Protein 5KF0 (pdb70)

Radius of gyration: 36.02 Å; Cα contacts (8 Å, |Δi|>4): 5135; chains: 4; bounding box: 90×84×93 Å

B-factor: mean 19.65, std 8.83, range [7.14, 71.87]

Secondary structure (DSSP, 8-state):
------SEE-EEETTEEE-----EEEE-TTT-SEEEEEPPP-HHHHHHHHHHHHHTHHHHHHS-HHHHHHHHHHHHHHHHHTHHHHHHHHHHHH---HHHHHHHHHHHHHHHHHHHHHTT---EEEEE--SSGGGTTEEEEEEEEE---EEEE--SSSHHHHHHHHHHHHHHHT--EEEE--TTS-HHHHHHHHHHHTS-PPTTSEEE----GGG-THHHH-TT-SEEEEES-HHHHHHHHHH-TTSEEEEE-----EEEE-TT-GGGHHHHHHHHHHHHHGGGG-STT---EEEEETTTHHHHHHHHHHHHHH--BS-TTSTT-SB---S-HHHHHHHHHHHHHHHHTT-EEEE---EETTEE--EEEES--TTSHHHHS---SSEEEEEEESSHHHHHHHHHSSS--SEEEEE--BHHHHHHHHHH--SSEEEESS-TT---TTS-B--SGGGEES-BSHHHHHHHTEEEEEEEEE--/--SEE-EEETTEEE-----EEEE-TTT-SEEEEEPPP-HHHHHHHHHHHHHTHHHHHHS-HHHHHHHHHHHHHHHHHTHHHHHHHHHHHH---HHHHHHHHHHHHHHHHHHHHHHT---EEEEE--SSGGGTTEEEEEEEEE---EEEE--SSSTTHHHHHHHHHHHHHT--EEEE--TTS-HHHHHHHHHHHTS-PPTTSEEE----GGG-HHHHH-TT-SEEEEES-HHHHHHHHHH-TTSEEEEE-----EEEE-TT-GGGHHHHHHHHHHHHHGGGG-STT---EEEEEGGGHHHHHHHHHHHHHH--BS-TTSTT-SB---S-HHHHHHHHHHHHHHHHTT-EEEE---EETTEE--EEEE---TTSHHHHS---SSEEEEEEESSHHHHHHHHHSSS--SEEEEE--BHHHHHHHHHH--SSEEEESS-TT---TTS-B--SGGGEES-BSHHHHHHHTEEEEEEEEE--/--SEE-EEETTEEE-----EEEE-TTT-SEEEEEPPP-HHHHHHHHHHHHHTHHHHHHS-HHHHHHHHHHHHHHHHHTHHHHHHHHHHHH---HHHHHHHHHHHHHHHHHHHHHTT---EEEEE--SSGGGTTEEEEEEEEE---EEEE--SSSHHHHHHHHHHHHHHHT--EEEE--TTS-HHHHHHHHHHHTS-PPTTSEEE----GGG-THHHH-TT-SEEEEES-HHHHHHHHHH-TTSEEEEE-----EEEE-TT-GGGHHHHHHHHHHHHHGGGG-STT---EEEEEGGGHHHHHHHHHHHHHH--BS-TTSTT-SB---S-HHHHHHHHHHHHHHHHTT-EEEE---EETTEE--EEEES--TTSHHHHS---SSEEEEEEESSHHHHHHHHHSSS--SEEEEE--BHHHHHHHHHH--SSEEEESS-TT---TTS-B--SGGGEES-BSHHHHHHHTEEEEEEEEE--/--SEE-EEETTEEE-----EEEE-TTT-SEEEEEPPP-HHHHHHHHHHHHHTHHHHHHS-HHHHHHHHHHHHHHHHHTHHHHHHHHHHHH---HHHHHHHHHHHHHHHHHHHHHHT---EEEEE--SSGGGTTEEEEEEEEE---EEEE--SSSHHHHHHHHHHHHHHHT--EEEE--TTS-HHHHHHHHHHHTS-PPTTSEEE----GGG-THHHH-TT-SEEEEES-HHHHHHHHHH-TTSEEEEE-----EEEE-TT-GGGHHHHHHHHHHHHHGGGG-STT---EEEEEHHHHHHHHHHHHHHHHH--BS-TTSTT-SB---S-HHHHHHHHHHHHHHHHTT-EEEE---EETTEE--EEEES--TTSHHHHS---SSEEEEEEESSHHHHHHHHHSSS--SEEEEE--BHHHHHHHHHH--SSEEEESS-TT---TTS-B--SGGGEES-BSHHHHHHHTEEEEEEEEE--

Foldseek 3Di:
DDADDDQEAAWFAQLDGDQPDQPQFAFQQAVRHGPHTYDADFPVSVVNLLVLQQVQQVVLQPQDLLQLLVLLVLLLVVLVVCLQNQLVLLCGLQVAFSVVSSVLSVQLSLLSVVLSVVLNVQAWDWDDPPPDPVCPQKIKIKGWTFQGEEQAEEESHSQRNSVSLQVNLCSSLRGQYEYAYESSRQVSVSVSSVSSSPGPRGGSSYTYHHYDPVRCLCSQAVPNHQEYEYEEALVVQVVSVVRRPPHHYWYFHAFAAEEEEDPVCPVPLLVQLVQLQCQQQAQQLQARQRHAEYEYEPVCQVVSLVNNQVVQQPAAEDRSHDNSHRHGFHSFLVLLVVLLVLVVVQVVVPKDWSHANDDDRRGGGQTEIEPRDCVGCSNAPRNSGRYHYYYYDHDLVVVQVSSQSYQWAFEYEYEDPDPVSVVVSVVRRQHPYYHYNGGRRDDRQQDWGHTPRSRIDFTTHSVRSSVSRTDMDMDMDGDD/DDQEFAWAALLDGDQPDQPQFAFQQFVRHGDHTYDADFPVRVVNLLVLLQVQQVVLQPQDLLQLLVLLVLLLVVLVVCLQVQLVLLCGLQVAFSVVSSVLSVQLSLLSVVLSVVLNVQAWDWDDPPPDPVCPQKIKIKGWTFQEEEQEEEESNSQRNVVSLQVSLCSSLRGQYEYEYYSSRQVNVSVSSVSSSVGPRGGSSYTYHYYHPVRCLCSQAPPNHQEYEYEEALVVQVVSVVRRPPHHYWYFHAFAAEEEEDPVCQVPLVVQLVQLQCQQQAQQLQARQRHAEYEYEPNCQVVSLVNNQVVLQPAAEDRSHDNSHRHGFHSFLVLLVVLLVLVVVQVVVPKDWSHFNDDDRRGGGQTEIEPRDCVGCSNAPRSSGNYHYYHYDHDLVVVQVSSQSYQWAFEYEYEDPDPVSVVVSVVRRQHPYYHYNGGRRDDRQQDWGHTPRSRIDFTTHSVRSSVSRTDMDMDMDGDD/DDQEFAWFAQLDGDQPDQPQFAFQQFVRHGDHTYDADFPVRVVSLLVLLQVQQVVLQPQDLLQLLVLLVLLLVVLVVCLQVQLVLLCGLQVAFSVVSSVLSVLLSQLSVVLSVVLNPQAWDWDDPPPDPVCPQKIKIKGWTFQEEEQAEEESHSQRNSVSLQVNLCSSRRGQYEYEYESSRQVSVSVSSVSSSVGPRGGSSYTYHHYDPVRCLCSQAPPNHQEYEYEEALVVQVVSVVRRPNHHYWYFHAFAAEEEEDPVCVVPLLVQLVQLLCQQQAQQLQARQRHAEYEYEPNCQVVSVVNNQVVQQPAAEDRSHDNSHRHGFHSFLVLVVVLLVLVVVQVVVPKAKSHANDDDTRGGGQTEIEPGDCPGCSNAPRNSGNYHYYHYDHDLVVVQVSSQSYQWAFEYEYEDPDPVSVVVSVVRRQHPYYHYNGGRRDDRQQDWGHTPRSRIDFTTHSVRSSVSRTDMDMDMDGDD/DDQEFAWFAQLDGDQPDQPQFAFQQAVRHGDHGYDADFPVRVVNLLVLQQVQQVVLQPQDLLLLLVLLVLLLVVLVVCLQVQLVLLCGLQVAFSVVSSVLSVLLSQLSVVLSVVLNVQAWDWDDPPPDPVCPQKIKIKGWTFQEEEQEEEESHSQRNRVSLQVSLCSSLRGQYEYEYESSRQVSVSVSSVSSSPGPRGGSSYTYHHYDPVRCLCSQAPPNHQEYEYEEALVVQVVSVVRRPPHHYWYFHAFAAEEEEDPVCPVPLLVQLVQLQCQQQASQLQARQRHAEYEYAPVCQVVSLVNNQVVQQPAAEDRSHDNSHRHGFHSFLVLVVVLLVLVVVQVVVPKAWSHFNDDDRRGGGQTEIEPGDCVGCSNAPRNSGRYHYYHYDHDLVVVQVSSQSYQWAFEYEYEDPDPVSVVVSVVRRQHPYYHYNGGRRDDRQQDWGHTPRSRIDFTTHSVRSSVSRTDMDMDMDGDD

Nearest PDB structures (foldseek):
  5kf0-assembly1_C  TM=1.002E+00  e=0.000E+00  Burkholderia vietnamiensis G4
  5jry-assembly1_A  TM=1.000E+00  e=0.000E+00  Burkholderia multivorans ATCC 17616
  5j6b-assembly1_C  TM=1.001E+00  e=2.167E-102  Burkholderia thailandensis E264
  5mz8-assembly1_D  TM=9.874E-01  e=8.934E-74  Physcomitrium patens
  6qhn-assembly2_B  TM=9.442E-01  e=9.295E-45  Alphaproteobacteria

Sequence (1908 aa):
HHHMLKDTYPYYLANEAVYANTDLEVTDKFSGKVATRVALADAQAIDAAIGAAVDAVKPMRRELLPAYRRRRQAVLDHCVARFRERFDELAEALLCIEAGKPINDSRGEVTRRLIDTFRRVASEEAVRIDGEVLNLEISARAQGYTGYTRRVVPIGPCSFISPFNFPLNLAAHKVAPALAAGCPFVLKPASRTPVGALIIAEVLAETNLPPKGAFSVLPAHRDGADLFTTDERFRLLSFTGSPAVGWALKEKAGKKKVVLELGGNAAAIVDADQFEQLDYVVDRLAFGAYYQSGQSCIGVQRILVHASLLYDTLRRDKLVAKTRSLKMGDPKDPSTFVGPMISESSESRRLSSGWMDAAVAAGAKIIAGGKVDGAMFEEATLLEEDVGREQDLYRKEAFGPVAIILEKFDRFDDALARVNDSDFGLQAGVFTDSLTHAQQRAWDELEEVGGVVINDVPSFRVDNMPYGGVKDSGLGREGIRYAIEEDMTEPRLMVVRRRLKDTYPYYLLANEAVYANTDLEVTDKFSGKVATRVALADAQQAIDAAIGAAVDAVKPMRRELLPAYRRRQAVLDHCVARFRREERFDELAEALLCIEAGKKPINDSRGEVTRLIDTFRRVASEEAVRIDGEVLNLEISARAQGYTGYTRRVVPIGPCSFISPFNFFPLNLAAHKVAPALAAGCPFVLKPASRTPVGALIIAEVLAETNLPKGAFSVLPAHRDGADLFTTDERFRLLSFTGSPAVGWALKEKAGKKKVVLELGGNAAAIVDADQFEQQLDYVVDRLAFGAYYYQSGQSCIGVQRILVHASLYDTLLRRDKLVAKTRSLKMGDPKDPSTFVGPMISEESESRRRLSSGWMDAAVAAGAKIIAGGKVDGAMFEEATLLEEDVGREQDLYRKKEAFGPVAIILEKFDRFDDALARVNDSDFGLQAGVFTDSLTHAQRAWDELEEVGGVVINNDVPSFRVDNMPYGGVKDSGLGREGIRYAIEEDMTEPRLMVVRRRLKDTYPYYLANEAVYANTDLEVTDKFSGKVATRVALADAQAIDAAIGAAVDAVKPMRRELLPAYRRRQAVLDHCVARFREERFDELAEALCIEAGKPINDSRGEVTRLIDTFRRVASEEAVRIDGEVLNLEISARRAQGYTGYTRRVVPIGPCSFISPFNFPLNLAAHKVAPALAAGCPFVLKPASRTPVGALIIAEVLAETNLPKGAFSVLPAHRDDGADLFTTDERFRLLSFTGSPAVGWALKEKAGKKKVVLELGGNAAAIVDADQFEQQLDYVVDRLAFGAYYQSGQSCIGVQRILVHASLLYDTLRRDKLVAKTRSLKMGDPKDPSTFVGPMISESSESSRRLSSGWMDAAVAAGAKIIAGGKVDGAMFEATLLEEDVGREQDLYRKEAFGPVAIILEKFDRRFDDALARVNDSDFGLQAGVFTDSLTHAQQRAWDELEEVGGVVINNDVPSFRVDNMPYGGVKDSGLGREGIRYAIEEDMTEPRLMVVRRRLKDTYPYYLANEAVYANTDLEVTDKFSGKVATRVALADAQAIDDAAIGAAVDAVKPMRRELLPAYRRRQAVLDHCVARFREERFDELAEALCIEAGKPINDSRGEVTRRLIDTFRRVASEEAVRIDGEVLNLEISARAQGYTGYTRRVVPIGPCSFISPFNFPLNLAAHKVAPALAAGCPFVLKPASRTPVGALIIAEVLAETNLPPKGAFSVLPAHRDGADLFTTDERFRLLSFTGSPAVGWALKEKAGKKKVVLELGGNAAAIVDADQFEQQLDYVVDRLAFGAYYYQSGQSCIGVQRILVHASLLYDTLRRDKLVAKTRSLKMGDPKDPSTFVGPMISESESRRLSSGWMDAAVAAGAKIIAGGKVDGAMFEEATLLEDVGREQDLYRKEAFGPVAILEKFDRFDDALARVNDSDFGLQAGVFTDSLTHAQQRAWDELEEVGGVVINNDVPSFRVDNMPYGGVKDSGLGREGIRYAIEEDMTEPRLMVVRRR

Solvent-accessible surface area: 59658 Å² total; per-residue (Å²): 189,76,105,108,26,78,124,52,4,2,14,11,42,20,6,98,50,50,135,53,44,65,100,8,92,1,44,14,27,77,60,52,150,58,32,2,96,0,0,45,5,84,45,131,9,0,66,48,1,0,22,23,1,62,114,1,37,85,55,0,53,95,16,14,14,32,92,25,8,54,11,0,57,61,0,11,49,51,0,129,126,30,52,101,20,1,1,32,2,2,3,12,4,1,2,1,1,19,74,18,0,104,36,7,0,64,44,0,15,27,0,0,73,8,0,8,14,18,3,7,46,47,50,10,55,10,8,29,1,38,25,19,70,98,0,95,19,4,40,0,23,12,67,71,10,16,17,3,5,0,0,0,15,6,24,16,5,29,4,1,6,6,0,0,0,0,0,0,0,0,2,0,2,0,0,0,0,1,0,16,2,13,20,92,0,0,1,2,1,2,1,0,0,42,0,1,39,80,21,122,6,29,124,2,0,0,2,1,0,0,2,74,178,132,41,10,83,47,0,4,51,18,140,79,2,71,0,0,2,9,10,16,51,18,88,50,0,25,45,32,24,110,123,0,29,88,9,48,15,6,0,6,4,3,8,3,7,1,0,0,0,6,46,71,4,115,162,42,4,99,29,0,6,64,39,0,1,60,2,2,1,40,2,1,6,2,11,19,8,11,3,9,4,1,0,0,36,38,79,12,10,83,53,0,67,95,74,1,19,63,71,3,169,79,32,44,83,18,46,0,93,62,85,76,7,46,0,1,3,1,9,35,98,62,55,0,146,60,0,22,34,40,6,89,48,1,60,94,67,52,8,39,70,32,2,35,18,64,53,113,36,17,33,0,49,6,0,0,0,23,104,14,29,140,110,25,58,1,2,58,98,34,2,40,3,0,3,0,1,1,25,101,5,106,152,16,60,41,0,5,59,60,8,35,32,13,83,26,4,6,5,0,0,0,0,4,44,16,20,77,53,3,26,77,0,14,25,30,0,75,8,4,3,0,0,0,22,0,0,0,21,7,11,2,1,28,0,9,7,2,0,15,42,31,0,3,26,24,17,3,0,0,88,34,3,11,70,26,4,7,31,24,18,4,20,0,9,52,83,182,77,93,124,49,9,1,12,10,38,23,22,113,42,40,143,53,44,68,99,10,94,1,45,15,27,79,78,54,60,59,33,2,96,0,0,45,7,86,61,152,9,0,68,47,1,0,23,23,1,62,115,0,34,95,55,0,57,92,36,19,16,22,112,24,8,31,12,0,57,63,0,15,50,52,0,126,127,33,52,91,73,1,1,98,3,2,2,29,1,0,2,0,2,11,75,18,0,102,31,0,0,58,29,0,12,19,0,0,72,8,0,8,12,18,2,8,46,45,50,11,57,11,9,27,0,37,28,19,71,109,0,94,16,4,39,0,23,12,69,73,11,20,16,4,5,0,0,0,15,6,24,18,5,16,4,2,1,10,0,0,0,0,0,0,0,0,1,0,2,1,0,0,0,0,0,15,2,11,20,92,1,0,0,2,0,2,0,0,0,43,0,1,41,78,22,151,14,29,79,2,0,0,2,1,0,0,1,80,183,135,43,10,73,51,0,4,50,18,145,81,2,87,0,0,2,9,9,16,53,18,86,50,0,26,48,32,24,113,113,0,27,90,11,46,14,5,0,6,5,3,7,3,9,1,0,0,0,6,46,70,6,110,149,79,3,99,27,0,6,66,39,1,1,59,3,1,1,33,2,1,5,2,12,23,8,11,3,9,5,1,0,0,33,38,83,6,10,80,47,0,70,96,73,1,19,60,70,3,168,78,30,47,80,18,51,0,95,65,84,79,10,54,0,1,3,1,6,34,80,57,54,0,138,62,0,23,36,42,6,86,51,1,61,94,66,51,8,42,70,34,3,34,18,62,52,115,36,21,35,0,47,7,0,0,0,18,106,16,30,142,110,25,58,1,2,60,98,36,2,41,4,0,2,0,1,2,25,102,4,102,155,17,63,38,0,4,60,61,6,43,33,14,81,25,5,5,5,1,0,0,0,4,46,15,19,79,53,2,26,76,0,13,24,33,0,60,7,4,3,0,1,1,31,0,0,0,21,8,10,0,0,26,0,9,7,2,0,12,43,31,0,3,24,24,16,3,0,0,89,34,2,12,70,23,3,7,31,26,19,5,19,0,10,51,84,183,80,50,122,55,19,7,14,11,40,20,18,114,49,51,148,51,45,64,99,7,93,1,44,14,28,80,76,52,60,60,37,3,100,0,0,45,6,82,63,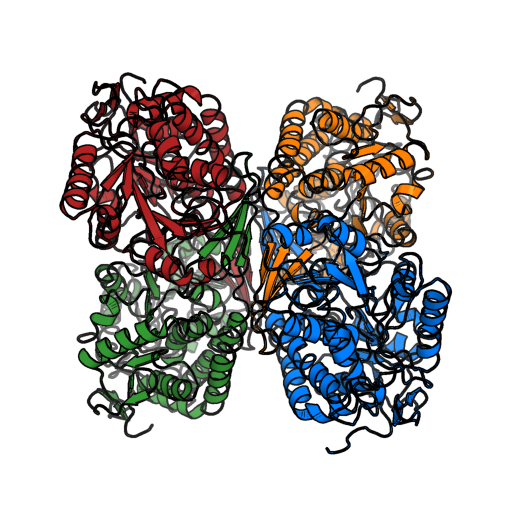145,7,0,67,46,1,0,23,22,0,62,113,0,42,88,54,0,53,94,39,18,15,22,119,24,8,30,13,0,43,63,0,8,52,49,0,131,120,31,51,93,72,1,0,98,2,1,4,30,0,1,2,0,1,11,75,21,0,100,34,8,0,62,43,0,12,14,0,0,62,8,0,6,21,17,2,7,47,45,52,10,56,11,8,27,0,37,18,19,72,105,0,96,16,4,40,0,23,12,67,79,10,18,16,4,6,0,0,0,15,5,23,17,5,30,4,1,5,5,0,0,0,0,0,0,0,0,2,0,1,0,0,0,1,0,0,15,2,13,20,90,0,0,0,1,1,2,0,1,0,61,0,1,38,79,22,155,16,27,78,2,0,0,2,1,0,0,1,86,176,144,43,10,85,49,0,3,53,18,144,80,2,72,1,0,2,9,10,18,54,18,85,50,0,25,43,29,25,113,123,0,28,91,11,45,13,5,0,6,4,3,8,4,8,1,0,0,0,6,46,72,5,120,162,41,4,97,29,0,6,62,41,0,1,62,2,1,1,40,3,1,4,2,12,19,8,11,3,9,5,1,0,0,33,36,84,6,10,84,51,0,70,96,71,1,20,61,72,3,163,68,35,127,75,17,51,0,92,64,79,64,10,42,0,1,3,1,9,38,95,68,54,1,153,61,0,22,36,45,7,90,50,1,60,93,64,51,8,41,66,32,2,30,8,151,55,115,33,18,40,0,51,9,0,0,0,18,106,14,28,144,106,23,60,1,2,58,97,33,2,44,3,0,2,0,0,1,26,99,3,110,158,15,41,60,0,4,58,59,8,43,33,13,81,26,4,6,5,0,0,0,0,5,44,16,19,80,54,3,25,80,0,12,25,37,0,58,7,4,2,0,0,0,20,0,0,0,21,6,12,2,1,29,0,9,6,2,0,11,44,30,0,3,26,24,17,3,0,0,76,28,3,10,76,28,4,6,33,26,18,5,18,0,8,50,84,181,79,92,124,47,9,4,14,12,43,21,4,95,51,50,135,52,45,67,101,8,92,2,45,14,28,78,77,55,58,59,31,2,95,0,0,44,5,94,60,74,9,0,64,52,1,0,22,24,0,61,113,0,34,94,50,0,65,94,37,20,16,24,115,24,8,31,13,0,42,63,0,10,49,51,0,132,129,31,51,91,68,1,1,101,1,2,4,30,0,1,2,5,2,13,76,28,0,103,35,9,0,55,34,0,10,11,0,0,58,9,0,6,21,18,2,7,45,46,53,11,56,12,9,25,1,40,20,22,72,110,0,94,16,4,38,0,24,13,73,73,11,20,17,4,6,0,0,0,14,6,22,16,5,17,4,0,3,5,0,0,0,0,1,0,0,0,2,0,2,0,0,0,0,0,0,16,2,12,20,91,0,0,0,2,1,2,0,1,0,56,0,0,34,79,16,152,6,28,125,3,0,0,2,1,0,0,2,78,180,133,41,10,83,46,0,3,51,19,143,80,2,74,0,0,2,10,10,16,54,16,86,48,0,25,47,32,25,110,129,1,30,89,11,48,13,6,0,6,5,3,7,3,8,1,0,0,0,5,48,71,6,115,160,42,3,98,29,0,6,64,39,0,2,62,0,1,1,24,2,1,5,3,6,20,7,10,3,8,5,0,0,0,34,36,82,11,10,84,50,0,67,98,74,1,18,62,70,3,167,76,33,49,76,18,51,1,95,65,79,79,12,47,1,1,3,1,8,34,116,76,55,1,185,62,0,18,36,42,6,86,50,1,59,93,66,52,8,39,70,31,2,33,16,156,53,116,32,17,36,0,46,8,0,0,0,23,103,14,30,143,110,24,57,0,2,56,101,34,2,42,3,0,2,0,1,1,27,99,5,105,153,18,62,40,0,5,59,60,7,43,33,14,80,25,4,6,5,0,0,0,0,4,45,17,20,78,53,2,27,76,0,13,21,32,0,57,8,4,2,0,0,0,20,0,0,0,7,7,9,3,2,28,1,9,7,1,0,12,42,30,0,4,26,25,16,3,0,0,90,35,2,11,88,24,3,7,32,27,17,5,18,0,10,50,88,180

Structure (mmCIF, N/CA/C/O backbone):
data_5KF0
#
_entry.id   5KF0
#
_cell.length_a   83.640
_cell.length_b   145.080
_cell.length_c   170.030
_cell.angle_alpha   90.000
_cell.angle_beta   90.000
_cell.angle_gamma   90.000
#
_symmetry.space_group_name_H-M   'P 21 21 21'
#
loop_
_entity.id
_entity.type
_entity.pdbx_description
1 polymer 'Aldehyde dehydrogenase'
2 non-polymer 'NADPH DIHYDRO-NICOTINAMIDE-ADENINE-DINUCLEOTIDE PHOSPHATE'
3 non-polymer 'MAGNESIUM ION'
4 non-polymer (4R)-2-METHYLPENTANE-2,4-DIOL
5 non-polymer 'ACETATE ION'
6 non-polymer (4S)-2-METHYL-2,4-PENTANEDIOL
7 water water
#
loop_
_atom_site.group_PDB
_atom_site.id
_atom_site.type_symbol
_atom_site.label_atom_id
_atom_site.label_alt_id
_atom_site.label_comp_id
_atom_site.label_asym_id
_atom_site.label_entity_id
_atom_site.label_seq_id
_atom_site.pdbx_PDB_ins_code
_atom_site.Cartn_x
_atom_site.Cartn_y
_atom_site.Cartn_z
_atom_site.occupancy
_atom_site.B_iso_or_equiv
_atom_site.auth_seq_id
_atom_site.auth_comp_id
_atom_site.auth_asym_id
_atom_site.auth_atom_id
_atom_site.pdbx_PDB_model_num
ATOM 1 N N . HIS A 1 6 ? 28.327 45.642 -46.064 1.00 57.91 -2 HIS A N 1
ATOM 2 C CA . HIS A 1 6 ? 29.740 45.527 -45.714 1.00 53.67 -2 HIS A CA 1
ATOM 3 C C . HIS A 1 6 ? 30.214 46.683 -44.842 1.00 54.43 -2 HIS A C 1
ATOM 4 O O . HIS A 1 6 ? 29.934 47.850 -45.125 1.00 57.08 -2 HIS A O 1
ATOM 11 N N . HIS A 1 7 ? 30.932 46.335 -43.779 1.00 49.00 -1 HIS A N 1
ATOM 12 C CA . HIS A 1 7 ? 31.619 47.306 -42.935 1.00 47.03 -1 HIS A CA 1
ATOM 13 C C . HIS A 1 7 ? 32.905 46.633 -42.479 1.00 47.95 -1 HIS A C 1
ATOM 14 O O . HIS A 1 7 ? 32.853 45.635 -41.753 1.00 49.24 -1 HIS A O 1
ATOM 16 N N . HIS A 1 8 ? 34.049 47.156 -42.921 1.00 44.79 0 HIS A N 1
ATOM 17 C CA . HIS A 1 8 ? 35.318 46.477 -42.687 1.00 42.87 0 HIS A CA 1
ATOM 18 C C . HIS A 1 8 ? 35.678 46.501 -41.205 1.00 41.83 0 HIS A C 1
ATOM 19 O O . HIS A 1 8 ? 35.724 47.565 -40.580 1.00 45.36 0 HIS A O 1
ATOM 26 N N . MET A 1 9 ? 35.931 45.319 -40.640 1.00 35.88 1 MET A N 1
ATOM 27 C CA . MET A 1 9 ? 36.272 45.203 -39.231 1.00 35.41 1 MET A CA 1
ATOM 28 C C . MET A 1 9 ? 37.593 44.487 -38.986 1.00 34.83 1 MET A C 1
ATOM 29 O O . MET A 1 9 ? 37.987 44.344 -37.822 1.00 44.10 1 MET A O 1
ATOM 34 N N . LEU A 1 10 ? 38.287 44.037 -40.032 1.00 31.47 2 LEU A N 1
ATOM 35 C CA . LEU A 1 10 ? 39.572 43.372 -39.832 1.00 27.73 2 LEU A CA 1
ATOM 36 C C . LEU A 1 10 ? 40.597 44.376 -39.315 1.00 23.10 2 LEU A C 1
ATOM 37 O O . LEU A 1 10 ? 40.789 45.442 -39.907 1.00 27.43 2 LEU A O 1
ATOM 42 N N . LYS A 1 11 ? 41.238 44.049 -38.197 1.00 22.65 3 LYS A N 1
ATOM 43 C CA . LYS A 1 11 ? 42.191 44.964 -37.592 1.00 24.59 3 LYS A CA 1
ATOM 44 C C . LYS A 1 11 ? 43.553 44.871 -38.286 1.00 20.76 3 LYS A C 1
ATOM 45 O O . LYS A 1 11 ? 43.884 43.875 -38.937 1.00 19.82 3 LYS A O 1
ATOM 51 N N . ASP A 1 12 ? 44.340 45.944 -38.148 1.00 23.34 4 ASP A N 1
ATOM 52 C CA . ASP A 1 12 ? 45.690 45.960 -38.704 1.00 22.59 4 ASP A CA 1
ATOM 53 C C . ASP A 1 12 ? 46.612 45.004 -37.968 1.00 19.01 4 ASP A C 1
ATOM 54 O O . ASP A 1 12 ? 47.563 44.481 -38.566 1.00 18.72 4 ASP A O 1
ATOM 59 N N . THR A 1 13 ? 46.366 44.789 -36.673 1.00 17.13 5 THR A N 1
ATOM 60 C CA . THR A 1 13 ? 47.129 43.858 -35.852 1.00 16.23 5 THR A CA 1
ATOM 61 C C . THR A 1 13 ? 46.180 43.130 -34.905 1.00 15.57 5 THR A C 1
ATOM 62 O O . THR A 1 13 ? 45.123 43.654 -34.539 1.00 19.14 5 THR A O 1
ATOM 66 N N . TYR A 1 14 ? 46.584 41.923 -34.494 1.00 17.47 6 TYR A N 1
ATOM 67 C CA . TYR A 1 14 ? 45.878 41.117 -33.508 1.00 15.41 6 TYR A CA 1
ATOM 68 C C . TYR A 1 14 ? 46.854 40.628 -32.447 1.00 20.07 6 TYR A C 1
ATOM 69 O O . TYR A 1 14 ? 48.009 40.309 -32.759 1.00 16.58 6 TYR A O 1
ATOM 78 N N . PRO A 1 15 ? 46.418 40.546 -31.193 1.00 17.30 7 PRO A N 1
ATOM 79 C CA . PRO A 1 15 ? 47.231 39.910 -30.156 1.00 14.37 7 PRO A CA 1
ATOM 80 C C . PRO A 1 15 ? 47.017 38.404 -30.175 1.00 15.82 7 PRO A C 1
ATOM 81 O O . PRO A 1 15 ? 46.124 37.891 -30.853 1.00 15.88 7 PRO A O 1
ATOM 85 N N . TYR A 1 16 ? 47.842 37.692 -29.414 1.00 15.65 8 TYR A N 1
ATOM 86 C CA . TYR A 1 16 ? 47.453 36.336 -29.046 1.00 14.16 8 TYR A CA 1
ATOM 87 C C . TYR A 1 16 ? 46.852 36.366 -27.649 1.00 16.55 8 TYR A C 1
ATOM 88 O O . TYR A 1 16 ? 46.877 37.385 -26.962 1.00 15.12 8 TYR A O 1
ATOM 97 N N . TYR A 1 17 ? 46.264 35.244 -27.244 1.00 14.16 9 TYR A N 1
ATOM 98 C CA . TYR A 1 17 ? 45.560 35.174 -25.969 1.00 14.21 9 TYR A CA 1
ATOM 99 C C . TYR A 1 17 ? 46.253 34.166 -25.073 1.00 14.11 9 TYR A C 1
ATOM 100 O O . TYR A 1 17 ? 46.315 32.974 -25.396 1.00 13.54 9 TYR A O 1
ATOM 109 N N . LEU A 1 18 ? 46.794 34.661 -23.965 1.00 15.45 10 LEU A N 1
ATOM 110 C CA . LEU A 1 18 ? 47.546 33.862 -23.008 1.00 12.66 10 LEU A CA 1
ATOM 111 C C . LEU A 1 18 ? 46.792 33.919 -21.689 1.00 14.85 10 LEU A C 1
ATOM 112 O O . LEU A 1 18 ? 46.650 35.000 -21.099 1.00 14.76 10 LEU A O 1
ATOM 117 N N . ALA A 1 19 ? 46.322 32.760 -21.228 1.00 14.47 11 ALA A N 1
ATOM 118 C CA . ALA A 1 19 ? 45.541 32.659 -19.991 1.00 15.43 11 ALA A CA 1
ATOM 119 C C . ALA A 1 19 ? 44.425 33.702 -19.964 1.00 13.94 11 ALA A C 1
ATOM 120 O O . ALA A 1 19 ? 44.301 34.512 -19.038 1.00 13.90 11 ALA A O 1
ATOM 122 N N . ASN A 1 20 ? 43.627 33.690 -21.024 1.00 14.03 12 ASN A N 1
ATOM 123 C CA . ASN A 1 20 ? 42.388 34.426 -21.221 1.00 14.09 12 ASN A CA 1
ATOM 124 C C . ASN A 1 20 ? 42.593 35.881 -21.618 1.00 13.19 12 ASN A C 1
ATOM 125 O O . ASN A 1 20 ? 41.589 36.558 -21.823 1.00 15.93 12 ASN A O 1
ATOM 130 N N . GLU A 1 21 ? 43.825 36.399 -21.700 1.00 13.79 13 GLU A N 1
ATOM 131 C CA . GLU A 1 21 ? 44.026 37.832 -21.875 1.00 12.92 13 GLU A CA 1
ATOM 132 C C . GLU A 1 21 ? 44.885 38.139 -23.098 1.00 16.13 13 GLU A C 1
ATOM 133 O O . GLU A 1 21 ? 45.788 37.380 -23.457 1.00 15.42 13 GLU A O 1
ATOM 139 N N . ALA A 1 22 ? 44.594 39.278 -23.726 1.00 15.15 14 ALA A N 1
ATOM 140 C CA . ALA A 1 22 ? 45.285 39.674 -24.951 1.00 17.00 14 ALA A CA 1
ATOM 141 C C . ALA A 1 22 ? 46.715 40.116 -24.667 1.00 18.76 14 ALA A C 1
ATOM 142 O O . ALA A 1 22 ? 46.969 40.888 -23.734 1.00 19.21 14 ALA A O 1
ATOM 144 N N . VAL A 1 23 ? 47.651 39.635 -25.490 1.00 15.55 15 VAL A N 1
ATOM 145 C CA . VAL A 1 23 ? 49.060 40.016 -25.406 1.00 16.03 15 VAL A CA 1
ATOM 146 C C . VAL A 1 23 ? 49.518 40.439 -26.796 1.00 16.31 15 VAL A C 1
ATOM 147 O O . VAL A 1 23 ? 49.575 39.610 -27.716 1.00 15.26 15 VAL A O 1
ATOM 151 N N . TYR A 1 24 ? 49.858 41.717 -26.948 1.00 18.07 16 TYR A N 1
ATOM 152 C CA . TYR A 1 24 ? 50.370 42.236 -28.220 1.00 20.27 16 TYR A CA 1
ATOM 153 C C . TYR A 1 24 ? 51.895 42.081 -28.268 1.00 23.35 16 TYR A C 1
ATOM 154 O O . TYR A 1 24 ? 52.658 43.047 -28.312 1.00 22.08 16 TYR A O 1
ATOM 163 N N . ALA A 1 25 ? 52.328 40.813 -28.261 1.00 18.87 17 ALA A N 1
ATOM 164 C CA . ALA A 1 25 ? 53.736 40.503 -28.021 1.00 16.83 17 ALA A CA 1
ATOM 165 C C . ALA A 1 25 ? 54.619 40.966 -29.170 1.00 16.51 17 ALA A C 1
ATOM 166 O O . ALA A 1 25 ? 55.757 41.404 -28.949 1.00 19.76 17 ALA A O 1
ATOM 168 N N . ASN A 1 26 ? 54.123 40.860 -30.395 1.00 18.96 18 ASN A N 1
ATOM 169 C CA . ASN A 1 26 ? 54.864 41.236 -31.593 1.00 20.91 18 ASN A CA 1
ATOM 170 C C . ASN A 1 26 ? 53.864 41.277 -32.739 1.00 18.13 18 ASN A C 1
ATOM 171 O O . ASN A 1 26 ? 52.677 40.981 -32.562 1.00 17.67 18 ASN A O 1
ATOM 176 N N . THR A 1 27 ? 54.349 41.632 -33.925 1.00 20.51 19 THR A N 1
ATOM 177 C CA . THR A 1 27 ? 53.555 41.551 -35.147 1.00 18.91 19 THR A CA 1
ATOM 178 C C . THR A 1 27 ? 54.246 40.667 -36.180 1.00 20.88 19 THR A C 1
ATOM 179 O O . THR A 1 27 ? 54.241 40.959 -37.378 1.00 21.23 19 THR A O 1
ATOM 183 N N . ASP A 1 28 ? 54.831 39.553 -35.729 1.00 18.33 20 ASP A N 1
ATOM 184 C CA . ASP A 1 28 ? 55.731 38.802 -36.594 1.00 20.06 20 ASP A CA 1
ATOM 185 C C . ASP A 1 28 ? 55.020 37.865 -37.568 1.00 20.84 20 ASP A C 1
ATOM 186 O O . ASP A 1 28 ? 55.634 37.469 -38.565 1.00 23.24 20 ASP A O 1
ATOM 191 N N . LEU A 1 29 ? 53.752 37.510 -37.337 1.00 13.50 21 LEU A N 1
ATOM 192 C CA . LEU A 1 29 ? 53.045 36.590 -38.228 1.00 12.85 21 LEU A CA 1
ATOM 193 C C . LEU A 1 29 ? 52.209 37.387 -39.230 1.00 16.52 21 LEU A C 1
ATOM 194 O O . LEU A 1 29 ? 51.187 37.981 -38.873 1.00 17.57 21 LEU A O 1
ATOM 199 N N . GLU A 1 30 ? 52.649 37.401 -40.487 1.00 16.14 22 GLU A N 1
ATOM 200 C CA . GLU A 1 30 ? 51.897 38.068 -41.541 1.00 17.91 22 GLU A CA 1
ATOM 201 C C . GLU A 1 30 ? 50.833 37.122 -42.081 1.00 15.61 22 GLU A C 1
ATOM 202 O O . GLU A 1 30 ? 51.124 35.964 -42.393 1.00 17.83 22 GLU A O 1
ATOM 208 N N . VAL A 1 31 ? 49.604 37.615 -42.197 1.00 14.29 23 VAL A N 1
ATOM 209 C CA . VAL A 1 31 ? 48.488 36.841 -42.735 1.00 14.95 23 VAL A CA 1
ATOM 210 C C . VAL A 1 31 ? 48.100 37.472 -44.065 1.00 16.13 23 VAL A C 1
ATOM 211 O O . VAL A 1 31 ? 47.712 38.645 -44.106 1.00 16.19 23 VAL A O 1
ATOM 215 N N . THR A 1 32 ? 48.213 36.710 -45.152 1.00 15.40 24 THR A N 1
ATOM 216 C CA . THR A 1 32 ? 47.908 37.245 -46.472 1.00 16.03 24 THR A CA 1
ATOM 217 C C . THR A 1 32 ? 46.450 37.022 -46.846 1.00 14.58 24 THR A C 1
ATOM 218 O O . THR A 1 32 ? 45.803 36.062 -46.414 1.00 16.28 24 THR A O 1
ATOM 222 N N . ASP A 1 33 ? 45.939 37.933 -47.667 1.00 14.35 25 ASP A N 1
ATOM 223 C CA . ASP A 1 33 ? 44.727 37.682 -48.430 1.00 14.47 25 ASP A CA 1
ATOM 224 C C . ASP A 1 33 ? 45.060 36.650 -49.503 1.00 15.92 25 ASP A C 1
ATOM 225 O O . ASP A 1 33 ? 45.950 36.872 -50.326 1.00 15.59 25 ASP A O 1
ATOM 230 N N . LYS A 1 34 ? 44.396 35.495 -49.461 1.00 15.78 26 LYS A N 1
ATOM 231 C CA . LYS A 1 34 ? 44.818 34.398 -50.320 1.00 16.64 26 LYS A CA 1
ATOM 232 C C . LYS A 1 34 ? 44.426 34.596 -51.782 1.00 20.40 26 LYS A C 1
ATOM 233 O O . LYS A 1 34 ? 44.856 33.817 -52.638 1.00 18.44 26 LYS A O 1
ATOM 239 N N . PHE A 1 35 ? 43.632 35.616 -52.097 1.00 17.67 27 PHE A N 1
ATOM 240 C CA . PHE A 1 35 ? 43.346 35.953 -53.487 1.00 16.17 27 PHE A CA 1
ATOM 241 C C . PHE A 1 35 ? 44.266 37.055 -53.995 1.00 19.39 27 PHE A C 1
ATOM 242 O O . PHE A 1 35 ? 44.865 36.925 -55.068 1.00 18.74 27 PHE A O 1
ATOM 250 N N . SER A 1 36 ? 44.406 38.138 -53.229 1.00 16.07 28 SER A N 1
ATOM 251 C CA . SER A 1 36 ? 45.240 39.252 -53.675 1.00 16.57 28 SER A CA 1
ATOM 252 C C . SER A 1 36 ? 46.724 39.025 -53.429 1.00 16.16 28 SER A C 1
ATOM 253 O O . SER A 1 36 ? 47.559 39.641 -54.107 1.00 18.37 28 SER A O 1
ATOM 256 N N . GLY A 1 37 ? 47.070 38.180 -52.464 1.00 17.36 29 GLY A N 1
ATOM 257 C CA . GLY A 1 37 ? 48.445 37.986 -52.077 1.00 18.01 29 GLY A CA 1
ATOM 258 C C . GLY A 1 37 ? 49.001 39.041 -51.149 1.00 21.34 29 GLY A C 1
ATOM 259 O O . GLY A 1 37 ? 50.129 38.884 -50.673 1.00 19.66 29 GLY A O 1
ATOM 260 N N . LYS A 1 38 ? 48.258 40.110 -50.876 1.00 16.20 30 LYS A N 1
ATOM 261 C CA . LYS A 1 38 ? 48.754 41.177 -50.017 1.00 15.93 30 LYS A CA 1
ATOM 262 C C . LYS A 1 38 ? 48.645 40.785 -48.550 1.00 16.62 30 LYS A C 1
ATOM 263 O O . LYS A 1 38 ? 47.807 39.965 -48.161 1.00 17.97 30 LYS A O 1
ATOM 269 N N . VAL A 1 39 ? 49.501 41.393 -47.729 1.00 17.67 31 VAL A N 1
ATOM 270 C CA . VAL A 1 39 ? 49.396 41.206 -46.286 1.00 17.34 31 VAL A CA 1
ATOM 271 C C . VAL A 1 39 ? 48.129 41.902 -45.812 1.00 18.12 31 VAL A C 1
ATOM 272 O O . VAL A 1 39 ? 47.968 43.115 -45.991 1.00 20.34 31 VAL A O 1
ATOM 276 N N . ALA A 1 40 ? 47.208 41.133 -45.234 1.00 17.47 32 ALA A N 1
ATOM 277 C CA . ALA A 1 40 ? 45.938 41.674 -44.759 1.00 18.20 32 ALA A CA 1
ATOM 278 C C . ALA A 1 40 ? 46.000 42.128 -43.305 1.00 19.20 32 ALA A C 1
ATOM 279 O O . ALA A 1 40 ? 45.334 43.101 -42.937 1.00 18.68 32 ALA A O 1
ATOM 281 N N . THR A 1 41 ? 46.770 41.438 -42.472 1.00 15.58 33 THR A N 1
ATOM 282 C CA . THR A 1 41 ? 46.909 41.800 -41.067 1.00 15.98 33 THR A CA 1
ATOM 283 C C . THR A 1 41 ? 48.164 41.124 -40.545 1.00 17.76 33 THR A C 1
ATOM 284 O O . THR A 1 41 ? 48.729 40.241 -41.195 1.00 18.70 33 THR A O 1
ATOM 288 N N . ARG A 1 42 ? 48.596 41.549 -39.362 1.00 16.55 34 ARG A N 1
ATOM 289 C CA . ARG A 1 42 ? 49.751 40.960 -38.698 1.00 19.01 34 ARG A CA 1
ATOM 290 C C . ARG A 1 42 ? 49.329 40.556 -37.297 1.00 20.46 34 ARG A C 1
ATOM 291 O O . ARG A 1 42 ? 48.643 41.319 -36.614 1.00 22.16 34 ARG A O 1
ATOM 299 N N . VAL A 1 43 ? 49.705 39.354 -36.876 1.00 16.38 35 VAL A N 1
ATOM 300 C CA . VAL A 1 43 ? 49.268 38.871 -35.573 1.00 16.30 35 VAL A CA 1
ATOM 301 C C . VAL A 1 43 ? 50.488 38.473 -34.754 1.00 18.52 35 VAL A C 1
ATOM 302 O O . VAL A 1 43 ? 51.574 38.204 -35.283 1.00 16.77 35 VAL A O 1
ATOM 306 N N . ALA A 1 44 ? 50.301 38.462 -33.435 1.00 13.25 36 ALA A N 1
ATOM 307 C CA . ALA A 1 44 ? 51.377 38.092 -32.527 1.00 13.50 36 ALA A CA 1
ATOM 308 C C . ALA A 1 44 ? 51.692 36.602 -32.641 1.00 14.64 36 ALA A C 1
ATOM 309 O O . ALA A 1 44 ? 50.794 35.754 -32.584 1.00 16.17 36 ALA A O 1
ATOM 311 N N . LEU A 1 45 ? 52.978 36.289 -32.786 1.00 16.21 37 LEU A N 1
ATOM 312 C CA . LEU A 1 45 ? 53.464 34.920 -32.900 1.00 16.72 37 LEU A CA 1
ATOM 313 C C . LEU A 1 45 ? 53.977 34.466 -31.538 1.00 16.32 37 LEU A C 1
ATOM 314 O O . LEU A 1 45 ? 54.851 35.118 -30.957 1.00 16.49 37 LEU A O 1
ATOM 319 N N . ALA A 1 46 ? 53.437 33.362 -31.029 1.00 14.42 38 ALA A N 1
ATOM 320 C CA . ALA A 1 46 ? 53.849 32.854 -29.724 1.00 16.00 38 ALA A CA 1
ATOM 321 C C . ALA A 1 46 ? 55.130 32.036 -29.841 1.00 17.76 38 ALA A C 1
ATOM 322 O O . ALA A 1 46 ? 55.221 31.139 -30.683 1.00 19.75 38 ALA A O 1
ATOM 324 N N . ASP A 1 47 ? 56.120 32.330 -28.989 1.00 16.31 39 ASP A N 1
ATOM 325 C CA . ASP A 1 47 ? 57.315 31.495 -28.958 1.00 16.23 39 ASP A CA 1
ATOM 326 C C . ASP A 1 47 ? 57.154 30.398 -27.903 1.00 17.86 39 ASP A C 1
ATOM 327 O O . ASP A 1 47 ? 56.113 30.277 -27.250 1.00 16.29 39 ASP A O 1
ATOM 332 N N . ALA A 1 48 ? 58.188 29.565 -27.758 1.00 21.14 40 ALA A N 1
ATOM 333 C CA . ALA A 1 48 ? 58.072 28.422 -26.858 1.00 22.31 40 ALA A CA 1
ATOM 334 C C . ALA A 1 48 ? 57.838 28.856 -25.418 1.00 20.15 40 ALA A C 1
ATOM 335 O O . ALA A 1 48 ? 57.184 28.135 -24.656 1.00 18.38 40 ALA A O 1
ATOM 337 N N . GLN A 1 49 ? 58.380 30.013 -25.015 1.00 17.99 41 GLN A N 1
ATOM 338 C CA . GLN A 1 49 ? 58.169 30.489 -23.649 1.00 20.44 41 GLN A CA 1
ATOM 339 C C . GLN A 1 49 ? 56.714 30.853 -23.413 1.00 20.67 41 GLN A C 1
ATOM 340 O O . GLN A 1 49 ? 56.178 30.623 -22.322 1.00 18.74 41 GLN A O 1
ATOM 346 N N . ALA A 1 50 ? 56.069 31.452 -24.411 1.00 18.09 42 ALA A N 1
ATOM 347 C CA . ALA A 1 50 ? 54.649 31.760 -24.280 1.00 18.21 42 ALA A CA 1
ATOM 348 C C . ALA A 1 50 ? 53.819 30.485 -24.237 1.00 19.46 42 ALA A C 1
ATOM 349 O O . ALA A 1 50 ? 52.839 30.401 -23.484 1.00 15.79 42 ALA A O 1
ATOM 351 N N . ILE A 1 51 ? 54.195 29.481 -25.038 1.00 14.93 43 ILE A N 1
ATOM 352 C CA . ILE A 1 51 ? 53.472 28.209 -25.024 1.00 12.51 43 ILE A CA 1
ATOM 353 C C . ILE A 1 51 ? 53.622 27.541 -23.664 1.00 14.68 43 ILE A C 1
ATOM 354 O O . ILE A 1 51 ? 52.643 27.075 -23.068 1.00 15.00 43 ILE A O 1
ATOM 359 N N . ASP A 1 52 ? 54.850 27.511 -23.144 1.00 15.21 44 ASP A N 1
ATOM 360 C CA . ASP A 1 52 ? 55.077 26.934 -21.823 1.00 14.85 44 ASP A CA 1
ATOM 361 C C . ASP A 1 52 ? 54.274 27.659 -20.746 1.00 18.40 44 ASP A C 1
ATOM 362 O O . ASP A 1 52 ? 53.687 27.017 -19.867 1.00 16.67 44 ASP A O 1
ATOM 367 N N . ALA A 1 53 ? 54.233 28.996 -20.794 1.00 15.85 45 ALA A N 1
ATOM 368 C CA . ALA A 1 53 ? 53.447 29.741 -19.812 1.00 17.48 45 ALA A CA 1
ATOM 369 C C . ALA A 1 53 ? 51.965 29.409 -19.929 1.00 16.35 45 ALA A C 1
ATOM 370 O O . ALA A 1 53 ? 51.259 29.322 -18.917 1.00 15.50 45 ALA A O 1
ATOM 372 N N . ALA A 1 54 ? 51.476 29.228 -21.160 1.00 14.18 46 ALA A N 1
ATOM 373 C CA . ALA A 1 54 ? 50.077 28.875 -21.365 1.00 15.04 46 ALA A CA 1
ATOM 374 C C . ALA A 1 54 ? 49.761 27.514 -20.765 1.00 13.38 46 ALA A C 1
ATOM 375 O O . ALA A 1 54 ? 48.685 27.322 -20.179 1.00 13.08 46 ALA A O 1
ATOM 377 N N . ILE A 1 55 ? 50.673 26.549 -20.928 1.00 13.44 47 ILE A N 1
ATOM 378 C CA . ILE A 1 55 ? 50.446 25.215 -20.372 1.00 13.87 47 ILE A CA 1
ATOM 379 C C . ILE A 1 55 ? 50.428 25.272 -18.849 1.00 13.11 47 ILE A C 1
ATOM 380 O O . ILE A 1 55 ? 49.587 24.638 -18.198 1.00 15.28 47 ILE A O 1
ATOM 385 N N . GLY A 1 56 ? 51.352 26.027 -18.254 1.00 14.59 48 GLY A N 1
ATOM 386 C CA . GLY A 1 56 ? 51.360 26.143 -16.803 1.00 13.67 48 GLY A CA 1
ATOM 387 C C . GLY A 1 56 ? 50.094 26.790 -16.278 1.00 15.92 48 GLY A C 1
ATOM 388 O O . GLY A 1 56 ? 49.551 26.380 -15.246 1.00 16.03 48 GLY A O 1
ATOM 389 N N . ALA A 1 57 ? 49.592 27.797 -16.994 1.00 14.21 49 ALA A N 1
ATOM 390 C CA . ALA A 1 57 ? 48.343 28.432 -16.595 1.00 15.05 49 ALA A CA 1
ATOM 391 C C . ALA A 1 57 ? 47.170 27.471 -16.740 1.00 18.82 49 ALA A C 1
ATOM 392 O O . ALA A 1 57 ? 46.244 27.486 -15.919 1.00 14.55 49 ALA A O 1
ATOM 394 N N . ALA A 1 58 ? 47.195 26.625 -17.776 1.00 13.08 50 ALA A N 1
ATOM 395 C CA . ALA A 1 58 ? 46.137 25.637 -17.946 1.00 12.96 50 ALA A CA 1
ATOM 396 C C . ALA A 1 58 ? 46.116 24.663 -16.778 1.00 14.11 50 ALA A C 1
ATOM 397 O O . ALA A 1 58 ? 45.043 24.326 -16.262 1.00 13.75 50 ALA A O 1
ATOM 399 N N . VAL A 1 59 ? 47.298 24.213 -16.338 1.00 13.57 51 VAL A N 1
ATOM 400 C CA . VAL A 1 59 ? 47.383 23.325 -15.180 1.00 14.63 51 VAL A CA 1
ATOM 401 C C . VAL A 1 59 ? 46.753 23.988 -13.968 1.00 16.00 51 VAL A C 1
ATOM 402 O O . VAL A 1 59 ? 45.958 23.369 -13.249 1.00 15.90 51 VAL A O 1
ATOM 406 N N . ASP A 1 60 ? 47.064 25.266 -13.746 1.00 15.40 52 ASP A N 1
ATOM 407 C CA . ASP A 1 60 ? 46.526 25.969 -12.589 1.00 17.16 52 ASP A CA 1
ATOM 408 C C . ASP A 1 60 ? 45.020 26.162 -12.682 1.00 18.12 52 ASP A C 1
ATOM 409 O O . ASP A 1 60 ? 44.370 26.305 -11.639 1.00 19.94 52 ASP A O 1
ATOM 414 N N . ALA A 1 61 ? 44.453 26.149 -13.891 1.00 15.06 53 ALA A N 1
ATOM 415 C CA . ALA A 1 61 ? 43.018 26.324 -14.093 1.00 16.81 53 ALA A CA 1
ATOM 416 C C . ALA A 1 61 ? 42.220 25.029 -14.002 1.00 15.13 53 ALA A C 1
ATOM 417 O O . ALA A 1 61 ? 40.992 25.078 -14.107 1.00 15.26 53 ALA A O 1
ATOM 419 N N . VAL A 1 62 ? 42.872 23.876 -13.824 1.00 13.96 54 VAL A N 1
ATOM 420 C CA . VAL A 1 62 ? 42.160 22.596 -13.855 1.00 16.27 54 VAL A CA 1
ATOM 421 C C . VAL A 1 62 ? 41.078 22.538 -12.777 1.00 15.23 54 VAL A C 1
ATOM 422 O O . VAL A 1 62 ? 39.915 22.220 -13.056 1.00 16.06 54 VAL A O 1
ATOM 426 N N . LYS A 1 63 ? 41.441 22.828 -11.527 1.00 17.43 55 LYS A N 1
ATOM 427 C CA . LYS A 1 63 ? 40.446 22.718 -10.460 1.00 16.78 55 LYS A CA 1
ATOM 428 C C . LYS A 1 63 ? 39.358 23.780 -10.600 1.00 15.16 55 LYS A C 1
ATOM 429 O O . LYS A 1 63 ? 38.167 23.426 -10.521 1.00 16.36 55 LYS A O 1
ATOM 435 N N . PRO A 1 64 ? 39.667 25.057 -10.852 1.00 15.08 56 PRO A N 1
ATOM 436 C CA . PRO A 1 64 ? 38.578 26.030 -11.044 1.00 15.41 56 PRO A CA 1
ATOM 437 C C . PRO A 1 64 ? 37.633 25.675 -12.186 1.00 17.79 56 PRO A C 1
ATOM 438 O O . PRO A 1 64 ? 36.413 25.858 -12.060 1.00 17.98 56 PRO A O 1
ATOM 442 N N . MET A 1 65 ? 38.163 25.167 -13.300 1.00 14.50 57 MET A N 1
ATOM 443 C CA . MET A 1 65 ? 37.302 24.751 -14.405 1.00 15.26 57 MET A CA 1
ATOM 444 C C . MET A 1 65 ? 36.443 23.559 -14.012 1.00 16.49 57 MET A C 1
ATOM 445 O O . MET A 1 65 ? 35.256 23.505 -14.349 1.00 16.86 57 MET A O 1
ATOM 450 N N . ARG A 1 66 ? 37.032 22.595 -13.297 1.00 14.60 58 ARG A N 1
ATOM 451 C CA A ARG A 1 66 ? 36.291 21.416 -12.860 0.62 16.87 58 ARG A CA 1
ATOM 452 C CA B ARG A 1 66 ? 36.284 21.418 -12.868 0.38 17.61 58 ARG A CA 1
ATOM 453 C C . ARG A 1 66 ? 35.156 21.785 -11.908 1.00 19.16 58 ARG A C 1
ATOM 454 O O . ARG A 1 66 ? 34.127 21.100 -11.866 1.00 22.47 58 ARG A O 1
ATOM 469 N N . GLU A 1 67 ? 35.315 22.856 -11.149 1.00 15.81 59 GLU A N 1
ATOM 470 C CA . GLU A 1 67 ? 34.302 23.247 -10.176 1.00 16.91 59 GLU A CA 1
ATOM 471 C C . GLU A 1 67 ? 33.223 24.151 -10.755 1.00 19.24 59 GLU A C 1
ATOM 472 O O . GLU A 1 67 ? 32.212 24.386 -10.086 1.00 21.45 59 GLU A O 1
ATOM 478 N N . LEU A 1 68 ? 33.415 24.662 -11.962 1.00 15.58 60 LEU A N 1
ATOM 479 C CA A LEU A 1 68 ? 32.409 25.487 -12.613 0.58 17.38 60 LEU A CA 1
ATOM 480 C CA B LEU A 1 68 ? 32.406 25.485 -12.621 0.42 17.57 60 LEU A CA 1
ATOM 481 C C . LEU A 1 68 ? 31.135 24.675 -12.835 1.00 17.75 60 LEU A C 1
ATOM 482 O O . LEU A 1 68 ? 31.185 23.636 -13.513 1.00 19.10 60 LEU A O 1
ATOM 491 N N . PRO A 1 69 ? 29.988 25.103 -12.312 1.00 15.78 61 PRO A N 1
ATOM 492 C CA . PRO A 1 69 ? 28.759 24.322 -12.510 1.00 18.20 61 PRO A CA 1
ATOM 493 C C . PRO A 1 69 ? 28.334 24.302 -13.968 1.00 17.90 61 PRO A C 1
ATOM 494 O O . PRO A 1 69 ? 28.674 25.181 -14.760 1.00 15.67 61 PRO A O 1
ATOM 498 N N . ALA A 1 70 ? 27.556 23.269 -14.315 1.00 14.12 62 ALA A N 1
ATOM 499 C CA . ALA A 1 70 ? 27.141 23.078 -15.706 1.00 12.76 62 ALA A CA 1
ATOM 500 C C . ALA A 1 70 ? 26.471 24.320 -16.282 1.00 12.10 62 ALA A C 1
ATOM 501 O O . ALA A 1 70 ? 26.755 24.708 -17.422 1.00 13.36 62 ALA A O 1
ATOM 503 N N . TYR A 1 71 ? 25.584 24.967 -15.512 1.00 12.89 63 TYR A N 1
ATOM 504 C CA . TYR A 1 71 ? 24.861 26.110 -16.065 1.00 15.60 63 TYR A CA 1
ATOM 505 C C . TYR A 1 71 ? 25.791 27.299 -16.314 1.00 14.74 63 TYR A C 1
ATOM 506 O O . TYR A 1 71 ? 25.507 28.128 -17.191 1.00 14.38 63 TYR A O 1
ATOM 515 N N . ARG A 1 72 ? 26.911 27.393 -15.580 1.00 12.67 64 ARG A N 1
ATOM 516 C CA A ARG A 1 72 ? 27.887 28.445 -15.855 0.59 12.96 64 ARG A CA 1
ATOM 517 C CA B ARG A 1 72 ? 27.884 28.446 -15.860 0.41 13.64 64 ARG A CA 1
ATOM 518 C C . ARG A 1 72 ? 28.648 28.161 -17.144 1.00 14.28 64 ARG A C 1
ATOM 519 O O . ARG A 1 72 ? 28.905 29.082 -17.934 1.00 15.06 64 ARG A O 1
ATOM 534 N N . ARG A 1 73 ? 29.034 26.891 -17.367 1.00 11.54 65 ARG A N 1
ATOM 535 C CA A ARG A 1 73 ? 29.668 26.523 -18.631 0.53 10.86 65 ARG A CA 1
ATOM 536 C CA B ARG A 1 73 ? 29.674 26.539 -18.628 0.47 11.02 65 ARG A CA 1
ATOM 537 C C . ARG A 1 73 ? 28.728 26.791 -19.793 1.00 11.56 65 ARG A C 1
ATOM 538 O O . ARG A 1 73 ? 29.136 27.329 -20.828 1.00 12.36 65 ARG A O 1
ATOM 553 N N . GLN A 1 74 ? 27.455 26.431 -19.632 1.00 11.45 66 GLN A N 1
ATOM 554 C CA . GLN A 1 74 ? 26.464 26.747 -20.655 1.00 12.30 66 GLN A CA 1
ATOM 555 C C . GLN A 1 74 ? 26.390 28.249 -20.918 1.00 11.49 66 GLN A C 1
ATOM 556 O O . GLN A 1 74 ? 26.284 28.682 -22.074 1.00 13.32 66 GLN A O 1
ATOM 562 N N . ALA A 1 75 ? 26.425 29.067 -19.855 1.00 12.16 67 ALA A N 1
ATOM 563 C CA . ALA A 1 75 ? 26.315 30.510 -20.040 1.00 12.03 67 ALA A CA 1
ATOM 564 C C . ALA A 1 75 ? 27.485 31.059 -20.844 1.00 11.85 67 ALA A C 1
ATOM 565 O O . ALA A 1 75 ? 27.315 31.989 -21.645 1.00 13.94 67 ALA A O 1
ATOM 567 N N . VAL A 1 76 ? 28.687 30.515 -20.624 1.00 13.47 68 VAL A N 1
ATOM 568 C CA . VAL A 1 76 ? 29.849 30.914 -21.418 1.00 10.81 68 VAL A CA 1
ATOM 569 C C . VAL A 1 76 ? 29.607 30.597 -22.885 1.00 13.60 68 VAL A C 1
ATOM 570 O O . VAL A 1 76 ? 29.832 31.435 -23.767 1.00 12.87 68 VAL A O 1
ATOM 574 N N . LEU A 1 77 ? 29.117 29.388 -23.164 1.00 11.31 69 LEU A N 1
ATOM 575 C CA . LEU A 1 77 ? 28.853 28.998 -24.549 1.00 11.54 69 LEU A CA 1
ATOM 576 C C . LEU A 1 77 ? 27.766 29.868 -25.173 1.00 15.64 69 LEU A C 1
ATOM 577 O O . LEU A 1 77 ? 27.870 30.261 -26.345 1.00 12.45 69 LEU A O 1
ATOM 582 N N . ASP A 1 78 ? 26.724 30.189 -24.400 1.00 12.63 70 ASP A N 1
ATOM 583 C CA . ASP A 1 78 ? 25.652 31.039 -24.911 1.00 10.73 70 ASP A CA 1
ATOM 584 C C . ASP A 1 78 ? 26.153 32.441 -25.219 1.00 12.23 70 ASP A C 1
ATOM 585 O O . ASP A 1 78 ? 25.689 33.068 -26.179 1.00 13.77 70 ASP A O 1
ATOM 590 N N . HIS A 1 79 ? 27.071 32.969 -24.392 1.00 11.88 71 HIS A N 1
ATOM 591 C CA . HIS A 1 79 ? 27.672 34.264 -24.695 1.00 14.12 71 HIS A CA 1
ATOM 592 C C . HIS A 1 79 ? 28.381 34.239 -26.040 1.00 14.94 71 HIS A C 1
ATOM 593 O O . HIS A 1 79 ? 28.269 35.187 -26.829 1.00 14.45 71 HIS A O 1
ATOM 600 N N . CYS A 1 80 ? 29.131 33.163 -26.305 1.00 12.62 72 CYS A N 1
ATOM 601 C CA . CYS A 1 80 ? 29.791 32.995 -27.594 1.00 12.35 72 CYS A CA 1
ATOM 602 C C . CYS A 1 80 ? 28.783 32.988 -28.738 1.00 14.76 72 CYS A C 1
ATOM 603 O O . CYS A 1 80 ? 28.962 33.696 -29.734 1.00 13.99 72 CYS A O 1
ATOM 606 N N . VAL A 1 81 ? 27.724 32.179 -28.614 1.00 13.30 73 VAL A N 1
ATOM 607 C CA . VAL A 1 81 ? 26.690 32.120 -29.654 1.00 14.11 73 VAL A CA 1
ATOM 608 C C . VAL A 1 81 ? 26.145 33.509 -29.949 1.00 17.01 73 VAL A C 1
ATOM 609 O O . VAL A 1 81 ? 26.030 33.922 -31.113 1.00 15.83 73 VAL A O 1
ATOM 613 N N . ALA A 1 82 ? 25.786 34.249 -28.897 1.00 14.84 74 ALA A N 1
ATOM 614 C CA . ALA A 1 82 ? 25.210 35.575 -29.094 1.00 14.89 74 ALA A CA 1
ATOM 615 C C . ALA A 1 82 ? 26.191 36.512 -29.786 1.00 16.01 74 ALA A C 1
ATOM 616 O O . ALA A 1 82 ? 25.804 37.288 -30.670 1.00 17.07 74 ALA A O 1
ATOM 618 N N . ARG A 1 83 ? 27.464 36.467 -29.389 1.00 13.66 75 ARG A N 1
ATOM 619 C CA . ARG A 1 83 ? 28.438 37.391 -29.958 1.00 14.46 75 ARG A CA 1
ATOM 620 C C . ARG A 1 83 ? 28.820 37.001 -31.380 1.00 14.76 75 ARG A C 1
ATOM 621 O O . ARG A 1 83 ? 29.087 37.882 -32.206 1.00 17.24 75 ARG A O 1
ATOM 629 N N . PHE A 1 84 ? 28.846 35.701 -31.691 1.00 14.79 76 PHE A N 1
ATOM 630 C CA . PHE A 1 84 ? 29.125 35.289 -33.066 1.00 14.68 76 PHE A CA 1
ATOM 631 C C . PHE A 1 84 ? 28.010 35.750 -33.998 1.00 21.20 76 PHE A C 1
ATOM 632 O O . PHE A 1 84 ? 28.266 36.163 -35.136 1.00 18.64 76 PHE A O 1
ATOM 640 N N . ARG A 1 85 ? 26.764 35.696 -33.529 1.00 16.35 77 ARG A N 1
ATOM 641 C CA . ARG A 1 85 ? 25.662 36.245 -34.315 1.00 15.44 77 ARG A CA 1
ATOM 642 C C . ARG A 1 85 ? 25.818 37.747 -34.508 1.00 18.54 77 ARG A C 1
ATOM 643 O O . ARG A 1 85 ? 25.594 38.269 -35.609 1.00 19.21 77 ARG A O 1
ATOM 651 N N . GLU A 1 86 ? 26.205 38.461 -33.447 1.00 18.01 78 GLU A N 1
ATOM 652 C CA . GLU A 1 86 ? 26.414 39.904 -33.562 1.00 18.02 78 GLU A CA 1
ATOM 653 C C . GLU A 1 86 ? 27.527 40.233 -34.549 1.00 20.25 78 GLU A C 1
ATOM 654 O O . GLU A 1 86 ? 27.448 41.235 -35.272 1.00 21.49 78 GLU A O 1
ATOM 660 N N . ARG A 1 87 ? 28.569 39.405 -34.594 1.00 15.91 79 ARG A N 1
ATOM 661 C CA . ARG A 1 87 ? 29.764 39.671 -35.384 1.00 16.97 79 ARG A CA 1
ATOM 662 C C . ARG A 1 87 ? 29.822 38.803 -36.637 1.00 17.54 79 ARG A C 1
ATOM 663 O O . ARG A 1 87 ? 30.903 38.533 -37.166 1.00 16.21 79 ARG A O 1
ATOM 671 N N . PHE A 1 88 ? 28.646 38.395 -37.130 1.00 17.07 80 PHE A N 1
ATOM 672 C CA . PHE A 1 88 ? 28.553 37.413 -38.208 1.00 18.02 80 PHE A CA 1
ATOM 673 C C . PHE A 1 88 ? 29.310 37.869 -39.451 1.00 18.89 80 PHE A C 1
ATOM 674 O O . PHE A 1 88 ? 30.128 37.120 -40.005 1.00 17.53 80 PHE A O 1
ATOM 682 N N . ASP A 1 89 ? 29.047 39.097 -39.909 1.00 18.15 81 ASP A N 1
ATOM 683 C CA . ASP A 1 89 ? 29.692 39.582 -41.129 1.00 16.93 81 ASP A CA 1
ATOM 684 C C . ASP A 1 89 ? 31.188 39.784 -40.938 1.00 17.30 81 ASP A C 1
ATOM 685 O O . ASP A 1 89 ? 31.964 39.574 -41.878 1.00 20.06 81 ASP A O 1
ATOM 690 N N . GLU A 1 90 ? 31.610 40.185 -39.738 1.00 14.15 82 GLU A N 1
ATOM 691 C CA . GLU A 1 90 ? 33.034 40.324 -39.462 1.00 17.71 82 GLU A CA 1
ATOM 692 C C . GLU A 1 90 ? 33.737 38.976 -39.555 1.00 18.82 82 GLU A C 1
ATOM 693 O O . GLU A 1 90 ? 34.798 38.853 -40.187 1.00 17.30 82 GLU A O 1
ATOM 699 N N . LEU A 1 91 ? 33.156 37.950 -38.924 1.00 17.01 83 LEU A N 1
ATOM 700 C CA . LEU A 1 91 ? 33.739 36.613 -38.984 1.00 14.05 83 LEU A CA 1
ATOM 701 C C . LEU A 1 91 ? 33.786 36.097 -40.414 1.00 14.59 83 LEU A C 1
ATOM 702 O O . LEU A 1 91 ? 34.792 35.507 -40.838 1.00 14.62 83 LEU A O 1
ATOM 707 N N . ALA A 1 92 ? 32.698 36.298 -41.169 1.00 15.39 84 ALA A N 1
ATOM 708 C CA . ALA A 1 92 ? 32.639 35.816 -42.544 1.00 16.41 84 ALA A CA 1
ATOM 709 C C . ALA A 1 92 ? 33.681 36.502 -43.415 1.00 18.94 84 ALA A C 1
ATOM 710 O O . ALA A 1 92 ? 34.335 35.853 -44.239 1.00 15.22 84 ALA A O 1
ATOM 712 N N . GLU A 1 93 ? 33.845 37.816 -43.254 1.00 17.08 85 GLU A N 1
ATOM 713 C CA . GLU A 1 93 ? 34.830 38.512 -44.071 1.00 17.79 85 GLU A CA 1
ATOM 714 C C . GLU A 1 93 ? 36.244 38.084 -43.705 1.00 17.94 85 GLU A C 1
ATOM 715 O O . GLU A 1 93 ? 37.090 37.903 -44.587 1.00 16.85 85 GLU A O 1
ATOM 721 N N . ALA A 1 94 ? 36.526 37.930 -42.407 1.00 15.47 86 ALA A N 1
ATOM 722 C CA . ALA A 1 94 ? 37.852 37.474 -41.997 1.00 18.72 86 ALA A CA 1
ATOM 723 C C . ALA A 1 94 ? 38.169 36.126 -42.626 1.00 17.62 86 ALA A C 1
ATOM 724 O O . ALA A 1 94 ? 39.271 35.908 -43.145 1.00 16.06 86 ALA A O 1
ATOM 726 N N . LEU A 1 95 ? 37.192 35.223 -42.612 1.00 16.01 87 LEU A N 1
ATOM 727 C CA A LEU A 1 95 ? 37.377 33.908 -43.210 0.66 15.94 87 LEU A CA 1
ATOM 728 C CA B LEU A 1 95 ? 37.360 33.903 -43.215 0.34 16.88 87 LEU A CA 1
ATOM 729 C C . LEU A 1 95 ? 37.582 34.014 -44.717 1.00 16.48 87 LEU A C 1
ATOM 730 O O . LEU A 1 95 ? 38.446 33.335 -45.285 1.00 16.65 87 LEU A O 1
ATOM 739 N N . CYS A 1 96 ? 36.800 34.864 -45.378 1.00 16.17 88 CYS A N 1
ATOM 740 C CA . CYS A 1 96 ? 36.946 35.066 -46.811 1.00 15.76 88 CYS A CA 1
ATOM 741 C C . CYS A 1 96 ? 38.363 35.515 -47.153 1.00 15.95 88 CYS A C 1
ATOM 742 O O . CYS A 1 96 ? 38.987 34.999 -48.086 1.00 16.74 88 CYS A O 1
ATOM 745 N N . ILE A 1 97 ? 38.892 36.466 -46.387 1.00 13.62 89 ILE A N 1
ATOM 746 C CA . ILE A 1 97 ? 40.210 37.015 -46.676 1.00 13.90 89 ILE A CA 1
ATOM 747 C C . ILE A 1 97 ? 41.296 35.981 -46.397 1.00 15.29 89 ILE A C 1
ATOM 748 O O . ILE A 1 97 ? 42.100 35.650 -47.278 1.00 15.23 89 ILE A O 1
ATOM 753 N N . GLU A 1 98 ? 41.348 35.466 -45.163 1.00 14.01 90 GLU A N 1
ATOM 754 C CA . GLU A 1 98 ? 42.517 34.697 -44.755 1.00 13.83 90 GLU A CA 1
ATOM 755 C C . GLU A 1 98 ? 42.524 33.278 -45.312 1.00 14.60 90 GLU A C 1
ATOM 756 O O . GLU A 1 98 ? 43.599 32.676 -45.405 1.00 15.39 90 GLU A O 1
ATOM 762 N N . ALA A 1 99 ? 41.363 32.716 -45.656 1.00 13.15 91 ALA A N 1
ATOM 763 C CA . ALA A 1 99 ? 41.326 31.406 -46.292 1.00 13.26 91 ALA A CA 1
ATOM 764 C C . ALA A 1 99 ? 41.046 31.483 -47.783 1.00 15.55 91 ALA A C 1
ATOM 765 O O . ALA A 1 99 ? 41.102 30.452 -48.461 1.00 17.26 91 ALA A O 1
ATOM 767 N N . GLY A 1 100 ? 40.764 32.670 -48.313 1.00 14.25 92 GLY A N 1
ATOM 768 C CA . GLY A 1 100 ? 40.367 32.778 -49.706 1.00 14.47 92 GLY A CA 1
ATOM 769 C C . GLY A 1 100 ? 39.072 32.057 -50.004 1.00 14.92 92 GLY A C 1
ATOM 770 O O . GLY A 1 100 ? 38.844 31.640 -51.144 1.00 16.71 92 GLY A O 1
ATOM 771 N N . LYS A 1 101 ? 38.207 31.921 -49.010 1.00 13.96 93 LYS A N 1
ATOM 772 C CA . LYS A 1 101 ? 36.995 31.114 -49.121 1.00 13.91 93 LYS A CA 1
ATOM 773 C C . LYS A 1 101 ? 35.853 31.959 -49.683 1.00 15.27 93 LYS A C 1
ATOM 774 O O . LYS A 1 101 ? 35.572 33.041 -49.151 1.00 14.07 93 LYS A O 1
ATOM 780 N N . PRO A 1 102 ? 35.187 31.509 -50.747 1.00 14.77 94 PRO A N 1
ATOM 781 C CA . PRO A 1 102 ? 34.077 32.284 -51.321 1.00 16.84 94 PRO A CA 1
ATOM 782 C C . PRO A 1 102 ? 33.112 32.782 -50.252 1.00 14.67 94 PRO A C 1
ATOM 783 O O . PRO A 1 102 ? 32.760 32.057 -49.322 1.00 14.22 94 PRO A O 1
ATOM 787 N N . ILE A 1 103 ? 32.705 34.049 -50.383 1.00 16.28 95 ILE A N 1
ATOM 788 C CA . ILE A 1 103 ? 32.002 34.714 -49.283 1.00 17.80 95 ILE A CA 1
ATOM 789 C C . ILE A 1 103 ? 30.711 33.978 -48.922 1.00 16.23 95 ILE A C 1
ATOM 790 O O . ILE A 1 103 ? 30.359 33.871 -47.738 1.00 16.13 95 ILE A O 1
ATOM 795 N N . ASN A 1 104 ? 29.998 33.438 -49.921 1.00 18.92 96 ASN A N 1
ATOM 796 C CA . ASN A 1 104 ? 28.802 32.647 -49.627 1.00 22.71 96 ASN A CA 1
ATOM 797 C C . ASN A 1 104 ? 29.122 31.478 -48.710 1.00 21.12 96 ASN A C 1
ATOM 798 O O . ASN A 1 104 ? 28.361 31.168 -47.785 1.00 21.16 96 ASN A O 1
ATOM 803 N N . ASP A 1 105 ? 30.226 30.787 -48.978 1.00 18.00 97 ASP A N 1
ATOM 804 C CA . ASP A 1 105 ? 30.588 29.626 -48.181 1.00 15.93 97 ASP A CA 1
ATOM 805 C C . ASP A 1 105 ? 31.217 30.026 -46.855 1.00 15.19 97 ASP A C 1
ATOM 806 O O . ASP A 1 105 ? 31.081 29.299 -45.859 1.00 15.28 97 ASP A O 1
ATOM 811 N N . SER A 1 106 ? 31.901 31.170 -46.822 1.00 14.06 98 SER A N 1
ATOM 812 C CA . SER A 1 106 ? 32.375 31.701 -45.548 1.00 12.71 98 SER A CA 1
ATOM 813 C C . SER A 1 106 ? 31.206 31.990 -44.621 1.00 13.96 98 SER A C 1
ATOM 814 O O . SER A 1 106 ? 31.244 31.649 -43.436 1.00 13.78 98 SER A O 1
ATOM 817 N N . ARG A 1 107 ? 30.155 32.627 -45.142 1.00 15.18 99 ARG A N 1
ATOM 818 C CA . ARG A 1 107 ? 28.960 32.843 -44.338 1.00 15.91 99 ARG A CA 1
ATOM 819 C C . ARG A 1 107 ? 28.390 31.515 -43.855 1.00 17.80 99 ARG A C 1
ATOM 820 O O . ARG A 1 107 ? 27.971 31.389 -42.694 1.00 16.39 99 ARG A O 1
ATOM 828 N N . GLY A 1 108 ? 28.408 30.500 -44.722 1.00 15.57 100 GLY A N 1
ATOM 829 C CA . GLY A 1 108 ? 27.941 29.185 -44.324 1.00 18.65 100 GLY A CA 1
ATOM 830 C C . GLY A 1 108 ? 28.745 28.596 -43.181 1.00 17.27 100 GLY A C 1
ATOM 831 O O . GLY A 1 108 ? 28.193 27.922 -42.304 1.00 14.38 100 GLY A O 1
ATOM 832 N N . GLU A 1 109 ? 30.063 28.828 -43.176 1.00 13.39 101 GLU A N 1
ATOM 833 C CA . GLU A 1 109 ? 30.868 28.288 -42.083 1.00 12.58 101 GLU A CA 1
ATOM 834 C C . GLU A 1 109 ? 30.610 29.030 -40.779 1.00 14.12 101 GLU A C 1
ATOM 835 O O . GLU A 1 109 ? 30.648 28.419 -39.703 1.00 13.46 101 GLU A O 1
ATOM 841 N N . VAL A 1 110 ? 30.359 30.342 -40.841 1.00 12.67 102 VAL A N 1
ATOM 842 C CA . VAL A 1 110 ? 30.018 31.060 -39.613 1.00 11.84 102 VAL A CA 1
ATOM 843 C C . VAL A 1 110 ? 28.702 30.535 -39.045 1.00 13.82 102 VAL A C 1
ATOM 844 O O . VAL A 1 110 ? 28.549 30.391 -37.828 1.00 11.96 102 VAL A O 1
ATOM 848 N N . THR A 1 111 ? 27.738 30.217 -39.912 1.00 13.93 103 THR A N 1
ATOM 849 C CA . THR A 1 111 ? 26.511 29.588 -39.427 1.00 14.22 103 THR A CA 1
ATOM 850 C C . THR A 1 111 ? 26.818 28.273 -38.721 1.00 16.36 103 THR A C 1
ATOM 851 O O . THR A 1 111 ? 26.240 27.972 -37.669 1.00 14.13 103 THR A O 1
ATOM 855 N N . ARG A 1 112 ? 27.751 27.494 -39.265 1.00 12.91 104 ARG A N 1
ATOM 856 C CA A ARG A 1 112 ? 28.144 26.227 -38.648 0.53 11.82 104 ARG A CA 1
ATOM 857 C CA B ARG A 1 112 ? 28.084 26.231 -38.622 0.47 11.05 104 ARG A CA 1
ATOM 858 C C . ARG A 1 112 ? 28.838 26.450 -37.312 1.00 13.85 104 ARG A C 1
ATOM 859 O O . ARG A 1 112 ? 28.628 25.695 -36.353 1.00 13.21 104 ARG A O 1
ATOM 874 N N . LEU A 1 113 ? 29.696 27.473 -37.242 1.00 10.94 105 LEU A N 1
ATOM 875 C CA . LEU A 1 113 ? 30.363 27.829 -35.988 1.00 9.92 105 LEU A CA 1
ATOM 876 C C . LEU A 1 113 ? 29.336 28.058 -34.887 1.00 14.07 105 LEU A C 1
ATOM 877 O O . LEU A 1 113 ? 29.479 27.565 -33.763 1.00 11.63 105 LEU A O 1
ATOM 882 N N . ILE A 1 114 ? 28.293 28.827 -35.206 1.00 13.51 106 ILE A N 1
ATOM 883 C CA . ILE A 1 114 ? 27.212 29.079 -34.258 1.00 12.61 106 ILE A CA 1
ATOM 884 C C . ILE A 1 114 ? 26.477 27.785 -33.920 1.00 13.01 106 ILE A C 1
ATOM 885 O O . ILE A 1 114 ? 26.201 27.505 -32.746 1.00 15.84 106 ILE A O 1
ATOM 890 N N . ASP A 1 115 ? 26.165 26.971 -34.940 1.00 12.76 107 ASP A N 1
ATOM 891 C CA . ASP A 1 115 ? 25.517 25.676 -34.726 1.00 13.61 107 ASP A CA 1
ATOM 892 C C . ASP A 1 115 ? 26.322 24.811 -33.763 1.00 14.07 107 ASP A C 1
ATOM 893 O O . ASP A 1 115 ? 25.767 24.190 -32.848 1.00 11.81 107 ASP A O 1
ATOM 898 N N . THR A 1 116 ? 27.640 24.745 -33.967 1.00 10.29 108 THR A N 1
ATOM 899 C CA . THR A 1 116 ? 28.484 23.883 -33.144 1.00 10.24 108 THR A CA 1
ATOM 900 C C . THR A 1 116 ? 28.496 24.344 -31.690 1.00 10.04 108 THR A C 1
ATOM 901 O O . THR A 1 116 ? 28.365 23.526 -30.770 1.00 9.99 108 THR A O 1
ATOM 905 N N . PHE A 1 117 ? 28.632 25.653 -31.456 1.00 9.52 109 PHE A N 1
ATOM 906 C CA . PHE A 1 117 ? 28.555 26.148 -30.083 1.00 9.09 109 PHE A CA 1
ATOM 907 C C . PHE A 1 117 ? 27.175 25.945 -29.477 1.00 10.92 109 PHE A C 1
ATOM 908 O O . PHE A 1 117 ? 27.064 25.708 -28.264 1.00 11.62 109 PHE A O 1
ATOM 916 N N . ARG A 1 118 ? 26.112 26.034 -30.281 1.00 9.47 110 ARG A N 1
ATOM 917 C CA A ARG A 1 118 ? 24.781 25.825 -29.727 0.64 9.65 110 ARG A CA 1
ATOM 918 C CA B ARG A 1 118 ? 24.771 25.820 -29.744 0.36 10.28 110 ARG A CA 1
ATOM 919 C C . ARG A 1 118 ? 24.578 24.374 -29.303 1.00 11.53 110 ARG A C 1
ATOM 920 O O . ARG A 1 118 ? 23.978 24.114 -28.252 1.00 11.82 110 ARG A O 1
ATOM 935 N N . VAL A 1 119 ? 25.070 23.411 -30.097 1.00 9.33 111 VAL A N 1
ATOM 936 C CA . VAL A 1 119 ? 24.999 22.014 -29.657 1.00 10.71 111 VAL A CA 1
ATOM 937 C C . VAL A 1 119 ? 25.757 21.838 -28.346 1.00 11.74 111 VAL A C 1
ATOM 938 O O . VAL A 1 119 ? 25.296 21.143 -27.426 1.00 10.76 111 VAL A O 1
ATOM 942 N N . ALA A 1 120 ? 26.939 22.450 -28.245 1.00 9.84 112 ALA A N 1
ATOM 943 C CA . ALA A 1 120 ? 27.712 22.348 -27.012 1.00 10.58 112 ALA A CA 1
ATOM 944 C C . ALA A 1 120 ? 26.965 22.965 -25.833 1.00 10.53 112 ALA A C 1
ATOM 945 O O . ALA A 1 120 ? 27.014 22.428 -24.720 1.00 10.31 112 ALA A O 1
ATOM 947 N N . SER A 1 121 ? 26.292 24.105 -26.045 1.00 11.22 113 SER A N 1
ATOM 948 C CA . SER A 1 121 ? 25.503 24.707 -24.971 1.00 9.93 113 SER A CA 1
ATOM 949 C C . SER A 1 121 ? 24.447 23.736 -24.450 1.00 10.97 113 SER A C 1
ATOM 950 O O . SER A 1 121 ? 24.247 23.620 -23.236 1.00 12.99 113 SER A O 1
ATOM 953 N N . GLU A 1 122 ? 23.771 23.026 -25.357 1.00 9.74 114 GLU A N 1
ATOM 954 C CA . GLU A 1 122 ? 22.786 22.025 -24.957 1.00 11.23 114 GLU A CA 1
ATOM 955 C C . GLU A 1 122 ? 23.431 20.860 -24.213 1.00 12.68 114 GLU A C 1
ATOM 956 O O . GLU A 1 122 ? 22.917 20.415 -23.177 1.00 13.83 114 GLU A O 1
ATOM 962 N N . GLU A 1 123 ? 24.551 20.340 -24.730 1.00 12.39 115 GLU A N 1
ATOM 963 C CA . GLU A 1 123 ? 25.157 19.163 -24.120 1.00 12.60 115 GLU A CA 1
ATOM 964 C C . GLU A 1 123 ? 25.810 19.487 -22.786 1.00 9.73 115 GLU A C 1
ATOM 965 O O . GLU A 1 123 ? 25.958 18.589 -21.948 1.00 13.70 115 GLU A O 1
ATOM 971 N N . ALA A 1 124 ? 26.157 20.757 -22.547 1.00 11.04 116 ALA A N 1
ATOM 972 C CA . ALA A 1 124 ? 26.858 21.109 -21.315 1.00 13.26 116 ALA A CA 1
ATOM 973 C C . ALA A 1 124 ? 26.039 20.794 -20.069 1.00 12.03 116 ALA A C 1
ATOM 974 O O . ALA A 1 124 ? 26.612 20.585 -18.993 1.00 12.53 116 ALA A O 1
ATOM 976 N N . VAL A 1 125 ? 24.709 20.798 -20.173 1.00 10.24 117 VAL A N 1
ATOM 977 C CA . VAL A 1 125 ? 23.864 20.577 -19.009 1.00 11.63 117 VAL A CA 1
ATOM 978 C C . VAL A 1 125 ? 23.304 19.163 -18.972 1.00 13.31 117 VAL A C 1
ATOM 979 O O . VAL A 1 125 ? 22.388 18.891 -18.188 1.00 14.55 117 VAL A O 1
ATOM 983 N N . ARG A 1 126 ? 23.829 18.252 -19.794 1.00 11.64 118 ARG A N 1
ATOM 984 C CA . ARG A 1 126 ? 23.329 16.875 -19.742 1.00 12.57 118 ARG A CA 1
ATOM 985 C C . ARG A 1 126 ? 24.470 15.866 -19.823 1.00 13.13 118 ARG A C 1
ATOM 986 O O . ARG A 1 126 ? 24.321 14.769 -20.385 1.00 14.04 118 ARG A O 1
ATOM 994 N N . ILE A 1 127 ? 25.610 16.189 -19.209 1.00 11.31 119 ILE A N 1
ATOM 995 C CA . ILE A 1 127 ? 26.699 15.228 -19.081 1.00 11.89 119 ILE A CA 1
ATOM 996 C C . ILE A 1 127 ? 26.362 14.317 -17.901 1.00 13.60 119 ILE A C 1
ATOM 997 O O . ILE A 1 127 ? 26.876 14.494 -16.789 1.00 18.77 119 ILE A O 1
ATOM 1002 N N . ASP A 1 128 ? 25.477 13.357 -18.134 1.00 11.93 120 ASP A N 1
ATOM 1003 C CA . ASP A 1 128 ? 24.951 12.504 -17.078 1.00 11.12 120 ASP A CA 1
ATOM 1004 C C . ASP A 1 128 ? 25.868 11.306 -16.845 1.00 12.95 120 ASP A C 1
ATOM 1005 O O . ASP A 1 128 ? 26.785 11.028 -17.615 1.00 17.22 120 ASP A O 1
ATOM 1010 N N . GLY A 1 129 ? 25.576 10.571 -15.777 1.00 12.30 121 GLY A N 1
ATOM 1011 C CA . GLY A 1 129 ? 26.268 9.334 -15.474 1.00 10.88 121 GLY A CA 1
ATOM 1012 C C . GLY A 1 129 ? 25.278 8.205 -15.301 1.00 11.32 121 GLY A C 1
ATOM 1013 O O . GLY A 1 129 ? 24.097 8.343 -15.650 1.00 12.29 121 GLY A O 1
ATOM 1014 N N . GLU A 1 130 ? 25.743 7.083 -14.754 1.00 12.02 122 GLU A N 1
ATOM 1015 C CA . GLU A 1 130 ? 24.918 5.899 -14.613 1.00 8.92 122 GLU A CA 1
ATOM 1016 C C . GLU A 1 130 ? 24.941 5.394 -13.179 1.00 10.01 122 GLU A C 1
ATOM 1017 O O . GLU A 1 130 ? 25.960 5.493 -12.481 1.00 11.58 122 GLU A O 1
ATOM 1023 N N . VAL A 1 131 ? 23.814 4.824 -12.757 1.00 9.44 123 VAL A N 1
ATOM 1024 C CA . VAL A 1 131 ? 23.741 4.034 -11.531 1.00 9.03 123 VAL A CA 1
ATOM 1025 C C . VAL A 1 131 ? 23.762 2.580 -11.974 1.00 12.74 123 VAL A C 1
ATOM 1026 O O . VAL A 1 131 ? 22.805 2.104 -12.588 1.00 12.97 123 VAL A O 1
ATOM 1030 N N . LEU A 1 132 ? 24.863 1.880 -11.704 1.00 9.53 124 LEU A N 1
ATOM 1031 C CA . LEU A 1 132 ? 25.095 0.551 -12.258 1.00 10.09 124 LEU A CA 1
ATOM 1032 C C . LEU A 1 132 ? 24.723 -0.548 -11.267 1.00 11.71 124 LEU A C 1
ATOM 1033 O O . LEU A 1 132 ? 25.168 -0.529 -10.115 1.00 10.97 124 LEU A O 1
ATOM 1038 N N . ASN A 1 133 ? 23.947 -1.532 -11.726 1.00 9.71 125 ASN A N 1
ATOM 1039 C CA . ASN A 1 133 ? 23.817 -2.745 -10.927 1.00 11.04 125 ASN A CA 1
ATOM 1040 C C . ASN A 1 133 ? 25.147 -3.477 -10.934 1.00 10.21 125 ASN A C 1
ATOM 1041 O O . ASN A 1 133 ? 25.659 -3.828 -12.003 1.00 11.62 125 ASN A O 1
ATOM 1046 N N . LEU A 1 134 ? 25.697 -3.701 -9.744 1.00 10.45 126 LEU A N 1
ATOM 1047 C CA . LEU A 1 134 ? 26.902 -4.493 -9.583 1.00 10.77 126 LEU A CA 1
ATOM 1048 C C . LEU A 1 134 ? 26.628 -5.841 -8.942 1.00 11.79 126 LEU A C 1
ATOM 1049 O O . LEU A 1 134 ? 27.542 -6.669 -8.867 1.00 12.16 126 LEU A O 1
ATOM 1054 N N . GLU A 1 135 ? 25.393 -6.100 -8.504 1.00 13.62 127 GLU A N 1
ATOM 1055 C CA . GLU A 1 135 ? 25.070 -7.379 -7.873 1.00 12.19 127 GLU A CA 1
ATOM 1056 C C . GLU A 1 135 ? 24.835 -8.435 -8.957 1.00 16.97 127 GLU A C 1
ATOM 1057 O O . GLU A 1 135 ? 23.714 -8.871 -9.233 1.00 16.84 127 GLU A O 1
ATOM 1063 N N . ILE A 1 136 ? 25.938 -8.843 -9.594 1.00 13.52 128 ILE A N 1
ATOM 1064 C CA . ILE A 1 136 ? 25.894 -9.888 -10.616 1.00 14.09 128 ILE A CA 1
ATOM 1065 C C . ILE A 1 136 ? 26.258 -11.257 -10.060 1.00 16.08 128 ILE A C 1
ATOM 1066 O O . ILE A 1 136 ? 26.156 -12.259 -10.789 1.00 16.90 128 ILE A O 1
ATOM 1071 N N . SER A 1 137 ? 26.671 -11.334 -8.799 1.00 17.03 129 SER A N 1
ATOM 1072 C CA . SER A 1 137 ? 27.054 -12.581 -8.153 1.00 18.37 129 SER A CA 1
ATOM 1073 C C . SER A 1 137 ? 27.090 -12.321 -6.659 1.00 17.70 129 SER A C 1
ATOM 1074 O O . SER A 1 137 ? 27.123 -11.172 -6.221 1.00 18.04 129 SER A O 1
ATOM 1077 N N . ALA A 1 138 ? 27.095 -13.408 -5.878 1.00 18.19 130 ALA A N 1
ATOM 1078 C CA . ALA A 1 138 ? 27.014 -13.275 -4.427 1.00 21.37 130 ALA A CA 1
ATOM 1079 C C . ALA A 1 138 ? 28.176 -12.465 -3.867 1.00 17.92 130 ALA A C 1
ATOM 1080 O O . ALA A 1 138 ? 28.008 -11.744 -2.875 1.00 17.74 130 ALA A O 1
ATOM 1082 N N . ARG A 1 139 ? 29.354 -12.579 -4.485 1.00 21.35 131 ARG A N 1
ATOM 1083 C CA . ARG A 1 139 ? 30.527 -11.860 -4.003 1.00 23.65 131 ARG A CA 1
ATOM 1084 C C . ARG A 1 139 ? 30.294 -10.355 -4.006 1.00 22.74 131 ARG A C 1
ATOM 1085 O O . ARG A 1 139 ? 30.846 -9.635 -3.165 1.00 21.89 131 ARG A O 1
ATOM 1093 N N . ALA A 1 140 ? 29.462 -9.863 -4.923 1.00 15.16 132 ALA A N 1
ATOM 1094 C CA . ALA A 1 140 ? 29.223 -8.435 -5.060 1.00 13.97 132 ALA A CA 1
ATOM 1095 C C . ALA A 1 140 ? 27.891 -8.005 -4.448 1.00 13.25 132 ALA A C 1
ATOM 1096 O O . ALA A 1 140 ? 27.419 -6.897 -4.736 1.00 13.93 132 ALA A O 1
ATOM 1098 N N . GLN A 1 141 ? 27.285 -8.849 -3.610 1.00 13.59 133 GLN A N 1
ATOM 1099 C CA . GLN A 1 141 ? 26.064 -8.453 -2.921 1.00 13.83 133 GLN A CA 1
ATOM 1100 C C . GLN A 1 141 ? 26.330 -7.207 -2.089 1.00 14.81 133 GLN A C 1
ATOM 1101 O O . GLN A 1 141 ? 27.321 -7.138 -1.355 1.00 15.51 133 GLN A O 1
ATOM 1107 N N . GLY A 1 142 ? 25.451 -6.211 -2.217 1.00 15.37 134 GLY A N 1
ATOM 1108 C CA . GLY A 1 142 ? 25.559 -5.004 -1.425 1.00 15.97 134 GLY A CA 1
ATOM 1109 C C . GLY A 1 142 ? 26.389 -3.895 -2.036 1.00 17.02 134 GLY A C 1
ATOM 1110 O O . GLY A 1 142 ? 26.529 -2.835 -1.408 1.00 18.66 134 GLY A O 1
ATOM 1111 N N . TYR A 1 143 ? 26.952 -4.095 -3.230 1.00 12.08 135 TYR A N 1
ATOM 1112 C CA . TYR A 1 143 ? 27.711 -3.054 -3.918 1.00 11.83 135 TYR A CA 1
ATOM 1113 C C . TYR A 1 143 ? 26.878 -2.425 -5.033 1.00 15.57 135 TYR A C 1
ATOM 1114 O O . TYR A 1 143 ? 26.140 -3.121 -5.735 1.00 14.21 135 TYR A O 1
ATOM 1123 N N . THR A 1 144 ? 27.038 -1.111 -5.219 1.00 11.09 136 THR A N 1
ATOM 1124 C CA . THR A 1 144 ? 26.412 -0.359 -6.303 1.00 11.32 136 THR A CA 1
ATOM 1125 C C . THR A 1 144 ? 27.433 0.603 -6.896 1.00 12.58 136 THR A C 1
ATOM 1126 O O . THR A 1 144 ? 28.274 1.157 -6.177 1.00 12.08 136 THR A O 1
ATOM 1130 N N . GLY A 1 145 ? 27.344 0.824 -8.204 1.00 11.35 137 GLY A N 1
ATOM 1131 C CA . GLY A 1 145 ? 28.252 1.719 -8.910 1.00 10.25 137 GLY A CA 1
ATOM 1132 C C . GLY A 1 145 ? 27.555 3.013 -9.302 1.00 10.66 137 GLY A C 1
ATOM 1133 O O . GLY A 1 145 ? 26.367 3.012 -9.652 1.00 11.76 137 GLY A O 1
ATOM 1134 N N . TYR A 1 146 ? 28.306 4.110 -9.244 1.00 10.63 138 TYR A N 1
ATOM 1135 C CA . TYR A 1 146 ? 27.854 5.423 -9.693 1.00 9.49 138 TYR A CA 1
ATOM 1136 C C . TYR A 1 146 ? 28.952 6.025 -10.548 1.00 9.95 138 TYR A C 1
ATOM 1137 O O . TYR A 1 146 ? 30.121 5.999 -10.150 1.00 11.47 138 TYR A O 1
ATOM 1146 N N . THR A 1 147 ? 28.597 6.580 -11.705 1.00 9.86 139 THR A N 1
ATOM 1147 C CA . THR A 1 147 ? 29.612 7.130 -12.592 1.00 9.77 139 THR A CA 1
ATOM 1148 C C . THR A 1 147 ? 29.387 8.615 -12.848 1.00 11.07 139 THR A C 1
ATOM 1149 O O . THR A 1 147 ? 28.270 9.136 -12.755 1.00 11.72 139 THR A O 1
ATOM 1153 N N . ARG A 1 148 ? 30.486 9.276 -13.205 1.00 10.93 140 ARG A N 1
ATOM 1154 C CA . ARG A 1 148 ? 30.496 10.676 -13.616 1.00 10.02 140 ARG A CA 1
ATOM 1155 C C . ARG A 1 148 ? 31.624 10.847 -14.624 1.00 12.48 140 ARG A C 1
ATOM 1156 O O . ARG A 1 148 ? 32.538 10.021 -14.701 1.00 11.97 140 ARG A O 1
ATOM 1164 N N . ARG A 1 149 ? 31.561 11.931 -15.397 1.00 10.47 141 ARG A N 1
ATOM 1165 C CA . ARG A 1 149 ? 32.619 12.273 -16.340 1.00 10.66 141 ARG A CA 1
ATOM 1166 C C . ARG A 1 149 ? 33.387 13.465 -15.784 1.00 11.19 141 ARG A C 1
ATOM 1167 O O . ARG A 1 149 ? 32.806 14.540 -15.601 1.00 16.20 141 ARG A O 1
ATOM 1175 N N . VAL A 1 150 ? 34.670 13.271 -15.497 1.00 10.03 142 VAL A N 1
ATOM 1176 C CA A VAL A 1 150 ? 35.543 14.309 -14.943 0.72 10.00 142 VAL A CA 1
ATOM 1177 C CA B VAL A 1 150 ? 35.482 14.360 -14.964 0.28 10.88 142 VAL A CA 1
ATOM 1178 C C . VAL A 1 150 ? 36.352 14.910 -16.089 1.00 14.89 142 VAL A C 1
ATOM 1179 O O . VAL A 1 150 ? 36.836 14.157 -16.941 1.00 12.15 142 VAL A O 1
ATOM 1186 N N . PRO A 1 151 ? 36.539 16.224 -16.164 1.00 15.03 143 PRO A N 1
ATOM 1187 C CA . PRO A 1 151 ? 37.382 16.775 -17.233 1.00 14.26 143 PRO A CA 1
ATOM 1188 C C . PRO A 1 151 ? 38.750 16.106 -17.222 1.00 13.71 143 PRO A C 1
ATOM 1189 O O . PRO A 1 151 ? 39.322 15.843 -16.161 1.00 15.36 143 PRO A O 1
ATOM 1193 N N . ILE A 1 152 ? 39.274 15.816 -18.417 1.00 12.65 144 ILE A N 1
ATOM 1194 C CA . ILE A 1 152 ? 40.524 15.060 -18.504 1.00 14.67 144 ILE A CA 1
ATOM 1195 C C . ILE A 1 152 ? 41.720 15.888 -18.041 1.00 18.36 144 ILE A C 1
ATOM 1196 O O . ILE A 1 152 ? 42.728 15.330 -17.589 1.00 20.37 144 ILE A O 1
ATOM 1201 N N . GLY A 1 153 ? 41.637 17.208 -18.129 1.00 18.19 145 GLY A N 1
ATOM 1202 C CA . GLY A 1 153 ? 42.745 18.060 -17.773 1.00 15.63 145 GLY A CA 1
ATOM 1203 C C . GLY A 1 153 ? 43.072 18.989 -18.918 1.00 15.62 145 GLY A C 1
ATOM 1204 O O . GLY A 1 153 ? 42.262 19.172 -19.834 1.00 14.16 145 GLY A O 1
ATOM 1205 N N . PRO A 1 154 ? 44.265 19.582 -18.908 1.00 14.84 146 PRO A N 1
ATOM 1206 C CA . PRO A 1 154 ? 44.638 20.486 -20.005 1.00 10.34 146 PRO A CA 1
ATOM 1207 C C . PRO A 1 154 ? 44.660 19.753 -21.336 1.00 12.71 146 PRO A C 1
ATOM 1208 O O . PRO A 1 154 ? 45.219 18.660 -21.454 1.00 11.82 146 PRO A O 1
ATOM 1212 N N . CYS A 1 155 ? 44.046 20.369 -22.343 1.00 11.35 147 CYS A N 1
ATOM 1213 C CA . CYS A 1 155 ? 43.955 19.797 -23.679 1.00 9.72 147 CYS A CA 1
ATOM 1214 C C . CYS A 1 155 ? 44.757 20.643 -24.653 1.00 12.14 147 CYS A C 1
ATOM 1215 O O . CYS A 1 155 ? 44.718 21.873 -24.590 1.00 11.55 147 CYS A O 1
ATOM 1218 N N . SER A 1 156 ? 45.454 19.963 -25.563 1.00 9.24 148 SER A N 1
ATOM 1219 C CA . SER A 1 156 ? 46.202 20.588 -26.646 1.00 10.66 148 SER A CA 1
ATOM 1220 C C . SER A 1 156 ? 45.399 20.427 -27.934 1.00 10.82 148 SER A C 1
ATOM 1221 O O . SER A 1 156 ? 45.076 19.302 -28.331 1.00 11.18 148 SER A O 1
ATOM 1224 N N . PHE A 1 157 ? 45.089 21.545 -28.588 1.00 10.51 149 PHE A N 1
ATOM 1225 C CA . PHE A 1 157 ? 44.235 21.575 -29.772 1.00 9.27 149 PHE A CA 1
ATOM 1226 C C . PHE A 1 157 ? 45.010 22.169 -30.941 1.00 11.77 149 PHE A C 1
ATOM 1227 O O . PHE A 1 157 ? 45.582 23.256 -30.815 1.00 13.43 149 PHE A O 1
ATOM 1235 N N . ILE A 1 158 ? 45.004 21.475 -32.079 1.00 10.23 150 ILE A N 1
ATOM 1236 C CA . ILE A 1 158 ? 45.656 21.945 -33.300 1.00 10.07 150 ILE A CA 1
ATOM 1237 C C . ILE A 1 158 ? 44.648 21.849 -34.440 1.00 9.79 150 ILE A C 1
ATOM 1238 O O . ILE A 1 158 ? 44.040 20.789 -34.632 1.00 10.15 150 ILE A O 1
ATOM 1243 N N . SER A 1 159 ? 44.480 22.935 -35.204 1.00 10.24 151 SER A N 1
ATOM 1244 C CA . SER A 1 159 ? 43.450 23.006 -36.233 1.00 9.82 151 SER A CA 1
ATOM 1245 C C . SER A 1 159 ? 44.029 23.426 -37.579 1.00 12.40 151 SER A C 1
ATOM 1246 O O . SER A 1 159 ? 45.124 23.994 -37.647 1.00 12.12 151 SER A O 1
ATOM 1249 N N . PRO A 1 160 ? 43.305 23.156 -38.691 1.00 10.88 152 PRO A N 1
ATOM 1250 C CA . PRO A 1 160 ? 43.878 23.388 -40.025 1.00 9.88 152 PRO A CA 1
ATOM 1251 C C . PRO A 1 160 ? 43.390 24.668 -40.674 1.00 12.39 152 PRO A C 1
ATOM 1252 O O . PRO A 1 160 ? 42.626 25.439 -40.079 1.00 13.45 152 PRO A O 1
ATOM 1256 N N . PHE A 1 161 ? 43.820 24.906 -41.917 1.00 12.48 153 PHE A N 1
ATOM 1257 C CA . PHE A 1 161 ? 43.543 26.198 -42.534 1.00 10.28 153 PHE A CA 1
ATOM 1258 C C . PHE A 1 161 ? 42.149 26.291 -43.136 1.00 15.90 153 PHE A C 1
ATOM 1259 O O . PHE A 1 161 ? 41.669 27.406 -43.349 1.00 14.15 153 PHE A O 1
ATOM 1267 N N . ASN A 1 162 ? 41.508 25.164 -43.476 1.00 12.94 154 ASN A N 1
ATOM 1268 C CA . ASN A 1 162 ? 40.459 25.284 -44.489 1.00 12.19 154 ASN A CA 1
ATOM 1269 C C . ASN A 1 162 ? 39.077 25.563 -43.917 1.00 15.06 154 ASN A C 1
ATOM 1270 O O . ASN A 1 162 ? 38.293 26.284 -44.542 1.00 15.80 154 ASN A O 1
ATOM 1275 N N . PHE A 1 163 ? 38.742 25.003 -42.757 1.00 14.75 155 PHE A N 1
ATOM 1276 C CA . PHE A 1 163 ? 37.524 25.358 -42.031 1.00 12.88 155 PHE A CA 1
ATOM 1277 C C . PHE A 1 163 ? 37.984 25.851 -40.665 1.00 16.73 155 PHE A C 1
ATOM 1278 O O . PHE A 1 163 ? 37.742 25.195 -39.641 1.00 18.71 155 PHE A O 1
ATOM 1286 N N . PRO A 1 164 ? 38.676 26.991 -40.613 1.00 14.75 156 PRO A N 1
ATOM 1287 C CA . PRO A 1 164 ? 39.362 27.352 -39.360 1.00 21.74 156 PRO A CA 1
ATOM 1288 C C . PRO A 1 164 ? 38.415 27.694 -38.229 1.00 22.27 156 PRO A C 1
ATOM 1289 O O . PRO A 1 164 ? 38.746 27.430 -37.068 1.00 19.24 156 PRO A O 1
ATOM 1293 N N . LEU A 1 165 ? 37.256 28.282 -38.522 1.00 12.61 157 LEU A N 1
ATOM 1294 C CA . LEU A 1 165 ? 36.299 28.585 -37.463 1.00 12.25 157 LEU A CA 1
ATOM 1295 C C . LEU A 1 165 ? 35.655 27.312 -36.937 1.00 12.60 157 LEU A C 1
ATOM 1296 O O . LEU A 1 165 ? 35.708 27.021 -35.737 1.00 13.13 157 LEU A O 1
ATOM 1301 N N . ASN A 1 166 ? 35.029 26.534 -37.823 1.00 12.83 158 ASN A N 1
ATOM 1302 C CA . ASN A 1 166 ? 34.219 25.433 -37.322 1.00 10.74 158 ASN A CA 1
ATOM 1303 C C . ASN A 1 166 ? 35.060 24.287 -36.769 1.00 10.29 158 ASN A C 1
ATOM 1304 O O . ASN A 1 166 ? 34.633 23.622 -35.815 1.00 11.30 158 ASN A O 1
ATOM 1309 N N . LEU A 1 167 ? 36.240 24.027 -37.343 1.00 9.83 159 LEU A N 1
ATOM 1310 C CA . LEU A 1 167 ? 37.050 22.938 -36.801 1.00 9.14 159 LEU A CA 1
ATOM 1311 C C . LEU A 1 167 ? 37.706 23.328 -35.480 1.00 12.00 159 LEU A C 1
ATOM 1312 O O . LEU A 1 167 ? 37.923 22.468 -34.620 1.00 12.99 159 LEU A O 1
ATOM 1317 N N . ALA A 1 168 ? 38.003 24.608 -35.274 1.00 10.23 160 ALA A N 1
ATOM 1318 C CA . ALA A 1 168 ? 38.377 25.040 -33.932 1.00 9.80 160 ALA A CA 1
ATOM 1319 C C . ALA A 1 168 ? 37.208 24.872 -32.967 1.00 12.83 160 ALA A C 1
ATOM 1320 O O . ALA A 1 168 ? 37.393 24.427 -31.826 1.00 11.58 160 ALA A O 1
ATOM 1322 N N . ALA A 1 169 ? 35.994 25.206 -33.418 1.00 11.41 161 ALA A N 1
ATOM 1323 C CA . ALA A 1 169 ? 34.806 25.096 -32.569 1.00 9.99 161 ALA A CA 1
ATOM 1324 C C . ALA A 1 169 ? 34.573 23.666 -32.111 1.00 10.53 161 ALA A C 1
ATOM 1325 O O . ALA A 1 169 ? 34.121 23.444 -30.979 1.00 11.77 161 ALA A O 1
ATOM 1327 N N . HIS A 1 170 ? 34.874 22.684 -32.967 1.00 9.67 162 HIS A N 1
ATOM 1328 C CA . HIS A 1 170 ? 34.647 21.294 -32.587 1.00 10.36 162 HIS A CA 1
ATOM 1329 C C . HIS A 1 170 ? 35.614 20.810 -31.518 1.00 13.20 162 HIS A C 1
ATOM 1330 O O . HIS A 1 170 ? 35.420 19.704 -31.003 1.00 11.61 162 HIS A O 1
ATOM 1337 N N . LYS A 1 171 ? 36.623 21.603 -31.156 1.00 9.70 163 LYS A N 1
ATOM 1338 C CA . LYS A 1 171 ? 37.460 21.319 -29.995 1.00 9.18 163 LYS A CA 1
ATOM 1339 C C . LYS A 1 171 ? 37.174 22.257 -28.833 1.00 9.73 163 LYS A C 1
ATOM 1340 O O . LYS A 1 171 ? 36.989 21.800 -27.701 1.00 10.66 163 LYS A O 1
ATOM 1346 N N . VAL A 1 172 ? 37.102 23.561 -29.112 1.00 10.67 164 VAL A N 1
ATOM 1347 C CA . VAL A 1 172 ? 36.895 24.577 -28.079 1.00 10.90 164 VAL A CA 1
ATOM 1348 C C . VAL A 1 172 ? 35.551 24.386 -27.390 1.00 9.95 164 VAL A C 1
ATOM 1349 O O . VAL A 1 172 ? 35.456 24.425 -26.156 1.00 11.01 164 VAL A O 1
ATOM 1353 N N . ALA A 1 173 ? 34.474 24.253 -28.178 1.00 9.22 165 ALA A N 1
ATOM 1354 C CA . ALA A 1 173 ? 33.146 24.235 -27.568 1.00 10.33 165 ALA A CA 1
ATOM 1355 C C . ALA A 1 173 ? 32.946 23.017 -26.672 1.00 10.44 165 ALA A C 1
ATOM 1356 O O . ALA A 1 173 ? 32.451 23.185 -25.542 1.00 11.45 165 ALA A O 1
ATOM 1358 N N . PRO A 1 174 ? 33.308 21.799 -27.078 1.00 9.78 166 PRO A N 1
ATOM 1359 C CA . PRO A 1 174 ? 33.186 20.661 -26.143 1.00 9.85 166 PRO A CA 1
ATOM 1360 C C . PRO A 1 174 ? 34.120 20.770 -24.956 1.00 9.98 166 PRO A C 1
ATOM 1361 O O . PRO A 1 174 ? 33.760 20.325 -23.855 1.00 10.63 166 PRO A O 1
ATOM 1365 N N . ALA A 1 175 ? 35.308 21.354 -25.135 1.00 13.08 167 ALA A N 1
ATOM 1366 C CA . ALA A 1 175 ? 36.202 21.528 -23.999 1.00 11.03 167 ALA A CA 1
ATOM 1367 C C . ALA A 1 175 ? 35.549 22.390 -22.931 1.00 12.81 167 ALA A C 1
ATOM 1368 O O . ALA A 1 175 ? 35.630 22.077 -21.737 1.00 13.11 167 ALA A O 1
ATOM 1370 N N . LEU A 1 176 ? 34.889 23.480 -23.343 1.00 10.12 168 LEU A N 1
ATOM 1371 C CA . LEU A 1 176 ? 34.196 24.334 -22.376 1.00 10.97 168 LEU A CA 1
ATOM 1372 C C . LEU A 1 176 ? 33.028 23.597 -21.731 1.00 13.66 168 LEU A C 1
ATOM 1373 O O . LEU A 1 176 ? 32.816 23.695 -20.510 1.00 14.16 168 LEU A O 1
ATOM 1378 N N . ALA A 1 177 ? 32.270 22.837 -22.534 1.00 11.47 169 ALA A N 1
ATOM 1379 C CA . ALA A 1 177 ? 31.168 22.050 -21.992 1.00 11.15 169 ALA A CA 1
ATOM 1380 C C . ALA A 1 177 ? 31.670 21.034 -20.979 1.00 12.87 169 ALA A C 1
ATOM 1381 O O . ALA A 1 177 ? 31.022 20.800 -19.947 1.00 17.04 169 ALA A O 1
ATOM 1383 N N . ALA A 1 178 ? 32.818 20.413 -21.263 1.00 12.04 170 ALA A N 1
ATOM 1384 C CA . ALA A 1 178 ? 33.358 19.360 -20.406 1.00 12.98 170 ALA A CA 1
ATOM 1385 C C . ALA A 1 178 ? 34.111 19.901 -19.203 1.00 21.21 170 ALA A C 1
ATOM 1386 O O . ALA A 1 178 ? 34.326 19.153 -18.245 1.00 24.06 170 ALA A O 1
ATOM 1388 N N . GLY A 1 179 ? 34.527 21.163 -19.234 1.00 11.51 171 GLY A N 1
ATOM 1389 C CA . GLY A 1 179 ? 35.268 21.739 -18.131 1.00 13.19 171 GLY A CA 1
ATOM 1390 C C . GLY A 1 179 ? 36.771 21.600 -18.214 1.00 13.54 171 GLY A C 1
ATOM 1391 O O . GLY A 1 179 ? 37.436 21.579 -17.172 1.00 14.33 171 GLY A O 1
ATOM 1392 N N . CYS A 1 180 ? 37.347 21.533 -19.441 1.00 12.78 172 CYS A N 1
ATOM 1393 C CA . CYS A 1 180 ? 38.790 21.382 -19.646 1.00 12.29 172 CYS A CA 1
ATOM 1394 C C . CYS A 1 180 ? 39.425 22.709 -20.004 1.00 13.62 172 CYS A C 1
ATOM 1395 O O . CYS A 1 180 ? 38.969 23.362 -20.957 1.00 14.93 172 CYS A O 1
ATOM 1398 N N . PRO A 1 181 ? 40.494 23.117 -19.321 1.00 11.84 173 PRO A N 1
ATOM 1399 C CA . PRO A 1 181 ? 41.355 24.167 -19.874 1.00 12.28 173 PRO A CA 1
ATOM 1400 C C . PRO A 1 181 ? 41.994 23.668 -21.163 1.00 11.15 173 PRO A C 1
ATOM 1401 O O . PRO A 1 181 ? 42.249 22.470 -21.329 1.00 13.97 173 PRO A O 1
ATOM 1405 N N . PHE A 1 182 ? 42.264 24.594 -22.084 1.00 12.92 174 PHE A N 1
ATOM 1406 C CA . PHE A 1 182 ? 42.847 24.177 -23.354 1.00 10.18 174 PHE A CA 1
ATOM 1407 C C . PHE A 1 182 ? 43.779 25.255 -23.888 1.00 11.35 174 PHE A C 1
ATOM 1408 O O . PHE A 1 182 ? 43.640 26.443 -23.579 1.00 12.84 174 PHE A O 1
ATOM 1416 N N . VAL A 1 183 ? 44.699 24.823 -24.746 1.00 11.18 175 VAL A N 1
ATOM 1417 C CA . VAL A 1 183 ? 45.571 25.709 -25.505 1.00 11.18 175 VAL A CA 1
ATOM 1418 C C . VAL A 1 183 ? 45.377 25.344 -26.970 1.00 11.07 175 VAL A C 1
ATOM 1419 O O . VAL A 1 183 ? 45.628 24.198 -27.357 1.00 13.50 175 VAL A O 1
ATOM 1423 N N . LEU A 1 184 ? 44.920 26.306 -27.773 1.00 10.03 176 LEU A N 1
ATOM 1424 C CA . LEU A 1 184 ? 44.623 26.092 -29.187 1.00 12.19 176 LEU A CA 1
ATOM 1425 C C . LEU A 1 184 ? 45.698 26.748 -30.043 1.00 11.67 176 LEU A C 1
ATOM 1426 O O . LEU A 1 184 ? 46.009 27.929 -29.857 1.00 11.25 176 LEU A O 1
ATOM 1431 N N . LYS A 1 185 ? 46.264 25.978 -30.967 1.00 10.77 177 LYS A N 1
ATOM 1432 C CA . LYS A 1 185 ? 47.169 26.505 -31.985 1.00 12.55 177 LYS A CA 1
ATOM 1433 C C . LYS A 1 185 ? 46.452 26.466 -33.324 1.00 12.83 177 LYS A C 1
ATOM 1434 O O . LYS A 1 185 ? 46.297 25.383 -33.913 1.00 11.53 177 LYS A O 1
ATOM 1440 N N . PRO A 1 186 ? 45.987 27.593 -33.841 1.00 12.14 178 PRO A N 1
ATOM 1441 C CA . PRO A 1 186 ? 45.357 27.597 -35.159 1.00 10.99 178 PRO A CA 1
ATOM 1442 C C . PRO A 1 186 ? 46.416 27.482 -36.246 1.00 12.06 178 PRO A C 1
ATOM 1443 O O . PRO A 1 186 ? 47.617 27.598 -35.995 1.00 12.62 178 PRO A O 1
ATOM 1447 N N . ALA A 1 187 ? 45.945 27.274 -37.473 1.00 10.81 179 ALA A N 1
ATOM 1448 C CA . ALA A 1 187 ? 46.847 27.298 -38.618 1.00 12.41 179 ALA A CA 1
ATOM 1449 C C . ALA A 1 187 ? 47.414 28.701 -38.820 1.00 11.33 179 ALA A C 1
ATOM 1450 O O . ALA A 1 187 ? 46.688 29.698 -38.749 1.00 13.91 179 ALA A O 1
ATOM 1452 N N . SER A 1 188 ? 48.727 28.774 -39.075 1.00 10.56 180 SER A N 1
ATOM 1453 C CA . SER A 1 188 ? 49.384 30.074 -39.202 1.00 11.47 180 SER A CA 1
ATOM 1454 C C . SER A 1 188 ? 48.879 30.836 -40.417 1.00 13.34 180 SER A C 1
ATOM 1455 O O . SER A 1 188 ? 48.917 32.076 -40.432 1.00 12.62 180 SER A O 1
ATOM 1458 N N . ARG A 1 189 ? 48.428 30.121 -41.451 1.00 13.81 181 ARG A N 1
ATOM 1459 C CA . ARG A 1 189 ? 47.868 30.792 -42.618 1.00 13.91 181 ARG A CA 1
ATOM 1460 C C . ARG A 1 189 ? 46.510 31.413 -42.323 1.00 13.75 181 ARG A C 1
ATOM 1461 O O . ARG A 1 189 ? 46.097 32.329 -43.049 1.00 13.95 181 ARG A O 1
ATOM 1469 N N . THR A 1 190 ? 45.800 30.924 -41.294 1.00 14.80 182 THR A N 1
ATOM 1470 C CA . THR A 1 190 ? 44.433 31.363 -40.988 1.00 12.43 182 THR A CA 1
ATOM 1471 C C . THR A 1 190 ? 44.217 31.477 -39.481 1.00 13.08 182 THR A C 1
ATOM 1472 O O . THR A 1 190 ? 43.359 30.789 -38.915 1.00 14.17 182 THR A O 1
ATOM 1476 N N . PRO A 1 191 ? 44.946 32.370 -38.799 1.00 12.24 183 PRO A N 1
ATOM 1477 C CA . PRO A 1 191 ? 44.784 32.500 -37.341 1.00 13.61 183 PRO A CA 1
ATOM 1478 C C . PRO A 1 191 ? 43.702 33.463 -36.871 1.00 14.05 183 PRO A C 1
ATOM 1479 O O . PRO A 1 191 ? 43.329 33.400 -35.690 1.00 16.06 183 PRO A O 1
ATOM 1483 N N . VAL A 1 192 ? 43.189 34.341 -37.738 1.00 13.45 184 VAL A N 1
ATOM 1484 C CA . VAL A 1 192 ? 42.387 35.464 -37.259 1.00 13.59 184 VAL A CA 1
ATOM 1485 C C . VAL A 1 192 ? 41.058 34.989 -36.685 1.00 16.87 184 VAL A C 1
ATOM 1486 O O . VAL A 1 192 ? 40.603 35.496 -35.651 1.00 16.62 184 VAL A O 1
ATOM 1490 N N . GLY A 1 193 ? 40.397 34.044 -37.359 1.00 18.83 185 GLY A N 1
ATOM 1491 C CA . GLY A 1 193 ? 39.132 33.537 -36.844 1.00 20.87 185 GLY A CA 1
ATOM 1492 C C . GLY A 1 193 ? 39.250 33.021 -35.421 1.00 16.01 185 GLY A C 1
ATOM 1493 O O . GLY A 1 193 ? 38.442 33.366 -34.552 1.00 16.17 185 GLY A O 1
ATOM 1494 N N . ALA A 1 194 ? 40.274 32.198 -35.164 1.00 14.72 186 ALA A N 1
ATOM 1495 C CA . ALA A 1 194 ? 40.511 31.684 -33.814 1.00 14.51 186 ALA A CA 1
ATOM 1496 C C . ALA A 1 194 ? 40.761 32.807 -32.811 1.00 14.43 186 ALA A C 1
ATOM 1497 O O . ALA A 1 194 ? 40.357 32.698 -31.642 1.00 14.36 186 ALA A O 1
ATOM 1499 N N . LEU A 1 195 ? 41.427 33.883 -33.237 1.00 12.42 187 LEU A N 1
ATOM 1500 C CA . LEU A 1 195 ? 41.685 34.998 -32.330 1.00 11.30 187 LEU A CA 1
ATOM 1501 C C . LEU A 1 195 ? 40.433 35.832 -32.081 1.00 15.42 187 LEU A C 1
ATOM 1502 O O . LEU A 1 195 ? 40.324 36.475 -31.035 1.00 14.95 187 LEU A O 1
ATOM 1507 N N . ILE A 1 196 ? 39.475 35.838 -33.014 1.00 15.66 188 ILE A N 1
ATOM 1508 C CA . ILE A 1 196 ? 38.194 36.480 -32.716 1.00 14.76 188 ILE A CA 1
ATOM 1509 C C . ILE A 1 196 ? 37.394 35.628 -31.730 1.00 15.68 188 ILE A C 1
ATOM 1510 O O . ILE A 1 196 ? 36.779 36.153 -30.787 1.00 15.50 188 ILE A O 1
ATOM 1515 N N . ILE A 1 197 ? 37.401 34.307 -31.921 1.00 17.62 189 ILE A N 1
ATOM 1516 C CA . ILE A 1 197 ? 36.823 33.401 -30.925 1.00 13.04 189 ILE A CA 1
ATOM 1517 C C . ILE A 1 197 ? 37.441 33.669 -29.557 1.00 15.35 189 ILE A C 1
ATOM 1518 O O . ILE A 1 197 ? 36.734 33.787 -28.548 1.00 13.48 189 ILE A O 1
ATOM 1523 N N . ALA A 1 198 ? 38.774 33.816 -29.513 1.00 13.14 190 ALA A N 1
ATOM 1524 C CA . ALA A 1 198 ? 39.456 34.082 -28.246 1.00 13.94 190 ALA A CA 1
ATOM 1525 C C . ALA A 1 198 ? 39.026 35.410 -27.636 1.00 12.74 190 ALA A C 1
ATOM 1526 O O . ALA A 1 198 ? 38.837 35.508 -26.416 1.00 13.74 190 ALA A O 1
ATOM 1528 N N . GLU A 1 199 ? 38.883 36.452 -28.464 1.00 12.90 191 GLU A N 1
ATOM 1529 C CA . GLU A 1 199 ? 38.457 37.754 -27.952 1.00 13.29 191 GLU A CA 1
ATOM 1530 C C . GLU A 1 199 ? 37.076 37.664 -27.309 1.00 14.59 191 GLU A C 1
ATOM 1531 O O . GLU A 1 199 ? 36.827 38.265 -26.257 1.00 14.57 191 GLU A O 1
ATOM 1537 N N . VAL A 1 200 ? 36.171 36.909 -27.937 1.00 13.96 192 VAL A N 1
ATOM 1538 C CA . VAL A 1 200 ? 34.833 36.711 -27.386 1.00 13.61 192 VAL A CA 1
ATOM 1539 C C . VAL A 1 200 ? 34.903 35.955 -26.061 1.00 11.79 192 VAL A C 1
ATOM 1540 O O . VAL A 1 200 ? 34.256 36.336 -25.076 1.00 14.69 192 VAL A O 1
ATOM 1544 N N . LEU A 1 201 ? 35.690 34.872 -26.011 1.00 13.39 193 LEU A N 1
ATOM 1545 C CA . LEU A 1 201 ? 35.858 34.134 -24.758 1.00 12.65 193 LEU A CA 1
ATOM 1546 C C . LEU A 1 201 ? 36.476 34.996 -23.668 1.00 15.11 193 LEU A C 1
ATOM 1547 O O . LEU A 1 201 ? 36.169 34.811 -22.483 1.00 15.54 193 LEU A O 1
ATOM 1552 N N . ALA A 1 202 ? 37.344 35.941 -24.042 1.00 14.22 194 ALA A N 1
ATOM 1553 C CA . ALA A 1 202 ? 37.984 36.807 -23.061 1.00 13.32 194 ALA A CA 1
ATOM 1554 C C . ALA A 1 202 ? 36.996 37.735 -22.370 1.00 16.29 194 ALA A C 1
ATOM 1555 O O . ALA A 1 202 ? 37.313 38.270 -21.299 1.00 18.16 194 ALA A O 1
ATOM 1557 N N . GLU A 1 203 ? 35.809 37.926 -22.950 1.00 14.69 195 GLU A N 1
ATOM 1558 C CA . GLU A 1 203 ? 34.752 38.716 -22.334 1.00 14.59 195 GLU A CA 1
ATOM 1559 C C . GLU A 1 203 ? 34.035 37.980 -21.211 1.00 17.21 195 GLU A C 1
ATOM 1560 O O . GLU A 1 203 ? 33.278 38.619 -20.470 1.00 19.01 195 GLU A O 1
ATOM 1566 N N . THR A 1 204 ? 34.246 36.671 -21.071 1.00 15.26 196 THR A N 1
ATOM 1567 C CA . THR A 1 204 ? 33.502 35.890 -20.095 1.00 18.21 196 THR A CA 1
ATOM 1568 C C . THR A 1 204 ? 34.252 35.797 -18.771 1.00 22.44 196 THR A C 1
ATOM 1569 O O . THR A 1 204 ? 35.424 36.158 -18.655 1.00 17.73 196 THR A O 1
ATOM 1573 N N . ASN A 1 205 ? 33.553 35.247 -17.777 1.00 21.82 197 ASN A N 1
ATOM 1574 C CA . ASN A 1 205 ? 34.041 35.045 -16.426 1.00 25.00 197 ASN A CA 1
ATOM 1575 C C . ASN A 1 205 ? 34.836 33.770 -16.244 1.00 25.89 197 ASN A C 1
ATOM 1576 O O . ASN A 1 205 ? 34.961 33.307 -15.104 1.00 27.52 197 ASN A O 1
ATOM 1581 N N . LEU A 1 206 ? 35.379 33.192 -17.304 1.00 18.11 198 LEU A N 1
ATOM 1582 C CA . LEU A 1 206 ? 36.118 31.948 -17.152 1.00 15.60 198 LEU A CA 1
ATOM 1583 C C . LEU A 1 206 ? 37.317 32.145 -16.231 1.00 16.53 198 LEU A C 1
ATOM 1584 O O . LEU A 1 206 ? 37.948 33.211 -16.252 1.00 16.26 198 LEU A O 1
ATOM 1589 N N . PRO A 1 207 ? 37.675 31.138 -15.430 1.00 15.10 199 PRO A N 1
ATOM 1590 C CA A PRO A 1 207 ? 38.884 31.240 -14.601 0.51 16.49 199 PRO A CA 1
ATOM 1591 C CA B PRO A 1 207 ? 38.877 31.274 -14.600 0.49 16.25 199 PRO A CA 1
ATOM 1592 C C . PRO A 1 207 ? 40.110 31.496 -15.466 1.00 14.42 199 PRO A C 1
ATOM 1593 O O . PRO A 1 207 ? 40.222 30.972 -16.572 1.00 15.43 199 PRO A O 1
ATOM 1600 N N . LYS A 1 208 ? 41.037 32.309 -14.954 1.00 16.03 200 LYS A N 1
ATOM 1601 C CA . LYS A 1 208 ? 42.256 32.582 -15.696 1.00 18.34 200 LYS A CA 1
ATOM 1602 C C . LYS A 1 208 ? 43.046 31.299 -15.910 1.00 15.59 200 LYS A C 1
ATOM 1603 O O . LYS A 1 208 ? 43.236 30.500 -14.981 1.00 16.26 200 LYS A O 1
ATOM 1609 N N . GLY A 1 209 ? 43.483 31.092 -17.157 1.00 16.99 201 GLY A N 1
ATOM 1610 C CA . GLY A 1 209 ? 44.093 29.853 -17.584 1.00 14.27 201 GLY A CA 1
ATOM 1611 C C . GLY A 1 209 ? 43.139 28.875 -18.242 1.00 15.52 201 GLY A C 1
ATOM 1612 O O . GLY A 1 209 ? 43.590 27.831 -18.732 1.00 15.92 201 GLY A O 1
ATOM 1613 N N . ALA A 1 210 ? 41.835 29.171 -18.252 1.00 13.18 202 ALA A N 1
ATOM 1614 C CA . ALA A 1 210 ? 40.893 28.310 -18.963 1.00 13.34 202 ALA A CA 1
ATOM 1615 C C . ALA A 1 210 ? 41.249 28.182 -20.435 1.00 13.91 202 ALA A C 1
ATOM 1616 O O . ALA A 1 210 ? 41.036 27.119 -21.029 1.00 12.78 202 ALA A O 1
ATOM 1618 N N . PHE A 1 211 ? 41.790 29.232 -21.046 1.00 12.18 203 PHE A N 1
ATOM 1619 C CA . PHE A 1 211 ? 42.128 29.107 -22.456 1.00 11.86 203 PHE A CA 1
ATOM 1620 C C . PHE A 1 211 ? 43.315 29.982 -22.816 1.00 14.25 203 PHE A C 1
ATOM 1621 O O . PHE A 1 211 ? 43.555 31.030 -22.210 1.00 13.88 203 PHE A O 1
ATOM 1629 N N . SER A 1 212 ? 44.071 29.508 -23.801 1.00 11.96 204 SER A N 1
ATOM 1630 C CA . SER A 1 212 ? 45.014 30.312 -24.555 1.00 11.55 204 SER A CA 1
ATOM 1631 C C . SER A 1 212 ? 44.820 29.988 -26.027 1.00 13.19 204 SER A C 1
ATOM 1632 O O . SER A 1 212 ? 44.518 28.846 -26.384 1.00 14.51 204 SER A O 1
ATOM 1635 N N . VAL A 1 213 ? 44.986 30.995 -26.885 1.00 11.58 205 VAL A N 1
ATOM 1636 C CA . VAL A 1 213 ? 44.963 30.791 -28.334 1.00 9.52 205 VAL A CA 1
ATOM 1637 C C . VAL A 1 213 ? 46.259 31.400 -28.862 1.00 9.86 205 VAL A C 1
ATOM 1638 O O . VAL A 1 213 ? 46.450 32.622 -28.804 1.00 11.87 205 VAL A O 1
ATOM 1642 N N . LEU A 1 214 ? 47.159 30.550 -29.343 1.00 10.96 206 LEU A N 1
ATOM 1643 C CA . LEU A 1 214 ? 48.543 30.937 -29.614 1.00 11.80 206 LEU A CA 1
ATOM 1644 C C . LEU A 1 214 ? 48.923 30.589 -31.045 1.00 11.40 206 LEU A C 1
ATOM 1645 O O . LEU A 1 214 ? 49.160 29.401 -31.347 1.00 12.88 206 LEU A O 1
ATOM 1650 N N . PRO A 1 215 ? 49.020 31.564 -31.938 1.00 11.61 207 PRO A N 1
ATOM 1651 C CA . PRO A 1 215 ? 49.579 31.284 -33.264 1.00 13.30 207 PRO A CA 1
ATOM 1652 C C . PRO A 1 215 ? 51.037 30.873 -33.134 1.00 14.54 207 PRO A C 1
ATOM 1653 O O . PRO A 1 215 ? 51.797 31.470 -32.373 1.00 14.10 207 PRO A O 1
ATOM 1657 N N . ALA A 1 216 ? 51.419 29.838 -33.877 1.00 13.77 208 ALA A N 1
ATOM 1658 C CA . ALA A 1 216 ? 52.791 29.349 -33.875 1.00 13.54 208 ALA A CA 1
ATOM 1659 C C . ALA A 1 216 ? 52.969 28.461 -35.093 1.00 14.19 208 ALA A C 1
ATOM 1660 O O . ALA A 1 216 ? 52.072 27.682 -35.426 1.00 14.54 208 ALA A O 1
ATOM 1662 N N . HIS A 1 217 ? 54.107 28.601 -35.766 1.00 13.91 209 HIS A N 1
ATOM 1663 C CA . HIS A 1 217 ? 54.410 27.724 -36.891 1.00 13.42 209 HIS A CA 1
ATOM 1664 C C . HIS A 1 217 ? 54.712 26.310 -36.407 1.00 14.60 209 HIS A C 1
ATOM 1665 O O . HIS A 1 217 ? 55.179 26.103 -35.285 1.00 14.67 209 HIS A O 1
ATOM 1672 N N . ARG A 1 218 ? 54.468 25.331 -37.287 1.00 14.05 210 ARG A N 1
ATOM 1673 C CA . ARG A 1 218 ? 54.728 23.933 -36.948 1.00 13.91 210 ARG A CA 1
ATOM 1674 C C . ARG A 1 218 ? 56.132 23.725 -36.384 1.00 17.72 210 ARG A C 1
ATOM 1675 O O . ARG A 1 218 ? 56.320 22.933 -35.453 1.00 16.49 210 ARG A O 1
ATOM 1683 N N . ASP A 1 219 ? 57.136 24.416 -36.938 1.00 17.51 211 ASP A N 1
ATOM 1684 C CA . ASP A 1 219 ? 58.505 24.217 -36.479 1.00 19.13 211 ASP A CA 1
ATOM 1685 C C . ASP A 1 219 ? 58.759 24.781 -35.084 1.00 23.61 211 ASP A C 1
ATOM 1686 O O . ASP A 1 219 ? 59.789 24.452 -34.487 1.00 20.23 211 ASP A O 1
ATOM 1691 N N . GLY A 1 220 ? 57.853 25.599 -34.547 1.00 17.23 212 GLY A N 1
ATOM 1692 C CA . GLY A 1 220 ? 57.995 26.078 -33.186 1.00 14.68 212 GLY A CA 1
ATOM 1693 C C . GLY A 1 220 ? 56.947 25.513 -32.241 1.00 18.20 212 GLY A C 1
ATOM 1694 O O . GLY A 1 220 ? 56.742 26.040 -31.145 1.00 16.75 212 GLY A O 1
ATOM 1695 N N . ALA A 1 221 ? 56.289 24.426 -32.649 1.00 14.13 213 ALA A N 1
ATOM 1696 C CA . ALA A 1 221 ? 55.098 23.946 -31.960 1.00 13.64 213 ALA A CA 1
ATOM 1697 C C . ALA A 1 221 ? 55.291 22.587 -31.295 1.00 14.39 213 ALA A C 1
ATOM 1698 O O . ALA A 1 221 ? 54.303 21.905 -31.027 1.00 13.70 213 ALA A O 1
ATOM 1700 N N . ASP A 1 222 ? 56.537 22.190 -30.999 1.00 13.65 214 ASP A N 1
ATOM 1701 C CA . ASP A 1 222 ? 56.774 20.855 -30.445 1.00 13.97 214 ASP A CA 1
ATOM 1702 C C . ASP A 1 222 ? 55.987 20.621 -29.158 1.00 13.09 214 ASP A C 1
ATOM 1703 O O . ASP A 1 222 ? 55.467 19.516 -28.938 1.00 12.89 214 ASP A O 1
ATOM 1708 N N . LEU A 1 223 ? 55.883 21.642 -28.297 1.00 14.34 215 LEU A N 1
ATOM 1709 C CA . LEU A 1 223 ? 55.282 21.423 -26.978 1.00 12.15 215 LEU A CA 1
ATOM 1710 C C . LEU A 1 223 ? 53.804 21.059 -27.074 1.00 11.82 215 LEU A C 1
ATOM 1711 O O . LEU A 1 223 ? 53.276 20.401 -26.172 1.00 13.64 215 LEU A O 1
ATOM 1716 N N . PHE A 1 224 ? 53.124 21.465 -28.148 1.00 13.47 216 PHE A N 1
ATOM 1717 C CA . PHE A 1 224 ? 51.723 21.069 -28.308 1.00 13.28 216 PHE A CA 1
ATOM 1718 C C . PHE A 1 224 ? 51.565 19.561 -28.395 1.00 14.46 216 PHE A C 1
ATOM 1719 O O . PHE A 1 224 ? 50.499 19.035 -28.065 1.00 14.05 216 PHE A O 1
ATOM 1727 N N . THR A 1 225 ? 52.596 18.856 -28.845 1.00 11.90 217 THR A N 1
ATOM 1728 C CA . THR A 1 225 ? 52.549 17.401 -28.912 1.00 10.96 217 THR A CA 1
ATOM 1729 C C . THR A 1 225 ? 53.224 16.726 -27.723 1.00 12.24 217 THR A C 1
ATOM 1730 O O . THR A 1 225 ? 52.695 15.736 -27.190 1.00 14.04 217 THR A O 1
ATOM 1734 N N . THR A 1 226 ? 54.372 17.236 -27.275 1.00 14.90 218 THR A N 1
ATOM 1735 C CA . THR A 1 226 ? 55.206 16.479 -26.343 1.00 14.09 218 THR A CA 1
ATOM 1736 C C . THR A 1 226 ? 55.053 16.871 -24.874 1.00 15.73 218 THR A C 1
ATOM 1737 O O . THR A 1 226 ? 55.445 16.081 -24.011 1.00 15.35 218 THR A O 1
ATOM 1741 N N . ASP A 1 227 ? 54.528 18.051 -24.544 1.00 12.94 219 ASP A N 1
ATOM 1742 C CA . ASP A 1 227 ? 54.496 18.429 -23.131 1.00 13.59 219 ASP A CA 1
ATOM 1743 C C . ASP A 1 227 ? 53.603 17.468 -22.346 1.00 12.91 219 ASP A C 1
ATOM 1744 O O . ASP A 1 227 ? 52.447 17.228 -22.711 1.00 14.11 219 ASP A O 1
ATOM 1749 N N . GLU A 1 228 ? 54.154 16.896 -21.267 1.00 13.33 220 GLU A N 1
ATOM 1750 C CA . GLU A 1 228 ? 53.412 15.875 -20.538 1.00 14.27 220 GLU A CA 1
ATOM 1751 C C . GLU A 1 228 ? 52.307 16.442 -19.660 1.00 16.66 220 GLU A C 1
ATOM 1752 O O . GLU A 1 228 ? 51.513 15.663 -19.121 1.00 16.86 220 GLU A O 1
ATOM 1758 N N . ARG A 1 229 ? 52.225 17.766 -19.499 1.00 13.65 221 ARG A N 1
ATOM 1759 C CA . ARG A 1 229 ? 51.130 18.339 -18.723 1.00 12.83 221 ARG A CA 1
ATOM 1760 C C . ARG A 1 229 ? 49.812 18.327 -19.485 1.00 15.36 221 ARG A C 1
ATOM 1761 O O . ARG A 1 229 ? 48.744 18.410 -18.860 1.00 14.91 221 ARG A O 1
ATOM 1769 N N . PHE A 1 230 ? 49.865 18.233 -20.815 1.00 13.63 222 PHE A N 1
ATOM 1770 C CA . PHE A 1 230 ? 48.668 18.016 -21.611 1.00 13.15 222 PHE A CA 1
ATOM 1771 C C . PHE A 1 230 ? 48.212 16.572 -21.437 1.00 13.48 222 PHE A C 1
ATOM 1772 O O . PHE A 1 230 ? 49.022 15.649 -21.567 1.00 15.30 222 PHE A O 1
ATOM 1780 N N . ARG A 1 231 ? 46.917 16.369 -21.181 1.00 11.06 223 ARG A N 1
ATOM 1781 C CA . ARG A 1 231 ? 46.372 15.020 -21.030 1.00 10.98 223 ARG A CA 1
ATOM 1782 C C . ARG A 1 231 ? 45.712 14.499 -22.300 1.00 12.93 223 ARG A C 1
ATOM 1783 O O . ARG A 1 231 ? 45.435 13.294 -22.391 1.00 11.53 223 ARG A O 1
ATOM 1791 N N . LEU A 1 232 ? 45.482 15.369 -23.279 1.00 12.01 224 LEU A N 1
ATOM 1792 C CA . LEU A 1 232 ? 44.871 15.027 -24.553 1.00 11.08 224 LEU A CA 1
ATOM 1793 C C . LEU A 1 232 ? 45.484 15.919 -25.615 1.00 13.89 224 LEU A C 1
ATOM 1794 O O . LEU A 1 232 ? 45.649 17.122 -25.387 1.00 11.60 224 LEU A O 1
ATOM 1799 N N . LEU A 1 233 ? 45.857 15.321 -26.742 1.00 9.72 225 LEU A N 1
ATOM 1800 C CA . LEU A 1 233 ? 46.147 16.049 -27.971 1.00 11.59 225 LEU A CA 1
ATOM 1801 C C . LEU A 1 233 ? 45.030 15.724 -28.946 1.00 11.22 225 LEU A C 1
ATOM 1802 O O . LEU A 1 233 ? 44.786 14.548 -29.236 1.00 10.77 225 LEU A O 1
ATOM 1807 N N . SER A 1 234 ? 44.331 16.746 -29.426 1.00 9.96 226 SER A N 1
ATOM 1808 C CA . SER A 1 234 ? 43.313 16.549 -30.453 1.00 8.69 226 SER A CA 1
ATOM 1809 C C . SER A 1 234 ? 43.733 17.366 -31.666 1.00 10.96 226 SER A C 1
ATOM 1810 O O . SER A 1 234 ? 43.778 18.599 -31.608 1.00 11.48 226 SER A O 1
ATOM 1813 N N . PHE A 1 235 ? 44.054 16.661 -32.749 1.00 9.92 227 PHE A N 1
ATOM 1814 C CA . PHE A 1 235 ? 44.681 17.221 -33.939 1.00 10.68 227 PHE A CA 1
ATOM 1815 C C . PHE A 1 235 ? 43.747 17.062 -35.125 1.00 10.01 227 PHE A C 1
ATOM 1816 O O . PHE A 1 235 ? 43.258 15.957 -35.391 1.00 10.91 227 PHE A O 1
ATOM 1824 N N . THR A 1 236 ? 43.492 18.164 -35.833 1.00 8.92 228 THR A N 1
ATOM 1825 C CA . THR A 1 236 ? 42.793 18.127 -37.116 1.00 9.45 228 THR A CA 1
ATOM 1826 C C . THR A 1 236 ? 43.722 18.692 -38.185 1.00 12.16 228 THR A C 1
ATOM 1827 O O . THR A 1 236 ? 44.165 19.846 -38.083 1.00 11.35 228 THR A O 1
ATOM 1831 N N . GLY A 1 237 ? 44.019 17.882 -39.199 1.00 11.00 229 GLY A N 1
ATOM 1832 C CA . GLY A 1 237 ? 44.977 18.285 -40.213 1.00 10.73 229 GLY A CA 1
ATOM 1833 C C . GLY A 1 237 ? 45.319 17.107 -41.106 1.00 11.74 229 GLY A C 1
ATOM 1834 O O . GLY A 1 237 ? 44.560 16.141 -41.187 1.00 11.38 229 GLY A O 1
ATOM 1835 N N . SER A 1 238 ? 46.482 17.196 -41.753 1.00 11.21 230 SER A N 1
ATOM 1836 C CA . SER A 1 238 ? 46.847 16.214 -42.768 1.00 11.36 230 SER A CA 1
ATOM 1837 C C . SER A 1 238 ? 47.247 14.880 -42.134 1.00 12.83 230 SER A C 1
ATOM 1838 O O . SER A 1 238 ? 47.805 14.838 -41.027 1.00 13.21 230 SER A O 1
ATOM 1841 N N . PRO A 1 239 ? 46.957 13.770 -42.820 1.00 12.83 231 PRO A N 1
ATOM 1842 C CA . PRO A 1 239 ? 47.379 12.456 -42.303 1.00 13.25 231 PRO A CA 1
ATOM 1843 C C . PRO A 1 239 ? 48.875 12.369 -42.059 1.00 14.54 231 PRO A C 1
ATOM 1844 O O . PRO A 1 239 ? 49.293 11.809 -41.039 1.00 14.45 231 PRO A O 1
ATOM 1848 N N . ALA A 1 240 ? 49.698 12.906 -42.968 1.00 14.84 232 ALA A N 1
ATOM 1849 C CA . ALA A 1 240 ? 51.144 12.790 -42.802 1.00 14.24 232 ALA A CA 1
ATOM 1850 C C . ALA A 1 240 ? 51.594 13.417 -41.492 1.00 16.37 232 ALA A C 1
ATOM 1851 O O . ALA A 1 240 ? 52.488 12.893 -40.818 1.00 16.71 232 ALA A O 1
ATOM 1853 N N . VAL A 1 241 ? 50.986 14.540 -41.111 1.00 12.16 233 VAL A N 1
ATOM 1854 C CA . VAL A 1 241 ? 51.347 15.177 -39.848 1.00 12.29 233 VAL A CA 1
ATOM 1855 C C . VAL A 1 241 ? 50.740 14.421 -38.669 1.00 11.53 233 VAL A C 1
ATOM 1856 O O . VAL A 1 241 ? 51.422 14.148 -37.674 1.00 13.19 233 VAL A O 1
ATOM 1860 N N . GLY A 1 242 ? 49.441 14.111 -38.754 1.00 10.37 234 GLY A N 1
ATOM 1861 C CA . GLY A 1 242 ? 48.739 13.529 -37.618 1.00 13.02 234 GLY A CA 1
ATOM 1862 C C . GLY A 1 242 ? 49.361 12.239 -37.122 1.00 13.89 234 GLY A C 1
ATOM 1863 O O . GLY A 1 242 ? 49.541 12.046 -35.918 1.00 12.63 234 GLY A O 1
ATOM 1864 N N . TRP A 1 243 ? 49.681 11.323 -38.038 1.00 13.25 235 TRP A N 1
ATOM 1865 C CA . TRP A 1 243 ? 50.252 10.052 -37.601 1.00 12.34 235 TRP A CA 1
ATOM 1866 C C . TRP A 1 243 ? 51.657 10.237 -37.036 1.00 13.55 235 TRP A C 1
ATOM 1867 O O . TRP A 1 243 ? 52.065 9.498 -36.131 1.00 13.68 235 TRP A O 1
ATOM 1878 N N . ALA A 1 244 ? 52.394 11.232 -37.533 1.00 12.32 236 ALA A N 1
ATOM 1879 C CA . ALA A 1 244 ? 53.711 11.530 -36.980 1.00 12.96 236 ALA A CA 1
ATOM 1880 C C . ALA A 1 244 ? 53.605 12.094 -35.566 1.00 14.10 236 ALA A C 1
ATOM 1881 O O . ALA A 1 244 ? 54.423 11.763 -34.695 1.00 14.05 236 ALA A O 1
ATOM 1883 N N . LEU A 1 245 ? 52.602 12.941 -35.315 1.00 12.14 237 LEU A N 1
ATOM 1884 C CA . LEU A 1 245 ? 52.445 13.511 -33.978 1.00 13.24 237 LEU A CA 1
ATOM 1885 C C . LEU A 1 245 ? 52.030 12.443 -32.972 1.00 13.34 237 LEU A C 1
ATOM 1886 O O . LEU A 1 245 ? 52.487 12.464 -31.823 1.00 13.97 237 LEU A O 1
ATOM 1891 N N . LYS A 1 246 ? 51.196 11.481 -33.391 1.00 10.69 238 LYS A N 1
ATOM 1892 C CA . LYS A 1 246 ? 50.837 10.384 -32.491 1.00 11.65 238 LYS A CA 1
ATOM 1893 C C . LYS A 1 246 ? 52.084 9.676 -31.968 1.00 12.21 238 LYS A C 1
ATOM 1894 O O . LYS A 1 246 ? 52.165 9.343 -30.778 1.00 12.52 238 LYS A O 1
ATOM 1900 N N . GLU A 1 247 ? 53.081 9.467 -32.837 1.00 11.31 239 GLU A N 1
ATOM 1901 C CA . GLU A 1 247 ? 54.305 8.777 -32.425 1.00 11.85 239 GLU A CA 1
ATOM 1902 C C . GLU A 1 247 ? 55.092 9.560 -31.382 1.00 16.90 239 GLU A C 1
ATOM 1903 O O . GLU A 1 247 ? 55.872 8.966 -30.629 1.00 17.26 239 GLU A O 1
ATOM 1909 N N . LYS A 1 248 ? 54.940 10.882 -31.345 1.00 14.71 240 LYS A N 1
ATOM 1910 C CA . LYS A 1 248 ? 55.719 11.738 -30.458 1.00 15.51 240 LYS A CA 1
ATOM 1911 C C . LYS A 1 248 ? 54.942 12.180 -29.224 1.00 14.65 240 LYS A C 1
ATOM 1912 O O . LYS A 1 248 ? 55.490 12.908 -28.388 1.00 13.88 240 LYS A O 1
ATOM 1918 N N . ALA A 1 249 ? 53.683 11.766 -29.094 1.00 13.05 241 ALA A N 1
ATOM 1919 C CA . ALA A 1 249 ? 52.793 12.365 -28.102 1.00 13.00 241 ALA A CA 1
ATOM 1920 C C . ALA A 1 249 ? 53.108 11.951 -26.672 1.00 13.54 241 ALA A C 1
ATOM 1921 O O . ALA A 1 249 ? 52.693 12.648 -25.740 1.00 15.30 241 ALA A O 1
ATOM 1923 N N . GLY A 1 250 ? 53.810 10.841 -26.466 1.00 13.71 242 GLY A N 1
ATOM 1924 C CA . GLY A 1 250 ? 54.041 10.399 -25.101 1.00 13.53 242 GLY A CA 1
ATOM 1925 C C . GLY A 1 250 ? 52.816 9.746 -24.482 1.00 14.86 242 GLY A C 1
ATOM 1926 O O . GLY A 1 250 ? 52.090 9.010 -25.159 1.00 15.46 242 GLY A O 1
ATOM 1927 N N . LYS A 1 251 ? 52.554 10.030 -23.203 1.00 13.41 243 LYS A N 1
ATOM 1928 C CA . LYS A 1 251 ? 51.499 9.323 -22.475 1.00 13.28 243 LYS A CA 1
ATOM 1929 C C . LYS A 1 251 ? 50.089 9.806 -22.792 1.00 14.99 243 LYS A C 1
ATOM 1930 O O . LYS A 1 251 ? 49.126 9.054 -22.565 1.00 13.54 243 LYS A O 1
ATOM 1936 N N . LYS A 1 252 ? 49.938 11.032 -23.282 1.00 12.59 244 LYS A N 1
ATOM 1937 C CA . LYS A 1 252 ? 48.615 11.625 -23.441 1.00 12.10 244 LYS A CA 1
ATOM 1938 C C . LYS A 1 252 ? 47.755 10.829 -24.419 1.00 11.86 244 LYS A C 1
ATOM 1939 O O . LYS A 1 252 ? 48.250 10.148 -25.323 1.00 12.56 244 LYS A O 1
ATOM 1945 N N . LYS A 1 253 ? 46.447 10.928 -24.224 1.00 9.84 245 LYS A N 1
ATOM 1946 C CA . LYS A 1 253 ? 45.496 10.450 -25.218 1.00 11.32 245 LYS A CA 1
ATOM 1947 C C . LYS A 1 253 ? 45.626 11.260 -26.504 1.00 13.03 245 LYS A C 1
ATOM 1948 O O . LYS A 1 253 ? 45.919 12.459 -26.475 1.00 12.84 245 LYS A O 1
ATOM 1954 N N . VAL A 1 254 ? 45.418 10.595 -27.643 1.00 10.75 246 VAL A N 1
ATOM 1955 C CA . VAL A 1 254 ? 45.530 11.227 -28.952 1.00 9.97 246 VAL A CA 1
ATOM 1956 C C . VAL A 1 254 ? 44.244 10.996 -29.728 1.00 10.94 246 VAL A C 1
ATOM 1957 O O . VAL A 1 254 ? 43.773 9.856 -29.828 1.00 13.37 246 VAL A O 1
ATOM 1961 N N . VAL A 1 255 ? 43.684 12.077 -30.276 1.00 11.77 247 VAL A N 1
ATOM 1962 C CA . VAL A 1 255 ? 42.549 12.042 -31.195 1.00 11.42 247 VAL A CA 1
ATOM 1963 C C . VAL A 1 255 ? 43.014 12.679 -32.497 1.00 11.15 247 VAL A C 1
ATOM 1964 O O . VAL A 1 255 ? 43.640 13.741 -32.473 1.00 11.65 247 VAL A O 1
ATOM 1968 N N . LEU A 1 256 ? 42.720 12.030 -33.629 1.00 10.41 248 LEU A N 1
ATOM 1969 C CA . LEU A 1 256 ? 43.169 12.490 -34.942 1.00 11.34 248 LEU A CA 1
ATOM 1970 C C . LEU A 1 256 ? 41.985 12.624 -35.889 1.00 10.92 248 LEU A C 1
ATOM 1971 O O . LEU A 1 256 ? 41.218 11.674 -36.059 1.00 10.70 248 LEU A O 1
ATOM 1976 N N . GLU A 1 257 ? 41.855 13.790 -36.518 1.00 9.51 249 GLU A N 1
ATOM 1977 C CA . GLU A 1 257 ? 40.849 14.049 -37.553 1.00 11.55 249 GLU A CA 1
ATOM 1978 C C . GLU A 1 257 ? 41.613 14.401 -38.824 1.00 10.54 249 GLU A C 1
ATOM 1979 O O . GLU A 1 257 ? 42.126 15.514 -38.948 1.00 10.15 249 GLU A O 1
ATOM 1985 N N . LEU A 1 258 ? 41.690 13.467 -39.775 1.00 9.32 250 LEU A N 1
ATOM 1986 C CA . LEU A 1 258 ? 42.607 13.635 -40.897 1.00 9.28 250 LEU A CA 1
ATOM 1987 C C . LEU A 1 258 ? 41.865 13.693 -42.233 1.00 10.80 250 LEU A C 1
ATOM 1988 O O . LEU A 1 258 ? 40.735 14.190 -42.292 1.00 13.49 250 LEU A O 1
ATOM 1993 N N . GLY A 1 259 ? 42.492 13.219 -43.309 1.00 11.60 251 GLY A N 1
ATOM 1994 C CA . GLY A 1 259 ? 41.970 13.456 -44.647 1.00 11.93 251 GLY A CA 1
ATOM 1995 C C . GLY A 1 259 ? 41.666 12.191 -45.433 1.00 10.33 251 GLY A C 1
ATOM 1996 O O . GLY A 1 259 ? 41.722 11.093 -44.872 1.00 12.64 251 GLY A O 1
ATOM 1997 N N . GLY A 1 260 ? 41.359 12.324 -46.723 1.00 11.65 252 GLY A N 1
ATOM 1998 C CA . GLY A 1 260 ? 41.049 11.147 -47.527 1.00 10.23 252 GLY A CA 1
ATOM 1999 C C . GLY A 1 260 ? 40.755 11.540 -48.962 1.00 11.39 252 GLY A C 1
ATOM 2000 O O . GLY A 1 260 ? 40.858 12.710 -49.346 1.00 12.67 252 GLY A O 1
ATOM 2001 N N . ASN A 1 261 ? 40.392 10.535 -49.762 1.00 12.42 253 ASN A N 1
ATOM 2002 C CA . ASN A 1 261 ? 40.038 10.725 -51.170 1.00 11.83 253 ASN A CA 1
ATOM 2003 C C . ASN A 1 261 ? 38.601 10.242 -51.376 1.00 11.71 253 ASN A C 1
ATOM 2004 O O . ASN A 1 261 ? 38.360 9.227 -52.042 1.00 12.66 253 ASN A O 1
ATOM 2009 N N . ALA A 1 262 ? 37.644 10.994 -50.829 1.00 11.40 254 ALA A N 1
ATOM 2010 C CA . ALA A 1 262 ? 36.283 10.491 -50.668 1.00 11.95 254 ALA A CA 1
ATOM 2011 C C . ALA A 1 262 ? 35.613 10.188 -52.004 1.00 13.70 254 ALA A C 1
ATOM 2012 O O . ALA A 1 262 ? 35.794 10.905 -52.994 1.00 12.64 254 ALA A O 1
ATOM 2014 N N . ALA A 1 263 ? 34.816 9.117 -52.013 1.00 10.78 255 ALA A N 1
ATOM 2015 C CA . ALA A 1 263 ? 34.108 8.645 -53.195 1.00 13.49 255 ALA A CA 1
ATOM 2016 C C . ALA A 1 263 ? 32.596 8.800 -53.050 1.00 14.10 255 ALA A C 1
ATOM 2017 O O . ALA A 1 263 ? 32.038 8.679 -51.951 1.00 11.53 255 ALA A O 1
ATOM 2019 N N . ALA A 1 264 ? 31.934 9.017 -54.190 1.00 10.70 256 ALA A N 1
ATOM 2020 C CA . ALA A 1 264 ? 30.479 8.953 -54.284 1.00 12.91 256 ALA A CA 1
ATOM 2021 C C . ALA A 1 264 ? 30.096 7.915 -55.328 1.00 10.63 256 ALA A C 1
ATOM 2022 O O . ALA A 1 264 ? 30.659 7.909 -56.430 1.00 13.83 256 ALA A O 1
ATOM 2024 N N . ILE A 1 265 ? 29.147 7.042 -54.985 1.00 10.45 257 ILE A N 1
ATOM 2025 C CA . ILE A 1 265 ? 28.612 6.035 -55.902 1.00 11.79 257 ILE A CA 1
ATOM 2026 C C . ILE A 1 265 ? 27.252 6.499 -56.397 1.00 12.48 257 ILE A C 1
ATOM 2027 O O . ILE A 1 265 ? 26.409 6.920 -55.593 1.00 13.55 257 ILE A O 1
ATOM 2032 N N . VAL A 1 266 ? 27.026 6.406 -57.711 1.00 11.92 258 VAL A N 1
ATOM 2033 C CA . VAL A 1 266 ? 25.723 6.681 -58.319 1.00 10.88 258 VAL A CA 1
ATOM 2034 C C . VAL A 1 266 ? 25.165 5.354 -58.823 1.00 14.40 258 VAL A C 1
ATOM 2035 O O . VAL A 1 266 ? 25.688 4.773 -59.783 1.00 14.06 258 VAL A O 1
ATOM 2039 N N . ASP A 1 267 ? 24.098 4.876 -58.185 1.00 13.86 259 ASP A N 1
ATOM 2040 C CA . ASP A 1 267 ? 23.522 3.567 -58.474 1.00 12.44 259 ASP A CA 1
ATOM 2041 C C . ASP A 1 267 ? 22.660 3.608 -59.738 1.00 15.09 259 ASP A C 1
ATOM 2042 O O . ASP A 1 267 ? 22.326 4.669 -60.276 1.00 15.38 259 ASP A O 1
ATOM 2047 N N . ALA A 1 268 ? 22.279 2.411 -60.190 1.00 14.61 260 ALA A N 1
ATOM 2048 C CA . ALA A 1 268 ? 21.556 2.235 -61.444 1.00 16.09 260 ALA A CA 1
ATOM 2049 C C . ALA A 1 268 ? 20.143 2.811 -61.420 1.00 17.63 260 ALA A C 1
ATOM 2050 O O . ALA A 1 268 ? 19.551 2.989 -62.493 1.00 19.20 260 ALA A O 1
ATOM 2052 N N . ASP A 1 269 ? 19.594 3.112 -60.238 1.00 15.78 261 ASP A N 1
ATOM 2053 C CA . ASP A 1 269 ? 18.205 3.537 -60.092 1.00 16.27 261 ASP A CA 1
ATOM 2054 C C . ASP A 1 269 ? 18.039 5.057 -60.052 1.00 18.05 261 ASP A C 1
ATOM 2055 O O . ASP A 1 269 ? 16.962 5.546 -59.692 1.00 19.04 261 ASP A O 1
ATOM 2060 N N . GLN A 1 270 ? 19.060 5.810 -60.447 1.00 15.46 262 GLN A N 1
ATOM 2061 C CA . GLN A 1 270 ? 19.090 7.252 -60.230 1.00 14.59 262 GLN A CA 1
ATOM 2062 C C . GLN A 1 270 ? 18.701 8.081 -61.455 1.00 15.39 262 GLN A C 1
ATOM 2063 O O . GLN A 1 270 ? 18.826 9.309 -61.407 1.00 17.01 262 GLN A O 1
ATOM 2069 N N . PHE A 1 271 ? 18.220 7.463 -62.538 1.00 16.80 263 PHE A N 1
ATOM 2070 C CA . PHE A 1 271 ? 18.004 8.242 -63.763 1.00 18.43 263 PHE A CA 1
ATOM 2071 C C . PHE A 1 271 ? 17.067 9.428 -63.535 1.00 20.06 263 PHE A C 1
ATOM 2072 O O . PHE A 1 271 ? 17.332 10.541 -64.011 1.00 20.79 263 PHE A O 1
ATOM 2080 N N . GLU A 1 272 ? 15.976 9.218 -62.797 1.00 17.75 264 GLU A N 1
ATOM 2081 C CA . GLU A 1 272 ? 14.981 10.271 -62.634 1.00 22.18 264 GLU A CA 1
ATOM 2082 C C . GLU A 1 272 ? 15.454 11.435 -61.768 1.00 23.93 264 GLU A C 1
ATOM 2083 O O . GLU A 1 272 ? 14.804 12.483 -61.768 1.00 26.08 264 GLU A O 1
ATOM 2089 N N . GLN A 1 273 ? 16.537 11.298 -61.009 1.00 17.62 265 GLN A N 1
ATOM 2090 C CA . GLN A 1 273 ? 17.011 12.451 -60.249 1.00 18.91 265 GLN A CA 1
ATOM 2091 C C . GLN A 1 273 ? 18.460 12.785 -60.579 1.00 16.45 265 GLN A C 1
ATOM 2092 O O . GLN A 1 273 ? 19.218 13.261 -59.734 1.00 15.96 265 GLN A O 1
ATOM 2098 N N . LEU A 1 274 ? 18.845 12.595 -61.847 1.00 16.66 266 LEU A N 1
ATOM 2099 C CA . LEU A 1 274 ? 20.225 12.872 -62.239 1.00 18.11 266 LEU A CA 1
ATOM 2100 C C . LEU A 1 274 ? 20.597 14.338 -62.043 1.00 17.34 266 LEU A C 1
ATOM 2101 O O . LEU A 1 274 ? 21.739 14.643 -61.692 1.00 17.03 266 LEU A O 1
ATOM 2106 N N . ASP A 1 275 ? 19.666 15.269 -62.278 1.00 18.04 267 ASP A N 1
ATOM 2107 C CA . ASP A 1 275 ? 20.013 16.677 -62.083 1.00 19.20 267 ASP A CA 1
ATOM 2108 C C . ASP A 1 275 ? 20.336 16.962 -60.621 1.00 17.47 267 ASP A C 1
ATOM 2109 O O . ASP A 1 275 ? 21.268 17.717 -60.320 1.00 16.36 267 ASP A O 1
ATOM 2114 N N . TYR A 1 276 ? 19.581 16.359 -59.696 1.00 16.91 268 TYR A N 1
ATOM 2115 C CA . TYR A 1 276 ? 19.894 16.498 -58.278 1.00 14.10 268 TYR A CA 1
ATOM 2116 C C . TYR A 1 276 ? 21.258 15.898 -57.968 1.00 13.64 268 TYR A C 1
ATOM 2117 O O . TYR A 1 276 ? 22.083 16.513 -57.281 1.00 13.93 268 TYR A O 1
ATOM 2126 N N . VAL A 1 277 ? 21.504 14.687 -58.471 1.00 15.34 269 VAL A N 1
ATOM 2127 C CA . VAL A 1 277 ? 22.775 14.006 -58.223 1.00 12.26 269 VAL A CA 1
ATOM 2128 C C . VAL A 1 277 ? 23.937 14.849 -58.732 1.00 15.82 269 VAL A C 1
ATOM 2129 O O . VAL A 1 277 ? 24.918 15.090 -58.019 1.00 15.07 269 VAL A O 1
ATOM 2133 N N . VAL A 1 278 ? 23.831 15.313 -59.978 1.00 14.44 270 VAL A N 1
ATOM 2134 C CA . VAL A 1 278 ? 24.887 16.119 -60.584 1.00 16.39 270 VAL A CA 1
ATOM 2135 C C . VAL A 1 278 ? 25.126 17.393 -59.784 1.00 15.94 270 VAL A C 1
ATOM 2136 O O . VAL A 1 278 ? 26.276 17.798 -59.576 1.00 15.80 270 VAL A O 1
ATOM 2140 N N . ASP A 1 279 ? 24.055 18.032 -59.298 1.00 13.08 271 ASP A N 1
ATOM 2141 C CA . ASP A 1 279 ? 24.229 19.243 -58.499 1.00 14.93 271 ASP A CA 1
ATOM 2142 C C . ASP A 1 279 ? 25.003 18.951 -57.218 1.00 15.35 271 ASP A C 1
ATOM 2143 O O . ASP A 1 279 ? 25.902 19.713 -56.842 1.00 15.81 271 ASP A O 1
ATOM 2148 N N . ARG A 1 280 ? 24.701 17.826 -56.557 1.00 13.03 272 ARG A N 1
ATOM 2149 C CA . ARG A 1 280 ? 25.392 17.501 -55.311 1.00 14.54 272 ARG A CA 1
ATOM 2150 C C . ARG A 1 280 ? 26.823 17.033 -55.566 1.00 11.42 272 ARG A C 1
ATOM 2151 O O . ARG A 1 280 ? 27.723 17.316 -54.765 1.00 12.79 272 ARG A O 1
ATOM 2159 N N . LEU A 1 281 ? 27.056 16.319 -56.675 1.00 12.53 273 LEU A N 1
ATOM 2160 C CA . LEU A 1 281 ? 28.427 15.946 -57.032 1.00 11.96 273 LEU A CA 1
ATOM 2161 C C . LEU A 1 281 ? 29.285 17.183 -57.275 1.00 12.62 273 LEU A C 1
ATOM 2162 O O . LEU A 1 281 ? 30.424 17.265 -56.799 1.00 12.80 273 LEU A O 1
ATOM 2167 N N . ALA A 1 282 ? 28.751 18.159 -58.009 1.00 14.31 274 ALA A N 1
ATOM 2168 C CA . ALA A 1 282 ? 29.497 19.385 -58.267 1.00 15.77 274 ALA A CA 1
ATOM 2169 C C . ALA A 1 282 ? 29.748 20.154 -56.977 1.00 18.38 274 ALA A C 1
ATOM 2170 O O . ALA A 1 282 ? 30.852 20.666 -56.755 1.00 16.60 274 ALA A O 1
ATOM 2172 N N . PHE A 1 283 ? 28.743 20.229 -56.102 1.00 13.95 275 PHE A N 1
ATOM 2173 C CA . PHE A 1 283 ? 28.951 20.843 -54.799 1.00 12.67 275 PHE A CA 1
ATOM 2174 C C . PHE A 1 283 ? 30.065 20.135 -54.037 1.00 14.20 275 PHE A C 1
ATOM 2175 O O . PHE A 1 283 ? 31.004 20.771 -53.550 1.00 14.77 275 PHE A O 1
ATOM 2183 N N . GLY A 1 284 ? 29.988 18.805 -53.945 1.00 13.14 276 GLY A N 1
ATOM 2184 C CA . GLY A 1 284 ? 30.950 18.079 -53.132 1.00 12.04 276 GLY A CA 1
ATOM 2185 C C . GLY A 1 284 ? 32.359 18.135 -53.690 1.00 11.46 276 GLY A C 1
ATOM 2186 O O . GLY A 1 284 ? 33.333 18.217 -52.935 1.00 11.72 276 GLY A O 1
ATOM 2187 N N . ALA A 1 285 ? 32.490 18.097 -55.018 1.00 11.53 277 ALA A N 1
ATOM 2188 C CA . ALA A 1 285 ? 33.810 18.107 -55.633 1.00 12.86 277 ALA A CA 1
ATOM 2189 C C . ALA A 1 285 ? 34.456 19.485 -55.599 1.00 13.51 277 ALA A C 1
ATOM 2190 O O . ALA A 1 285 ? 35.682 19.591 -55.462 1.00 13.84 277 ALA A O 1
ATOM 2192 N N . TYR A 1 286 ? 33.666 20.547 -55.717 1.00 12.75 278 TYR A N 1
ATOM 2193 C CA . TYR A 1 286 ? 34.235 21.854 -55.993 1.00 13.64 278 TYR A CA 1
ATOM 2194 C C . TYR A 1 286 ? 33.936 22.909 -54.940 1.00 13.03 278 TYR A C 1
ATOM 2195 O O . TYR A 1 286 ? 34.506 24.004 -55.028 1.00 13.98 278 TYR A O 1
ATOM 2204 N N . TYR A 1 287 ? 33.107 22.607 -53.925 1.00 12.94 279 TYR A N 1
ATOM 2205 C CA . TYR A 1 287 ? 32.918 23.528 -52.805 1.00 16.41 279 TYR A CA 1
ATOM 2206 C C . TYR A 1 287 ? 34.266 23.882 -52.200 1.00 13.94 279 TYR A C 1
ATOM 2207 O O . TYR A 1 287 ? 35.094 23.003 -51.946 1.00 15.23 279 TYR A O 1
ATOM 2216 N N . GLN A 1 288 ? 34.476 25.180 -51.971 1.00 14.15 280 GLN A N 1
ATOM 2217 C CA . GLN A 1 288 ? 35.755 25.702 -51.481 1.00 16.52 280 GLN A CA 1
ATOM 2218 C C . GLN A 1 288 ? 36.923 25.162 -52.306 1.00 15.23 280 GLN A C 1
ATOM 2219 O O . GLN A 1 288 ? 38.003 24.862 -51.785 1.00 15.16 280 GLN A O 1
ATOM 2225 N N . SER A 1 289 ? 36.689 25.052 -53.615 1.00 13.56 281 SER A N 1
ATOM 2226 C CA . SER A 1 289 ? 37.676 24.571 -54.582 1.00 12.78 281 SER A CA 1
ATOM 2227 C C . SER A 1 289 ? 38.241 23.215 -54.176 1.00 15.48 281 SER A C 1
ATOM 2228 O O . SER A 1 289 ? 39.424 22.933 -54.359 1.00 14.37 281 SER A O 1
ATOM 2231 N N . GLY A 1 290 ? 37.380 22.368 -53.615 1.00 13.61 282 GLY A N 1
ATOM 2232 C CA . GLY A 1 290 ? 37.789 21.033 -53.226 1.00 14.31 282 GLY A CA 1
ATOM 2233 C C . GLY A 1 290 ? 38.639 20.957 -51.979 1.00 13.64 282 GLY A C 1
ATOM 2234 O O . GLY A 1 290 ? 39.147 19.877 -51.660 1.00 14.11 282 GLY A O 1
ATOM 2235 N N . GLN A 1 291 ? 38.821 22.071 -51.266 1.00 12.94 283 GLN A N 1
ATOM 2236 C CA . GLN A 1 291 ? 39.665 22.094 -50.069 1.00 13.50 283 GLN A CA 1
ATOM 2237 C C . GLN A 1 291 ? 38.821 21.722 -48.847 1.00 13.69 283 GLN A C 1
ATOM 2238 O O . GLN A 1 291 ? 38.559 22.520 -47.938 1.00 15.96 283 GLN A O 1
ATOM 2244 N N . SER A 1 292 ? 38.383 20.464 -48.855 1.00 12.58 284 SER A N 1
ATOM 2245 C CA . SER A 1 292 ? 37.556 19.883 -47.811 1.00 11.21 284 SER A CA 1
ATOM 2246 C C . SER A 1 292 ? 38.055 18.474 -47.523 1.00 10.76 284 SER A C 1
ATOM 2247 O O . SER A 1 292 ? 38.381 17.730 -48.454 1.00 11.81 284 SER A O 1
ATOM 2250 N N . CYS A 1 293 ? 38.087 18.107 -46.237 1.00 10.30 285 CYS A N 1
ATOM 2251 C CA . CYS A 1 293 ? 38.480 16.756 -45.851 1.00 11.22 285 CYS A CA 1
ATOM 2252 C C . CYS A 1 293 ? 37.482 15.694 -46.298 1.00 11.92 285 CYS A C 1
ATOM 2253 O O . CYS A 1 293 ? 37.811 14.501 -46.223 1.00 12.79 285 CYS A O 1
ATOM 2256 N N . ILE A 1 294 ? 36.287 16.086 -46.754 1.00 11.26 286 ILE A N 1
ATOM 2257 C CA . ILE A 1 294 ? 35.336 15.131 -47.314 1.00 12.36 286 ILE A CA 1
ATOM 2258 C C . ILE A 1 294 ? 34.874 15.592 -48.686 1.00 13.64 286 ILE A C 1
ATOM 2259 O O . ILE A 1 294 ? 33.785 15.220 -49.138 1.00 12.76 286 ILE A O 1
ATOM 2264 N N . GLY A 1 295 ? 35.710 16.375 -49.367 1.00 10.09 287 GLY A N 1
ATOM 2265 C CA . GLY A 1 295 ? 35.411 16.733 -50.743 1.00 12.91 287 GLY A CA 1
ATOM 2266 C C . GLY A 1 295 ? 35.333 15.497 -51.626 1.00 13.03 287 GLY A C 1
ATOM 2267 O O . GLY A 1 295 ? 36.043 14.507 -51.419 1.00 12.85 287 GLY A O 1
ATOM 2268 N N . VAL A 1 296 ? 34.428 15.543 -52.600 1.00 11.02 288 VAL A N 1
ATOM 2269 C CA . VAL A 1 296 ? 34.300 14.435 -53.544 1.00 11.54 288 VAL A CA 1
ATOM 2270 C C . VAL A 1 296 ? 35.497 14.436 -54.481 1.00 12.24 288 VAL A C 1
ATOM 2271 O O . VAL A 1 296 ? 35.695 15.374 -55.261 1.00 15.12 288 VAL A O 1
ATOM 2275 N N . GLN A 1 297 ? 36.280 13.358 -54.439 1.00 11.44 289 GLN A N 1
ATOM 2276 C CA . GLN A 1 297 ? 37.416 13.187 -55.331 1.00 14.43 289 GLN A CA 1
ATOM 2277 C C . GLN A 1 297 ? 37.189 12.119 -56.386 1.00 15.05 289 GLN A C 1
ATOM 2278 O O . GLN A 1 297 ? 37.716 12.238 -57.491 1.00 14.55 289 GLN A O 1
ATOM 2284 N N . ARG A 1 298 ? 36.396 11.091 -56.078 1.00 10.44 290 ARG A N 1
ATOM 2285 C CA . ARG A 1 298 ? 36.175 9.965 -56.975 1.00 11.61 290 ARG A CA 1
ATOM 2286 C C . ARG A 1 298 ? 34.678 9.766 -57.129 1.00 10.95 290 ARG A C 1
ATOM 2287 O O . ARG A 1 298 ? 33.943 9.778 -56.139 1.00 12.91 290 ARG A O 1
ATOM 2295 N N . ILE A 1 299 ? 34.229 9.590 -58.368 1.00 13.03 291 ILE A N 1
ATOM 2296 C CA . ILE A 1 299 ? 32.811 9.457 -58.673 1.00 11.05 291 ILE A CA 1
ATOM 2297 C C . ILE A 1 299 ? 32.627 8.166 -59.460 1.00 11.73 291 ILE A C 1
ATOM 2298 O O . ILE A 1 299 ? 33.113 8.053 -60.590 1.00 14.50 291 ILE A O 1
ATOM 2303 N N . LEU A 1 300 ? 31.922 7.199 -58.875 1.00 12.75 292 LEU A N 1
ATOM 2304 C CA . LEU A 1 300 ? 31.702 5.891 -59.491 1.00 15.21 292 LEU A CA 1
ATOM 2305 C C . LEU A 1 300 ? 30.247 5.807 -59.932 1.00 12.91 292 LEU A C 1
ATOM 2306 O O . LEU A 1 300 ? 29.341 5.901 -59.097 1.00 14.67 292 LEU A O 1
ATOM 2311 N N . VAL A 1 301 ? 30.024 5.634 -61.236 1.00 13.21 293 VAL A N 1
ATOM 2312 C CA . VAL A 1 301 ? 28.691 5.757 -61.820 1.00 13.92 293 VAL A CA 1
ATOM 2313 C C . VAL A 1 301 ? 28.312 4.469 -62.541 1.00 12.97 293 VAL A C 1
ATOM 2314 O O . VAL A 1 301 ? 29.102 3.935 -63.335 1.00 14.66 293 VAL A O 1
ATOM 2318 N N . HIS A 1 302 ? 27.092 3.987 -62.291 1.00 13.63 294 HIS A N 1
ATOM 2319 C CA . HIS A 1 302 ? 26.644 2.767 -62.954 1.00 12.49 294 HIS A CA 1
ATOM 2320 C C . HIS A 1 302 ? 26.658 2.948 -64.466 1.00 14.89 294 HIS A C 1
ATOM 2321 O O . HIS A 1 302 ? 26.249 3.986 -64.991 1.00 15.11 294 HIS A O 1
ATOM 2328 N N . ALA A 1 303 ? 27.113 1.911 -65.171 1.00 16.65 295 ALA A N 1
ATOM 2329 C CA . ALA A 1 303 ? 27.331 2.036 -66.608 1.00 17.14 295 ALA A CA 1
ATOM 2330 C C . ALA A 1 303 ? 26.060 2.413 -67.361 1.00 18.79 295 ALA A C 1
ATOM 2331 O O . ALA A 1 303 ? 26.135 3.071 -68.405 1.00 20.37 295 ALA A O 1
ATOM 2333 N N . SER A 1 304 ? 24.886 2.033 -66.845 1.00 17.88 296 SER A N 1
ATOM 2334 C CA . SER A 1 304 ? 23.637 2.319 -67.551 1.00 18.46 296 SER A CA 1
ATOM 2335 C C . SER A 1 304 ? 23.355 3.815 -67.651 1.00 20.44 296 SER A C 1
ATOM 2336 O O . SER A 1 304 ? 22.678 4.253 -68.590 1.00 22.34 296 SER A O 1
ATOM 2339 N N . LEU A 1 305 ? 23.856 4.613 -66.711 1.00 18.06 297 LEU A N 1
ATOM 2340 C CA A LEU A 1 305 ? 23.640 6.051 -66.599 0.62 18.44 297 LEU A CA 1
ATOM 2341 C CA B LEU A 1 305 ? 23.607 6.051 -66.814 0.38 19.14 297 LEU A CA 1
ATOM 2342 C C . LEU A 1 305 ? 24.888 6.870 -66.896 1.00 18.61 297 LEU A C 1
ATOM 2343 O O . LEU A 1 305 ? 24.826 8.105 -66.844 1.00 17.40 297 LEU A O 1
ATOM 2352 N N . TYR A 1 306 ? 26.028 6.219 -67.137 1.00 18.12 298 TYR A N 1
ATOM 2353 C CA . TYR A 1 306 ? 27.313 6.908 -67.181 1.00 19.20 298 TYR A CA 1
ATOM 2354 C C . TYR A 1 306 ? 27.332 8.035 -68.212 1.00 19.45 298 TYR A C 1
ATOM 2355 O O . TYR A 1 306 ? 27.750 9.159 -67.905 1.00 21.67 298 TYR A O 1
ATOM 2364 N N . ASP A 1 307 ? 26.905 7.756 -69.447 1.00 18.12 299 ASP A N 1
ATOM 2365 C CA . ASP A 1 307 ? 27.032 8.765 -70.499 1.00 19.19 299 ASP A CA 1
ATOM 2366 C C . ASP A 1 307 ? 26.148 9.976 -70.226 1.00 21.38 299 ASP A C 1
ATOM 2367 O O . ASP A 1 307 ? 26.567 11.119 -70.451 1.00 20.00 299 ASP A O 1
ATOM 2372 N N . THR A 1 308 ? 24.922 9.753 -69.746 1.00 18.14 300 THR A N 1
ATOM 2373 C CA . THR A 1 308 ? 24.042 10.888 -69.475 1.00 23.17 300 THR A CA 1
ATOM 2374 C C . THR A 1 308 ? 24.538 11.699 -68.283 1.00 18.04 300 THR A C 1
ATOM 2375 O O . THR A 1 308 ? 24.552 12.938 -68.327 1.00 18.77 300 THR A O 1
ATOM 2379 N N . LEU A 1 309 ? 24.939 11.024 -67.207 1.00 16.43 301 LEU A N 1
ATOM 2380 C CA . LEU A 1 309 ? 25.502 11.746 -66.071 1.00 15.08 301 LEU A CA 1
ATOM 2381 C C . LEU A 1 309 ? 26.750 12.515 -66.485 1.00 18.93 301 LEU A C 1
ATOM 2382 O O . LEU A 1 309 ? 26.938 13.668 -66.082 1.00 18.11 301 LEU A O 1
ATOM 2387 N N . ARG A 1 310 ? 27.618 11.887 -67.280 1.00 17.74 302 ARG A N 1
ATOM 2388 C CA A ARG A 1 310 ? 28.845 12.556 -67.702 0.63 16.83 302 ARG A CA 1
ATOM 2389 C CA B ARG A 1 310 ? 28.844 12.552 -67.707 0.37 17.13 302 ARG A CA 1
ATOM 2390 C C . ARG A 1 310 ? 28.535 13.859 -68.426 1.00 17.86 302 ARG A C 1
ATOM 2391 O O . ARG A 1 310 ? 29.124 14.903 -68.119 1.00 20.41 302 ARG A O 1
ATOM 2406 N N . ASP A 1 311 ? 27.607 13.820 -69.389 1.00 19.60 303 ASP A N 1
ATOM 2407 C CA . ASP A 1 311 ? 27.246 15.034 -70.121 1.00 20.66 303 ASP A CA 1
ATOM 2408 C C . ASP A 1 311 ? 26.748 16.120 -69.178 1.00 19.62 303 ASP A C 1
ATOM 2409 O O . ASP A 1 311 ? 27.138 17.290 -69.293 1.00 18.43 303 ASP A O 1
ATOM 2414 N N . LYS A 1 312 ? 25.859 15.752 -68.254 1.00 17.16 304 LYS A N 1
ATOM 2415 C CA . LYS A 1 312 ? 25.322 16.720 -67.304 1.00 18.93 304 LYS A CA 1
ATOM 2416 C C . LYS A 1 312 ? 26.403 17.256 -66.375 1.00 17.80 304 LYS A C 1
ATOM 2417 O O . LYS A 1 312 ? 26.434 18.457 -66.077 1.00 17.21 304 LYS A O 1
ATOM 2423 N N . LEU A 1 313 ? 27.286 16.380 -65.888 1.00 16.73 305 LEU A N 1
ATOM 2424 C CA . LEU A 1 313 ? 28.307 16.827 -64.948 1.00 15.83 305 LEU A CA 1
ATOM 2425 C C . LEU A 1 313 ? 29.360 17.691 -65.640 1.00 17.70 305 LEU A C 1
ATOM 2426 O O . LEU A 1 313 ? 29.868 18.649 -65.047 1.00 17.85 305 LEU A O 1
ATOM 2431 N N . VAL A 1 314 ? 29.693 17.375 -66.893 1.00 16.33 306 VAL A N 1
ATOM 2432 C CA . VAL A 1 314 ? 30.598 18.235 -67.654 1.00 17.64 306 VAL A CA 1
ATOM 2433 C C . VAL A 1 314 ? 29.993 19.627 -67.802 1.00 17.25 306 VAL A C 1
ATOM 2434 O O . VAL A 1 314 ? 30.659 20.646 -67.568 1.00 17.51 306 VAL A O 1
ATOM 2438 N N . ALA A 1 315 ? 28.704 19.694 -68.146 1.00 17.86 307 ALA A N 1
ATOM 2439 C CA . ALA A 1 315 ? 28.060 20.995 -68.308 1.00 17.01 307 ALA A CA 1
ATOM 2440 C C . ALA A 1 315 ? 27.996 21.745 -66.984 1.00 17.84 307 ALA A C 1
ATOM 2441 O O . ALA A 1 315 ? 28.259 22.955 -66.930 1.00 18.72 307 ALA A O 1
ATOM 2443 N N . LYS A 1 316 ? 27.641 21.045 -65.903 1.00 18.97 308 LYS A N 1
ATOM 2444 C CA . LYS A 1 316 ? 27.574 21.690 -64.597 1.00 17.89 308 LYS A CA 1
ATOM 2445 C C . LYS A 1 316 ? 28.947 22.192 -64.169 1.00 19.04 308 LYS A C 1
ATOM 2446 O O . LYS A 1 316 ? 29.082 23.334 -63.710 1.00 17.54 308 LYS A O 1
ATOM 2452 N N . THR A 1 317 ? 29.983 21.366 -64.354 1.00 16.00 309 THR A N 1
ATOM 2453 C CA . THR A 1 317 ? 31.336 21.749 -63.948 1.00 15.48 309 THR A CA 1
ATOM 2454 C C . THR A 1 317 ? 31.811 22.976 -64.716 1.00 16.26 309 THR A C 1
ATOM 2455 O O . THR A 1 317 ? 32.417 23.888 -64.140 1.00 19.61 309 THR A O 1
ATOM 2459 N N . ARG A 1 318 ? 31.539 23.017 -66.017 1.00 16.98 310 ARG A N 1
ATOM 2460 C CA . ARG A 1 318 ? 31.925 24.174 -66.818 1.00 16.41 310 ARG A CA 1
ATOM 2461 C C . ARG A 1 318 ? 31.189 25.435 -66.384 1.00 21.48 310 ARG A C 1
ATOM 2462 O O . ARG A 1 318 ? 31.689 26.549 -66.595 1.00 22.34 310 ARG A O 1
ATOM 2470 N N . SER A 1 319 ? 30.009 25.289 -65.778 1.00 18.84 311 SER A N 1
ATOM 2471 C CA . SER A 1 319 ? 29.213 26.453 -65.409 1.00 19.41 311 SER A CA 1
ATOM 2472 C C . SER A 1 319 ? 29.690 27.133 -64.133 1.00 21.51 311 SER A C 1
ATOM 2473 O O . SER A 1 319 ? 29.247 28.254 -63.847 1.00 22.18 311 SER A O 1
ATOM 2476 N N . LEU A 1 320 ? 30.579 26.505 -63.367 1.00 16.81 312 LEU A N 1
ATOM 2477 C CA . LEU A 1 320 ? 30.940 27.033 -62.055 1.00 16.31 312 LEU A CA 1
ATOM 2478 C C . LEU A 1 320 ? 31.876 28.229 -62.187 1.00 20.65 312 LEU A C 1
ATOM 2479 O O . LEU A 1 320 ? 32.935 28.142 -62.819 1.00 23.58 312 LEU A O 1
ATOM 2484 N N . LYS A 1 321 ? 31.503 29.330 -61.541 1.00 19.10 313 LYS A N 1
ATOM 2485 C CA . LYS A 1 321 ? 32.249 30.577 -61.646 1.00 19.86 313 LYS A CA 1
ATOM 2486 C C . LYS A 1 321 ? 33.510 30.548 -60.780 1.00 17.60 313 LYS A C 1
ATOM 2487 O O . LYS A 1 321 ? 33.444 30.260 -59.581 1.00 17.68 313 LYS A O 1
ATOM 2489 N N . MET A 1 322 ? 34.655 30.870 -61.385 1.00 20.94 314 MET A N 1
ATOM 2490 C CA . MET A 1 322 ? 35.928 30.975 -60.680 1.00 17.86 314 MET A CA 1
ATOM 2491 C C . MET A 1 322 ? 36.347 32.440 -60.571 1.00 15.69 314 MET A C 1
ATOM 2492 O O . MET A 1 322 ? 36.178 33.213 -61.523 1.00 19.67 314 MET A O 1
ATOM 2497 N N . GLY A 1 323 ? 36.892 32.828 -59.420 1.00 14.94 315 GLY A N 1
ATOM 2498 C CA . GLY A 1 323 ? 37.408 34.193 -59.342 1.00 18.34 315 GLY A CA 1
ATOM 2499 C C . GLY A 1 323 ? 37.549 34.664 -57.902 1.00 17.45 315 GLY A C 1
ATOM 2500 O O . GLY A 1 323 ? 37.781 33.865 -56.995 1.00 16.09 315 GLY A O 1
ATOM 2501 N N . ASP A 1 324 ? 37.405 35.980 -57.737 1.00 15.84 316 ASP A N 1
ATOM 2502 C CA . ASP A 1 324 ? 37.557 36.642 -56.445 1.00 15.58 316 ASP A CA 1
ATOM 2503 C C . ASP A 1 324 ? 36.571 36.058 -55.440 1.00 13.91 316 ASP A C 1
ATOM 2504 O O . ASP A 1 324 ? 35.357 36.066 -55.701 1.00 14.75 316 ASP A O 1
ATOM 2509 N N . PRO A 1 325 ? 37.032 35.548 -54.297 1.00 14.30 317 PRO A N 1
ATOM 2510 C CA . PRO A 1 325 ? 36.083 35.008 -53.308 1.00 14.40 317 PRO A CA 1
ATOM 2511 C C . PRO A 1 325 ? 35.191 36.073 -52.684 1.00 15.68 317 PRO A C 1
ATOM 2512 O O . PRO A 1 325 ? 34.152 35.719 -52.111 1.00 15.38 317 PRO A O 1
ATOM 2516 N N . LYS A 1 326 ? 35.531 37.362 -52.818 1.00 16.31 318 LYS A N 1
ATOM 2517 C CA . LYS A 1 326 ? 34.652 38.426 -52.344 1.00 13.76 318 LYS A CA 1
ATOM 2518 C C . LYS A 1 326 ? 33.426 38.600 -53.231 1.00 15.19 318 LYS A C 1
ATOM 2519 O O . LYS A 1 326 ? 32.447 39.225 -52.811 1.00 17.21 318 LYS A O 1
ATOM 2525 N N . ASP A 1 327 ? 33.465 38.070 -54.442 1.00 14.38 319 ASP A N 1
ATOM 2526 C CA . ASP A 1 327 ? 32.338 38.156 -55.359 1.00 15.91 319 ASP A CA 1
ATOM 2527 C C . ASP A 1 327 ? 31.301 37.111 -54.955 1.00 19.18 319 ASP A C 1
ATOM 2528 O O . ASP A 1 327 ? 31.637 35.924 -54.870 1.00 18.63 319 ASP A O 1
ATOM 2533 N N . PRO A 1 328 ? 30.059 37.500 -54.650 1.00 18.15 320 PRO A N 1
ATOM 2534 C CA . PRO A 1 328 ? 29.067 36.493 -54.235 1.00 17.02 320 PRO A CA 1
ATOM 2535 C C . PRO A 1 328 ? 28.702 35.513 -55.333 1.00 21.12 320 PRO A C 1
ATOM 2536 O O . PRO A 1 328 ? 28.047 34.507 -55.033 1.00 29.25 320 PRO A O 1
ATOM 2540 N N . SER A 1 329 ? 29.099 35.754 -56.582 1.00 21.11 321 SER A N 1
ATOM 2541 C CA . SER A 1 329 ? 28.868 34.771 -57.634 1.00 23.78 321 SER A CA 1
ATOM 2542 C C . SER A 1 329 ? 30.000 33.759 -57.757 1.00 23.59 321 SER A C 1
ATOM 2543 O O . SER A 1 329 ? 29.865 32.791 -58.514 1.00 21.61 321 SER A O 1
ATOM 2546 N N . THR A 1 330 ? 31.096 33.939 -57.026 1.00 19.02 322 THR A N 1
ATOM 2547 C CA . THR A 1 330 ? 32.210 33.007 -57.120 1.00 16.72 322 THR A CA 1
ATOM 2548 C C . THR A 1 330 ? 31.889 31.716 -56.381 1.00 13.44 322 THR A C 1
ATOM 2549 O O . THR A 1 330 ? 31.466 31.741 -55.223 1.00 17.53 322 THR A O 1
ATOM 2553 N N . PHE A 1 331 ? 32.086 30.587 -57.059 1.00 16.24 323 PHE A N 1
ATOM 2554 C CA . PHE A 1 331 ? 32.050 29.296 -56.395 1.00 17.48 323 PHE A CA 1
ATOM 2555 C C . PHE A 1 331 ? 33.430 28.686 -56.228 1.00 16.36 323 PHE A C 1
ATOM 2556 O O . PHE A 1 331 ? 33.687 28.048 -55.210 1.00 16.78 323 PHE A O 1
ATOM 2564 N N . VAL A 1 332 ? 34.334 28.903 -57.180 1.00 14.54 324 VAL A N 1
ATOM 2565 C CA . VAL A 1 332 ? 35.690 28.364 -57.124 1.00 14.32 324 VAL A CA 1
ATOM 2566 C C . VAL A 1 332 ? 36.641 29.527 -56.845 1.00 14.75 324 VAL A C 1
ATOM 2567 O O . VAL A 1 332 ? 36.966 30.308 -57.745 1.00 16.03 324 VAL A O 1
ATOM 2571 N N . GLY A 1 333 ? 37.108 29.646 -55.601 1.00 14.84 325 GLY A N 1
ATOM 2572 C CA . GLY A 1 333 ? 38.124 30.628 -55.285 1.00 16.73 325 GLY A CA 1
ATOM 2573 C C . GLY A 1 333 ? 39.521 30.062 -55.456 1.00 16.97 325 GLY A C 1
ATOM 2574 O O . GLY A 1 333 ? 39.705 28.940 -55.939 1.00 16.09 325 GLY A O 1
ATOM 2575 N N . PRO A 1 334 ? 40.534 30.824 -55.044 1.00 15.93 326 PRO A N 1
ATOM 2576 C CA . PRO A 1 334 ? 41.918 30.351 -55.167 1.00 15.08 326 PRO A CA 1
ATOM 2577 C C . PRO A 1 334 ? 42.195 29.159 -54.268 1.00 14.08 326 PRO A C 1
ATOM 2578 O O . PRO A 1 334 ? 41.650 29.035 -53.171 1.00 14.89 326 PRO A O 1
ATOM 2582 N N . MET A 1 335 ? 43.084 28.285 -54.731 1.00 14.02 327 MET A N 1
ATOM 2583 C CA . MET A 1 335 ? 43.664 27.335 -53.792 1.00 15.62 327 MET A CA 1
ATOM 2584 C C . MET A 1 335 ? 44.553 28.088 -52.800 1.00 16.92 327 MET A C 1
ATOM 2585 O O . MET A 1 335 ? 44.903 29.258 -52.998 1.00 17.21 327 MET A O 1
ATOM 2590 N N . ILE A 1 336 ? 44.908 27.401 -51.712 1.00 13.93 328 ILE A N 1
ATOM 2591 C CA . ILE A 1 336 ? 45.529 28.072 -50.579 1.00 14.28 328 ILE A CA 1
ATOM 2592 C C . ILE A 1 336 ? 46.911 28.618 -50.908 1.00 18.56 328 ILE A C 1
ATOM 2593 O O . ILE A 1 336 ? 47.352 29.574 -50.258 1.00 18.58 328 ILE A O 1
ATOM 2598 N N . SER A 1 337 ? 47.598 28.066 -51.908 1.00 16.75 329 SER A N 1
ATOM 2599 C CA . SER A 1 337 ? 48.897 28.594 -52.315 1.00 19.95 329 SER A CA 1
ATOM 2600 C C . SER A 1 337 ? 49.238 28.093 -53.709 1.00 23.14 329 SER A C 1
ATOM 2601 O O . SER A 1 337 ? 48.713 27.072 -54.168 1.00 20.57 329 SER A O 1
ATOM 2604 N N . GLU A 1 338 ? 50.146 28.823 -54.373 1.00 19.85 330 GLU A N 1
ATOM 2605 C CA . GLU A 1 338 ? 50.657 28.363 -55.662 1.00 17.28 330 GLU A CA 1
ATOM 2606 C C . GLU A 1 338 ? 51.350 27.010 -55.541 1.00 22.24 330 GLU A C 1
ATOM 2607 O O . GLU A 1 338 ? 51.271 26.192 -56.465 1.00 21.99 330 GLU A O 1
ATOM 2613 N N . SER A 1 339 ? 52.028 26.749 -54.418 1.00 19.90 331 SER A N 1
ATOM 2614 C CA A SER A 1 339 ? 52.708 25.466 -54.281 0.60 23.43 331 SER A CA 1
ATOM 2615 C CA B SER A 1 339 ? 52.705 25.467 -54.244 0.40 23.24 331 SER A CA 1
ATOM 2616 C C . SER A 1 339 ? 51.708 24.317 -54.201 1.00 21.31 331 SER A C 1
ATOM 2617 O O . SER A 1 339 ? 51.962 23.235 -54.746 1.00 22.04 331 SER A O 1
ATOM 2622 N N . GLU A 1 340 ? 50.561 24.531 -53.556 1.00 17.78 332 GLU A N 1
ATOM 2623 C CA . GLU A 1 340 ? 49.560 23.471 -53.503 1.00 20.28 332 GLU A CA 1
ATOM 2624 C C . GLU A 1 340 ? 48.903 23.273 -54.862 1.00 18.34 332 GLU A C 1
ATOM 2625 O O . GLU A 1 340 ? 48.588 22.139 -55.249 1.00 18.67 332 GLU A O 1
ATOM 2631 N N . SER A 1 341 ? 48.706 24.363 -55.606 1.00 17.49 333 SER A N 1
ATOM 2632 C CA . SER A 1 341 ? 48.194 24.252 -56.966 1.00 19.88 333 SER A CA 1
ATOM 2633 C C . SER A 1 341 ? 49.165 23.478 -57.850 1.00 24.02 333 SER A C 1
ATOM 2634 O O . SER A 1 341 ? 48.750 22.619 -58.636 1.00 19.55 333 SER A O 1
ATOM 2637 N N . ARG A 1 342 ? 50.469 23.751 -57.717 1.00 22.73 334 ARG A N 1
ATOM 2638 C CA . ARG A 1 342 ? 51.453 23.032 -58.522 1.00 20.77 334 ARG A CA 1
ATOM 2639 C C . ARG A 1 342 ? 51.518 21.556 -58.154 1.00 19.21 334 ARG A C 1
ATOM 2640 O O . ARG A 1 342 ? 51.736 20.717 -59.037 1.00 20.91 334 ARG A O 1
ATOM 2648 N N . ARG A 1 343 ? 51.338 21.219 -56.871 1.00 18.59 335 ARG A N 1
ATOM 2649 C CA . ARG A 1 343 ? 51.275 19.812 -56.482 1.00 21.47 335 ARG A CA 1
ATOM 2650 C C . ARG A 1 343 ? 50.160 19.100 -57.234 1.00 19.69 335 ARG A C 1
ATOM 2651 O O . ARG A 1 343 ? 50.381 18.073 -57.887 1.00 19.12 335 ARG A O 1
ATOM 2659 N N . LEU A 1 344 ? 48.950 19.646 -57.158 1.00 16.27 336 LEU A N 1
ATOM 2660 C CA . LEU A 1 344 ? 47.797 18.992 -57.768 1.00 16.76 336 LEU A CA 1
ATOM 2661 C C . LEU A 1 344 ? 47.894 18.990 -59.289 1.00 17.19 336 LEU A C 1
ATOM 2662 O O . LEU A 1 344 ? 47.566 17.985 -59.931 1.00 18.43 336 LEU A O 1
ATOM 2667 N N . SER A 1 345 ? 48.345 20.100 -59.887 1.00 16.26 337 SER A N 1
ATOM 2668 C CA A SER A 1 345 ? 48.487 20.116 -61.340 0.56 17.66 337 SER A CA 1
ATOM 2669 C CA B SER A 1 345 ? 48.522 20.150 -61.337 0.44 17.99 337 SER A CA 1
ATOM 2670 C C . SER A 1 345 ? 49.535 19.110 -61.805 1.00 19.56 337 SER A C 1
ATOM 2671 O O . SER A 1 345 ? 49.392 18.532 -62.887 1.00 21.13 337 SER A O 1
ATOM 2676 N N . GLY A 1 346 ? 50.569 18.858 -60.996 1.00 19.95 338 GLY A N 1
ATOM 2677 C CA . GLY A 1 346 ? 51.548 17.844 -61.362 1.00 19.12 338 GLY A CA 1
ATOM 2678 C C . GLY A 1 346 ? 50.962 16.443 -61.368 1.00 20.08 338 GLY A C 1
ATOM 2679 O O . GLY A 1 346 ? 51.247 15.644 -62.270 1.00 20.47 338 GLY A O 1
ATOM 2680 N N . TRP A 1 347 ? 50.138 16.126 -60.362 1.00 17.41 339 TRP A N 1
ATOM 2681 C CA . TRP A 1 347 ? 49.422 14.850 -60.357 1.00 19.57 339 TRP A CA 1
ATOM 2682 C C . TRP A 1 347 ? 48.480 14.749 -61.548 1.00 19.89 339 TRP A C 1
ATOM 2683 O O . TRP A 1 347 ? 48.322 13.673 -62.137 1.00 19.91 339 TRP A O 1
ATOM 2694 N N . MET A 1 348 ? 47.814 15.854 -61.891 1.00 16.62 340 MET A N 1
ATOM 2695 C CA . MET A 1 348 ? 46.913 15.845 -63.035 1.00 17.91 340 MET A CA 1
ATOM 2696 C C . MET A 1 348 ? 47.681 15.568 -64.318 1.00 20.61 340 MET A C 1
ATOM 2697 O O . MET A 1 348 ? 47.266 14.738 -65.130 1.00 18.92 340 MET A O 1
ATOM 2702 N N . ASP A 1 349 ? 48.811 16.261 -64.511 1.00 20.11 341 ASP A N 1
ATOM 2703 C CA . ASP A 1 349 ? 49.643 16.026 -65.690 1.00 21.25 341 ASP A CA 1
ATOM 2704 C C . ASP A 1 349 ? 50.078 14.569 -65.773 1.00 21.81 341 ASP A C 1
ATOM 2705 O O . ASP A 1 349 ? 50.082 13.978 -66.858 1.00 21.51 341 ASP A O 1
ATOM 2710 N N . ALA A 1 350 ? 50.457 13.977 -64.633 1.00 21.29 342 ALA A N 1
ATOM 2711 C CA . ALA A 1 350 ? 50.913 12.589 -64.640 1.00 21.15 342 ALA A CA 1
ATOM 2712 C C . ALA A 1 350 ? 49.786 11.640 -65.018 1.00 21.53 342 ALA A C 1
ATOM 2713 O O . ALA A 1 350 ? 50.003 10.676 -65.761 1.00 22.18 342 ALA A O 1
ATOM 2715 N N . ALA A 1 351 ? 48.575 11.893 -64.515 1.00 20.76 343 ALA A N 1
ATOM 2716 C CA . ALA A 1 351 ? 47.446 11.040 -64.870 1.00 16.48 343 ALA A CA 1
ATOM 2717 C C . ALA A 1 351 ? 47.158 11.112 -66.363 1.00 20.20 343 ALA A C 1
ATOM 2718 O O . ALA A 1 351 ? 46.922 10.082 -67.008 1.00 21.11 343 ALA A O 1
ATOM 2720 N N . VAL A 1 352 ? 47.194 12.319 -66.932 1.00 19.00 344 VAL A N 1
ATOM 2721 C CA . VAL A 1 352 ? 46.943 12.491 -68.360 1.00 21.33 344 VAL A CA 1
ATOM 2722 C C . VAL A 1 352 ? 48.030 11.809 -69.179 1.00 23.70 344 VAL A C 1
ATOM 2723 O O . VAL A 1 352 ? 47.745 11.163 -70.196 1.00 21.94 344 VAL A O 1
ATOM 2727 N N . ALA A 1 353 ? 49.290 11.919 -68.739 1.00 21.48 345 ALA A N 1
ATOM 2728 C CA . ALA A 1 353 ? 50.379 11.264 -69.459 1.00 23.67 345 ALA A CA 1
ATOM 2729 C C . ALA A 1 353 ? 50.219 9.749 -69.454 1.00 29.31 345 ALA A C 1
ATOM 2730 O O . ALA A 1 353 ? 50.657 9.075 -70.396 1.00 29.89 345 ALA A O 1
ATOM 2732 N N . ALA A 1 354 ? 49.588 9.201 -68.417 1.00 24.48 346 ALA A N 1
ATOM 2733 C CA . ALA A 1 354 ? 49.333 7.774 -68.309 1.00 22.29 346 ALA A CA 1
ATOM 2734 C C . ALA A 1 354 ? 47.998 7.364 -68.921 1.00 25.87 346 ALA A C 1
ATOM 2735 O O . ALA A 1 354 ? 47.569 6.220 -68.732 1.00 32.84 346 ALA A O 1
ATOM 2737 N N . GLY A 1 355 ? 47.329 8.263 -69.644 1.00 25.09 347 GLY A N 1
ATOM 2738 C CA . GLY A 1 355 ? 46.161 7.900 -70.425 1.00 24.21 347 GLY A CA 1
ATOM 2739 C C . GLY A 1 355 ? 44.860 8.545 -70.008 1.00 24.74 347 GLY A C 1
ATOM 2740 O O . GLY A 1 355 ? 43.845 8.330 -70.690 1.00 24.36 347 GLY A O 1
ATOM 2741 N N . ALA A 1 356 ? 44.834 9.320 -68.928 1.00 19.09 348 ALA A N 1
ATOM 2742 C CA . ALA A 1 356 ? 43.601 9.974 -68.514 1.00 16.36 348 ALA A CA 1
ATOM 2743 C C . ALA A 1 356 ? 43.253 11.122 -69.458 1.00 22.19 348 ALA A C 1
ATOM 2744 O O . ALA A 1 356 ? 44.094 11.635 -70.210 1.00 21.63 348 ALA A O 1
ATOM 2746 N N . LYS A 1 357 ? 41.985 11.530 -69.402 1.00 19.56 349 LYS A N 1
ATOM 2747 C CA . LYS A 1 357 ? 41.444 12.571 -70.266 1.00 19.80 349 LYS A CA 1
ATOM 2748 C C . LYS A 1 357 ? 40.759 13.631 -69.418 1.00 21.39 349 LYS A C 1
ATOM 2749 O O . LYS A 1 357 ? 39.905 13.308 -68.587 1.00 20.00 349 LYS A O 1
ATOM 2751 N N . ILE A 1 358 ? 41.128 14.888 -69.634 1.00 20.79 350 ILE A N 1
ATOM 2752 C CA . ILE A 1 358 ? 40.399 16.004 -69.045 1.00 16.93 350 ILE A CA 1
ATOM 2753 C C . ILE A 1 358 ? 39.147 16.235 -69.878 1.00 19.34 350 ILE A C 1
ATOM 2754 O O . ILE A 1 358 ? 39.230 16.471 -71.091 1.00 20.48 350 ILE A O 1
ATOM 2759 N N . ILE A 1 359 ? 37.980 16.151 -69.237 1.00 18.84 351 ILE A N 1
ATOM 2760 C CA . ILE A 1 359 ? 36.712 16.332 -69.938 1.00 19.72 351 ILE A CA 1
ATOM 2761 C C . ILE A 1 359 ? 35.971 17.587 -69.510 1.00 17.18 351 ILE A C 1
ATOM 2762 O O . ILE A 1 359 ? 34.949 17.927 -70.133 1.00 17.80 351 ILE A O 1
ATOM 2767 N N . ALA A 1 360 ? 36.442 18.287 -68.482 1.00 18.86 352 ALA A N 1
ATOM 2768 C CA . ALA A 1 360 ? 35.954 19.625 -68.174 1.00 16.97 352 ALA A CA 1
ATOM 2769 C C . ALA A 1 360 ? 37.052 20.364 -67.428 1.00 17.06 352 ALA A C 1
ATOM 2770 O O . ALA A 1 360 ? 37.745 19.771 -66.600 1.00 16.23 352 ALA A O 1
ATOM 2772 N N . GLY A 1 361 ? 37.223 21.646 -67.748 1.00 18.74 353 GLY A N 1
ATOM 2773 C CA . GLY A 1 361 ? 38.193 22.452 -67.024 1.00 20.01 353 GLY A CA 1
ATOM 2774 C C . GLY A 1 361 ? 39.624 22.142 -67.422 1.00 20.79 353 GLY A C 1
ATOM 2775 O O . GLY A 1 361 ? 39.942 21.962 -68.606 1.00 20.90 353 GLY A O 1
ATOM 2776 N N . GLY A 1 362 ? 40.502 22.095 -66.424 1.00 18.13 354 GLY A N 1
ATOM 2777 C CA . GLY A 1 362 ? 41.900 21.777 -66.635 1.00 19.28 354 GLY A CA 1
ATOM 2778 C C . GLY A 1 362 ? 42.862 22.955 -66.644 1.00 22.72 354 GLY A C 1
ATOM 2779 O O . GLY A 1 362 ? 44.079 22.730 -66.574 1.00 21.61 354 GLY A O 1
ATOM 2780 N N . LYS A 1 363 ? 42.374 24.196 -66.731 1.00 18.70 355 LYS A N 1
ATOM 2781 C CA . LYS A 1 363 ? 43.287 25.337 -66.788 1.00 20.79 355 LYS A CA 1
ATOM 2782 C C . LYS A 1 363 ? 43.720 25.753 -65.386 1.00 21.79 355 LYS A C 1
ATOM 2783 O O . LYS A 1 363 ? 42.890 25.901 -64.479 1.00 21.38 355 LYS A O 1
ATOM 2785 N N . VAL A 1 364 ? 45.027 25.938 -65.211 1.00 21.98 356 VAL A N 1
ATOM 2786 C CA . VAL A 1 364 ? 45.611 26.345 -63.938 1.00 20.07 356 VAL A CA 1
ATOM 2787 C C . VAL A 1 364 ? 46.431 27.610 -64.171 1.00 21.65 356 VAL A C 1
ATOM 2788 O O . VAL A 1 364 ? 47.286 27.642 -65.061 1.00 25.92 356 VAL A O 1
ATOM 2792 N N . ASP A 1 365 ? 46.170 28.649 -63.382 1.00 18.98 357 ASP A N 1
ATOM 2793 C CA . ASP A 1 365 ? 46.910 29.911 -63.476 1.00 22.35 357 ASP A CA 1
ATOM 2794 C C . ASP A 1 365 ? 47.287 30.342 -62.062 1.00 23.85 357 ASP A C 1
ATOM 2795 O O . ASP A 1 365 ? 46.477 30.948 -61.355 1.00 25.19 357 ASP A O 1
ATOM 2800 N N . GLY A 1 366 ? 48.516 30.037 -61.656 1.00 26.84 358 GLY A N 1
ATOM 2801 C CA . GLY A 1 366 ? 48.904 30.299 -60.280 1.00 22.10 358 GLY A CA 1
ATOM 2802 C C . GLY A 1 366 ? 48.058 29.455 -59.353 1.00 23.32 358 GLY A C 1
ATOM 2803 O O . GLY A 1 366 ? 47.903 28.245 -59.550 1.00 25.55 358 GLY A O 1
ATOM 2804 N N . ALA A 1 367 ? 47.471 30.094 -58.342 1.00 22.04 359 ALA A N 1
ATOM 2805 C CA . ALA A 1 367 ? 46.579 29.387 -57.436 1.00 20.28 359 ALA A CA 1
ATOM 2806 C C . ALA A 1 367 ? 45.146 29.300 -57.948 1.00 18.22 359 ALA A C 1
ATOM 2807 O O . ALA A 1 367 ? 44.305 28.701 -57.269 1.00 18.30 359 ALA A O 1
ATOM 2809 N N . MET A 1 368 ? 44.838 29.872 -59.113 1.00 17.08 360 MET A N 1
ATOM 2810 C CA . MET A 1 368 ? 43.490 29.782 -59.679 1.00 17.71 360 MET A CA 1
ATOM 2811 C C . MET A 1 368 ? 43.399 28.511 -60.520 1.00 15.71 360 MET A C 1
ATOM 2812 O O . MET A 1 368 ? 43.819 28.483 -61.683 1.00 20.33 360 MET A O 1
ATOM 2817 N N . PHE A 1 369 ? 42.831 27.466 -59.924 1.00 14.82 361 PHE A N 1
ATOM 2818 C CA . PHE A 1 369 ? 42.671 26.149 -60.532 1.00 18.19 361 PHE A CA 1
ATOM 2819 C C . PHE A 1 369 ? 41.191 25.975 -60.862 1.00 16.49 361 PHE A C 1
ATOM 2820 O O . PHE A 1 369 ? 40.357 25.959 -59.953 1.00 15.07 361 PHE A O 1
ATOM 2828 N N . GLU A 1 370 ? 40.851 25.869 -62.148 1.00 16.43 362 GLU A N 1
ATOM 2829 C CA A GLU A 1 370 ? 39.425 25.798 -62.411 0.55 18.51 362 GLU A CA 1
ATOM 2830 C CA B GLU A 1 370 ? 39.462 25.706 -62.583 0.45 19.20 362 GLU A CA 1
ATOM 2831 C C . GLU A 1 370 ? 38.862 24.426 -62.026 1.00 17.78 362 GLU A C 1
ATOM 2832 O O . GLU A 1 370 ? 39.572 23.439 -61.830 1.00 17.07 362 GLU A O 1
ATOM 2843 N N . ALA A 1 371 ? 37.542 24.409 -61.844 1.00 16.37 363 ALA A N 1
ATOM 2844 C CA . ALA A 1 371 ? 36.869 23.147 -61.574 1.00 14.94 363 ALA A CA 1
ATOM 2845 C C . ALA A 1 371 ? 37.142 22.195 -62.733 1.00 15.69 363 ALA A C 1
ATOM 2846 O O . ALA A 1 371 ? 36.908 22.536 -63.897 1.00 18.43 363 ALA A O 1
ATOM 2848 N N . THR A 1 372 ? 37.650 21.007 -62.413 1.00 15.78 364 THR A N 1
ATOM 2849 C CA . THR A 1 372 ? 38.218 20.101 -63.402 1.00 15.73 364 THR A CA 1
ATOM 2850 C C . THR A 1 372 ? 37.705 18.686 -63.176 1.00 14.58 364 THR A C 1
ATOM 2851 O O . THR A 1 372 ? 37.605 18.229 -62.033 1.00 15.37 364 THR A O 1
ATOM 2855 N N . LEU A 1 373 ? 37.370 18.000 -64.273 1.00 13.88 365 LEU A N 1
ATOM 2856 C CA . LEU A 1 373 ? 36.860 16.633 -64.255 1.00 16.23 365 LEU A CA 1
ATOM 2857 C C . LEU A 1 373 ? 37.676 15.797 -65.231 1.00 16.32 365 LEU A C 1
ATOM 2858 O O . LEU A 1 373 ? 37.924 16.231 -66.362 1.00 15.71 365 LEU A O 1
ATOM 2863 N N . LEU A 1 374 ? 38.106 14.611 -64.798 1.00 15.17 366 LEU A N 1
ATOM 2864 C CA . LEU A 1 374 ? 38.852 13.696 -65.656 1.00 16.46 366 LEU A CA 1
ATOM 2865 C C . LEU A 1 374 ? 38.190 12.328 -65.677 1.00 15.75 366 LEU A C 1
ATOM 2866 O O . LEU A 1 374 ? 37.522 11.937 -64.718 1.00 17.12 366 LEU A O 1
ATOM 2871 N N . GLU A 1 375 ? 38.397 11.607 -66.781 1.00 16.39 367 GLU A N 1
ATOM 2872 C CA A GLU A 1 375 ? 38.076 10.187 -66.788 0.64 17.63 367 GLU A CA 1
ATOM 2873 C CA B GLU A 1 375 ? 38.044 10.208 -67.006 0.36 18.46 367 GLU A CA 1
ATOM 2874 C C . GLU A 1 375 ? 39.312 9.390 -67.204 1.00 17.02 367 GLU A C 1
ATOM 2875 O O . GLU A 1 375 ? 40.376 9.938 -67.503 1.00 17.63 367 GLU A O 1
ATOM 2886 N N . ASP A 1 376 ? 39.171 8.062 -67.136 1.00 16.70 368 ASP A N 1
ATOM 2887 C CA . ASP A 1 376 ? 40.244 7.122 -67.478 1.00 17.68 368 ASP A CA 1
ATOM 2888 C C . ASP A 1 376 ? 41.488 7.331 -66.615 1.00 16.03 368 ASP A C 1
ATOM 2889 O O . ASP A 1 376 ? 42.622 7.171 -67.075 1.00 21.99 368 ASP A O 1
ATOM 2894 N N . VAL A 1 377 ? 41.286 7.674 -65.345 1.00 16.36 369 VAL A N 1
ATOM 2895 C CA . VAL A 1 377 ? 42.394 7.819 -64.404 1.00 15.59 369 VAL A CA 1
ATOM 2896 C C . VAL A 1 377 ? 42.687 6.446 -63.815 1.00 18.19 369 VAL A C 1
ATOM 2897 O O . VAL A 1 377 ? 41.810 5.836 -63.200 1.00 18.87 369 VAL A O 1
ATOM 2901 N N . GLY A 1 378 ? 43.906 5.952 -64.016 1.00 18.30 370 GLY A N 1
ATOM 2902 C CA . GLY A 1 378 ? 44.260 4.644 -63.484 1.00 21.30 370 GLY A CA 1
ATOM 2903 C C . GLY A 1 378 ? 44.276 4.655 -61.964 1.00 21.63 370 GLY A C 1
ATOM 2904 O O . GLY A 1 378 ? 44.693 5.630 -61.336 1.00 17.60 370 GLY A O 1
ATOM 2905 N N . ARG A 1 379 ? 43.819 3.544 -61.365 1.00 17.84 371 ARG A N 1
ATOM 2906 C CA . ARG A 1 379 ? 43.750 3.455 -59.907 1.00 17.14 371 ARG A CA 1
ATOM 2907 C C . ARG A 1 379 ? 45.120 3.539 -59.237 1.00 19.72 371 ARG A C 1
ATOM 2908 O O . ARG A 1 379 ? 45.178 3.747 -58.021 1.00 18.19 371 ARG A O 1
ATOM 2916 N N . GLU A 1 380 ? 46.214 3.388 -59.985 1.00 17.67 372 GLU A N 1
ATOM 2917 C CA . GLU A 1 380 ? 47.548 3.511 -59.413 1.00 17.76 372 GLU A CA 1
ATOM 2918 C C . GLU A 1 380 ? 48.010 4.960 -59.277 1.00 19.53 372 GLU A C 1
ATOM 2919 O O . GLU A 1 380 ? 48.982 5.214 -58.562 1.00 20.46 372 GLU A O 1
ATOM 2925 N N . GLN A 1 381 ? 47.339 5.902 -59.939 1.00 19.21 373 GLN A N 1
ATOM 2926 C CA . GLN A 1 381 ? 47.828 7.277 -60.042 1.00 15.71 373 GLN A CA 1
ATOM 2927 C C . GLN A 1 381 ? 47.734 8.036 -58.721 1.00 16.74 373 GLN A C 1
ATOM 2928 O O . GLN A 1 381 ? 46.801 7.852 -57.937 1.00 15.67 373 GLN A O 1
ATOM 2934 N N . ASP A 1 382 ? 48.695 8.947 -58.512 1.00 18.19 374 ASP A N 1
ATOM 2935 C CA . ASP A 1 382 ? 48.629 9.854 -57.369 1.00 19.18 374 ASP A CA 1
ATOM 2936 C C . ASP A 1 382 ? 47.308 10.607 -57.334 1.00 18.77 374 ASP A C 1
ATOM 2937 O O . ASP A 1 382 ? 46.742 10.827 -56.259 1.00 15.94 374 ASP A O 1
ATOM 2942 N N . LEU A 1 383 ? 46.813 11.032 -58.500 1.00 16.23 375 LEU A N 1
ATOM 2943 C CA . LEU A 1 383 ? 45.549 11.759 -58.538 1.00 13.31 375 LEU A CA 1
ATOM 2944 C C . LEU A 1 383 ? 44.403 10.913 -58.011 1.00 16.24 375 LEU A C 1
ATOM 2945 O O . LEU A 1 383 ? 43.428 11.457 -57.484 1.00 16.01 375 LEU A O 1
ATOM 2950 N N . TYR A 1 384 ? 44.500 9.586 -58.152 1.00 12.90 376 TYR A N 1
ATOM 2951 C CA . TYR A 1 384 ? 43.467 8.688 -57.648 1.00 15.27 376 TYR A CA 1
ATOM 2952 C C . TYR A 1 384 ? 43.629 8.438 -56.154 1.00 14.25 376 TYR A C 1
ATOM 2953 O O . TYR A 1 384 ? 42.656 8.516 -55.396 1.00 14.42 376 TYR A O 1
ATOM 2962 N N . ARG A 1 385 ? 44.855 8.148 -55.718 1.00 13.69 377 ARG A N 1
ATOM 2963 C CA . ARG A 1 385 ? 45.107 7.529 -54.420 1.00 11.93 377 ARG A CA 1
ATOM 2964 C C . ARG A 1 385 ? 45.469 8.510 -53.316 1.00 14.67 377 ARG A C 1
ATOM 2965 O O . ARG A 1 385 ? 45.243 8.206 -52.139 1.00 16.64 377 ARG A O 1
ATOM 2973 N N . LYS A 1 386 ? 46.074 9.643 -53.651 1.00 13.81 378 LYS A N 1
ATOM 2974 C CA . LYS A 1 386 ? 46.426 10.605 -52.620 1.00 11.78 378 LYS A CA 1
ATOM 2975 C C . LYS A 1 386 ? 45.305 11.630 -52.471 1.00 16.18 378 LYS A C 1
ATOM 2976 O O . LYS A 1 386 ? 44.349 11.657 -53.246 1.00 18.18 378 LYS A O 1
ATOM 2982 N N . GLU A 1 387 ? 45.426 12.490 -51.459 1.00 13.97 379 GLU A N 1
ATOM 2983 C CA . GLU A 1 387 ? 44.381 13.477 -51.191 1.00 13.74 379 GLU A CA 1
ATOM 2984 C C . GLU A 1 387 ? 44.564 14.676 -52.119 1.00 13.93 379 GLU A C 1
ATOM 2985 O O . GLU A 1 387 ? 45.507 15.462 -51.957 1.00 14.19 379 GLU A O 1
ATOM 2991 N N . ALA A 1 388 ? 43.649 14.830 -53.078 1.00 11.51 380 ALA A N 1
ATOM 2992 C CA . ALA A 1 388 ? 43.785 15.897 -54.070 1.00 12.22 380 ALA A CA 1
ATOM 2993 C C . ALA A 1 388 ? 43.763 17.275 -53.411 1.00 15.12 380 ALA A C 1
ATOM 2994 O O . ALA A 1 388 ? 44.622 18.123 -53.686 1.00 16.03 380 ALA A O 1
ATOM 2996 N N . PHE A 1 389 ? 42.786 17.504 -52.533 1.00 13.45 381 PHE A N 1
ATOM 2997 C CA . PHE A 1 389 ? 42.587 18.780 -51.839 1.00 14.73 381 PHE A CA 1
ATOM 2998 C C . PHE A 1 389 ? 42.626 19.958 -52.807 1.00 13.98 381 PHE A C 1
ATOM 2999 O O . PHE A 1 389 ? 43.317 20.958 -52.601 1.00 15.70 381 PHE A O 1
ATOM 3007 N N . GLY A 1 390 ? 41.864 19.829 -53.878 1.00 13.43 382 GLY A N 1
ATOM 3008 C CA . GLY A 1 390 ? 41.748 20.881 -54.855 1.00 13.11 382 GLY A CA 1
ATOM 3009 C C . GLY A 1 390 ? 40.585 20.571 -55.765 1.00 13.83 382 GLY A C 1
ATOM 3010 O O . GLY A 1 390 ? 39.897 19.564 -55.590 1.00 13.54 382 GLY A O 1
ATOM 3011 N N . PRO A 1 391 ? 40.339 21.428 -56.752 1.00 13.92 383 PRO A N 1
ATOM 3012 C CA . PRO A 1 391 ? 39.084 21.353 -57.518 1.00 13.13 383 PRO A CA 1
ATOM 3013 C C . PRO A 1 391 ? 39.164 20.377 -58.689 1.00 15.47 383 PRO A C 1
ATOM 3014 O O . PRO A 1 391 ? 38.904 20.728 -59.839 1.00 14.72 383 PRO A O 1
ATOM 3018 N N . VAL A 1 392 ? 39.504 19.126 -58.379 1.00 13.22 384 VAL A N 1
ATOM 3019 C CA . VAL A 1 392 ? 39.617 18.060 -59.365 1.00 15.53 384 VAL A CA 1
ATOM 3020 C C . VAL A 1 392 ? 38.819 16.865 -58.873 1.00 14.45 384 VAL A C 1
ATOM 3021 O O . VAL A 1 392 ? 38.894 16.505 -57.693 1.00 15.96 384 VAL A O 1
ATOM 3025 N N . ALA A 1 393 ? 38.074 16.238 -59.777 1.00 14.51 385 ALA A N 1
ATOM 3026 C CA . ALA A 1 393 ? 37.397 14.989 -59.484 1.00 14.76 385 ALA A CA 1
ATOM 3027 C C . ALA A 1 393 ? 37.595 14.038 -60.651 1.00 16.27 385 ALA A C 1
ATOM 3028 O O . ALA A 1 393 ? 37.811 14.455 -61.794 1.00 15.69 385 ALA A O 1
ATOM 3030 N N . ILE A 1 394 ? 37.504 12.749 -60.335 1.00 14.31 386 ILE A N 1
ATOM 3031 C CA A ILE A 1 394 ? 37.721 11.647 -61.266 0.46 14.19 386 ILE A CA 1
ATOM 3032 C CA B ILE A 1 394 ? 37.696 11.698 -61.323 0.54 13.91 386 ILE A CA 1
ATOM 3033 C C . ILE A 1 394 ? 36.396 10.919 -61.455 1.00 15.31 386 ILE A C 1
ATOM 3034 O O . ILE A 1 394 ? 35.712 10.621 -60.466 1.00 15.17 386 ILE A O 1
ATOM 3043 N N . LEU A 1 395 ? 36.049 10.611 -62.701 1.00 14.55 387 LEU A N 1
ATOM 3044 C CA . LEU A 1 395 ? 34.809 9.927 -63.041 1.00 15.53 387 LEU A CA 1
ATOM 3045 C C . LEU A 1 395 ? 35.155 8.532 -63.543 1.00 13.99 387 LEU A C 1
ATOM 3046 O O . LEU A 1 395 ? 36.022 8.381 -64.411 1.00 15.84 387 LEU A O 1
ATOM 3051 N N . GLU A 1 396 ? 34.510 7.513 -62.979 1.00 14.91 388 GLU A N 1
ATOM 3052 C CA . GLU A 1 396 ? 34.760 6.144 -63.412 1.00 14.62 388 GLU A CA 1
ATOM 3053 C C . GLU A 1 396 ? 33.446 5.366 -63.403 1.00 15.90 388 GLU A C 1
ATOM 3054 O O . GLU A 1 396 ? 32.432 5.815 -62.854 1.00 15.07 388 GLU A O 1
ATOM 3060 N N . LYS A 1 397 ? 33.476 4.190 -64.029 1.00 15.22 389 LYS A N 1
ATOM 3061 C CA . LYS A 1 397 ? 32.290 3.419 -64.386 1.00 15.51 389 LYS A CA 1
ATOM 3062 C C . LYS A 1 397 ? 32.304 2.075 -63.663 1.00 15.58 389 LYS A C 1
ATOM 3063 O O . LYS A 1 397 ? 33.367 1.476 -63.483 1.00 18.34 389 LYS A O 1
ATOM 3069 N N . PHE A 1 398 ? 31.129 1.585 -63.255 1.00 13.77 390 PHE A N 1
ATOM 3070 C CA . PHE A 1 398 ? 31.039 0.224 -62.722 1.00 15.83 390 PHE A CA 1
ATOM 3071 C C . PHE A 1 398 ? 29.767 -0.454 -63.217 1.00 15.74 390 PHE A C 1
ATOM 3072 O O . PHE A 1 398 ? 28.815 0.204 -63.644 1.00 15.25 390 PHE A O 1
ATOM 3080 N N . ASP A 1 399 ? 29.777 -1.793 -63.159 1.00 15.58 391 ASP A N 1
ATOM 3081 C CA . ASP A 1 399 ? 28.644 -2.655 -63.498 1.00 18.07 391 ASP A CA 1
ATOM 3082 C C . ASP A 1 399 ? 27.976 -3.259 -62.274 1.00 23.29 391 ASP A C 1
ATOM 3083 O O . ASP A 1 399 ? 26.744 -3.299 -62.191 1.00 30.19 391 ASP A O 1
ATOM 3088 N N . ARG A 1 400 ? 28.768 -3.776 -61.340 1.00 17.76 392 ARG A N 1
ATOM 3089 C CA . ARG A 1 400 ? 28.277 -4.509 -60.181 1.00 16.36 392 ARG A CA 1
ATOM 3090 C C . ARG A 1 400 ? 28.448 -3.651 -58.941 1.00 16.22 392 ARG A C 1
ATOM 3091 O O . ARG A 1 400 ? 29.539 -3.134 -58.698 1.00 15.59 392 ARG A O 1
ATOM 3099 N N . PHE A 1 401 ? 27.389 -3.539 -58.139 1.00 16.30 393 PHE A N 1
ATOM 3100 C CA . PHE A 1 401 ? 27.457 -2.700 -56.943 1.00 15.23 393 PHE A CA 1
ATOM 3101 C C . PHE A 1 401 ? 28.612 -3.103 -56.025 1.00 15.85 393 PHE A C 1
ATOM 3102 O O . PHE A 1 401 ? 29.297 -2.237 -55.467 1.00 14.68 393 PHE A O 1
ATOM 3110 N N . ASP A 1 402 ? 28.854 -4.409 -55.864 1.00 16.20 394 ASP A N 1
ATOM 3111 C CA . ASP A 1 402 ? 29.937 -4.849 -54.984 1.00 17.46 394 ASP A CA 1
ATOM 3112 C C . ASP A 1 402 ? 31.302 -4.404 -55.501 1.00 18.12 394 ASP A C 1
ATOM 3113 O O . ASP A 1 402 ? 32.218 -4.154 -54.705 1.00 15.04 394 ASP A O 1
ATOM 3118 N N . ASP A 1 403 ? 31.457 -4.299 -56.824 1.00 17.32 395 ASP A N 1
ATOM 3119 C CA . ASP A 1 403 ? 32.699 -3.780 -57.388 1.00 15.61 395 ASP A CA 1
ATOM 3120 C C . ASP A 1 403 ? 32.872 -2.299 -57.057 1.00 15.90 395 ASP A C 1
ATOM 3121 O O . ASP A 1 403 ? 33.983 -1.847 -56.765 1.00 13.82 395 ASP A O 1
ATOM 3126 N N . ALA A 1 404 ? 31.786 -1.523 -57.125 1.00 13.47 396 ALA A N 1
ATOM 3127 C CA . ALA A 1 404 ? 31.854 -0.127 -56.706 1.00 12.40 396 ALA A CA 1
ATOM 3128 C C . ALA A 1 404 ? 32.295 -0.016 -55.255 1.00 13.90 396 ALA A C 1
ATOM 3129 O O . ALA A 1 404 ? 33.149 0.815 -54.917 1.00 13.85 396 ALA A O 1
ATOM 3131 N N . LEU A 1 405 ? 31.738 -0.861 -54.380 1.00 11.39 397 LEU A N 1
ATOM 3132 C CA . LEU A 1 405 ? 32.119 -0.804 -52.970 1.00 11.69 397 LEU A CA 1
ATOM 3133 C C . LEU A 1 405 ? 33.596 -1.135 -52.793 1.00 12.95 397 LEU A C 1
ATOM 3134 O O . LEU A 1 405 ? 34.314 -0.445 -52.053 1.00 13.47 397 LEU A O 1
ATOM 3139 N N . ALA A 1 406 ? 34.067 -2.182 -53.471 1.00 12.89 398 ALA A N 1
ATOM 3140 C CA . ALA A 1 406 ? 35.474 -2.556 -53.377 1.00 14.89 398 ALA A CA 1
ATOM 3141 C C . ALA A 1 406 ? 36.374 -1.426 -53.854 1.00 15.72 398 ALA A C 1
ATOM 3142 O O . ALA A 1 406 ? 37.454 -1.203 -53.296 1.00 13.67 398 ALA A O 1
ATOM 3144 N N . ARG A 1 407 ? 35.948 -0.695 -54.882 1.00 14.36 399 ARG A N 1
ATOM 3145 C CA . ARG A 1 407 ? 36.797 0.370 -55.397 1.00 11.98 399 ARG A CA 1
ATOM 3146 C C . ARG A 1 407 ? 36.783 1.593 -54.483 1.00 12.42 399 ARG A C 1
ATOM 3147 O O . ARG A 1 407 ? 37.810 2.263 -54.345 1.00 14.14 399 ARG A O 1
ATOM 3155 N N . VAL A 1 408 ? 35.662 1.879 -53.821 1.00 12.48 400 VAL A N 1
ATOM 3156 C CA . VAL A 1 408 ? 35.681 2.905 -52.779 1.00 12.88 400 VAL A CA 1
ATOM 3157 C C . VAL A 1 408 ? 36.706 2.538 -51.707 1.00 14.07 400 VAL A C 1
ATOM 3158 O O . VAL A 1 408 ? 37.495 3.377 -51.253 1.00 13.38 400 VAL A O 1
ATOM 3162 N N . ASN A 1 409 ? 36.698 1.272 -51.279 1.00 12.18 401 ASN A N 1
ATOM 3163 C CA . ASN A 1 409 ? 37.612 0.793 -50.245 1.00 11.65 401 ASN A CA 1
ATOM 3164 C C . ASN A 1 409 ? 39.052 0.670 -50.725 1.00 15.12 401 ASN A C 1
ATOM 3165 O O . ASN A 1 409 ? 39.941 0.458 -49.895 1.00 15.92 401 ASN A O 1
ATOM 3170 N N . ASP A 1 410 ? 39.301 0.762 -52.036 1.00 12.93 402 ASP A N 1
ATOM 3171 C CA . ASP A 1 410 ? 40.641 0.616 -52.601 1.00 13.50 402 ASP A CA 1
ATOM 3172 C C . ASP A 1 410 ? 41.418 1.913 -52.373 1.00 12.82 402 ASP A C 1
ATOM 3173 O O . ASP A 1 410 ? 41.648 2.714 -53.282 1.00 13.97 402 ASP A O 1
ATOM 3178 N N . SER A 1 411 ? 41.817 2.108 -51.114 1.00 11.83 403 SER A N 1
ATOM 3179 C CA . SER A 1 411 ? 42.355 3.379 -50.656 1.00 12.84 403 SER A CA 1
ATOM 3180 C C . SER A 1 411 ? 43.040 3.171 -49.316 1.00 11.89 403 SER A C 1
ATOM 3181 O O . SER A 1 411 ? 42.662 2.276 -48.552 1.00 13.84 403 SER A O 1
ATOM 3184 N N . ASP A 1 412 ? 44.035 4.026 -49.037 1.00 13.08 404 ASP A N 1
ATOM 3185 C CA . ASP A 1 412 ? 44.593 4.142 -47.692 1.00 12.05 404 ASP A CA 1
ATOM 3186 C C . ASP A 1 412 ? 43.600 4.743 -46.711 1.00 13.66 404 ASP A C 1
ATOM 3187 O O . ASP A 1 412 ? 43.785 4.609 -45.496 1.00 12.67 404 ASP A O 1
ATOM 3192 N N . PHE A 1 413 ? 42.558 5.396 -47.208 1.00 12.49 405 PHE A N 1
ATOM 3193 C CA . PHE A 1 413 ? 41.741 6.292 -46.409 1.00 9.65 405 PHE A CA 1
ATOM 3194 C C . PHE A 1 413 ? 40.360 5.701 -46.174 1.00 11.47 405 PHE A C 1
ATOM 3195 O O . PHE A 1 413 ? 40.005 4.649 -46.712 1.00 14.41 405 PHE A O 1
ATOM 3203 N N . GLY A 1 414 ? 39.600 6.377 -45.313 1.00 10.02 406 GLY A N 1
ATOM 3204 C CA . GLY A 1 414 ? 38.271 5.918 -44.955 1.00 13.01 406 GLY A CA 1
ATOM 3205 C C . GLY A 1 414 ? 37.529 6.921 -44.094 1.00 11.18 406 GLY A C 1
ATOM 3206 O O . GLY A 1 414 ? 37.166 6.616 -42.950 1.00 10.04 406 GLY A O 1
ATOM 3207 N N . LEU A 1 415 ? 37.269 8.111 -44.632 1.00 10.69 407 LEU A N 1
ATOM 3208 C CA . LEU A 1 415 ? 36.597 9.131 -43.826 1.00 9.65 407 LEU A CA 1
ATOM 3209 C C . LEU A 1 415 ? 35.093 9.045 -44.052 1.00 11.17 407 LEU A C 1
ATOM 3210 O O . LEU A 1 415 ? 34.375 8.557 -43.172 1.00 10.45 407 LEU A O 1
ATOM 3215 N N . GLN A 1 416 ? 34.593 9.503 -45.206 1.00 11.24 408 GLN A N 1
ATOM 3216 C CA . GLN A 1 416 ? 33.191 9.273 -45.550 1.00 10.17 408 GLN A CA 1
ATOM 3217 C C . GLN A 1 416 ? 33.084 8.845 -47.009 1.00 9.56 408 GLN A C 1
ATOM 3218 O O . GLN A 1 416 ? 33.972 9.109 -47.826 1.00 11.99 408 GLN A O 1
ATOM 3224 N N . ALA A 1 417 ? 31.976 8.172 -47.318 1.00 9.08 409 ALA A N 1
ATOM 3225 C CA . ALA A 1 417 ? 31.594 7.818 -48.682 1.00 9.91 409 ALA A CA 1
ATOM 3226 C C . ALA A 1 417 ? 30.114 8.129 -48.847 1.00 12.91 409 ALA A C 1
ATOM 3227 O O . ALA A 1 417 ? 29.365 8.139 -47.871 1.00 14.11 409 ALA A O 1
ATOM 3229 N N . GLY A 1 418 ? 29.694 8.380 -50.087 1.00 11.70 410 GLY A N 1
ATOM 3230 C CA . GLY A 1 418 ? 28.296 8.635 -50.390 1.00 11.37 410 GLY A CA 1
ATOM 3231 C C . GLY A 1 418 ? 27.770 7.647 -51.417 1.00 11.59 410 GLY A C 1
ATOM 3232 O O . GLY A 1 418 ? 28.503 7.198 -52.304 1.00 11.36 410 GLY A O 1
ATOM 3233 N N . VAL A 1 419 ? 26.484 7.309 -51.293 1.00 11.35 411 VAL A N 1
ATOM 3234 C CA . VAL A 1 419 ? 25.826 6.389 -52.224 1.00 10.67 411 VAL A CA 1
ATOM 3235 C C . VAL A 1 419 ? 24.463 6.962 -52.584 1.00 12.34 411 VAL A C 1
ATOM 3236 O O . VAL A 1 419 ? 23.574 7.036 -51.728 1.00 12.63 411 VAL A O 1
ATOM 3240 N N . PHE A 1 420 ? 24.287 7.337 -53.848 1.00 12.43 412 PHE A N 1
ATOM 3241 C CA . PHE A 1 420 ? 22.976 7.726 -54.364 1.00 12.40 412 PHE A CA 1
ATOM 3242 C C . PHE A 1 420 ? 22.270 6.451 -54.809 1.00 12.10 412 PHE A C 1
ATOM 3243 O O . PHE A 1 420 ? 22.584 5.886 -55.859 1.00 14.37 412 PHE A O 1
ATOM 3251 N N . THR A 1 421 ? 21.317 5.989 -54.000 1.00 11.14 413 THR A N 1
ATOM 3252 C CA . THR A 1 421 ? 20.552 4.777 -54.280 1.00 14.92 413 THR A CA 1
ATOM 3253 C C . THR A 1 421 ? 19.208 4.897 -53.575 1.00 14.79 413 THR A C 1
ATOM 3254 O O . THR A 1 421 ? 19.095 5.578 -52.550 1.00 15.16 413 THR A O 1
ATOM 3258 N N . ASP A 1 422 ? 18.189 4.248 -54.138 1.00 14.49 414 ASP A N 1
ATOM 3259 C CA . ASP A 1 422 ? 16.930 4.043 -53.434 1.00 15.50 414 ASP A CA 1
ATOM 3260 C C . ASP A 1 422 ? 16.769 2.600 -52.979 1.00 16.79 414 ASP A C 1
ATOM 3261 O O . ASP A 1 422 ? 15.720 2.250 -52.431 1.00 16.29 414 ASP A O 1
ATOM 3266 N N . SER A 1 423 ? 17.786 1.760 -53.169 1.00 12.98 415 SER A N 1
ATOM 3267 C CA . SER A 1 423 ? 17.683 0.340 -52.841 1.00 12.65 415 SER A CA 1
ATOM 3268 C C . SER A 1 423 ? 18.065 0.108 -51.387 1.00 14.01 415 SER A C 1
ATOM 3269 O O . SER A 1 423 ? 19.203 0.372 -50.986 1.00 14.52 415 SER A O 1
ATOM 3272 N N . LEU A 1 424 ? 17.113 -0.402 -50.602 1.00 12.96 416 LEU A N 1
ATOM 3273 C CA . LEU A 1 424 ? 17.424 -0.798 -49.234 1.00 11.97 416 LEU A CA 1
ATOM 3274 C C . LEU A 1 424 ? 18.566 -1.797 -49.215 1.00 14.96 416 LEU A C 1
ATOM 3275 O O . LEU A 1 424 ? 19.499 -1.679 -48.412 1.00 16.09 416 LEU A O 1
ATOM 3280 N N . THR A 1 425 ? 18.488 -2.802 -50.091 1.00 14.32 417 THR A N 1
ATOM 3281 C CA . THR A 1 425 ? 19.527 -3.827 -50.163 1.00 15.55 417 THR A CA 1
ATOM 3282 C C . THR A 1 425 ? 20.898 -3.199 -50.392 1.00 14.26 417 THR A C 1
ATOM 3283 O O . THR A 1 425 ? 21.870 -3.531 -49.708 1.00 14.85 417 THR A O 1
ATOM 3287 N N . HIS A 1 426 ? 20.995 -2.271 -51.341 1.00 13.03 418 HIS A N 1
ATOM 3288 C CA . HIS A 1 426 ? 22.300 -1.670 -51.594 1.00 13.70 418 HIS A CA 1
ATOM 3289 C C . HIS A 1 426 ? 22.734 -0.745 -50.464 1.00 11.62 418 HIS A C 1
ATOM 3290 O O . HIS A 1 426 ? 23.926 -0.682 -50.139 1.00 14.14 418 HIS A O 1
ATOM 3297 N N . ALA A 1 427 ? 21.804 0.009 -49.870 1.00 11.92 419 ALA A N 1
ATOM 3298 C CA . ALA A 1 427 ? 22.190 0.874 -48.757 1.00 14.78 419 ALA A CA 1
ATOM 3299 C C . ALA A 1 427 ? 22.719 0.052 -47.588 1.00 12.85 419 ALA A C 1
ATOM 3300 O O . ALA A 1 427 ? 23.740 0.403 -46.982 1.00 13.19 419 ALA A O 1
ATOM 3302 N N . GLN A 1 428 ? 22.056 -1.064 -47.280 1.00 12.31 420 GLN A N 1
ATOM 3303 C CA A GLN A 1 428 ? 22.504 -1.959 -46.208 0.55 13.54 420 GLN A CA 1
ATOM 3304 C CA B GLN A 1 428 ? 22.534 -1.893 -46.182 0.45 13.29 420 GLN A CA 1
ATOM 3305 C C . GLN A 1 428 ? 23.865 -2.564 -46.526 1.00 14.66 420 GLN A C 1
ATOM 3306 O O . GLN A 1 428 ? 24.741 -2.676 -45.655 1.00 13.20 420 GLN A O 1
ATOM 3317 N N . ARG A 1 429 ? 24.049 -2.988 -47.781 1.00 13.29 421 ARG A N 1
ATOM 3318 C CA . ARG A 1 429 ? 25.327 -3.560 -48.182 1.00 13.07 421 ARG A CA 1
ATOM 3319 C C . ARG A 1 429 ? 26.445 -2.530 -48.046 1.00 14.36 421 ARG A C 1
ATOM 3320 O O . ARG A 1 429 ? 27.549 -2.854 -47.590 1.00 12.61 421 ARG A O 1
ATOM 3328 N N . ALA A 1 430 ? 26.180 -1.282 -48.440 1.00 11.94 422 ALA A N 1
ATOM 3329 C CA . ALA A 1 430 ? 27.187 -0.240 -48.279 1.00 11.25 422 ALA A CA 1
ATOM 3330 C C . ALA A 1 430 ? 27.520 -0.010 -46.810 1.00 12.31 422 ALA A C 1
ATOM 3331 O O . ALA A 1 430 ? 28.690 0.171 -46.453 1.00 12.30 422 ALA A O 1
ATOM 3333 N N . TRP A 1 431 ? 26.504 0.021 -45.944 1.00 12.00 423 TRP A N 1
ATOM 3334 C CA . TRP A 1 431 ? 26.765 0.226 -44.519 1.00 11.13 423 TRP A CA 1
ATOM 3335 C C . TRP A 1 431 ? 27.614 -0.910 -43.955 1.00 12.31 423 TRP A C 1
ATOM 3336 O O . TRP A 1 431 ? 28.520 -0.674 -43.145 1.00 13.53 423 TRP A O 1
ATOM 3347 N N . ASP A 1 432 ? 27.346 -2.146 -44.391 1.00 10.58 424 ASP A N 1
ATOM 3348 C CA . ASP A 1 432 ? 28.120 -3.308 -43.950 1.00 12.15 424 ASP A CA 1
ATOM 3349 C C . ASP A 1 432 ? 29.578 -3.232 -44.385 1.00 14.85 424 ASP A C 1
ATOM 3350 O O . ASP A 1 432 ? 30.477 -3.624 -43.633 1.00 13.99 424 ASP A O 1
ATOM 3355 N N . GLU A 1 433 ? 29.823 -2.821 -45.636 1.00 13.21 425 GLU A N 1
ATOM 3356 C CA . GLU A 1 433 ? 31.080 -3.130 -46.306 1.00 9.96 425 GLU A CA 1
ATOM 3357 C C . GLU A 1 433 ? 32.015 -1.947 -46.495 1.00 11.86 425 GLU A C 1
ATOM 3358 O O . GLU A 1 433 ? 33.219 -2.166 -46.673 1.00 15.00 425 GLU A O 1
ATOM 3364 N N . LEU A 1 434 ? 31.513 -0.714 -46.478 1.00 13.03 426 LEU A N 1
ATOM 3365 C CA . LEU A 1 434 ? 32.385 0.438 -46.704 1.00 12.02 426 LEU A CA 1
ATOM 3366 C C . LEU A 1 434 ? 33.161 0.740 -45.429 1.00 11.62 426 LEU A C 1
ATOM 3367 O O . LEU A 1 434 ? 32.561 1.052 -44.394 1.00 11.69 426 LEU A O 1
ATOM 3372 N N . GLU A 1 435 ? 34.495 0.653 -45.508 1.00 12.59 427 GLU A N 1
ATOM 3373 C CA A GLU A 1 435 ? 35.363 0.861 -44.350 0.42 11.82 427 GLU A CA 1
ATOM 3374 C CA B GLU A 1 435 ? 35.344 0.865 -44.332 0.58 11.59 427 GLU A CA 1
ATOM 3375 C C . GLU A 1 435 ? 35.630 2.358 -44.203 1.00 10.59 427 GLU A C 1
ATOM 3376 O O . GLU A 1 435 ? 36.699 2.872 -44.555 1.00 11.61 427 GLU A O 1
ATOM 3387 N N . VAL A 1 436 ? 34.626 3.066 -43.676 1.00 9.73 428 VAL A N 1
ATOM 3388 C CA . VAL A 1 436 ? 34.651 4.510 -43.502 1.00 10.78 428 VAL A CA 1
ATOM 3389 C C . VAL A 1 436 ? 34.027 4.833 -42.151 1.00 9.30 428 VAL A C 1
ATOM 3390 O O . VAL A 1 436 ? 33.319 4.016 -41.548 1.00 11.41 428 VAL A O 1
ATOM 3394 N N . GLY A 1 437 ? 34.297 6.043 -41.678 1.00 9.51 429 GLY A N 1
ATOM 3395 C CA . GLY A 1 437 ? 33.607 6.519 -40.489 1.00 10.96 429 GLY A CA 1
ATOM 3396 C C . GLY A 1 437 ? 32.119 6.687 -40.727 1.00 14.34 429 GLY A C 1
ATOM 3397 O O . GLY A 1 437 ? 31.297 6.283 -39.899 1.00 11.90 429 GLY A O 1
ATOM 3398 N N . GLY A 1 438 ? 31.752 7.274 -41.863 1.00 9.76 430 GLY A N 1
ATOM 3399 C CA . GLY A 1 438 ? 30.355 7.540 -42.146 1.00 9.27 430 GLY A CA 1
ATOM 3400 C C . GLY A 1 438 ? 29.987 7.292 -43.597 1.00 12.13 430 GLY A C 1
ATOM 3401 O O . GLY A 1 438 ? 30.738 7.646 -44.514 1.00 10.99 430 GLY A O 1
ATOM 3402 N N . VAL A 1 439 ? 28.824 6.683 -43.798 1.00 10.08 431 VAL A N 1
ATOM 3403 C CA . VAL A 1 439 ? 28.258 6.385 -45.113 1.00 9.09 431 VAL A CA 1
ATOM 3404 C C . VAL A 1 439 ? 27.046 7.288 -45.285 1.00 11.56 431 VAL A C 1
ATOM 3405 O O . VAL A 1 439 ? 26.132 7.263 -44.454 1.00 11.88 431 VAL A O 1
ATOM 3409 N N . VAL A 1 440 ? 27.029 8.094 -46.348 1.00 10.15 432 VAL A N 1
ATOM 3410 C CA . VAL A 1 440 ? 25.921 9.010 -46.611 1.00 10.22 432 VAL A CA 1
ATOM 3411 C C . VAL A 1 440 ? 25.075 8.432 -47.736 1.00 12.15 432 VAL A C 1
ATOM 3412 O O . VAL A 1 440 ? 25.598 8.119 -48.816 1.00 12.52 432 VAL A O 1
ATOM 3416 N N . ILE A 1 441 ? 23.773 8.280 -47.490 1.00 10.97 433 ILE A N 1
ATOM 3417 C CA . ILE A 1 441 ? 22.843 7.711 -48.470 1.00 11.67 433 ILE A CA 1
ATOM 3418 C C . ILE A 1 441 ? 22.013 8.840 -49.061 1.00 12.94 433 ILE A C 1
ATOM 3419 O O . ILE A 1 441 ? 21.348 9.582 -48.326 1.00 12.27 433 ILE A O 1
ATOM 3424 N N . ASN A 1 442 ? 22.038 8.951 -50.391 1.00 11.47 434 ASN A N 1
ATOM 3425 C CA . ASN A 1 442 ? 21.283 9.938 -51.165 1.00 10.48 434 ASN A CA 1
ATOM 3426 C C . ASN A 1 442 ? 21.846 11.358 -51.011 1.00 12.61 434 ASN A C 1
ATOM 3427 O O . ASN A 1 442 ? 21.132 12.342 -51.229 1.00 14.02 434 ASN A O 1
ATOM 3432 N N . ASP A 1 443 ? 23.122 11.472 -50.641 1.00 12.14 435 ASP A N 1
ATOM 3433 C CA . ASP A 1 443 ? 23.871 12.722 -50.756 1.00 12.19 435 ASP A CA 1
ATOM 3434 C C . ASP A 1 443 ? 25.353 12.365 -50.852 1.00 13.99 435 ASP A C 1
ATOM 3435 O O . ASP A 1 443 ? 25.743 11.203 -50.696 1.00 13.35 435 ASP A O 1
ATOM 3440 N N . VAL A 1 444 ? 26.175 13.378 -51.116 1.00 12.16 436 VAL A N 1
ATOM 3441 C CA . VAL A 1 444 ? 27.617 13.184 -51.270 1.00 11.90 436 VAL A CA 1
ATOM 3442 C C . VAL A 1 444 ? 28.274 12.918 -49.919 1.00 11.54 436 VAL A C 1
ATOM 3443 O O . VAL A 1 444 ? 27.695 13.239 -48.861 1.00 11.02 436 VAL A O 1
ATOM 3447 N N . PRO A 1 445 ? 29.482 12.341 -49.905 1.00 11.50 437 PRO A N 1
ATOM 3448 C CA . PRO A 1 445 ? 30.225 12.209 -48.642 1.00 12.34 437 PRO A CA 1
ATOM 3449 C C . PRO A 1 445 ? 30.534 13.541 -47.993 1.00 12.05 437 PRO A C 1
ATOM 3450 O O . PRO A 1 445 ? 30.913 13.564 -46.817 1.00 12.42 437 PRO A O 1
ATOM 3454 N N . SER A 1 446 ? 30.393 14.644 -48.724 1.00 13.20 438 SER A N 1
ATOM 3455 C CA . SER A 1 446 ? 30.764 15.966 -48.238 1.00 15.22 438 SER A CA 1
ATOM 3456 C C . SER A 1 446 ? 29.794 16.527 -47.201 1.00 16.46 438 SER A C 1
ATOM 3457 O O . SER A 1 446 ? 30.046 17.631 -46.702 1.00 17.74 438 SER A O 1
ATOM 3460 N N . PHE A 1 447 ? 28.730 15.803 -46.838 1.00 12.46 439 PHE A N 1
ATOM 3461 C CA . PHE A 1 447 ? 27.754 16.301 -45.873 1.00 11.29 439 PHE A CA 1
ATOM 3462 C C . PHE A 1 447 ? 28.208 16.039 -44.438 1.00 11.18 439 PHE A C 1
ATOM 3463 O O . PHE A 1 447 ? 28.642 14.929 -44.105 1.00 12.22 439 PHE A O 1
ATOM 3471 N N . ARG A 1 448 ? 28.072 17.061 -43.589 1.00 11.75 440 ARG A N 1
ATOM 3472 C CA . ARG A 1 448 ? 28.250 16.945 -42.146 1.00 11.61 440 ARG A CA 1
ATOM 3473 C C . ARG A 1 448 ? 27.281 17.895 -41.453 1.00 12.24 440 ARG A C 1
ATOM 3474 O O . ARG A 1 448 ? 27.100 19.034 -41.889 1.00 13.89 440 ARG A O 1
ATOM 3482 N N . VAL A 1 449 ? 26.649 17.416 -40.391 1.00 10.36 441 VAL A N 1
ATOM 3483 C CA . VAL A 1 449 ? 25.888 18.266 -39.481 1.00 10.66 441 VAL A CA 1
ATOM 3484 C C . VAL A 1 449 ? 26.545 18.151 -38.110 1.00 10.68 441 VAL A C 1
ATOM 3485 O O . VAL A 1 449 ? 27.063 17.089 -37.746 1.00 12.44 441 VAL A O 1
ATOM 3489 N N . ASP A 1 450 ? 26.586 19.259 -37.366 1.00 10.92 442 ASP A N 1
ATOM 3490 C CA . ASP A 1 450 ? 27.637 19.358 -36.359 1.00 10.92 442 ASP A CA 1
ATOM 3491 C C . ASP A 1 450 ? 27.385 18.551 -35.096 1.00 14.35 442 ASP A C 1
ATOM 3492 O O . ASP A 1 450 ? 28.312 18.414 -34.290 1.00 15.41 442 ASP A O 1
ATOM 3497 N N . ASN A 1 451 ? 26.191 17.983 -34.902 1.00 12.27 443 ASN A N 1
ATOM 3498 C CA . ASN A 1 451 ? 26.007 17.091 -33.766 1.00 11.85 443 ASN A CA 1
ATOM 3499 C C . ASN A 1 451 ? 26.386 15.646 -34.067 1.00 11.77 443 ASN A C 1
ATOM 3500 O O . ASN A 1 451 ? 26.541 14.861 -33.127 1.00 12.56 443 ASN A O 1
ATOM 3505 N N . MET A 1 452 ? 26.571 15.288 -35.331 1.00 11.15 444 MET A N 1
ATOM 3506 C CA . MET A 1 452 ? 26.712 13.878 -35.661 1.00 9.31 444 MET A CA 1
ATOM 3507 C C . MET A 1 452 ? 28.117 13.379 -35.322 1.00 9.35 444 MET A C 1
ATOM 3508 O O . MET A 1 452 ? 29.086 14.145 -35.363 1.00 11.22 444 MET A O 1
ATOM 3513 N N . PRO A 1 453 ? 28.261 12.097 -34.977 1.00 11.23 445 PRO A N 1
ATOM 3514 C CA . PRO A 1 453 ? 29.613 11.535 -34.852 1.00 10.63 445 PRO A CA 1
ATOM 3515 C C . PRO A 1 453 ? 30.345 11.673 -36.182 1.00 10.77 445 PRO A C 1
ATOM 3516 O O . PRO A 1 453 ? 29.778 11.422 -37.249 1.00 12.42 445 PRO A O 1
ATOM 3520 N N . TYR A 1 454 ? 31.597 12.128 -36.126 1.00 9.20 446 TYR A N 1
ATOM 3521 C CA . TYR A 1 454 ? 32.309 12.434 -37.361 1.00 11.38 446 TYR A CA 1
ATOM 3522 C C . TYR A 1 454 ? 33.785 12.109 -37.219 1.00 11.70 446 TYR A C 1
ATOM 3523 O O . TYR A 1 454 ? 34.441 12.583 -36.286 1.00 11.69 446 TYR A O 1
ATOM 3532 N N . GLY A 1 455 ? 34.313 11.330 -38.157 1.00 9.92 447 GLY A N 1
ATOM 3533 C CA . GLY A 1 455 ? 35.725 11.011 -38.114 1.00 9.43 447 GLY A CA 1
ATOM 3534 C C . GLY A 1 455 ? 36.047 9.901 -39.089 1.00 11.66 447 GLY A C 1
ATOM 3535 O O . GLY A 1 455 ? 35.181 9.412 -39.816 1.00 11.15 447 GLY A O 1
ATOM 3536 N N . GLY A 1 456 ? 37.327 9.525 -39.102 1.00 10.32 448 GLY A N 1
ATOM 3537 C CA . GLY A 1 456 ? 37.782 8.542 -40.064 1.00 11.15 448 GLY A CA 1
ATOM 3538 C C . GLY A 1 456 ? 38.355 7.283 -39.454 1.00 11.03 448 GLY A C 1
ATOM 3539 O O . GLY A 1 456 ? 38.751 7.268 -38.285 1.00 13.38 448 GLY A O 1
ATOM 3540 N N . VAL A 1 457 ? 38.393 6.214 -40.247 1.00 11.11 449 VAL A N 1
ATOM 3541 C CA . VAL A 1 457 ? 39.149 5.015 -39.909 1.00 10.33 449 VAL A CA 1
ATOM 3542 C C . VAL A 1 457 ? 40.268 4.864 -40.937 1.00 9.31 449 VAL A C 1
ATOM 3543 O O . VAL A 1 457 ? 40.485 5.759 -41.768 1.00 10.48 449 VAL A O 1
ATOM 3547 N N . LYS A 1 458 ? 40.992 3.740 -40.897 1.00 10.14 450 LYS A N 1
ATOM 3548 C CA . LYS A 1 458 ? 42.196 3.573 -41.709 1.00 11.28 450 LYS A CA 1
ATOM 3549 C C . LYS A 1 458 ? 43.107 4.792 -41.534 1.00 13.10 450 LYS A C 1
ATOM 3550 O O . LYS A 1 458 ? 43.273 5.257 -40.404 1.00 12.68 450 LYS A O 1
ATOM 3556 N N . ASP A 1 459 ? 43.697 5.332 -42.604 1.00 12.22 451 ASP A N 1
ATOM 3557 C CA . ASP A 1 459 ? 44.607 6.467 -42.431 1.00 10.63 451 ASP A CA 1
ATOM 3558 C C . ASP A 1 459 ? 43.892 7.805 -42.243 1.00 11.82 451 ASP A C 1
ATOM 3559 O O . ASP A 1 459 ? 44.575 8.836 -42.122 1.00 11.54 451 ASP A O 1
ATOM 3564 N N . SER A 1 460 ? 42.559 7.826 -42.197 1.00 11.78 452 SER A N 1
ATOM 3565 C CA . SER A 1 460 ? 41.818 9.088 -42.126 1.00 11.70 452 SER A CA 1
ATOM 3566 C C . SER A 1 460 ? 41.534 9.578 -40.710 1.00 12.02 452 SER A C 1
ATOM 3567 O O . SER A 1 460 ? 41.005 10.690 -40.560 1.00 11.22 452 SER A O 1
ATOM 3570 N N . GLY A 1 461 ? 41.825 8.803 -39.672 1.00 10.36 453 GLY A N 1
ATOM 3571 C CA . GLY A 1 461 ? 41.597 9.342 -38.345 1.00 11.68 453 GLY A CA 1
ATOM 3572 C C . GLY A 1 461 ? 41.662 8.284 -37.264 1.00 10.49 453 GLY A C 1
ATOM 3573 O O . GLY A 1 461 ? 41.881 7.091 -37.515 1.00 11.63 453 GLY A O 1
ATOM 3574 N N . LEU A 1 462 ? 41.448 8.766 -36.039 1.00 10.36 454 LEU A N 1
ATOM 3575 C CA . LEU A 1 462 ? 41.420 7.920 -34.846 1.00 12.20 454 LEU A CA 1
ATOM 3576 C C . LEU A 1 462 ? 40.544 8.647 -33.834 1.00 12.92 454 LEU A C 1
ATOM 3577 O O . LEU A 1 462 ? 40.999 9.616 -33.219 1.00 12.49 454 LEU A O 1
ATOM 3582 N N . GLY A 1 463 ? 39.297 8.201 -33.684 1.00 11.17 455 GLY A N 1
ATOM 3583 C CA . GLY A 1 463 ? 38.341 8.834 -32.789 1.00 10.27 455 GLY A CA 1
ATOM 3584 C C . GLY A 1 463 ? 37.277 9.608 -33.558 1.00 9.99 455 GLY A C 1
ATOM 3585 O O . GLY A 1 463 ? 37.253 9.644 -34.791 1.00 11.36 455 GLY A O 1
ATOM 3586 N N . ARG A 1 464 ? 36.356 10.216 -32.800 1.00 10.49 456 ARG A N 1
ATOM 3587 C CA . ARG A 1 464 ? 35.260 10.966 -33.410 1.00 9.44 456 ARG A CA 1
ATOM 3588 C C . ARG A 1 464 ? 35.088 12.334 -32.770 1.00 11.42 456 ARG A C 1
ATOM 3589 O O . ARG A 1 464 ? 35.238 12.485 -31.556 1.00 11.73 456 ARG A O 1
ATOM 3597 N N . GLU A 1 465 ? 34.734 13.318 -33.596 1.00 10.68 457 GLU A N 1
ATOM 3598 C CA . GLU A 1 465 ? 34.231 14.596 -33.115 1.00 8.41 457 GLU A CA 1
ATOM 3599 C C . GLU A 1 465 ? 32.724 14.652 -33.365 1.00 11.09 457 GLU A C 1
ATOM 3600 O O . GLU A 1 465 ? 32.090 13.627 -33.665 1.00 11.05 457 GLU A O 1
ATOM 3606 N N . GLY A 1 466 ? 32.141 15.844 -33.211 1.00 9.84 458 GLY A N 1
ATOM 3607 C CA . GLY A 1 466 ? 30.728 15.938 -32.879 1.00 10.84 458 GLY A CA 1
ATOM 3608 C C . GLY A 1 466 ? 30.632 16.058 -31.369 1.00 9.46 458 GLY A C 1
ATOM 3609 O O . GLY A 1 466 ? 31.334 15.337 -30.663 1.00 11.91 458 GLY A O 1
ATOM 3610 N N . ILE A 1 467 ? 29.802 16.973 -30.863 1.00 9.11 459 ILE A N 1
ATOM 3611 C CA . ILE A 1 467 ? 29.979 17.467 -29.493 1.00 9.46 459 ILE A CA 1
ATOM 3612 C C . ILE A 1 467 ? 29.967 16.331 -28.471 1.00 12.72 459 ILE A C 1
ATOM 3613 O O . ILE A 1 467 ? 30.842 16.260 -27.600 1.00 11.89 459 ILE A O 1
ATOM 3618 N N . ARG A 1 468 ? 28.952 15.461 -28.519 1.00 9.92 460 ARG A N 1
ATOM 3619 C CA . ARG A 1 468 ? 28.873 14.367 -27.545 1.00 12.67 460 ARG A CA 1
ATOM 3620 C C . ARG A 1 468 ? 30.147 13.537 -27.519 1.00 12.19 460 ARG A C 1
ATOM 3621 O O . ARG A 1 468 ? 30.602 13.106 -26.450 1.00 11.74 460 ARG A O 1
ATOM 3629 N N . TYR A 1 469 ? 30.719 13.276 -28.694 1.00 10.19 461 TYR A N 1
ATOM 3630 C CA . TYR A 1 469 ? 31.836 12.350 -28.813 1.00 10.72 461 TYR A CA 1
ATOM 3631 C C . TYR A 1 469 ? 33.133 13.022 -28.401 1.00 11.43 461 TYR A C 1
ATOM 3632 O O . TYR A 1 469 ? 33.985 12.387 -27.771 1.00 12.76 461 TYR A O 1
ATOM 3641 N N . ALA A 1 470 ? 33.260 14.319 -28.685 1.00 9.44 462 ALA A N 1
ATOM 3642 C CA . ALA A 1 470 ? 34.397 15.076 -28.180 1.00 11.14 462 ALA A CA 1
ATOM 3643 C C . ALA A 1 470 ? 34.375 15.169 -26.654 1.00 11.75 462 ALA A C 1
ATOM 3644 O O . ALA A 1 470 ? 35.422 15.039 -26.009 1.00 11.67 462 ALA A O 1
ATOM 3646 N N . ILE A 1 471 ? 33.197 15.386 -26.061 1.00 12.94 463 ILE A N 1
ATOM 3647 C CA . ILE A 1 471 ? 33.087 15.420 -24.599 1.00 9.83 463 ILE A CA 1
ATOM 3648 C C . ILE A 1 471 ? 33.563 14.103 -23.995 1.00 9.80 463 ILE A C 1
ATOM 3649 O O . ILE A 1 471 ? 34.251 14.094 -22.968 1.00 13.91 463 ILE A O 1
ATOM 3654 N N . GLU A 1 472 ? 33.212 12.974 -24.622 1.00 11.37 464 GLU A N 1
ATOM 3655 C CA A GLU A 1 472 ? 33.680 11.684 -24.119 0.54 11.57 464 GLU A CA 1
ATOM 3656 C CA B GLU A 1 472 ? 33.681 11.675 -24.135 0.46 11.77 464 GLU A CA 1
ATOM 3657 C C . GLU A 1 472 ? 35.202 11.617 -24.102 1.00 13.20 464 GLU A C 1
ATOM 3658 O O . GLU A 1 472 ? 35.802 11.150 -23.124 1.00 15.04 464 GLU A O 1
ATOM 3669 N N . ASP A 1 473 ? 35.856 12.086 -25.174 1.00 11.44 465 ASP A N 1
ATOM 3670 C CA . ASP A 1 473 ? 37.314 12.029 -25.206 1.00 10.64 465 ASP A CA 1
ATOM 3671 C C . ASP A 1 473 ? 37.951 13.023 -24.244 1.00 13.47 465 ASP A C 1
ATOM 3672 O O . ASP A 1 473 ? 39.075 12.796 -23.782 1.00 14.47 465 ASP A O 1
ATOM 3677 N N . MET A 1 474 ? 37.270 14.124 -23.947 1.00 11.27 466 MET A N 1
ATOM 3678 C CA . MET A 1 474 ? 37.791 15.163 -23.073 1.00 12.04 466 MET A CA 1
ATOM 3679 C C . MET A 1 474 ? 37.428 14.933 -21.617 1.00 10.84 466 MET A C 1
ATOM 3680 O O . MET A 1 474 ? 37.625 15.829 -20.788 1.00 13.60 466 MET A O 1
ATOM 3685 N N . THR A 1 475 ? 36.919 13.750 -21.285 1.00 12.35 467 THR A N 1
ATOM 3686 C CA . THR A 1 475 ? 36.618 13.422 -19.901 1.00 10.58 467 THR A CA 1
ATOM 3687 C C . THR A 1 475 ? 37.132 12.027 -19.584 1.00 11.58 467 THR A C 1
ATOM 3688 O O . THR A 1 475 ? 37.284 11.179 -20.473 1.00 13.19 467 THR A O 1
ATOM 3692 N N . GLU A 1 476 ? 37.399 11.806 -18.292 1.00 11.63 468 GLU A N 1
ATOM 3693 C CA . GLU A 1 476 ? 37.671 10.479 -17.766 1.00 12.09 468 GLU A CA 1
ATOM 3694 C C . GLU A 1 476 ? 36.477 10.015 -16.963 1.00 10.32 468 GLU A C 1
ATOM 3695 O O . GLU A 1 476 ? 35.992 10.772 -16.119 1.00 12.05 468 GLU A O 1
ATOM 3701 N N . PRO A 1 477 ? 35.989 8.794 -17.149 1.00 10.47 469 PRO A N 1
ATOM 3702 C CA . PRO A 1 477 ? 34.981 8.282 -16.215 1.00 9.51 469 PRO A CA 1
ATOM 3703 C C . PRO A 1 477 ? 35.593 8.106 -14.834 1.00 10.61 469 PRO A C 1
ATOM 3704 O O . PRO A 1 477 ? 36.742 7.673 -14.689 1.00 12.63 469 PRO A O 1
ATOM 3708 N N . ARG A 1 478 ? 34.827 8.462 -13.805 1.00 10.09 470 ARG A N 1
ATOM 3709 C CA . ARG A 1 478 ? 35.255 8.184 -12.438 1.00 10.17 470 ARG A CA 1
ATOM 3710 C C . ARG A 1 478 ? 34.132 7.428 -11.747 1.00 10.54 470 ARG A C 1
ATOM 3711 O O . ARG A 1 478 ? 33.042 7.974 -11.531 1.00 11.31 470 ARG A O 1
ATOM 3719 N N . LEU A 1 479 ? 34.397 6.160 -11.455 1.00 10.69 471 LEU A N 1
ATOM 3720 C CA . LEU A 1 479 ? 33.437 5.283 -10.809 1.00 11.79 471 LEU A CA 1
ATOM 3721 C C . LEU A 1 479 ? 33.505 5.472 -9.304 1.00 12.36 471 LEU A C 1
ATOM 3722 O O . LEU A 1 479 ? 34.592 5.566 -8.734 1.00 13.15 471 LEU A O 1
ATOM 3727 N N . MET A 1 480 ? 32.341 5.530 -8.662 1.00 10.65 472 MET A N 1
ATOM 3728 C CA . MET A 1 480 ? 32.249 5.391 -7.217 1.00 11.04 472 MET A CA 1
ATOM 3729 C C . MET A 1 480 ? 31.498 4.100 -6.930 1.00 14.10 472 MET A C 1
ATOM 3730 O O . MET A 1 480 ? 30.337 3.952 -7.337 1.00 13.25 472 MET A O 1
ATOM 3735 N N . VAL A 1 481 ? 32.156 3.173 -6.237 1.00 11.36 473 VAL A N 1
ATOM 3736 C CA . VAL A 1 481 ? 31.532 1.941 -5.763 1.00 11.23 473 VAL A CA 1
ATOM 3737 C C . VAL A 1 481 ? 31.174 2.148 -4.303 1.00 13.27 473 VAL A C 1
ATOM 3738 O O . VAL A 1 481 ? 32.049 2.460 -3.491 1.00 14.20 473 VAL A O 1
ATOM 3742 N N . VAL A 1 482 ? 29.904 1.970 -3.950 1.00 11.74 474 VAL A N 1
ATOM 3743 C CA . VAL A 1 482 ? 29.474 2.092 -2.562 1.00 12.19 474 VAL A CA 1
ATOM 3744 C C . VAL A 1 482 ? 29.112 0.705 -2.048 1.00 12.49 474 VAL A C 1
ATOM 3745 O O . VAL A 1 482 ? 28.264 0.023 -2.639 1.00 14.12 474 VAL A O 1
ATOM 3749 N N . ARG A 1 483 ? 29.723 0.292 -0.942 1.00 12.66 475 ARG A N 1
ATOM 3750 C CA . ARG A 1 483 ? 29.368 -0.983 -0.328 1.00 12.86 475 ARG A CA 1
ATOM 3751 C C . ARG A 1 483 ? 28.433 -0.741 0.846 1.00 18.05 475 ARG A C 1
ATOM 3752 O O . ARG A 1 483 ? 28.746 0.047 1.746 1.00 16.00 475 ARG A O 1
ATOM 3760 N N . ARG A 1 484 ? 27.297 -1.431 0.834 1.00 16.35 476 ARG A N 1
ATOM 3761 C CA . ARG A 1 484 ? 26.398 -1.510 1.975 1.00 15.34 476 ARG A CA 1
ATOM 3762 C C . ARG A 1 484 ? 26.514 -2.902 2.577 1.00 23.07 476 ARG A C 1
ATOM 3763 O O . ARG A 1 484 ? 26.486 -3.903 1.848 1.00 24.32 476 ARG A O 1
ATOM 3771 N N . ARG A 1 485 ? 26.680 -2.964 3.891 1.00 26.72 477 ARG A N 1
ATOM 3772 C CA . ARG A 1 485 ? 26.683 -4.239 4.604 1.00 35.81 477 ARG A CA 1
ATOM 3773 C C . ARG A 1 485 ? 25.374 -4.419 5.364 1.00 44.97 477 ARG A C 1
ATOM 3774 O O . ARG A 1 485 ? 24.715 -3.440 5.718 1.00 47.86 477 ARG A O 1
ATOM 3783 N N . LEU B 1 10 ? 48.835 -30.762 -13.727 1.00 38.87 2 LEU B N 1
ATOM 3784 C CA . LEU B 1 10 ? 49.140 -30.239 -15.060 1.00 32.84 2 LEU B CA 1
ATOM 3785 C C . LEU B 1 10 ? 49.526 -31.344 -16.036 1.00 32.87 2 LEU B C 1
ATOM 3786 O O . LEU B 1 10 ? 50.114 -32.352 -15.645 1.00 34.34 2 LEU B O 1
ATOM 3791 N N . LYS B 1 11 ? 49.196 -31.150 -17.310 1.00 27.46 3 LYS B N 1
ATOM 3792 C CA . LYS B 1 11 ? 49.751 -32.003 -18.347 1.00 26.98 3 LYS B CA 1
ATOM 3793 C C . LYS B 1 11 ? 51.266 -31.827 -18.405 1.00 22.67 3 LYS B C 1
ATOM 3794 O O . LYS B 1 11 ? 51.813 -30.787 -18.017 1.00 24.87 3 LYS B O 1
ATOM 3800 N N . ASP B 1 12 ? 51.944 -32.862 -18.913 1.00 21.76 4 ASP B N 1
ATOM 3801 C CA . ASP B 1 12 ? 53.399 -32.809 -19.052 1.00 20.23 4 ASP B CA 1
ATOM 3802 C C . ASP B 1 12 ? 53.823 -31.700 -20.005 1.00 18.41 4 ASP B C 1
ATOM 3803 O O . ASP B 1 12 ? 54.870 -31.071 -19.812 1.00 19.13 4 ASP B O 1
ATOM 3808 N N . THR B 1 13 ? 53.043 -31.476 -21.063 1.00 18.55 5 THR B N 1
ATOM 3809 C CA . THR B 1 13 ? 53.348 -30.471 -22.073 1.00 17.41 5 THR B CA 1
ATOM 3810 C C . THR B 1 13 ? 52.048 -29.864 -22.581 1.00 18.23 5 THR B C 1
ATOM 3811 O O . THR B 1 13 ? 50.993 -30.506 -22.554 1.00 18.99 5 THR B O 1
ATOM 3815 N N . TYR B 1 14 ? 52.139 -28.627 -23.065 1.00 14.42 6 TYR B N 1
ATOM 3816 C CA . TYR B 1 14 ? 51.023 -27.943 -23.693 1.00 15.07 6 TYR B CA 1
ATOM 3817 C C . TYR B 1 14 ? 51.441 -27.446 -25.069 1.00 15.99 6 TYR B C 1
ATOM 3818 O O . TYR B 1 14 ? 52.586 -27.008 -25.257 1.00 16.70 6 TYR B O 1
ATOM 3827 N N . PRO B 1 15 ? 50.532 -27.481 -26.037 1.00 14.76 7 PRO B N 1
ATOM 3828 C CA . PRO B 1 15 ? 50.784 -26.830 -27.323 1.00 13.61 7 PRO B CA 1
ATOM 3829 C C . PRO B 1 15 ? 50.507 -25.339 -27.195 1.00 14.72 7 PRO B C 1
ATOM 3830 O O . PRO B 1 15 ? 49.984 -24.870 -26.184 1.00 14.32 7 PRO B O 1
ATOM 3834 N N . TYR B 1 16 ? 50.846 -24.585 -28.240 1.00 12.85 8 TYR B N 1
ATOM 3835 C CA . TYR B 1 16 ? 50.219 -23.279 -28.382 1.00 12.19 8 TYR B CA 1
ATOM 3836 C C . TYR B 1 16 ? 49.106 -23.379 -29.423 1.00 13.79 8 TYR B C 1
ATOM 3837 O O . TYR B 1 16 ? 48.899 -24.426 -30.040 1.00 11.68 8 TYR B O 1
ATOM 3846 N N . TYR B 1 17 ? 48.353 -22.291 -29.581 1.00 12.17 9 TYR B N 1
ATOM 3847 C CA . TYR B 1 17 ? 47.182 -22.287 -30.455 1.00 13.21 9 TYR B CA 1
ATOM 3848 C C . TYR B 1 17 ? 47.395 -21.247 -31.542 1.00 12.94 9 TYR B C 1
ATOM 3849 O O . TYR B 1 17 ? 47.491 -20.046 -31.256 1.00 13.21 9 TYR B O 1
ATOM 3858 N N . LEU B 1 18 ? 47.496 -21.726 -32.783 1.00 13.85 10 LEU B N 1
ATOM 3859 C CA A LEU B 1 18 ? 47.743 -20.906 -33.967 0.59 14.11 10 LEU B CA 1
ATOM 3860 C CA B LEU B 1 18 ? 47.726 -20.884 -33.950 0.41 14.23 10 LEU B CA 1
ATOM 3861 C C . LEU B 1 18 ? 46.522 -21.015 -34.871 1.00 15.78 10 LEU B C 1
ATOM 3862 O O . LEU B 1 18 ? 46.242 -22.100 -35.397 1.00 16.53 10 LEU B O 1
ATOM 3871 N N . ALA B 1 19 ? 45.806 -19.908 -35.053 1.00 14.91 11 ALA B N 1
ATOM 3872 C CA . ALA B 1 19 ? 44.598 -19.880 -35.872 1.00 13.92 11 ALA B CA 1
ATOM 3873 C C . ALA B 1 19 ? 43.643 -21.006 -35.465 1.00 13.51 11 ALA B C 1
ATOM 3874 O O . ALA B 1 19 ? 43.214 -21.826 -36.285 1.00 15.22 11 ALA B O 1
ATOM 3876 N N . ASN B 1 20 ? 43.337 -21.044 -34.171 1.00 12.49 12 ASN B N 1
ATOM 3877 C CA . ASN B 1 20 ? 42.372 -21.918 -33.498 1.00 12.87 12 ASN B CA 1
ATOM 3878 C C . ASN B 1 20 ? 42.900 -23.337 -33.288 1.00 15.15 12 ASN B C 1
ATOM 3879 O O . ASN B 1 20 ? 42.182 -24.145 -32.679 1.00 15.64 12 ASN B O 1
ATOM 3884 N N . GLU B 1 21 ? 44.108 -23.673 -33.748 1.00 15.76 13 GLU B N 1
ATOM 3885 C CA . GLU B 1 21 ? 44.586 -25.052 -33.839 1.00 17.19 13 GLU B CA 1
ATOM 3886 C C . GLU B 1 21 ? 45.698 -25.310 -32.823 1.00 16.24 13 GLU B C 1
ATOM 3887 O O . GLU B 1 21 ? 46.628 -24.510 -32.695 1.00 14.77 13 GLU B O 1
ATOM 3893 N N . ALA B 1 22 ? 45.611 -26.437 -32.116 1.00 16.32 14 ALA B N 1
ATOM 3894 C CA . ALA B 1 22 ? 46.715 -26.856 -31.259 1.00 14.40 14 ALA B CA 1
ATOM 3895 C C . ALA B 1 22 ? 47.924 -27.222 -32.111 1.00 14.35 14 ALA B C 1
ATOM 3896 O O . ALA B 1 22 ? 47.823 -28.046 -33.024 1.00 16.47 14 ALA B O 1
ATOM 3898 N N . VAL B 1 23 ? 49.076 -26.637 -31.788 1.00 13.77 15 VAL B N 1
ATOM 3899 C CA . VAL B 1 23 ? 50.330 -26.900 -32.491 1.00 13.81 15 VAL B CA 1
ATOM 3900 C C . VAL B 1 23 ? 51.391 -27.234 -31.448 1.00 14.42 15 VAL B C 1
ATOM 3901 O O . VAL B 1 23 ? 51.747 -26.377 -30.626 1.00 14.39 15 VAL B O 1
ATOM 3905 N N . TYR B 1 24 ? 51.909 -28.461 -31.495 1.00 15.53 16 TYR B N 1
ATOM 3906 C CA . TYR B 1 24 ? 52.925 -28.921 -30.545 1.00 15.95 16 TYR B CA 1
ATOM 3907 C C . TYR B 1 24 ? 54.315 -28.631 -31.117 1.00 16.89 16 TYR B C 1
ATOM 3908 O O . TYR B 1 24 ? 55.104 -29.523 -31.420 1.00 18.16 16 TYR B O 1
ATOM 3917 N N . ALA B 1 25 ? 54.615 -27.333 -31.231 1.00 16.19 17 ALA B N 1
ATOM 3918 C CA . ALA B 1 25 ? 55.762 -26.900 -32.030 1.00 14.56 17 ALA B CA 1
ATOM 3919 C C . ALA B 1 25 ? 57.088 -27.236 -31.361 1.00 16.44 17 ALA B C 1
ATOM 3920 O O . ALA B 1 25 ? 58.070 -27.563 -32.043 1.00 17.64 17 ALA B O 1
ATOM 3922 N N . ASN B 1 26 ? 57.141 -27.151 -30.037 1.00 18.04 18 ASN B N 1
ATOM 3923 C CA . ASN B 1 26 ? 58.340 -27.428 -29.256 1.00 17.38 18 ASN B CA 1
ATOM 3924 C C . ASN B 1 26 ? 57.912 -27.509 -27.792 1.00 17.10 18 ASN B C 1
ATOM 3925 O O . ASN B 1 26 ? 56.743 -27.294 -27.460 1.00 15.80 18 ASN B O 1
ATOM 3930 N N . THR B 1 27 ? 58.866 -27.827 -26.915 1.00 16.52 19 THR B N 1
ATOM 3931 C CA . THR B 1 27 ? 58.631 -27.816 -25.471 1.00 17.82 19 THR B CA 1
ATOM 3932 C C . THR B 1 27 ? 59.606 -26.873 -24.773 1.00 16.67 19 THR B C 1
ATOM 3933 O O . THR B 1 27 ? 60.145 -27.175 -23.704 1.00 18.76 19 THR B O 1
ATOM 3937 N N . ASP B 1 28 ? 59.839 -25.707 -25.371 1.00 17.45 20 ASP B N 1
ATOM 3938 C CA . ASP B 1 28 ? 60.980 -24.900 -24.958 1.00 17.42 20 ASP B CA 1
ATOM 3939 C C . ASP B 1 28 ? 60.710 -24.000 -23.758 1.00 19.74 20 ASP B C 1
ATOM 3940 O O . ASP B 1 28 ? 61.674 -23.571 -23.113 1.00 22.46 20 ASP B O 1
ATOM 3945 N N . LEU B 1 29 ? 59.453 -23.700 -23.431 1.00 14.91 21 LEU B N 1
ATOM 3946 C CA . LEU B 1 29 ? 59.135 -22.804 -22.318 1.00 14.44 21 LEU B CA 1
ATOM 3947 C C . LEU B 1 29 ? 58.834 -23.638 -21.079 1.00 15.68 21 LEU B C 1
ATOM 3948 O O . LEU B 1 29 ? 57.778 -24.266 -20.987 1.00 17.80 21 LEU B O 1
ATOM 3953 N N . GLU B 1 30 ? 59.773 -23.654 -20.134 1.00 16.67 22 GLU B N 1
ATOM 3954 C CA . GLU B 1 30 ? 59.560 -24.363 -18.883 1.00 15.08 22 GLU B CA 1
ATOM 3955 C C . GLU B 1 30 ? 58.766 -23.479 -17.935 1.00 16.33 22 GLU B C 1
ATOM 3956 O O . GLU B 1 30 ? 59.103 -22.304 -17.746 1.00 16.47 22 GLU B O 1
ATOM 3962 N N . VAL B 1 31 ? 57.717 -24.043 -17.339 1.00 14.74 23 VAL B N 1
ATOM 3963 C CA . VAL B 1 31 ? 56.884 -23.343 -16.365 1.00 16.05 23 VAL B CA 1
ATOM 3964 C C . VAL B 1 31 ? 57.110 -23.992 -15.005 1.00 18.37 23 VAL B C 1
ATOM 3965 O O . VAL B 1 31 ? 56.872 -25.195 -14.838 1.00 16.17 23 VAL B O 1
ATOM 3969 N N . THR B 1 32 ? 57.555 -23.204 -14.031 1.00 16.17 24 THR B N 1
ATOM 3970 C CA . THR B 1 32 ? 57.839 -23.747 -12.712 1.00 17.40 24 THR B CA 1
ATOM 3971 C C . THR B 1 32 ? 56.633 -23.653 -11.785 1.00 17.00 24 THR B C 1
ATOM 3972 O O . THR B 1 32 ? 55.782 -22.767 -11.908 1.00 16.21 24 THR B O 1
ATOM 3976 N N . ASP B 1 33 ? 56.566 -24.610 -10.862 1.00 17.92 25 ASP B N 1
ATOM 3977 C CA . ASP B 1 33 ? 55.779 -24.472 -9.646 1.00 17.76 25 ASP B CA 1
ATOM 3978 C C . ASP B 1 33 ? 56.422 -23.389 -8.789 1.00 16.00 25 ASP B C 1
ATOM 3979 O O . ASP B 1 33 ? 57.581 -23.521 -8.388 1.00 18.33 25 ASP B O 1
ATOM 3984 N N . LYS B 1 34 ? 55.684 -22.312 -8.517 1.00 18.81 26 LYS B N 1
ATOM 3985 C CA . LYS B 1 34 ? 56.310 -21.161 -7.874 1.00 19.66 26 LYS B CA 1
ATOM 3986 C C . LYS B 1 34 ? 56.557 -21.359 -6.383 1.00 20.23 26 LYS B C 1
ATOM 3987 O O . LYS B 1 34 ? 57.209 -20.510 -5.763 1.00 19.05 26 LYS B O 1
ATOM 3993 N N . PHE B 1 35 ? 56.082 -22.456 -5.791 1.00 17.88 27 PHE B N 1
ATOM 3994 C CA . PHE B 1 35 ? 56.411 -22.768 -4.405 1.00 18.17 27 PHE B CA 1
ATOM 3995 C C . PHE B 1 35 ? 57.573 -23.744 -4.279 1.00 19.00 27 PHE B C 1
ATOM 3996 O O . PHE B 1 35 ? 58.461 -23.535 -3.451 1.00 23.12 27 PHE B O 1
ATOM 4004 N N . SER B 1 36 ? 57.588 -24.811 -5.076 1.00 21.71 28 SER B N 1
ATOM 4005 C CA . SER B 1 36 ? 58.666 -25.786 -4.997 1.00 22.39 28 SER B CA 1
ATOM 4006 C C . SER B 1 36 ? 59.865 -25.410 -5.850 1.00 23.22 28 SER B C 1
ATOM 4007 O O . SER B 1 36 ? 60.970 -25.894 -5.583 1.00 24.47 28 SER B O 1
ATOM 4010 N N . GLY B 1 37 ? 59.667 -24.575 -6.870 1.00 23.79 29 GLY B N 1
ATOM 4011 C CA . GLY B 1 37 ? 60.715 -24.211 -7.796 1.00 24.18 29 GLY B CA 1
ATOM 4012 C C . GLY B 1 37 ? 60.968 -25.211 -8.900 1.00 26.25 29 GLY B C 1
ATOM 4013 O O . GLY B 1 37 ? 61.743 -24.911 -9.820 1.00 26.65 29 GLY B O 1
ATOM 4014 N N . LYS B 1 38 ? 60.340 -26.382 -8.851 1.00 21.77 30 LYS B N 1
ATOM 4015 C CA . LYS B 1 38 ? 60.560 -27.412 -9.852 1.00 21.77 30 LYS B CA 1
ATOM 4016 C C . LYS B 1 38 ? 59.752 -27.121 -11.112 1.00 18.76 30 LYS B C 1
ATOM 4017 O O . LYS B 1 38 ? 58.719 -26.452 -11.080 1.00 20.26 30 LYS B O 1
ATOM 4019 N N . VAL B 1 39 ? 60.225 -27.655 -12.238 1.00 22.31 31 VAL B N 1
ATOM 4020 C CA . VAL B 1 39 ? 59.473 -27.520 -13.480 1.00 19.28 31 VAL B CA 1
ATOM 4021 C C . VAL B 1 39 ? 58.181 -28.316 -13.361 1.00 20.42 31 VAL B C 1
ATOM 4022 O O . VAL B 1 39 ? 58.200 -29.509 -13.027 1.00 23.22 31 VAL B O 1
ATOM 4026 N N . ALA B 1 40 ? 57.055 -27.660 -13.625 1.00 19.08 32 ALA B N 1
ATOM 4027 C CA . ALA B 1 40 ? 55.746 -28.300 -13.535 1.00 21.46 32 ALA B CA 1
ATOM 4028 C C . ALA B 1 40 ? 55.194 -28.723 -14.886 1.00 19.96 32 ALA B C 1
ATOM 4029 O O . ALA B 1 40 ? 54.428 -29.689 -14.960 1.00 21.64 32 ALA B O 1
ATOM 4031 N N . THR B 1 41 ? 55.548 -28.013 -15.949 1.00 16.32 33 THR B N 1
ATOM 4032 C CA . THR B 1 41 ? 55.122 -28.375 -17.291 1.00 18.86 33 THR B CA 1
ATOM 4033 C C . THR B 1 41 ? 56.038 -27.650 -18.258 1.00 17.81 33 THR B C 1
ATOM 4034 O O . THR B 1 41 ? 56.806 -26.766 -17.869 1.00 17.35 33 THR B O 1
ATOM 4038 N N . ARG B 1 42 ? 55.969 -28.054 -19.521 1.00 15.99 34 ARG B N 1
ATOM 4039 C CA . ARG B 1 42 ? 56.681 -27.374 -20.592 1.00 16.34 34 ARG B CA 1
ATOM 4040 C C . ARG B 1 42 ? 55.686 -27.050 -21.692 1.00 19.34 34 ARG B C 1
ATOM 4041 O O . ARG B 1 42 ? 54.846 -27.883 -22.033 1.00 18.64 34 ARG B O 1
ATOM 4049 N N . VAL B 1 43 ? 55.755 -25.834 -22.236 1.00 14.32 35 VAL B N 1
ATOM 4050 C CA . VAL B 1 43 ? 54.781 -25.429 -23.242 1.00 14.86 35 VAL B CA 1
ATOM 4051 C C . VAL B 1 43 ? 55.511 -24.942 -24.488 1.00 16.19 35 VAL B C 1
ATOM 4052 O O . VAL B 1 43 ? 56.693 -24.589 -24.453 1.00 14.80 35 VAL B O 1
ATOM 4056 N N . ALA B 1 44 ? 54.792 -24.955 -25.610 1.00 13.77 36 ALA B N 1
ATOM 4057 C CA . ALA B 1 44 ? 55.379 -24.530 -26.878 1.00 14.03 36 ALA B CA 1
ATOM 4058 C C . ALA B 1 44 ? 55.604 -23.022 -26.897 1.00 12.21 36 ALA B C 1
ATOM 4059 O O . ALA B 1 44 ? 54.706 -22.241 -26.561 1.00 14.02 36 ALA B O 1
ATOM 4061 N N . LEU B 1 45 ? 56.808 -22.615 -27.300 1.00 14.40 37 LEU B N 1
ATOM 4062 C CA . LEU B 1 45 ? 57.197 -21.210 -27.361 1.00 15.18 37 LEU B CA 1
ATOM 4063 C C . LEU B 1 45 ? 57.110 -20.728 -28.808 1.00 14.40 37 LEU B C 1
ATOM 4064 O O . LEU B 1 45 ? 57.764 -21.288 -29.694 1.00 14.98 37 LEU B O 1
ATOM 4069 N N . ALA B 1 46 ? 56.324 -19.684 -29.047 1.00 13.93 38 ALA B N 1
ATOM 4070 C CA . ALA B 1 46 ? 56.142 -19.187 -30.406 1.00 13.18 38 ALA B CA 1
ATOM 4071 C C . ALA B 1 46 ? 57.334 -18.344 -30.840 1.00 19.40 38 ALA B C 1
ATOM 4072 O O . ALA B 1 46 ? 57.852 -17.539 -30.063 1.00 20.39 38 ALA B O 1
ATOM 4074 N N . ASP B 1 47 ? 57.768 -18.534 -32.087 1.00 18.28 39 ASP B N 1
ATOM 4075 C CA . ASP B 1 47 ? 58.798 -17.701 -32.690 1.00 18.28 39 ASP B CA 1
ATOM 4076 C C . ASP B 1 47 ? 58.156 -16.652 -33.602 1.00 17.87 39 ASP B C 1
ATOM 4077 O O . ASP B 1 47 ? 56.936 -16.594 -33.771 1.00 18.38 39 ASP B O 1
ATOM 4082 N N . ALA B 1 48 ? 58.999 -15.798 -34.187 1.00 19.42 40 ALA B N 1
ATOM 4083 C CA . ALA B 1 48 ? 58.484 -14.703 -35.002 1.00 23.39 40 ALA B CA 1
ATOM 4084 C C . ALA B 1 48 ? 57.702 -15.216 -36.207 1.00 19.20 40 ALA B C 1
ATOM 4085 O O . ALA B 1 48 ? 56.713 -14.597 -36.615 1.00 20.85 40 ALA B O 1
ATOM 4087 N N . GLN B 1 49 ? 58.125 -16.339 -36.803 1.00 18.23 41 GLN B N 1
ATOM 4088 C CA A GLN B 1 49 ? 57.364 -16.897 -37.915 0.42 21.44 41 GLN B CA 1
ATOM 4089 C CA B GLN B 1 49 ? 57.362 -16.912 -37.915 0.58 21.34 41 GLN B CA 1
ATOM 4090 C C . GLN B 1 49 ? 55.964 -17.316 -37.475 1.00 20.28 41 GLN B C 1
ATOM 4091 O O . GLN B 1 49 ? 54.990 -17.121 -38.214 1.00 18.69 41 GLN B O 1
ATOM 4102 N N . ALA B 1 50 ? 55.844 -17.912 -36.287 1.00 18.66 42 ALA B N 1
ATOM 4103 C CA . ALA B 1 50 ? 54.523 -18.294 -35.797 1.00 14.18 42 ALA B CA 1
ATOM 4104 C C . ALA B 1 50 ? 53.676 -17.071 -35.480 1.00 13.79 42 ALA B C 1
ATOM 4105 O O . ALA B 1 50 ? 52.475 -17.050 -35.774 1.00 15.08 42 ALA B O 1
ATOM 4107 N N . ILE B 1 51 ? 54.282 -16.040 -34.880 1.00 16.00 43 ILE B N 1
ATOM 4108 C CA . ILE B 1 51 ? 53.534 -14.821 -34.574 1.00 14.02 43 ILE B CA 1
ATOM 4109 C C . ILE B 1 51 ? 53.034 -14.174 -35.863 1.00 15.16 43 ILE B C 1
ATOM 4110 O O . ILE B 1 51 ? 51.861 -13.799 -35.975 1.00 12.97 43 ILE B O 1
ATOM 4115 N N . ASP B 1 52 ? 53.912 -14.067 -36.863 1.00 17.78 44 ASP B N 1
ATOM 4116 C CA . ASP B 1 52 ? 53.516 -13.519 -38.156 1.00 14.47 44 ASP B CA 1
ATOM 4117 C C . ASP B 1 52 ? 52.381 -14.319 -38.786 1.00 15.75 44 ASP B C 1
ATOM 4118 O O . ASP B 1 52 ? 51.432 -13.738 -39.330 1.00 15.81 44 ASP B O 1
ATOM 4123 N N . ALA B 1 53 ? 52.457 -15.656 -38.733 1.00 14.55 45 ALA B N 1
ATOM 4124 C CA . ALA B 1 53 ? 51.399 -16.469 -39.322 1.00 18.92 45 ALA B CA 1
ATOM 4125 C C . ALA B 1 53 ? 50.080 -16.242 -38.609 1.00 16.47 45 ALA B C 1
ATOM 4126 O O . ALA B 1 53 ? 49.016 -16.199 -39.241 1.00 16.47 45 ALA B O 1
ATOM 4128 N N . ALA B 1 54 ? 50.135 -16.111 -37.282 1.00 14.28 46 ALA B N 1
ATOM 4129 C CA . ALA B 1 54 ? 48.939 -15.835 -36.497 1.00 13.41 46 ALA B CA 1
ATOM 4130 C C . ALA B 1 54 ? 48.314 -14.512 -36.897 1.00 12.96 46 ALA B C 1
ATOM 4131 O O . ALA B 1 54 ? 47.088 -14.406 -37.021 1.00 13.77 46 ALA B O 1
ATOM 4133 N N . ILE B 1 55 ? 49.145 -13.491 -37.104 1.00 12.57 47 ILE B N 1
ATOM 4134 C CA . ILE B 1 55 ? 48.633 -12.182 -37.507 1.00 12.59 47 ILE B CA 1
ATOM 4135 C C . ILE B 1 55 ? 47.990 -12.268 -38.885 1.00 13.01 47 ILE B C 1
ATOM 4136 O O . ILE B 1 55 ? 46.893 -11.745 -39.106 1.00 14.18 47 ILE B O 1
ATOM 4141 N N . GLY B 1 56 ? 48.659 -12.938 -39.827 1.00 14.55 48 GLY B N 1
ATOM 4142 C CA . GLY B 1 56 ? 48.078 -13.101 -41.153 1.00 16.13 48 GLY B CA 1
ATOM 4143 C C . GLY B 1 56 ? 46.754 -13.841 -41.111 1.00 17.87 48 GLY B C 1
ATOM 4144 O O . GLY B 1 56 ? 45.815 -13.505 -41.838 1.00 15.48 48 GLY B O 1
ATOM 4145 N N . ALA B 1 57 ? 46.655 -14.842 -40.236 1.00 15.32 49 ALA B N 1
ATOM 4146 C CA . ALA B 1 57 ? 45.413 -15.595 -40.099 1.00 13.19 49 ALA B CA 1
ATOM 4147 C C . ALA B 1 57 ? 44.318 -14.740 -39.473 1.00 15.43 49 ALA B C 1
ATOM 4148 O O . ALA B 1 57 ? 43.141 -14.858 -39.840 1.00 14.68 49 ALA B O 1
ATOM 4150 N N . ALA B 1 58 ? 44.690 -13.861 -38.537 1.00 15.23 50 ALA B N 1
ATOM 4151 C CA . ALA B 1 58 ? 43.717 -12.951 -37.945 1.00 14.95 50 ALA B CA 1
ATOM 4152 C C . ALA B 1 58 ? 43.140 -12.011 -38.994 1.00 11.13 50 ALA B C 1
ATOM 4153 O O . ALA B 1 58 ? 41.932 -11.752 -39.003 1.00 13.95 50 ALA B O 1
ATOM 4155 N N . VAL B 1 59 ? 43.991 -11.496 -39.893 1.00 11.51 51 VAL B N 1
ATOM 4156 C CA . VAL B 1 59 ? 43.513 -10.647 -40.985 1.00 14.38 51 VAL B CA 1
ATOM 4157 C C . VAL B 1 59 ? 42.501 -11.397 -41.841 1.00 15.60 51 VAL B C 1
ATOM 4158 O O . VAL B 1 59 ? 41.459 -10.850 -42.222 1.00 15.72 51 VAL B O 1
ATOM 4162 N N . ASP B 1 60 ? 42.789 -12.658 -42.156 1.00 16.31 52 ASP B N 1
ATOM 4163 C CA . ASP B 1 60 ? 41.892 -13.410 -43.025 1.00 16.67 52 ASP B CA 1
ATOM 4164 C C . ASP B 1 60 ? 40.588 -13.766 -42.330 1.00 17.29 52 ASP B C 1
ATOM 4165 O O . ASP B 1 60 ? 39.590 -14.022 -43.010 1.00 21.73 52 ASP B O 1
ATOM 4170 N N . ALA B 1 61 ? 40.563 -13.761 -40.999 1.00 14.56 53 ALA B N 1
ATOM 4171 C CA . ALA B 1 61 ? 39.357 -14.055 -40.242 1.00 11.64 53 ALA B CA 1
ATOM 4172 C C . ALA B 1 61 ? 38.489 -12.831 -39.975 1.00 12.37 53 ALA B C 1
ATOM 4173 O O . ALA B 1 61 ? 37.442 -12.976 -39.344 1.00 13.01 53 ALA B O 1
ATOM 4175 N N . VAL B 1 62 ? 38.886 -11.637 -40.433 1.00 15.53 54 VAL B N 1
ATOM 4176 C CA . VAL B 1 62 ? 38.143 -10.424 -40.085 1.00 14.88 54 VAL B CA 1
ATOM 4177 C C . VAL B 1 62 ? 36.720 -10.489 -40.630 1.00 12.17 54 VAL B C 1
ATOM 4178 O O . VAL B 1 62 ? 35.751 -10.272 -39.899 1.00 15.58 54 VAL B O 1
ATOM 4182 N N . LYS B 1 63 ? 36.577 -10.797 -41.928 1.00 13.07 55 LYS B N 1
ATOM 4183 C CA . LYS B 1 63 ? 35.238 -10.842 -42.514 1.00 14.95 55 LYS B CA 1
ATOM 4184 C C . LYS B 1 63 ? 34.388 -11.957 -41.912 1.00 14.22 55 LYS B C 1
ATOM 4185 O O . LYS B 1 63 ? 33.246 -11.681 -41.502 1.00 15.20 55 LYS B O 1
ATOM 4191 N N . PRO B 1 64 ? 34.858 -13.209 -41.813 1.00 14.85 56 PRO B N 1
ATOM 4192 C CA . PRO B 1 64 ? 34.029 -14.241 -41.161 1.00 13.67 56 PRO B CA 1
ATOM 4193 C C . PRO B 1 64 ? 33.622 -13.889 -39.740 1.00 14.01 56 PRO B C 1
ATOM 4194 O O . PRO B 1 64 ? 32.484 -14.174 -39.335 1.00 15.32 56 PRO B O 1
ATOM 4198 N N . MET B 1 65 ? 34.528 -13.291 -38.953 1.00 14.30 57 MET B N 1
ATOM 4199 C CA . MET B 1 65 ? 34.170 -12.896 -37.591 1.00 14.51 57 MET B CA 1
ATOM 4200 C C . MET B 1 65 ? 33.133 -11.776 -37.589 1.00 14.23 57 MET B C 1
ATOM 4201 O O . MET B 1 65 ? 32.204 -11.787 -36.770 1.00 15.03 57 MET B O 1
ATOM 4206 N N . ARG B 1 66 ? 33.285 -10.800 -38.493 1.00 13.34 58 ARG B N 1
ATOM 4207 C CA A ARG B 1 66 ? 32.327 -9.703 -38.611 0.58 15.79 58 ARG B CA 1
ATOM 4208 C CA B ARG B 1 66 ? 32.319 -9.710 -38.575 0.42 15.58 58 ARG B CA 1
ATOM 4209 C C . ARG B 1 66 ? 30.940 -10.212 -38.982 1.00 15.64 58 ARG B C 1
ATOM 4210 O O . ARG B 1 66 ? 29.926 -9.649 -38.547 1.00 16.49 58 ARG B O 1
ATOM 4225 N N . GLU B 1 67 ? 30.875 -11.278 -39.775 1.00 14.72 59 GLU B N 1
ATOM 4226 C CA . GLU B 1 67 ? 29.602 -11.813 -40.241 1.00 17.82 59 GLU B CA 1
ATOM 4227 C C . GLU B 1 67 ? 28.965 -12.820 -39.285 1.00 18.86 59 GLU B C 1
ATOM 4228 O O . GLU B 1 67 ? 27.809 -13.196 -39.500 1.00 19.40 59 GLU B O 1
ATOM 4234 N N . LEU B 1 68 ? 29.680 -13.242 -38.250 1.00 13.99 60 LEU B N 1
ATOM 4235 C CA A LEU B 1 68 ? 29.135 -14.153 -37.251 0.63 15.55 60 LEU B CA 1
ATOM 4236 C CA B LEU B 1 68 ? 29.149 -14.148 -37.232 0.37 16.54 60 LEU B CA 1
ATOM 4237 C C . LEU B 1 68 ? 28.000 -13.476 -36.488 1.00 20.03 60 LEU B C 1
ATOM 4238 O O . LEU B 1 68 ? 28.224 -12.439 -35.845 1.00 18.99 60 LEU B O 1
ATOM 4247 N N . PRO B 1 69 ? 26.777 -14.014 -36.530 1.00 16.51 61 PRO B N 1
ATOM 4248 C CA . PRO B 1 69 ? 25.655 -13.342 -35.859 1.00 15.73 61 PRO B CA 1
ATOM 4249 C C . PRO B 1 69 ? 25.842 -13.284 -34.353 1.00 13.86 61 PRO B C 1
ATOM 4250 O O . PRO B 1 69 ? 26.525 -14.116 -33.751 1.00 14.43 61 PRO B O 1
ATOM 4254 N N . ALA B 1 70 ? 25.194 -12.286 -33.743 1.00 13.38 62 ALA B N 1
ATOM 4255 C CA . ALA B 1 70 ? 25.358 -12.051 -32.311 1.00 11.18 62 ALA B CA 1
ATOM 4256 C C . ALA B 1 70 ? 25.063 -13.295 -31.487 1.00 11.75 62 ALA B C 1
ATOM 4257 O O . ALA B 1 70 ? 25.793 -13.596 -30.536 1.00 12.76 62 ALA B O 1
ATOM 4259 N N . TYR B 1 71 ? 23.994 -14.033 -31.831 1.00 13.19 63 TYR B N 1
ATOM 4260 C CA . TYR B 1 71 ? 23.634 -15.205 -31.035 1.00 11.38 63 TYR B CA 1
ATOM 4261 C C . TYR B 1 71 ? 24.644 -16.345 -31.188 1.00 13.00 63 TYR B C 1
ATOM 4262 O O . TYR B 1 71 ? 24.742 -17.190 -30.288 1.00 13.64 63 TYR B O 1
ATOM 4271 N N . ARG B 1 72 ? 25.393 -16.393 -32.299 1.00 13.04 64 ARG B N 1
ATOM 4272 C CA . ARG B 1 72 ? 26.472 -17.377 -32.400 1.00 14.53 64 ARG B CA 1
ATOM 4273 C C . ARG B 1 72 ? 27.689 -16.956 -31.584 1.00 12.39 64 ARG B C 1
ATOM 4274 O O . ARG B 1 72 ? 28.355 -17.806 -30.979 1.00 13.32 64 ARG B O 1
ATOM 4282 N N . ARG B 1 73 ? 28.026 -15.662 -31.579 1.00 12.43 65 ARG B N 1
ATOM 4283 C CA A ARG B 1 73 ? 29.068 -15.176 -30.677 0.66 11.49 65 ARG B CA 1
ATOM 4284 C CA B ARG B 1 73 ? 29.080 -15.203 -30.685 0.34 11.80 65 ARG B CA 1
ATOM 4285 C C . ARG B 1 73 ? 28.710 -15.488 -29.233 1.00 12.10 65 ARG B C 1
ATOM 4286 O O . ARG B 1 73 ? 29.558 -15.923 -28.443 1.00 12.32 65 ARG B O 1
ATOM 4301 N N . GLN B 1 74 ? 27.437 -15.298 -28.877 1.00 9.42 66 GLN B N 1
ATOM 4302 C CA . GLN B 1 74 ? 26.983 -15.648 -27.535 1.00 9.91 66 GLN B CA 1
ATOM 4303 C C . GLN B 1 74 ? 27.172 -17.135 -27.260 1.00 12.18 66 GLN B C 1
ATOM 4304 O O . GLN B 1 74 ? 27.609 -17.524 -26.168 1.00 12.40 66 GLN B O 1
ATOM 4310 N N . ALA B 1 75 ? 26.827 -17.985 -28.233 1.00 11.40 67 ALA B N 1
ATOM 4311 C CA . ALA B 1 75 ? 26.922 -19.430 -28.023 1.00 11.90 67 ALA B CA 1
ATOM 4312 C C . ALA B 1 75 ? 28.366 -19.866 -27.782 1.00 12.92 67 ALA B C 1
ATOM 4313 O O . ALA B 1 75 ? 28.622 -20.785 -26.988 1.00 13.51 67 ALA B O 1
ATOM 4315 N N . VAL B 1 76 ? 29.319 -19.227 -28.470 1.00 11.81 68 VAL B N 1
ATOM 4316 C CA . VAL B 1 76 ? 30.741 -19.475 -28.202 1.00 10.79 68 VAL B CA 1
ATOM 4317 C C . VAL B 1 76 ? 31.081 -19.117 -26.758 1.00 14.91 68 VAL B C 1
ATOM 4318 O O . VAL B 1 76 ? 31.721 -19.893 -26.037 1.00 13.89 68 VAL B O 1
ATOM 4322 N N . LEU B 1 77 ? 30.639 -17.942 -26.308 1.00 11.24 69 LEU B N 1
ATOM 4323 C CA . LEU B 1 77 ? 30.914 -17.529 -24.933 1.00 9.14 69 LEU B CA 1
ATOM 4324 C C . LEU B 1 77 ? 30.240 -18.463 -23.928 1.00 12.39 69 LEU B C 1
ATOM 4325 O O . LEU B 1 77 ? 30.837 -18.821 -22.903 1.00 11.91 69 LEU B O 1
ATOM 4330 N N . ASP B 1 78 ? 29.014 -18.901 -24.223 1.00 12.88 70 ASP B N 1
ATOM 4331 C CA . ASP B 1 78 ? 28.306 -19.816 -23.331 1.00 13.37 70 ASP B CA 1
ATOM 4332 C C . ASP B 1 78 ? 29.015 -21.161 -23.228 1.00 15.01 70 ASP B C 1
ATOM 4333 O O . ASP B 1 78 ? 28.997 -21.805 -22.166 1.00 14.37 70 ASP B O 1
ATOM 4338 N N . HIS B 1 79 ? 29.596 -21.631 -24.340 1.00 14.59 71 HIS B N 1
ATOM 4339 C CA . HIS B 1 79 ? 30.358 -22.874 -24.307 1.00 15.27 71 HIS B CA 1
ATOM 4340 C C . HIS B 1 79 ? 31.544 -22.753 -23.369 1.00 13.97 71 HIS B C 1
ATOM 4341 O O . HIS B 1 79 ? 31.846 -23.684 -22.614 1.00 14.46 71 HIS B O 1
ATOM 4348 N N . CYS B 1 80 ? 32.243 -21.618 -23.426 1.00 13.51 72 CYS B N 1
ATOM 4349 C CA . CYS B 1 80 ? 33.353 -21.370 -22.512 1.00 13.69 72 CYS B CA 1
ATOM 4350 C C . CYS B 1 80 ? 32.880 -21.395 -21.064 1.00 13.31 72 CYS B C 1
ATOM 4351 O O . CYS B 1 80 ? 33.503 -22.033 -20.213 1.00 15.94 72 CYS B O 1
ATOM 4354 N N . VAL B 1 81 ? 31.790 -20.686 -20.765 1.00 12.76 73 VAL B N 1
ATOM 4355 C CA . VAL B 1 81 ? 31.255 -20.672 -19.401 1.00 13.63 73 VAL B CA 1
ATOM 4356 C C . VAL B 1 81 ? 31.005 -22.090 -18.909 1.00 17.10 73 VAL B C 1
ATOM 4357 O O . VAL B 1 81 ? 31.417 -22.465 -17.804 1.00 15.67 73 VAL B O 1
ATOM 4361 N N . ALA B 1 82 ? 30.311 -22.897 -19.718 1.00 15.75 74 ALA B N 1
ATOM 4362 C CA . ALA B 1 82 ? 29.973 -24.254 -19.297 1.00 16.48 74 ALA B CA 1
ATOM 4363 C C . ALA B 1 82 ? 31.225 -25.095 -19.055 1.00 13.88 74 ALA B C 1
ATOM 4364 O O . ALA B 1 82 ? 31.287 -25.865 -18.086 1.00 14.85 74 ALA B O 1
ATOM 4366 N N . ARG B 1 83 ? 32.226 -24.974 -19.929 1.00 14.77 75 ARG B N 1
ATOM 4367 C CA . ARG B 1 83 ? 33.430 -25.786 -19.780 1.00 16.59 75 ARG B CA 1
ATOM 4368 C C . ARG B 1 83 ? 34.292 -25.301 -18.620 1.00 17.19 75 ARG B C 1
ATOM 4369 O O . ARG B 1 83 ? 34.932 -26.119 -17.955 1.00 19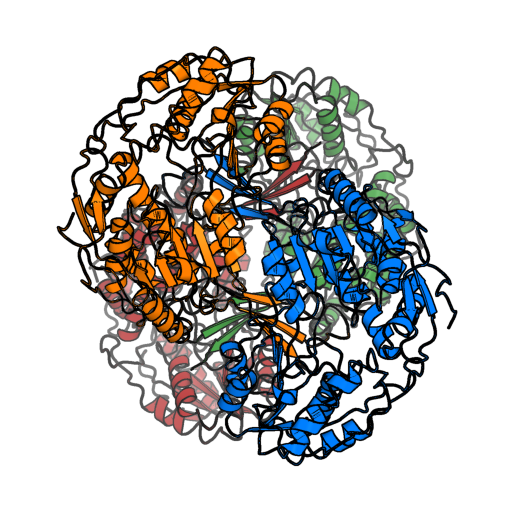.96 75 ARG B O 1
ATOM 4377 N N . PHE B 1 84 ? 34.329 -23.987 -18.358 1.00 17.02 76 PHE B N 1
ATOM 4378 C CA . PHE B 1 84 ? 35.080 -23.519 -17.190 1.00 14.97 76 PHE B CA 1
ATOM 4379 C C . PHE B 1 84 ? 34.456 -24.042 -15.897 1.00 18.28 76 PHE B C 1
ATOM 4380 O O . PHE B 1 84 ? 35.175 -24.415 -14.960 1.00 19.54 76 PHE B O 1
ATOM 4388 N N . ARG B 1 85 ? 33.122 -24.084 -15.821 1.00 16.72 77 ARG B N 1
ATOM 4389 C CA A ARG B 1 85 ? 32.471 -24.685 -14.659 0.51 17.00 77 ARG B CA 1
ATOM 4390 C CA B ARG B 1 85 ? 32.481 -24.681 -14.655 0.49 16.93 77 ARG B CA 1
ATOM 4391 C C . ARG B 1 85 ? 32.830 -26.158 -14.544 1.00 19.15 77 ARG B C 1
ATOM 4392 O O . ARG B 1 85 ? 33.111 -26.659 -13.448 1.00 21.52 77 ARG B O 1
ATOM 4407 N N . GLU B 1 86 ? 32.810 -26.860 -15.675 1.00 16.96 78 GLU B N 1
ATOM 4408 C CA A GLU B 1 86 ? 33.144 -28.282 -15.687 0.65 18.87 78 GLU B CA 1
ATOM 4409 C CA B GLU B 1 86 ? 33.160 -28.274 -15.745 0.35 20.54 78 GLU B CA 1
ATOM 4410 C C . GLU B 1 86 ? 34.567 -28.532 -15.214 1.00 23.35 78 GLU B C 1
ATOM 4411 O O . GLU B 1 86 ? 34.814 -29.511 -14.492 1.00 24.33 78 GLU B O 1
ATOM 4422 N N . ARG B 1 87 ? 35.509 -27.675 -15.607 1.00 19.74 79 ARG B N 1
ATOM 4423 C CA . ARG B 1 87 ? 36.932 -27.835 -15.334 1.00 20.61 79 ARG B CA 1
ATOM 4424 C C . ARG B 1 87 ? 37.413 -26.916 -14.216 1.00 21.10 79 ARG B C 1
ATOM 4425 O O . ARG B 1 87 ? 38.597 -26.563 -14.167 1.00 21.39 79 ARG B O 1
ATOM 4433 N N . PHE B 1 88 ? 36.510 -26.553 -13.300 1.00 20.18 80 PHE B N 1
ATOM 4434 C CA . PHE B 1 88 ? 36.801 -25.553 -12.275 1.00 21.28 80 PHE B CA 1
ATOM 4435 C C . PHE B 1 88 ? 38.027 -25.932 -11.446 1.00 21.53 80 PHE B C 1
ATOM 4436 O O . PHE B 1 88 ? 38.947 -25.124 -11.272 1.00 17.65 80 PHE B O 1
ATOM 4444 N N . ASP B 1 89 ? 38.055 -27.159 -10.921 1.00 23.56 81 ASP B N 1
ATOM 4445 C CA . ASP B 1 89 ? 39.156 -27.563 -10.048 1.00 21.22 81 ASP B CA 1
ATOM 4446 C C . ASP B 1 89 ? 40.475 -27.628 -10.803 1.00 22.07 81 ASP B C 1
ATOM 4447 O O . ASP B 1 89 ? 41.515 -27.229 -10.268 1.00 23.43 81 ASP B O 1
ATOM 4452 N N . GLU B 1 90 ? 40.454 -28.139 -12.040 1.00 19.08 82 GLU B N 1
ATOM 4453 C CA . GLU B 1 90 ? 41.657 -28.168 -12.866 1.00 21.86 82 GLU B CA 1
ATOM 4454 C C . GLU B 1 90 ? 42.206 -26.764 -13.082 1.00 25.84 82 GLU B C 1
ATOM 4455 O O . GLU B 1 90 ? 43.416 -26.527 -12.961 1.00 21.71 82 GLU B O 1
ATOM 4461 N N . LEU B 1 91 ? 41.327 -25.817 -13.414 1.00 19.06 83 LEU B N 1
ATOM 4462 C CA . LEU B 1 91 ? 41.771 -24.441 -13.613 1.00 16.49 83 LEU B CA 1
ATOM 4463 C C . LEU B 1 91 ? 42.349 -23.856 -12.332 1.00 17.89 83 LEU B C 1
ATOM 4464 O O . LEU B 1 91 ? 43.381 -23.172 -12.367 1.00 18.09 83 LEU B O 1
ATOM 4469 N N . ALA B 1 92 ? 41.685 -24.090 -11.195 1.00 16.82 84 ALA B N 1
ATOM 4470 C CA . ALA B 1 92 ? 42.155 -23.522 -9.935 1.00 20.93 84 ALA B CA 1
ATOM 4471 C C . ALA B 1 92 ? 43.498 -24.117 -9.536 1.00 20.19 84 ALA B C 1
ATOM 4472 O O . ALA B 1 92 ? 44.385 -23.400 -9.063 1.00 18.46 84 ALA B O 1
ATOM 4474 N N . GLU B 1 93 ? 43.671 -25.424 -9.733 1.00 23.00 85 GLU B N 1
ATOM 4475 C CA . GLU B 1 93 ? 44.950 -26.048 -9.402 1.00 21.30 85 GLU B CA 1
ATOM 4476 C C . GLU B 1 93 ? 46.058 -25.589 -10.347 1.00 22.09 85 GLU B C 1
ATOM 4477 O O . GLU B 1 93 ? 47.201 -25.400 -9.917 1.00 19.91 85 GLU B O 1
ATOM 4483 N N . ALA B 1 94 ? 45.753 -25.403 -11.634 1.00 19.80 86 ALA B N 1
ATOM 4484 C CA . ALA B 1 94 ? 46.763 -24.882 -12.553 1.00 20.11 86 ALA B CA 1
ATOM 4485 C C . ALA B 1 94 ? 47.238 -23.505 -12.105 1.00 21.25 86 ALA B C 1
ATOM 4486 O O . ALA B 1 94 ? 48.441 -23.215 -12.093 1.00 18.64 86 ALA B O 1
ATOM 4488 N N . LEU B 1 95 ? 46.290 -22.645 -11.738 1.00 20.41 87 LEU B N 1
ATOM 4489 C CA A LEU B 1 95 ? 46.634 -21.325 -11.229 0.47 21.51 87 LEU B CA 1
ATOM 4490 C CA B LEU B 1 95 ? 46.610 -21.323 -11.209 0.53 21.66 87 LEU B CA 1
ATOM 4491 C C . LEU B 1 95 ? 47.486 -21.422 -9.966 1.00 21.86 87 LEU B C 1
ATOM 4492 O O . LEU B 1 95 ? 48.482 -20.701 -9.821 1.00 19.66 87 LEU B O 1
ATOM 4501 N N . CYS B 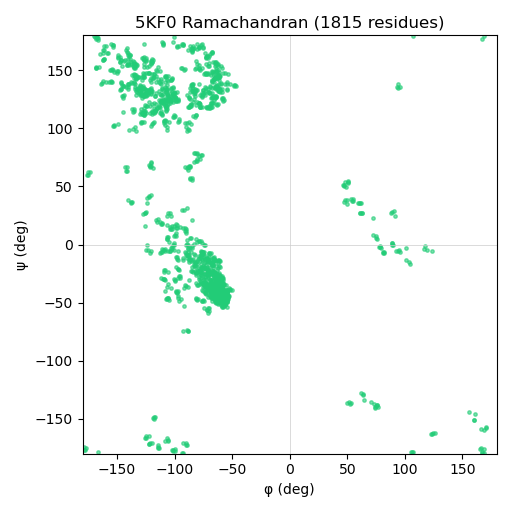1 96 ? 47.108 -22.301 -9.046 1.00 17.44 88 CYS B N 1
ATOM 4502 C CA . CYS B 1 96 ? 47.854 -22.497 -7.814 1.00 16.46 88 CYS B CA 1
ATOM 4503 C C . CYS B 1 96 ? 49.309 -22.851 -8.099 1.00 18.94 88 CYS B C 1
ATOM 4504 O O . CYS B 1 96 ? 50.223 -22.334 -7.450 1.00 20.40 88 CYS B O 1
ATOM 4507 N N . ILE B 1 97 ? 49.534 -23.741 -9.064 1.00 17.00 89 ILE B N 1
ATOM 4508 C CA . ILE B 1 97 ? 50.889 -24.184 -9.392 1.00 16.79 89 ILE B CA 1
ATOM 4509 C C . ILE B 1 97 ? 51.674 -23.067 -10.075 1.00 16.99 89 ILE B C 1
ATOM 4510 O O . ILE B 1 97 ? 52.736 -22.649 -9.595 1.00 17.68 89 ILE B O 1
ATOM 4515 N N . GLU B 1 98 ? 51.172 -22.574 -11.214 1.00 14.79 90 GLU B N 1
ATOM 4516 C CA . GLU B 1 98 ? 51.994 -21.713 -12.057 1.00 16.49 90 GLU B CA 1
ATOM 4517 C C . GLU B 1 98 ? 52.121 -20.294 -11.516 1.00 13.23 90 GLU B C 1
ATOM 4518 O O . GLU B 1 98 ? 53.106 -19.620 -11.829 1.00 15.60 90 GLU B O 1
ATOM 4524 N N . ALA B 1 99 ? 51.170 -19.831 -10.698 1.00 16.62 91 ALA B N 1
ATOM 4525 C CA . ALA B 1 99 ? 51.279 -18.513 -10.082 1.00 17.04 91 ALA B CA 1
ATOM 4526 C C . ALA B 1 99 ? 51.630 -18.573 -8.603 1.00 16.95 91 ALA B C 1
ATOM 4527 O O . ALA B 1 99 ? 51.852 -17.521 -7.994 1.00 19.95 91 ALA B O 1
ATOM 4529 N N . GLY B 1 100 ? 51.693 -19.763 -8.012 1.00 15.44 92 GLY B N 1
ATOM 4530 C CA . GLY B 1 100 ? 51.874 -19.858 -6.572 1.00 17.08 92 GLY B CA 1
ATOM 4531 C C . GLY B 1 100 ? 50.736 -19.241 -5.789 1.00 15.16 92 GLY B C 1
ATOM 4532 O O . GLY B 1 100 ? 50.932 -18.820 -4.647 1.00 16.53 92 GLY B O 1
ATOM 4533 N N . LYS B 1 101 ? 49.555 -19.201 -6.364 1.00 16.20 93 LYS B N 1
ATOM 4534 C CA A LYS B 1 101 ? 48.428 -18.481 -5.777 0.50 15.09 93 LYS B CA 1
ATOM 4535 C CA B LYS B 1 101 ? 48.416 -18.487 -5.794 0.50 15.33 93 LYS B CA 1
ATOM 4536 C C . LYS B 1 101 ? 47.683 -19.382 -4.798 1.00 18.62 93 LYS B C 1
ATOM 4537 O O . LYS B 1 101 ? 47.294 -20.497 -5.162 1.00 19.57 93 LYS B O 1
ATOM 4548 N N . PRO B 1 102 ? 47.475 -18.937 -3.554 1.00 17.32 94 PRO B N 1
ATOM 4549 C CA . PRO B 1 102 ? 46.753 -19.762 -2.573 1.00 17.52 94 PRO B CA 1
ATOM 4550 C C . PRO B 1 102 ? 45.467 -20.333 -3.156 1.00 19.74 94 PRO B C 1
ATOM 4551 O O . PRO B 1 102 ? 44.730 -19.651 -3.870 1.00 18.63 94 PRO B O 1
ATOM 4555 N N . ILE B 1 103 ? 45.214 -21.612 -2.870 1.00 20.51 95 ILE B N 1
ATOM 4556 C CA . ILE B 1 103 ? 44.169 -22.326 -3.604 1.00 22.35 95 ILE B CA 1
ATOM 4557 C C . ILE B 1 103 ? 42.805 -21.668 -3.416 1.00 21.13 95 ILE B C 1
ATOM 4558 O O . ILE B 1 103 ? 41.995 -21.636 -4.354 1.00 21.53 95 ILE B O 1
ATOM 4563 N N . ASN B 1 104 ? 42.541 -21.088 -2.236 1.00 23.24 96 ASN B N 1
ATOM 4564 C CA . ASN B 1 104 ? 41.293 -20.351 -2.031 1.00 27.57 96 ASN B CA 1
ATOM 4565 C C . ASN B 1 104 ? 41.186 -19.157 -2.972 1.00 26.65 96 ASN B C 1
ATOM 4566 O O . ASN B 1 104 ? 40.115 -18.892 -3.529 1.00 22.98 96 ASN B O 1
ATOM 4571 N N . ASP B 1 105 ? 42.280 -18.406 -3.135 1.00 18.92 97 ASP B N 1
ATOM 4572 C CA . ASP B 1 105 ? 42.285 -17.267 -4.048 1.00 18.93 97 ASP B CA 1
ATOM 4573 C C . ASP B 1 105 ? 42.251 -17.716 -5.501 1.00 17.93 97 ASP B C 1
ATOM 4574 O O . ASP B 1 105 ? 41.694 -17.016 -6.356 1.00 17.89 97 ASP B O 1
ATOM 4579 N N . SER B 1 106 ? 42.874 -18.858 -5.800 1.00 15.77 98 SER B N 1
ATOM 4580 C CA . SER B 1 106 ? 42.804 -19.415 -7.146 1.00 14.91 98 SER B CA 1
ATOM 4581 C C . SER B 1 106 ? 41.372 -19.781 -7.508 1.00 16.10 98 SER B C 1
ATOM 4582 O O . SER B 1 106 ? 40.904 -19.485 -8.614 1.00 15.12 98 SER B O 1
ATOM 4585 N N . ARG B 1 107 ? 40.662 -20.439 -6.590 1.00 18.77 99 ARG B N 1
ATOM 4586 C CA . ARG B 1 107 ? 39.250 -20.718 -6.828 1.00 20.12 99 ARG B CA 1
ATOM 4587 C C . ARG B 1 107 ? 38.472 -19.426 -7.030 1.00 20.21 99 ARG B C 1
ATOM 4588 O O . ARG B 1 107 ? 37.588 -19.353 -7.892 1.00 17.26 99 ARG B O 1
ATOM 4596 N N . GLY B 1 108 ? 38.808 -18.387 -6.261 1.00 17.64 100 GLY B N 1
ATOM 4597 C CA . GLY B 1 108 ? 38.155 -17.104 -6.446 1.00 18.37 100 GLY B CA 1
ATOM 4598 C C . GLY B 1 108 ? 38.361 -16.545 -7.840 1.00 17.27 100 GLY B C 1
ATOM 4599 O O . GLY B 1 108 ? 37.437 -15.979 -8.435 1.00 16.40 100 GLY B O 1
ATOM 4600 N N . GLU B 1 109 ? 39.571 -16.699 -8.386 1.00 13.96 101 GLU B N 1
ATOM 4601 C CA . GLU B 1 109 ? 39.823 -16.196 -9.731 1.00 13.33 101 GLU B CA 1
ATOM 4602 C C . GLU B 1 109 ? 39.062 -16.998 -10.779 1.00 14.12 101 GLU B C 1
ATOM 4603 O O . GLU B 1 109 ? 38.563 -16.424 -11.752 1.00 14.28 101 GLU B O 1
ATOM 4609 N N . VAL B 1 110 ? 38.944 -18.321 -10.599 1.00 12.62 102 VAL B N 1
ATOM 4610 C CA . VAL B 1 110 ? 38.198 -19.100 -11.585 1.00 15.71 102 VAL B CA 1
ATOM 4611 C C . VAL B 1 110 ? 36.725 -18.697 -11.571 1.00 15.18 102 VAL B C 1
ATOM 4612 O O . VAL B 1 110 ? 36.088 -18.606 -12.627 1.00 13.01 102 VAL B O 1
ATOM 4616 N N . THR B 1 111 ? 36.170 -18.434 -10.384 1.00 15.27 103 THR B N 1
ATOM 4617 C CA . THR B 1 111 ? 34.811 -17.908 -10.291 1.00 16.06 103 THR B CA 1
ATOM 4618 C C . THR B 1 111 ? 34.675 -16.605 -11.069 1.00 17.82 103 THR B C 1
ATOM 4619 O O . THR B 1 111 ? 33.681 -16.387 -11.776 1.00 16.90 103 THR B O 1
ATOM 4623 N N . ARG B 1 112 ? 35.674 -15.733 -10.959 1.00 13.69 104 ARG B N 1
ATOM 4624 C CA . ARG B 1 112 ? 35.639 -14.466 -11.684 1.00 13.28 104 ARG B CA 1
ATOM 4625 C C . ARG B 1 112 ? 35.809 -14.669 -13.183 1.00 14.50 104 ARG B C 1
ATOM 4626 O O . ARG B 1 112 ? 35.187 -13.954 -13.982 1.00 13.65 104 ARG B O 1
ATOM 4634 N N . LEU B 1 113 ? 36.643 -15.633 -13.587 1.00 14.07 105 LEU B N 1
ATOM 4635 C CA . LEU B 1 113 ? 36.757 -15.973 -15.003 1.00 13.24 105 LEU B CA 1
ATOM 4636 C C . LEU B 1 113 ? 35.392 -16.299 -15.590 1.00 15.49 105 LEU B C 1
ATOM 4637 O O . LEU B 1 113 ? 35.039 -15.840 -16.686 1.00 12.55 105 LEU B O 1
ATOM 4642 N N . ILE B 1 114 ? 34.616 -17.105 -14.864 1.00 14.29 106 ILE B N 1
ATOM 4643 C CA . ILE B 1 114 ? 33.269 -17.450 -15.299 1.00 14.73 106 ILE B CA 1
ATOM 4644 C C . ILE B 1 114 ? 32.382 -16.211 -15.321 1.00 17.15 106 ILE B C 1
ATOM 4645 O O . ILE B 1 114 ? 31.637 -15.987 -16.284 1.00 17.44 106 ILE B O 1
ATOM 4650 N N . ASP B 1 115 ? 32.471 -15.373 -14.281 1.00 15.31 107 ASP B N 1
ATOM 4651 C CA . ASP B 1 115 ? 31.698 -14.131 -14.242 1.00 16.87 107 ASP B CA 1
ATOM 4652 C C . ASP B 1 115 ? 31.982 -13.276 -15.467 1.00 13.65 107 ASP B C 1
ATOM 4653 O O . ASP B 1 115 ? 31.065 -12.721 -16.083 1.00 13.99 107 ASP B O 1
ATOM 4658 N N . THR B 1 116 ? 33.259 -13.135 -15.816 1.00 10.82 108 THR B N 1
ATOM 4659 C CA . THR B 1 116 ? 33.649 -12.259 -16.915 1.00 9.35 108 THR B CA 1
ATOM 4660 C C . THR B 1 116 ? 33.088 -12.757 -18.241 1.00 11.84 108 THR B C 1
ATOM 4661 O O . THR B 1 116 ? 32.526 -11.978 -19.021 1.00 10.92 108 THR B O 1
ATOM 4665 N N . PHE B 1 117 ? 33.204 -14.061 -18.501 1.00 10.71 109 PHE B N 1
ATOM 4666 C CA . PHE B 1 117 ? 32.648 -14.599 -19.735 1.00 11.76 109 PHE B CA 1
ATOM 4667 C C . PHE B 1 117 ? 31.126 -14.513 -19.744 1.00 11.57 109 PHE B C 1
ATOM 4668 O O . PHE B 1 117 ? 30.529 -14.296 -20.806 1.00 11.01 109 PHE B O 1
ATOM 4676 N N . ARG B 1 118 ? 30.478 -14.672 -18.585 1.00 10.99 110 ARG B N 1
ATOM 4677 C CA A ARG B 1 118 ? 29.021 -14.577 -18.559 0.67 12.53 110 ARG B CA 1
ATOM 4678 C CA B ARG B 1 118 ? 29.020 -14.574 -18.541 0.33 11.99 110 ARG B CA 1
ATOM 4679 C C . ARG B 1 118 ? 28.545 -13.164 -18.881 1.00 10.87 110 ARG B C 1
ATOM 4680 O O . ARG B 1 118 ? 27.558 -12.989 -19.611 1.00 11.86 110 ARG B O 1
ATOM 4695 N N . VAL B 1 119 ? 29.221 -12.142 -18.345 1.00 10.14 111 VAL B N 1
ATOM 4696 C CA . VAL B 1 119 ? 28.860 -10.769 -18.705 1.00 9.27 111 VAL B CA 1
ATOM 4697 C C . VAL B 1 119 ? 29.004 -10.578 -20.207 1.00 11.64 111 VAL B C 1
ATOM 4698 O O . VAL B 1 119 ? 28.143 -9.972 -20.864 1.00 11.94 111 VAL B O 1
ATOM 4702 N N . ALA B 1 120 ? 30.092 -11.109 -20.783 1.00 11.12 112 ALA B N 1
ATOM 4703 C CA . ALA B 1 120 ? 30.301 -10.994 -22.227 1.00 9.76 112 ALA B CA 1
ATOM 4704 C C . ALA B 1 120 ? 29.198 -11.694 -23.010 1.00 11.27 112 ALA B C 1
ATOM 4705 O O . ALA B 1 120 ? 28.737 -11.175 -24.035 1.00 10.52 112 ALA B O 1
ATOM 4707 N N . SER B 1 121 ? 28.778 -12.883 -22.564 1.00 9.98 113 SER B N 1
ATOM 4708 C CA . SER B 1 121 ? 27.664 -13.571 -23.214 1.00 10.74 113 SER B CA 1
ATOM 4709 C C . SER B 1 121 ? 26.428 -12.676 -23.270 1.00 11.62 113 SER B C 1
ATOM 4710 O O . SER B 1 121 ? 25.755 -12.583 -24.303 1.00 12.48 113 SER B O 1
ATOM 4713 N N . GLU B 1 122 ? 26.113 -12.022 -22.153 1.00 11.26 114 GLU B N 1
ATOM 4714 C CA . GLU B 1 122 ? 24.960 -11.129 -22.107 1.00 11.50 114 GLU B CA 1
ATOM 4715 C C . GLU B 1 122 ? 25.159 -9.925 -23.017 1.00 15.10 114 GLU B C 1
ATOM 4716 O O . GLU B 1 122 ? 24.240 -9.532 -23.746 1.00 14.85 114 GLU B O 1
ATOM 4722 N N . GLU B 1 123 ? 26.350 -9.322 -22.990 1.00 11.16 115 GLU B N 1
ATOM 4723 C CA . GLU B 1 123 ? 26.555 -8.108 -23.773 1.00 12.30 115 GLU B CA 1
ATOM 4724 C C . GLU B 1 123 ? 26.617 -8.391 -25.264 1.00 13.57 115 GLU B C 1
ATOM 4725 O O . GLU B 1 123 ? 26.324 -7.498 -26.067 1.00 13.95 115 GLU B O 1
ATOM 4731 N N . ALA B 1 124 ? 26.983 -9.619 -25.654 1.00 12.28 116 ALA B N 1
ATOM 4732 C CA . ALA B 1 124 ? 27.140 -9.939 -27.068 1.00 10.67 116 ALA B CA 1
ATOM 4733 C C . ALA B 1 124 ? 25.859 -9.709 -27.859 1.00 11.59 116 ALA B C 1
ATOM 4734 O O . ALA B 1 124 ? 25.920 -9.444 -29.065 1.00 13.58 116 ALA B O 1
ATOM 4736 N N . VAL B 1 125 ? 24.694 -9.844 -27.225 1.00 11.89 117 VAL B N 1
ATOM 4737 C CA . VAL B 1 125 ? 23.439 -9.731 -27.960 1.00 9.89 117 VAL B CA 1
ATOM 4738 C C . VAL B 1 125 ? 22.763 -8.385 -27.739 1.00 12.50 117 VAL B C 1
ATOM 4739 O O . VAL B 1 125 ? 21.587 -8.237 -28.080 1.00 15.98 117 VAL B O 1
ATOM 4743 N N . ARG B 1 126 ? 23.470 -7.400 -27.178 1.00 10.82 118 ARG B N 1
ATOM 4744 C CA . ARG B 1 126 ? 22.856 -6.074 -27.000 1.00 10.47 118 ARG B CA 1
ATOM 4745 C C . ARG B 1 126 ? 23.832 -4.960 -27.365 1.00 13.12 118 ARG B C 1
ATOM 4746 O O . ARG B 1 126 ? 23.832 -3.882 -26.754 1.00 15.16 118 ARG B O 1
ATOM 4754 N N . ILE B 1 127 ? 24.666 -5.193 -28.386 1.00 11.01 119 ILE B N 1
ATOM 4755 C CA . ILE B 1 127 ? 25.516 -4.145 -28.941 1.00 13.29 119 ILE B CA 1
ATOM 4756 C C . ILE B 1 127 ? 24.648 -3.315 -29.881 1.00 15.27 119 ILE B C 1
ATOM 4757 O O . ILE B 1 127 ? 24.716 -3.455 -31.108 1.00 16.83 119 ILE B O 1
ATOM 4762 N N . ASP B 1 128 ? 23.835 -2.442 -29.298 1.00 12.38 120 ASP B N 1
ATOM 4763 C CA . ASP B 1 128 ? 22.851 -1.650 -30.012 1.00 10.57 120 ASP B CA 1
ATOM 4764 C C . ASP B 1 128 ? 23.481 -0.373 -30.573 1.00 13.83 120 ASP B C 1
ATOM 4765 O O . ASP B 1 128 ? 24.596 0.019 -30.213 1.00 16.47 120 ASP B O 1
ATOM 4770 N N . GLY B 1 129 ? 22.746 0.279 -31.468 1.00 11.73 121 GLY B N 1
ATOM 4771 C CA . GLY B 1 129 ? 23.122 1.591 -31.957 1.00 10.70 121 GLY B CA 1
ATOM 4772 C C . GLY B 1 129 ? 22.044 2.628 -31.704 1.00 10.33 121 GLY B C 1
ATOM 4773 O O . GLY B 1 129 ? 21.121 2.397 -30.921 1.00 12.61 121 GLY B O 1
ATOM 4774 N N . GLU B 1 130 ? 22.145 3.778 -32.370 1.00 9.39 122 GLU B N 1
ATOM 4775 C CA . GLU B 1 130 ? 21.242 4.899 -32.136 1.00 9.86 122 GLU B CA 1
ATOM 4776 C C . GLU B 1 130 ? 20.631 5.386 -33.442 1.00 10.79 122 GLU B C 1
ATOM 4777 O O . GLU B 1 130 ? 21.274 5.368 -34.502 1.00 11.62 122 GLU B O 1
ATOM 4783 N N . VAL B 1 131 ? 19.376 5.825 -33.350 1.00 9.33 123 VAL B N 1
ATOM 4784 C CA . VAL B 1 131 ? 18.723 6.601 -34.401 1.00 9.51 123 VAL B CA 1
ATOM 4785 C C . VAL B 1 131 ? 18.801 8.056 -33.961 1.00 10.73 123 VAL B C 1
ATOM 4786 O O . VAL B 1 131 ? 18.158 8.454 -32.984 1.00 12.93 123 VAL B O 1
ATOM 4790 N N . LEU B 1 132 ? 19.601 8.853 -34.663 1.00 9.58 124 LEU B N 1
ATOM 4791 C CA . LEU B 1 132 ? 19.950 10.196 -34.214 1.00 9.66 124 LEU B CA 1
ATOM 4792 C C . LEU B 1 132 ? 19.142 11.253 -34.951 1.00 10.90 124 LEU B C 1
ATOM 4793 O O . LEU B 1 132 ? 19.137 11.284 -36.187 1.00 11.02 124 LEU B O 1
ATOM 4798 N N . ASN B 1 133 ? 18.509 12.163 -34.201 1.00 10.22 125 ASN B N 1
ATOM 4799 C CA . ASN B 1 133 ? 17.959 13.344 -34.854 1.00 10.29 125 ASN B CA 1
ATOM 4800 C C . ASN B 1 133 ? 19.095 14.203 -35.378 1.00 10.56 125 ASN B C 1
ATOM 4801 O O . ASN B 1 133 ? 19.965 14.634 -34.608 1.00 13.53 125 ASN B O 1
ATOM 4806 N N . LEU B 1 134 ? 19.091 14.447 -36.683 1.00 11.63 126 LEU B N 1
ATOM 4807 C CA . LEU B 1 134 ? 20.048 15.354 -37.302 1.00 12.08 126 LEU B CA 1
ATOM 4808 C C . LEU B 1 134 ? 19.395 16.643 -37.776 1.00 11.91 126 LEU B C 1
ATOM 4809 O O . LEU B 1 134 ? 20.097 17.546 -38.247 1.00 12.94 126 LEU B O 1
ATOM 4814 N N . GLU B 1 135 ? 18.072 16.764 -37.670 1.00 12.93 127 GLU B N 1
ATOM 4815 C CA . GLU B 1 135 ? 17.392 17.982 -38.108 1.00 15.12 127 GLU B CA 1
ATOM 4816 C C . GLU B 1 135 ? 17.518 19.049 -37.020 1.00 17.23 127 GLU B C 1
ATOM 4817 O O . GLU B 1 135 ? 16.571 19.378 -36.300 1.00 17.16 127 GLU B O 1
ATOM 4823 N N . ILE B 1 136 ? 18.732 19.596 -36.903 1.00 12.88 128 ILE B N 1
ATOM 4824 C CA . ILE B 1 136 ? 19.008 20.653 -35.931 1.00 13.17 128 ILE B CA 1
ATOM 4825 C C . ILE B 1 136 ? 19.058 22.027 -36.580 1.00 15.49 128 ILE B C 1
ATOM 4826 O O . ILE B 1 136 ? 19.192 23.039 -35.873 1.00 16.30 128 ILE B O 1
ATOM 4831 N N . SER B 1 137 ? 18.930 22.095 -37.903 1.00 16.35 129 SER B N 1
ATOM 4832 C CA . SER B 1 137 ? 18.924 23.345 -38.654 1.00 17.45 129 SER B CA 1
ATOM 4833 C C . SER B 1 137 ? 18.256 23.074 -39.993 1.00 21.25 129 SER B C 1
ATOM 4834 O O . SER B 1 137 ? 18.114 21.924 -40.414 1.00 17.33 129 SER B O 1
ATOM 4837 N N . ALA B 1 138 ? 17.873 24.154 -40.682 1.00 19.34 130 ALA B N 1
ATOM 4838 C CA . ALA B 1 138 ? 17.206 23.982 -41.969 1.00 19.41 130 ALA B CA 1
ATOM 4839 C C . ALA B 1 138 ? 18.109 23.285 -42.982 1.00 14.73 130 ALA B C 1
ATOM 4840 O O . ALA B 1 138 ? 17.619 22.505 -43.814 1.00 17.31 130 ALA B O 1
ATOM 4842 N N . ARG B 1 139 ? 19.418 23.542 -42.922 1.00 17.66 131 ARG B N 1
ATOM 4843 C CA . ARG B 1 139 ? 20.354 22.897 -43.841 1.00 19.03 131 ARG B CA 1
ATOM 4844 C C . ARG B 1 139 ? 20.271 21.382 -43.746 1.00 21.34 131 ARG B C 1
ATOM 4845 O O . ARG B 1 139 ? 20.411 20.684 -44.759 1.00 19.11 131 ARG B O 1
ATOM 4853 N N . ALA B 1 140 ? 20.017 20.859 -42.548 1.00 14.27 132 ALA B N 1
ATOM 4854 C CA . ALA B 1 140 ? 19.974 19.422 -42.320 1.00 12.76 132 ALA B CA 1
ATOM 4855 C C . ALA B 1 140 ? 18.552 18.869 -42.324 1.00 12.13 132 ALA B C 1
ATOM 4856 O O . ALA B 1 140 ? 18.334 17.752 -41.831 1.00 12.17 132 ALA B O 1
ATOM 4858 N N . GLN B 1 141 ? 17.582 19.619 -42.854 1.00 14.85 133 GLN B N 1
ATOM 4859 C CA . GLN B 1 141 ? 16.228 19.084 -42.960 1.00 13.11 133 GLN B CA 1
ATOM 4860 C C . GLN B 1 141 ? 16.232 17.841 -43.839 1.00 15.34 133 GLN B C 1
ATOM 4861 O O . GLN B 1 141 ? 16.837 17.830 -44.915 1.00 14.96 133 GLN B O 1
ATOM 4867 N N . GLY B 1 142 ? 15.564 16.788 -43.373 1.00 15.12 134 GLY B N 1
ATOM 4868 C CA . GLY B 1 142 ? 15.453 15.567 -44.147 1.00 15.75 134 GLY B CA 1
ATOM 4869 C C . GLY B 1 142 ? 16.559 14.562 -43.928 1.00 15.22 134 GLY B C 1
ATOM 4870 O O . GLY B 1 142 ? 16.524 13.485 -44.542 1.00 15.77 134 GLY B O 1
ATOM 4871 N N . TYR B 1 143 ? 17.533 14.855 -43.072 1.00 11.64 135 TYR B N 1
ATOM 4872 C CA . TYR B 1 143 ? 18.599 13.903 -42.786 1.00 11.38 135 TYR B CA 1
ATOM 4873 C C . TYR B 1 143 ? 18.358 13.227 -41.441 1.00 14.00 135 TYR B C 1
ATOM 4874 O O . TYR B 1 143 ? 17.903 13.866 -40.489 1.00 13.92 135 TYR B O 1
ATOM 4883 N N . THR B 1 144 ? 18.680 11.931 -41.369 1.00 10.85 136 THR B N 1
ATOM 4884 C CA . THR B 1 144 ? 18.617 11.136 -40.149 1.00 10.54 136 THR B CA 1
ATOM 4885 C C . THR B 1 144 ? 19.883 10.293 -40.042 1.00 10.53 136 THR B C 1
ATOM 4886 O O . THR B 1 144 ? 20.433 9.857 -41.053 1.00 12.53 136 THR B O 1
ATOM 4890 N N . GLY B 1 145 ? 20.341 10.065 -38.815 1.00 10.92 137 GLY B N 1
ATOM 4891 C CA . GLY B 1 145 ? 21.534 9.265 -38.557 1.00 11.50 137 GLY B CA 1
ATOM 4892 C C . GLY B 1 145 ? 21.187 7.923 -37.939 1.00 11.02 137 GLY B C 1
ATOM 4893 O O . GLY B 1 145 ? 20.245 7.821 -37.147 1.00 11.39 137 GLY B O 1
ATOM 4894 N N . TYR B 1 146 ? 21.956 6.896 -38.312 1.00 9.66 138 TYR B N 1
ATOM 4895 C CA . TYR B 1 146 ? 21.845 5.548 -37.764 1.00 9.52 138 TYR B CA 1
ATOM 4896 C C . TYR B 1 146 ? 23.249 5.064 -37.447 1.00 11.60 138 TYR B C 1
ATOM 4897 O O . TYR B 1 146 ? 24.148 5.203 -38.283 1.00 12.26 138 TYR B O 1
ATOM 4906 N N . THR B 1 147 ? 23.443 4.483 -36.263 1.00 10.92 139 THR B N 1
ATOM 4907 C CA . THR B 1 147 ? 24.777 4.037 -35.877 1.00 9.09 139 THR B CA 1
ATOM 4908 C C . THR B 1 147 ? 24.809 2.543 -35.609 1.00 11.57 139 THR B C 1
ATOM 4909 O O . THR B 1 147 ? 23.795 1.914 -35.284 1.00 11.14 139 THR B O 1
ATOM 4913 N N . ARG B 1 148 ? 26.010 1.992 -35.762 1.00 10.63 140 ARG B N 1
ATOM 4914 C CA . ARG B 1 148 ? 26.315 0.608 -35.417 1.00 8.78 140 ARG B CA 1
ATOM 4915 C C . ARG B 1 148 ? 27.766 0.572 -34.960 1.00 13.08 140 ARG B C 1
ATOM 4916 O O . ARG B 1 148 ? 28.543 1.487 -35.244 1.00 12.40 140 ARG B O 1
ATOM 4924 N N . ARG B 1 149 ? 28.133 -0.497 -34.254 1.00 11.27 141 ARG B N 1
ATOM 4925 C CA . ARG B 1 149 ? 29.522 -0.716 -33.854 1.00 11.23 141 ARG B CA 1
ATOM 4926 C C . ARG B 1 149 ? 30.088 -1.847 -34.700 1.00 12.95 141 ARG B C 1
ATOM 4927 O O . ARG B 1 149 ? 29.556 -2.962 -34.680 1.00 15.04 141 ARG B O 1
ATOM 4935 N N . VAL B 1 150 ? 31.162 -1.572 -35.430 1.00 10.59 142 VAL B N 1
ATOM 4936 C CA A VAL B 1 150 ? 31.797 -2.565 -36.295 0.53 11.12 142 VAL B CA 1
ATOM 4937 C CA B VAL B 1 150 ? 31.763 -2.614 -36.257 0.47 10.68 142 VAL B CA 1
ATOM 4938 C C . VAL B 1 150 ? 33.069 -3.057 -35.607 1.00 10.71 142 VAL B C 1
ATOM 4939 O O . VAL B 1 150 ? 33.777 -2.247 -34.996 1.00 12.11 142 VAL B O 1
ATOM 4946 N N . PRO B 1 151 ? 33.411 -4.344 -35.676 1.00 13.48 143 PRO B N 1
ATOM 4947 C CA . PRO B 1 151 ? 34.669 -4.802 -35.070 1.00 12.84 143 PRO B CA 1
ATOM 4948 C C . PRO B 1 151 ? 35.845 -3.992 -35.591 1.00 13.14 143 PRO B C 1
ATOM 4949 O O . PRO B 1 151 ? 35.932 -3.687 -36.785 1.00 17.63 143 PRO B O 1
ATOM 4953 N N . ILE B 1 152 ? 36.758 -3.630 -34.683 1.00 11.60 144 ILE B N 1
ATOM 4954 C CA . ILE B 1 152 ? 37.878 -2.783 -35.073 1.00 12.04 144 ILE B CA 1
ATOM 4955 C C . ILE B 1 152 ? 38.858 -3.525 -35.977 1.00 16.43 144 ILE B C 1
ATOM 4956 O O . ILE B 1 152 ? 39.553 -2.891 -36.778 1.00 16.78 144 ILE B O 1
ATOM 4961 N N . GLY B 1 153 ? 38.901 -4.849 -35.904 1.00 14.93 145 GLY B N 1
ATOM 4962 C CA . GLY B 1 153 ? 39.839 -5.611 -36.698 1.00 15.97 145 GLY B CA 1
ATOM 4963 C C . GLY B 1 153 ? 40.680 -6.485 -35.795 1.00 14.87 145 GLY B C 1
ATOM 4964 O O . GLY B 1 153 ? 40.321 -6.726 -34.637 1.00 12.64 145 GLY B O 1
ATOM 4965 N N . PRO B 1 154 ? 41.817 -6.969 -36.292 1.00 14.11 146 PRO B N 1
ATOM 4966 C CA . PRO B 1 154 ? 42.664 -7.839 -35.461 1.00 9.82 146 PRO B CA 1
ATOM 4967 C C . PRO B 1 154 ? 43.192 -7.086 -34.246 1.00 11.55 146 PRO B C 1
ATOM 4968 O O . PRO B 1 154 ? 43.661 -5.945 -34.350 1.00 12.97 146 PRO B O 1
ATOM 4972 N N . CYS B 1 155 ? 43.092 -7.729 -33.082 1.00 10.64 147 CYS B N 1
ATOM 4973 C CA . CYS B 1 155 ? 43.500 -7.149 -31.807 1.00 11.52 147 CYS B CA 1
ATOM 4974 C C . CYS B 1 155 ? 44.723 -7.878 -31.267 1.00 12.53 147 CYS B C 1
ATOM 4975 O O . CYS B 1 155 ? 44.803 -9.107 -31.338 1.00 12.93 147 CYS B O 1
ATOM 4978 N N . SER B 1 156 ? 45.670 -7.113 -30.727 1.00 10.53 148 SER B N 1
ATOM 4979 C CA . SER B 1 156 ? 46.838 -7.656 -30.040 1.00 10.93 148 SER B CA 1
ATOM 4980 C C . SER B 1 156 ? 46.632 -7.530 -28.535 1.00 10.88 148 SER B C 1
ATOM 4981 O O . SER B 1 156 ? 46.410 -6.422 -28.030 1.00 11.31 148 SER B O 1
ATOM 4984 N N . PHE B 1 157 ? 46.727 -8.656 -27.817 1.00 9.05 149 PHE B N 1
ATOM 4985 C CA . PHE B 1 157 ? 46.455 -8.717 -26.385 1.00 9.23 149 PHE B CA 1
ATOM 4986 C C . PHE B 1 157 ? 47.697 -9.207 -25.649 1.00 12.02 149 PHE B C 1
ATOM 4987 O O . PHE B 1 157 ? 48.308 -10.200 -26.053 1.00 11.96 149 PHE B O 1
ATOM 4995 N N . ILE B 1 158 ? 48.076 -8.511 -24.577 1.00 10.29 150 ILE B N 1
ATOM 4996 C CA . ILE B 1 158 ? 49.202 -8.913 -23.744 1.00 11.99 150 ILE B CA 1
ATOM 4997 C C . ILE B 1 158 ? 48.739 -8.896 -22.293 1.00 12.63 150 ILE B C 1
ATOM 4998 O O . ILE B 1 158 ? 48.186 -7.888 -21.836 1.00 11.54 150 ILE B O 1
ATOM 5003 N N . SER B 1 159 ? 48.963 -9.999 -21.566 1.00 10.19 151 SER B N 1
ATOM 5004 C CA . SER B 1 159 ? 48.469 -10.124 -20.203 1.00 11.97 151 SER B CA 1
ATOM 5005 C C . SER B 1 159 ? 49.590 -10.444 -19.209 1.00 13.18 151 SER B C 1
ATOM 5006 O O . SER B 1 159 ? 50.670 -10.914 -19.598 1.00 13.35 151 SER B O 1
ATOM 5009 N N . PRO B 1 160 ? 49.364 -10.185 -17.901 1.00 12.46 152 PRO B N 1
ATOM 5010 C CA . PRO B 1 160 ? 50.430 -10.336 -16.897 1.00 12.59 152 PRO B CA 1
ATOM 5011 C C . PRO B 1 160 ? 50.366 -11.642 -16.115 1.00 14.53 152 PRO B C 1
ATOM 5012 O O . PRO B 1 160 ? 49.493 -12.484 -16.359 1.00 12.91 152 PRO B O 1
ATOM 5016 N N . PHE B 1 161 ? 51.261 -11.803 -15.134 1.00 13.18 153 PHE B N 1
ATOM 5017 C CA . PHE B 1 161 ? 51.369 -13.090 -14.453 1.00 12.38 153 PHE B CA 1
ATOM 5018 C C . PHE B 1 161 ? 50.318 -13.289 -13.371 1.00 13.00 153 PHE B C 1
ATOM 5019 O O . PHE B 1 161 ? 50.013 -14.436 -13.032 1.00 15.72 153 PHE B O 1
ATOM 5027 N N . ASN B 1 162 ? 49.784 -12.217 -12.771 1.00 14.36 154 ASN B N 1
ATOM 5028 C CA . ASN B 1 162 ? 49.227 -12.402 -11.434 1.00 17.50 154 ASN B CA 1
ATOM 5029 C C . ASN B 1 162 ? 47.766 -12.836 -11.442 1.00 15.74 154 ASN B C 1
ATOM 5030 O O . ASN B 1 162 ? 47.341 -13.523 -10.508 1.00 16.93 154 ASN B O 1
ATOM 5035 N N . PHE B 1 163 ? 46.981 -12.437 -12.443 1.00 15.34 155 PHE B N 1
ATOM 5036 C CA A PHE B 1 163 ? 45.637 -12.962 -12.681 0.53 18.64 155 PHE B CA 1
ATOM 5037 C CA B PHE B 1 163 ? 45.642 -12.979 -12.664 0.47 18.65 155 PHE B CA 1
ATOM 5038 C C . PHE B 1 163 ? 45.624 -13.579 -14.072 1.00 21.58 155 PHE B C 1
ATOM 5039 O O . PHE B 1 163 ? 44.986 -13.039 -14.986 1.00 23.08 155 PHE B O 1
ATOM 5054 N N . PRO B 1 164 ? 46.321 -14.697 -14.281 1.00 20.52 156 PRO B N 1
ATOM 5055 C CA . PRO B 1 164 ? 46.498 -15.192 -15.660 1.00 27.66 156 PRO B CA 1
ATOM 5056 C C . PRO B 1 164 ? 45.219 -15.657 -16.335 1.00 28.12 156 PRO B C 1
ATOM 5057 O O . PRO B 1 164 ? 45.189 -15.727 -17.569 1.00 34.88 156 PRO B O 1
ATOM 5061 N N . LEU B 1 165 ? 44.169 -15.983 -15.590 1.00 13.31 157 LEU B N 1
ATOM 5062 C CA . LEU B 1 165 ? 42.918 -16.333 -16.257 1.00 13.21 157 LEU B CA 1
ATOM 5063 C C . LEU B 1 165 ? 42.020 -15.118 -16.448 1.00 13.19 157 LEU B C 1
ATOM 5064 O O . LEU B 1 165 ? 41.582 -14.834 -17.568 1.00 12.70 157 LEU B O 1
ATOM 5069 N N . ASN B 1 166 ? 41.743 -14.387 -15.371 1.00 11.92 158 ASN B N 1
ATOM 5070 C CA . ASN B 1 166 ? 40.706 -13.370 -15.473 1.00 11.91 158 ASN B CA 1
ATOM 5071 C C . ASN B 1 166 ? 41.168 -12.148 -16.262 1.00 11.68 158 ASN B C 1
ATOM 5072 O O . ASN B 1 166 ? 40.353 -11.510 -16.934 1.00 11.39 158 ASN B O 1
ATOM 5077 N N . LEU B 1 167 ? 42.451 -11.789 -16.203 1.00 10.24 159 LEU B N 1
ATOM 5078 C CA . LEU B 1 167 ? 42.834 -10.619 -16.989 1.00 9.37 159 LEU B CA 1
ATOM 5079 C C . LEU B 1 167 ? 42.977 -10.944 -18.471 1.00 13.34 159 LEU B C 1
ATOM 5080 O O . LEU B 1 167 ? 42.770 -10.066 -19.317 1.00 13.07 159 LEU B O 1
ATOM 5085 N N . ALA B 1 168 ? 43.269 -12.196 -18.819 1.00 11.92 160 ALA B N 1
ATOM 5086 C CA . ALA B 1 168 ? 43.128 -12.589 -20.215 1.00 9.73 160 ALA B CA 1
ATOM 5087 C C . ALA B 1 168 ? 41.664 -12.566 -20.629 1.00 10.38 160 ALA B C 1
ATOM 5088 O O . ALA B 1 168 ? 41.330 -12.123 -21.735 1.00 10.92 160 ALA B O 1
ATOM 5090 N N . ALA B 1 169 ? 40.782 -13.008 -19.736 1.00 11.01 161 ALA B N 1
ATOM 5091 C CA . ALA B 1 169 ? 39.348 -13.017 -20.027 1.00 9.97 161 ALA B CA 1
ATOM 5092 C C . ALA B 1 169 ? 38.821 -11.622 -20.341 1.00 10.87 161 ALA B C 1
ATOM 5093 O O . ALA B 1 169 ? 37.943 -11.465 -21.197 1.00 11.45 161 ALA B O 1
ATOM 5095 N N . HIS B 1 170 ? 39.321 -10.597 -19.645 1.00 10.18 162 HIS B N 1
ATOM 5096 C CA . HIS B 1 170 ? 38.822 -9.242 -19.884 1.00 10.42 162 HIS B CA 1
ATOM 5097 C C . HIS B 1 170 ? 39.212 -8.689 -21.250 1.00 12.66 162 HIS B C 1
ATOM 5098 O O . HIS B 1 170 ? 38.715 -7.621 -21.631 1.00 10.91 162 HIS B O 1
ATOM 5105 N N . LYS B 1 171 ? 40.062 -9.384 -22.003 1.00 9.99 163 LYS B N 1
ATOM 5106 C CA . LYS B 1 171 ? 40.343 -9.039 -23.392 1.00 9.19 163 LYS B CA 1
ATOM 5107 C C . LYS B 1 171 ? 39.687 -10.021 -24.350 1.00 10.46 163 LYS B C 1
ATOM 5108 O O . LYS B 1 171 ? 39.033 -9.610 -25.314 1.00 10.68 163 LYS B O 1
ATOM 5114 N N . VAL B 1 172 ? 39.826 -11.318 -24.066 1.00 9.49 164 VAL B N 1
ATOM 5115 C CA . VAL B 1 172 ? 39.317 -12.374 -24.944 1.00 9.16 164 VAL B CA 1
ATOM 5116 C C . VAL B 1 172 ? 37.796 -12.316 -25.045 1.00 9.02 164 VAL B C 1
ATOM 5117 O O . VAL B 1 172 ? 37.226 -12.365 -26.145 1.00 10.15 164 VAL B O 1
ATOM 5121 N N . ALA B 1 173 ? 37.114 -12.264 -23.901 1.00 8.81 165 ALA B N 1
ATOM 5122 C CA . ALA B 1 173 ? 35.656 -12.361 -23.922 1.00 10.00 165 ALA B CA 1
ATOM 5123 C C . ALA B 1 173 ? 35.004 -11.182 -24.636 1.00 11.13 165 ALA B C 1
ATOM 5124 O O . ALA B 1 173 ? 34.116 -11.416 -25.478 1.00 10.91 165 ALA B O 1
ATOM 5126 N N . PRO B 1 174 ? 35.368 -9.922 -24.367 1.00 9.49 166 PRO B N 1
ATOM 5127 C CA . PRO B 1 174 ? 34.821 -8.828 -25.194 1.00 10.01 166 PRO B CA 1
ATOM 5128 C C . PRO B 1 174 ? 35.220 -8.908 -26.656 1.00 10.57 166 PRO B C 1
ATOM 5129 O O . PRO B 1 174 ? 34.414 -8.519 -27.506 1.00 9.62 166 PRO B O 1
ATOM 5133 N N . ALA B 1 175 ? 36.420 -9.408 -26.990 1.00 10.30 167 ALA B N 1
ATOM 5134 C CA . ALA B 1 175 ? 36.785 -9.500 -28.402 1.00 10.68 167 ALA B CA 1
ATOM 5135 C C . ALA B 1 175 ? 35.839 -10.431 -29.139 1.00 10.34 167 ALA B C 1
ATOM 5136 O O . ALA B 1 175 ? 35.410 -10.134 -30.261 1.00 10.62 167 ALA B O 1
ATOM 5138 N N . LEU B 1 176 ? 35.487 -11.560 -28.508 1.00 9.37 168 LEU B N 1
ATOM 5139 C CA . LEU B 1 176 ? 34.538 -12.482 -29.121 1.00 10.78 168 LEU B CA 1
ATOM 5140 C C . LEU B 1 176 ? 33.153 -11.850 -29.230 1.00 10.14 168 LEU B C 1
ATOM 5141 O O . LEU B 1 176 ? 32.471 -12.005 -30.250 1.00 13.23 168 LEU B O 1
ATOM 5146 N N . ALA B 1 177 ? 32.725 -11.130 -28.187 1.00 10.69 169 ALA B N 1
ATOM 5147 C CA . ALA B 1 177 ? 31.430 -10.460 -28.243 1.00 12.75 169 ALA B CA 1
ATOM 5148 C C . ALA B 1 177 ? 31.403 -9.406 -29.344 1.00 13.77 169 ALA B C 1
ATOM 5149 O O . ALA B 1 177 ? 30.391 -9.240 -30.037 1.00 16.55 169 ALA B O 1
ATOM 5151 N N . ALA B 1 178 ? 32.514 -8.694 -29.529 1.00 12.15 170 ALA B N 1
ATOM 5152 C CA . ALA B 1 178 ? 32.591 -7.625 -30.518 1.00 14.07 170 ALA B CA 1
ATOM 5153 C C . ALA B 1 178 ? 32.832 -8.139 -31.927 1.00 18.90 170 ALA B C 1
ATOM 5154 O O . ALA B 1 178 ? 32.636 -7.383 -32.884 1.00 22.61 170 ALA B O 1
ATOM 5156 N N . GLY B 1 179 ? 33.272 -9.386 -32.081 1.00 11.86 171 GLY B N 1
ATOM 5157 C CA . GLY B 1 179 ? 33.554 -9.917 -33.399 1.00 12.01 171 GLY B CA 1
ATOM 5158 C C . GLY B 1 179 ? 34.957 -9.674 -33.920 1.00 14.12 171 GLY B C 1
ATOM 5159 O O . GLY B 1 179 ? 35.155 -9.635 -35.139 1.00 15.48 171 GLY B O 1
ATOM 5160 N N . CYS B 1 180 ? 35.955 -9.529 -33.033 1.00 11.17 172 CYS B N 1
ATOM 5161 C CA . CYS B 1 180 ? 37.339 -9.263 -33.455 1.00 11.27 172 CYS B CA 1
ATOM 5162 C C . CYS B 1 180 ? 38.180 -10.524 -33.393 1.00 12.24 172 CYS B C 1
ATOM 5163 O O . CYS B 1 180 ? 38.228 -11.163 -32.333 1.00 13.33 172 CYS B O 1
ATOM 5166 N N . PRO B 1 181 ? 38.906 -10.877 -34.454 1.00 10.89 173 PRO B N 1
ATOM 5167 C CA . PRO B 1 181 ? 40.013 -11.829 -34.292 1.00 10.74 173 PRO B CA 1
ATOM 5168 C C . PRO B 1 181 ? 41.059 -11.237 -33.362 1.00 12.10 173 PRO B C 1
ATOM 5169 O O . PRO B 1 181 ? 41.244 -10.021 -33.310 1.00 13.13 173 PRO B O 1
ATOM 5173 N N . PHE B 1 182 ? 41.763 -12.100 -32.629 1.00 10.57 174 PHE B N 1
ATOM 5174 C CA . PHE B 1 182 ? 42.776 -11.585 -31.714 1.00 9.60 174 PHE B CA 1
ATOM 5175 C C . PHE B 1 182 ? 43.935 -12.563 -31.616 1.00 12.63 174 PHE B C 1
ATOM 5176 O O . PHE B 1 182 ? 43.795 -13.763 -31.879 1.00 11.52 174 PHE B O 1
ATOM 5184 N N . VAL B 1 183 ? 45.076 -12.032 -31.184 1.00 10.65 175 VAL B N 1
ATOM 5185 C CA . VAL B 1 183 ? 46.265 -12.824 -30.868 1.00 12.41 175 VAL B CA 1
ATOM 5186 C C . VAL B 1 183 ? 46.683 -12.442 -29.458 1.00 13.14 175 VAL B C 1
ATOM 5187 O O . VAL B 1 183 ? 46.987 -11.273 -29.204 1.00 13.15 175 VAL B O 1
ATOM 5191 N N . LEU B 1 184 ? 46.654 -13.409 -28.536 1.00 9.69 176 LEU B N 1
ATOM 5192 C CA . LEU B 1 184 ? 46.977 -13.172 -27.129 1.00 9.34 176 LEU B CA 1
ATOM 5193 C C . LEU B 1 184 ? 48.368 -13.712 -26.794 1.00 11.33 176 LEU B C 1
ATOM 5194 O O . LEU B 1 184 ? 48.672 -14.873 -27.081 1.00 11.63 176 LEU B O 1
ATOM 5199 N N . LYS B 1 185 ? 49.196 -12.879 -26.157 1.00 10.66 177 LYS B N 1
ATOM 5200 C CA . LYS B 1 185 ? 50.469 -13.331 -25.593 1.00 11.72 177 LYS B CA 1
ATOM 5201 C C . LYS B 1 185 ? 50.360 -13.334 -24.076 1.00 11.70 177 LYS B C 1
ATOM 5202 O O . LYS B 1 185 ? 50.360 -12.255 -23.455 1.00 12.99 177 LYS B O 1
ATOM 5208 N N . PRO B 1 186 ? 50.255 -14.487 -23.428 1.00 10.53 178 PRO B N 1
ATOM 5209 C CA . PRO B 1 186 ? 50.211 -14.511 -21.967 1.00 10.53 178 PRO B CA 1
ATOM 5210 C C . PRO B 1 186 ? 51.608 -14.304 -21.387 1.00 10.49 178 PRO B C 1
ATOM 5211 O O . PRO B 1 186 ? 52.615 -14.311 -22.101 1.00 13.92 178 PRO B O 1
ATOM 5215 N N . ALA B 1 187 ? 51.654 -14.138 -20.066 1.00 11.48 179 ALA B N 1
ATOM 5216 C CA . ALA B 1 187 ? 52.935 -14.039 -19.371 1.00 11.63 179 ALA B CA 1
ATOM 5217 C C . ALA B 1 187 ? 53.676 -15.368 -19.433 1.00 12.25 179 ALA B C 1
ATOM 5218 O O . ALA B 1 187 ? 53.093 -16.420 -19.163 1.00 11.82 179 ALA B O 1
ATOM 5220 N N . SER B 1 188 ? 54.978 -15.315 -19.740 1.00 10.63 180 SER B N 1
ATOM 5221 C CA . SER B 1 188 ? 55.748 -16.552 -19.880 1.00 11.61 180 SER B CA 1
ATOM 5222 C C . SER B 1 188 ? 55.834 -17.325 -18.568 1.00 14.38 180 SER B C 1
ATOM 5223 O O . SER B 1 188 ? 55.963 -18.558 -18.585 1.00 15.60 180 SER B O 1
ATOM 5226 N N . ARG B 1 189 ? 55.791 -16.630 -17.423 1.00 12.65 181 ARG B N 1
ATOM 5227 C CA . ARG B 1 189 ? 55.785 -17.314 -16.132 1.00 14.43 181 ARG B CA 1
ATOM 5228 C C . ARG B 1 189 ? 54.476 -18.042 -15.853 1.00 12.48 181 ARG B C 1
ATOM 5229 O O . ARG B 1 189 ? 54.470 -18.962 -15.021 1.00 12.24 181 ARG B O 1
ATOM 5237 N N . THR B 1 190 ? 53.362 -17.646 -16.493 1.00 13.69 182 THR B N 1
ATOM 5238 C CA . THR B 1 190 ? 52.042 -18.222 -16.205 1.00 12.80 182 THR B CA 1
ATOM 5239 C C . THR B 1 190 ? 51.212 -18.371 -17.481 1.00 12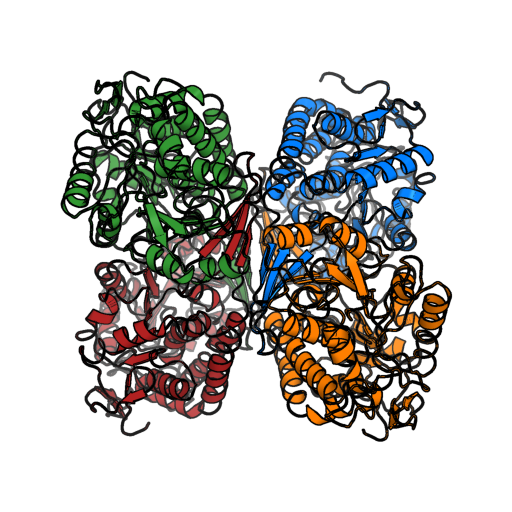.81 182 THR B C 1
ATOM 5240 O O . THR B 1 190 ? 50.135 -17.774 -17.611 1.00 14.11 182 THR B O 1
ATOM 5244 N N . PRO B 1 191 ? 51.660 -19.193 -18.436 1.00 12.98 183 PRO B N 1
ATOM 5245 C CA . PRO B 1 191 ? 50.931 -19.307 -19.706 1.00 12.86 183 PRO B CA 1
ATOM 5246 C C . PRO B 1 191 ? 49.845 -20.366 -19.733 1.00 14.96 183 PRO B C 1
ATOM 5247 O O . PRO B 1 191 ? 49.047 -20.375 -20.680 1.00 15.10 183 PRO B O 1
ATOM 5251 N N . VAL B 1 192 ? 49.791 -21.253 -18.741 1.00 13.82 184 VAL B N 1
ATOM 5252 C CA . VAL B 1 192 ? 48.935 -22.431 -18.865 1.00 16.89 184 VAL B CA 1
ATOM 5253 C C . VAL B 1 192 ? 47.461 -22.044 -18.825 1.00 17.72 184 VAL B C 1
ATOM 5254 O O . VAL B 1 192 ? 46.652 -22.584 -19.587 1.00 15.70 184 VAL B O 1
ATOM 5258 N N . GLY B 1 193 ? 47.087 -21.107 -17.947 1.00 17.39 185 GLY B N 1
ATOM 5259 C CA . GLY B 1 193 ? 45.691 -20.692 -17.886 1.00 17.98 185 GLY B CA 1
ATOM 5260 C C . GLY B 1 193 ? 45.182 -20.207 -19.231 1.00 18.73 185 GLY B C 1
ATOM 5261 O O . GLY B 1 193 ? 44.099 -20.598 -19.689 1.00 15.26 185 GLY B O 1
ATOM 5262 N N . ALA B 1 194 ? 45.967 -19.357 -19.893 1.00 13.42 186 ALA B N 1
ATOM 5263 C CA . ALA B 1 194 ? 45.574 -18.868 -21.208 1.00 15.12 186 ALA B CA 1
ATOM 5264 C C . ALA B 1 194 ? 45.499 -19.998 -22.220 1.00 12.21 186 ALA B C 1
ATOM 5265 O O . ALA B 1 194 ? 44.653 -19.962 -23.124 1.00 13.63 186 ALA B O 1
ATOM 5267 N N . LEU B 1 195 ? 46.378 -20.999 -22.096 1.00 14.20 187 LEU B N 1
ATOM 5268 C CA . LEU B 1 195 ? 46.342 -22.122 -23.031 1.00 14.30 187 LEU B CA 1
ATOM 5269 C C . LEU B 1 195 ? 45.156 -23.045 -22.766 1.00 16.37 187 LEU B C 1
ATOM 5270 O O . LEU B 1 195 ? 44.673 -23.706 -23.692 1.00 14.66 187 LEU B O 1
ATOM 5275 N N . ILE B 1 196 ? 44.670 -23.116 -21.523 1.00 15.01 188 ILE B N 1
ATOM 5276 C CA . ILE B 1 196 ? 43.434 -23.861 -21.282 1.00 17.73 188 ILE B CA 1
ATOM 5277 C C . ILE B 1 196 ? 42.235 -23.095 -21.840 1.00 14.60 188 ILE B C 1
ATOM 5278 O O . ILE B 1 196 ? 41.329 -23.691 -22.433 1.00 16.41 188 ILE B O 1
ATOM 5283 N N . ILE B 1 197 ? 42.218 -21.763 -21.692 1.00 15.70 189 ILE B N 1
ATOM 5284 C CA . ILE B 1 197 ? 41.180 -20.964 -22.345 1.00 13.20 189 ILE B CA 1
ATOM 5285 C C . ILE B 1 197 ? 41.200 -21.215 -23.848 1.00 13.44 189 ILE B C 1
ATOM 5286 O O . ILE B 1 197 ? 40.152 -21.425 -24.475 1.00 12.98 189 ILE B O 1
ATOM 5291 N N . ALA B 1 198 ? 42.400 -21.223 -24.440 1.00 11.97 190 ALA B N 1
ATOM 5292 C CA . ALA B 1 198 ? 42.533 -21.483 -25.871 1.00 13.37 190 ALA B CA 1
ATOM 5293 C C . ALA B 1 198 ? 42.000 -22.861 -26.229 1.00 11.68 190 ALA B C 1
ATOM 5294 O O . ALA B 1 198 ? 41.303 -23.016 -27.241 1.00 12.95 190 ALA B O 1
ATOM 5296 N N . GLU B 1 199 ? 42.348 -23.879 -25.426 1.00 10.99 191 GLU B N 1
ATOM 5297 C CA . GLU B 1 199 ? 41.854 -25.235 -25.673 1.00 13.84 191 GLU B CA 1
ATOM 5298 C C . GLU B 1 199 ? 40.329 -25.274 -25.704 1.00 15.09 191 GLU B C 1
ATOM 5299 O O . GLU B 1 199 ? 39.733 -25.931 -26.570 1.00 13.49 191 GLU B O 1
ATOM 5305 N N . VAL B 1 200 ? 39.679 -24.586 -24.760 1.00 13.16 192 VAL B N 1
ATOM 5306 C CA . VAL B 1 200 ? 38.218 -24.546 -24.738 1.00 12.30 192 VAL B CA 1
ATOM 5307 C C . VAL B 1 200 ? 37.678 -23.815 -25.964 1.00 13.45 192 VAL B C 1
ATOM 5308 O O . VAL B 1 200 ? 36.702 -24.255 -26.586 1.00 14.36 192 VAL B O 1
ATOM 5312 N N . LEU B 1 201 ? 38.306 -22.703 -26.353 1.00 12.95 193 LEU B N 1
ATOM 5313 C CA . LEU B 1 201 ? 37.866 -22.010 -27.562 1.00 12.31 193 LEU B CA 1
ATOM 5314 C C . LEU B 1 201 ? 38.056 -22.863 -28.813 1.00 13.25 193 LEU B C 1
ATOM 5315 O O . LEU B 1 201 ? 37.265 -22.756 -29.763 1.00 15.44 193 LEU B O 1
ATOM 5320 N N . ALA B 1 202 ? 39.100 -23.695 -28.844 1.00 11.63 194 ALA B N 1
ATOM 5321 C CA . ALA B 1 202 ? 39.319 -24.576 -29.987 1.00 12.96 194 ALA B CA 1
ATOM 5322 C C . ALA B 1 202 ? 38.193 -25.582 -30.167 1.00 18.17 194 ALA B C 1
ATOM 5323 O O . ALA B 1 202 ? 38.032 -26.122 -31.267 1.00 16.58 194 ALA B O 1
ATOM 5325 N N . GLU B 1 203 ? 37.432 -25.870 -29.106 1.00 16.63 195 GLU B N 1
ATOM 5326 C CA . GLU B 1 203 ? 36.290 -26.773 -29.215 1.00 14.93 195 GLU B CA 1
ATOM 5327 C C . GLU B 1 203 ? 35.146 -26.165 -30.009 1.00 17.64 195 GLU B C 1
ATOM 5328 O O . GLU B 1 203 ? 34.264 -26.905 -30.469 1.00 18.00 195 GLU B O 1
ATOM 5334 N N . THR B 1 204 ? 35.123 -24.844 -30.158 1.00 15.26 196 THR B N 1
ATOM 5335 C CA . THR B 1 204 ? 33.997 -24.180 -30.799 1.00 15.58 196 THR B CA 1
ATOM 5336 C C . THR B 1 204 ? 34.216 -24.104 -32.307 1.00 18.22 196 THR B C 1
ATOM 5337 O O . THR B 1 204 ? 35.306 -24.354 -32.821 1.00 17.86 196 THR B O 1
ATOM 5341 N N . ASN B 1 205 ? 33.150 -23.756 -33.025 1.00 16.64 197 ASN B N 1
ATOM 5342 C CA . ASN B 1 205 ? 33.220 -23.644 -34.476 1.00 18.48 197 ASN B CA 1
ATOM 5343 C C . ASN B 1 205 ? 33.558 -22.233 -34.944 1.00 17.56 197 ASN B C 1
ATOM 5344 O O . ASN B 1 205 ? 33.149 -21.838 -36.048 1.00 21.34 197 ASN B O 1
ATOM 5349 N N . LEU B 1 206 ? 34.308 -21.465 -34.145 1.00 17.37 198 LEU B N 1
ATOM 5350 C CA . LEU B 1 206 ? 34.804 -20.168 -34.596 1.00 13.94 198 LEU B CA 1
ATOM 5351 C C . LEU B 1 206 ? 35.549 -20.311 -35.920 1.00 15.15 198 LEU B C 1
ATOM 5352 O O . LEU B 1 206 ? 36.194 -21.342 -36.163 1.00 16.56 198 LEU B O 1
ATOM 5357 N N . PRO B 1 207 ? 35.491 -19.313 -36.798 1.00 14.62 199 PRO B N 1
ATOM 5358 C CA . PRO B 1 207 ? 36.249 -19.407 -38.051 1.00 15.87 199 PRO B CA 1
ATOM 5359 C C . PRO B 1 207 ? 37.744 -19.475 -37.773 1.00 15.17 199 PRO B C 1
ATOM 5360 O O . PRO B 1 207 ? 38.236 -18.904 -36.797 1.00 14.09 199 PRO B O 1
ATOM 5364 N N . LYS B 1 208 ? 38.464 -20.188 -38.645 1.00 15.62 200 LYS B N 1
ATOM 5365 C CA . LYS B 1 208 ? 39.905 -20.321 -38.466 1.00 14.63 200 LYS B CA 1
ATOM 5366 C C . LYS B 1 208 ? 40.567 -18.954 -38.550 1.00 14.09 200 LYS B C 1
ATOM 5367 O O . LYS B 1 208 ? 40.268 -18.163 -39.450 1.00 16.82 200 LYS B O 1
ATOM 5369 N N . GLY B 1 209 ? 41.466 -18.675 -37.604 1.00 13.37 201 GLY B N 1
ATOM 5370 C CA . GLY B 1 209 ? 42.064 -17.353 -37.475 1.00 16.93 201 GLY B CA 1
ATOM 5371 C C . GLY B 1 209 ? 41.366 -16.432 -36.496 1.00 15.42 201 GLY B C 1
ATOM 5372 O O . GLY B 1 209 ? 41.855 -15.319 -36.249 1.00 15.17 201 GLY B O 1
ATOM 5373 N N . ALA B 1 210 ? 40.231 -16.847 -35.941 1.00 13.47 202 ALA B N 1
ATOM 5374 C CA . ALA B 1 210 ? 39.581 -16.041 -34.915 1.00 11.39 202 ALA B CA 1
ATOM 5375 C C . ALA B 1 210 ? 40.486 -15.820 -33.713 1.00 11.91 202 ALA B C 1
ATOM 5376 O O . ALA B 1 210 ? 40.398 -14.772 -33.056 1.00 11.76 202 ALA B O 1
ATOM 5378 N N . PHE B 1 211 ? 41.322 -16.802 -33.371 1.00 10.60 203 PHE B N 1
ATOM 5379 C CA . PHE B 1 211 ? 42.189 -16.612 -32.217 1.00 11.65 203 PHE B CA 1
ATOM 5380 C C . PHE B 1 211 ? 43.491 -17.384 -32.359 1.00 11.72 203 PHE B C 1
ATOM 5381 O O . PHE B 1 211 ? 43.555 -18.461 -32.969 1.00 12.61 203 PHE B O 1
ATOM 5389 N N . SER B 1 212 ? 44.533 -16.799 -31.782 1.00 11.11 204 SER B N 1
ATOM 5390 C CA . SER B 1 212 ? 45.782 -17.487 -31.498 1.00 11.37 204 SER B CA 1
ATOM 5391 C C . SER B 1 212 ? 46.179 -17.132 -30.073 1.00 13.99 204 SER B C 1
ATOM 5392 O O . SER B 1 212 ? 45.911 -16.018 -29.611 1.00 13.59 204 SER B O 1
ATOM 5395 N N . VAL B 1 213 ? 46.757 -18.093 -29.354 1.00 12.12 205 VAL B N 1
ATOM 5396 C CA . VAL B 1 213 ? 47.318 -17.845 -28.026 1.00 12.50 205 VAL B CA 1
ATOM 5397 C C . VAL B 1 213 ? 48.744 -18.370 -28.067 1.00 13.52 205 VAL B C 1
ATOM 5398 O O . VAL B 1 213 ? 48.964 -19.583 -28.201 1.00 12.05 205 VAL B O 1
ATOM 5402 N N . LEU B 1 214 ? 49.712 -17.464 -27.969 1.00 11.03 206 LEU B N 1
ATOM 5403 C CA . LEU B 1 214 ? 51.101 -17.761 -28.316 1.00 10.12 206 LEU B CA 1
ATOM 5404 C C . LEU B 1 214 ? 52.015 -17.336 -27.178 1.00 13.94 206 LEU B C 1
ATOM 5405 O O . LEU B 1 214 ? 52.236 -16.122 -26.989 1.00 12.61 206 LEU B O 1
ATOM 5410 N N . PRO B 1 215 ? 52.553 -18.271 -26.396 1.00 11.80 207 PRO B N 1
ATOM 5411 C CA . PRO B 1 215 ? 53.590 -17.899 -25.429 1.00 12.07 207 PRO B CA 1
ATOM 5412 C C . PRO B 1 215 ? 54.820 -17.364 -26.150 1.00 13.69 207 PRO B C 1
ATOM 5413 O O . PRO B 1 215 ? 55.232 -17.887 -27.189 1.00 14.54 207 PRO B O 1
ATOM 5417 N N . ALA B 1 216 ? 55.384 -16.286 -25.607 1.00 14.00 208 ALA B N 1
ATOM 5418 C CA . ALA B 1 216 ? 56.597 -15.686 -26.142 1.00 12.25 208 ALA B CA 1
ATOM 5419 C C . ALA B 1 216 ? 57.176 -14.776 -25.070 1.00 14.53 208 ALA B C 1
ATOM 5420 O O . ALA B 1 216 ? 56.432 -14.066 -24.389 1.00 14.20 208 ALA B O 1
ATOM 5422 N N . HIS B 1 217 ? 58.497 -14.802 -24.926 1.00 16.76 209 HIS B N 1
ATOM 5423 C CA . HIS B 1 217 ? 59.137 -13.885 -23.998 1.00 15.20 209 HIS B CA 1
ATOM 5424 C C . HIS B 1 217 ? 59.068 -12.461 -24.535 1.00 14.14 209 HIS B C 1
ATOM 5425 O O . HIS B 1 217 ? 58.984 -12.224 -25.745 1.00 14.69 209 HIS B O 1
ATOM 5432 N N . ARG B 1 218 ? 59.145 -11.502 -23.613 1.00 13.20 210 ARG B N 1
ATOM 5433 C CA . ARG B 1 218 ? 59.094 -10.099 -24.012 1.00 13.78 210 ARG B CA 1
ATOM 5434 C C . ARG B 1 218 ? 60.116 -9.764 -25.097 1.00 16.46 210 ARG B C 1
ATOM 5435 O O . ARG B 1 218 ? 59.820 -8.980 -26.005 1.00 16.51 210 ARG B O 1
ATOM 5443 N N . ASP B 1 219 ? 61.317 -10.357 -25.045 1.00 15.56 211 ASP B N 1
ATOM 5444 C CA . ASP B 1 219 ? 62.305 -9.974 -26.049 1.00 20.02 211 ASP B CA 1
ATOM 5445 C C . ASP B 1 219 ? 62.020 -10.566 -27.429 1.00 18.08 211 ASP B C 1
ATOM 5446 O O . ASP B 1 219 ? 62.622 -10.120 -28.410 1.00 22.38 211 ASP B O 1
ATOM 5451 N N . GLY B 1 220 ? 61.095 -11.516 -27.537 1.00 16.00 212 GLY B N 1
ATOM 5452 C CA . GLY B 1 220 ? 60.656 -11.997 -28.834 1.00 15.31 212 GLY B CA 1
ATOM 5453 C C . GLY B 1 220 ? 59.272 -11.526 -29.247 1.00 19.13 212 GLY B C 1
ATOM 5454 O O . GLY B 1 220 ? 58.671 -12.085 -30.171 1.00 20.03 212 GLY B O 1
ATOM 5455 N N . ALA B 1 221 ? 58.755 -10.492 -28.584 1.00 14.74 213 ALA B N 1
ATOM 5456 C CA . ALA B 1 221 ? 57.358 -10.106 -28.739 1.00 13.38 213 ALA B CA 1
ATOM 5457 C C . ALA B 1 221 ? 57.173 -8.758 -29.427 1.00 14.14 213 ALA B C 1
ATOM 5458 O O . ALA B 1 221 ? 56.096 -8.165 -29.310 1.00 14.94 213 ALA B O 1
ATOM 5460 N N . ASP B 1 222 ? 58.186 -8.264 -30.151 1.00 13.79 214 ASP B N 1
ATOM 5461 C CA . ASP B 1 222 ? 58.074 -6.942 -30.771 1.00 14.54 214 ASP B CA 1
ATOM 5462 C C . ASP B 1 222 ? 56.834 -6.811 -31.656 1.00 15.80 214 ASP B C 1
ATOM 5463 O O . ASP B 1 222 ? 56.190 -5.755 -31.674 1.00 13.01 214 ASP B O 1
ATOM 5468 N N . LEU B 1 223 ? 56.482 -7.867 -32.405 1.00 15.26 215 LEU B N 1
ATOM 5469 C CA . LEU B 1 223 ? 55.400 -7.722 -33.382 1.00 15.55 215 LEU B CA 1
ATOM 5470 C C . LEU B 1 223 ? 54.043 -7.480 -32.727 1.00 13.82 215 LEU B C 1
ATOM 5471 O O . LEU B 1 223 ? 53.150 -6.910 -33.367 1.00 13.08 215 LEU B O 1
ATOM 5476 N N . PHE B 1 224 ? 53.856 -7.916 -31.479 1.00 13.00 216 PHE B N 1
ATOM 5477 C CA . PHE B 1 224 ? 52.596 -7.634 -30.790 1.00 11.79 216 PHE B CA 1
ATOM 5478 C C . PHE B 1 224 ? 52.354 -6.138 -30.645 1.00 13.38 216 PHE B C 1
ATOM 5479 O O . PHE B 1 224 ? 51.202 -5.701 -30.525 1.00 15.22 216 PHE B O 1
ATOM 5487 N N . THR B 1 225 ? 53.421 -5.341 -30.619 1.00 13.53 217 THR B N 1
ATOM 5488 C CA . THR B 1 225 ? 53.282 -3.896 -30.527 1.00 13.79 217 THR B CA 1
ATOM 5489 C C . THR B 1 225 ? 53.369 -3.208 -31.881 1.00 14.43 217 THR B C 1
ATOM 5490 O O . THR B 1 225 ? 52.600 -2.276 -32.142 1.00 14.45 217 THR B O 1
ATOM 5494 N N . THR B 1 226 ? 54.271 -3.650 -32.759 1.00 14.90 218 THR B N 1
ATOM 5495 C CA . THR B 1 226 ? 54.587 -2.858 -33.942 1.00 15.96 218 THR B CA 1
ATOM 5496 C C . THR B 1 226 ? 53.855 -3.274 -35.213 1.00 18.37 218 THR B C 1
ATOM 5497 O O . THR B 1 226 ? 53.791 -2.464 -36.141 1.00 18.97 218 THR B O 1
ATOM 5501 N N . ASP B 1 227 ? 53.340 -4.503 -35.321 1.00 14.07 219 ASP B N 1
ATOM 5502 C CA . ASP B 1 227 ? 52.785 -4.927 -36.607 1.00 15.32 219 ASP B CA 1
ATOM 5503 C C . ASP B 1 227 ? 51.569 -4.076 -36.962 1.00 14.32 219 ASP B C 1
ATOM 5504 O O . ASP B 1 227 ? 50.644 -3.931 -36.160 1.00 16.26 219 ASP B O 1
ATOM 5509 N N . GLU B 1 228 ? 51.578 -3.488 -38.167 1.00 15.43 220 GLU B N 1
ATOM 5510 C CA . GLU B 1 228 ? 50.511 -2.562 -38.522 1.00 15.23 220 GLU B CA 1
ATOM 5511 C C . GLU B 1 228 ? 49.207 -3.257 -38.892 1.00 15.04 220 GLU B C 1
ATOM 5512 O O . GLU B 1 228 ? 48.196 -2.574 -39.070 1.00 16.53 220 GLU B O 1
ATOM 5518 N N . ARG B 1 229 ? 49.183 -4.592 -38.975 1.00 15.84 221 ARG B N 1
ATOM 5519 C CA . ARG B 1 229 ? 47.927 -5.277 -39.246 1.00 14.17 221 ARG B CA 1
ATOM 5520 C C . ARG B 1 229 ? 47.018 -5.356 -38.025 1.00 13.73 221 ARG B C 1
ATOM 5521 O O . ARG B 1 229 ? 45.807 -5.554 -38.182 1.00 15.12 221 ARG B O 1
ATOM 5529 N N . PHE B 1 230 ? 47.571 -5.194 -36.825 1.00 12.03 222 PHE B N 1
ATOM 5530 C CA . PHE B 1 230 ? 46.768 -5.059 -35.617 1.00 10.38 222 PHE B CA 1
ATOM 5531 C C . PHE B 1 230 ? 46.165 -3.657 -35.593 1.00 16.32 222 PHE B C 1
ATOM 5532 O O . PHE B 1 230 ? 46.882 -2.671 -35.802 1.00 14.98 222 PHE B O 1
ATOM 5540 N N . ARG B 1 231 ? 44.864 -3.563 -35.312 1.00 12.37 223 ARG B N 1
ATOM 5541 C CA . ARG B 1 231 ? 44.201 -2.263 -35.213 1.00 11.36 223 ARG B CA 1
ATOM 5542 C C . ARG B 1 231 ? 44.089 -1.768 -33.778 1.00 11.38 223 ARG B C 1
ATOM 5543 O O . ARG B 1 231 ? 43.795 -0.581 -33.572 1.00 11.48 223 ARG B O 1
ATOM 5551 N N . LEU B 1 232 ? 44.324 -2.645 -32.798 1.00 10.21 224 LEU B N 1
ATOM 5552 C CA . LEU B 1 232 ? 44.285 -2.311 -31.381 1.00 11.11 224 LEU B CA 1
ATOM 5553 C C . LEU B 1 232 ? 45.360 -3.119 -30.667 1.00 10.97 224 LEU B C 1
ATOM 5554 O O . LEU B 1 232 ? 45.524 -4.313 -30.943 1.00 11.73 224 LEU B O 1
ATOM 5559 N N . LEU B 1 233 ? 46.088 -2.461 -29.761 1.00 10.27 225 LEU B N 1
ATOM 5560 C CA . LEU B 1 233 ? 46.913 -3.125 -28.753 1.00 9.99 225 LEU B CA 1
ATOM 5561 C C . LEU B 1 233 ? 46.274 -2.860 -27.400 1.00 10.51 225 LEU B C 1
ATOM 5562 O O . LEU B 1 233 ? 46.087 -1.697 -27.018 1.00 10.39 225 LEU B O 1
ATOM 5567 N N . SER B 1 234 ? 45.941 -3.924 -26.684 1.00 10.34 226 SER B N 1
ATOM 5568 C CA . SER B 1 234 ? 45.424 -3.814 -25.325 1.00 9.17 226 SER B CA 1
ATOM 5569 C C . SER B 1 234 ? 46.377 -4.561 -24.409 1.00 9.97 226 SER B C 1
ATOM 5570 O O . SER B 1 234 ? 46.481 -5.794 -24.479 1.00 9.80 226 SER B O 1
ATOM 5573 N N . PHE B 1 235 ? 47.065 -3.808 -23.568 1.00 9.57 227 PHE B N 1
ATOM 5574 C CA . PHE B 1 235 ? 48.138 -4.295 -22.714 1.00 10.82 227 PHE B CA 1
ATOM 5575 C C . PHE B 1 235 ? 47.719 -4.194 -21.255 1.00 12.05 227 PHE B C 1
ATOM 5576 O O . PHE B 1 235 ? 47.265 -3.134 -20.814 1.00 11.49 227 PHE B O 1
ATOM 5584 N N . THR B 1 236 ? 47.917 -5.279 -20.497 1.00 9.86 228 THR B N 1
ATOM 5585 C CA . THR B 1 236 ? 47.777 -5.266 -19.041 1.00 11.80 228 THR B CA 1
ATOM 5586 C C . THR B 1 236 ? 49.097 -5.717 -18.427 1.00 12.07 228 THR B C 1
ATOM 5587 O O . THR B 1 236 ? 49.584 -6.809 -18.739 1.00 11.60 228 THR B O 1
ATOM 5591 N N . GLY B 1 237 ? 49.681 -4.878 -17.572 1.00 11.34 229 GLY B N 1
ATOM 5592 C CA . GLY B 1 237 ? 51.009 -5.155 -17.051 1.00 12.30 229 GLY B CA 1
ATOM 5593 C C . GLY B 1 237 ? 51.605 -3.922 -16.390 1.00 11.85 229 GLY B C 1
ATOM 5594 O O . GLY B 1 237 ? 50.882 -3.007 -15.998 1.00 12.62 229 GLY B O 1
ATOM 5595 N N . SER B 1 238 ? 52.932 -3.908 -16.280 1.00 12.91 230 SER B N 1
ATOM 5596 C CA . SER B 1 238 ? 53.581 -2.868 -15.489 1.00 12.68 230 SER B CA 1
ATOM 5597 C C . SER B 1 238 ? 53.554 -1.520 -16.217 1.00 12.83 230 SER B C 1
ATOM 5598 O O . SER B 1 238 ? 53.583 -1.464 -17.452 1.00 14.45 230 SER B O 1
ATOM 5601 N N . PRO B 1 239 ? 53.478 -0.417 -15.462 1.00 12.32 231 PRO B N 1
ATOM 5602 C CA . PRO B 1 239 ? 53.523 0.918 -16.096 1.00 14.35 231 PRO B CA 1
ATOM 5603 C C . PRO B 1 239 ? 54.772 1.142 -16.925 1.00 14.54 231 PRO B C 1
ATOM 5604 O O . PRO B 1 239 ? 54.693 1.714 -18.023 1.00 16.21 231 PRO B O 1
ATOM 5608 N N . ALA B 1 240 ? 55.933 0.690 -16.439 1.00 15.31 232 ALA B N 1
ATOM 5609 C CA . ALA B 1 240 ? 57.168 0.915 -17.182 1.00 15.42 232 ALA B CA 1
ATOM 5610 C C . ALA B 1 240 ? 57.092 0.297 -18.572 1.00 15.70 232 ALA B C 1
ATOM 5611 O O . ALA B 1 240 ? 57.536 0.906 -19.549 1.00 17.59 232 ALA B O 1
ATOM 5613 N N . VAL B 1 241 ? 56.515 -0.903 -18.686 1.00 13.67 233 VAL B N 1
ATOM 5614 C CA . VAL B 1 241 ? 56.392 -1.541 -19.999 1.00 11.39 233 VAL B CA 1
ATOM 5615 C C . VAL B 1 241 ? 55.298 -0.870 -20.828 1.00 12.31 233 VAL B C 1
ATOM 5616 O O . VAL B 1 241 ? 55.502 -0.547 -22.006 1.00 14.52 233 VAL B O 1
ATOM 5620 N N . GLY B 1 242 ? 54.120 -0.667 -20.234 1.00 12.15 234 GLY B N 1
ATOM 5621 C CA . GLY B 1 242 ? 52.974 -0.204 -21.011 1.00 14.13 234 GLY B CA 1
ATOM 5622 C C . GLY B 1 242 ? 53.205 1.146 -21.667 1.00 13.55 234 GLY B C 1
ATOM 5623 O O . GLY B 1 242 ? 52.894 1.338 -22.846 1.00 12.75 234 GLY B O 1
ATOM 5624 N N . TRP B 1 243 ? 53.740 2.108 -20.910 1.00 13.29 235 TRP B N 1
ATOM 5625 C CA . TRP B 1 243 ? 54.003 3.417 -21.509 1.00 12.18 235 TRP B CA 1
ATOM 5626 C C . TRP B 1 243 ? 55.065 3.322 -22.600 1.00 12.81 235 TRP B C 1
ATOM 5627 O O . TRP B 1 243 ? 54.986 4.043 -23.606 1.00 15.01 235 TRP B O 1
ATOM 5638 N N . ALA B 1 244 ? 56.033 2.410 -22.448 1.00 11.66 236 ALA B N 1
ATOM 5639 C CA . ALA B 1 244 ? 57.038 2.214 -23.488 1.00 11.90 236 ALA B CA 1
ATOM 5640 C C . ALA B 1 244 ? 56.422 1.622 -24.752 1.00 15.55 236 ALA B C 1
ATOM 5641 O O . ALA B 1 244 ? 56.809 1.990 -25.870 1.00 15.94 236 ALA B O 1
ATOM 5643 N N . LEU B 1 245 ? 55.475 0.694 -24.602 1.00 13.28 237 LEU B N 1
ATOM 5644 C CA . LEU B 1 245 ? 54.852 0.105 -25.781 1.00 13.21 237 LEU B CA 1
ATOM 5645 C C . LEU B 1 245 ? 53.963 1.117 -26.496 1.00 13.86 237 LEU B C 1
ATOM 5646 O O . LEU B 1 245 ? 53.879 1.105 -27.731 1.00 14.10 237 LEU B O 1
ATOM 5651 N N . LYS B 1 246 ? 53.300 2.004 -25.751 1.00 12.12 238 LYS B N 1
ATOM 5652 C CA . LYS B 1 246 ? 52.497 3.033 -26.405 1.00 12.72 238 LYS B CA 1
ATOM 5653 C C . LYS B 1 246 ? 53.346 3.831 -27.388 1.00 11.95 238 LYS B C 1
ATOM 5654 O O . LYS B 1 246 ? 52.896 4.142 -28.500 1.00 14.30 238 LYS B O 1
ATOM 5660 N N . GLU B 1 247 ? 54.598 4.127 -27.010 1.00 13.84 239 GLU B N 1
ATOM 5661 C CA . GLU B 1 247 ? 55.488 4.915 -27.863 1.00 13.63 239 GLU B CA 1
ATOM 5662 C C . GLU B 1 247 ? 55.837 4.194 -29.156 1.00 16.01 239 GLU B C 1
ATOM 5663 O O . GLU B 1 247 ? 56.192 4.843 -30.148 1.00 17.71 239 GLU B O 1
ATOM 5669 N N . LYS B 1 248 ? 55.788 2.862 -29.162 1.00 13.67 240 LYS B N 1
ATOM 5670 C CA . LYS B 1 248 ? 56.236 2.080 -30.308 1.00 15.65 240 LYS B CA 1
ATOM 5671 C C . LYS B 1 248 ? 55.090 1.499 -31.122 1.00 13.16 240 LYS B C 1
ATOM 5672 O O . LYS B 1 248 ? 55.341 0.784 -32.097 1.00 14.88 240 LYS B O 1
ATOM 5678 N N . ALA B 1 249 ? 53.846 1.787 -30.749 1.00 13.61 241 ALA B N 1
ATOM 5679 C CA . ALA B 1 249 ? 52.700 1.089 -31.314 1.00 12.55 241 ALA B CA 1
ATOM 5680 C C . ALA B 1 249 ? 52.374 1.506 -32.744 1.00 14.44 241 ALA B C 1
ATOM 5681 O O . ALA B 1 249 ? 51.666 0.771 -33.436 1.00 14.32 241 ALA B O 1
ATOM 5683 N N . GLY B 1 250 ? 52.844 2.662 -33.200 1.00 14.25 242 GLY B N 1
ATOM 5684 C CA . GLY B 1 250 ? 52.443 3.124 -34.513 1.00 13.18 242 GLY B CA 1
ATOM 5685 C C . GLY B 1 250 ? 51.019 3.642 -34.545 1.00 14.81 242 GLY B C 1
ATOM 5686 O O . GLY B 1 250 ? 50.567 4.311 -33.610 1.00 16.35 242 GLY B O 1
ATOM 5687 N N . LYS B 1 251 ? 50.288 3.328 -35.619 1.00 13.48 243 LYS B N 1
ATOM 5688 C CA . LYS B 1 251 ? 48.976 3.935 -35.817 1.00 12.15 243 LYS B CA 1
ATOM 5689 C C . LYS B 1 251 ? 47.873 3.322 -34.965 1.00 14.86 243 LYS B C 1
ATOM 5690 O O . LYS B 1 251 ? 46.851 3.979 -34.756 1.00 13.74 243 LYS B O 1
ATOM 5696 N N . LYS B 1 252 ? 48.038 2.091 -34.483 1.00 11.43 244 LYS B N 1
ATOM 5697 C CA . LYS B 1 252 ? 46.936 1.397 -33.823 1.00 10.97 244 LYS B CA 1
ATOM 5698 C C . LYS B 1 252 ? 46.460 2.126 -32.564 1.00 15.32 244 LYS B C 1
ATOM 5699 O O . LYS B 1 252 ? 47.197 2.879 -31.922 1.00 13.23 244 LYS B O 1
ATOM 5705 N N . LYS B 1 253 ? 45.200 1.880 -32.211 1.00 10.64 245 LYS B N 1
ATOM 5706 C CA . LYS B 1 253 ? 44.685 2.300 -30.916 1.00 11.54 245 LYS B CA 1
ATOM 5707 C C . LYS B 1 253 ? 45.402 1.545 -29.802 1.00 13.34 245 LYS B C 1
ATOM 5708 O O . LYS B 1 253 ? 45.742 0.365 -29.950 1.00 13.62 245 LYS B O 1
ATOM 5714 N N . VAL B 1 254 ? 45.644 2.232 -28.688 1.00 11.55 246 VAL B N 1
ATOM 5715 C CA . VAL B 1 254 ? 46.342 1.651 -27.542 1.00 11.44 246 VAL B CA 1
ATOM 5716 C C . VAL B 1 254 ? 45.461 1.769 -26.299 1.00 12.11 246 VAL B C 1
ATOM 5717 O O . VAL B 1 254 ? 44.968 2.858 -25.980 1.00 13.47 246 VAL B O 1
ATOM 5721 N N . VAL B 1 255 ? 45.279 0.652 -25.591 1.00 12.22 247 VAL B N 1
ATOM 5722 C CA . VAL B 1 255 ? 44.617 0.619 -24.284 1.00 10.14 247 VAL B CA 1
ATOM 5723 C C . VAL B 1 255 ? 45.610 0.041 -23.282 1.00 11.03 247 VAL B C 1
ATOM 5724 O O . VAL B 1 255 ? 46.243 -0.984 -23.561 1.00 11.14 247 VAL B O 1
ATOM 5728 N N . LEU B 1 256 ? 45.734 0.691 -22.120 1.00 11.43 248 LEU B N 1
ATOM 5729 C CA . LEU B 1 256 ? 46.701 0.314 -21.096 1.00 9.30 248 LEU B CA 1
ATOM 5730 C C . LEU B 1 256 ? 46.008 0.106 -19.758 1.00 10.83 248 LEU B C 1
ATOM 5731 O O . LEU B 1 256 ? 45.309 1.000 -19.273 1.00 12.43 248 LEU B O 1
ATOM 5736 N N . GLU B 1 257 ? 46.247 -1.055 -19.149 1.00 10.02 249 GLU B N 1
ATOM 5737 C CA . GLU B 1 257 ? 45.789 -1.373 -17.797 1.00 9.03 249 GLU B CA 1
ATOM 5738 C C . GLU B 1 257 ? 47.038 -1.602 -16.958 1.00 12.01 249 GLU B C 1
ATOM 5739 O O . GLU B 1 257 ? 47.691 -2.639 -17.098 1.00 12.65 249 GLU B O 1
ATOM 5745 N N . LEU B 1 258 ? 47.384 -0.642 -16.090 1.00 10.22 250 LEU B N 1
ATOM 5746 C CA . LEU B 1 258 ? 48.694 -0.691 -15.446 1.00 9.50 250 LEU B CA 1
ATOM 5747 C C . LEU B 1 258 ? 48.584 -0.809 -13.925 1.00 10.56 250 LEU B C 1
ATOM 5748 O O . LEU B 1 258 ? 47.636 -1.418 -13.420 1.00 12.57 250 LEU B O 1
ATOM 5753 N N . GLY B 1 259 ? 49.553 -0.259 -13.194 1.00 12.20 251 GLY B N 1
ATOM 5754 C CA . GLY B 1 259 ? 49.608 -0.495 -11.758 1.00 13.93 251 GLY B CA 1
ATOM 5755 C C . GLY B 1 259 ? 49.564 0.759 -10.904 1.00 11.66 251 GLY B C 1
ATOM 5756 O O . GLY B 1 259 ? 49.335 1.859 -11.418 1.00 13.45 251 GLY B O 1
ATOM 5757 N N . GLY B 1 260 ? 49.787 0.609 -9.601 1.00 11.41 252 GLY B N 1
ATOM 5758 C CA . GLY B 1 260 ? 49.760 1.766 -8.724 1.00 10.44 252 GLY B CA 1
ATOM 5759 C C . GLY B 1 260 ? 50.114 1.393 -7.300 1.00 13.73 252 GLY B C 1
ATOM 5760 O O . GLY B 1 260 ? 50.470 0.249 -6.997 1.00 14.00 252 GLY B O 1
ATOM 5761 N N . ASN B 1 261 ? 50.010 2.387 -6.420 1.00 12.03 253 ASN B N 1
ATOM 5762 C CA . ASN B 1 261 ? 50.308 2.229 -4.997 1.00 12.63 253 ASN B CA 1
ATOM 5763 C C . ASN B 1 261 ? 49.056 2.602 -4.197 1.00 12.70 253 ASN B C 1
ATOM 5764 O O . ASN B 1 261 ? 49.030 3.598 -3.472 1.00 15.13 253 ASN B O 1
ATOM 5769 N N . ALA B 1 262 ? 48.016 1.774 -4.324 1.00 11.81 254 ALA B N 1
ATOM 5770 C CA . ALA B 1 262 ? 46.678 2.163 -3.891 1.00 13.73 254 ALA B CA 1
ATOM 5771 C C . ALA B 1 262 ? 46.599 2.439 -2.392 1.00 13.64 254 ALA B C 1
ATOM 5772 O O . ALA B 1 262 ? 47.218 1.754 -1.569 1.00 14.19 254 ALA B O 1
ATOM 5774 N N . ALA B 1 263 ? 45.771 3.422 -2.040 1.00 11.50 255 ALA B N 1
ATOM 5775 C CA . ALA B 1 263 ? 45.584 3.851 -0.666 1.00 11.70 255 ALA B CA 1
ATOM 5776 C C . ALA B 1 263 ? 44.154 3.591 -0.201 1.00 13.08 255 ALA B C 1
ATOM 5777 O O . ALA B 1 263 ? 43.208 3.611 -0.999 1.00 11.62 255 ALA B O 1
ATOM 5779 N N . ALA B 1 264 ? 44.016 3.356 1.106 1.00 13.78 256 ALA B N 1
ATOM 5780 C CA . ALA B 1 264 ? 42.733 3.284 1.797 1.00 13.07 256 ALA B CA 1
ATOM 5781 C C . ALA B 1 264 ? 42.737 4.302 2.924 1.00 12.96 256 ALA B C 1
ATOM 5782 O O . ALA B 1 264 ? 43.699 4.360 3.702 1.00 15.33 256 ALA B O 1
ATOM 5784 N N . ILE B 1 265 ? 41.670 5.097 3.012 1.00 12.64 257 ILE B N 1
ATOM 5785 C CA . ILE B 1 265 ? 41.480 6.072 4.087 1.00 12.49 257 ILE B CA 1
ATOM 5786 C C . ILE B 1 265 ? 40.498 5.492 5.092 1.00 15.63 257 ILE B C 1
ATOM 5787 O O . ILE B 1 265 ? 39.440 4.973 4.708 1.00 16.22 257 ILE B O 1
ATOM 5792 N N . VAL B 1 266 ? 40.814 5.620 6.378 1.00 13.77 258 VAL B N 1
ATOM 5793 C CA . VAL B 1 266 ? 39.890 5.254 7.449 1.00 13.07 258 VAL B CA 1
ATOM 5794 C C . VAL B 1 266 ? 39.489 6.536 8.158 1.00 13.57 258 VAL B C 1
ATOM 5795 O O . VAL B 1 266 ? 40.319 7.180 8.812 1.00 16.73 258 VAL B O 1
ATOM 5799 N N . ASP B 1 267 ? 38.215 6.904 8.031 1.00 15.95 259 ASP B N 1
ATOM 5800 C CA . ASP B 1 267 ? 37.710 8.174 8.533 1.00 14.28 259 ASP B CA 1
ATOM 5801 C C . ASP B 1 267 ? 37.471 8.110 10.043 1.00 15.55 259 ASP B C 1
ATOM 5802 O O . ASP B 1 267 ? 37.489 7.047 10.674 1.00 18.16 259 ASP B O 1
ATOM 5807 N N . ALA B 1 268 ? 37.211 9.285 10.617 1.00 15.98 260 ALA B N 1
ATOM 5808 C CA . ALA B 1 268 ? 37.067 9.447 12.058 1.00 17.68 260 ALA B CA 1
ATOM 5809 C C . ALA B 1 268 ? 35.796 8.816 12.617 1.00 21.30 260 ALA B C 1
ATOM 5810 O O . ALA B 1 268 ? 35.669 8.716 13.842 1.00 21.73 260 ALA B O 1
ATOM 5812 N N . ASP B 1 269 ? 34.863 8.391 11.765 1.00 19.67 261 ASP B N 1
ATOM 5813 C CA . ASP B 1 269 ? 33.585 7.852 12.208 1.00 18.52 261 ASP B CA 1
ATOM 5814 C C . ASP B 1 269 ? 33.555 6.327 12.222 1.00 23.22 261 ASP B C 1
ATOM 5815 O O . ASP B 1 269 ? 32.473 5.742 12.344 1.00 22.04 261 ASP B O 1
ATOM 5820 N N . GLN B 1 270 ? 34.713 5.673 12.137 1.00 19.92 262 GLN B N 1
ATOM 5821 C CA . GLN B 1 270 ? 34.791 4.236 11.911 1.00 15.95 262 GLN B CA 1
ATOM 5822 C C . GLN B 1 270 ? 35.058 3.419 13.167 1.00 19.73 262 GLN B C 1
ATOM 5823 O O . GLN B 1 270 ? 35.290 2.211 13.051 1.00 18.32 262 GLN B O 1
ATOM 5829 N N . PHE B 1 271 ? 35.047 4.032 14.359 1.00 20.10 263 PHE B N 1
ATOM 5830 C CA . PHE B 1 271 ? 35.516 3.309 15.540 1.00 21.49 263 PHE B CA 1
ATOM 5831 C C . PHE B 1 271 ? 34.717 2.031 15.771 1.00 21.01 263 PHE B C 1
ATOM 5832 O O . PHE B 1 271 ? 35.289 0.976 16.066 1.00 23.96 263 PHE B O 1
ATOM 5840 N N . GLU B 1 272 ? 33.394 2.104 15.625 1.00 22.15 264 GLU B N 1
ATOM 5841 C CA . GLU B 1 272 ? 32.539 0.960 15.896 1.00 25.11 264 GLU B CA 1
ATOM 5842 C C . GLU B 1 272 ? 32.644 -0.143 14.846 1.00 26.74 264 GLU B C 1
ATOM 5843 O O . GLU B 1 272 ? 32.173 -1.253 15.106 1.00 29.07 264 GLU B O 1
ATOM 5849 N N . GLN B 1 273 ? 33.235 0.113 13.682 1.00 21.27 265 GLN B N 1
ATOM 5850 C CA A GLN B 1 273 ? 33.395 -0.833 12.593 0.51 19.52 265 GLN B CA 1
ATOM 5851 C CA B GLN B 1 273 ? 33.382 -1.008 12.752 0.49 20.77 265 GLN B CA 1
ATOM 5852 C C . GLN B 1 273 ? 34.847 -1.265 12.405 1.00 15.53 265 GLN B C 1
ATOM 5853 O O . GLN B 1 273 ? 35.183 -1.764 11.332 1.00 16.70 265 GLN B O 1
ATOM 5864 N N . LEU B 1 274 ? 35.721 -1.043 13.394 1.00 18.33 266 LEU B N 1
ATOM 5865 C CA . LEU B 1 274 ? 37.150 -1.240 13.160 1.00 21.17 266 LEU B CA 1
ATOM 5866 C C . LEU B 1 274 ? 37.487 -2.690 12.831 1.00 17.94 266 LEU B C 1
ATOM 5867 O O . LEU B 1 274 ? 38.392 -2.945 12.034 1.00 18.22 266 LEU B O 1
ATOM 5872 N N . ASP B 1 275 ? 36.793 -3.659 13.444 1.00 18.66 267 ASP B N 1
ATOM 5873 C CA . ASP B 1 275 ? 37.067 -5.056 13.100 1.00 20.27 267 ASP B CA 1
ATOM 5874 C C . ASP B 1 275 ? 36.782 -5.338 11.625 1.00 16.33 267 ASP B C 1
ATOM 5875 O O . ASP B 1 275 ? 37.556 -6.035 10.957 1.00 16.67 267 ASP B O 1
ATOM 5880 N N . TYR B 1 276 ? 35.680 -4.806 11.094 1.00 16.74 268 TYR B N 1
ATOM 5881 C CA . TYR B 1 276 ? 35.406 -4.962 9.668 1.00 15.07 268 TYR B CA 1
ATOM 5882 C C . TYR B 1 276 ? 36.481 -4.284 8.826 1.00 15.98 268 TYR B C 1
ATOM 5883 O O . TYR B 1 276 ? 37.014 -4.873 7.878 1.00 16.33 268 TYR B O 1
ATOM 5892 N N . VAL B 1 277 ? 36.797 -3.029 9.154 1.00 16.48 269 VAL B N 1
ATOM 5893 C CA . VAL B 1 277 ? 37.800 -2.278 8.407 1.00 18.43 269 VAL B CA 1
ATOM 5894 C C . VAL B 1 277 ? 39.125 -3.033 8.385 1.00 18.63 269 VAL B C 1
ATOM 5895 O O . VAL B 1 277 ? 39.757 -3.179 7.333 1.00 16.45 269 VAL B O 1
ATOM 5899 N N . VAL B 1 278 ? 39.556 -3.534 9.549 1.00 16.59 270 VAL B N 1
ATOM 5900 C CA . VAL B 1 278 ? 40.841 -4.231 9.653 1.00 16.91 270 VAL B CA 1
ATOM 5901 C C . VAL B 1 278 ? 40.844 -5.495 8.806 1.00 20.09 270 VAL B C 1
ATOM 5902 O O . VAL B 1 278 ? 41.839 -5.811 8.138 1.00 18.05 270 VAL B O 1
ATOM 5906 N N . ASP B 1 279 ? 39.741 -6.249 8.831 1.00 16.75 271 ASP B N 1
ATOM 5907 C CA . ASP B 1 279 ? 39.656 -7.455 8.014 1.00 17.19 271 ASP B CA 1
ATOM 5908 C C . ASP B 1 279 ? 39.799 -7.131 6.532 1.00 18.09 271 ASP B C 1
ATOM 5909 O O . ASP B 1 279 ? 40.465 -7.862 5.789 1.00 18.46 271 ASP B O 1
ATOM 5914 N N . ARG B 1 280 ? 39.174 -6.043 6.079 1.00 15.96 272 ARG B N 1
ATOM 5915 C CA . ARG B 1 280 ? 39.268 -5.685 4.669 1.00 14.81 272 ARG B CA 1
ATOM 5916 C C . ARG B 1 280 ? 40.641 -5.112 4.326 1.00 11.89 272 ARG B C 1
ATOM 5917 O O . ARG B 1 280 ? 41.157 -5.342 3.221 1.00 15.02 272 ARG B O 1
ATOM 5925 N N . LEU B 1 281 ? 41.242 -4.352 5.247 1.00 15.39 273 LEU B N 1
ATOM 5926 C CA . LEU B 1 281 ? 42.594 -3.856 5.015 1.00 16.28 273 LEU B CA 1
ATOM 5927 C C . LEU B 1 281 ? 43.574 -5.010 4.870 1.00 16.33 273 LEU B C 1
ATOM 5928 O O . LEU B 1 281 ? 44.434 -4.998 3.983 1.00 15.99 273 LEU B O 1
ATOM 5933 N N . ALA B 1 282 ? 43.457 -6.015 5.739 1.00 17.70 274 ALA B N 1
ATOM 5934 C CA . ALA B 1 282 ? 44.349 -7.167 5.660 1.00 18.45 274 ALA B CA 1
ATOM 5935 C C . ALA B 1 282 ? 44.116 -7.941 4.375 1.00 16.78 274 ALA B C 1
ATOM 5936 O O . ALA B 1 282 ? 45.074 -8.368 3.717 1.00 16.18 274 ALA B O 1
ATOM 5938 N N . PHE B 1 283 ? 42.853 -8.092 3.971 1.00 15.07 275 PHE B N 1
ATOM 5939 C CA . PHE B 1 283 ? 42.573 -8.705 2.677 1.00 15.69 275 PHE B CA 1
ATOM 5940 C C . PHE B 1 283 ? 43.229 -7.924 1.538 1.00 15.59 275 PHE B C 1
ATOM 5941 O O . PHE B 1 283 ? 43.964 -8.489 0.721 1.00 15.49 275 PHE B O 1
ATOM 5949 N N . GLY B 1 284 ? 42.978 -6.620 1.468 1.00 13.78 276 GLY B N 1
ATOM 5950 C CA . GLY B 1 284 ? 43.492 -5.850 0.345 1.00 13.70 276 GLY B CA 1
ATOM 5951 C C . GLY B 1 284 ? 45.008 -5.775 0.315 1.00 12.81 276 GLY B C 1
ATOM 5952 O O . GLY B 1 284 ? 45.618 -5.774 -0.760 1.00 13.85 276 GLY B O 1
ATOM 5953 N N . ALA B 1 285 ? 45.644 -5.705 1.489 1.00 15.05 277 ALA B N 1
ATOM 5954 C CA . ALA B 1 285 ? 47.102 -5.577 1.507 1.00 16.31 277 ALA B CA 1
ATOM 5955 C C . ALA B 1 285 ? 47.813 -6.891 1.225 1.00 15.50 277 ALA B C 1
ATOM 5956 O O . ALA B 1 285 ? 48.904 -6.887 0.632 1.00 15.24 277 ALA B O 1
ATOM 5958 N N . TYR B 1 286 ? 47.236 -8.014 1.640 1.00 16.19 278 TYR B N 1
ATOM 5959 C CA . TYR B 1 286 ? 47.977 -9.264 1.662 1.00 12.85 278 TYR B CA 1
ATOM 5960 C C . TYR B 1 286 ? 47.387 -10.391 0.824 1.00 15.05 278 TYR B C 1
ATOM 5961 O O . TYR B 1 286 ? 48.038 -11.434 0.702 1.00 15.02 278 TYR B O 1
ATOM 5970 N N . TYR B 1 287 ? 46.190 -10.246 0.256 1.00 15.34 279 TYR B N 1
ATOM 5971 C CA A TYR B 1 287 ? 45.633 -11.273 -0.626 0.50 16.81 279 TYR B CA 1
ATOM 5972 C CA B TYR B 1 287 ? 45.704 -11.350 -0.546 0.50 16.56 279 TYR B CA 1
ATOM 5973 C C . TYR B 1 287 ? 46.589 -11.512 -1.780 1.00 15.66 279 TYR B C 1
ATOM 5974 O O . TYR B 1 287 ? 47.148 -10.554 -2.318 1.00 14.29 279 TYR B O 1
ATOM 5991 N N . GLN B 1 288 ? 46.783 -12.775 -2.154 1.00 16.95 280 GLN B N 1
ATOM 5992 C CA . GLN B 1 288 ? 47.786 -13.170 -3.145 1.00 17.85 280 GLN B CA 1
ATOM 5993 C C . GLN B 1 288 ? 49.136 -12.503 -2.861 1.00 18.42 280 GLN B C 1
ATOM 5994 O O . GLN B 1 288 ? 49.859 -12.087 -3.773 1.00 16.91 280 GLN B O 1
ATOM 6000 N N . SER B 1 289 ? 49.457 -12.371 -1.572 1.00 15.38 281 SER B N 1
ATOM 6001 C CA . SER B 1 289 ? 50.718 -11.784 -1.111 1.00 19.51 281 SER B CA 1
ATOM 6002 C C . SER B 1 289 ? 50.942 -10.390 -1.692 1.00 17.15 281 SER B C 1
ATOM 6003 O O . SER B 1 289 ? 52.058 -10.022 -2.056 1.00 17.62 281 SER B O 1
ATOM 6006 N N . GLY B 1 290 ? 49.869 -9.610 -1.782 1.00 15.36 282 GLY B N 1
ATOM 6007 C CA . GLY B 1 290 ? 49.970 -8.258 -2.290 1.00 14.74 282 GLY B CA 1
ATOM 6008 C C . GLY B 1 290 ? 50.206 -8.140 -3.781 1.00 19.85 282 GLY B C 1
ATOM 6009 O O . GLY B 1 290 ? 50.440 -7.029 -4.261 1.00 15.87 282 GLY B O 1
ATOM 6010 N N . GLN B 1 291 ? 50.138 -9.239 -4.534 1.00 13.78 283 GLN B N 1
ATOM 6011 C CA . GLN B 1 291 ? 50.416 -9.197 -5.973 1.00 13.54 283 GLN B CA 1
ATOM 6012 C C . GLN B 1 291 ? 49.123 -8.897 -6.734 1.00 14.69 283 GLN B C 1
ATOM 6013 O O . GLN B 1 291 ? 48.581 -9.712 -7.482 1.00 18.45 283 GLN B O 1
ATOM 6019 N N . SER B 1 292 ? 48.627 -7.686 -6.510 1.00 13.70 284 SER B N 1
ATOM 6020 C CA . SER B 1 292 ? 47.426 -7.187 -7.150 1.00 12.68 284 SER B CA 1
ATOM 6021 C C . SER B 1 292 ? 47.663 -5.750 -7.588 1.00 11.98 284 SER B C 1
ATOM 6022 O O . SER B 1 292 ? 48.261 -4.970 -6.841 1.00 12.34 284 SER B O 1
ATOM 6025 N N . CYS B 1 293 ? 47.177 -5.405 -8.787 1.00 11.48 285 CYS B N 1
ATOM 6026 C CA . CYS B 1 293 ? 47.289 -4.041 -9.286 1.00 12.87 285 CYS B CA 1
ATOM 6027 C C . CYS B 1 293 ? 46.471 -3.046 -8.474 1.00 12.83 285 CYS B C 1
ATOM 6028 O O . CYS B 1 293 ? 46.676 -1.839 -8.643 1.00 14.07 285 CYS B O 1
ATOM 6031 N N . ILE B 1 294 ? 45.581 -3.513 -7.590 1.00 11.64 286 ILE B N 1
ATOM 6032 C CA . ILE B 1 294 ? 44.871 -2.622 -6.678 1.00 10.52 286 ILE B CA 1
ATOM 6033 C C . ILE B 1 294 ? 45.061 -3.090 -5.240 1.00 12.45 286 ILE B C 1
ATOM 6034 O O . ILE B 1 294 ? 44.228 -2.813 -4.369 1.00 12.50 286 ILE B O 1
ATOM 6039 N N . GLY B 1 295 ? 46.176 -3.767 -4.968 1.00 12.08 287 GLY B N 1
ATOM 6040 C CA . GLY B 1 295 ? 46.471 -4.141 -3.595 1.00 13.33 287 GLY B CA 1
ATOM 6041 C C . GLY B 1 295 ? 46.648 -2.914 -2.720 1.00 13.93 287 GLY B C 1
ATOM 6042 O O . GLY B 1 295 ? 47.120 -1.869 -3.168 1.00 14.38 287 GLY B O 1
ATOM 6043 N N . VAL B 1 296 ? 46.236 -3.038 -1.460 1.00 12.38 288 VAL B N 1
ATOM 6044 C CA . VAL B 1 296 ? 46.389 -1.933 -0.517 1.00 11.71 288 VAL B CA 1
ATOM 6045 C C . VAL B 1 296 ? 47.859 -1.794 -0.147 1.00 12.82 288 VAL B C 1
ATOM 6046 O O . VAL B 1 296 ? 48.454 -2.697 0.455 1.00 16.09 288 VAL B O 1
ATOM 6050 N N . GLN B 1 297 ? 48.440 -0.640 -0.465 1.00 12.97 289 GLN B N 1
ATOM 6051 C CA . GLN B 1 297 ? 49.827 -0.354 -0.125 1.00 14.77 289 GLN B CA 1
ATOM 6052 C C . GLN B 1 297 ? 49.972 0.739 0.921 1.00 16.23 289 GLN B C 1
ATOM 6053 O O . GLN B 1 297 ? 50.930 0.711 1.696 1.00 16.24 289 GLN B O 1
ATOM 6059 N N . ARG B 1 298 ? 49.030 1.680 0.981 1.00 14.39 290 ARG B N 1
ATOM 6060 C CA . ARG B 1 298 ? 49.096 2.799 1.910 1.00 12.72 290 ARG B CA 1
ATOM 6061 C C . ARG B 1 298 ? 47.778 2.888 2.660 1.00 13.13 290 ARG B C 1
ATOM 6062 O O . ARG B 1 298 ? 46.712 2.819 2.047 1.00 14.66 290 ARG B O 1
ATOM 6070 N N . ILE B 1 299 ? 47.856 3.042 3.978 1.00 13.83 291 ILE B N 1
ATOM 6071 C CA . ILE B 1 299 ? 46.688 3.083 4.850 1.00 12.51 291 ILE B CA 1
ATOM 6072 C C . ILE B 1 299 ? 46.761 4.377 5.650 1.00 16.07 291 ILE B C 1
ATOM 6073 O O . ILE B 1 299 ? 47.652 4.543 6.489 1.00 16.76 291 ILE B O 1
ATOM 6078 N N . LEU B 1 300 ? 45.820 5.285 5.404 1.00 14.84 292 LEU B N 1
ATOM 6079 C CA . LEU B 1 300 ? 45.777 6.594 6.041 1.00 15.07 292 LEU B CA 1
ATOM 6080 C C . LEU B 1 300 ? 44.633 6.587 7.046 1.00 14.03 292 LEU B C 1
ATOM 6081 O O . LEU B 1 300 ? 43.473 6.393 6.665 1.00 14.13 292 LEU B O 1
ATOM 6086 N N . VAL B 1 301 ? 44.949 6.794 8.320 1.00 14.68 293 VAL B N 1
ATOM 6087 C CA . VAL B 1 301 ? 43.995 6.561 9.400 1.00 14.56 293 VAL B CA 1
ATOM 6088 C C . VAL B 1 301 ? 43.851 7.821 10.237 1.00 17.51 293 VAL B C 1
ATOM 6089 O O . VAL B 1 301 ? 44.853 8.426 10.636 1.00 19.55 293 VAL B O 1
ATOM 6093 N N . HIS B 1 302 ? 42.606 8.196 10.529 1.00 15.38 294 HIS B N 1
ATOM 6094 C CA . HIS B 1 302 ? 42.373 9.391 11.324 1.00 17.10 294 HIS B CA 1
ATOM 6095 C C . HIS B 1 302 ? 42.993 9.258 12.710 1.00 18.99 294 HIS B C 1
ATOM 6096 O O . HIS B 1 302 ? 42.899 8.211 13.360 1.00 19.67 294 HIS B O 1
ATOM 6103 N N . ALA B 1 303 ? 43.613 10.349 13.167 1.00 18.50 295 ALA B N 1
ATOM 6104 C CA . ALA B 1 303 ? 44.367 10.324 14.416 1.00 18.72 295 ALA B CA 1
ATOM 6105 C C . ALA B 1 303 ? 43.508 9.908 15.605 1.00 21.29 295 ALA B C 1
ATOM 6106 O O . ALA B 1 303 ? 44.031 9.337 16.571 1.00 24.31 295 ALA B O 1
ATOM 6108 N N . SER B 1 304 ? 42.200 10.183 15.562 1.00 19.81 296 SER B N 1
ATOM 6109 C CA . SER B 1 304 ? 41.352 9.925 16.726 1.00 21.48 296 SER B CA 1
ATOM 6110 C C . SER B 1 304 ? 41.239 8.437 17.040 1.00 23.52 296 SER B C 1
ATOM 6111 O O . SER B 1 304 ? 41.004 8.068 18.199 1.00 25.19 296 SER B O 1
ATOM 6114 N N . LEU B 1 305 ? 41.384 7.571 16.035 1.00 19.96 297 LEU B N 1
ATOM 6115 C CA . LEU B 1 305 ? 41.275 6.131 16.255 1.00 22.19 297 LEU B CA 1
ATOM 6116 C C . LEU B 1 305 ? 42.496 5.374 15.739 1.00 22.98 297 LEU B C 1
ATOM 6117 O O . LEU B 1 305 ? 42.442 4.145 15.594 1.00 22.30 297 LEU B O 1
ATOM 6122 N N . TYR B 1 306 ? 43.596 6.085 15.471 1.00 20.62 298 TYR B N 1
ATOM 6123 C CA . TYR B 1 306 ? 44.790 5.473 14.891 1.00 22.71 298 TYR B CA 1
ATOM 6124 C C . TYR B 1 306 ? 45.333 4.340 15.761 1.00 19.17 298 TYR B C 1
ATOM 6125 O O . TYR B 1 306 ? 45.636 3.247 15.261 1.00 19.65 298 TYR B O 1
ATOM 6134 N N . ASP B 1 307 ? 45.487 4.585 17.066 1.00 22.58 299 ASP B N 1
ATOM 6135 C CA . ASP B 1 307 ? 46.171 3.610 17.913 1.00 25.86 299 ASP B CA 1
ATOM 6136 C C . ASP B 1 307 ? 45.369 2.319 18.044 1.00 23.05 299 ASP B C 1
ATOM 6137 O O . ASP B 1 307 ? 45.949 1.227 18.079 1.00 21.91 299 ASP B O 1
ATOM 6142 N N . THR B 1 308 ? 44.039 2.420 18.119 1.00 22.83 300 THR B N 1
ATOM 6143 C CA . THR B 1 308 ? 43.215 1.217 18.194 1.00 21.17 300 THR B CA 1
ATOM 6144 C C . THR B 1 308 ? 43.255 0.446 16.882 1.00 22.38 300 THR B C 1
ATOM 6145 O O . THR B 1 308 ? 43.390 -0.785 16.875 1.00 22.08 300 THR B O 1
ATOM 6149 N N . LEU B 1 309 ? 43.122 1.152 15.756 1.00 20.05 301 LEU B N 1
ATOM 6150 C CA A LEU B 1 309 ? 43.252 0.479 14.470 0.67 17.01 301 LEU B CA 1
ATOM 6151 C CA B LEU B 1 309 ? 43.267 0.514 14.451 0.33 17.50 301 LEU B CA 1
ATOM 6152 C C . LEU B 1 309 ? 44.611 -0.192 14.346 1.00 18.44 301 LEU B C 1
ATOM 6153 O O . LEU B 1 309 ? 44.699 -1.341 13.893 1.00 18.67 301 LEU B O 1
ATOM 6162 N N . ARG B 1 310 ? 45.677 0.498 14.755 1.00 17.72 302 ARG B N 1
ATOM 6163 C CA A ARG B 1 310 ? 47.016 -0.072 14.644 0.58 19.64 302 ARG B CA 1
ATOM 6164 C CA B ARG B 1 310 ? 47.020 -0.064 14.654 0.42 19.57 302 ARG B CA 1
ATOM 6165 C C . ARG B 1 310 ? 47.129 -1.381 15.413 1.00 19.59 302 ARG B C 1
ATOM 6166 O O . ARG B 1 310 ? 47.628 -2.378 14.879 1.00 21.55 302 ARG B O 1
ATOM 6181 N N . ASP B 1 311 ? 46.671 -1.397 16.673 1.00 18.96 303 ASP B N 1
ATOM 6182 C CA . ASP B 1 311 ? 46.725 -2.622 17.472 1.00 18.54 303 ASP B CA 1
ATOM 6183 C C . ASP B 1 311 ? 45.995 -3.761 16.775 1.00 19.83 303 ASP B C 1
ATOM 6184 O O . ASP B 1 311 ? 46.508 -4.886 16.692 1.00 22.57 303 ASP B O 1
ATOM 6189 N N . LYS B 1 312 ? 44.775 -3.495 16.301 1.00 18.99 304 LYS B N 1
ATOM 6190 C CA . LYS B 1 312 ? 43.986 -4.538 15.653 1.00 20.18 304 LYS B CA 1
ATOM 6191 C C . LYS B 1 312 ? 44.641 -4.998 14.362 1.00 19.25 304 LYS B C 1
ATOM 6192 O O . LYS B 1 312 ? 44.642 -6.194 14.056 1.00 19.55 304 LYS B O 1
ATOM 6198 N N . LEU B 1 313 ? 45.192 -4.064 13.588 1.00 16.65 305 LEU B N 1
ATOM 6199 C CA . LEU B 1 313 ? 45.767 -4.437 12.300 1.00 16.62 305 LEU B CA 1
ATOM 6200 C C . LEU B 1 313 ? 47.077 -5.194 12.479 1.00 19.93 305 LEU B C 1
ATOM 6201 O O . LEU B 1 313 ? 47.378 -6.115 11.709 1.00 19.13 305 LEU B O 1
ATOM 6206 N N . VAL B 1 314 ? 47.873 -4.821 13.483 1.00 20.83 306 VAL B N 1
ATOM 6207 C CA . VAL B 1 314 ? 49.075 -5.590 13.799 1.00 20.65 306 VAL B CA 1
ATOM 6208 C C . VAL B 1 314 ? 48.702 -7.022 14.167 1.00 18.39 306 VAL B C 1
ATOM 6209 O O . VAL B 1 314 ? 49.312 -7.984 13.685 1.00 20.24 306 VAL B O 1
ATOM 6213 N N . ALA B 1 315 ? 47.664 -7.188 14.989 1.00 19.57 307 ALA B N 1
ATOM 6214 C CA . ALA B 1 315 ? 47.255 -8.529 15.397 1.00 20.89 307 ALA B CA 1
ATOM 6215 C C . ALA B 1 315 ? 46.730 -9.328 14.212 1.00 19.00 307 ALA B C 1
ATOM 6216 O O . ALA B 1 315 ? 47.067 -10.507 14.053 1.00 23.38 307 ALA B O 1
ATOM 6218 N N . LYS B 1 316 ? 45.896 -8.704 13.377 1.00 17.79 308 LYS B N 1
ATOM 6219 C CA . LYS B 1 316 ? 45.382 -9.378 12.186 1.00 18.01 308 LYS B CA 1
ATOM 6220 C C . LYS B 1 316 ? 46.516 -9.777 11.252 1.00 20.22 308 LYS B C 1
ATOM 6221 O O . LYS B 1 316 ? 46.561 -10.911 10.758 1.00 20.19 308 LYS B O 1
ATOM 6227 N N . THR B 1 317 ? 47.446 -8.854 11.000 1.00 17.91 309 THR B N 1
ATOM 6228 C CA . THR B 1 317 ? 48.554 -9.147 10.094 1.00 19.45 309 THR B CA 1
ATOM 6229 C C . THR B 1 317 ? 49.392 -10.314 10.605 1.00 21.56 309 THR B C 1
ATOM 6230 O O . THR B 1 317 ? 49.778 -11.200 9.831 1.00 23.00 309 THR B O 1
ATOM 6234 N N . ARG B 1 318 ? 49.667 -10.341 11.911 1.00 19.61 310 ARG B N 1
ATOM 6235 C CA . ARG B 1 318 ? 50.428 -11.435 12.495 1.00 19.31 310 ARG B CA 1
ATOM 6236 C C . ARG B 1 318 ? 49.692 -12.766 12.428 1.00 22.50 310 ARG B C 1
ATOM 6237 O O . ARG B 1 318 ? 50.343 -13.815 12.459 1.00 25.92 310 ARG B O 1
ATOM 6245 N N . SER B 1 319 ? 48.359 -12.752 12.345 1.00 20.47 311 SER B N 1
ATOM 6246 C CA . SER B 1 319 ? 47.576 -13.984 12.325 1.00 23.05 311 SER B CA 1
ATOM 6247 C C . SER B 1 319 ? 47.552 -14.661 10.960 1.00 24.92 311 SER B C 1
ATOM 6248 O O . SER B 1 319 ? 47.128 -15.818 10.872 1.00 25.57 311 SER B O 1
ATOM 6251 N N . LEU B 1 320 ? 47.988 -13.983 9.904 1.00 22.34 312 LEU B N 1
ATOM 6252 C CA . LEU B 1 320 ? 47.870 -14.533 8.560 1.00 22.59 312 LEU B CA 1
ATOM 6253 C C . LEU B 1 320 ? 48.886 -15.647 8.332 1.00 25.93 312 LEU B C 1
ATOM 6254 O O . LEU B 1 320 ? 50.085 -15.461 8.552 1.00 29.01 312 LEU B O 1
ATOM 6259 N N . LYS B 1 321 ? 48.406 -16.798 7.862 1.00 25.47 313 LYS B N 1
ATOM 6260 C CA . LYS B 1 321 ? 49.264 -17.960 7.680 1.00 24.68 313 LYS B CA 1
ATOM 6261 C C . LYS B 1 321 ? 50.005 -17.892 6.349 1.00 25.54 313 LYS B C 1
ATOM 6262 O O . LYS B 1 321 ? 49.393 -17.701 5.295 1.00 25.86 313 LYS B O 1
ATOM 6264 N N . MET B 1 322 ? 51.322 -18.073 6.404 1.00 26.18 314 MET B N 1
ATOM 6265 C CA . MET B 1 322 ? 52.184 -18.091 5.229 1.00 26.21 314 MET B CA 1
ATOM 6266 C C . MET B 1 322 ? 52.632 -19.523 4.963 1.00 20.71 314 MET B C 1
ATOM 6267 O O . MET B 1 322 ? 52.916 -20.269 5.902 1.00 25.72 314 MET B O 1
ATOM 6272 N N . GLY B 1 323 ? 52.708 -19.910 3.694 1.00 21.64 315 GLY B N 1
ATOM 6273 C CA . GLY B 1 323 ? 53.193 -21.264 3.435 1.00 22.11 315 GLY B CA 1
ATOM 6274 C C . GLY B 1 323 ? 52.785 -21.760 2.053 1.00 23.81 315 GLY B C 1
ATOM 6275 O O . GLY B 1 323 ? 52.647 -20.977 1.112 1.00 21.55 315 GLY B O 1
ATOM 6276 N N . ASP B 1 324 ? 52.633 -23.078 1.972 1.00 23.19 316 ASP B N 1
ATOM 6277 C CA . ASP B 1 324 ? 52.324 -23.780 0.733 1.00 18.61 316 ASP B CA 1
ATOM 6278 C C . ASP B 1 324 ? 50.975 -23.319 0.198 1.00 18.60 316 ASP B C 1
ATOM 6279 O O . ASP B 1 324 ? 49.961 -23.476 0.894 1.00 21.42 316 ASP B O 1
ATOM 6284 N N . PRO B 1 325 ? 50.908 -22.771 -1.020 1.00 19.20 317 PRO B N 1
ATOM 6285 C CA . PRO B 1 325 ? 49.614 -22.294 -1.531 1.00 17.49 317 PRO B CA 1
ATOM 6286 C C . PRO B 1 325 ? 48.613 -23.411 -1.799 1.00 22.64 317 PRO B C 1
ATOM 6287 O O . PRO B 1 325 ? 47.418 -23.118 -1.935 1.00 22.82 317 PRO B O 1
ATOM 6291 N N . LYS B 1 326 ? 49.054 -24.670 -1.875 1.00 21.38 318 LYS B N 1
ATOM 6292 C CA . LYS B 1 326 ? 48.126 -25.786 -2.022 1.00 19.31 318 LYS B CA 1
ATOM 6293 C C . LYS B 1 326 ? 47.346 -26.048 -0.744 1.00 25.48 318 LYS B C 1
ATOM 6294 O O . LYS B 1 326 ? 46.294 -26.696 -0.789 1.00 30.19 318 LYS B O 1
ATOM 6300 N N . ASP B 1 327 ? 47.841 -25.560 0.386 1.00 22.52 319 ASP B N 1
ATOM 6301 C CA . ASP B 1 327 ? 47.162 -25.733 1.661 1.00 28.29 319 ASP B CA 1
ATOM 6302 C C . ASP B 1 327 ? 46.027 -24.721 1.756 1.00 26.27 319 ASP B C 1
ATOM 6303 O O . ASP B 1 327 ? 46.281 -23.516 1.659 1.00 24.59 319 ASP B O 1
ATOM 6308 N N . PRO B 1 328 ? 44.776 -25.155 1.936 1.00 28.56 320 PRO B N 1
ATOM 6309 C CA . PRO B 1 328 ? 43.663 -24.188 1.984 1.00 29.96 320 PRO B CA 1
ATOM 6310 C C . PRO B 1 328 ? 43.775 -23.181 3.112 1.00 30.40 320 PRO B C 1
ATOM 6311 O O . PRO B 1 328 ? 43.141 -22.121 3.040 1.00 38.37 320 PRO B O 1
ATOM 6315 N N . SER B 1 329 ? 44.571 -23.463 4.140 1.00 27.33 321 SER B N 1
ATOM 6316 C CA . SER B 1 329 ? 44.747 -22.524 5.239 1.00 36.61 321 SER B CA 1
ATOM 6317 C C . SER B 1 329 ? 45.778 -21.443 4.942 1.00 34.69 321 SER B C 1
ATOM 6318 O O . SER B 1 329 ? 45.905 -20.502 5.731 1.00 33.44 321 SER B O 1
ATOM 6321 N N . THR B 1 330 ? 46.519 -21.551 3.843 1.00 27.35 322 THR B N 1
ATOM 6322 C CA . THR B 1 330 ? 47.518 -20.539 3.521 1.00 22.31 322 THR B CA 1
ATOM 6323 C C . THR B 1 330 ? 46.852 -19.280 2.983 1.00 23.72 322 THR B C 1
ATOM 6324 O O . THR B 1 330 ? 46.063 -19.333 2.033 1.00 25.61 322 THR B O 1
ATOM 6328 N N . PHE B 1 331 ? 47.183 -18.141 3.585 1.00 20.41 323 PHE B N 1
ATOM 6329 C CA . PHE B 1 331 ? 46.771 -16.848 3.063 1.00 20.73 323 PHE B CA 1
ATOM 6330 C C . PHE B 1 331 ? 47.873 -16.171 2.265 1.00 19.35 323 PHE B C 1
ATOM 6331 O O . PHE B 1 331 ? 47.598 -15.565 1.223 1.00 21.62 323 PHE B O 1
ATOM 6339 N N . VAL B 1 332 ? 49.115 -16.256 2.740 1.00 18.21 324 VAL B N 1
ATOM 6340 C CA . VAL B 1 332 ? 50.265 -15.627 2.097 1.00 17.61 324 VAL B CA 1
ATOM 6341 C C . VAL B 1 332 ? 51.097 -16.734 1.468 1.00 15.05 324 VAL B C 1
ATOM 6342 O O . VAL B 1 332 ? 51.772 -17.491 2.175 1.00 18.72 324 VAL B O 1
ATOM 6346 N N . GLY B 1 333 ? 51.045 -16.841 0.141 1.00 17.77 325 GLY B N 1
ATOM 6347 C CA . GLY B 1 333 ? 51.880 -17.785 -0.566 1.00 18.06 325 GLY B CA 1
ATOM 6348 C C . GLY B 1 333 ? 53.172 -17.135 -1.017 1.00 17.91 325 GLY B C 1
ATOM 6349 O O . GLY B 1 333 ? 53.480 -15.998 -0.640 1.00 16.88 325 GLY B O 1
ATOM 6350 N N . PRO B 1 334 ? 53.954 -17.840 -1.836 1.00 16.37 326 PRO B N 1
ATOM 6351 C CA . PRO B 1 334 ? 55.213 -17.267 -2.318 1.00 18.11 326 PRO B CA 1
ATOM 6352 C C . PRO B 1 334 ? 54.972 -16.088 -3.238 1.00 16.51 326 PRO B C 1
ATOM 6353 O O . PRO B 1 334 ? 54.011 -16.060 -4.011 1.00 17.67 326 PRO B O 1
ATOM 6357 N N . MET B 1 335 ? 55.882 -15.120 -3.177 1.00 17.71 327 MET B N 1
ATOM 6358 C CA . MET B 1 335 ? 55.941 -14.132 -4.242 1.00 17.83 327 MET B CA 1
ATOM 6359 C C . MET B 1 335 ? 56.414 -14.802 -5.532 1.00 19.93 327 MET B C 1
ATOM 6360 O O . MET B 1 335 ? 56.921 -15.926 -5.523 1.00 21.95 327 MET B O 1
ATOM 6365 N N . ILE B 1 336 ? 56.222 -14.105 -6.657 1.00 16.75 328 ILE B N 1
ATOM 6366 C CA . ILE B 1 336 ? 56.376 -14.736 -7.965 1.00 15.45 328 ILE B CA 1
ATOM 6367 C C . ILE B 1 336 ? 57.807 -15.179 -8.219 1.00 19.44 328 ILE B C 1
ATOM 6368 O O . ILE B 1 336 ? 58.038 -16.121 -8.988 1.00 19.90 328 ILE B O 1
ATOM 6373 N N . SER B 1 337 ? 58.776 -14.552 -7.564 1.00 17.19 329 SER B N 1
ATOM 6374 C CA . SER B 1 337 ? 60.161 -14.966 -7.709 1.00 21.10 329 SER B CA 1
ATOM 6375 C C . SER B 1 337 ? 60.958 -14.423 -6.541 1.00 23.67 329 SER B C 1
ATOM 6376 O O . SER B 1 337 ? 60.552 -13.467 -5.872 1.00 21.49 329 SER B O 1
ATOM 6379 N N . GLU B 1 338 ? 62.109 -15.047 -6.305 1.00 20.63 330 GLU B N 1
ATOM 6380 C CA A GLU B 1 338 ? 63.004 -14.537 -5.280 0.50 23.46 330 GLU B CA 1
ATOM 6381 C CA B GLU B 1 338 ? 63.018 -14.536 -5.284 0.50 23.51 330 GLU B CA 1
ATOM 6382 C C . GLU B 1 338 ? 63.532 -13.147 -5.646 1.00 23.32 330 GLU B C 1
ATOM 6383 O O . GLU B 1 338 ? 63.778 -12.324 -4.758 1.00 23.94 330 GLU B O 1
ATOM 6394 N N . SER B 1 339 ? 63.685 -12.854 -6.941 1.00 21.62 331 SER B N 1
ATOM 6395 C CA . SER B 1 339 ? 64.175 -11.531 -7.331 1.00 20.85 331 SER B CA 1
ATOM 6396 C C . SER B 1 339 ? 63.147 -10.438 -7.036 1.00 22.82 331 SER B C 1
ATOM 6397 O O . SER B 1 339 ? 63.514 -9.319 -6.659 1.00 20.84 331 SER B O 1
ATOM 6400 N N . GLU B 1 340 ? 61.858 -10.734 -7.205 1.00 19.01 332 GLU B N 1
ATOM 6401 C CA . GLU B 1 340 ? 60.839 -9.750 -6.844 1.00 17.40 332 GLU B CA 1
ATOM 6402 C C . GLU B 1 340 ? 60.762 -9.571 -5.334 1.00 19.83 332 GLU B C 1
ATOM 6403 O O . GLU B 1 340 ? 60.578 -8.450 -4.838 1.00 18.78 332 GLU B O 1
ATOM 6409 N N . SER B 1 341 ? 60.907 -10.662 -4.582 1.00 17.86 333 SER B N 1
ATOM 6410 C CA . SER B 1 341 ? 60.952 -10.537 -3.133 1.00 18.74 333 SER B CA 1
ATOM 6411 C C . SER B 1 341 ? 62.149 -9.694 -2.708 1.00 21.19 333 SER B C 1
ATOM 6412 O O . SER B 1 341 ? 62.043 -8.844 -1.815 1.00 21.97 333 SER B O 1
ATOM 6415 N N . ARG B 1 342 ? 63.290 -9.898 -3.371 1.00 22.50 334 ARG B N 1
ATOM 6416 C CA A ARG B 1 342 ? 64.509 -9.155 -3.065 0.50 23.05 334 ARG B CA 1
ATOM 6417 C CA B ARG B 1 342 ? 64.486 -9.145 -3.016 0.50 22.82 334 ARG B CA 1
ATOM 6418 C C . ARG B 1 342 ? 64.351 -7.670 -3.382 1.00 21.03 334 ARG B C 1
ATOM 6419 O O . ARG B 1 342 ? 64.861 -6.810 -2.649 1.00 21.09 334 ARG B O 1
ATOM 6434 N N . ARG B 1 343 ? 63.662 -7.349 -4.482 1.00 21.47 335 ARG B N 1
ATOM 6435 C CA . ARG B 1 343 ? 63.404 -5.949 -4.812 1.00 20.23 335 ARG B CA 1
ATOM 6436 C C . ARG B 1 343 ? 62.625 -5.266 -3.692 1.00 20.69 335 ARG B C 1
ATOM 6437 O O . ARG B 1 343 ? 63.010 -4.194 -3.209 1.00 19.34 335 ARG B O 1
ATOM 6445 N N . LEU B 1 344 ? 61.531 -5.890 -3.254 1.00 18.55 336 LEU B N 1
ATOM 6446 C CA . LEU B 1 344 ? 60.707 -5.283 -2.214 1.00 17.91 336 LEU B CA 1
ATOM 6447 C C . LEU B 1 344 ? 61.441 -5.232 -0.881 1.00 19.22 336 LEU B C 1
ATOM 6448 O O . LEU B 1 344 ? 61.349 -4.233 -0.157 1.00 19.13 336 LEU B O 1
ATOM 6453 N N . SER B 1 345 ? 62.174 -6.294 -0.531 1.00 16.24 337 SER B N 1
ATOM 6454 C CA A SER B 1 345 ? 62.924 -6.301 0.722 0.66 20.10 337 SER B CA 1
ATOM 6455 C CA B SER B 1 345 ? 62.892 -6.272 0.738 0.34 19.68 337 SER B CA 1
ATOM 6456 C C . SER B 1 345 ? 63.944 -5.169 0.760 1.00 19.63 337 SER B C 1
ATOM 6457 O O . SER B 1 345 ? 64.186 -4.569 1.815 1.00 20.92 337 SER B O 1
ATOM 6462 N N . GLY B 1 346 ? 64.556 -4.866 -0.387 1.00 21.57 338 GLY B N 1
ATOM 6463 C CA . GLY B 1 346 ? 65.490 -3.754 -0.440 1.00 23.26 338 GLY B CA 1
ATOM 6464 C C . GLY B 1 346 ? 64.819 -2.415 -0.194 1.00 22.36 338 GLY B C 1
ATOM 6465 O O . GLY B 1 346 ? 65.369 -1.557 0.501 1.00 23.38 338 GLY B O 1
ATOM 6466 N N . TRP B 1 347 ? 63.627 -2.212 -0.767 1.00 19.72 339 TRP B N 1
ATOM 6467 C CA . TRP B 1 347 ? 62.876 -0.991 -0.477 1.00 21.26 339 TRP B CA 1
ATOM 6468 C C . TRP B 1 347 ? 62.516 -0.912 0.999 1.00 18.86 339 TRP B C 1
ATOM 6469 O O . TRP B 1 347 ? 62.625 0.153 1.619 1.00 22.88 339 TRP B O 1
ATOM 6480 N N . MET B 1 348 ? 62.105 -2.037 1.585 1.00 18.01 340 MET B N 1
ATOM 6481 C CA . MET B 1 348 ? 61.781 -2.049 3.008 1.00 19.27 340 MET B CA 1
ATOM 6482 C C . MET B 1 348 ? 62.998 -1.680 3.848 1.00 27.41 340 MET B C 1
ATOM 6483 O O . MET B 1 348 ? 62.912 -0.838 4.750 1.00 24.30 340 MET B O 1
ATOM 6488 N N . ASP B 1 349 ? 64.150 -2.294 3.552 1.00 25.55 341 ASP B N 1
ATOM 6489 C CA . ASP B 1 349 ? 65.381 -1.973 4.273 1.00 23.14 341 ASP B CA 1
ATOM 6490 C C . ASP B 1 349 ? 65.694 -0.485 4.210 1.00 23.82 341 ASP B C 1
ATOM 6491 O O . ASP B 1 349 ? 66.079 0.120 5.219 1.00 24.26 341 ASP B O 1
ATOM 6496 N N . ALA B 1 350 ? 65.552 0.118 3.031 1.00 22.52 342 ALA B N 1
ATOM 6497 C CA . ALA B 1 350 ? 65.876 1.534 2.880 1.00 25.21 342 ALA B CA 1
ATOM 6498 C C . ALA B 1 350 ? 64.917 2.410 3.676 1.00 25.27 342 ALA B C 1
ATOM 6499 O O . ALA B 1 350 ? 65.332 3.421 4.258 1.00 24.51 342 ALA B O 1
ATOM 6501 N N . ALA B 1 351 ? 63.632 2.045 3.708 1.00 23.12 343 ALA B N 1
ATOM 6502 C CA . ALA B 1 351 ? 62.675 2.810 4.499 1.00 19.58 343 ALA B CA 1
ATOM 6503 C C . ALA B 1 351 ? 63.011 2.729 5.980 1.00 22.54 343 ALA B C 1
ATOM 6504 O O . ALA B 1 351 ? 62.977 3.741 6.686 1.00 21.91 343 ALA B O 1
ATOM 6506 N N . VAL B 1 352 ? 63.354 1.531 6.465 1.00 21.55 344 VAL B N 1
ATOM 6507 C CA . VAL B 1 352 ? 63.760 1.383 7.859 1.00 21.55 344 VAL B CA 1
ATOM 6508 C C . VAL B 1 352 ? 65.023 2.188 8.128 1.00 27.27 344 VAL B C 1
ATOM 6509 O O . VAL B 1 352 ? 65.130 2.877 9.150 1.00 26.90 344 VAL B O 1
ATOM 6513 N N . ALA B 1 353 ? 65.989 2.136 7.207 1.00 23.81 345 ALA B N 1
ATOM 6514 C CA . ALA B 1 353 ? 67.229 2.882 7.405 1.00 27.35 345 ALA B CA 1
ATOM 6515 C C . ALA B 1 353 ? 66.976 4.383 7.492 1.00 25.75 345 ALA B C 1
ATOM 6516 O O . ALA B 1 353 ? 67.712 5.094 8.191 1.00 30.44 345 ALA B O 1
ATOM 6518 N N . ALA B 1 354 ? 65.936 4.876 6.818 1.00 25.76 346 ALA B N 1
ATOM 6519 C CA . ALA B 1 354 ? 65.572 6.286 6.846 1.00 24.33 346 ALA B CA 1
ATOM 6520 C C . ALA B 1 354 ? 64.615 6.641 7.980 1.00 27.85 346 ALA B C 1
ATOM 6521 O O . ALA B 1 354 ? 64.167 7.790 8.052 1.00 33.19 346 ALA B O 1
ATOM 6523 N N . GLY B 1 355 ? 64.274 5.697 8.853 1.00 25.61 347 GLY B N 1
ATOM 6524 C CA . GLY B 1 355 ? 63.493 5.997 10.041 1.00 27.22 347 GLY B CA 1
ATOM 6525 C C . GLY B 1 355 ? 62.211 5.210 10.204 1.00 27.55 347 GLY B C 1
ATOM 6526 O O . GLY B 1 355 ? 61.550 5.352 11.245 1.00 27.87 347 GLY B O 1
ATOM 6527 N N . ALA B 1 356 ? 61.816 4.391 9.233 1.00 24.77 348 ALA B N 1
ATOM 6528 C CA . ALA B 1 356 ? 60.580 3.633 9.356 1.00 23.27 348 ALA B CA 1
ATOM 6529 C C . ALA B 1 356 ? 60.747 2.494 10.358 1.00 22.11 348 ALA B C 1
ATOM 6530 O O . ALA B 1 356 ? 61.860 2.129 10.752 1.00 23.22 348 ALA B O 1
ATOM 6532 N N . LYS B 1 357 ? 59.615 1.940 10.779 1.00 20.74 349 LYS B N 1
ATOM 6533 C CA . LYS B 1 357 ? 59.577 0.905 11.804 1.00 25.19 349 LYS B CA 1
ATOM 6534 C C . LYS B 1 357 ? 58.664 -0.217 11.336 1.00 23.77 349 LYS B C 1
ATOM 6535 O O . LYS B 1 357 ? 57.526 0.036 10.933 1.00 22.77 349 LYS B O 1
ATOM 6537 N N . ILE B 1 358 ? 59.164 -1.446 11.377 1.00 21.62 350 ILE B N 1
ATOM 6538 C CA . ILE B 1 358 ? 58.335 -2.615 11.103 1.00 19.00 350 ILE B CA 1
ATOM 6539 C C . ILE B 1 358 ? 57.561 -2.942 12.371 1.00 18.38 350 ILE B C 1
ATOM 6540 O O . ILE B 1 358 ? 58.161 -3.186 13.426 1.00 22.81 350 ILE B O 1
ATOM 6545 N N . ILE B 1 359 ? 56.233 -2.924 12.284 1.00 19.85 351 ILE B N 1
ATOM 6546 C CA . ILE B 1 359 ? 55.390 -3.190 13.441 1.00 20.46 351 ILE B CA 1
ATOM 6547 C C . ILE B 1 359 ? 54.662 -4.515 13.337 1.00 24.15 351 ILE B C 1
ATOM 6548 O O . ILE B 1 359 ? 54.004 -4.926 14.306 1.00 23.42 351 ILE B O 1
ATOM 6553 N N . ALA B 1 360 ? 54.781 -5.211 12.206 1.00 20.80 352 ALA B N 1
ATOM 6554 C CA . ALA B 1 360 ? 54.275 -6.565 12.049 1.00 22.37 352 ALA B CA 1
ATOM 6555 C C . ALA B 1 360 ? 55.049 -7.233 10.923 1.00 22.00 352 ALA B C 1
ATOM 6556 O O . ALA B 1 360 ? 55.329 -6.600 9.902 1.00 20.38 352 ALA B O 1
ATOM 6558 N N . GLY B 1 361 ? 55.387 -8.505 11.118 1.00 23.88 353 GLY B N 1
ATOM 6559 C CA . GLY B 1 361 ? 56.043 -9.265 10.068 1.00 22.40 353 GLY B CA 1
ATOM 6560 C C . GLY B 1 361 ? 57.491 -8.858 9.874 1.00 23.52 353 GLY B C 1
ATOM 6561 O O . GLY B 1 361 ? 58.238 -8.656 10.837 1.00 22.82 353 GLY B O 1
ATOM 6562 N N . GLY B 1 362 ? 57.901 -8.748 8.618 1.00 22.40 354 GLY B N 1
ATOM 6563 C CA . GLY B 1 362 ? 59.231 -8.290 8.280 1.00 23.31 354 GLY B CA 1
ATOM 6564 C C . GLY B 1 362 ? 60.210 -9.370 7.855 1.00 24.52 354 GLY B C 1
ATOM 6565 O O . GLY B 1 362 ? 61.257 -9.037 7.288 1.00 27.70 354 GLY B O 1
ATOM 6566 N N . LYS B 1 363 ? 59.907 -10.646 8.103 1.00 22.26 355 LYS B N 1
ATOM 6567 C CA . LYS B 1 363 ? 60.845 -11.714 7.769 1.00 27.40 355 LYS B CA 1
ATOM 6568 C C . LYS B 1 363 ? 60.711 -12.094 6.300 1.00 25.93 355 LYS B C 1
ATOM 6569 O O . LYS B 1 363 ? 59.598 -12.291 5.798 1.00 22.67 355 LYS B O 1
ATOM 6571 N N . VAL B 1 364 ? 61.845 -12.196 5.611 1.00 25.44 356 VAL B N 1
ATOM 6572 C CA . VAL B 1 364 ? 61.884 -12.582 4.204 1.00 20.40 356 VAL B CA 1
ATOM 6573 C C . VAL B 1 364 ? 62.842 -13.758 4.052 1.00 23.67 356 VAL B C 1
ATOM 6574 O O . VAL B 1 364 ? 63.987 -13.693 4.509 1.00 27.92 356 VAL B O 1
ATOM 6578 N N . ASP B 1 365 ? 62.375 -14.831 3.410 1.00 26.05 357 ASP B N 1
ATOM 6579 C CA . ASP B 1 365 ? 63.195 -16.026 3.184 1.00 26.50 357 ASP B CA 1
ATOM 6580 C C . ASP B 1 365 ? 62.957 -16.464 1.744 1.00 24.46 357 ASP B C 1
ATOM 6581 O O . ASP B 1 365 ? 61.952 -17.119 1.448 1.00 25.91 357 ASP B O 1
ATOM 6586 N N . GLY B 1 366 ? 63.876 -16.099 0.856 1.00 26.19 358 GLY B N 1
ATOM 6587 C CA . GLY B 1 366 ? 63.668 -16.388 -0.552 1.00 23.33 358 GLY B CA 1
ATOM 6588 C C . GLY B 1 366 ? 62.452 -15.637 -1.047 1.00 22.17 358 GLY B C 1
ATOM 6589 O O . GLY B 1 366 ? 62.313 -14.428 -0.835 1.00 28.24 358 GLY B O 1
ATOM 6590 N N . ALA B 1 367 ? 61.542 -16.358 -1.692 1.00 23.32 359 ALA B N 1
ATOM 6591 C CA . ALA B 1 367 ? 60.291 -15.780 -2.166 1.00 24.01 359 ALA B CA 1
ATOM 6592 C C . ALA B 1 367 ? 59.202 -15.759 -1.100 1.00 23.23 359 ALA B C 1
ATOM 6593 O O . ALA B 1 367 ? 58.105 -15.246 -1.364 1.00 21.38 359 ALA B O 1
ATOM 6595 N N . MET B 1 368 ? 59.468 -16.297 0.092 1.00 22.27 360 MET B N 1
ATOM 6596 C CA . MET B 1 368 ? 58.484 -16.311 1.176 1.00 17.43 360 MET B CA 1
ATOM 6597 C C . MET B 1 368 ? 58.647 -15.030 1.988 1.00 18.77 360 MET B C 1
ATOM 6598 O O . MET B 1 368 ? 59.497 -14.942 2.879 1.00 21.38 360 MET B O 1
ATOM 6603 N N . PHE B 1 369 ? 57.798 -14.052 1.689 1.00 17.93 361 PHE B N 1
ATOM 6604 C CA . PHE B 1 369 ? 57.769 -12.735 2.315 1.00 18.19 361 PHE B CA 1
ATOM 6605 C C . PHE B 1 369 ? 56.541 -12.687 3.224 1.00 17.10 361 PHE B C 1
ATOM 6606 O O . PHE B 1 369 ? 55.413 -12.792 2.736 1.00 18.09 361 PHE B O 1
ATOM 6614 N N . GLU B 1 370 ? 56.751 -12.573 4.537 1.00 18.71 362 GLU B N 1
ATOM 6615 C CA A GLU B 1 370 ? 55.562 -12.592 5.368 0.58 19.40 362 GLU B CA 1
ATOM 6616 C CA B GLU B 1 370 ? 55.666 -12.490 5.517 0.42 21.52 362 GLU B CA 1
ATOM 6617 C C . GLU B 1 370 ? 54.794 -11.272 5.260 1.00 20.68 362 GLU B C 1
ATOM 6618 O O . GLU B 1 370 ? 55.292 -10.236 4.807 1.00 21.03 362 GLU B O 1
ATOM 6629 N N . ALA B 1 371 ? 53.514 -11.361 5.622 1.00 19.10 363 ALA B N 1
ATOM 6630 C CA . ALA B 1 371 ? 52.681 -10.167 5.667 1.00 21.44 363 ALA B CA 1
ATOM 6631 C C . ALA B 1 371 ? 53.317 -9.162 6.621 1.00 18.01 363 ALA B C 1
ATOM 6632 O O . ALA B 1 371 ? 53.617 -9.491 7.774 1.00 19.56 363 ALA B O 1
ATOM 6634 N N . THR B 1 372 ? 53.535 -7.938 6.135 1.00 17.00 364 THR B N 1
ATOM 6635 C CA . THR B 1 372 ? 54.385 -6.981 6.830 1.00 16.70 364 THR B CA 1
ATOM 6636 C C . THR B 1 372 ? 53.726 -5.609 6.864 1.00 17.06 364 THR B C 1
ATOM 6637 O O . THR B 1 372 ? 53.116 -5.177 5.882 1.00 17.03 364 THR B O 1
ATOM 6641 N N . LEU B 1 373 ? 53.851 -4.923 8.000 1.00 17.89 365 LEU B N 1
ATOM 6642 C CA . LEU B 1 373 ? 53.260 -3.603 8.195 1.00 15.86 365 LEU B CA 1
ATOM 6643 C C . LEU B 1 373 ? 54.322 -2.665 8.751 1.00 18.73 365 LEU B C 1
ATOM 6644 O O . LEU B 1 373 ? 55.025 -3.022 9.701 1.00 19.11 365 LEU B O 1
ATOM 6649 N N . LEU B 1 374 ? 54.441 -1.470 8.170 1.00 16.53 366 LEU B N 1
ATOM 6650 C CA . LEU B 1 374 ? 55.382 -0.470 8.662 1.00 18.66 366 LEU B CA 1
ATOM 6651 C C . LEU B 1 374 ? 54.683 0.843 8.994 1.00 19.20 366 LEU B C 1
ATOM 6652 O O . LEU B 1 374 ? 53.637 1.172 8.426 1.00 19.76 366 LEU B O 1
ATOM 6657 N N . GLU B 1 375 ? 55.274 1.589 9.925 1.00 16.84 367 GLU B N 1
ATOM 6658 C CA A GLU B 1 375 ? 54.935 2.966 10.257 0.56 18.59 367 GLU B CA 1
ATOM 6659 C CA B GLU B 1 375 ? 54.891 2.982 10.085 0.44 18.93 367 GLU B CA 1
ATOM 6660 C C . GLU B 1 375 ? 56.129 3.860 9.965 1.00 19.85 367 GLU B C 1
ATOM 6661 O O . GLU B 1 375 ? 57.258 3.383 9.817 1.00 22.00 367 GLU B O 1
ATOM 6672 N N . ASP B 1 376 ? 55.881 5.173 9.950 1.00 20.78 368 ASP B N 1
ATOM 6673 C CA . ASP B 1 376 ? 56.936 6.184 9.828 1.00 21.47 368 ASP B CA 1
ATOM 6674 C C . ASP B 1 376 ? 57.717 6.047 8.520 1.00 20.71 368 ASP B C 1
ATOM 6675 O O . ASP B 1 376 ? 58.929 6.286 8.473 1.00 23.53 368 ASP B O 1
ATOM 6680 N N . VAL B 1 377 ? 57.027 5.666 7.447 1.00 19.87 369 VAL B N 1
ATOM 6681 C CA . VAL B 1 377 ? 57.632 5.617 6.119 1.00 22.56 369 VAL B CA 1
ATOM 6682 C C . VAL B 1 377 ? 57.533 7.001 5.489 1.00 22.10 369 VAL B C 1
ATOM 6683 O O . VAL B 1 377 ? 56.431 7.521 5.284 1.00 22.30 369 VAL B O 1
ATOM 6687 N N . GLY B 1 378 ? 58.681 7.599 5.182 1.00 21.38 370 GLY B N 1
ATOM 6688 C CA . GLY B 1 378 ? 58.680 8.910 4.557 1.00 21.02 370 GLY B CA 1
ATOM 6689 C C . GLY B 1 378 ? 58.083 8.855 3.161 1.00 22.05 370 GLY B C 1
ATOM 6690 O O . GLY B 1 378 ? 58.268 7.888 2.419 1.00 21.17 370 GLY B O 1
ATOM 6691 N N . ARG B 1 379 ? 57.352 9.916 2.802 1.00 20.91 371 ARG B N 1
ATOM 6692 C CA . ARG B 1 379 ? 56.666 9.968 1.513 1.00 20.92 371 ARG B CA 1
ATOM 6693 C C . ARG B 1 379 ? 57.625 9.983 0.333 1.00 20.12 371 ARG B C 1
ATOM 6694 O O . ARG B 1 379 ? 57.174 9.789 -0.800 1.00 21.86 371 ARG B O 1
ATOM 6702 N N . GLU B 1 380 ? 58.921 10.212 0.567 1.00 20.74 372 GLU B N 1
ATOM 6703 C CA . GLU B 1 380 ? 59.915 10.201 -0.498 1.00 20.15 372 GLU B CA 1
ATOM 6704 C C . GLU B 1 380 ? 60.423 8.801 -0.818 1.00 23.60 372 GLU B C 1
ATOM 6705 O O . GLU B 1 380 ? 61.065 8.617 -1.856 1.00 24.40 372 GLU B O 1
ATOM 6711 N N . GLN B 1 381 ? 60.133 7.822 0.036 1.00 18.13 373 GLN B N 1
ATOM 6712 C CA . GLN B 1 381 ? 60.718 6.493 -0.060 1.00 19.47 373 GLN B CA 1
ATOM 6713 C C . GLN B 1 381 ? 60.147 5.697 -1.232 1.00 16.67 373 GLN B C 1
ATOM 6714 O O . GLN B 1 381 ? 58.975 5.824 -1.586 1.00 16.72 373 GLN B O 1
ATOM 6720 N N . ASP B 1 382 ? 60.999 4.849 -1.824 1.00 21.73 374 ASP B N 1
ATOM 6721 C CA . ASP B 1 382 ? 60.517 3.922 -2.846 1.00 18.03 374 ASP B CA 1
ATOM 6722 C C . ASP B 1 382 ? 59.381 3.059 -2.315 1.00 16.26 374 ASP B C 1
ATOM 6723 O O . ASP B 1 382 ? 58.406 2.795 -3.027 1.00 16.75 374 ASP B O 1
ATOM 6728 N N . LEU B 1 383 ? 59.488 2.601 -1.066 1.00 19.18 375 LEU B N 1
ATOM 6729 C CA . LEU B 1 383 ? 58.418 1.788 -0.501 1.00 15.69 375 LEU B CA 1
ATOM 6730 C C . LEU B 1 383 ? 57.091 2.533 -0.507 1.00 17.80 375 LEU B C 1
ATOM 6731 O O . LEU B 1 383 ? 56.033 1.908 -0.618 1.00 17.84 375 LEU B O 1
ATOM 6736 N N . TYR B 1 384 ? 57.132 3.865 -0.402 1.00 16.59 376 TYR B N 1
ATOM 6737 C CA . TYR B 1 384 ? 55.916 4.669 -0.450 1.00 14.64 376 TYR B CA 1
ATOM 6738 C C . TYR B 1 384 ? 55.448 4.900 -1.884 1.00 15.56 376 TYR B C 1
ATOM 6739 O O . TYR B 1 384 ? 54.268 4.714 -2.191 1.00 16.62 376 TYR B O 1
ATOM 6748 N N . ARG B 1 385 ? 56.363 5.306 -2.773 1.00 15.59 377 ARG B N 1
ATOM 6749 C CA . ARG B 1 385 ? 55.988 5.906 -4.053 1.00 13.84 377 ARG B CA 1
ATOM 6750 C C . ARG B 1 385 ? 55.936 4.924 -5.210 1.00 16.25 377 ARG B C 1
ATOM 6751 O O . ARG B 1 385 ? 55.217 5.177 -6.183 1.00 20.63 377 ARG B O 1
ATOM 6759 N N . LYS B 1 386 ? 56.704 3.843 -5.162 1.00 14.39 378 LYS B N 1
ATOM 6760 C CA A LYS B 1 386 ? 56.711 2.865 -6.239 0.46 14.65 378 LYS B CA 1
ATOM 6761 C CA B LYS B 1 386 ? 56.699 2.873 -6.246 0.54 14.20 378 LYS B CA 1
ATOM 6762 C C . LYS B 1 386 ? 55.725 1.742 -5.929 1.00 17.64 378 LYS B C 1
ATOM 6763 O O . LYS B 1 386 ? 55.174 1.653 -4.832 1.00 18.79 378 LYS B O 1
ATOM 6774 N N . GLU B 1 387 ? 55.483 0.885 -6.925 1.00 15.58 379 GLU B N 1
ATOM 6775 C CA . GLU B 1 387 ? 54.495 -0.177 -6.752 1.00 14.08 379 GLU B CA 1
ATOM 6776 C C . GLU B 1 387 ? 55.129 -1.347 -6.002 1.00 15.24 379 GLU B C 1
ATOM 6777 O O . GLU B 1 387 ? 56.002 -2.039 -6.537 1.00 17.23 379 GLU B O 1
ATOM 6783 N N . ALA B 1 388 ? 54.686 -1.576 -4.760 1.00 13.41 380 ALA B N 1
ATOM 6784 C CA . ALA B 1 388 ? 55.302 -2.611 -3.932 1.00 13.05 380 ALA B CA 1
ATOM 6785 C C . ALA B 1 388 ? 55.106 -4.003 -4.533 1.00 15.18 380 ALA B C 1
ATOM 6786 O O . ALA B 1 388 ? 56.052 -4.793 -4.609 1.00 16.74 380 ALA B O 1
ATOM 6788 N N . PHE B 1 389 ? 53.878 -4.318 -4.955 1.00 13.96 381 PHE B N 1
ATOM 6789 C CA . PHE B 1 389 ? 53.521 -5.633 -5.500 1.00 13.40 381 PHE B CA 1
ATOM 6790 C C . PHE B 1 389 ? 54.059 -6.771 -4.632 1.00 17.12 381 PHE B C 1
ATOM 6791 O O . PHE B 1 389 ? 54.705 -7.710 -5.104 1.00 16.46 381 PHE B O 1
ATOM 6799 N N . GLY B 1 390 ? 53.772 -6.681 -3.345 1.00 13.46 382 GLY B N 1
ATOM 6800 C CA . GLY B 1 390 ? 54.166 -7.696 -2.400 1.00 13.68 382 GLY B CA 1
ATOM 6801 C C . GLY B 1 390 ? 53.439 -7.454 -1.098 1.00 15.14 382 GLY B C 1
ATOM 6802 O O . GLY B 1 390 ? 52.693 -6.482 -0.961 1.00 15.13 382 GLY B O 1
ATOM 6803 N N . PRO B 1 391 ? 53.642 -8.313 -0.129 1.00 15.51 383 PRO B N 1
ATOM 6804 C CA . PRO B 1 391 ? 52.795 -8.309 1.078 1.00 16.04 383 PRO B CA 1
ATOM 6805 C C . PRO B 1 391 ? 53.278 -7.306 2.124 1.00 17.65 383 PRO B C 1
ATOM 6806 O O . PRO B 1 391 ? 53.550 -7.646 3.280 1.00 17.26 383 PRO B O 1
ATOM 6810 N N . VAL B 1 392 ? 53.403 -6.051 1.709 1.00 17.33 384 VAL B N 1
ATOM 6811 C CA . VAL B 1 392 ? 53.844 -4.969 2.584 1.00 16.93 384 VAL B CA 1
ATOM 6812 C C . VAL B 1 392 ? 52.837 -3.836 2.478 1.00 16.89 384 VAL B C 1
ATOM 6813 O O . VAL B 1 392 ? 52.399 -3.487 1.374 1.00 15.56 384 VAL B O 1
ATOM 6817 N N . ALA B 1 393 ? 52.466 -3.265 3.627 1.00 16.21 385 ALA B N 1
ATOM 6818 C CA . ALA B 1 393 ? 51.624 -2.081 3.663 1.00 16.53 385 ALA B CA 1
ATOM 6819 C C . ALA B 1 393 ? 52.230 -1.067 4.616 1.00 18.44 385 ALA B C 1
ATOM 6820 O O . ALA B 1 393 ? 52.963 -1.422 5.546 1.00 18.05 385 ALA B O 1
ATOM 6822 N N . ILE B 1 394 ? 51.917 0.202 4.374 1.00 15.37 386 ILE B N 1
ATOM 6823 C CA A ILE B 1 394 ? 52.418 1.276 5.218 0.53 15.01 386 ILE B CA 1
ATOM 6824 C CA B ILE B 1 394 ? 52.413 1.337 5.147 0.47 15.82 386 ILE B CA 1
ATOM 6825 C C . ILE B 1 394 ? 51.228 1.967 5.868 1.00 16.73 386 ILE B C 1
ATOM 6826 O O . ILE B 1 394 ? 50.182 2.176 5.247 1.00 17.40 386 ILE B O 1
ATOM 6835 N N . LEU B 1 395 ? 51.394 2.290 7.147 1.00 15.68 387 LEU B N 1
ATOM 6836 C CA . LEU B 1 395 ? 50.365 2.929 7.962 1.00 16.70 387 LEU B CA 1
ATOM 6837 C C . LEU B 1 395 ? 50.778 4.364 8.269 1.00 17.36 387 LEU B C 1
ATOM 6838 O O . LEU B 1 395 ? 51.901 4.603 8.720 1.00 18.59 387 LEU B O 1
ATOM 6843 N N . GLU B 1 396 ? 49.880 5.319 8.020 1.00 16.38 388 GLU B N 1
ATOM 6844 C CA . GLU B 1 396 ? 50.166 6.715 8.329 1.00 17.33 388 GLU B CA 1
ATOM 6845 C C . GLU B 1 396 ? 48.911 7.395 8.873 1.00 21.02 388 GLU B C 1
ATOM 6846 O O . GLU B 1 396 ? 47.800 6.868 8.781 1.00 17.15 388 GLU B O 1
ATOM 6852 N N . LYS B 1 397 ? 49.113 8.569 9.471 1.00 18.91 389 LYS B N 1
ATOM 6853 C CA . LYS B 1 397 ? 48.110 9.242 10.285 1.00 16.86 389 LYS B CA 1
ATOM 6854 C C . LYS B 1 397 ? 47.738 10.585 9.661 1.00 20.02 389 LYS B C 1
ATOM 6855 O O . LYS B 1 397 ? 48.580 11.254 9.054 1.00 21.26 389 LYS B O 1
ATOM 6861 N N . PHE B 1 398 ? 46.473 10.986 9.819 1.00 18.35 390 PHE B N 1
ATOM 6862 C CA . PHE B 1 398 ? 46.032 12.310 9.388 1.00 17.08 390 PHE B CA 1
ATOM 6863 C C . PHE B 1 398 ? 45.007 12.865 10.368 1.00 21.41 390 PHE B C 1
ATOM 6864 O O . PHE B 1 398 ? 44.365 12.122 11.114 1.00 19.65 390 PHE B O 1
ATOM 6872 N N . ASP B 1 399 ? 44.857 14.194 10.342 1.00 21.36 391 ASP B N 1
ATOM 6873 C CA . ASP B 1 399 ? 43.874 14.932 11.131 1.00 24.20 391 ASP B CA 1
ATOM 6874 C C . ASP B 1 399 ? 42.735 15.503 10.307 1.00 26.53 391 ASP B C 1
ATOM 6875 O O . ASP B 1 399 ? 41.590 15.506 10.765 1.00 31.37 391 ASP B O 1
ATOM 6880 N N . ARG B 1 400 ? 43.030 16.029 9.121 1.00 21.65 392 ARG B N 1
ATOM 6881 C CA . ARG B 1 400 ? 42.049 16.697 8.278 1.00 21.11 392 ARG B CA 1
ATOM 6882 C C . ARG B 1 400 ? 41.778 15.841 7.049 1.00 20.86 392 ARG B C 1
ATOM 6883 O O . ARG B 1 400 ? 42.717 15.362 6.401 1.00 17.47 392 ARG B O 1
ATOM 6891 N N . PHE B 1 401 ? 40.496 15.665 6.721 1.00 20.26 393 PHE B N 1
ATOM 6892 C CA . PHE B 1 401 ? 40.137 14.783 5.612 1.00 17.29 393 PHE B CA 1
ATOM 6893 C C . PHE B 1 401 ? 40.759 15.243 4.297 1.00 15.64 393 PHE B C 1
ATOM 6894 O O . PHE B 1 401 ? 41.199 14.413 3.496 1.00 15.46 393 PHE B O 1
ATOM 6902 N N . ASP B 1 402 ? 40.817 16.559 4.054 1.00 16.78 394 ASP B N 1
ATOM 6903 C CA . ASP B 1 402 ? 41.410 17.043 2.806 1.00 19.30 394 ASP B CA 1
ATOM 6904 C C . ASP B 1 402 ? 42.892 16.701 2.707 1.00 18.21 394 ASP B C 1
ATOM 6905 O O . ASP B 1 402 ? 43.424 16.549 1.595 1.00 16.23 394 ASP B O 1
ATOM 6910 N N . ASP B 1 403 ? 43.576 16.618 3.849 1.00 17.62 395 ASP B N 1
ATOM 6911 C CA . ASP B 1 403 ? 44.974 16.209 3.858 1.00 15.25 395 ASP B CA 1
ATOM 6912 C C . ASP B 1 403 ? 45.101 14.739 3.481 1.00 16.98 395 ASP B C 1
ATOM 6913 O O . ASP B 1 403 ? 46.003 14.360 2.726 1.00 17.14 395 ASP B O 1
ATOM 6918 N N . ALA B 1 404 ? 44.182 13.899 3.969 1.00 15.95 396 ALA B N 1
ATOM 6919 C CA . ALA B 1 404 ? 44.186 12.507 3.549 1.00 16.06 396 ALA B CA 1
ATOM 6920 C C . ALA B 1 404 ? 44.010 12.402 2.043 1.00 16.89 396 ALA B C 1
ATOM 6921 O O . ALA B 1 404 ? 44.734 11.650 1.384 1.00 14.79 396 ALA B O 1
ATOM 6923 N N . LEU B 1 405 ? 43.076 13.180 1.479 1.00 15.92 397 LEU B N 1
ATOM 6924 C CA . LEU B 1 405 ? 42.852 13.137 0.035 1.00 16.24 397 LEU B CA 1
ATOM 6925 C C . LEU B 1 405 ? 44.096 13.588 -0.721 1.00 15.86 397 LEU B C 1
ATOM 6926 O O . LEU B 1 405 ? 44.503 12.956 -1.702 1.00 14.39 397 LEU B O 1
ATOM 6931 N N . ALA B 1 406 ? 44.701 14.695 -0.281 1.00 15.44 398 ALA B N 1
ATOM 6932 C CA . ALA B 1 406 ? 45.928 15.182 -0.907 1.00 15.98 398 ALA B CA 1
ATOM 6933 C C . ALA B 1 406 ? 47.027 14.125 -0.882 1.00 17.84 398 ALA B C 1
ATOM 6934 O O . ALA B 1 406 ? 47.775 13.969 -1.856 1.00 15.24 398 ALA B O 1
ATOM 6936 N N . ARG B 1 407 ? 47.144 13.391 0.229 1.00 15.12 399 ARG B N 1
ATOM 6937 C CA . ARG B 1 407 ? 48.205 12.400 0.338 1.00 15.07 399 ARG B CA 1
ATOM 6938 C C . ARG B 1 407 ? 47.912 11.155 -0.497 1.00 15.48 399 ARG B C 1
ATOM 6939 O O . ARG B 1 407 ? 48.847 10.561 -1.049 1.00 14.84 399 ARG B O 1
ATOM 6947 N N . VAL B 1 408 ? 46.640 10.762 -0.643 1.00 13.79 400 VAL B N 1
ATOM 6948 C CA . VAL B 1 408 ? 46.307 9.717 -1.621 1.00 13.36 400 VAL B CA 1
ATOM 6949 C C . VAL B 1 408 ? 46.786 10.123 -3.012 1.00 12.61 400 VAL B C 1
ATOM 6950 O O . VAL B 1 408 ? 47.379 9.321 -3.751 1.00 14.35 400 VAL B O 1
ATOM 6954 N N . ASN B 1 409 ? 46.511 11.374 -3.398 1.00 12.75 401 ASN B N 1
ATOM 6955 C CA . ASN B 1 409 ? 46.869 11.887 -4.719 1.00 12.41 401 ASN B CA 1
ATOM 6956 C C . ASN B 1 409 ? 48.358 12.141 -4.878 1.00 14.16 401 ASN B C 1
ATOM 6957 O O . ASN B 1 409 ? 48.801 12.379 -6.006 1.00 15.54 401 ASN B O 1
ATOM 6962 N N . ASP B 1 410 ? 49.130 12.118 -3.787 1.00 15.11 402 ASP B N 1
ATOM 6963 C CA . ASP B 1 410 ? 50.569 12.371 -3.824 1.00 15.57 402 ASP B CA 1
ATOM 6964 C C . ASP B 1 410 ? 51.264 11.121 -4.355 1.00 16.41 402 ASP B C 1
ATOM 6965 O O . ASP B 1 410 ? 51.886 10.350 -3.619 1.00 16.16 402 ASP B O 1
ATOM 6970 N N . SER B 1 411 ? 51.179 10.946 -5.670 1.00 14.47 403 SER B N 1
ATOM 6971 C CA . SER B 1 411 ? 51.583 9.712 -6.318 1.00 14.65 403 SER B CA 1
ATOM 6972 C C . SER B 1 411 ? 51.636 9.928 -7.821 1.00 13.67 403 SER B C 1
ATOM 6973 O O . SER B 1 411 ? 50.886 10.744 -8.368 1.00 15.99 403 SER B O 1
ATOM 6976 N N . ASP B 1 412 ? 52.502 9.151 -8.482 1.00 13.64 404 ASP B N 1
ATOM 6977 C CA . ASP B 1 412 ? 52.471 9.047 -9.938 1.00 13.73 404 ASP B CA 1
ATOM 6978 C C . ASP B 1 412 ? 51.211 8.357 -10.437 1.00 14.08 404 ASP B C 1
ATOM 6979 O O . ASP B 1 412 ? 50.879 8.463 -11.628 1.00 13.87 404 ASP B O 1
ATOM 6984 N N . PHE B 1 413 ? 50.512 7.642 -9.565 1.00 11.95 405 PHE B N 1
ATOM 6985 C CA . PHE B 1 413 ? 49.505 6.675 -9.966 1.00 10.49 405 PHE B CA 1
ATOM 6986 C C . PHE B 1 413 ? 48.098 7.141 -9.611 1.00 12.89 405 PHE B C 1
ATOM 6987 O O . PHE B 1 413 ? 47.892 8.166 -8.952 1.00 15.08 405 PHE B O 1
ATOM 6995 N N . GLY B 1 414 ? 47.117 6.373 -10.083 1.00 10.98 406 GLY B N 1
ATOM 6996 C CA . GLY B 1 414 ? 45.724 6.691 -9.837 1.00 13.32 406 GLY B CA 1
ATOM 6997 C C . GLY B 1 414 ? 44.787 5.620 -10.358 1.00 15.13 406 GLY B C 1
ATOM 6998 O O . GLY B 1 414 ? 43.963 5.870 -11.246 1.00 11.55 406 GLY B O 1
ATOM 6999 N N . LEU B 1 415 ? 44.906 4.411 -9.814 1.00 12.22 407 LEU B N 1
ATOM 7000 C CA . LEU B 1 415 ? 44.055 3.305 -10.267 1.00 11.33 407 LEU B CA 1
ATOM 7001 C C . LEU B 1 415 ? 42.757 3.308 -9.457 1.00 13.34 407 LEU B C 1
ATOM 7002 O O . LEU B 1 415 ? 41.705 3.716 -9.959 1.00 12.07 407 LEU B O 1
ATOM 7007 N N . GLN B 1 416 ? 42.819 2.878 -8.193 1.00 11.73 408 GLN B N 1
ATOM 7008 C CA . GLN B 1 416 ? 41.663 2.954 -7.307 1.00 9.82 408 GLN B CA 1
ATOM 7009 C C . GLN B 1 416 ? 42.130 3.365 -5.918 1.00 11.19 408 GLN B C 1
ATOM 7010 O O . GLN B 1 416 ? 43.291 3.179 -5.549 1.00 11.49 408 GLN B O 1
ATOM 7016 N N . ALA B 1 417 ? 41.201 3.952 -5.165 1.00 10.35 409 ALA B N 1
ATOM 7017 C CA . ALA B 1 417 ? 41.405 4.312 -3.768 1.00 9.81 409 ALA B CA 1
ATOM 7018 C C . ALA B 1 417 ? 40.154 3.905 -3.008 1.00 13.70 409 ALA B C 1
ATOM 7019 O O . ALA B 1 417 ? 39.063 3.840 -3.583 1.00 13.34 409 ALA B O 1
ATOM 7021 N N . GLY B 1 418 ? 40.313 3.627 -1.715 1.00 11.65 410 GLY B N 1
ATOM 7022 C CA . GLY B 1 418 ? 39.195 3.273 -0.860 1.00 13.80 410 GLY B CA 1
ATOM 7023 C C . GLY B 1 418 ? 39.046 4.259 0.283 1.00 12.22 410 GLY B C 1
ATOM 7024 O O . GLY B 1 418 ? 40.032 4.801 0.784 1.00 12.90 410 GLY B O 1
ATOM 7025 N N . VAL B 1 419 ? 37.798 4.492 0.695 1.00 12.47 411 VAL B N 1
ATOM 7026 C CA . VAL B 1 419 ? 37.496 5.378 1.823 1.00 13.23 411 VAL B CA 1
ATOM 7027 C C . VAL B 1 419 ? 36.457 4.701 2.709 1.00 14.69 411 VAL B C 1
ATOM 7028 O O . VAL B 1 419 ? 35.315 4.492 2.284 1.00 14.15 411 VAL B O 1
ATOM 7032 N N . PHE B 1 420 ? 36.838 4.371 3.943 1.00 12.34 412 PHE B N 1
ATOM 7033 C CA . PHE B 1 420 ? 35.889 3.886 4.945 1.00 13.42 412 PHE B CA 1
ATOM 7034 C C . PHE B 1 420 ? 35.298 5.087 5.678 1.00 15.56 412 PHE B C 1
ATOM 7035 O O . PHE B 1 420 ? 35.960 5.696 6.519 1.00 14.63 412 PHE B O 1
ATOM 7043 N N . THR B 1 421 ? 34.049 5.423 5.363 1.00 14.58 413 THR B N 1
ATOM 7044 C CA . THR B 1 421 ? 33.375 6.583 5.931 1.00 13.13 413 THR B CA 1
ATOM 7045 C C . THR B 1 421 ? 31.881 6.338 5.839 1.00 12.93 413 THR B C 1
ATOM 7046 O O . THR B 1 421 ? 31.417 5.648 4.923 1.00 17.35 413 THR B O 1
ATOM 7050 N N . ASP B 1 422 ? 31.132 6.901 6.784 1.00 14.43 414 ASP B N 1
ATOM 7051 C CA . ASP B 1 422 ? 29.681 6.971 6.659 1.00 16.42 414 ASP B CA 1
ATOM 7052 C C . ASP B 1 422 ? 29.211 8.384 6.346 1.00 19.19 414 ASP B C 1
ATOM 7053 O O . ASP B 1 422 ? 28.005 8.633 6.316 1.00 16.55 414 ASP B O 1
ATOM 7058 N N . SER B 1 423 ? 30.132 9.312 6.108 1.00 15.03 415 SER B N 1
ATOM 7059 C CA . SER B 1 423 ? 29.778 10.710 5.874 1.00 15.78 415 SER B CA 1
ATOM 7060 C C . SER B 1 423 ? 29.490 10.935 4.394 1.00 17.66 415 SER B C 1
ATOM 7061 O O . SER B 1 423 ? 30.378 10.760 3.553 1.00 15.64 415 SER B O 1
ATOM 7064 N N . LEU B 1 424 ? 28.252 11.341 4.078 1.00 14.36 416 LEU B N 1
ATOM 7065 C CA . LEU B 1 424 ? 27.939 11.756 2.710 1.00 16.53 416 LEU B CA 1
ATOM 7066 C C . LEU B 1 424 ? 28.888 12.844 2.240 1.00 15.77 416 LEU B C 1
ATOM 7067 O O . LEU B 1 424 ? 29.393 12.801 1.111 1.00 17.04 416 LEU B O 1
ATOM 7072 N N . THR B 1 425 ? 29.137 13.832 3.101 1.00 16.28 417 THR B N 1
ATOM 7073 C CA . THR B 1 425 ? 29.998 14.949 2.725 1.00 17.05 417 THR B CA 1
ATOM 7074 C C . THR B 1 425 ? 31.387 14.455 2.333 1.00 15.59 417 THR B C 1
ATOM 7075 O O . THR B 1 425 ? 31.930 14.844 1.293 1.00 15.29 417 THR B O 1
ATOM 7079 N N . HIS B 1 426 ? 31.964 13.563 3.135 1.00 15.26 418 HIS B N 1
ATOM 7080 C CA . HIS B 1 426 ? 33.301 13.066 2.826 1.00 13.57 418 HIS B CA 1
ATOM 7081 C C . HIS B 1 426 ? 33.315 12.138 1.610 1.00 14.68 418 HIS B C 1
ATOM 7082 O O . HIS B 1 426 ? 34.262 12.170 0.810 1.00 15.33 418 HIS B O 1
ATOM 7089 N N . ALA B 1 427 ? 32.295 11.294 1.447 1.00 14.60 419 ALA B N 1
ATOM 7090 C CA . ALA B 1 427 ? 32.256 10.456 0.250 1.00 13.99 419 ALA B CA 1
ATOM 7091 C C . ALA B 1 427 ? 32.179 11.307 -1.012 1.00 12.18 419 ALA B C 1
ATOM 7092 O O . ALA B 1 427 ? 32.892 11.043 -1.993 1.00 14.13 419 ALA B O 1
ATOM 7094 N N . GLN B 1 428 ? 31.326 12.339 -0.994 1.00 14.41 420 GLN B N 1
ATOM 7095 C CA . GLN B 1 428 ? 31.197 13.247 -2.130 1.00 17.62 420 GLN B CA 1
ATOM 7096 C C . GLN B 1 428 ? 32.509 13.966 -2.414 1.00 15.14 420 GLN B C 1
ATOM 7097 O O . GLN B 1 428 ? 32.927 14.079 -3.574 1.00 15.19 420 GLN B O 1
ATOM 7103 N N . ARG B 1 429 ? 33.163 14.467 -1.365 1.00 14.07 421 ARG B N 1
ATOM 7104 C CA . ARG B 1 429 ? 34.444 15.145 -1.533 1.00 14.11 421 ARG B CA 1
ATOM 7105 C C . ARG B 1 429 ? 35.498 14.204 -2.105 1.00 14.72 421 ARG B C 1
ATOM 7106 O O . ARG B 1 429 ? 36.294 14.597 -2.970 1.00 14.58 421 ARG B O 1
ATOM 7114 N N . ALA B 1 430 ? 35.517 12.950 -1.639 1.00 14.12 422 ALA B N 1
ATOM 7115 C CA . ALA B 1 430 ? 36.455 11.977 -2.193 1.00 12.64 422 ALA B CA 1
ATOM 7116 C C . ALA B 1 430 ? 36.176 11.714 -3.666 1.00 15.00 422 ALA B C 1
ATOM 7117 O O . ALA B 1 430 ? 37.106 11.598 -4.469 1.00 13.30 422 ALA B O 1
ATOM 7119 N N . TRP B 1 431 ? 34.903 11.617 -4.043 1.00 11.77 423 TRP B N 1
ATOM 7120 C CA . TRP B 1 431 ? 34.573 11.399 -5.449 1.00 11.89 423 TRP B CA 1
ATOM 7121 C C . TRP B 1 431 ? 35.031 12.579 -6.300 1.00 12.61 423 TRP B C 1
ATOM 7122 O O . TRP B 1 431 ? 35.547 12.390 -7.414 1.00 13.58 423 TRP B O 1
ATOM 7133 N N . ASP B 1 432 ? 34.863 13.801 -5.778 1.00 13.37 424 ASP B N 1
ATOM 7134 C CA . ASP B 1 432 ? 35.300 15.009 -6.477 1.00 13.79 424 ASP B CA 1
ATOM 7135 C C . ASP B 1 432 ? 36.811 15.047 -6.662 1.00 15.07 424 ASP B C 1
ATOM 7136 O O . ASP B 1 432 ? 37.300 15.450 -7.726 1.00 14.01 424 ASP B O 1
ATOM 7141 N N . GLU B 1 433 ? 37.569 14.699 -5.611 1.00 13.34 425 GLU B N 1
ATOM 7142 C CA . GLU B 1 433 ? 38.974 15.094 -5.509 1.00 13.24 425 GLU B CA 1
ATOM 7143 C C . GLU B 1 433 ? 39.989 13.985 -5.759 1.00 13.28 425 GLU B C 1
ATOM 7144 O O . GLU B 1 433 ? 41.139 14.298 -6.090 1.00 15.52 425 GLU B O 1
ATOM 7150 N N . LEU B 1 434 ? 39.631 12.719 -5.585 1.00 14.19 426 LEU B N 1
ATOM 7151 C CA . LEU B 1 434 ? 40.613 11.655 -5.765 1.00 12.37 426 LEU B CA 1
ATOM 7152 C C . LEU B 1 434 ? 40.825 11.404 -7.251 1.00 11.88 426 LEU B C 1
ATOM 7153 O O . LEU B 1 434 ? 39.891 11.008 -7.957 1.00 13.10 426 LEU B O 1
ATOM 7158 N N . GLU B 1 435 ? 42.061 11.621 -7.722 1.00 13.21 427 GLU B N 1
ATOM 7159 C CA A GLU B 1 435 ? 42.366 11.462 -9.148 0.74 11.99 427 GLU B CA 1
ATOM 7160 C CA B GLU B 1 435 ? 42.388 11.463 -9.140 0.26 12.30 427 GLU B CA 1
ATOM 7161 C C . GLU B 1 435 ? 42.706 9.996 -9.407 1.00 12.65 427 GLU B C 1
ATOM 7162 O O . GLU B 1 435 ? 43.866 9.583 -9.510 1.00 13.37 427 GLU B O 1
ATOM 7173 N N . VAL B 1 436 ? 41.647 9.196 -9.512 1.00 10.26 428 VAL B N 1
ATOM 7174 C CA . VAL B 1 436 ? 41.733 7.754 -9.708 1.00 10.39 428 VAL B CA 1
ATOM 7175 C C . VAL B 1 436 ? 40.639 7.347 -10.682 1.00 11.89 428 VAL B C 1
ATOM 7176 O O . VAL B 1 436 ? 39.660 8.069 -10.894 1.00 12.17 428 VAL B O 1
ATOM 7180 N N . GLY B 1 437 ? 40.794 6.148 -11.242 1.00 10.84 429 GLY B N 1
ATOM 7181 C CA . GLY B 1 437 ? 39.720 5.587 -12.048 1.00 12.36 429 GLY B CA 1
ATOM 7182 C C . GLY B 1 437 ? 38.486 5.264 -11.223 1.00 12.47 429 GLY B C 1
ATOM 7183 O O . GLY B 1 437 ? 37.356 5.532 -11.644 1.00 11.39 429 GLY B O 1
ATOM 7184 N N . GLY B 1 438 ? 38.682 4.693 -10.036 1.00 10.62 430 GLY B N 1
ATOM 7185 C CA . GLY B 1 438 ? 37.565 4.301 -9.201 1.00 11.69 430 GLY B CA 1
ATOM 7186 C C . GLY B 1 438 ? 37.787 4.568 -7.722 1.00 11.66 430 GLY B C 1
ATOM 7187 O O . GLY B 1 438 ? 38.868 4.300 -7.187 1.00 12.49 430 GLY B O 1
ATOM 7188 N N . VAL B 1 439 ? 36.762 5.116 -7.074 1.00 9.84 431 VAL B N 1
ATOM 7189 C CA . VAL B 1 439 ? 36.727 5.374 -5.636 1.00 11.02 431 VAL B CA 1
ATOM 7190 C C . VAL B 1 439 ? 35.781 4.354 -5.019 1.00 10.77 431 VAL B C 1
ATOM 7191 O O . VAL B 1 439 ? 34.616 4.268 -5.424 1.00 12.26 431 VAL B O 1
ATOM 7195 N N . VAL B 1 440 ? 36.265 3.591 -4.037 1.00 10.52 432 VAL B N 1
ATOM 7196 C CA . VAL B 1 440 ? 35.461 2.588 -3.343 1.00 12.05 432 VAL B CA 1
ATOM 7197 C C . VAL B 1 440 ? 35.123 3.135 -1.963 1.00 12.07 432 VAL B C 1
ATOM 7198 O O . VAL B 1 440 ? 36.020 3.571 -1.231 1.00 12.54 432 VAL B O 1
ATOM 7202 N N . ILE B 1 441 ? 33.835 3.127 -1.621 1.00 11.23 433 ILE B N 1
ATOM 7203 C CA . ILE B 1 441 ? 33.336 3.655 -0.351 1.00 11.43 433 ILE B CA 1
ATOM 7204 C C . ILE B 1 441 ? 32.934 2.470 0.515 1.00 15.04 433 ILE B C 1
ATOM 7205 O O . ILE B 1 441 ? 32.108 1.650 0.098 1.00 13.13 433 ILE B O 1
ATOM 7210 N N . ASN B 1 442 ? 33.534 2.392 1.713 1.00 14.42 434 ASN B N 1
ATOM 7211 C CA A ASN B 1 442 ? 33.259 1.354 2.708 0.58 12.96 434 ASN B CA 1
ATOM 7212 C CA B ASN B 1 442 ? 33.290 1.367 2.723 0.42 13.42 434 ASN B CA 1
ATOM 7213 C C . ASN B 1 442 ? 33.813 -0.010 2.309 1.00 14.00 434 ASN B C 1
ATOM 7214 O O . ASN B 1 442 ? 33.327 -1.040 2.788 1.00 15.10 434 ASN B O 1
ATOM 7223 N N . ASP B 1 443 ? 34.816 -0.034 1.430 1.00 14.34 435 ASP B N 1
ATOM 7224 C CA . ASP B 1 443 ? 35.641 -1.212 1.207 1.00 13.00 435 ASP B CA 1
ATOM 7225 C C . ASP B 1 443 ? 36.987 -0.714 0.703 1.00 16.70 435 ASP B C 1
ATOM 7226 O O . ASP B 1 443 ? 37.158 0.470 0.402 1.00 14.37 435 ASP B O 1
ATOM 7231 N N . VAL B 1 444 ? 37.944 -1.630 0.610 1.00 12.93 436 VAL B N 1
ATOM 7232 C CA . VAL B 1 444 ? 39.292 -1.306 0.142 1.00 13.25 436 VAL B CA 1
ATOM 7233 C C . VAL B 1 444 ? 39.306 -1.003 -1.355 1.00 14.75 436 VAL B C 1
ATOM 7234 O O . VAL B 1 444 ? 38.373 -1.383 -2.085 1.00 13.04 436 VAL B O 1
ATOM 7238 N N . PRO B 1 445 ? 40.345 -0.324 -1.858 1.00 12.95 437 PRO B N 1
ATOM 7239 C CA . PRO B 1 445 ? 40.485 -0.164 -3.314 1.00 12.64 437 PRO B CA 1
ATOM 7240 C C . PRO B 1 445 ? 40.629 -1.484 -4.059 1.00 14.02 437 PRO B C 1
ATOM 7241 O O . PRO B 1 445 ? 40.487 -1.494 -5.290 1.00 14.01 437 PRO B O 1
ATOM 7245 N N . SER B 1 446 ? 40.910 -2.590 -3.362 1.00 13.54 438 SER B N 1
ATOM 7246 C CA . SER B 1 446 ? 41.187 -3.859 -4.023 1.00 11.94 438 SER B CA 1
ATOM 7247 C C . SER B 1 446 ? 39.929 -4.543 -4.546 1.00 17.09 438 SER B C 1
ATOM 7248 O O . SER B 1 446 ? 40.033 -5.619 -5.146 1.00 18.40 438 SER B O 1
ATOM 7251 N N . PHE B 1 447 ? 38.760 -3.936 -4.374 1.00 13.84 439 PHE B N 1
ATOM 7252 C CA . PHE B 1 447 ? 37.520 -4.536 -4.849 1.00 12.59 439 PHE B CA 1
ATOM 7253 C C . PHE B 1 447 ? 37.319 -4.287 -6.341 1.00 12.88 439 PHE B C 1
ATOM 7254 O O . PHE B 1 447 ? 37.441 -3.152 -6.814 1.00 11.88 439 PHE B O 1
ATOM 7262 N N . ARG B 1 448 ? 36.968 -5.344 -7.069 1.00 12.58 440 ARG B N 1
ATOM 7263 C CA . ARG B 1 448 ? 36.501 -5.219 -8.441 1.00 10.76 440 ARG B CA 1
ATOM 7264 C C . ARG B 1 448 ? 35.416 -6.255 -8.691 1.00 11.00 440 ARG B C 1
ATOM 7265 O O . ARG B 1 448 ? 35.552 -7.412 -8.290 1.00 13.55 440 ARG B O 1
ATOM 7273 N N . VAL B 1 449 ? 34.343 -5.839 -9.357 1.00 10.40 441 VAL B N 1
ATOM 7274 C CA . VAL B 1 449 ? 33.356 -6.762 -9.913 1.00 10.71 441 VAL B CA 1
ATOM 7275 C C . VAL B 1 449 ? 33.430 -6.630 -11.433 1.00 11.74 441 VAL B C 1
ATOM 7276 O O . VAL B 1 449 ? 33.662 -5.542 -11.963 1.00 11.82 441 VAL B O 1
ATOM 7280 N N . ASP B 1 450 ? 33.276 -7.749 -12.139 1.00 13.09 442 ASP B N 1
ATOM 7281 C CA . ASP B 1 450 ? 33.845 -7.808 -13.481 1.00 11.68 442 ASP B CA 1
ATOM 7282 C C . ASP B 1 450 ? 33.026 -7.097 -14.553 1.00 13.01 442 ASP B C 1
ATOM 7283 O O . ASP B 1 450 ? 33.554 -6.883 -15.650 1.00 14.78 442 ASP B O 1
ATOM 7288 N N . ASN B 1 451 ? 31.788 -6.664 -14.267 1.00 11.31 443 ASN B N 1
ATOM 7289 C CA . ASN B 1 451 ? 31.079 -5.821 -15.221 1.00 9.53 443 ASN B CA 1
ATOM 7290 C C . ASN B 1 451 ? 31.410 -4.335 -15.077 1.00 12.26 443 ASN B C 1
ATOM 7291 O O . ASN B 1 451 ? 31.114 -3.563 -15.994 1.00 11.54 443 ASN B O 1
ATOM 7296 N N . MET B 1 452 ? 32.038 -3.914 -13.969 1.00 10.68 444 MET B N 1
ATOM 7297 C CA . MET B 1 452 ? 32.182 -2.479 -13.719 1.00 10.29 444 MET B CA 1
ATOM 7298 C C . MET B 1 452 ? 33.272 -1.864 -14.601 1.00 9.95 444 MET B C 1
ATOM 7299 O O . MET B 1 452 ? 34.236 -2.542 -14.970 1.00 11.44 444 MET B O 1
ATOM 7304 N N . PRO B 1 453 ? 33.158 -0.574 -14.938 1.00 10.81 445 PRO B N 1
ATOM 7305 C CA . PRO B 1 453 ? 34.267 0.082 -15.641 1.00 11.65 445 PRO B CA 1
ATOM 7306 C C . PRO B 1 453 ? 35.494 0.066 -14.743 1.00 11.73 445 PRO B C 1
ATOM 7307 O O . PRO B 1 453 ? 35.403 0.310 -13.537 1.00 12.97 445 PRO B O 1
ATOM 7311 N N . TYR B 1 454 ? 36.641 -0.282 -15.318 1.00 10.37 446 TYR B N 1
ATOM 7312 C CA . TYR B 1 454 ? 37.815 -0.510 -14.484 1.00 9.44 446 TYR B CA 1
ATOM 7313 C C . TYR B 1 454 ? 39.075 -0.040 -15.193 1.00 10.56 446 TYR B C 1
ATOM 7314 O O . TYR B 1 454 ? 39.345 -0.456 -16.322 1.00 12.11 446 TYR B O 1
ATOM 7323 N N . GLY B 1 455 ? 39.867 0.779 -14.513 1.00 9.48 447 GLY B N 1
ATOM 7324 C CA . GLY B 1 455 ? 41.132 1.195 -15.081 1.00 8.89 447 GLY B CA 1
ATOM 7325 C C . GLY B 1 455 ? 41.686 2.373 -14.319 1.00 11.09 447 GLY B C 1
ATOM 7326 O O . GLY B 1 455 ? 41.126 2.810 -13.307 1.00 11.77 447 GLY B O 1
ATOM 7327 N N . GLY B 1 456 ? 42.805 2.880 -14.835 1.00 12.24 448 GLY B N 1
ATOM 7328 C CA . GLY B 1 456 ? 43.564 3.897 -14.136 1.00 12.08 448 GLY B CA 1
ATOM 7329 C C . GLY B 1 456 ? 43.719 5.186 -14.912 1.00 15.15 448 GLY B C 1
ATOM 7330 O O . GLY B 1 456 ? 43.587 5.208 -16.139 1.00 13.32 448 GLY B O 1
ATOM 7331 N N . VAL B 1 457 ? 43.988 6.267 -14.184 1.00 12.29 449 VAL B N 1
ATOM 7332 C CA . VAL B 1 457 ? 44.412 7.524 -14.779 1.00 10.14 449 VAL B CA 1
ATOM 7333 C C . VAL B 1 457 ? 45.838 7.785 -14.313 1.00 11.72 449 VAL B C 1
ATOM 7334 O O . VAL B 1 457 ? 46.451 6.934 -13.655 1.00 10.81 449 VAL B O 1
ATOM 7338 N N . LYS B 1 458 ? 46.387 8.951 -14.655 1.00 10.60 450 LYS B N 1
ATOM 7339 C CA . LYS B 1 458 ? 47.793 9.271 -14.362 1.00 10.65 450 LYS B CA 1
ATOM 7340 C C . LYS B 1 458 ? 48.660 8.138 -14.917 1.00 14.50 450 LYS B C 1
ATOM 7341 O O . LYS B 1 458 ? 48.427 7.688 -16.049 1.00 14.51 450 LYS B O 1
ATOM 7347 N N . ASP B 1 459 ? 49.666 7.646 -14.183 1.00 12.95 451 ASP B N 1
ATOM 7348 C CA . ASP B 1 459 ? 50.509 6.600 -14.754 1.00 12.77 451 ASP B CA 1
ATOM 7349 C C . ASP B 1 459 ? 49.896 5.204 -14.642 1.00 11.93 451 ASP B C 1
ATOM 7350 O O . ASP B 1 459 ? 50.551 4.228 -15.029 1.00 12.64 451 ASP B O 1
ATOM 7355 N N . SER B 1 460 ? 48.667 5.076 -14.143 1.00 11.05 452 SER B N 1
ATOM 7356 C CA . SER B 1 460 ? 48.062 3.763 -13.915 1.00 11.25 452 SER B CA 1
ATOM 7357 C C . SER B 1 460 ? 47.276 3.213 -15.105 1.00 11.50 452 SER B C 1
ATOM 7358 O O . SER B 1 460 ? 46.864 2.046 -15.059 1.00 10.64 452 SER B O 1
ATOM 7361 N N . GLY B 1 461 ? 47.039 3.991 -16.155 1.00 10.58 453 GLY B N 1
ATOM 7362 C CA . GLY B 1 461 ? 46.378 3.399 -17.303 1.00 10.58 453 GLY B CA 1
ATOM 7363 C C . GLY B 1 461 ? 45.879 4.430 -18.293 1.00 12.98 453 GLY B C 1
ATOM 7364 O O . GLY B 1 461 ? 46.055 5.644 -18.129 1.00 14.35 453 GLY B O 1
ATOM 7365 N N . LEU B 1 462 ? 45.248 3.901 -19.338 1.00 10.61 454 LEU B N 1
ATOM 7366 C CA . LEU B 1 462 ? 44.663 4.715 -20.400 1.00 11.90 454 LEU B CA 1
ATOM 7367 C C . LEU B 1 462 ? 43.515 3.889 -20.977 1.00 12.05 454 LEU B C 1
ATOM 7368 O O . LEU B 1 462 ? 43.755 2.932 -21.719 1.00 12.76 454 LEU B O 1
ATOM 7373 N N . GLY B 1 463 ? 42.286 4.231 -20.602 1.00 12.76 455 GLY B N 1
ATOM 7374 C CA . GLY B 1 463 ? 41.101 3.512 -21.032 1.00 10.96 455 GLY B CA 1
ATOM 7375 C C . GLY B 1 463 ? 40.527 2.664 -19.906 1.00 11.25 455 GLY B C 1
ATOM 7376 O O . GLY B 1 463 ? 41.024 2.652 -18.780 1.00 12.44 455 GLY B O 1
ATOM 7377 N N . ARG B 1 464 ? 39.455 1.944 -20.232 1.00 9.83 456 ARG B N 1
ATOM 7378 C CA . ARG B 1 464 ? 38.769 1.108 -19.250 1.00 10.14 456 ARG B CA 1
ATOM 7379 C C . ARG B 1 464 ? 38.484 -0.275 -19.807 1.00 12.97 456 ARG B C 1
ATOM 7380 O O . ARG B 1 464 ? 38.162 -0.442 -20.990 1.00 12.76 456 ARG B O 1
ATOM 7388 N N . GLU B 1 465 ? 38.555 -1.256 -18.920 1.00 9.32 457 GLU B N 1
ATOM 7389 C CA . GLU B 1 465 ? 38.033 -2.585 -19.173 1.00 11.63 457 GLU B CA 1
ATOM 7390 C C . GLU B 1 465 ? 36.781 -2.782 -18.325 1.00 11.53 457 GLU B C 1
ATOM 7391 O O . GLU B 1 465 ? 36.249 -1.834 -17.737 1.00 10.90 457 GLU B O 1
ATOM 7397 N N . GLY B 1 466 ? 36.311 -4.020 -18.262 1.00 8.60 458 GLY B N 1
ATOM 7398 C CA . GLY B 1 466 ? 34.913 -4.277 -17.957 1.00 9.96 458 GLY B CA 1
ATOM 7399 C C . GLY B 1 466 ? 34.210 -4.412 -19.296 1.00 9.98 458 GLY B C 1
ATOM 7400 O O . GLY B 1 466 ? 34.489 -3.624 -20.200 1.00 10.17 458 GLY B O 1
ATOM 7401 N N . ILE B 1 467 ? 33.305 -5.385 -19.440 1.00 10.10 459 ILE B N 1
ATOM 7402 C CA . ILE B 1 467 ? 32.959 -5.890 -20.772 1.00 9.79 459 ILE B CA 1
ATOM 7403 C C . ILE B 1 467 ? 32.436 -4.776 -21.679 1.00 10.43 459 ILE B C 1
ATOM 7404 O O . ILE B 1 467 ? 32.875 -4.643 -22.828 1.00 11.05 459 ILE B O 1
ATOM 7409 N N . ARG B 1 468 ? 31.465 -3.989 -21.200 1.00 10.49 460 ARG B N 1
ATOM 7410 C CA . ARG B 1 468 ? 30.887 -2.936 -22.048 1.00 10.45 460 ARG B CA 1
ATOM 7411 C C . ARG B 1 468 ? 31.956 -1.991 -22.599 1.00 9.74 460 ARG B C 1
ATOM 7412 O O . ARG B 1 468 ? 31.882 -1.558 -23.759 1.00 11.60 460 ARG B O 1
ATOM 7420 N N . TYR B 1 469 ? 32.950 -1.656 -21.777 1.00 11.28 461 TYR B N 1
ATOM 7421 C CA . TYR B 1 469 ? 33.931 -0.628 -22.105 1.00 11.94 461 TYR B CA 1
ATOM 7422 C C . TYR B 1 469 ? 35.007 -1.170 -23.032 1.00 13.25 461 TYR B C 1
ATOM 7423 O O . TYR B 1 469 ? 35.477 -0.451 -23.926 1.00 13.10 461 TYR B O 1
ATOM 7432 N N . ALA B 1 470 ? 35.367 -2.443 -22.855 1.00 8.48 462 ALA B N 1
ATOM 7433 C CA . ALA B 1 470 ? 36.271 -3.098 -23.791 1.00 8.59 462 ALA B CA 1
ATOM 7434 C C . ALA B 1 470 ? 35.621 -3.266 -25.167 1.00 13.47 462 ALA B C 1
ATOM 7435 O O . ALA B 1 470 ? 36.281 -3.072 -26.195 1.00 12.36 462 ALA B O 1
ATOM 7437 N N . ILE B 1 471 ? 34.325 -3.606 -25.209 1.00 12.37 463 ILE B N 1
ATOM 7438 C CA . ILE B 1 471 ? 33.629 -3.695 -26.498 1.00 9.43 463 ILE B CA 1
ATOM 7439 C C . ILE B 1 471 ? 33.687 -2.350 -27.221 1.00 13.08 463 ILE B C 1
ATOM 7440 O O . ILE B 1 471 ? 33.895 -2.288 -28.441 1.00 12.66 463 ILE B O 1
ATOM 7445 N N . GLU B 1 472 ? 33.522 -1.251 -26.484 1.00 11.45 464 GLU B N 1
ATOM 7446 C CA A GLU B 1 472 ? 33.624 0.067 -27.103 0.58 10.80 464 GLU B CA 1
ATOM 7447 C CA B GLU B 1 472 ? 33.627 0.070 -27.100 0.42 11.11 464 GLU B CA 1
ATOM 7448 C C . GLU B 1 472 ? 34.997 0.276 -27.735 1.00 12.46 464 GLU B C 1
ATOM 7449 O O . GLU B 1 472 ? 35.101 0.780 -28.861 1.00 12.01 464 GLU B O 1
ATOM 7460 N N . ASP B 1 473 ? 36.068 -0.121 -27.034 1.00 11.88 465 ASP B N 1
ATOM 7461 C CA . ASP B 1 473 ? 37.404 0.051 -27.600 1.00 11.85 465 ASP B CA 1
ATOM 7462 C C . ASP B 1 473 ? 37.674 -0.895 -28.765 1.00 14.20 465 ASP B C 1
ATOM 7463 O O . ASP B 1 473 ? 38.482 -0.569 -29.646 1.00 13.45 465 ASP B O 1
ATOM 7468 N N . MET B 1 474 ? 37.039 -2.068 -28.777 1.00 10.64 466 MET B N 1
ATOM 7469 C CA . MET B 1 474 ? 37.258 -3.060 -29.819 1.00 9.98 466 MET B CA 1
ATOM 7470 C C . MET B 1 474 ? 36.306 -2.898 -30.996 1.00 9.69 466 MET B C 1
ATOM 7471 O O . MET B 1 474 ? 36.191 -3.809 -31.818 1.00 11.68 466 MET B O 1
ATOM 7476 N N . THR B 1 475 ? 35.609 -1.770 -31.086 1.00 11.42 467 THR B N 1
ATOM 7477 C CA . THR B 1 475 ? 34.735 -1.507 -32.216 1.00 9.30 467 THR B CA 1
ATOM 7478 C C . THR B 1 475 ? 34.951 -0.079 -32.696 1.00 10.84 467 THR B C 1
ATOM 7479 O O . THR B 1 475 ? 35.421 0.788 -31.951 1.00 13.28 467 THR B O 1
ATOM 7483 N N . GLU B 1 476 ? 34.603 0.153 -33.965 1.00 10.18 468 GLU B N 1
ATOM 7484 C CA . GLU B 1 476 ? 34.521 1.500 -34.512 1.00 11.00 468 GLU B CA 1
ATOM 7485 C C . GLU B 1 476 ? 33.066 1.838 -34.775 1.00 11.88 468 GLU B C 1
ATOM 7486 O O . GLU B 1 476 ? 32.345 1.016 -35.355 1.00 11.66 468 GLU B O 1
ATOM 7492 N N . PRO B 1 477 ? 32.588 3.008 -34.368 1.00 9.73 469 PRO B N 1
ATOM 7493 C CA . PRO B 1 477 ? 31.241 3.417 -34.790 1.00 8.69 469 PRO B CA 1
ATOM 7494 C C . PRO B 1 477 ? 31.226 3.637 -36.292 1.00 11.98 469 PRO B C 1
ATOM 7495 O O . PRO B 1 477 ? 32.187 4.153 -36.869 1.00 12.62 469 PRO B O 1
ATOM 7499 N N . ARG B 1 478 ? 30.125 3.250 -36.929 1.00 8.85 470 ARG B N 1
ATOM 7500 C CA . ARG B 1 478 ? 29.936 3.551 -38.345 1.00 9.35 470 ARG B CA 1
ATOM 7501 C C . ARG B 1 478 ? 28.561 4.172 -38.503 1.00 10.82 470 ARG B C 1
ATOM 7502 O O . ARG B 1 478 ? 27.540 3.511 -38.291 1.00 10.83 470 ARG B O 1
ATOM 7510 N N . LEU B 1 479 ? 28.555 5.454 -38.846 1.00 9.25 471 LEU B N 1
ATOM 7511 C CA . LEU B 1 479 ? 27.336 6.214 -39.031 1.00 10.26 471 LEU B CA 1
ATOM 7512 C C . LEU B 1 479 ? 26.809 6.009 -40.441 1.00 11.22 471 LEU B C 1
ATOM 7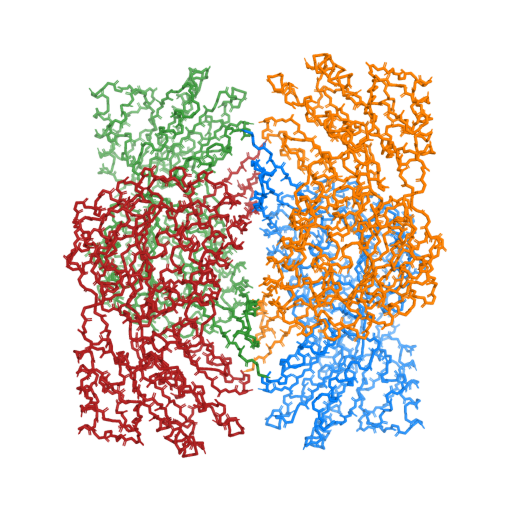513 O O . LEU B 1 479 ? 27.577 6.010 -41.406 1.00 11.66 471 LEU B O 1
ATOM 7518 N N . MET B 1 480 ? 25.494 5.847 -40.562 1.00 9.58 472 MET B N 1
ATOM 7519 C CA . MET B 1 480 ? 24.813 5.946 -41.844 1.00 8.50 472 MET B CA 1
ATOM 7520 C C . MET B 1 480 ? 23.883 7.145 -41.767 1.00 10.84 472 MET B C 1
ATOM 7521 O O . MET B 1 480 ? 22.982 7.174 -40.921 1.00 13.00 472 MET B O 1
ATOM 7526 N N . VAL B 1 481 ? 24.131 8.137 -42.623 1.00 9.11 473 VAL B N 1
ATOM 7527 C CA . VAL B 1 481 ? 23.269 9.308 -42.778 1.00 9.76 473 VAL B CA 1
ATOM 7528 C C . VAL B 1 481 ? 22.354 9.059 -43.966 1.00 10.61 473 VAL B C 1
ATOM 7529 O O . VAL B 1 481 ? 22.835 8.809 -45.077 1.00 14.67 473 VAL B O 1
ATOM 7533 N N . VAL B 1 482 ? 21.040 9.133 -43.754 1.00 10.44 474 VAL B N 1
ATOM 7534 C CA . VAL B 1 482 ? 20.075 8.963 -44.842 1.00 9.85 474 VAL B CA 1
ATOM 7535 C C . VAL B 1 482 ? 19.390 10.299 -45.105 1.00 11.55 474 VAL B C 1
ATOM 7536 O O . VAL B 1 482 ? 18.790 10.884 -44.191 1.00 12.22 474 VAL B O 1
ATOM 7540 N N . ARG B 1 483 ? 19.464 10.773 -46.350 1.00 11.38 475 ARG B N 1
ATOM 7541 C CA . ARG B 1 483 ? 18.782 11.993 -46.764 1.00 12.50 475 ARG B CA 1
ATOM 7542 C C . ARG B 1 483 ? 17.481 11.655 -47.477 1.00 14.80 475 ARG B C 1
ATOM 7543 O O . ARG B 1 483 ? 17.482 10.914 -48.469 1.00 14.98 475 ARG B O 1
ATOM 7551 N N . ARG B 1 484 ? 16.382 12.225 -46.988 1.00 12.81 476 ARG B N 1
ATOM 7552 C CA . ARG B 1 484 ? 15.099 12.211 -47.675 1.00 15.95 476 ARG B CA 1
ATOM 7553 C C . ARG B 1 484 ? 14.843 13.603 -48.235 1.00 21.02 476 ARG B C 1
ATOM 7554 O O . ARG B 1 484 ? 15.039 14.603 -47.537 1.00 19.08 476 ARG B O 1
ATOM 7562 N N . ARG B 1 485 ? 14.423 13.665 -49.488 1.00 20.31 477 ARG B N 1
ATOM 7563 C CA . ARG B 1 485 ? 14.165 14.944 -50.144 1.00 24.60 477 ARG B CA 1
ATOM 7564 C C . ARG B 1 485 ? 12.672 15.214 -50.234 1.00 38.10 477 ARG B C 1
ATOM 7565 O O . ARG B 1 485 ? 11.859 14.291 -50.155 1.00 42.98 477 ARG B O 1
ATOM 7574 N N . LEU C 1 10 ? -3.253 44.345 -15.332 1.00 46.57 2 LEU C N 1
ATOM 7575 C CA . LEU C 1 10 ? -4.005 43.404 -16.159 1.00 36.53 2 LEU C CA 1
ATOM 7576 C C . LEU C 1 10 ? -4.844 44.136 -17.191 1.00 39.27 2 LEU C C 1
ATOM 7577 O O . LEU C 1 10 ? -5.329 45.236 -16.935 1.00 48.23 2 LEU C O 1
ATOM 7582 N N . LYS C 1 11 ? -5.020 43.519 -18.355 1.00 31.13 3 LYS C N 1
ATOM 7583 C CA . LYS C 1 11 ? -5.984 44.026 -19.317 1.00 32.79 3 LYS C CA 1
ATOM 7584 C C . LYS C 1 11 ? -7.395 43.929 -18.738 1.00 26.22 3 LYS C C 1
ATOM 7585 O O . LYS C 1 11 ? -7.672 43.130 -17.837 1.00 27.83 3 LYS C O 1
ATOM 7587 N N . ASP C 1 12 ? -8.293 44.762 -19.268 1.00 31.60 4 ASP C N 1
ATOM 7588 C CA . ASP C 1 12 ? -9.685 44.729 -18.826 1.00 31.96 4 ASP C CA 1
ATOM 7589 C C . ASP C 1 12 ? -10.372 43.422 -19.207 1.00 28.67 4 ASP C C 1
ATOM 7590 O O . ASP C 1 12 ? -11.235 42.936 -18.466 1.00 26.64 4 ASP C O 1
ATOM 7595 N N . THR C 1 13 ? -10.026 42.853 -20.358 1.00 24.74 5 THR C N 1
ATOM 7596 C CA . THR C 1 13 ? -10.596 41.586 -20.794 1.00 24.54 5 THR C CA 1
ATOM 7597 C C . THR C 1 13 ? -9.510 40.755 -21.461 1.00 22.99 5 THR C C 1
ATOM 7598 O O . THR C 1 13 ? -8.528 41.291 -21.980 1.00 24.52 5 THR C O 1
ATOM 7602 N N . TYR C 1 14 ? -9.691 39.432 -21.438 1.00 19.85 6 TYR C N 1
ATOM 7603 C CA . TYR C 1 14 ? -8.849 38.513 -22.189 1.00 19.34 6 TYR C CA 1
ATOM 7604 C C . TYR C 1 14 ? -9.723 37.613 -23.051 1.00 20.53 6 TYR C C 1
ATOM 7605 O O . TYR C 1 14 ? -10.827 37.233 -22.642 1.00 22.95 6 TYR C O 1
ATOM 7614 N N . PRO C 1 15 ? -9.264 37.268 -24.248 1.00 21.95 7 PRO C N 1
ATOM 7615 C CA . PRO C 1 15 ? -9.966 36.285 -25.071 1.00 19.26 7 PRO C CA 1
ATOM 7616 C C . PRO C 1 15 ? -9.517 34.887 -24.669 1.00 21.02 7 PRO C C 1
ATOM 7617 O O . PRO C 1 15 ? -8.538 34.709 -23.939 1.00 21.21 7 PRO C O 1
ATOM 7621 N N . TYR C 1 16 ? -10.239 33.889 -25.167 1.00 19.25 8 TYR C N 1
ATOM 7622 C CA . TYR C 1 16 ? -9.677 32.548 -25.169 1.00 17.53 8 TYR C CA 1
ATOM 7623 C C . TYR C 1 16 ? -9.049 32.287 -26.532 1.00 17.91 8 TYR C C 1
ATOM 7624 O O . TYR C 1 16 ? -9.152 33.102 -27.453 1.00 18.10 8 TYR C O 1
ATOM 7633 N N . TYR C 1 17 ? -8.329 31.171 -26.639 1.00 16.65 9 TYR C N 1
ATOM 7634 C CA . TYR C 1 17 ? -7.604 30.853 -27.867 1.00 16.86 9 TYR C CA 1
ATOM 7635 C C . TYR C 1 17 ? -8.152 29.553 -28.431 1.00 16.69 9 TYR C C 1
ATOM 7636 O O . TYR C 1 17 ? -8.036 28.495 -27.806 1.00 18.27 9 TYR C O 1
ATOM 7645 N N . LEU C 1 18 ? -8.778 29.654 -29.600 1.00 16.70 10 LEU C N 1
ATOM 7646 C CA . LEU C 1 18 ? -9.402 28.530 -30.283 1.00 17.33 10 LEU C CA 1
ATOM 7647 C C . LEU C 1 18 ? -8.654 28.313 -31.590 1.00 15.92 10 LEU C C 1
ATOM 7648 O O . LEU C 1 18 ? -8.653 29.195 -32.455 1.00 17.32 10 LEU C O 1
ATOM 7653 N N . ALA C 1 19 ? -8.002 27.158 -31.720 1.00 15.79 11 ALA C N 1
ATOM 7654 C CA . ALA C 1 19 ? -7.215 26.824 -32.911 1.00 15.19 11 ALA C CA 1
ATOM 7655 C C . ALA C 1 19 ? -6.245 27.949 -33.262 1.00 17.21 11 ALA C C 1
ATOM 7656 O O . ALA C 1 19 ? -6.208 28.442 -34.392 1.00 18.75 11 ALA C O 1
ATOM 7658 N N . ASN C 1 20 ? -5.456 28.355 -32.267 1.00 17.55 12 ASN C N 1
ATOM 7659 C CA . ASN C 1 20 ? -4.354 29.320 -32.351 1.00 18.41 12 ASN C CA 1
ATOM 7660 C C . ASN C 1 20 ? -4.806 30.775 -32.377 1.00 20.93 12 ASN C C 1
ATOM 7661 O O . ASN C 1 20 ? -3.934 31.654 -32.429 1.00 20.46 12 ASN C O 1
ATOM 7666 N N . GLU C 1 21 ? -6.103 31.075 -32.361 1.00 18.60 13 GLU C N 1
ATOM 7667 C CA . GLU C 1 21 ? -6.565 32.439 -32.603 1.00 19.70 13 GLU C CA 1
ATOM 7668 C C . GLU C 1 21 ? -7.348 32.986 -31.416 1.00 20.61 13 GLU C C 1
ATOM 7669 O O . GLU C 1 21 ? -8.158 32.279 -30.813 1.00 19.79 13 GLU C O 1
ATOM 7675 N N . ALA C 1 22 ? -7.119 34.263 -31.103 1.00 17.24 14 ALA C N 1
ATOM 7676 C CA . ALA C 1 22 ? -7.860 34.916 -30.031 1.00 19.23 14 ALA C CA 1
ATOM 7677 C C . ALA C 1 22 ? -9.331 35.073 -30.406 1.00 20.48 14 ALA C C 1
ATOM 7678 O O . ALA C 1 22 ? -9.653 35.556 -31.495 1.00 24.20 14 ALA C O 1
ATOM 7680 N N . VAL C 1 23 ? -10.224 34.666 -29.503 1.00 17.16 15 VAL C N 1
ATOM 7681 C CA . VAL C 1 23 ? -11.666 34.834 -29.678 1.00 17.74 15 VAL C CA 1
ATOM 7682 C C . VAL C 1 23 ? -12.208 35.539 -28.438 1.00 21.64 15 VAL C C 1
ATOM 7683 O O . VAL C 1 23 ? -12.174 34.976 -27.333 1.00 19.67 15 VAL C O 1
ATOM 7687 N N . TYR C 1 24 ? -12.709 36.761 -28.616 1.00 20.47 16 TYR C N 1
ATOM 7688 C CA . TYR C 1 24 ? -13.331 37.514 -27.521 1.00 19.83 16 TYR C CA 1
ATOM 7689 C C . TYR C 1 24 ? -14.812 37.136 -27.436 1.00 22.44 16 TYR C C 1
ATOM 7690 O O . TYR C 1 24 ? -15.722 37.935 -27.674 1.00 25.95 16 TYR C O 1
ATOM 7699 N N . ALA C 1 25 ? -15.038 35.872 -27.066 1.00 22.18 17 ALA C N 1
ATOM 7700 C CA . ALA C 1 25 ? -16.376 35.294 -27.185 1.00 24.79 17 ALA C CA 1
ATOM 7701 C C . ALA C 1 25 ? -17.348 35.909 -26.191 1.00 21.98 17 ALA C C 1
ATOM 7702 O O . ALA C 1 25 ? -18.533 36.087 -26.501 1.00 23.09 17 ALA C O 1
ATOM 7704 N N . ASN C 1 26 ? -16.873 36.232 -24.996 1.00 23.99 18 ASN C N 1
ATOM 7705 C CA . ASN C 1 26 ? -17.705 36.782 -23.932 1.00 24.74 18 ASN C CA 1
ATOM 7706 C C . ASN C 1 26 ? -16.766 37.267 -22.835 1.00 21.87 18 ASN C C 1
ATOM 7707 O O . ASN C 1 26 ? -15.541 37.129 -22.938 1.00 21.89 18 ASN C O 1
ATOM 7712 N N . THR C 1 27 ? -17.350 37.833 -21.778 1.00 22.15 19 THR C N 1
ATOM 7713 C CA . THR C 1 27 ? -16.615 38.235 -20.580 1.00 24.29 19 THR C CA 1
ATOM 7714 C C . THR C 1 27 ? -17.206 37.566 -19.344 1.00 26.87 19 THR C C 1
ATOM 7715 O O . THR C 1 27 ? -17.308 38.166 -18.269 1.00 26.13 19 THR C O 1
ATOM 7719 N N . ASP C 1 28 ? -17.583 36.293 -19.478 1.00 20.87 20 ASP C N 1
ATOM 7720 C CA . ASP C 1 28 ? -18.386 35.648 -18.449 1.00 24.40 20 ASP C CA 1
ATOM 7721 C C . ASP C 1 28 ? -17.570 35.097 -17.281 1.00 23.14 20 ASP C C 1
ATOM 7722 O O . ASP C 1 28 ? -18.142 34.863 -16.213 1.00 27.71 20 ASP C O 1
ATOM 7727 N N . LEU C 1 29 ? -16.263 34.893 -17.435 1.00 21.16 21 LEU C N 1
ATOM 7728 C CA . LEU C 1 29 ? -15.426 34.379 -16.352 1.00 18.78 21 LEU C CA 1
ATOM 7729 C C . LEU C 1 29 ? -14.743 35.553 -15.660 1.00 21.44 21 LEU C C 1
ATOM 7730 O O . LEU C 1 29 ? -13.779 36.120 -16.186 1.00 22.36 21 LEU C O 1
ATOM 7735 N N . GLU C 1 30 ? -15.228 35.891 -14.471 1.00 20.76 22 GLU C N 1
ATOM 7736 C CA . GLU C 1 30 ? -14.618 36.942 -13.670 1.00 20.91 22 GLU C CA 1
ATOM 7737 C C . GLU C 1 30 ? -13.459 36.371 -12.863 1.00 21.66 22 GLU C C 1
ATOM 7738 O O . GLU C 1 30 ? -13.586 35.312 -12.243 1.00 23.27 22 GLU C O 1
ATOM 7744 N N . VAL C 1 31 ? -12.332 37.079 -12.861 1.00 17.79 23 VAL C N 1
ATOM 7745 C CA . VAL C 1 31 ? -11.140 36.666 -12.127 1.00 17.03 23 VAL C CA 1
ATOM 7746 C C . VAL C 1 31 ? -10.882 37.712 -11.054 1.00 23.92 23 VAL C C 1
ATOM 7747 O O . VAL C 1 31 ? -10.695 38.891 -11.371 1.00 19.81 23 VAL C O 1
ATOM 7751 N N . THR C 1 32 ? -10.882 37.289 -9.795 1.00 18.86 24 THR C N 1
ATOM 7752 C CA . THR C 1 32 ? -10.715 38.218 -8.685 1.00 19.61 24 THR C CA 1
ATOM 7753 C C . THR C 1 32 ? -9.256 38.335 -8.267 1.00 22.92 24 THR C C 1
ATOM 7754 O O . THR C 1 32 ? -8.464 37.400 -8.416 1.00 23.23 24 THR C O 1
ATOM 7758 N N . ASP C 1 33 ? -8.920 39.506 -7.730 1.00 20.76 25 ASP C N 1
ATOM 7759 C CA . ASP C 1 33 ? -7.713 39.680 -6.934 1.00 21.46 25 ASP C CA 1
ATOM 7760 C C . ASP C 1 33 ? -7.899 38.927 -5.619 1.00 20.75 25 ASP C C 1
ATOM 7761 O O . ASP C 1 33 ? -8.813 39.239 -4.851 1.00 22.58 25 ASP C O 1
ATOM 7766 N N . LYS C 1 34 ? -7.067 37.909 -5.365 1.00 19.84 26 LYS C N 1
ATOM 7767 C CA . LYS C 1 34 ? -7.342 37.047 -4.215 1.00 21.32 26 LYS C CA 1
ATOM 7768 C C . LYS C 1 34 ? -7.008 37.701 -2.880 1.00 25.23 26 LYS C C 1
ATOM 7769 O O . LYS C 1 34 ? -7.323 37.135 -1.825 1.00 25.01 26 LYS C O 1
ATOM 7775 N N . PHE C 1 35 ? -6.407 38.886 -2.886 1.00 21.59 27 PHE C N 1
ATOM 7776 C CA . PHE C 1 35 ? -6.205 39.616 -1.643 1.00 21.07 27 PHE C CA 1
ATOM 7777 C C . PHE C 1 35 ? -7.322 40.617 -1.381 1.00 24.70 27 PHE C C 1
ATOM 7778 O O . PHE C 1 35 ? -7.856 40.669 -0.272 1.00 25.55 27 PHE C O 1
ATOM 7786 N N . SER C 1 36 ? -7.691 41.411 -2.384 1.00 23.84 28 SER C N 1
ATOM 7787 C CA . SER C 1 36 ? -8.739 42.406 -2.195 1.00 25.81 28 SER C CA 1
ATOM 7788 C C . SER C 1 36 ? -10.134 41.828 -2.368 1.00 27.49 28 SER C C 1
ATOM 7789 O O . SER C 1 36 ? -11.095 42.397 -1.836 1.00 29.36 28 SER C O 1
ATOM 7792 N N . GLY C 1 37 ? -10.265 40.726 -3.104 1.00 27.66 29 GLY C N 1
ATOM 7793 C CA . GLY C 1 37 ? -11.553 40.162 -3.431 1.00 27.21 29 GLY C CA 1
ATOM 7794 C C . GLY C 1 37 ? -12.263 40.819 -4.594 1.00 28.72 29 GLY C C 1
ATOM 7795 O O . GLY C 1 37 ? -13.307 40.313 -5.022 1.00 32.50 29 GLY C O 1
ATOM 7796 N N . LYS C 1 38 ? -11.740 41.922 -5.123 1.00 26.44 30 LYS C N 1
ATOM 7797 C CA . LYS C 1 38 ? -12.402 42.628 -6.211 1.00 27.52 30 LYS C CA 1
ATOM 7798 C C . LYS C 1 38 ? -12.096 41.968 -7.550 1.00 23.97 30 LYS C C 1
ATOM 7799 O O . LYS C 1 38 ? -11.058 41.322 -7.726 1.00 22.99 30 LYS C O 1
ATOM 7801 N N . VAL C 1 39 ? -13.025 42.114 -8.494 1.00 23.36 31 VAL C N 1
ATOM 7802 C CA . VAL C 1 39 ? -12.802 41.583 -9.837 1.00 25.70 31 VAL C CA 1
ATOM 7803 C C . VAL C 1 39 ? -11.655 42.356 -10.472 1.00 26.05 31 VAL C C 1
ATOM 7804 O O . VAL C 1 39 ? -11.685 43.591 -10.541 1.00 28.51 31 VAL C O 1
ATOM 7808 N N . ALA C 1 40 ? -10.630 41.633 -10.917 1.00 23.84 32 ALA C N 1
ATOM 7809 C CA . ALA C 1 40 ? -9.459 42.248 -11.524 1.00 23.22 32 ALA C CA 1
ATOM 7810 C C . ALA C 1 40 ? -9.483 42.207 -13.045 1.00 25.86 32 ALA C C 1
ATOM 7811 O O . ALA C 1 40 ? -8.932 43.107 -13.687 1.00 26.17 32 ALA C O 1
ATOM 7813 N N . THR C 1 41 ? -10.107 41.195 -13.636 1.00 22.85 33 THR C N 1
ATOM 7814 C CA . THR C 1 41 ? -10.269 41.137 -15.082 1.00 22.13 33 THR C CA 1
ATOM 7815 C C . THR C 1 41 ? -11.413 40.181 -15.378 1.00 20.69 33 THR C C 1
ATOM 7816 O O . THR C 1 41 ? -11.919 39.492 -14.488 1.00 21.60 33 THR C O 1
ATOM 7820 N N . ARG C 1 42 ? -11.823 40.154 -16.642 1.00 21.90 34 ARG C N 1
ATOM 7821 C CA . ARG C 1 42 ? -12.851 39.228 -17.098 1.00 23.70 34 ARG C CA 1
ATOM 7822 C C . ARG C 1 42 ? -12.358 38.561 -18.369 1.00 24.39 34 ARG C C 1
ATOM 7823 O O . ARG C 1 42 ? -11.808 39.226 -19.249 1.00 24.51 34 ARG C O 1
ATOM 7831 N N . VAL C 1 43 ? -12.520 37.243 -18.450 1.00 19.67 35 VAL C N 1
ATOM 7832 C CA . VAL C 1 43 ? -11.993 36.501 -19.583 1.00 21.07 35 VAL C CA 1
ATOM 7833 C C . VAL C 1 43 ? -13.127 35.713 -20.225 1.00 19.35 35 VAL C C 1
ATOM 7834 O O . VAL C 1 43 ? -14.179 35.475 -19.624 1.00 20.01 35 VAL C O 1
ATOM 7838 N N . ALA C 1 44 ? -12.910 35.354 -21.488 1.00 20.80 36 ALA C N 1
ATOM 7839 C CA . ALA C 1 44 ? -13.878 34.570 -22.241 1.00 17.97 36 ALA C CA 1
ATOM 7840 C C . ALA C 1 44 ? -13.944 33.147 -21.708 1.00 16.14 36 ALA C C 1
ATOM 7841 O O . ALA C 1 44 ? -12.918 32.477 -21.560 1.00 18.58 36 ALA C O 1
ATOM 7843 N N . LEU C 1 45 ? -15.166 32.682 -21.451 1.00 18.39 37 LEU C N 1
ATOM 7844 C CA . LEU C 1 45 ? -15.430 31.347 -20.936 1.00 16.18 37 LEU C CA 1
ATOM 7845 C C . LEU C 1 45 ? -15.852 30.452 -22.092 1.00 15.82 37 LEU C C 1
ATOM 7846 O O . LEU C 1 45 ? -16.768 30.801 -22.845 1.00 19.17 37 LEU C O 1
ATOM 7851 N N . ALA C 1 46 ? -15.185 29.313 -22.243 1.00 15.89 38 ALA C N 1
ATOM 7852 C CA . ALA C 1 46 ? -15.494 28.409 -23.343 1.00 17.51 38 ALA C CA 1
ATOM 7853 C C . ALA C 1 46 ? -16.660 27.500 -22.977 1.00 19.89 38 ALA C C 1
ATOM 7854 O O . ALA C 1 46 ? -16.747 27.002 -21.851 1.00 25.86 38 ALA C O 1
ATOM 7856 N N . ASP C 1 47 ? -17.565 27.294 -23.930 1.00 18.55 39 ASP C N 1
ATOM 7857 C CA . ASP C 1 47 ? -18.672 26.368 -23.753 1.00 19.60 39 ASP C CA 1
ATOM 7858 C C . ASP C 1 47 ? -18.370 25.050 -24.473 1.00 20.27 39 ASP C C 1
ATOM 7859 O O . ASP C 1 47 ? -17.300 24.857 -25.055 1.00 17.84 39 ASP C O 1
ATOM 7864 N N . ALA C 1 48 ? -19.336 24.128 -24.435 1.00 21.14 40 ALA C N 1
ATOM 7865 C CA . ALA C 1 48 ? -19.116 22.827 -25.059 1.00 18.29 40 ALA C CA 1
ATOM 7866 C C . ALA C 1 48 ? -18.884 22.961 -26.560 1.00 18.65 40 ALA C C 1
ATOM 7867 O O . ALA C 1 48 ? -18.058 22.241 -27.133 1.00 18.33 40 ALA C O 1
ATOM 7869 N N . GLN C 1 49 ? -19.592 23.886 -27.214 1.00 18.89 41 GLN C N 1
ATOM 7870 C CA . GLN C 1 49 ? -19.413 24.044 -28.653 1.00 22.47 41 GLN C CA 1
ATOM 7871 C C . GLN C 1 49 ? -17.984 24.458 -28.980 1.00 20.74 41 GLN C C 1
ATOM 7872 O O . GLN C 1 49 ? -17.380 23.947 -29.932 1.00 19.71 41 GLN C O 1
ATOM 7878 N N . ALA C 1 50 ? -17.420 25.373 -28.188 1.00 19.23 42 ALA C N 1
ATOM 7879 C CA . ALA C 1 50 ? -16.043 25.808 -28.412 1.00 16.75 42 ALA C CA 1
ATOM 7880 C C . ALA C 1 50 ? -15.046 24.695 -28.103 1.00 18.46 42 ALA C C 1
ATOM 7881 O O . ALA C 1 50 ? -14.054 24.526 -28.824 1.00 17.83 42 ALA C O 1
ATOM 7883 N N . ILE C 1 51 ? -15.276 23.943 -27.026 1.00 15.31 43 ILE C N 1
ATOM 7884 C CA . ILE C 1 51 ? -14.376 22.840 -26.691 1.00 17.92 43 ILE C CA 1
ATOM 7885 C C . ILE C 1 51 ? -14.384 21.801 -27.804 1.00 17.26 43 ILE C C 1
ATOM 7886 O O . ILE C 1 51 ? -13.327 21.332 -28.248 1.00 16.63 43 ILE C O 1
ATOM 7891 N N . ASP C 1 52 ? -15.575 21.450 -28.292 1.00 14.98 44 ASP C N 1
ATOM 7892 C CA . ASP C 1 52 ? -15.670 20.485 -29.385 1.00 20.20 44 ASP C CA 1
ATOM 7893 C C . ASP C 1 52 ? -14.961 20.987 -30.637 1.00 17.90 44 ASP C C 1
ATOM 7894 O O . ASP C 1 52 ? -14.245 20.226 -31.298 1.00 16.92 44 ASP C O 1
ATOM 7899 N N . ALA C 1 53 ? -15.146 22.266 -30.977 1.00 18.06 45 ALA C N 1
ATOM 7900 C CA . ALA C 1 53 ? -14.455 22.837 -32.129 1.00 18.98 45 ALA C CA 1
ATOM 7901 C C . ALA C 1 53 ? -12.947 22.758 -31.953 1.00 18.32 45 ALA C C 1
ATOM 7902 O O . ALA C 1 53 ? -12.210 22.518 -32.919 1.00 18.21 45 ALA C O 1
ATOM 7904 N N . ALA C 1 54 ? -12.470 22.973 -30.725 1.00 15.23 46 ALA C N 1
ATOM 7905 C CA . ALA C 1 54 ? -11.036 22.913 -30.461 1.00 14.87 46 ALA C CA 1
ATOM 7906 C C . ALA C 1 54 ? -10.505 21.501 -30.651 1.00 15.27 46 ALA C C 1
ATOM 7907 O O . ALA C 1 54 ? -9.404 21.313 -31.182 1.00 15.94 46 ALA C O 1
ATOM 7909 N N . ILE C 1 55 ? -11.283 20.499 -30.239 1.00 14.00 47 ILE C N 1
ATOM 7910 C CA . ILE C 1 55 ? -10.842 19.117 -30.398 1.00 14.73 47 ILE C CA 1
ATOM 7911 C C . ILE C 1 55 ? -10.792 18.739 -31.873 1.00 17.10 47 ILE C C 1
ATOM 7912 O O . ILE C 1 55 ? -9.823 18.120 -32.337 1.00 15.18 47 ILE C O 1
ATOM 7917 N N . GLY C 1 56 ? -11.819 19.113 -32.636 1.00 17.27 48 GLY C N 1
ATOM 7918 C CA . GLY C 1 56 ? -11.805 18.825 -34.063 1.00 18.26 48 GLY C CA 1
ATOM 7919 C C . GLY C 1 56 ? -10.643 19.498 -34.770 1.00 18.47 48 GLY C C 1
ATOM 7920 O O . GLY C 1 56 ? -10.032 18.921 -35.675 1.00 17.86 48 GLY C O 1
ATOM 7921 N N . ALA C 1 57 ? -10.322 20.728 -34.364 1.00 16.72 49 ALA C N 1
ATOM 7922 C CA . ALA C 1 57 ? -9.182 21.421 -34.957 1.00 16.22 49 ALA C CA 1
ATOM 7923 C C . ALA C 1 57 ? -7.873 20.742 -34.587 1.00 19.88 49 ALA C C 1
ATOM 7924 O O . ALA C 1 57 ? -6.956 20.655 -35.414 1.00 16.94 49 ALA C O 1
ATOM 7926 N N . ALA C 1 58 ? -7.762 20.262 -33.346 1.00 15.10 50 ALA C N 1
ATOM 7927 C CA . ALA C 1 58 ? -6.578 19.512 -32.944 1.00 14.96 50 ALA C CA 1
ATOM 7928 C C . ALA C 1 58 ? -6.394 18.270 -33.803 1.00 15.63 50 ALA C C 1
ATOM 7929 O O . ALA C 1 58 ? -5.269 17.959 -34.215 1.00 16.18 50 ALA C O 1
ATOM 7931 N N . VAL C 1 59 ? -7.486 17.547 -34.081 1.00 14.95 51 VAL C N 1
ATOM 7932 C CA . VAL C 1 59 ? -7.408 16.362 -34.934 1.00 15.91 51 VAL C CA 1
ATOM 7933 C C . VAL C 1 59 ? -6.859 16.734 -36.306 1.00 17.75 51 VAL C C 1
ATOM 7934 O O . VAL C 1 59 ? -5.979 16.054 -36.849 1.00 16.76 51 VAL C O 1
ATOM 7938 N N . ASP C 1 60 ? -7.360 17.830 -36.879 1.00 17.84 52 ASP C N 1
ATOM 7939 C CA . ASP C 1 60 ? -6.893 18.257 -38.193 1.00 18.24 52 ASP C CA 1
ATOM 7940 C C . ASP C 1 60 ? -5.430 18.693 -38.179 1.00 21.43 52 ASP C C 1
ATOM 7941 O O . ASP C 1 60 ? -4.773 18.630 -39.222 1.00 24.45 52 ASP C O 1
ATOM 7946 N N . ALA C 1 61 ? -4.899 19.109 -37.030 1.00 15.91 53 ALA C N 1
ATOM 7947 C CA . ALA C 1 61 ? -3.519 19.573 -36.935 1.00 14.50 53 ALA C CA 1
ATOM 7948 C C . ALA C 1 61 ? -2.513 18.454 -36.661 1.00 17.44 53 ALA C C 1
ATOM 7949 O O . ALA C 1 61 ? -1.306 18.727 -36.616 1.00 16.14 53 ALA C O 1
ATOM 7951 N N . VAL C 1 62 ? -2.973 17.210 -36.480 1.00 15.81 54 VAL C N 1
ATOM 7952 C CA . VAL C 1 62 ? -2.070 16.117 -36.116 1.00 15.30 54 VAL C CA 1
ATOM 7953 C C . VAL C 1 62 ? -0.987 15.935 -37.170 1.00 14.92 54 VAL C C 1
ATOM 7954 O O . VAL C 1 62 ? 0.209 15.920 -36.857 1.00 15.49 54 VAL C O 1
ATOM 7958 N N . LYS C 1 63 ? -1.389 15.781 -38.434 1.00 17.69 55 LYS C N 1
ATOM 7959 C CA . LYS C 1 63 ? -0.397 15.568 -39.486 1.00 21.13 55 LYS C CA 1
ATOM 7960 C C . LYS C 1 63 ? 0.538 16.759 -39.658 1.00 16.72 55 LYS C C 1
ATOM 7961 O O . LYS C 1 63 ? 1.764 16.550 -39.653 1.00 17.56 55 LYS C O 1
ATOM 7967 N N . PRO C 1 64 ? 0.061 18.011 -39.777 1.00 16.14 56 PRO C N 1
ATOM 7968 C CA . PRO C 1 64 ? 1.012 19.138 -39.860 1.00 17.39 56 PRO C CA 1
ATOM 7969 C C . PRO C 1 64 ? 1.952 19.238 -38.667 1.00 17.07 56 PRO C C 1
ATOM 7970 O O . PRO C 1 64 ? 3.131 19.566 -38.848 1.00 16.95 56 PRO C O 1
ATOM 7974 N N . MET C 1 65 ? 1.464 18.980 -37.448 1.00 15.97 57 MET C N 1
ATOM 7975 C CA . MET C 1 65 ? 2.342 19.012 -36.277 1.00 16.67 57 MET C CA 1
ATOM 7976 C C . MET C 1 65 ? 3.382 17.898 -36.326 1.00 15.01 57 MET C C 1
ATOM 7977 O O . MET C 1 65 ? 4.543 18.112 -35.963 1.00 16.41 57 MET C O 1
ATOM 7982 N N . ARG C 1 66 ? 2.979 16.702 -36.759 1.00 15.92 58 ARG C N 1
ATOM 7983 C CA A ARG C 1 66 ? 3.920 15.592 -36.855 0.51 19.13 58 ARG C CA 1
ATOM 7984 C CA B ARG C 1 66 ? 3.915 15.587 -36.863 0.49 19.23 58 ARG C CA 1
ATOM 7985 C C . ARG C 1 66 ? 5.023 15.879 -37.868 1.00 21.05 58 ARG C C 1
ATOM 7986 O O . ARG C 1 66 ? 6.157 15.418 -37.701 1.00 18.42 58 ARG C O 1
ATOM 8001 N N . GLU C 1 67 ? 4.721 16.648 -38.907 1.00 18.10 59 GLU C N 1
ATOM 8002 C CA . GLU C 1 67 ? 5.683 16.901 -39.969 1.00 17.57 59 GLU C CA 1
ATOM 8003 C C . GLU C 1 67 ? 6.577 18.102 -39.696 1.00 20.40 59 GLU C C 1
ATOM 8004 O O . GLU C 1 67 ? 7.542 18.321 -40.438 1.00 19.05 59 GLU C O 1
ATOM 8010 N N . LEU C 1 68 ? 6.283 18.876 -38.668 1.00 18.40 60 LEU C N 1
ATOM 8011 C CA A LEU C 1 68 ? 7.149 19.979 -38.273 0.51 20.09 60 LEU C CA 1
ATOM 8012 C CA B LEU C 1 68 ? 7.144 19.980 -38.285 0.49 20.07 60 LEU C CA 1
ATOM 8013 C C . LEU C 1 68 ? 8.523 19.448 -37.897 1.00 19.12 60 LEU C C 1
ATOM 8014 O O . LEU C 1 68 ? 8.621 18.605 -36.989 1.00 20.45 60 LEU C O 1
ATOM 8023 N N . PRO C 1 69 ? 9.600 19.900 -38.545 1.00 18.23 61 PRO C N 1
ATOM 8024 C CA . PRO C 1 69 ? 10.938 19.415 -38.183 1.00 19.09 61 PRO C CA 1
ATOM 8025 C C . PRO C 1 69 ? 11.318 19.825 -36.767 1.00 15.27 61 PRO C C 1
ATOM 8026 O O . PRO C 1 69 ? 10.848 20.838 -36.240 1.00 14.38 61 PRO C O 1
ATOM 8030 N N . ALA C 1 70 ? 12.201 19.026 -36.158 1.00 13.90 62 ALA C N 1
ATOM 8031 C CA . ALA C 1 70 ? 12.615 19.291 -34.779 1.00 13.72 62 ALA C CA 1
ATOM 8032 C C . ALA C 1 70 ? 13.100 20.724 -34.581 1.00 12.97 62 ALA C C 1
ATOM 8033 O O . ALA C 1 70 ? 12.751 21.368 -33.582 1.00 12.30 62 ALA C O 1
ATOM 8035 N N . TYR C 1 71 ? 13.926 21.239 -35.498 1.00 12.62 63 TYR C N 1
ATOM 8036 C CA . TYR C 1 71 ? 14.468 22.581 -35.293 1.00 13.91 63 TYR C CA 1
ATOM 8037 C C . TYR C 1 71 ? 13.378 23.650 -35.367 1.00 14.74 63 TYR C C 1
ATOM 8038 O O . TYR C 1 71 ? 13.539 24.723 -34.775 1.00 14.30 63 TYR C O 1
ATOM 8047 N N . ARG C 1 72 ? 12.276 23.389 -36.082 1.00 12.93 64 ARG C N 1
ATOM 8048 C CA . ARG C 1 72 ? 11.174 24.352 -36.091 1.00 15.63 64 ARG C CA 1
ATOM 8049 C C . ARG C 1 72 ? 10.392 24.307 -34.781 1.00 15.97 64 ARG C C 1
ATOM 8050 O O . ARG C 1 72 ? 9.976 25.354 -34.268 1.00 14.87 64 ARG C O 1
ATOM 8058 N N . ARG C 1 73 ? 10.171 23.109 -34.229 1.00 13.27 65 ARG C N 1
ATOM 8059 C CA A ARG C 1 73 ? 9.577 23.007 -32.898 0.59 11.12 65 ARG C CA 1
ATOM 8060 C CA B ARG C 1 73 ? 9.568 23.023 -32.905 0.41 11.51 65 ARG C CA 1
ATOM 8061 C C . ARG C 1 73 ? 10.444 23.721 -31.873 1.00 15.32 65 ARG C C 1
ATOM 8062 O O . ARG C 1 73 ? 9.935 24.434 -31.003 1.00 13.57 65 ARG C O 1
ATOM 8077 N N . GLN C 1 74 ? 11.768 23.565 -31.987 1.00 13.70 66 GLN C N 1
ATOM 8078 C CA . GLN C 1 74 ? 12.674 24.276 -31.096 1.00 11.85 66 GLN C CA 1
ATOM 8079 C C . GLN C 1 74 ? 12.521 25.783 -31.253 1.00 11.24 66 GLN C C 1
ATOM 8080 O O . GLN C 1 74 ? 12.492 26.517 -30.256 1.00 13.43 66 GLN C O 1
ATOM 8086 N N . ALA C 1 75 ? 12.414 26.263 -32.495 1.00 12.24 67 ALA C N 1
ATOM 8087 C CA . ALA C 1 75 ? 12.296 27.705 -32.716 1.00 13.51 67 ALA C CA 1
ATOM 8088 C C . ALA C 1 75 ? 11.022 28.263 -32.089 1.00 14.91 67 ALA C C 1
ATOM 8089 O O . ALA C 1 75 ? 11.019 29.391 -31.575 1.00 14.09 67 ALA C O 1
ATOM 8091 N N . VAL C 1 76 ? 9.926 27.504 -32.151 1.00 13.53 68 VAL C N 1
ATOM 8092 C CA . VAL C 1 76 ? 8.694 27.910 -31.471 1.00 14.59 68 VAL C CA 1
ATOM 8093 C C . VAL C 1 76 ? 8.939 28.061 -29.976 1.00 16.08 68 VAL C C 1
ATOM 8094 O O . VAL C 1 76 ? 8.570 29.071 -29.358 1.00 14.31 68 VAL C O 1
ATOM 8098 N N . LEU C 1 77 ? 9.579 27.063 -29.377 1.00 12.54 69 LEU C N 1
ATOM 8099 C CA . LEU C 1 77 ? 9.865 27.127 -27.949 1.00 11.84 69 LEU C CA 1
ATOM 8100 C C . LEU C 1 77 ? 10.787 28.297 -27.627 1.00 14.63 69 LEU C C 1
ATOM 8101 O O . LEU C 1 77 ? 10.601 28.979 -26.612 1.00 15.11 69 LEU C O 1
ATOM 8106 N N . ASP C 1 78 ? 11.770 28.563 -28.499 1.00 13.90 70 ASP C N 1
ATOM 8107 C CA . ASP C 1 78 ? 12.697 29.666 -28.261 1.00 14.49 70 ASP C CA 1
ATOM 8108 C C . ASP C 1 78 ? 11.989 31.007 -28.342 1.00 15.73 70 ASP C C 1
ATOM 8109 O O . ASP C 1 78 ? 12.333 31.939 -27.608 1.00 15.76 70 ASP C O 1
ATOM 8114 N N . HIS C 1 79 ? 11.028 31.133 -29.259 1.00 13.71 71 HIS C N 1
ATOM 8115 C CA . HIS C 1 79 ? 10.231 32.354 -29.314 1.00 15.85 71 HIS C CA 1
ATOM 8116 C C . HIS C 1 79 ? 9.506 32.585 -27.998 1.00 14.55 71 HIS C C 1
ATOM 8117 O O . HIS C 1 79 ? 9.474 33.716 -27.488 1.00 16.43 71 HIS C O 1
ATOM 8124 N N . CYS C 1 80 ? 8.934 31.520 -27.430 1.00 16.43 72 CYS C N 1
ATOM 8125 C CA . CYS C 1 80 ? 8.252 31.628 -26.143 1.00 16.73 72 CYS C CA 1
ATOM 8126 C C . CYS C 1 80 ? 9.203 32.107 -25.052 1.00 17.08 72 CYS C C 1
ATOM 8127 O O . CYS C 1 80 ? 8.873 33.027 -24.293 1.00 17.84 72 CYS C O 1
ATOM 8130 N N . VAL C 1 81 ? 10.386 31.482 -24.957 1.00 14.26 73 VAL C N 1
ATOM 8131 C CA . VAL C 1 81 ? 11.384 31.877 -23.959 1.00 15.67 73 VAL C CA 1
ATOM 8132 C C . VAL C 1 81 ? 11.700 33.362 -24.085 1.00 15.81 73 VAL C C 1
ATOM 8133 O O . VAL C 1 81 ? 11.705 34.101 -23.091 1.00 18.50 73 VAL C O 1
ATOM 8137 N N . ALA C 1 82 ? 11.980 33.816 -25.311 1.00 15.47 74 ALA C N 1
ATOM 8138 C CA . ALA C 1 82 ? 12.338 35.215 -25.536 1.00 18.87 74 ALA C CA 1
ATOM 8139 C C . ALA C 1 82 ? 11.218 36.154 -25.110 1.00 19.61 74 ALA C C 1
ATOM 8140 O O . ALA C 1 82 ? 11.472 37.186 -24.476 1.00 19.17 74 ALA C O 1
ATOM 8142 N N . ARG C 1 83 ? 9.972 35.815 -25.451 1.00 18.67 75 ARG C N 1
ATOM 8143 C CA . ARG C 1 83 ? 8.858 36.700 -25.137 1.00 18.93 75 ARG C CA 1
ATOM 8144 C C . ARG C 1 83 ? 8.505 36.660 -23.654 1.00 17.36 75 ARG C C 1
ATOM 8145 O O . ARG C 1 83 ? 8.114 37.685 -23.088 1.00 21.17 75 ARG C O 1
ATOM 8153 N N . PHE C 1 84 ? 8.623 35.495 -23.009 1.00 16.59 76 PHE C N 1
ATOM 8154 C CA . PHE C 1 84 ? 8.418 35.448 -21.565 1.00 17.93 76 PHE C CA 1
ATOM 8155 C C . PHE C 1 84 ? 9.427 36.338 -20.849 1.00 20.23 76 PHE C C 1
ATOM 8156 O O . PHE C 1 84 ? 9.089 37.007 -19.866 1.00 20.62 76 PHE C O 1
ATOM 8164 N N . ARG C 1 85 ? 10.675 36.367 -21.329 1.00 17.87 77 ARG C N 1
ATOM 8165 C CA . ARG C 1 85 ? 11.656 37.263 -20.725 1.00 19.35 77 ARG C CA 1
ATOM 8166 C C . ARG C 1 85 ? 11.253 38.722 -20.898 1.00 22.45 77 ARG C C 1
ATOM 8167 O O . ARG C 1 85 ? 11.337 39.511 -19.949 1.00 24.25 77 ARG C O 1
ATOM 8175 N N . GLU C 1 86 ? 10.808 39.111 -22.095 1.00 21.73 78 GLU C N 1
ATOM 8176 C CA A GLU C 1 86 ? 10.470 40.520 -22.218 0.30 23.92 78 GLU C CA 1
ATOM 8177 C CA B GLU C 1 86 ? 10.387 40.488 -22.349 0.70 22.95 78 GLU C CA 1
ATOM 8178 C C . GLU C 1 86 ? 9.148 40.863 -21.547 1.00 21.68 78 GLU C C 1
ATOM 8179 O O . GLU C 1 86 ? 8.933 42.040 -21.235 1.00 23.95 78 GLU C O 1
ATOM 8190 N N . ARG C 1 87 ? 8.295 39.881 -21.257 1.00 21.19 79 ARG C N 1
ATOM 8191 C CA . ARG C 1 87 ? 7.029 40.113 -20.576 1.00 22.18 79 ARG C CA 1
ATOM 8192 C C . ARG C 1 87 ? 7.080 39.619 -19.135 1.00 21.33 79 ARG C C 1
ATOM 8193 O O . ARG C 1 87 ? 6.046 39.325 -18.528 1.00 20.16 79 ARG C O 1
ATOM 8201 N N . PHE C 1 88 ? 8.294 39.554 -18.582 1.00 18.46 80 PHE C N 1
ATOM 8202 C CA . PHE C 1 88 ? 8.515 38.941 -17.276 1.00 20.79 80 PHE C CA 1
ATOM 8203 C C . PHE C 1 88 ? 7.683 39.617 -16.190 1.00 20.54 80 PHE C C 1
ATOM 8204 O O . PHE C 1 88 ? 7.017 38.944 -15.392 1.00 21.14 80 PHE C O 1
ATOM 8212 N N . ASP C 1 89 ? 7.718 40.952 -16.140 1.00 19.47 81 ASP C N 1
ATOM 8213 C CA . ASP C 1 89 ? 6.997 41.667 -15.090 1.00 20.29 81 ASP C CA 1
ATOM 8214 C C . ASP C 1 89 ? 5.494 41.534 -15.265 1.00 21.01 81 ASP C C 1
ATOM 8215 O O . ASP C 1 89 ? 4.757 41.422 -14.278 1.00 24.94 81 ASP C O 1
ATOM 8220 N N . GLU C 1 90 ? 5.020 41.557 -16.513 1.00 21.19 82 GLU C N 1
ATOM 8221 C CA . GLU C 1 90 ? 3.594 41.391 -16.773 1.00 18.89 82 GLU C CA 1
ATOM 8222 C C . GLU C 1 90 ? 3.110 40.031 -16.299 1.00 24.34 82 GLU C C 1
ATOM 8223 O O . GLU C 1 90 ? 2.053 39.924 -15.665 1.00 22.43 82 GLU C O 1
ATOM 8229 N N . LEU C 1 91 ? 3.878 38.978 -16.591 1.00 20.37 83 LEU C N 1
ATOM 8230 C CA . LEU C 1 91 ? 3.509 37.642 -16.139 1.00 15.46 83 LEU C CA 1
ATOM 8231 C C . LEU C 1 91 ? 3.524 37.548 -14.620 1.00 17.67 83 LEU C C 1
ATOM 8232 O O . LEU C 1 91 ? 2.629 36.939 -14.021 1.00 20.75 83 LEU C O 1
ATOM 8237 N N . ALA C 1 92 ? 4.538 38.130 -13.977 1.00 19.52 84 ALA C N 1
ATOM 8238 C CA . ALA C 1 92 ? 4.644 38.002 -12.529 1.00 19.78 84 ALA C CA 1
ATOM 8239 C C . ALA C 1 92 ? 3.521 38.756 -11.825 1.00 20.33 84 ALA C C 1
ATOM 8240 O O . ALA C 1 92 ? 2.964 38.271 -10.832 1.00 19.61 84 ALA C O 1
ATOM 8242 N N . GLU C 1 93 ? 3.170 39.942 -12.325 1.00 19.60 85 GLU C N 1
ATOM 8243 C CA . GLU C 1 93 ? 2.101 40.709 -11.693 1.00 19.51 85 GLU C CA 1
ATOM 8244 C C . GLU C 1 93 ? 0.754 40.023 -11.874 1.00 20.57 85 GLU C C 1
ATOM 8245 O O . GLU C 1 93 ? -0.068 39.999 -10.947 1.00 22.37 85 GLU C O 1
ATOM 8251 N N . ALA C 1 94 ? 0.506 39.470 -13.064 1.00 21.01 86 ALA C N 1
ATOM 8252 C CA . ALA C 1 94 ? -0.752 38.774 -13.309 1.00 20.26 86 ALA C CA 1
ATOM 8253 C C . ALA C 1 94 ? -0.898 37.582 -12.375 1.00 22.58 86 ALA C C 1
ATOM 8254 O O . ALA C 1 94 ? -1.966 37.363 -11.793 1.00 19.40 86 ALA C O 1
ATOM 8256 N N . LEU C 1 95 ? 0.181 36.816 -12.208 1.00 24.23 87 LEU C N 1
ATOM 8257 C CA . LEU C 1 95 ? 0.183 35.689 -11.281 1.00 19.45 87 LEU C CA 1
ATOM 8258 C C . LEU C 1 95 ? -0.028 36.153 -9.843 1.00 22.48 87 LEU C C 1
ATOM 8259 O O . LEU C 1 95 ? -0.780 35.533 -9.081 1.00 20.57 87 LEU C O 1
ATOM 8264 N N . CYS C 1 96 ? 0.634 37.242 -9.457 1.00 19.83 88 CYS C N 1
ATOM 8265 C CA . CYS C 1 96 ? 0.473 37.788 -8.115 1.00 17.63 88 CYS C CA 1
ATOM 8266 C C . CYS C 1 96 ? -0.981 38.137 -7.829 1.00 21.10 88 CYS C C 1
ATOM 8267 O O . CYS C 1 96 ? -1.503 37.841 -6.748 1.00 22.38 88 CYS C O 1
ATOM 8270 N N . ILE C 1 97 ? -1.650 38.770 -8.788 1.00 20.20 89 ILE C N 1
ATOM 8271 C CA . ILE C 1 97 ? -3.037 39.181 -8.600 1.00 20.13 89 ILE C CA 1
ATOM 8272 C C . ILE C 1 97 ? -3.963 37.966 -8.567 1.00 18.88 89 ILE C C 1
ATOM 8273 O O . ILE C 1 97 ? -4.730 37.778 -7.617 1.00 21.59 89 ILE C O 1
ATOM 8278 N N . GLU C 1 98 ? -3.911 37.126 -9.606 1.00 16.63 90 GLU C N 1
ATOM 8279 C CA . GLU C 1 98 ? -4.949 36.108 -9.761 1.00 15.82 90 GLU C CA 1
ATOM 8280 C C . GLU C 1 98 ? -4.771 34.917 -8.819 1.00 18.98 90 GLU C C 1
ATOM 8281 O O . GLU C 1 98 ? -5.760 34.258 -8.483 1.00 19.43 90 GLU C O 1
ATOM 8287 N N . ALA C 1 99 ? -3.549 34.621 -8.379 1.00 18.05 91 ALA C N 1
ATOM 8288 C CA . ALA C 1 99 ? -3.340 33.570 -7.387 1.00 17.16 91 ALA C CA 1
ATOM 8289 C C . ALA C 1 99 ? -3.134 34.111 -5.977 1.00 21.42 91 ALA C C 1
ATOM 8290 O O . ALA C 1 99 ? -3.036 33.318 -5.034 1.00 19.34 91 ALA C O 1
ATOM 8292 N N . GLY C 1 100 ? -3.067 35.428 -5.800 1.00 18.00 92 GLY C N 1
ATOM 8293 C CA . GLY C 1 100 ? -2.680 35.968 -4.504 1.00 19.42 92 GLY C CA 1
ATOM 8294 C C . GLY C 1 100 ? -1.284 35.557 -4.071 1.00 18.66 92 GLY C C 1
ATOM 8295 O O . GLY C 1 100 ? -0.997 35.526 -2.868 1.00 19.18 92 GLY C O 1
ATOM 8296 N N . LYS C 1 101 ? -0.407 35.277 -5.020 1.00 19.99 93 LYS C N 1
ATOM 8297 C CA . LYS C 1 101 ? 0.911 34.711 -4.746 1.00 18.03 93 LYS C CA 1
ATOM 8298 C C . LYS C 1 101 ? 1.906 35.834 -4.479 1.00 23.65 93 LYS C C 1
ATOM 8299 O O . LYS C 1 101 ? 2.006 36.762 -5.297 1.00 21.02 93 LYS C O 1
ATOM 8305 N N . PRO C 1 102 ? 2.622 35.817 -3.352 1.00 18.15 94 PRO C N 1
ATOM 8306 C CA . PRO C 1 102 ? 3.561 36.902 -3.051 1.00 18.99 94 PRO C CA 1
ATOM 8307 C C . PRO C 1 102 ? 4.455 37.216 -4.243 1.00 19.91 94 PRO C C 1
ATOM 8308 O O . PRO C 1 102 ? 4.960 36.315 -4.916 1.00 20.33 94 PRO C O 1
ATOM 8312 N N . ILE C 1 103 ? 4.638 38.514 -4.503 1.00 23.23 95 ILE C N 1
ATOM 8313 C CA . ILE C 1 103 ? 5.241 38.946 -5.765 1.00 24.43 95 ILE C CA 1
ATOM 8314 C C . ILE C 1 103 ? 6.636 38.352 -5.941 1.00 22.67 95 ILE C C 1
ATOM 8315 O O . ILE C 1 103 ? 7.029 37.989 -7.057 1.00 21.01 95 ILE C O 1
ATOM 8320 N N . ASN C 1 104 ? 7.409 38.247 -4.851 1.00 20.59 96 ASN C N 1
ATOM 8321 C CA . ASN C 1 104 ? 8.725 37.620 -4.939 1.00 24.93 96 ASN C CA 1
ATOM 8322 C C . ASN C 1 104 ? 8.621 36.209 -5.498 1.00 25.81 96 ASN C C 1
ATOM 8323 O O . ASN C 1 104 ? 9.406 35.806 -6.362 1.00 25.88 96 ASN C O 1
ATOM 8328 N N . ASP C 1 105 ? 7.659 35.438 -4.999 1.00 23.77 97 ASP C N 1
ATOM 8329 C CA . ASP C 1 105 ? 7.510 34.059 -5.431 1.00 19.21 97 ASP C CA 1
ATOM 8330 C C . ASP C 1 105 ? 6.823 33.954 -6.783 1.00 18.46 97 ASP C C 1
ATOM 8331 O O . ASP C 1 105 ? 7.072 32.995 -7.529 1.00 19.25 97 ASP C O 1
ATOM 8336 N N . SER C 1 106 ? 5.972 34.927 -7.116 1.00 18.47 98 SER C N 1
ATOM 8337 C CA . SER C 1 106 ? 5.434 34.999 -8.470 1.00 18.31 98 SER C CA 1
ATOM 8338 C C . SER C 1 106 ? 6.560 35.186 -9.478 1.00 17.07 98 SER C C 1
ATOM 8339 O O . SER C 1 106 ? 6.618 34.493 -10.500 1.00 17.87 98 SER C O 1
ATOM 8342 N N . ARG C 1 107 ? 7.475 36.116 -9.194 1.00 17.93 99 ARG C N 1
ATOM 8343 C CA . ARG C 1 107 ? 8.642 36.297 -10.053 1.00 18.47 99 ARG C CA 1
ATOM 8344 C C . ARG C 1 107 ? 9.433 35.000 -10.166 1.00 21.72 99 ARG C C 1
ATOM 8345 O O . ARG C 1 107 ? 9.857 34.617 -11.262 1.00 19.26 99 ARG C O 1
ATOM 8353 N N . GLY C 1 108 ? 9.596 34.291 -9.048 1.00 18.40 100 GLY C N 1
ATOM 8354 C CA . GLY C 1 108 ? 10.284 33.015 -9.081 1.00 18.67 100 GLY C CA 1
ATOM 8355 C C . GLY C 1 108 ? 9.601 31.997 -9.973 1.00 19.31 100 GLY C C 1
ATOM 8356 O O . GLY C 1 108 ? 10.266 31.199 -10.637 1.00 16.65 100 GLY C O 1
ATOM 8357 N N . GLU C 1 109 ? 8.264 32.003 -10.005 1.00 17.37 101 GLU C N 1
ATOM 8358 C CA . GLU C 1 109 ? 7.586 31.034 -10.861 1.00 14.80 101 GLU C CA 1
ATOM 8359 C C . GLU C 1 109 ? 7.717 31.404 -12.334 1.00 17.56 101 GLU C C 1
ATOM 8360 O O . GLU C 1 109 ? 7.795 30.514 -13.189 1.00 16.45 101 GLU C O 1
ATOM 8366 N N . VAL C 1 110 ? 7.765 32.700 -12.657 1.00 17.29 102 VAL C N 1
ATOM 8367 C CA . VAL C 1 110 ? 8.003 33.087 -14.046 1.00 15.80 102 VAL C CA 1
ATOM 8368 C C . VAL C 1 110 ? 9.384 32.622 -14.494 1.00 14.23 102 VAL C C 1
ATOM 8369 O O . VAL C 1 110 ? 9.559 32.146 -15.621 1.00 16.08 102 VAL C O 1
ATOM 8373 N N . THR C 1 111 ? 10.385 32.739 -13.619 1.00 15.12 103 THR C N 1
ATOM 8374 C CA . THR C 1 111 ? 11.695 32.189 -13.945 1.00 15.60 103 THR C CA 1
ATOM 8375 C C . THR C 1 111 ? 11.600 30.691 -14.229 1.00 17.48 103 THR C C 1
ATOM 8376 O O . THR C 1 111 ? 12.215 30.189 -15.176 1.00 17.79 103 THR C O 1
ATOM 8380 N N . ARG C 1 112 ? 10.801 29.967 -13.439 1.00 15.37 104 ARG C N 1
ATOM 8381 C CA . ARG C 1 112 ? 10.623 28.538 -13.682 1.00 12.83 104 ARG C CA 1
ATOM 8382 C C . ARG C 1 112 ? 9.929 28.281 -15.014 1.00 15.62 104 ARG C C 1
ATOM 8383 O O . ARG C 1 112 ? 10.276 27.330 -15.726 1.00 15.44 104 ARG C O 1
ATOM 8391 N N . LEU C 1 113 ? 8.919 29.088 -15.343 1.00 16.40 105 LEU C N 1
ATOM 8392 C CA . LEU C 1 113 ? 8.258 28.971 -16.638 1.00 15.21 105 LEU C CA 1
ATOM 8393 C C . LEU C 1 113 ? 9.276 29.038 -17.764 1.00 16.12 105 LEU C C 1
ATOM 8394 O O . LEU C 1 113 ? 9.264 28.219 -18.692 1.00 14.04 105 LEU C O 1
ATOM 8399 N N . ILE C 1 114 ? 10.180 30.014 -17.686 1.00 16.70 106 ILE C N 1
ATOM 8400 C CA . ILE C 1 114 ? 11.211 30.154 -18.708 1.00 15.95 106 ILE C CA 1
ATOM 8401 C C . ILE C 1 114 ? 12.137 28.944 -18.692 1.00 14.91 106 ILE C C 1
ATOM 8402 O O . ILE C 1 114 ? 12.439 28.361 -19.743 1.00 16.34 106 ILE C O 1
ATOM 8407 N N . ASP C 1 115 ? 12.567 28.527 -17.498 1.00 17.38 107 ASP C N 1
ATOM 8408 C CA . ASP C 1 115 ? 13.441 27.362 -17.372 1.00 17.66 107 ASP C CA 1
ATOM 8409 C C . ASP C 1 115 ? 12.812 26.119 -17.991 1.00 16.86 107 ASP C C 1
ATOM 8410 O O . ASP C 1 115 ? 13.497 25.333 -18.658 1.00 14.95 107 ASP C O 1
ATOM 8415 N N . THR C 1 116 ? 11.511 25.910 -17.755 1.00 11.74 108 THR C N 1
ATOM 8416 C CA . THR C 1 116 ? 10.832 24.724 -18.272 1.00 13.11 108 THR C CA 1
ATOM 8417 C C . THR C 1 116 ? 10.773 24.740 -19.794 1.00 13.38 108 THR C C 1
ATOM 8418 O O . THR C 1 116 ? 11.017 23.711 -20.444 1.00 12.82 108 THR C O 1
ATOM 8422 N N . PHE C 1 117 ? 10.472 25.900 -20.380 1.00 12.55 109 PHE C N 1
ATOM 8423 C CA . PHE C 1 117 ? 10.482 26.001 -21.834 1.00 11.73 109 PHE C CA 1
ATOM 8424 C C . PHE C 1 117 ? 11.890 25.834 -22.390 1.00 12.97 109 PHE C C 1
ATOM 8425 O O . PHE C 1 117 ? 12.062 25.271 -23.478 1.00 12.64 109 PHE C O 1
ATOM 8433 N N . ARG C 1 118 ? 12.906 26.297 -21.657 1.00 13.63 110 ARG C N 1
ATOM 8434 C CA A ARG C 1 118 ? 14.277 26.150 -22.133 0.48 12.15 110 ARG C CA 1
ATOM 8435 C CA B ARG C 1 118 ? 14.274 26.149 -22.135 0.52 12.06 110 ARG C CA 1
ATOM 8436 C C . ARG C 1 118 ? 14.698 24.684 -22.153 1.00 12.67 110 ARG C C 1
ATOM 8437 O O . ARG C 1 118 ? 15.348 24.232 -23.104 1.00 13.63 110 ARG C O 1
ATOM 8452 N N . VAL C 1 119 ? 14.337 23.918 -21.119 1.00 10.69 111 VAL C N 1
ATOM 8453 C CA . VAL C 1 119 ? 14.635 22.485 -21.162 1.00 10.95 111 VAL C CA 1
ATOM 8454 C C . VAL C 1 119 ? 13.948 21.842 -22.359 1.00 12.16 111 VAL C C 1
ATOM 8455 O O . VAL C 1 119 ? 14.533 21.006 -23.063 1.00 13.11 111 VAL C O 1
ATOM 8459 N N . ALA C 1 120 ? 12.693 22.225 -22.610 1.00 11.20 112 ALA C N 1
ATOM 8460 C CA . ALA C 1 120 ? 11.959 21.659 -23.735 1.00 11.21 112 ALA C CA 1
ATOM 8461 C C . ALA C 1 120 ? 12.615 22.020 -25.058 1.00 11.79 112 ALA C C 1
ATOM 8462 O O . ALA C 1 120 ? 12.690 21.186 -25.965 1.00 10.25 112 ALA C O 1
ATOM 8464 N N . SER C 1 121 ? 13.087 23.261 -25.190 1.00 12.98 113 SER C N 1
ATOM 8465 C CA . SER C 1 121 ? 13.789 23.652 -26.412 1.00 11.04 113 SER C CA 1
ATOM 8466 C C . SER C 1 121 ? 15.008 22.773 -26.648 1.00 13.83 113 SER C C 1
ATOM 8467 O O . SER C 1 121 ? 15.269 22.349 -27.784 1.00 14.49 113 SER C O 1
ATOM 8470 N N . GLU C 1 122 ? 15.771 22.493 -25.586 1.00 11.94 114 GLU C N 1
ATOM 8471 C CA . GLU C 1 122 ? 16.910 21.582 -25.702 1.00 13.56 114 GLU C CA 1
ATOM 8472 C C . GLU C 1 122 ? 16.466 20.177 -26.101 1.00 14.71 114 GLU C C 1
ATOM 8473 O O . GLU C 1 122 ? 17.059 19.557 -26.994 1.00 15.13 114 GLU C O 1
ATOM 8479 N N . GLU C 1 123 ? 15.433 19.643 -25.440 1.00 11.34 115 GLU C N 1
ATOM 8480 C CA . GLU C 1 123 ? 15.039 18.259 -25.693 1.00 12.68 115 GLU C CA 1
ATOM 8481 C C . GLU C 1 123 ? 14.387 18.085 -27.059 1.00 12.58 115 GLU C C 1
ATOM 8482 O O . GLU C 1 123 ? 14.430 16.978 -27.615 1.00 13.25 115 GLU C O 1
ATOM 8488 N N . ALA C 1 124 ? 13.823 19.155 -27.622 1.00 12.77 116 ALA C N 1
ATOM 8489 C CA . ALA C 1 124 ? 13.106 19.044 -28.890 1.00 12.59 116 ALA C CA 1
ATOM 8490 C C . ALA C 1 124 ? 13.990 18.513 -30.010 1.00 14.46 116 ALA C C 1
ATOM 8491 O O . ALA C 1 124 ? 13.477 17.906 -30.957 1.00 13.36 116 ALA C O 1
ATOM 8493 N N . VAL C 1 125 ? 15.306 18.733 -29.938 1.00 11.56 117 VAL C N 1
ATOM 8494 C CA . VAL C 1 125 ? 16.205 18.336 -31.025 1.00 11.23 117 VAL C CA 1
ATOM 8495 C C . VAL C 1 125 ? 16.999 17.077 -30.684 1.00 14.14 117 VAL C C 1
ATOM 8496 O O . VAL C 1 125 ? 17.982 16.763 -31.368 1.00 13.97 117 VAL C O 1
ATOM 8500 N N . ARG C 1 126 ? 16.596 16.337 -29.653 1.00 11.47 118 ARG C N 1
ATOM 8501 C CA . ARG C 1 126 ? 17.311 15.109 -29.320 1.00 13.98 118 ARG C CA 1
ATOM 8502 C C . ARG C 1 126 ? 16.341 14.009 -28.913 1.00 12.41 118 ARG C C 1
ATOM 8503 O O . ARG C 1 126 ? 16.631 13.198 -28.024 1.00 13.88 118 ARG C O 1
ATOM 8511 N N . ILE C 1 127 ? 15.186 13.942 -29.587 1.00 11.73 119 ILE C N 1
ATOM 8512 C CA . ILE C 1 127 ? 14.263 12.826 -29.400 1.00 11.43 119 ILE C CA 1
ATOM 8513 C C . ILE C 1 127 ? 14.757 11.688 -30.285 1.00 14.79 119 ILE C C 1
ATOM 8514 O O . ILE C 1 127 ? 14.229 11.447 -31.380 1.00 17.89 119 ILE C O 1
ATOM 8519 N N . ASP C 1 128 ? 15.783 10.997 -29.804 1.00 13.26 120 ASP C N 1
ATOM 8520 C CA . ASP C 1 128 ? 16.463 9.939 -30.536 1.00 10.74 120 ASP C CA 1
ATOM 8521 C C . ASP C 1 128 ? 15.741 8.607 -30.366 1.00 13.05 120 ASP C C 1
ATOM 8522 O O . ASP C 1 128 ? 14.880 8.430 -29.497 1.00 17.57 120 ASP C O 1
ATOM 8527 N N . GLY C 1 129 ? 16.126 7.656 -31.204 1.00 10.21 121 GLY C N 1
ATOM 8528 C CA . GLY C 1 129 ? 15.644 6.290 -31.112 1.00 13.12 121 GLY C CA 1
ATOM 8529 C C . GLY C 1 129 ? 16.799 5.318 -31.021 1.00 12.30 121 GLY C C 1
ATOM 8530 O O . GLY C 1 129 ? 17.934 5.720 -30.753 1.00 10.70 121 GLY C O 1
ATOM 8531 N N . GLU C 1 130 ? 16.523 4.034 -31.240 1.00 10.45 122 GLU C N 1
ATOM 8532 C CA . GLU C 1 130 ? 17.504 2.978 -31.022 1.00 10.31 122 GLU C CA 1
ATOM 8533 C C . GLU C 1 130 ? 17.611 2.093 -32.250 1.00 10.30 122 GLU C C 1
ATOM 8534 O O . GLU C 1 130 ? 16.606 1.814 -32.908 1.00 12.10 122 GLU C O 1
ATOM 8540 N N . VAL C 1 131 ? 18.826 1.626 -32.530 1.00 8.81 123 VAL C N 1
ATOM 8541 C CA . VAL C 1 131 ? 19.057 0.537 -33.477 1.00 9.93 123 VAL C CA 1
ATOM 8542 C C . VAL C 1 131 ? 19.260 -0.717 -32.641 1.00 10.76 123 VAL C C 1
ATOM 8543 O O . VAL C 1 131 ? 20.258 -0.839 -31.929 1.00 13.43 123 VAL C O 1
ATOM 8547 N N . LEU C 1 132 ? 18.292 -1.630 -32.684 1.00 10.93 124 LEU C N 1
ATOM 8548 C CA . LEU C 1 132 ? 18.241 -2.759 -31.764 1.00 9.55 124 LEU C CA 1
ATOM 8549 C C . LEU C 1 132 ? 18.783 -4.017 -32.414 1.00 10.57 124 LEU C C 1
ATOM 8550 O O . LEU C 1 132 ? 18.334 -4.400 -33.504 1.00 10.85 124 LEU C O 1
ATOM 8555 N N . ASN C 1 133 ? 19.694 -4.704 -31.721 1.00 9.73 125 ASN C N 1
ATOM 8556 C CA . ASN C 1 133 ? 20.016 -6.058 -32.148 1.00 9.59 125 ASN C CA 1
ATOM 8557 C C . ASN C 1 133 ? 18.815 -6.962 -31.909 1.00 10.99 125 ASN C C 1
ATOM 8558 O O . ASN C 1 133 ? 18.348 -7.096 -30.773 1.00 12.43 125 ASN C O 1
ATOM 8563 N N . LEU C 1 134 ? 18.331 -7.587 -32.981 1.00 9.28 126 LEU C N 1
ATOM 8564 C CA . LEU C 1 134 ? 17.265 -8.572 -32.906 1.00 9.69 126 LEU C CA 1
ATOM 8565 C C . LEU C 1 134 ? 17.770 -9.977 -33.164 1.00 12.27 126 LEU C C 1
ATOM 8566 O O . LEU C 1 134 ? 16.993 -10.930 -33.054 1.00 13.09 126 LEU C O 1
ATOM 8571 N N . GLU C 1 135 ? 19.054 -10.135 -33.491 1.00 13.49 127 GLU C N 1
ATOM 8572 C CA . GLU C 1 135 ? 19.602 -11.458 -33.794 1.00 12.56 127 GLU C CA 1
ATOM 8573 C C . GLU C 1 135 ? 19.960 -12.175 -32.491 1.00 14.22 127 GLU C C 1
ATOM 8574 O O . GLU C 1 135 ? 21.129 -12.365 -32.145 1.00 15.63 127 GLU C O 1
ATOM 8580 N N . ILE C 1 136 ? 18.916 -12.577 -31.759 1.00 12.57 128 ILE C N 1
ATOM 8581 C CA . ILE C 1 136 ? 19.099 -13.286 -30.495 1.00 13.56 128 ILE C CA 1
ATOM 8582 C C . ILE C 1 136 ? 18.873 -14.779 -30.633 1.00 15.55 128 ILE C C 1
ATOM 8583 O O . ILE C 1 136 ? 19.043 -15.518 -29.653 1.00 16.38 128 ILE C O 1
ATOM 8588 N N . SER C 1 137 ? 18.506 -15.247 -31.822 1.00 13.66 129 SER C N 1
ATOM 8589 C CA . SER C 1 137 ? 18.324 -16.663 -32.110 1.00 16.08 129 SER C CA 1
ATOM 8590 C C . SER C 1 137 ? 18.352 -16.831 -33.621 1.00 16.56 129 SER C C 1
ATOM 8591 O O . SER C 1 137 ? 18.216 -15.862 -34.372 1.00 15.75 129 SER C O 1
ATOM 8594 N N . ALA C 1 138 ? 18.515 -18.085 -34.062 1.00 17.68 130 ALA C N 1
ATOM 8595 C CA . ALA C 1 138 ? 18.620 -18.350 -35.492 1.00 18.46 130 ALA C CA 1
ATOM 8596 C C . ALA C 1 138 ? 17.358 -17.937 -36.244 1.00 15.88 130 ALA C C 1
ATOM 8597 O O . ALA C 1 138 ? 17.447 -17.476 -37.389 1.00 16.38 130 ALA C O 1
ATOM 8599 N N . ARG C 1 139 ? 16.184 -18.077 -35.619 1.00 17.06 131 ARG C N 1
ATOM 8600 C CA A ARG C 1 139 ? 14.961 -17.685 -36.308 0.40 19.00 131 ARG C CA 1
ATOM 8601 C CA B ARG C 1 139 ? 14.928 -17.671 -36.246 0.60 19.08 131 ARG C CA 1
ATOM 8602 C C . ARG C 1 139 ? 14.938 -16.194 -36.621 1.00 22.81 131 ARG C C 1
ATOM 8603 O O . ARG C 1 139 ? 14.300 -15.793 -37.602 1.00 17.69 131 ARG C O 1
ATOM 8618 N N . ALA C 1 140 ? 15.651 -15.373 -35.853 1.00 13.54 132 ALA C N 1
ATOM 8619 C CA . ALA C 1 140 ? 15.695 -13.935 -36.094 1.00 13.98 132 ALA C CA 1
ATOM 8620 C C . ALA C 1 140 ? 16.963 -13.487 -36.814 1.00 11.92 132 ALA C C 1
ATOM 8621 O O . ALA C 1 140 ? 17.261 -12.287 -36.835 1.00 12.91 132 ALA C O 1
ATOM 8623 N N . GLN C 1 141 ? 17.705 -14.415 -37.422 1.00 13.50 133 GLN C N 1
ATOM 8624 C CA . GLN C 1 141 ? 18.869 -14.028 -38.208 1.00 13.62 133 GLN C CA 1
ATOM 8625 C C . GLN C 1 141 ? 18.447 -13.115 -39.351 1.00 15.84 133 GLN C C 1
ATOM 8626 O O . GLN C 1 141 ? 17.488 -13.410 -40.072 1.00 15.28 133 GLN C O 1
ATOM 8632 N N . GLY C 1 142 ? 19.157 -11.996 -39.505 1.00 13.07 134 GLY C N 1
ATOM 8633 C CA . GLY C 1 142 ? 18.888 -11.080 -40.592 1.00 14.87 134 GLY C CA 1
ATOM 8634 C C . GLY C 1 142 ? 17.865 -10.011 -40.298 1.00 14.56 134 GLY C C 1
ATOM 8635 O O . GLY C 1 142 ? 17.573 -9.199 -41.188 1.00 15.07 134 GLY C O 1
ATOM 8636 N N . TYR C 1 143 ? 17.321 -9.967 -39.083 1.00 13.25 135 TYR C N 1
ATOM 8637 C CA . TYR C 1 143 ? 16.386 -8.919 -38.695 1.00 10.88 135 TYR C CA 1
ATOM 8638 C C . TYR C 1 143 ? 17.089 -7.899 -37.808 1.00 11.51 135 TYR C C 1
ATOM 8639 O O . TYR C 1 143 ? 17.900 -8.269 -36.957 1.00 13.19 135 TYR C O 1
ATOM 8648 N N . THR C 1 144 ? 16.754 -6.617 -38.009 1.00 10.68 136 THR C N 1
ATOM 8649 C CA . THR C 1 144 ? 17.238 -5.509 -37.194 1.00 10.28 136 THR C CA 1
ATOM 8650 C C . THR C 1 144 ? 16.062 -4.593 -36.872 1.00 11.67 136 THR C C 1
ATOM 8651 O O . THR C 1 144 ? 15.159 -4.421 -37.691 1.00 12.76 136 THR C O 1
ATOM 8655 N N . GLY C 1 145 ? 16.076 -3.998 -35.683 1.00 9.74 137 GLY C N 1
ATOM 8656 C CA . GLY C 1 145 ? 15.030 -3.072 -35.259 1.00 10.17 137 GLY C CA 1
ATOM 8657 C C . GLY C 1 145 ? 15.514 -1.632 -35.226 1.00 10.81 137 GLY C C 1
ATOM 8658 O O . GLY C 1 145 ? 16.675 -1.361 -34.887 1.00 11.22 137 GLY C O 1
ATOM 8659 N N . TYR C 1 146 ? 14.608 -0.718 -35.574 1.00 10.12 138 TYR C N 1
ATOM 8660 C CA . TYR C 1 146 ? 14.828 0.729 -35.545 1.00 9.64 138 TYR C CA 1
ATOM 8661 C C . TYR C 1 146 ? 13.626 1.358 -34.860 1.00 12.50 138 TYR C C 1
ATOM 8662 O O . TYR C 1 146 ? 12.487 1.016 -35.189 1.00 12.87 138 TYR C O 1
ATOM 8671 N N . THR C 1 147 ? 13.858 2.274 -33.923 1.00 9.26 139 THR C N 1
ATOM 8672 C CA . THR C 1 147 ? 12.746 2.885 -33.209 1.00 10.17 139 THR C CA 1
ATOM 8673 C C . THR C 1 147 ? 12.725 4.389 -33.425 1.00 11.06 139 THR C C 1
ATOM 8674 O O . THR C 1 147 ? 13.746 5.023 -33.736 1.00 11.81 139 THR C O 1
ATOM 8678 N N . ARG C 1 148 ? 11.534 4.945 -33.231 1.00 9.71 140 ARG C N 1
ATOM 8679 C CA . ARG C 1 148 ? 11.296 6.382 -33.254 1.00 10.59 140 ARG C CA 1
ATOM 8680 C C . ARG C 1 148 ? 10.143 6.670 -32.302 1.00 12.67 140 ARG C C 1
ATOM 8681 O O . ARG C 1 148 ? 9.361 5.777 -31.959 1.00 12.87 140 ARG C O 1
ATOM 8689 N N . ARG C 1 149 ? 10.033 7.930 -31.877 1.00 11.43 141 ARG C N 1
ATOM 8690 C CA . ARG C 1 149 ? 8.922 8.360 -31.035 1.00 12.00 141 ARG C CA 1
ATOM 8691 C C . ARG C 1 149 ? 7.988 9.216 -31.879 1.00 12.85 141 ARG C C 1
ATOM 8692 O O . ARG C 1 149 ? 8.392 10.278 -32.366 1.00 15.94 141 ARG C O 1
ATOM 8700 N N . VAL C 1 150 ? 6.751 8.761 -32.057 1.00 11.99 142 VAL C N 1
ATOM 8701 C CA A VAL C 1 150 ? 5.754 9.461 -32.870 0.70 10.19 142 VAL C CA 1
ATOM 8702 C CA B VAL C 1 150 ? 5.803 9.522 -32.866 0.30 10.87 142 VAL C CA 1
ATOM 8703 C C . VAL C 1 150 ? 4.824 10.230 -31.936 1.00 11.75 142 VAL C C 1
ATOM 8704 O O . VAL C 1 150 ? 4.403 9.667 -30.919 1.00 11.97 142 VAL C O 1
ATOM 8711 N N . PRO C 1 151 ? 4.458 11.480 -32.230 1.00 13.68 143 PRO C N 1
ATOM 8712 C CA . PRO C 1 151 ? 3.500 12.183 -31.363 1.00 13.24 143 PRO C CA 1
ATOM 8713 C C . PRO C 1 151 ? 2.244 11.348 -31.149 1.00 16.25 143 PRO C C 1
ATOM 8714 O O . PRO C 1 151 ? 1.730 10.713 -32.071 1.00 17.08 143 PRO C O 1
ATOM 8718 N N . ILE C 1 152 ? 1.753 11.331 -29.907 1.00 12.94 144 ILE C N 1
ATOM 8719 C CA . ILE C 1 152 ? 0.630 10.452 -29.585 1.00 13.97 144 ILE C CA 1
ATOM 8720 C C . ILE C 1 152 ? -0.665 10.930 -30.252 1.00 17.51 144 ILE C C 1
ATOM 8721 O O . ILE C 1 152 ? -1.566 10.123 -30.510 1.00 18.82 144 ILE C O 1
ATOM 8726 N N . GLY C 1 153 ? -0.776 12.217 -30.564 1.00 16.41 145 GLY C N 1
ATOM 8727 C CA . GLY C 1 153 ? -2.010 12.765 -31.090 1.00 18.90 145 GLY C CA 1
ATOM 8728 C C . GLY C 1 153 ? -2.509 13.902 -30.222 1.00 14.57 145 GLY C C 1
ATOM 8729 O O . GLY C 1 153 ? -1.751 14.470 -29.430 1.00 15.60 145 GLY C O 1
ATOM 8730 N N . PRO C 1 154 ? -3.784 14.271 -30.366 1.00 13.56 146 PRO C N 1
ATOM 8731 C CA . PRO C 1 154 ? -4.317 15.386 -29.571 1.00 11.23 146 PRO C CA 1
ATOM 8732 C C . PRO C 1 154 ? -4.245 15.068 -28.087 1.00 14.33 146 PRO C C 1
ATOM 8733 O O . PRO C 1 154 ? -4.617 13.975 -27.650 1.00 14.46 146 PRO C O 1
ATOM 8737 N N . CYS C 1 155 ? -3.741 16.027 -27.316 1.00 11.38 147 CYS C N 1
ATOM 8738 C CA . CYS C 1 155 ? -3.599 15.877 -25.873 1.00 14.90 147 CYS C CA 1
ATOM 8739 C C . CYS C 1 155 ? -4.559 16.806 -25.149 1.00 12.02 147 CYS C C 1
ATOM 8740 O O . CYS C 1 155 ? -4.743 17.961 -25.551 1.00 13.51 147 CYS C O 1
ATOM 8743 N N . SER C 1 156 ? -5.140 16.300 -24.064 1.00 10.75 148 SER C N 1
ATOM 8744 C CA . SER C 1 156 ? -6.010 17.067 -23.179 1.00 12.46 148 SER C CA 1
ATOM 8745 C C . SER C 1 156 ? -5.231 17.404 -21.912 1.00 13.75 148 SER C C 1
ATOM 8746 O O . SER C 1 156 ? -4.769 16.501 -21.210 1.00 11.59 148 SER C O 1
ATOM 8749 N N . PHE C 1 157 ? -5.109 18.690 -21.614 1.00 11.47 149 PHE C N 1
ATOM 8750 C CA . PHE C 1 157 ? -4.293 19.174 -20.505 1.00 12.23 149 PHE C CA 1
ATOM 8751 C C . PHE C 1 157 ? -5.177 19.938 -19.527 1.00 14.66 149 PHE C C 1
ATOM 8752 O O . PHE C 1 157 ? -5.907 20.845 -19.933 1.00 15.14 149 PHE C O 1
ATOM 8760 N N . ILE C 1 158 ? -5.085 19.607 -18.238 1.00 12.63 150 ILE C N 1
ATOM 8761 C CA . ILE C 1 158 ? -5.818 20.309 -17.186 1.00 11.26 150 ILE C CA 1
ATOM 8762 C C . ILE C 1 158 ? -4.828 20.696 -16.096 1.00 14.08 150 ILE C C 1
ATOM 8763 O O . ILE C 1 158 ? -4.065 19.842 -15.625 1.00 14.10 150 ILE C O 1
ATOM 8768 N N . SER C 1 159 ? -4.848 21.962 -15.681 1.00 12.07 151 SER C N 1
ATOM 8769 C CA . SER C 1 159 ? -3.877 22.460 -14.717 1.00 12.98 151 SER C CA 1
ATOM 8770 C C . SER C 1 159 ? -4.537 23.157 -13.532 1.00 13.06 151 SER C C 1
ATOM 8771 O O . SER C 1 159 ? -5.703 23.565 -13.602 1.00 15.03 151 SER C O 1
ATOM 8774 N N . PRO C 1 160 ? -3.807 23.294 -12.398 1.00 13.65 152 PRO C N 1
ATOM 8775 C CA . PRO C 1 160 ? -4.432 23.795 -11.169 1.00 14.27 152 PRO C CA 1
ATOM 8776 C C . PRO C 1 160 ? -4.170 25.270 -10.906 1.00 15.32 152 PRO C C 1
ATOM 8777 O O . PRO C 1 160 ? -3.504 25.948 -11.693 1.00 15.73 152 PRO C O 1
ATOM 8781 N N . PHE C 1 161 ? -4.672 25.779 -9.783 1.00 14.98 153 PHE C N 1
ATOM 8782 C CA . PHE C 1 161 ? -4.604 27.215 -9.543 1.00 14.32 153 PHE C CA 1
ATOM 8783 C C . PHE C 1 161 ? -3.252 27.691 -9.021 1.00 15.90 153 PHE C C 1
ATOM 8784 O O . PHE C 1 161 ? -2.959 28.887 -9.127 1.00 16.17 153 PHE C O 1
ATOM 8792 N N . ASN C 1 162 ? -2.437 26.816 -8.417 1.00 14.68 154 ASN C N 1
ATOM 8793 C CA . ASN C 1 162 ? -1.439 27.366 -7.502 1.00 15.28 154 ASN C CA 1
ATOM 8794 C C . ASN C 1 162 ? -0.100 27.671 -8.166 1.00 18.21 154 ASN C C 1
ATOM 8795 O O . ASN C 1 162 ? 0.551 28.662 -7.812 1.00 18.85 154 ASN C O 1
ATOM 8800 N N . PHE C 1 163 ? 0.350 26.840 -9.101 1.00 15.50 155 PHE C N 1
ATOM 8801 C CA . PHE C 1 163 ? 1.511 27.142 -9.939 1.00 14.68 155 PHE C CA 1
ATOM 8802 C C . PHE C 1 163 ? 0.997 27.157 -11.374 1.00 16.18 155 PHE C C 1
ATOM 8803 O O . PHE C 1 163 ? 1.355 26.298 -12.189 1.00 17.77 155 PHE C O 1
ATOM 8811 N N . PRO C 1 164 ? 0.136 28.115 -11.713 1.00 17.02 156 PRO C N 1
ATOM 8812 C CA . PRO C 1 164 ? -0.577 28.008 -12.993 1.00 18.96 156 PRO C CA 1
ATOM 8813 C C . PRO C 1 164 ? 0.324 28.203 -14.200 1.00 21.27 156 PRO C C 1
ATOM 8814 O O . PRO C 1 164 ? 0.045 27.626 -15.258 1.00 19.15 156 PRO C O 1
ATOM 8818 N N . LEU C 1 165 ? 1.397 28.989 -14.083 1.00 14.26 157 LEU C N 1
ATOM 8819 C CA . LEU C 1 165 ? 2.317 29.125 -15.209 1.00 12.42 157 LEU C CA 1
ATOM 8820 C C . LEU C 1 165 ? 3.184 27.885 -15.370 1.00 15.60 157 LEU C C 1
ATOM 8821 O O . LEU C 1 165 ? 3.253 27.301 -16.457 1.00 13.89 157 LEU C O 1
ATOM 8826 N N . ASN C 1 166 ? 3.878 27.478 -14.308 1.00 12.10 158 ASN C N 1
ATOM 8827 C CA . ASN C 1 166 ? 4.864 26.425 -14.497 1.00 11.60 158 ASN C CA 1
ATOM 8828 C C . ASN C 1 166 ? 4.207 25.066 -14.717 1.00 13.92 158 ASN C C 1
ATOM 8829 O O . ASN C 1 166 ? 4.751 24.233 -15.450 1.00 12.52 158 ASN C O 1
ATOM 8834 N N . LEU C 1 167 ? 3.051 24.805 -14.100 1.00 12.35 159 LEU C N 1
ATOM 8835 C CA . LEU C 1 167 ? 2.444 23.491 -14.317 1.00 11.17 159 LEU C CA 1
ATOM 8836 C C . LEU C 1 167 ? 1.766 23.397 -15.679 1.00 13.82 159 LEU C C 1
ATOM 8837 O O . LEU C 1 167 ? 1.708 22.310 -16.265 1.00 14.32 159 LEU C O 1
ATOM 8842 N N . ALA C 1 168 ? 1.271 24.512 -16.219 1.00 13.14 160 ALA C N 1
ATOM 8843 C CA . ALA C 1 168 ? 0.881 24.499 -17.623 1.00 13.05 160 ALA C CA 1
ATOM 8844 C C . ALA C 1 168 ? 2.089 24.257 -18.512 1.00 13.46 160 ALA C C 1
ATOM 8845 O O . ALA C 1 168 ? 2.016 23.490 -19.480 1.00 13.02 160 ALA C O 1
ATOM 8847 N N . ALA C 1 169 ? 3.221 24.887 -18.181 1.00 11.81 161 ALA C N 1
ATOM 8848 C CA . ALA C 1 169 ? 4.432 24.732 -18.981 1.00 10.39 161 ALA C CA 1
ATOM 8849 C C . ALA C 1 169 ? 4.880 23.278 -19.047 1.00 13.73 161 ALA C C 1
ATOM 8850 O O . ALA C 1 169 ? 5.359 22.816 -20.088 1.00 12.67 161 ALA C O 1
ATOM 8852 N N . HIS C 1 170 ? 4.746 22.540 -17.943 1.00 11.65 162 HIS C N 1
ATOM 8853 C CA . HIS C 1 170 ? 5.196 21.149 -17.943 1.00 10.37 162 HIS C CA 1
ATOM 8854 C C . HIS C 1 170 ? 4.344 20.237 -18.817 1.00 13.77 162 HIS C C 1
ATOM 8855 O O . HIS C 1 170 ? 4.713 19.070 -19.009 1.00 13.95 162 HIS C O 1
ATOM 8862 N N . LYS C 1 171 ? 3.220 20.721 -19.338 1.00 11.09 163 LYS C N 1
ATOM 8863 C CA . LYS C 1 171 ? 2.455 20.015 -20.354 1.00 11.24 163 LYS C CA 1
ATOM 8864 C C . LYS C 1 171 ? 2.630 20.636 -21.734 1.00 12.96 163 LYS C C 1
ATOM 8865 O O . LYS C 1 171 ? 2.919 19.925 -22.705 1.00 12.20 163 LYS C O 1
ATOM 8871 N N . VAL C 1 172 ? 2.502 21.963 -21.824 1.00 12.68 164 VAL C N 1
ATOM 8872 C CA . VAL C 1 172 ? 2.540 22.665 -23.110 1.00 11.98 164 VAL C CA 1
ATOM 8873 C C . VAL C 1 172 ? 3.902 22.513 -23.774 1.00 13.07 164 VAL C C 1
ATOM 8874 O O . VAL C 1 172 ? 4.001 22.257 -24.980 1.00 12.42 164 VAL C O 1
ATOM 8878 N N . ALA C 1 173 ? 4.973 22.732 -23.013 1.00 11.85 165 ALA C N 1
ATOM 8879 C CA . ALA C 1 173 ? 6.294 22.757 -23.640 1.00 12.28 165 ALA C CA 1
ATOM 8880 C C . ALA C 1 173 ? 6.702 21.378 -24.154 1.00 14.28 165 ALA C C 1
ATOM 8881 O O . ALA C 1 173 ? 7.195 21.276 -25.287 1.00 13.74 165 ALA C O 1
ATOM 8883 N N . PRO C 1 174 ? 6.512 20.293 -23.397 1.00 12.58 166 PRO C N 1
ATOM 8884 C CA . PRO C 1 174 ? 6.802 18.972 -23.989 1.00 12.95 166 PRO C CA 1
ATOM 8885 C C . PRO C 1 174 ? 5.889 18.618 -25.149 1.00 14.46 166 PRO C C 1
ATOM 8886 O O . PRO C 1 174 ? 6.336 17.936 -26.079 1.00 12.99 166 PRO C O 1
ATOM 8890 N N . ALA C 1 175 ? 4.622 19.047 -25.128 1.00 11.99 167 ALA C N 1
ATOM 8891 C CA . ALA C 1 175 ? 3.742 18.765 -26.260 1.00 12.83 167 ALA C CA 1
ATOM 8892 C C . ALA C 1 175 ? 4.286 19.385 -27.537 1.00 12.75 167 ALA C C 1
ATOM 8893 O O . ALA C 1 175 ? 4.286 18.751 -28.598 1.00 13.44 167 ALA C O 1
ATOM 8895 N N . LEU C 1 176 ? 4.770 20.625 -27.444 1.00 14.05 168 LEU C N 1
ATOM 8896 C CA . LEU C 1 176 ? 5.361 21.287 -28.598 1.00 13.87 168 LEU C CA 1
ATOM 8897 C C . LEU C 1 176 ? 6.643 20.595 -29.042 1.00 14.76 168 LEU C C 1
ATOM 8898 O O . LEU C 1 176 ? 6.881 20.435 -30.247 1.00 16.21 168 LEU C O 1
ATOM 8903 N N . ALA C 1 177 ? 7.482 20.184 -28.088 1.00 13.12 169 ALA C N 1
ATOM 8904 C CA . ALA C 1 177 ? 8.700 19.460 -28.441 1.00 13.50 169 ALA C CA 1
ATOM 8905 C C . ALA C 1 177 ? 8.375 18.139 -29.117 1.00 15.12 169 ALA C C 1
ATOM 8906 O O . ALA C 1 177 ? 9.069 17.718 -30.050 1.00 17.59 169 ALA C O 1
ATOM 8908 N N . ALA C 1 178 ? 7.337 17.457 -28.642 1.00 13.88 170 ALA C N 1
ATOM 8909 C CA . ALA C 1 178 ? 6.992 16.146 -29.175 1.00 16.05 170 ALA C CA 1
ATOM 8910 C C . ALA C 1 178 ? 6.176 16.208 -30.456 1.00 19.75 170 ALA C C 1
ATOM 8911 O O . ALA C 1 178 ? 6.059 15.184 -31.136 1.00 24.59 170 ALA C O 1
ATOM 8913 N N . GLY C 1 179 ? 5.595 17.359 -30.790 1.00 15.05 171 GLY C N 1
ATOM 8914 C CA . GLY C 1 179 ? 4.796 17.469 -31.992 1.00 16.59 171 GLY C CA 1
ATOM 8915 C C . GLY C 1 179 ? 3.328 17.136 -31.833 1.00 15.93 171 GLY C C 1
ATOM 8916 O O . GLY C 1 179 ? 2.688 16.735 -32.813 1.00 16.40 171 GLY C O 1
ATOM 8917 N N . CYS C 1 180 ? 2.749 17.325 -30.617 1.00 13.89 172 CYS C N 1
ATOM 8918 C CA . CYS C 1 180 ? 1.328 17.045 -30.370 1.00 13.25 172 CYS C CA 1
ATOM 8919 C C . CYS C 1 180 ? 0.500 18.314 -30.375 1.00 14.26 172 CYS C C 1
ATOM 8920 O O . CYS C 1 180 ? 0.823 19.251 -29.630 1.00 15.50 172 CYS C O 1
ATOM 8923 N N . PRO C 1 181 ? -0.614 18.346 -31.103 1.00 13.35 173 PRO C N 1
ATOM 8924 C CA . PRO C 1 181 ? -1.646 19.357 -30.822 1.00 10.71 173 PRO C CA 1
ATOM 8925 C C . PRO C 1 181 ? -2.223 19.125 -29.431 1.00 12.87 173 PRO C C 1
ATOM 8926 O O . PRO C 1 181 ? -2.307 17.987 -28.959 1.00 15.37 173 PRO C O 1
ATOM 8930 N N . PHE C 1 182 ? -2.657 20.207 -28.782 1.00 15.45 174 PHE C N 1
ATOM 8931 C CA . PHE C 1 182 ? -3.195 20.077 -27.431 1.00 14.38 174 PHE C CA 1
ATOM 8932 C C . PHE C 1 182 ? -4.292 21.106 -27.186 1.00 15.40 174 PHE C C 1
ATOM 8933 O O . PHE C 1 182 ? -4.362 22.150 -27.842 1.00 13.94 174 PHE C O 1
ATOM 8941 N N . VAL C 1 183 ? -5.153 20.790 -26.222 1.00 11.30 175 VAL C N 1
ATOM 8942 C CA . VAL C 1 183 ? -6.162 21.713 -25.706 1.00 13.22 175 VAL C CA 1
ATOM 8943 C C . VAL C 1 183 ? -5.942 21.799 -24.203 1.00 13.88 175 VAL C C 1
ATOM 8944 O O . VAL C 1 183 ? -6.022 20.778 -23.507 1.00 14.23 175 VAL C O 1
ATOM 8948 N N . LEU C 1 184 ? -5.637 23.001 -23.709 1.00 13.14 176 LEU C N 1
ATOM 8949 C CA . LEU C 1 184 ? -5.340 23.232 -22.300 1.00 12.35 176 LEU C CA 1
ATOM 8950 C C . LEU C 1 184 ? -6.516 23.933 -21.629 1.00 14.14 176 LEU C C 1
ATOM 8951 O O . LEU C 1 184 ? -6.997 24.963 -22.119 1.00 14.58 176 LEU C O 1
ATOM 8956 N N . LYS C 1 185 ? -6.975 23.374 -20.510 1.00 12.78 177 LYS C N 1
ATOM 8957 C CA . LYS C 1 185 ? -7.964 24.048 -19.672 1.00 12.37 177 LYS C CA 1
ATOM 8958 C C . LYS C 1 185 ? -7.294 24.497 -18.382 1.00 18.48 177 LYS C C 1
ATOM 8959 O O . LYS C 1 185 ? -7.011 23.655 -17.515 1.00 16.38 177 LYS C O 1
ATOM 8965 N N . PRO C 1 186 ? -7.024 25.785 -18.201 1.00 14.77 178 PRO C N 1
ATOM 8966 C CA . PRO C 1 186 ? -6.447 26.257 -16.940 1.00 13.41 178 PRO C CA 1
ATOM 8967 C C . PRO C 1 186 ? -7.501 26.293 -15.839 1.00 13.04 178 PRO C C 1
ATOM 8968 O O . PRO C 1 186 ? -8.702 26.170 -16.082 1.00 16.19 178 PRO C O 1
ATOM 8972 N N . ALA C 1 187 ? -7.031 26.486 -14.608 1.00 14.22 179 ALA C N 1
ATOM 8973 C CA . ALA C 1 187 ? -7.948 26.683 -13.491 1.00 13.55 179 ALA C CA 1
ATOM 8974 C C . ALA C 1 187 ? -8.733 27.980 -13.660 1.00 15.02 179 ALA C C 1
ATOM 8975 O O . ALA C 1 187 ? -8.172 29.029 -13.997 1.00 16.19 179 ALA C O 1
ATOM 8977 N N . SER C 1 188 ? -10.047 27.906 -13.416 1.00 13.94 180 SER C N 1
ATOM 8978 C CA . SER C 1 188 ? -10.904 29.069 -13.638 1.00 15.84 180 SER C CA 1
ATOM 8979 C C . SER C 1 188 ? -10.546 30.215 -12.708 1.00 18.18 180 SER C C 1
ATOM 8980 O O . SER C 1 188 ? -10.774 31.386 -13.040 1.00 18.95 180 SER C O 1
ATOM 8983 N N . ARG C 1 189 ? -9.994 29.902 -11.537 1.00 15.42 181 ARG C N 1
ATOM 8984 C CA . ARG C 1 189 ? -9.569 30.941 -10.612 1.00 17.04 181 ARG C CA 1
ATOM 8985 C C . ARG C 1 189 ? -8.315 31.665 -11.084 1.00 16.89 181 ARG C C 1
ATOM 8986 O O . ARG C 1 189 ? -8.058 32.779 -10.619 1.00 17.06 181 ARG C O 1
ATOM 8994 N N . THR C 1 190 ? -7.517 31.056 -11.966 1.00 16.58 182 THR C N 1
ATOM 8995 C CA . THR C 1 190 ? -6.232 31.618 -12.399 1.00 17.58 182 THR C CA 1
ATOM 8996 C C . THR C 1 190 ? -5.990 31.329 -13.878 1.00 16.92 182 THR C C 1
ATOM 8997 O O . THR C 1 190 ? -5.050 30.609 -14.238 1.00 17.45 182 THR C O 1
ATOM 9001 N N . PRO C 1 191 ? -6.796 31.910 -14.775 1.00 16.24 183 PRO C N 1
ATOM 9002 C CA . PRO C 1 191 ? -6.634 31.624 -16.209 1.00 14.31 183 PRO C CA 1
ATOM 9003 C C . PRO C 1 191 ? -5.740 32.585 -16.980 1.00 16.40 183 PRO C C 1
ATOM 9004 O O . PRO C 1 191 ? -5.367 32.268 -18.119 1.00 17.66 183 PRO C O 1
ATOM 9008 N N . VAL C 1 192 ? -5.386 33.735 -16.407 1.00 18.39 184 VAL C N 1
ATOM 9009 C CA . VAL C 1 192 ? -4.779 34.806 -17.192 1.00 18.18 184 VAL C CA 1
ATOM 9010 C C . VAL C 1 192 ? -3.388 34.410 -17.675 1.00 18.03 184 VAL C C 1
ATOM 9011 O O . VAL C 1 192 ? -3.038 34.620 -18.844 1.00 18.93 184 VAL C O 1
ATOM 9015 N N . GLY C 1 193 ? -2.569 33.844 -16.781 1.00 18.55 185 GLY C N 1
ATOM 9016 C CA . GLY C 1 193 ? -1.235 33.414 -17.179 1.00 20.19 185 GLY C CA 1
ATOM 9017 C C . GLY C 1 193 ? -1.249 32.468 -18.366 1.00 21.89 185 GLY C C 1
ATOM 9018 O O . GLY C 1 193 ? -0.469 32.630 -19.309 1.00 19.24 185 GLY C O 1
ATOM 9019 N N . ALA C 1 194 ? -2.144 31.475 -18.343 1.00 18.35 186 ALA C N 1
ATOM 9020 C CA . ALA C 1 194 ? -2.260 30.552 -19.471 1.00 19.11 186 ALA C CA 1
ATOM 9021 C C . ALA C 1 194 ? -2.645 31.284 -20.750 1.00 18.03 186 ALA C C 1
ATOM 9022 O O . ALA C 1 194 ? -2.188 30.922 -21.842 1.00 17.28 186 ALA C O 1
ATOM 9024 N N . LEU C 1 195 ? -3.502 32.305 -20.636 1.00 17.43 187 LEU C N 1
ATOM 9025 C CA . LEU C 1 195 ? -3.922 33.065 -21.812 1.00 16.95 187 LEU C CA 1
ATOM 9026 C C . LEU C 1 195 ? -2.809 33.975 -22.330 1.00 18.65 187 LEU C C 1
ATOM 9027 O O . LEU C 1 195 ? -2.793 34.317 -23.520 1.00 19.87 187 LEU C O 1
ATOM 9032 N N . ILE C 1 196 ? -1.881 34.385 -21.464 1.00 20.28 188 ILE C N 1
ATOM 9033 C CA . ILE C 1 196 ? -0.712 35.112 -21.952 1.00 19.23 188 ILE C CA 1
ATOM 9034 C C . ILE C 1 196 ? 0.233 34.159 -22.665 1.00 17.40 188 ILE C C 1
ATOM 9035 O O . ILE C 1 196 ? 0.803 34.502 -23.709 1.00 18.22 188 ILE C O 1
ATOM 9040 N N . ILE C 1 197 ? 0.432 32.957 -22.106 1.00 16.19 189 ILE C N 1
ATOM 9041 C CA . ILE C 1 197 ? 1.174 31.920 -22.822 1.00 17.72 189 ILE C CA 1
ATOM 9042 C C . ILE C 1 197 ? 0.547 31.678 -24.188 1.00 16.61 189 ILE C C 1
ATOM 9043 O O . ILE C 1 197 ? 1.246 31.574 -25.203 1.00 15.59 189 ILE C O 1
ATOM 9048 N N . ALA C 1 198 ? -0.788 31.625 -24.236 1.00 17.66 190 ALA C N 1
ATOM 9049 C CA . ALA C 1 198 ? -1.484 31.388 -25.496 1.00 16.90 190 ALA C CA 1
ATOM 9050 C C . ALA C 1 198 ? -1.248 32.523 -26.485 1.00 17.33 190 ALA C C 1
ATOM 9051 O O . ALA C 1 198 ? -1.026 32.277 -27.680 1.00 16.91 190 ALA C O 1
ATOM 9053 N N . GLU C 1 199 ? -1.310 33.773 -26.007 1.00 16.30 191 GLU C N 1
ATOM 9054 C CA . GLU C 1 199 ? -1.065 34.926 -26.874 1.00 17.49 191 GLU C CA 1
ATOM 9055 C C . GLU C 1 199 ? 0.324 34.852 -27.500 1.00 18.87 191 GLU C C 1
ATOM 9056 O O . GLU C 1 199 ? 0.504 35.148 -28.690 1.00 18.01 191 GLU C O 1
ATOM 9062 N N . VAL C 1 200 ? 1.314 34.437 -26.715 1.00 17.85 192 VAL C N 1
ATOM 9063 C CA . VAL C 1 200 ? 2.677 34.334 -27.229 1.00 17.11 192 VAL C CA 1
ATOM 9064 C C . VAL C 1 200 ? 2.767 33.228 -28.275 1.00 15.68 192 VAL C C 1
ATOM 9065 O O . VAL C 1 200 ? 3.405 33.393 -29.322 1.00 17.34 192 VAL C O 1
ATOM 9069 N N . LEU C 1 201 ? 2.121 32.089 -28.018 1.00 15.23 193 LEU C N 1
ATOM 9070 C CA . LEU C 1 201 ? 2.108 31.005 -28.999 1.00 17.88 193 LEU C CA 1
ATOM 9071 C C . LEU C 1 201 ? 1.381 31.410 -30.276 1.00 19.29 193 LEU C C 1
ATOM 9072 O O . LEU C 1 201 ? 1.756 30.971 -31.374 1.00 20.27 193 LEU C O 1
ATOM 9077 N N . ALA C 1 202 ? 0.325 32.220 -30.155 1.00 15.49 194 ALA C N 1
ATOM 9078 C CA . ALA C 1 202 ? -0.390 32.702 -31.331 1.00 17.76 194 ALA C CA 1
ATOM 9079 C C . ALA C 1 202 ? 0.497 33.542 -32.243 1.00 24.79 194 ALA C C 1
ATOM 9080 O O . ALA C 1 202 ? 0.153 33.735 -33.417 1.00 25.61 194 ALA C O 1
ATOM 9082 N N . GLU C 1 203 ? 1.624 34.050 -31.735 1.00 18.93 195 GLU C N 1
ATOM 9083 C CA . GLU C 1 203 ? 2.550 34.803 -32.575 1.00 19.55 195 GLU C CA 1
ATOM 9084 C C . GLU C 1 203 ? 3.370 33.908 -33.492 1.00 22.73 195 GLU C C 1
ATOM 9085 O O . GLU C 1 203 ? 3.935 34.404 -34.470 1.00 27.09 195 GLU C O 1
ATOM 9091 N N . THR C 1 204 ? 3.457 32.613 -33.193 1.00 24.40 196 THR C N 1
ATOM 9092 C CA . THR C 1 204 ? 4.285 31.718 -33.980 1.00 25.04 196 THR C CA 1
ATOM 9093 C C . THR C 1 204 ? 3.514 31.213 -35.202 1.00 24.30 196 THR C C 1
ATOM 9094 O O . THR C 1 204 ? 2.291 31.343 -35.311 1.00 25.89 196 THR C O 1
ATOM 9098 N N . ASN C 1 205 ? 4.249 30.631 -36.144 1.00 25.70 197 ASN C N 1
ATOM 9099 C CA . ASN C 1 205 ? 3.621 30.095 -37.344 1.00 22.98 197 ASN C CA 1
ATOM 9100 C C . ASN C 1 205 ? 3.183 28.646 -37.182 1.00 22.36 197 ASN C C 1
ATOM 9101 O O . ASN C 1 205 ? 3.195 27.896 -38.161 1.00 24.73 197 ASN C O 1
ATOM 9106 N N . LEU C 1 206 ? 2.799 28.228 -35.977 1.00 21.22 198 LEU C N 1
ATOM 9107 C CA . LEU C 1 206 ? 2.300 26.871 -35.790 1.00 18.59 198 LEU C CA 1
ATOM 9108 C C . LEU C 1 206 ? 1.085 26.625 -36.682 1.00 19.62 198 LEU C C 1
ATOM 9109 O O . LEU C 1 206 ? 0.308 27.544 -36.957 1.00 21.02 198 LEU C O 1
ATOM 9114 N N . PRO C 1 207 ? 0.890 25.394 -37.152 1.00 20.25 199 PRO C N 1
ATOM 9115 C CA . PRO C 1 207 ? -0.303 25.109 -37.960 1.00 18.33 199 PRO C CA 1
ATOM 9116 C C . PRO C 1 207 ? -1.571 25.365 -37.157 1.00 16.69 199 PRO C C 1
ATOM 9117 O O . PRO C 1 207 ? -1.611 25.158 -35.943 1.00 17.55 199 PRO C O 1
ATOM 9121 N N . LYS C 1 208 ? -2.610 25.834 -37.848 1.00 19.24 200 LYS C N 1
ATOM 9122 C CA . LYS C 1 208 ? -3.875 26.112 -37.170 1.00 18.93 200 LYS C CA 1
ATOM 9123 C C . LYS C 1 208 ? -4.436 24.835 -36.560 1.00 20.02 200 LYS C C 1
ATOM 9124 O O . LYS C 1 208 ? -4.497 23.794 -37.219 1.00 20.20 200 LYS C O 1
ATOM 9126 N N . GLY C 1 209 ? -4.849 24.918 -35.296 1.00 17.18 201 GLY C N 1
ATOM 9127 C CA . GLY C 1 209 ? -5.261 23.756 -34.544 1.00 15.98 201 GLY C CA 1
ATOM 9128 C C . GLY C 1 209 ? -4.166 23.150 -33.701 1.00 14.46 201 GLY C C 1
ATOM 9129 O O . GLY C 1 209 ? -4.440 22.207 -32.945 1.00 16.89 201 GLY C O 1
ATOM 9130 N N . ALA C 1 210 ? -2.933 23.661 -33.799 1.00 13.07 202 ALA C N 1
ATOM 9131 C CA . ALA C 1 210 ? -1.868 23.169 -32.931 1.00 14.93 202 ALA C CA 1
ATOM 9132 C C . ALA C 1 210 ? -2.219 23.356 -31.465 1.00 16.44 202 ALA C C 1
ATOM 9133 O O . ALA C 1 210 ? -1.861 22.515 -30.635 1.00 16.06 202 ALA C O 1
ATOM 9135 N N . PHE C 1 211 ? -2.914 24.438 -31.116 1.00 16.54 203 PHE C N 1
ATOM 9136 C CA . PHE C 1 211 ? -3.238 24.638 -29.711 1.00 16.21 203 PHE C CA 1
ATOM 9137 C C . PHE C 1 211 ? -4.555 25.384 -29.543 1.00 15.06 203 PHE C C 1
ATOM 9138 O O . PHE C 1 211 ? -4.948 26.198 -30.382 1.00 15.39 203 PHE C O 1
ATOM 9146 N N . SER C 1 212 ? -5.230 25.079 -28.438 1.00 14.72 204 SER C N 1
ATOM 9147 C CA . SER C 1 212 ? -6.328 25.875 -27.911 1.00 18.19 204 SER C CA 1
ATOM 9148 C C . SER C 1 212 ? -6.116 26.007 -26.415 1.00 14.31 204 SER C C 1
ATOM 9149 O O . SER C 1 212 ? -5.636 25.068 -25.776 1.00 14.39 204 SER C O 1
ATOM 9152 N N . VAL C 1 213 ? -6.441 27.174 -25.865 1.00 15.17 205 VAL C N 1
ATOM 9153 C CA . VAL C 1 213 ? -6.413 27.395 -24.421 1.00 12.63 205 VAL C CA 1
ATOM 9154 C C . VAL C 1 213 ? -7.781 27.948 -24.053 1.00 13.42 205 VAL C C 1
ATOM 9155 O O . VAL C 1 213 ? -8.128 29.067 -24.445 1.00 13.59 205 VAL C O 1
ATOM 9159 N N . LEU C 1 214 ? -8.557 27.163 -23.314 1.00 13.80 206 LEU C N 1
ATOM 9160 C CA . LEU C 1 214 ? -9.987 27.404 -23.144 1.00 15.46 206 LEU C CA 1
ATOM 9161 C C . LEU C 1 214 ? -10.333 27.397 -21.667 1.00 14.06 206 LEU C C 1
ATOM 9162 O O . LEU C 1 214 ? -10.384 26.313 -21.052 1.00 16.64 206 LEU C O 1
ATOM 9167 N N . PRO C 1 215 ? -10.578 28.548 -21.052 1.00 14.34 207 PRO C N 1
ATOM 9168 C CA . PRO C 1 215 ? -11.097 28.534 -19.680 1.00 13.80 207 PRO C CA 1
ATOM 9169 C C . PRO C 1 215 ? -12.477 27.894 -19.656 1.00 15.69 207 PRO C C 1
ATOM 9170 O O . PRO C 1 215 ? -13.319 28.165 -20.512 1.00 19.65 207 PRO C O 1
ATOM 9174 N N . ALA C 1 216 ? -12.692 27.016 -18.678 1.00 17.18 208 ALA C N 1
ATOM 9175 C CA . ALA C 1 216 ? -13.985 26.372 -18.486 1.00 15.37 208 ALA C CA 1
ATOM 9176 C C . ALA C 1 216 ? -14.058 25.853 -17.058 1.00 16.12 208 ALA C C 1
ATOM 9177 O O . ALA C 1 216 ? -13.071 25.335 -16.528 1.00 18.69 208 ALA C O 1
ATOM 9179 N N . HIS C 1 217 ? -15.221 26.008 -16.438 1.00 16.07 209 HIS C N 1
ATOM 9180 C CA . HIS C 1 217 ? -15.413 25.464 -15.101 1.00 15.60 209 HIS C CA 1
ATOM 9181 C C . HIS C 1 217 ? -15.475 23.939 -15.144 1.00 17.07 209 HIS C C 1
ATOM 9182 O O . HIS C 1 217 ? -15.848 23.339 -16.158 1.00 17.83 209 HIS C O 1
ATOM 9189 N N . ARG C 1 218 ? -15.109 23.312 -14.020 1.00 14.64 210 ARG C N 1
ATOM 9190 C CA . ARG C 1 218 ? -15.117 21.852 -13.944 1.00 16.47 210 ARG C CA 1
ATOM 9191 C C . ARG C 1 218 ? -16.455 21.274 -14.382 1.00 17.44 210 ARG C C 1
ATOM 9192 O O . ARG C 1 218 ? -16.498 20.235 -15.054 1.00 17.90 210 ARG C O 1
ATOM 9200 N N . ASP C 1 219 ? -17.563 21.935 -14.024 1.00 17.27 211 ASP C N 1
ATOM 9201 C CA A ASP C 1 219 ? -18.895 21.458 -14.399 0.44 21.60 211 ASP C CA 1
ATOM 9202 C CA B ASP C 1 219 ? -18.871 21.412 -14.400 0.56 21.38 211 ASP C CA 1
ATOM 9203 C C . ASP C 1 219 ? -19.131 21.487 -15.902 1.00 23.21 211 ASP C C 1
ATOM 9204 O O . ASP C 1 219 ? -20.061 20.827 -16.383 1.00 25.32 211 ASP C O 1
ATOM 9213 N N . GLY C 1 220 ? -18.340 22.260 -16.648 1.00 17.76 212 GLY C N 1
ATOM 9214 C CA . GLY C 1 220 ? -18.504 22.329 -18.089 1.00 19.64 212 GLY C CA 1
ATOM 9215 C C . GLY C 1 220 ? -17.366 21.685 -18.856 1.00 17.16 212 GLY C C 1
ATOM 9216 O O . GLY C 1 220 ? -17.197 21.945 -20.051 1.00 20.98 212 GLY C O 1
ATOM 9217 N N . ALA C 1 221 ? -16.584 20.828 -18.192 1.00 15.43 213 ALA C N 1
ATOM 9218 C CA . ALA C 1 221 ? -15.322 20.352 -18.746 1.00 16.78 213 ALA C CA 1
ATOM 9219 C C . ALA C 1 221 ? -15.308 18.847 -19.004 1.00 17.13 213 ALA C C 1
ATOM 9220 O O . ALA C 1 221 ? -14.225 18.258 -19.097 1.00 16.49 213 ALA C O 1
ATOM 9222 N N . ASP C 1 222 ? -16.480 18.212 -19.134 1.00 16.06 214 ASP C N 1
ATOM 9223 C CA . ASP C 1 222 ? -16.517 16.755 -19.282 1.00 15.89 214 ASP C CA 1
ATOM 9224 C C . ASP C 1 222 ? -15.715 16.286 -20.492 1.00 16.49 214 ASP C C 1
ATOM 9225 O O . ASP C 1 222 ? -15.040 15.250 -20.426 1.00 14.99 214 ASP C O 1
ATOM 9230 N N . LEU C 1 223 ? -15.773 17.029 -21.605 1.00 15.82 215 LEU C N 1
ATOM 9231 C CA . LEU C 1 223 ? -15.133 16.574 -22.840 1.00 14.81 215 LEU C CA 1
ATOM 9232 C C . LEU C 1 223 ? -13.624 16.439 -22.695 1.00 17.49 215 LEU C C 1
ATOM 9233 O O . LEU C 1 223 ? -13.005 15.638 -23.408 1.00 16.20 215 LEU C O 1
ATOM 9238 N N . PHE C 1 224 ? -13.010 17.226 -21.808 1.00 16.46 216 PHE C N 1
ATOM 9239 C CA . PHE C 1 224 ? -11.574 17.100 -21.593 1.00 14.58 216 PHE C CA 1
ATOM 9240 C C . PHE C 1 224 ? -11.187 15.720 -21.090 1.00 14.79 216 PHE C C 1
ATOM 9241 O O . PHE C 1 224 ? -10.040 15.300 -21.285 1.00 16.72 216 PHE C O 1
ATOM 9249 N N . THR C 1 225 ? -12.109 15.008 -20.441 1.00 13.60 217 THR C N 1
ATOM 9250 C CA . THR C 1 225 ? -11.832 13.651 -19.979 1.00 14.57 217 THR C CA 1
ATOM 9251 C C . THR C 1 225 ? -12.386 12.585 -20.917 1.00 16.10 217 THR C C 1
ATOM 9252 O O . THR C 1 225 ? -11.711 11.579 -21.166 1.00 15.74 217 THR C O 1
ATOM 9256 N N . THR C 1 226 ? -13.591 12.782 -21.459 1.00 17.48 218 THR C N 1
ATOM 9257 C CA . THR C 1 226 ? -14.295 11.692 -22.130 1.00 16.68 218 THR C CA 1
ATOM 9258 C C . THR C 1 226 ? -14.133 11.657 -23.644 1.00 19.78 218 THR C C 1
ATOM 9259 O O . THR C 1 226 ? -14.351 10.593 -24.238 1.00 20.32 218 THR C O 1
ATOM 9263 N N . ASP C 1 227 ? -13.786 12.762 -24.300 1.00 14.59 219 ASP C N 1
ATOM 9264 C CA . ASP C 1 227 ? -13.800 12.740 -25.761 1.00 15.03 219 ASP C CA 1
ATOM 9265 C C . ASP C 1 227 ? -12.749 11.761 -26.277 1.00 14.30 219 ASP C C 1
ATOM 9266 O O . ASP C 1 227 ? -11.574 11.828 -25.892 1.00 16.01 219 ASP C O 1
ATOM 9271 N N . GLU C 1 228 ? -13.170 10.837 -27.149 1.00 17.51 220 GLU C N 1
ATOM 9272 C CA . GLU C 1 228 ? -12.247 9.798 -27.601 1.00 17.32 220 GLU C CA 1
ATOM 9273 C C . GLU C 1 228 ? -11.245 10.280 -28.644 1.00 17.97 220 GLU C C 1
ATOM 9274 O O . GLU C 1 228 ? -10.347 9.512 -29.010 1.00 19.60 220 GLU C O 1
ATOM 9280 N N . ARG C 1 229 ? -11.367 11.516 -29.138 1.00 17.05 221 ARG C N 1
ATOM 9281 C CA . ARG C 1 229 ? -10.372 12.036 -30.070 1.00 14.87 221 ARG C CA 1
ATOM 9282 C C . ARG C 1 229 ? -9.084 12.449 -29.368 1.00 15.96 221 ARG C C 1
ATOM 9283 O O . ARG C 1 229 ? -8.036 12.531 -30.017 1.00 16.84 221 ARG C O 1
ATOM 9291 N N . PHE C 1 230 ? -9.135 12.695 -28.059 1.00 13.89 222 PHE C N 1
ATOM 9292 C CA . PHE C 1 230 ? -7.925 12.880 -27.266 1.00 12.92 222 PHE C CA 1
ATOM 9293 C C . PHE C 1 230 ? -7.272 11.522 -27.038 1.00 14.05 222 PHE C C 1
ATOM 9294 O O . PHE C 1 230 ? -7.947 10.567 -26.650 1.00 15.46 222 PHE C O 1
ATOM 9302 N N . ARG C 1 231 ? -5.962 11.436 -27.247 1.00 12.04 223 ARG C N 1
ATOM 9303 C CA . ARG C 1 231 ? -5.237 10.185 -27.034 1.00 12.94 223 ARG C CA 1
ATOM 9304 C C . ARG C 1 231 ? -4.537 10.130 -25.680 1.00 11.93 223 ARG C C 1
ATOM 9305 O O . ARG C 1 231 ? -4.064 9.054 -25.280 1.00 13.02 223 ARG C O 1
ATOM 9313 N N . LEU C 1 232 ? -4.471 11.264 -24.977 1.00 12.00 224 LEU C N 1
ATOM 9314 C CA . LEU C 1 232 ? -3.817 11.415 -23.684 1.00 12.23 224 LEU C CA 1
ATOM 9315 C C . LEU C 1 232 ? -4.593 12.453 -22.891 1.00 13.53 224 LEU C C 1
ATOM 9316 O O . LEU C 1 232 ? -4.915 13.518 -23.424 1.00 13.67 224 LEU C O 1
ATOM 9321 N N . LEU C 1 233 ? -4.889 12.144 -21.633 1.00 11.96 225 LEU C N 1
ATOM 9322 C CA . LEU C 1 233 ? -5.296 13.145 -20.655 1.00 12.20 225 LEU C CA 1
ATOM 9323 C C . LEU C 1 233 ? -4.156 13.285 -19.663 1.00 13.53 225 LEU C C 1
ATOM 9324 O O . LEU C 1 233 ? -3.738 12.292 -19.059 1.00 14.18 225 LEU C O 1
ATOM 9329 N N . SER C 1 234 ? -3.632 14.500 -19.507 1.00 11.93 226 SER C N 1
ATOM 9330 C CA . SER C 1 234 ? -2.612 14.759 -18.496 1.00 13.39 226 SER C CA 1
ATOM 9331 C C . SER C 1 234 ? -3.191 15.785 -17.532 1.00 13.18 226 SER C C 1
ATOM 9332 O O . SER C 1 234 ? -3.429 16.940 -17.910 1.00 12.81 226 SER C O 1
ATOM 9335 N N . PHE C 1 235 ? -3.427 15.350 -16.297 1.00 9.36 227 PHE C N 1
ATOM 9336 C CA . PHE C 1 235 ? -4.150 16.130 -15.300 1.00 9.51 227 PHE C CA 1
ATOM 9337 C C . PHE C 1 235 ? -3.222 16.446 -14.136 1.00 12.16 227 PHE C C 1
ATOM 9338 O O . PHE C 1 235 ? -2.582 15.540 -13.590 1.00 13.22 227 PHE C O 1
ATOM 9346 N N . THR C 1 236 ? -3.178 17.716 -13.743 1.00 13.30 228 THR C N 1
ATOM 9347 C CA . THR C 1 236 ? -2.497 18.145 -12.521 1.00 13.07 228 THR C CA 1
ATOM 9348 C C . THR C 1 236 ? -3.523 18.836 -11.633 1.00 12.79 228 THR C C 1
ATOM 9349 O O . THR C 1 236 ? -4.121 19.842 -12.034 1.00 13.05 228 THR C O 1
ATOM 9353 N N . GLY C 1 237 ? -3.732 18.286 -10.441 1.00 12.67 229 GLY C N 1
ATOM 9354 C CA . GLY C 1 237 ? -4.728 18.826 -9.533 1.00 11.67 229 GLY C CA 1
ATOM 9355 C C . GLY C 1 237 ? -4.923 17.888 -8.355 1.00 14.42 229 GLY C C 1
ATOM 9356 O O . GLY C 1 237 ? -4.048 17.081 -8.038 1.00 12.63 229 GLY C O 1
ATOM 9357 N N . SER C 1 238 ? -6.086 18.002 -7.720 1.00 12.50 230 SER C N 1
ATOM 9358 C CA . SER C 1 238 ? -6.315 17.282 -6.475 1.00 14.16 230 SER C CA 1
ATOM 9359 C C . SER C 1 238 ? -6.462 15.776 -6.711 1.00 15.63 230 SER C C 1
ATOM 9360 O O . SER C 1 238 ? -6.974 15.342 -7.748 1.00 14.05 230 SER C O 1
ATOM 9363 N N . PRO C 1 239 ? -6.006 14.955 -5.759 1.00 15.93 231 PRO C N 1
ATOM 9364 C CA . PRO C 1 239 ? -6.225 13.498 -5.873 1.00 14.97 231 PRO C CA 1
ATOM 9365 C C . PRO C 1 239 ? -7.686 13.108 -6.064 1.00 17.77 231 PRO C C 1
ATOM 9366 O O . PRO C 1 239 ? -7.981 12.207 -6.861 1.00 15.81 231 PRO C O 1
ATOM 9370 N N . ALA C 1 240 ? -8.612 13.755 -5.347 1.00 16.36 232 ALA C N 1
ATOM 9371 C CA . ALA C 1 240 ? -10.020 13.373 -5.442 1.00 15.56 232 ALA C CA 1
ATOM 9372 C C . ALA C 1 240 ? -10.545 13.549 -6.861 1.00 18.53 232 ALA C C 1
ATOM 9373 O O . ALA C 1 240 ? -11.338 12.731 -7.345 1.00 18.28 232 ALA C O 1
ATOM 9375 N N . VAL C 1 241 ? -10.113 14.611 -7.546 1.00 16.62 233 VAL C N 1
ATOM 9376 C CA . VAL C 1 241 ? -10.522 14.807 -8.935 1.00 13.29 233 VAL C CA 1
ATOM 9377 C C . VAL C 1 241 ? -9.773 13.849 -9.851 1.00 13.46 233 VAL C C 1
ATOM 9378 O O . VAL C 1 241 ? -10.375 13.178 -10.697 1.00 15.83 233 VAL C O 1
ATOM 9382 N N . GLY C 1 242 ? -8.449 13.763 -9.692 1.00 13.72 234 GLY C N 1
ATOM 9383 C CA . GLY C 1 242 ? -7.648 13.012 -10.651 1.00 15.07 234 GLY C CA 1
ATOM 9384 C C . GLY C 1 242 ? -8.045 11.549 -10.740 1.00 16.18 234 GLY C C 1
ATOM 9385 O O . GLY C 1 242 ? -8.187 10.998 -11.835 1.00 14.20 234 GLY C O 1
ATOM 9386 N N . TRP C 1 243 ? -8.227 10.896 -9.587 1.00 13.62 235 TRP C N 1
ATOM 9387 C CA . TRP C 1 243 ? -8.603 9.484 -9.633 1.00 13.05 235 TRP C CA 1
ATOM 9388 C C . TRP C 1 243 ? -10.007 9.305 -10.196 1.00 16.35 235 TRP C C 1
ATOM 9389 O O . TRP C 1 243 ? -10.286 8.288 -10.843 1.00 15.75 235 TRP C O 1
ATOM 9400 N N . ALA C 1 244 ? -10.890 10.282 -9.979 1.00 16.12 236 ALA C N 1
ATOM 9401 C CA . ALA C 1 244 ? -12.231 10.205 -10.548 1.00 16.44 236 ALA C CA 1
ATOM 9402 C C . ALA C 1 244 ? -12.195 10.347 -12.064 1.00 17.03 236 ALA C C 1
ATOM 9403 O O . ALA C 1 244 ? -12.945 9.662 -12.771 1.00 16.38 236 ALA C O 1
ATOM 9405 N N . LEU C 1 245 ? -11.335 11.229 -12.584 1.00 14.71 237 LEU C N 1
ATOM 9406 C CA . LEU C 1 245 ? -11.245 11.387 -14.033 1.00 14.87 237 LEU C CA 1
ATOM 9407 C C . LEU C 1 245 ? -10.650 10.152 -14.702 1.00 16.92 237 LEU C C 1
ATOM 9408 O O . LEU C 1 245 ? -11.050 9.811 -15.821 1.00 15.46 237 LEU C O 1
ATOM 9413 N N . LYS C 1 246 ? -9.719 9.460 -14.038 1.00 13.16 238 LYS C N 1
ATOM 9414 C CA . LYS C 1 246 ? -9.169 8.242 -14.620 1.00 13.54 238 LYS C CA 1
ATOM 9415 C C . LYS C 1 246 ? -10.278 7.233 -14.899 1.00 11.78 238 LYS C C 1
ATOM 9416 O O . LYS C 1 246 ? -10.275 6.567 -15.944 1.00 14.33 238 LYS C O 1
ATOM 9422 N N . GLU C 1 247 ? -11.260 7.139 -13.992 1.00 13.67 239 GLU C N 1
ATOM 9423 C CA . GLU C 1 247 ? -12.364 6.194 -14.165 1.00 14.72 239 GLU C CA 1
ATOM 9424 C C . GLU C 1 247 ? -13.191 6.507 -15.403 1.00 16.67 239 GLU C C 1
ATOM 9425 O O . GLU C 1 247 ? -13.795 5.602 -15.990 1.00 19.20 239 GLU C O 1
ATOM 9431 N N . LYS C 1 248 ? -13.261 7.778 -15.793 1.00 14.07 240 LYS C N 1
ATOM 9432 C CA . LYS C 1 248 ? -14.137 8.228 -16.867 1.00 14.43 240 LYS C CA 1
ATOM 9433 C C . LYS C 1 248 ? -13.419 8.440 -18.190 1.00 14.40 240 LYS C C 1
ATOM 9434 O O . LYS C 1 248 ? -14.056 8.848 -19.169 1.00 16.54 240 LYS C O 1
ATOM 9440 N N . ALA C 1 249 ? -12.116 8.179 -18.251 1.00 13.98 241 ALA C N 1
ATOM 9441 C CA . ALA C 1 249 ? -11.330 8.634 -19.390 1.00 13.18 241 ALA C CA 1
ATOM 9442 C C . ALA C 1 249 ? -11.532 7.785 -20.642 1.00 13.53 241 ALA C C 1
ATOM 9443 O O . ALA C 1 249 ? -11.209 8.247 -21.741 1.00 16.39 241 ALA C O 1
ATOM 9445 N N . GLY C 1 250 ? -12.036 6.564 -20.513 1.00 13.65 242 GLY C N 1
ATOM 9446 C CA . GLY C 1 250 ? -12.176 5.707 -21.671 1.00 15.53 242 GLY C CA 1
ATOM 9447 C C . GLY C 1 250 ? -10.843 5.120 -22.101 1.00 15.45 242 GLY C C 1
ATOM 9448 O O . GLY C 1 250 ? -10.030 4.726 -21.257 1.00 15.50 242 GLY C O 1
ATOM 9449 N N . LYS C 1 251 ? -10.590 5.077 -23.407 1.00 13.12 243 LYS C N 1
ATOM 9450 C CA . LYS C 1 251 ? -9.419 4.367 -23.915 1.00 13.50 243 LYS C CA 1
ATOM 9451 C C . LYS C 1 251 ? -8.116 5.150 -23.791 1.00 13.51 243 LYS C C 1
ATOM 9452 O O . LYS C 1 251 ? -7.050 4.533 -23.784 1.00 14.08 243 LYS C O 1
ATOM 9458 N N . LYS C 1 252 ? -8.172 6.479 -23.702 1.00 13.80 244 LYS C N 1
ATOM 9459 C CA . LYS C 1 252 ? -6.960 7.293 -23.727 1.00 14.10 244 LYS C CA 1
ATOM 9460 C C . LYS C 1 252 ? -5.999 6.953 -22.586 1.00 16.98 244 LYS C C 1
ATOM 9461 O O . LYS C 1 252 ? -6.392 6.478 -21.513 1.00 14.17 244 LYS C O 1
ATOM 9467 N N . LYS C 1 253 ? -4.716 7.217 -22.832 1.00 11.84 245 LYS C N 1
ATOM 9468 C CA . LYS C 1 253 ? -3.714 7.184 -21.771 1.00 10.57 245 LYS C CA 1
ATOM 9469 C C . LYS C 1 253 ? -4.000 8.286 -20.751 1.00 13.20 245 LYS C C 1
ATOM 9470 O O . LYS C 1 253 ? -4.447 9.376 -21.109 1.00 14.57 245 LYS C O 1
ATOM 9476 N N . VAL C 1 254 ? -3.749 7.992 -19.473 1.00 11.98 246 VAL C N 1
ATOM 9477 C CA . VAL C 1 254 ? -3.974 8.941 -18.384 1.00 12.03 246 VAL C CA 1
ATOM 9478 C C . VAL C 1 254 ? -2.674 9.138 -17.611 1.00 11.80 246 VAL C C 1
ATOM 9479 O O . VAL C 1 254 ? -2.016 8.163 -17.224 1.00 13.77 246 VAL C O 1
ATOM 9483 N N . VAL C 1 255 ? -2.315 10.398 -17.384 1.00 12.07 247 VAL C N 1
ATOM 9484 C CA . VAL C 1 255 ? -1.200 10.780 -16.526 1.00 11.43 247 VAL C CA 1
ATOM 9485 C C . VAL C 1 255 ? -1.764 11.682 -15.434 1.00 12.42 247 VAL C C 1
ATOM 9486 O O . VAL C 1 255 ? -2.503 12.624 -15.735 1.00 12.24 247 VAL C O 1
ATOM 9490 N N . LEU C 1 256 ? -1.423 11.399 -14.176 1.00 12.17 248 LEU C N 1
ATOM 9491 C CA . LEU C 1 256 ? -1.949 12.142 -13.032 1.00 10.50 248 LEU C CA 1
ATOM 9492 C C . LEU C 1 256 ? -0.814 12.705 -12.190 1.00 13.43 248 LEU C C 1
ATOM 9493 O O . LEU C 1 256 ? 0.088 11.968 -11.780 1.00 12.30 248 LEU C O 1
ATOM 9498 N N . GLU C 1 257 ? -0.885 14.005 -11.907 1.00 11.72 249 GLU C N 1
ATOM 9499 C CA . GLU C 1 257 ? 0.063 14.697 -11.037 1.00 9.46 249 GLU C CA 1
ATOM 9500 C C . GLU C 1 257 ? -0.774 15.256 -9.896 1.00 13.34 249 GLU C C 1
ATOM 9501 O O . GLU C 1 257 ? -1.464 16.267 -10.076 1.00 12.78 249 GLU C O 1
ATOM 9507 N N . LEU C 1 258 ? -0.712 14.618 -8.724 1.00 11.22 250 LEU C N 1
ATOM 9508 C CA . LEU C 1 258 ? -1.671 14.952 -7.670 1.00 10.34 250 LEU C CA 1
ATOM 9509 C C . LEU C 1 258 ? -0.985 15.507 -6.422 1.00 12.04 250 LEU C C 1
ATOM 9510 O O . LEU C 1 258 ? 0.057 16.163 -6.526 1.00 14.30 250 LEU C O 1
ATOM 9515 N N . GLY C 1 259 ? -1.572 15.279 -5.247 1.00 13.28 251 GLY C N 1
ATOM 9516 C CA . GLY C 1 259 ? -1.092 15.928 -4.031 1.00 15.33 251 GLY C CA 1
ATOM 9517 C C . GLY C 1 259 ? -0.616 14.993 -2.935 1.00 15.90 251 GLY C C 1
ATOM 9518 O O . GLY C 1 259 ? -0.501 13.784 -3.152 1.00 13.02 251 GLY C O 1
ATOM 9519 N N . GLY C 1 260 ? -0.351 15.533 -1.749 1.00 15.61 252 GLY C N 1
ATOM 9520 C CA . GLY C 1 260 ? 0.074 14.686 -0.649 1.00 13.55 252 GLY C CA 1
ATOM 9521 C C . GLY C 1 260 ? 0.285 15.493 0.616 1.00 13.52 252 GLY C C 1
ATOM 9522 O O . GLY C 1 260 ? -0.015 16.687 0.669 1.00 14.49 252 GLY C O 1
ATOM 9523 N N . ASN C 1 261 ? 0.792 14.816 1.647 1.00 12.31 253 ASN C N 1
ATOM 9524 C CA . ASN C 1 261 ? 1.056 15.420 2.954 1.00 10.53 253 ASN C CA 1
ATOM 9525 C C . ASN C 1 261 ? 2.539 15.238 3.279 1.00 13.99 253 ASN C C 1
ATOM 9526 O O . ASN C 1 261 ? 2.902 14.513 4.209 1.00 13.79 253 ASN C O 1
ATOM 9531 N N . ALA C 1 262 ? 3.390 15.931 2.515 1.00 12.81 254 ALA C N 1
ATOM 9532 C CA . ALA C 1 262 ? 4.821 15.636 2.485 1.00 13.36 254 ALA C CA 1
ATOM 9533 C C . ALA C 1 262 ? 5.487 15.819 3.844 1.00 13.86 254 ALA C C 1
ATOM 9534 O O . ALA C 1 262 ? 5.152 16.734 4.609 1.00 14.02 254 ALA C O 1
ATOM 9536 N N . ALA C 1 263 ? 6.455 14.946 4.128 1.00 12.21 255 ALA C N 1
ATOM 9537 C CA . ALA C 1 263 ? 7.192 14.949 5.384 1.00 11.92 255 ALA C CA 1
ATOM 9538 C C . ALA C 1 263 ? 8.663 15.286 5.164 1.00 10.95 255 ALA C C 1
ATOM 9539 O O . ALA C 1 263 ? 9.233 14.988 4.108 1.00 13.80 255 ALA C O 1
ATOM 9541 N N . ALA C 1 264 ? 9.281 15.865 6.199 1.00 12.72 256 ALA C N 1
ATOM 9542 C CA . ALA C 1 264 ? 10.728 16.069 6.257 1.00 12.85 256 ALA C CA 1
ATOM 9543 C C . ALA C 1 264 ? 11.256 15.438 7.539 1.00 14.08 256 ALA C C 1
ATOM 9544 O O . ALA C 1 264 ? 10.684 15.652 8.611 1.00 16.29 256 ALA C O 1
ATOM 9546 N N . ILE C 1 265 ? 12.346 14.672 7.434 1.00 12.62 257 ILE C N 1
ATOM 9547 C CA . ILE C 1 265 ? 13.007 14.063 8.586 1.00 10.97 257 ILE C CA 1
ATOM 9548 C C . ILE C 1 265 ? 14.267 14.855 8.906 1.00 13.54 257 ILE C C 1
ATOM 9549 O O . ILE C 1 265 ? 15.053 15.170 8.002 1.00 15.01 257 ILE C O 1
ATOM 9554 N N . VAL C 1 266 ? 14.479 15.153 10.190 1.00 12.01 258 VAL C N 1
ATOM 9555 C CA . VAL C 1 266 ? 15.716 15.774 10.663 1.00 12.45 258 VAL C CA 1
ATOM 9556 C C . VAL C 1 266 ? 16.448 14.746 11.522 1.00 12.89 258 VAL C C 1
ATOM 9557 O O . VAL C 1 266 ? 15.989 14.389 12.617 1.00 13.55 258 VAL C O 1
ATOM 9561 N N . ASP C 1 267 ? 17.600 14.280 11.039 1.00 12.02 259 ASP C N 1
ATOM 9562 C CA . ASP C 1 267 ? 18.353 13.203 11.668 1.00 13.15 259 ASP C CA 1
ATOM 9563 C C . ASP C 1 267 ? 19.179 13.727 12.844 1.00 16.86 259 ASP C C 1
ATOM 9564 O O . ASP C 1 267 ? 19.359 14.937 13.037 1.00 14.75 259 ASP C O 1
ATOM 9569 N N . ALA C 1 268 ? 19.708 12.782 13.626 1.00 14.44 260 ALA C N 1
ATOM 9570 C CA . ALA C 1 268 ? 20.405 13.114 14.863 1.00 15.18 260 ALA C CA 1
ATOM 9571 C C . ALA C 1 268 ? 21.709 13.875 14.640 1.00 15.05 260 ALA C C 1
ATOM 9572 O O . ALA C 1 268 ? 22.209 14.487 15.588 1.00 18.82 260 ALA C O 1
ATOM 9574 N N . ASP C 1 269 ? 22.269 13.857 13.424 1.00 15.78 261 ASP C N 1
ATOM 9575 C CA . ASP C 1 269 ? 23.575 14.455 13.146 1.00 15.84 261 ASP C CA 1
ATOM 9576 C C . ASP C 1 269 ? 23.498 15.908 12.670 1.00 17.95 261 ASP C C 1
ATOM 9577 O O . ASP C 1 269 ? 24.501 16.436 12.178 1.00 18.87 261 ASP C O 1
ATOM 9582 N N . GLN C 1 270 ? 22.348 16.568 12.817 1.00 15.20 262 GLN C N 1
ATOM 9583 C CA . GLN C 1 270 ? 22.102 17.862 12.188 1.00 14.89 262 GLN C CA 1
ATOM 9584 C C . GLN C 1 270 ? 22.313 19.060 13.111 1.00 16.05 262 GLN C C 1
ATOM 9585 O O . GLN C 1 270 ? 21.975 20.182 12.716 1.00 16.89 262 GLN C O 1
ATOM 9591 N N . PHE C 1 271 ? 22.876 18.869 14.308 1.00 16.69 263 PHE C N 1
ATOM 9592 C CA . PHE C 1 271 ? 22.930 19.972 15.268 1.00 18.34 263 PHE C CA 1
ATOM 9593 C C . PHE C 1 271 ? 23.624 21.202 14.684 1.00 20.97 263 PHE C C 1
ATOM 9594 O O . PHE C 1 271 ? 23.119 22.327 14.797 1.00 22.80 263 PHE C O 1
ATOM 9602 N N . GLU C 1 272 ? 24.780 21.010 14.052 1.00 18.74 264 GLU C N 1
ATOM 9603 C CA . GLU C 1 272 ? 25.541 22.156 13.574 1.00 22.03 264 GLU C CA 1
ATOM 9604 C C . GLU C 1 272 ? 24.868 22.867 12.408 1.00 22.49 264 GLU C C 1
ATOM 9605 O O . GLU C 1 272 ? 25.248 24.000 12.096 1.00 24.76 264 GLU C O 1
ATOM 9611 N N . GLN C 1 273 ? 23.888 22.245 11.754 1.00 19.79 265 GLN C N 1
ATOM 9612 C CA A GLN C 1 273 ? 23.250 22.994 10.673 0.43 19.63 265 GLN C CA 1
ATOM 9613 C CA B GLN C 1 273 ? 23.171 22.753 10.599 0.57 19.20 265 GLN C CA 1
ATOM 9614 C C . GLN C 1 273 ? 21.764 23.224 10.933 1.00 15.00 265 GLN C C 1
ATOM 9615 O O . GLN C 1 273 ? 20.971 23.415 10.008 1.00 16.37 265 GLN C O 1
ATOM 9626 N N . LEU C 1 274 ? 21.402 23.346 12.213 1.00 17.15 266 LEU C N 1
ATOM 9627 C CA . LEU C 1 274 ? 19.991 23.541 12.549 1.00 15.74 266 LEU C CA 1
ATOM 9628 C C . LEU C 1 274 ? 19.423 24.824 11.946 1.00 18.00 266 LEU C C 1
ATOM 9629 O O . LEU C 1 274 ? 18.259 24.853 11.540 1.00 15.84 266 LEU C O 1
ATOM 9634 N N . ASP C 1 275 ? 20.215 25.903 11.889 1.00 16.98 267 ASP C N 1
ATOM 9635 C CA . ASP C 1 275 ? 19.680 27.139 11.319 1.00 15.64 267 ASP C CA 1
ATOM 9636 C C . ASP C 1 275 ? 19.374 26.981 9.833 1.00 17.16 267 ASP C C 1
ATOM 9637 O O . ASP C 1 275 ? 18.362 27.501 9.344 1.00 16.75 267 ASP C O 1
ATOM 9642 N N . TYR C 1 276 ? 20.234 26.270 9.097 1.00 15.25 268 TYR C N 1
ATOM 9643 C CA . TYR C 1 276 ? 19.934 25.945 7.706 1.00 14.71 268 TYR C CA 1
ATOM 9644 C C . TYR C 1 276 ? 18.681 25.081 7.608 1.00 16.05 268 TYR C C 1
ATOM 9645 O O . TYR C 1 276 ? 17.783 25.350 6.799 1.00 14.73 268 TYR C O 1
ATOM 9654 N N . VAL C 1 277 ? 18.613 24.027 8.422 1.00 14.47 269 VAL C N 1
ATOM 9655 C CA . VAL C 1 277 ? 17.467 23.119 8.388 1.00 13.64 269 VAL C CA 1
ATOM 9656 C C . VAL C 1 277 ? 16.177 23.879 8.675 1.00 13.68 269 VAL C C 1
ATOM 9657 O O . VAL C 1 277 ? 15.174 23.726 7.966 1.00 14.28 269 VAL C O 1
ATOM 9661 N N . VAL C 1 278 ? 16.191 24.724 9.712 1.00 15.08 270 VAL C N 1
ATOM 9662 C CA . VAL C 1 278 ? 14.986 25.450 10.105 1.00 13.92 270 VAL C CA 1
ATOM 9663 C C . VAL C 1 278 ? 14.549 26.406 9.002 1.00 16.69 270 VAL C C 1
ATOM 9664 O O . VAL C 1 278 ? 13.350 26.541 8.718 1.00 15.14 270 VAL C O 1
ATOM 9668 N N . ASP C 1 279 ? 15.509 27.079 8.363 1.00 13.94 271 ASP C N 1
ATOM 9669 C CA . ASP C 1 279 ? 15.175 27.967 7.253 1.00 14.16 271 ASP C CA 1
ATOM 9670 C C . ASP C 1 279 ? 14.489 27.209 6.122 1.00 14.12 271 ASP C C 1
ATOM 9671 O O . ASP C 1 279 ? 13.481 27.672 5.573 1.00 15.97 271 ASP C O 1
ATOM 9676 N N . ARG C 1 280 ? 15.007 26.026 5.775 1.00 13.23 272 ARG C N 1
ATOM 9677 C CA . ARG C 1 280 ? 14.397 25.256 4.694 1.00 12.62 272 ARG C CA 1
ATOM 9678 C C . ARG C 1 280 ? 13.051 24.677 5.115 1.00 12.22 272 ARG C C 1
ATOM 9679 O O . ARG C 1 280 ? 12.131 24.583 4.294 1.00 15.16 272 ARG C O 1
ATOM 9687 N N . LEU C 1 281 ? 12.923 24.266 6.380 1.00 13.03 273 LEU C N 1
ATOM 9688 C CA . LEU C 1 281 ? 11.634 23.788 6.871 1.00 13.33 273 LEU C CA 1
ATOM 9689 C C . LEU C 1 281 ? 10.584 24.888 6.796 1.00 14.99 273 LEU C C 1
ATOM 9690 O O . LEU C 1 281 ? 9.456 24.654 6.351 1.00 14.69 273 LEU C O 1
ATOM 9695 N N . ALA C 1 282 ? 10.934 26.098 7.241 1.00 16.03 274 ALA C N 1
ATOM 9696 C CA . ALA C 1 282 ? 9.985 27.202 7.157 1.00 14.48 274 ALA C CA 1
ATOM 9697 C C . ALA C 1 282 ? 9.642 27.514 5.710 1.00 16.41 274 ALA C C 1
ATOM 9698 O O . ALA C 1 282 ? 8.472 27.747 5.373 1.00 15.09 274 ALA C O 1
ATOM 9700 N N . PHE C 1 283 ? 10.649 27.524 4.834 1.00 15.18 275 PHE C N 1
ATOM 9701 C CA . PHE C 1 283 ? 10.380 27.733 3.422 1.00 15.21 275 PHE C CA 1
ATOM 9702 C C . PHE C 1 283 ? 9.402 26.688 2.900 1.00 16.35 275 PHE C C 1
ATOM 9703 O O . PHE C 1 283 ? 8.367 27.026 2.313 1.00 15.47 275 PHE C O 1
ATOM 9711 N N . GLY C 1 284 ? 9.697 25.408 3.140 1.00 13.37 276 GLY C N 1
ATOM 9712 C CA . GLY C 1 284 ? 8.864 24.353 2.585 1.00 12.20 276 GLY C CA 1
ATOM 9713 C C . GLY C 1 284 ? 7.461 24.331 3.156 1.00 13.37 276 GLY C C 1
ATOM 9714 O O . GLY C 1 284 ? 6.501 24.022 2.441 1.00 15.56 276 GLY C O 1
ATOM 9715 N N . ALA C 1 285 ? 7.310 24.667 4.439 1.00 11.86 277 ALA C N 1
ATOM 9716 C CA . ALA C 1 285 ? 5.988 24.600 5.052 1.00 13.23 277 ALA C CA 1
ATOM 9717 C C . ALA C 1 285 ? 5.117 25.784 4.666 1.00 15.67 277 ALA C C 1
ATOM 9718 O O . ALA C 1 285 ? 3.890 25.642 4.599 1.00 15.56 277 ALA C O 1
ATOM 9720 N N . TYR C 1 286 ? 5.712 26.953 4.425 1.00 15.64 278 TYR C N 1
ATOM 9721 C CA . TYR C 1 286 ? 4.939 28.187 4.374 1.00 13.81 278 TYR C CA 1
ATOM 9722 C C . TYR C 1 286 ? 5.081 28.951 3.063 1.00 13.20 278 TYR C C 1
ATOM 9723 O O . TYR C 1 286 ? 4.375 29.952 2.871 1.00 15.97 278 TYR C O 1
ATOM 9732 N N . TYR C 1 287 ? 5.946 28.500 2.143 1.00 15.55 279 TYR C N 1
ATOM 9733 C CA . TYR C 1 287 ? 6.002 29.090 0.808 1.00 16.35 279 TYR C CA 1
ATOM 9734 C C . TYR C 1 287 ? 4.621 29.057 0.173 1.00 15.96 279 TYR C C 1
ATOM 9735 O O . TYR C 1 287 ? 3.946 28.023 0.191 1.00 16.94 279 TYR C O 1
ATOM 9744 N N . GLN C 1 288 ? 4.225 30.190 -0.416 1.00 15.21 280 GLN C N 1
ATOM 9745 C CA . GLN C 1 288 ? 2.886 30.371 -0.990 1.00 15.72 280 GLN C CA 1
ATOM 9746 C C . GLN C 1 288 ? 1.812 29.909 -0.005 1.00 17.40 280 GLN C C 1
ATOM 9747 O O . GLN C 1 288 ? 0.788 29.323 -0.374 1.00 16.06 280 GLN C O 1
ATOM 9753 N N . SER C 1 289 ? 2.063 30.189 1.271 1.00 16.39 281 SER C N 1
ATOM 9754 C CA . SER C 1 289 ? 1.149 29.850 2.359 1.00 18.02 281 SER C CA 1
ATOM 9755 C C . SER C 1 289 ? 0.815 28.363 2.358 1.00 18.13 281 SER C C 1
ATOM 9756 O O . SER C 1 289 ? -0.318 27.968 2.630 1.00 17.39 281 SER C O 1
ATOM 9759 N N . GLY C 1 290 ? 1.806 27.532 2.029 1.00 14.98 282 GLY C N 1
ATOM 9760 C CA . GLY C 1 290 ? 1.612 26.094 2.037 1.00 13.82 282 GLY C CA 1
ATOM 9761 C C . GLY C 1 290 ? 0.812 25.547 0.878 1.00 17.82 282 GLY C C 1
ATOM 9762 O O . GLY C 1 290 ? 0.510 24.345 0.867 1.00 17.12 282 GLY C O 1
ATOM 9763 N N . GLN C 1 291 ? 0.458 26.383 -0.099 1.00 16.18 283 GLN C N 1
ATOM 9764 C CA . GLN C 1 291 ? -0.359 25.948 -1.233 1.00 17.86 283 GLN C CA 1
ATOM 9765 C C . GLN C 1 291 ? 0.563 25.390 -2.316 1.00 15.27 283 GLN C C 1
ATOM 9766 O O . GLN C 1 291 ? 0.752 25.947 -3.402 1.00 16.24 283 GLN C O 1
ATOM 9772 N N . SER C 1 292 ? 1.164 24.260 -1.971 1.00 14.59 284 SER C N 1
ATOM 9773 C CA . SER C 1 292 ? 2.122 23.570 -2.812 1.00 15.12 284 SER C CA 1
ATOM 9774 C C . SER C 1 292 ? 1.875 22.077 -2.695 1.00 13.72 284 SER C C 1
ATOM 9775 O O . SER C 1 292 ? 1.658 21.566 -1.593 1.00 14.80 284 SER C O 1
ATOM 9778 N N . CYS C 1 293 ? 1.932 21.384 -3.835 1.00 13.83 285 CYS C N 1
ATOM 9779 C CA . CYS C 1 293 ? 1.793 19.938 -3.840 1.00 15.29 285 CYS C CA 1
ATOM 9780 C C . CYS C 1 293 ? 2.942 19.222 -3.141 1.00 16.00 285 CYS C C 1
ATOM 9781 O O . CYS C 1 293 ? 2.805 18.030 -2.842 1.00 14.49 285 CYS C O 1
ATOM 9784 N N . ILE C 1 294 ? 4.057 19.903 -2.868 1.00 14.92 286 ILE C N 1
ATOM 9785 C CA . ILE C 1 294 ? 5.126 19.302 -2.073 1.00 13.89 286 ILE C CA 1
ATOM 9786 C C . ILE C 1 294 ? 5.452 20.187 -0.876 1.00 12.76 286 ILE C C 1
ATOM 9787 O O . ILE C 1 294 ? 6.577 20.164 -0.360 1.00 14.43 286 ILE C O 1
ATOM 9792 N N . GLY C 1 295 ? 4.468 20.949 -0.408 1.00 11.25 287 GLY C N 1
ATOM 9793 C CA . GLY C 1 295 ? 4.664 21.716 0.814 1.00 11.66 287 GLY C CA 1
ATOM 9794 C C . GLY C 1 295 ? 4.948 20.800 1.993 1.00 14.45 287 GLY C C 1
ATOM 9795 O O . GLY C 1 295 ? 4.423 19.687 2.086 1.00 15.92 287 GLY C O 1
ATOM 9796 N N . VAL C 1 296 ? 5.813 21.263 2.891 1.00 11.73 288 VAL C N 1
ATOM 9797 C CA . VAL C 1 296 ? 6.106 20.492 4.095 1.00 11.82 288 VAL C CA 1
ATOM 9798 C C . VAL C 1 296 ? 4.902 20.550 5.025 1.00 14.88 288 VAL C C 1
ATOM 9799 O O . VAL C 1 296 ? 4.520 21.622 5.509 1.00 13.68 288 VAL C O 1
ATOM 9803 N N . GLN C 1 297 ? 4.312 19.387 5.304 1.00 13.58 289 GLN C N 1
ATOM 9804 C CA . GLN C 1 297 ? 3.196 19.293 6.230 1.00 15.15 289 GLN C CA 1
ATOM 9805 C C . GLN C 1 297 ? 3.553 18.603 7.537 1.00 15.63 289 GLN C C 1
ATOM 9806 O O . GLN C 1 297 ? 2.963 18.923 8.572 1.00 15.38 289 GLN C O 1
ATOM 9812 N N . ARG C 1 298 ? 4.518 17.682 7.513 1.00 12.32 290 ARG C N 1
ATOM 9813 C CA . ARG C 1 298 ? 4.910 16.894 8.675 1.00 16.24 290 ARG C CA 1
ATOM 9814 C C . ARG C 1 298 ? 6.418 16.980 8.841 1.00 13.68 290 ARG C C 1
ATOM 9815 O O . ARG C 1 298 ? 7.162 16.854 7.864 1.00 14.97 290 ARG C O 1
ATOM 9823 N N . ILE C 1 299 ? 6.867 17.195 10.073 1.00 14.20 291 ILE C N 1
ATOM 9824 C CA . ILE C 1 299 ? 8.278 17.400 10.380 1.00 14.11 291 ILE C CA 1
ATOM 9825 C C . ILE C 1 299 ? 8.634 16.434 11.500 1.00 14.33 291 ILE C C 1
ATOM 9826 O O . ILE C 1 299 ? 8.141 16.578 12.626 1.00 15.34 291 ILE C O 1
ATOM 9831 N N . LEU C 1 300 ? 9.471 15.441 11.192 1.00 14.78 292 LEU C N 1
ATOM 9832 C CA . LEU C 1 300 ? 9.881 14.415 12.148 1.00 14.01 292 LEU C CA 1
ATOM 9833 C C . LEU C 1 300 ? 11.315 14.698 12.562 1.00 12.89 292 LEU C C 1
ATOM 9834 O O . LEU C 1 300 ? 12.203 14.747 11.707 1.00 14.50 292 LEU C O 1
ATOM 9839 N N . VAL C 1 301 ? 11.538 14.903 13.859 1.00 13.04 293 VAL C N 1
ATOM 9840 C CA . VAL C 1 301 ? 12.818 15.391 14.353 1.00 15.02 293 VAL C CA 1
ATOM 9841 C C . VAL C 1 301 ? 13.345 14.442 15.418 1.00 15.02 293 VAL C C 1
ATOM 9842 O O . VAL C 1 301 ? 12.613 14.064 16.342 1.00 15.69 293 VAL C O 1
ATOM 9846 N N . HIS C 1 302 ? 14.624 14.093 15.308 1.00 14.18 294 HIS C N 1
ATOM 9847 C CA . HIS C 1 302 ? 15.222 13.187 16.279 1.00 15.53 294 HIS C CA 1
ATOM 9848 C C . HIS C 1 302 ? 15.181 13.789 17.675 1.00 16.19 294 HIS C C 1
ATOM 9849 O O . HIS C 1 302 ? 15.400 14.990 17.862 1.00 16.48 294 HIS C O 1
ATOM 9856 N N . ALA C 1 303 ? 14.927 12.928 18.667 1.00 13.93 295 ALA C N 1
ATOM 9857 C CA . ALA C 1 303 ? 14.715 13.389 20.036 1.00 16.18 295 ALA C CA 1
ATOM 9858 C C . ALA C 1 303 ? 15.895 14.196 20.570 1.00 16.64 295 ALA C C 1
ATOM 9859 O O . ALA C 1 303 ? 15.699 15.122 21.366 1.00 19.97 295 ALA C O 1
ATOM 9861 N N . SER C 1 304 ? 17.120 13.855 20.162 1.00 17.22 296 SER C N 1
ATOM 9862 C CA . SER C 1 304 ? 18.304 14.498 20.723 1.00 19.16 296 SER C CA 1
ATOM 9863 C C . SER C 1 304 ? 18.397 15.980 20.379 1.00 21.91 296 SER C C 1
ATOM 9864 O O . SER C 1 304 ? 19.067 16.727 21.100 1.00 23.13 296 SER C O 1
ATOM 9867 N N . LEU C 1 305 ? 17.754 16.428 19.300 1.00 16.46 297 LEU C N 1
ATOM 9868 C CA A LEU C 1 305 ? 17.797 17.860 19.022 0.58 19.51 297 LEU C CA 1
ATOM 9869 C CA B LEU C 1 305 ? 17.773 17.805 18.830 0.42 19.80 297 LEU C CA 1
ATOM 9870 C C . LEU C 1 305 ? 16.401 18.459 18.853 1.00 20.87 297 LEU C C 1
ATOM 9871 O O . LEU C 1 305 ? 16.272 19.594 18.382 1.00 19.42 297 LEU C O 1
ATOM 9880 N N . TYR C 1 306 ? 15.363 17.753 19.312 1.00 20.50 298 TYR C N 1
ATOM 9881 C CA . TYR C 1 306 ? 13.989 18.226 19.159 1.00 19.30 298 TYR C CA 1
ATOM 9882 C C . TYR C 1 306 ? 13.770 19.569 19.846 1.00 19.51 298 TYR C C 1
ATOM 9883 O O . TYR C 1 306 ? 13.176 20.482 19.262 1.00 18.80 298 TYR C O 1
ATOM 9892 N N . ASP C 1 307 ? 14.217 19.707 21.099 1.00 17.39 299 ASP C N 1
ATOM 9893 C CA . ASP C 1 307 ? 13.933 20.942 21.826 1.00 20.42 299 ASP C CA 1
ATOM 9894 C C . ASP C 1 307 ? 14.605 22.139 21.170 1.00 20.44 299 ASP C C 1
ATOM 9895 O O . ASP C 1 307 ? 14.010 23.218 21.077 1.00 20.68 299 ASP C O 1
ATOM 9900 N N . THR C 1 308 ? 15.849 21.980 20.723 1.00 18.70 300 THR C N 1
ATOM 9901 C CA . THR C 1 308 ? 16.539 23.115 20.118 1.00 20.35 300 THR C CA 1
ATOM 9902 C C . THR C 1 308 ? 15.929 23.466 18.768 1.00 18.87 300 THR C C 1
ATOM 9903 O O . THR C 1 308 ? 15.702 24.647 18.475 1.00 20.57 300 THR C O 1
ATOM 9907 N N . LEU C 1 309 ? 15.637 22.455 17.939 1.00 16.89 301 LEU C N 1
ATOM 9908 C CA . LEU C 1 309 ? 14.969 22.729 16.670 1.00 16.74 301 LEU C CA 1
ATOM 9909 C C . LEU C 1 309 ? 13.619 23.394 16.899 1.00 16.82 301 LEU C C 1
ATOM 9910 O O . LEU C 1 309 ? 13.261 24.342 16.190 1.00 16.20 301 LEU C O 1
ATOM 9915 N N . ARG C 1 310 ? 12.846 22.898 17.871 1.00 16.79 302 ARG C N 1
ATOM 9916 C CA A ARG C 1 310 ? 11.520 23.458 18.116 0.48 15.82 302 ARG C CA 1
ATOM 9917 C CA B ARG C 1 310 ? 11.520 23.455 18.123 0.52 15.71 302 ARG C CA 1
ATOM 9918 C C . ARG C 1 310 ? 11.605 24.942 18.448 1.00 18.40 302 ARG C C 1
ATOM 9919 O O . ARG C 1 310 ? 10.867 25.757 17.880 1.00 18.40 302 ARG C O 1
ATOM 9934 N N . ASP C 1 311 ? 12.509 25.312 19.363 1.00 17.44 303 ASP C N 1
ATOM 9935 C CA . ASP C 1 311 ? 12.672 26.722 19.716 1.00 18.03 303 ASP C CA 1
ATOM 9936 C C . ASP C 1 311 ? 13.017 27.559 18.486 1.00 20.33 303 ASP C C 1
ATOM 9937 O O . ASP C 1 311 ? 12.438 28.630 18.264 1.00 18.86 303 ASP C O 1
ATOM 9942 N N . LYS C 1 312 ? 13.966 27.084 17.678 1.00 17.55 304 LYS C N 1
ATOM 9943 C CA . LYS C 1 312 ? 14.369 27.824 16.485 1.00 17.13 304 LYS C CA 1
ATOM 9944 C C . LYS C 1 312 ? 13.241 27.894 15.462 1.00 17.91 304 LYS C C 1
ATOM 9945 O O . LYS C 1 312 ? 13.022 28.943 14.843 1.00 17.47 304 LYS C O 1
ATOM 9951 N N . LEU C 1 313 ? 12.523 26.784 15.259 1.00 16.03 305 LEU C N 1
ATOM 9952 C CA . LEU C 1 313 ? 11.458 26.784 14.260 1.00 16.84 305 LEU C CA 1
ATOM 9953 C C . LEU C 1 313 ? 10.266 27.621 14.709 1.00 20.00 305 LEU C C 1
ATOM 9954 O O . LEU C 1 313 ? 9.606 28.251 13.875 1.00 17.38 305 LEU C O 1
ATOM 9959 N N . VAL C 1 314 ? 9.965 27.639 16.010 1.00 17.03 306 VAL C N 1
ATOM 9960 C CA . VAL C 1 314 ? 8.914 28.528 16.499 1.00 17.42 306 VAL C CA 1
ATOM 9961 C C . VAL C 1 314 ? 9.281 29.980 16.215 1.00 17.16 306 VAL C C 1
ATOM 9962 O O . VAL C 1 314 ? 8.482 30.751 15.671 1.00 19.06 306 VAL C O 1
ATOM 9966 N N . ALA C 1 315 ? 10.515 30.363 16.552 1.00 16.77 307 ALA C N 1
ATOM 9967 C CA . ALA C 1 315 ? 10.952 31.735 16.316 1.00 18.46 307 ALA C CA 1
ATOM 9968 C C . ALA C 1 315 ? 10.932 32.077 14.831 1.00 19.15 307 ALA C C 1
ATOM 9969 O O . ALA C 1 315 ? 10.465 33.155 14.441 1.00 19.67 307 ALA C O 1
ATOM 9971 N N . LYS C 1 316 ? 11.424 31.166 13.985 1.00 17.09 308 LYS C N 1
ATOM 9972 C CA . LYS C 1 316 ? 11.440 31.427 12.550 1.00 18.99 308 LYS C CA 1
ATOM 9973 C C . LYS C 1 316 ? 10.025 31.551 12.001 1.00 18.27 308 LYS C C 1
ATOM 9974 O O . LYS C 1 316 ? 9.738 32.458 11.208 1.00 18.75 308 LYS C O 1
ATOM 9980 N N . THR C 1 317 ? 9.124 30.655 12.426 1.00 16.72 309 THR C N 1
ATOM 9981 C CA . THR C 1 317 ? 7.742 30.697 11.952 1.00 15.06 309 THR C CA 1
ATOM 9982 C C . THR C 1 317 ? 7.071 32.012 12.341 1.00 16.17 309 THR C C 1
ATOM 9983 O O . THR C 1 317 ? 6.406 32.649 11.514 1.00 19.41 309 THR C O 1
ATOM 9987 N N . ARG C 1 318 ? 7.243 32.439 13.593 1.00 17.32 310 ARG C N 1
ATOM 9988 C CA . ARG C 1 318 ? 6.647 33.689 14.049 1.00 19.79 310 ARG C CA 1
ATOM 9989 C C . ARG C 1 318 ? 7.210 34.904 13.318 1.00 20.47 310 ARG C C 1
ATOM 9990 O O . ARG C 1 318 ? 6.523 35.929 13.225 1.00 22.94 310 ARG C O 1
ATOM 9998 N N . SER C 1 319 ? 8.429 34.807 12.781 1.00 18.90 311 SER C N 1
ATOM 9999 C CA . SER C 1 319 ? 9.065 35.930 12.104 1.00 22.12 311 SER C CA 1
ATOM 10000 C C . SER C 1 319 ? 8.544 36.150 10.692 1.00 20.74 311 SER C C 1
ATOM 10001 O O . SER C 1 319 ? 8.802 37.215 10.117 1.00 21.71 311 SER C O 1
ATOM 10004 N N . LEU C 1 320 ? 7.831 35.183 10.123 1.00 18.59 312 LEU C N 1
ATOM 10005 C CA . LEU C 1 320 ? 7.396 35.303 8.740 1.00 19.21 312 LEU C CA 1
ATOM 10006 C C . LEU C 1 320 ? 6.336 36.388 8.607 1.00 21.48 312 LEU C C 1
ATOM 10007 O O . LEU C 1 320 ? 5.418 36.486 9.424 1.00 25.43 312 LEU C O 1
ATOM 10012 N N . LYS C 1 321 ? 6.468 37.204 7.567 1.00 21.79 313 LYS C N 1
ATOM 10013 C CA . LYS C 1 321 ? 5.578 38.336 7.367 1.00 24.16 313 LYS C CA 1
ATOM 10014 C C . LYS C 1 321 ? 4.364 37.912 6.550 1.00 24.36 313 LYS C C 1
ATOM 10015 O O . LYS C 1 321 ? 4.502 37.307 5.480 1.00 22.82 313 LYS C O 1
ATOM 10021 N N . MET C 1 322 ? 3.179 38.228 7.062 1.00 24.41 314 MET C N 1
ATOM 10022 C CA . MET C 1 322 ? 1.920 37.903 6.409 1.00 25.29 314 MET C CA 1
ATOM 10023 C C . MET C 1 322 ? 1.249 39.185 5.942 1.00 19.39 314 MET C C 1
ATOM 10024 O O . MET C 1 322 ? 1.307 40.210 6.627 1.00 23.10 314 MET C O 1
ATOM 10029 N N . GLY C 1 323 ? 0.607 39.131 4.782 1.00 18.77 315 GLY C N 1
ATOM 10030 C CA . GLY C 1 323 ? -0.146 40.292 4.352 1.00 22.17 315 GLY C CA 1
ATOM 10031 C C . GLY C 1 323 ? -0.342 40.390 2.854 1.00 22.27 315 GLY C C 1
ATOM 10032 O O . GLY C 1 323 ? -0.532 39.380 2.171 1.00 22.00 315 GLY C O 1
ATOM 10033 N N . ASP C 1 324 ? -0.308 41.619 2.358 1.00 21.80 316 ASP C N 1
ATOM 10034 C CA . ASP C 1 324 ? -0.556 41.916 0.956 1.00 21.88 316 ASP C CA 1
ATOM 10035 C C . ASP C 1 324 ? 0.515 41.260 0.092 1.00 18.94 316 ASP C C 1
ATOM 10036 O O . ASP C 1 324 ? 1.705 41.561 0.267 1.00 21.04 316 ASP C O 1
ATOM 10041 N N . PRO C 1 325 ? 0.152 40.370 -0.837 1.00 20.80 317 PRO C N 1
ATOM 10042 C CA . PRO C 1 325 ? 1.175 39.727 -1.671 1.00 19.38 317 PRO C CA 1
ATOM 10043 C C . PRO C 1 325 ? 1.821 40.672 -2.672 1.00 20.76 317 PRO C C 1
ATOM 10044 O O . PRO C 1 325 ? 2.854 40.309 -3.246 1.00 20.27 317 PRO C O 1
ATOM 10048 N N . LYS C 1 326 ? 1.259 41.865 -2.894 1.00 22.27 318 LYS C N 1
ATOM 10049 C CA . LYS C 1 326 ? 1.929 42.851 -3.736 1.00 22.73 318 LYS C CA 1
ATOM 10050 C C . LYS C 1 326 ? 3.130 43.480 -3.044 1.00 26.70 318 LYS C C 1
ATOM 10051 O O . LYS C 1 326 ? 3.952 44.116 -3.711 1.00 31.03 318 LYS C O 1
ATOM 10057 N N . ASP C 1 327 ? 3.243 43.323 -1.730 1.00 21.77 319 ASP C N 1
ATOM 10058 C CA . ASP C 1 327 ? 4.381 43.834 -0.975 1.00 22.53 319 ASP C CA 1
ATOM 10059 C C . ASP C 1 327 ? 5.539 42.845 -1.068 1.00 29.92 319 ASP C C 1
ATOM 10060 O O . ASP C 1 327 ? 5.363 41.664 -0.747 1.00 26.68 319 ASP C O 1
ATOM 10065 N N . PRO C 1 328 ? 6.725 43.281 -1.503 1.00 32.52 320 PRO C N 1
ATOM 10066 C CA . PRO C 1 328 ? 7.843 42.334 -1.656 1.00 28.39 320 PRO C CA 1
ATOM 10067 C C . PRO C 1 328 ? 8.273 41.685 -0.356 1.00 29.36 320 PRO C C 1
ATOM 10068 O O . PRO C 1 328 ? 8.916 40.629 -0.395 1.00 38.03 320 PRO C O 1
ATOM 10072 N N . SER C 1 329 ? 7.941 42.273 0.791 1.00 27.73 321 SER C N 1
ATOM 10073 C CA . SER C 1 329 ? 8.307 41.687 2.072 1.00 30.29 321 SER C CA 1
ATOM 10074 C C . SER C 1 329 ? 7.334 40.608 2.537 1.00 34.41 321 SER C C 1
ATOM 10075 O O . SER C 1 329 ? 7.622 39.920 3.521 1.00 32.49 321 SER C O 1
ATOM 10078 N N . THR C 1 330 ? 6.205 40.432 1.859 1.00 30.43 322 THR C N 1
ATOM 10079 C CA . THR C 1 330 ? 5.245 39.412 2.262 1.00 25.63 322 THR C CA 1
ATOM 10080 C C . THR C 1 330 ? 5.731 38.026 1.855 1.00 23.13 322 THR C C 1
ATOM 10081 O O . THR C 1 330 ? 6.112 37.800 0.700 1.00 24.40 322 THR C O 1
ATOM 10085 N N . PHE C 1 331 ? 5.713 37.096 2.809 1.00 21.30 323 PHE C N 1
ATOM 10086 C CA . PHE C 1 331 ? 5.938 35.684 2.526 1.00 20.60 323 PHE C CA 1
ATOM 10087 C C . PHE C 1 331 ? 4.667 34.855 2.603 1.00 21.07 323 PHE C C 1
ATOM 10088 O O . PHE C 1 331 ? 4.488 33.940 1.798 1.00 19.47 323 PHE C O 1
ATOM 10096 N N . VAL C 1 332 ? 3.769 35.166 3.539 1.00 19.48 324 VAL C N 1
ATOM 10097 C CA . VAL C 1 332 ? 2.520 34.432 3.723 1.00 17.36 324 VAL C CA 1
ATOM 10098 C C . VAL C 1 332 ? 1.399 35.317 3.187 1.00 15.52 324 VAL C C 1
ATOM 10099 O O . VAL C 1 332 ? 0.945 36.247 3.862 1.00 17.82 324 VAL C O 1
ATOM 10103 N N . GLY C 1 333 ? 0.963 35.058 1.956 1.00 15.35 325 GLY C N 1
ATOM 10104 C CA . GLY C 1 333 ? -0.168 35.776 1.411 1.00 17.94 325 GLY C CA 1
ATOM 10105 C C . GLY C 1 333 ? -1.464 35.056 1.734 1.00 17.59 325 GLY C C 1
ATOM 10106 O O . GLY C 1 333 ? -1.484 34.081 2.494 1.00 19.72 325 GLY C O 1
ATOM 10107 N N . PRO C 1 334 ? -2.567 35.508 1.141 1.00 17.86 326 PRO C N 1
ATOM 10108 C CA . PRO C 1 334 ? -3.865 34.885 1.416 1.00 18.68 326 PRO C CA 1
ATOM 10109 C C . PRO C 1 334 ? -3.960 33.473 0.873 1.00 18.58 326 PRO C C 1
ATOM 10110 O O . PRO C 1 334 ? -3.390 33.137 -0.170 1.00 19.18 326 PRO C O 1
ATOM 10114 N N . MET C 1 335 ? -4.735 32.650 1.572 1.00 18.44 327 MET C N 1
ATOM 10115 C CA . MET C 1 335 ? -5.156 31.400 0.962 1.00 17.16 327 MET C CA 1
ATOM 10116 C C . MET C 1 335 ? -6.139 31.693 -0.168 1.00 16.01 327 MET C C 1
ATOM 10117 O O . MET C 1 335 ? -6.683 32.798 -0.283 1.00 20.41 327 MET C O 1
ATOM 10122 N N . ILE C 1 336 ? -6.354 30.686 -1.017 1.00 17.47 328 ILE C N 1
ATOM 10123 C CA . ILE C 1 336 ? -7.053 30.927 -2.277 1.00 21.54 328 ILE C CA 1
ATOM 10124 C C . ILE C 1 336 ? -8.506 31.330 -2.059 1.00 20.40 328 ILE C C 1
ATOM 10125 O O . ILE C 1 336 ? -9.087 32.015 -2.912 1.00 20.76 328 ILE C O 1
ATOM 10130 N N . SER C 1 337 ? -9.105 30.955 -0.931 1.00 20.57 329 SER C N 1
ATOM 10131 C CA . SER C 1 337 ? -10.474 31.365 -0.635 1.00 22.93 329 SER C CA 1
ATOM 10132 C C . SER C 1 337 ? -10.735 31.214 0.852 1.00 21.97 329 SER C C 1
ATOM 10133 O O . SER C 1 337 ? -10.040 30.468 1.548 1.00 23.66 329 SER C O 1
ATOM 10136 N N . GLU C 1 338 ? -11.765 31.922 1.330 1.00 23.98 330 GLU C N 1
ATOM 10137 C CA . GLU C 1 338 ? -12.195 31.743 2.713 1.00 23.54 330 GLU C CA 1
ATOM 10138 C C . GLU C 1 338 ? -12.705 30.331 2.960 1.00 24.42 330 GLU C C 1
ATOM 10139 O O . GLU C 1 338 ? -12.543 29.800 4.064 1.00 25.86 330 GLU C O 1
ATOM 10145 N N . SER C 1 339 ? -13.312 29.702 1.949 1.00 23.36 331 SER C N 1
ATOM 10146 C CA A SER C 1 339 ? -13.795 28.334 2.113 0.46 27.72 331 SER C CA 1
ATOM 10147 C CA B SER C 1 339 ? -13.798 28.338 2.132 0.54 27.77 331 SER C CA 1
ATOM 10148 C C . SER C 1 339 ? -12.648 27.370 2.392 1.00 28.57 331 SER C C 1
ATOM 10149 O O . SER C 1 339 ? -12.769 26.464 3.229 1.00 25.23 331 SER C O 1
ATOM 10154 N N . GLU C 1 340 ? -11.520 27.545 1.693 1.00 23.60 332 GLU C N 1
ATOM 10155 C CA . GLU C 1 340 ? -10.364 26.680 1.928 1.00 23.10 332 GLU C CA 1
ATOM 10156 C C . GLU C 1 340 ? -9.730 26.968 3.284 1.00 24.25 332 GLU C C 1
ATOM 10157 O O . GLU C 1 340 ? -9.286 26.046 3.980 1.00 23.38 332 GLU C O 1
ATOM 10163 N N . SER C 1 341 ? -9.674 28.242 3.669 1.00 22.03 333 SER C N 1
ATOM 10164 C CA A SER C 1 341 ? -9.202 28.582 5.008 0.45 23.01 333 SER C CA 1
ATOM 10165 C CA B SER C 1 341 ? -9.215 28.603 5.005 0.55 23.07 333 SER C CA 1
ATOM 10166 C C . SER C 1 341 ? -10.067 27.930 6.077 1.00 24.42 333 SER C C 1
ATOM 10167 O O . SER C 1 341 ? -9.544 27.384 7.058 1.00 25.16 333 SER C O 1
ATOM 10172 N N . ARG C 1 342 ? -11.394 27.963 5.898 1.00 22.48 334 ARG C N 1
ATOM 10173 C CA . ARG C 1 342 ? -12.304 27.346 6.862 1.00 23.23 334 ARG C CA 1
ATOM 10174 C C . ARG C 1 342 ? -12.112 25.836 6.922 1.00 23.71 334 ARG C C 1
ATOM 10175 O O . ARG C 1 342 ? -12.166 25.244 8.007 1.00 25.75 334 ARG C O 1
ATOM 10183 N N . ARG C 1 343 ? -11.900 25.193 5.767 1.00 19.35 335 ARG C N 1
ATOM 10184 C CA . ARG C 1 343 ? -11.606 23.762 5.764 1.00 23.48 335 ARG C CA 1
ATOM 10185 C C . ARG C 1 343 ? -10.423 23.452 6.667 1.00 25.83 335 ARG C C 1
ATOM 10186 O O . ARG C 1 343 ? -10.517 22.612 7.572 1.00 24.55 335 ARG C O 1
ATOM 10194 N N . LEU C 1 344 ? -9.298 24.138 6.439 1.00 20.43 336 LEU C N 1
ATOM 10195 C CA . LEU C 1 344 ? -8.083 23.832 7.185 1.00 20.45 336 LEU C CA 1
ATOM 10196 C C . LEU C 1 344 ? -8.219 24.220 8.655 1.00 22.73 336 LEU C C 1
ATOM 10197 O O . LEU C 1 344 ? -7.773 23.481 9.540 1.00 22.86 336 LEU C O 1
ATOM 10202 N N . SER C 1 345 ? -8.838 25.369 8.942 1.00 20.60 337 SER C N 1
ATOM 10203 C CA A SER C 1 345 ? -9.010 25.758 10.337 0.56 22.29 337 SER C CA 1
ATOM 10204 C CA B SER C 1 345 ? -9.039 25.777 10.328 0.44 22.55 337 SER C CA 1
ATOM 10205 C C . SER C 1 345 ? -9.887 24.761 11.085 1.00 23.69 337 SER C C 1
ATOM 10206 O O . SER C 1 345 ? -9.681 24.532 12.283 1.00 24.34 337 SER C O 1
ATOM 10211 N N . GLY C 1 346 ? -10.853 24.145 10.397 1.00 24.98 338 GLY C N 1
ATOM 10212 C CA . GLY C 1 346 ? -11.661 23.117 11.031 1.00 25.81 338 GLY C CA 1
ATOM 10213 C C . GLY C 1 346 ? -10.852 21.886 11.395 1.00 28.17 338 GLY C C 1
ATOM 10214 O O . GLY C 1 346 ? -11.003 21.337 12.494 1.00 22.73 338 GLY C O 1
ATOM 10215 N N . TRP C 1 347 ? -9.986 21.434 10.481 1.00 22.82 339 TRP C N 1
ATOM 10216 C CA . TRP C 1 347 ? -9.075 20.336 10.802 1.00 23.75 339 TRP C CA 1
ATOM 10217 C C . TRP C 1 347 ? -8.166 20.716 11.960 1.00 21.84 339 TRP C C 1
ATOM 10218 O O . TRP C 1 347 ? -7.904 19.903 12.852 1.00 21.33 339 TRP C O 1
ATOM 10229 N N . MET C 1 348 ? -7.674 21.954 11.963 1.00 22.47 340 MET C N 1
ATOM 10230 C CA . MET C 1 348 ? -6.806 22.398 13.046 1.00 24.16 340 MET C CA 1
ATOM 10231 C C . MET C 1 348 ? -7.547 22.375 14.376 1.00 21.82 340 MET C C 1
ATOM 10232 O O . MET C 1 348 ? -7.028 21.869 15.380 1.00 21.85 340 MET C O 1
ATOM 10237 N N . ASP C 1 349 ? -8.781 22.896 14.393 1.00 22.51 341 ASP C N 1
ATOM 10238 C CA . ASP C 1 349 ? -9.580 22.886 15.617 1.00 23.53 341 ASP C CA 1
ATOM 10239 C C . ASP C 1 349 ? -9.792 21.468 16.129 1.00 25.48 341 ASP C C 1
ATOM 10240 O O . ASP C 1 349 ? -9.705 21.219 17.337 1.00 22.96 341 ASP C O 1
ATOM 10245 N N . ALA C 1 350 ? -10.073 20.527 15.221 1.00 23.84 342 ALA C N 1
ATOM 10246 C CA . ALA C 1 350 ? -10.293 19.142 15.628 1.00 24.51 342 ALA C CA 1
ATOM 10247 C C . ALA C 1 350 ? -9.030 18.535 16.228 1.00 20.69 342 ALA C C 1
ATOM 10248 O O . ALA C 1 350 ? -9.094 17.811 17.228 1.00 24.99 342 ALA C O 1
ATOM 10250 N N . ALA C 1 351 ? -7.871 18.816 15.629 1.00 23.45 343 ALA C N 1
ATOM 10251 C CA . ALA C 1 351 ? -6.620 18.293 16.168 1.00 20.46 343 ALA C CA 1
ATOM 10252 C C . ALA C 1 351 ? -6.380 18.804 17.581 1.00 23.62 343 ALA C C 1
ATOM 10253 O O . ALA C 1 351 ? -5.994 18.036 18.470 1.00 23.30 343 ALA C O 1
ATOM 10255 N N . VAL C 1 352 ? -6.620 20.097 17.810 1.00 23.09 344 VAL C N 1
ATOM 10256 C CA . VAL C 1 352 ? -6.427 20.674 19.138 1.00 26.07 344 VAL C CA 1
ATOM 10257 C C . VAL C 1 352 ? -7.410 20.071 20.134 1.00 24.21 344 VAL C C 1
ATOM 10258 O O . VAL C 1 352 ? -7.047 19.771 21.279 1.00 22.72 344 VAL C O 1
ATOM 10262 N N . ALA C 1 353 ? -8.661 19.858 19.713 1.00 23.11 345 ALA C N 1
ATOM 10263 C CA . ALA C 1 353 ? -9.646 19.276 20.621 1.00 26.54 345 ALA C CA 1
ATOM 10264 C C . ALA C 1 353 ? -9.274 17.851 21.013 1.00 30.17 345 ALA C C 1
ATOM 10265 O O . ALA C 1 353 ? -9.629 17.394 22.108 1.00 30.87 345 ALA C O 1
ATOM 10267 N N . ALA C 1 354 ? -8.561 17.140 20.140 1.00 24.75 346 ALA C N 1
ATOM 10268 C CA . ALA C 1 354 ? -8.070 15.801 20.433 1.00 24.91 346 ALA C CA 1
ATOM 10269 C C . ALA C 1 354 ? -6.727 15.801 21.156 1.00 26.64 346 ALA C C 1
ATOM 10270 O O . ALA C 1 354 ? -6.147 14.728 21.349 1.00 32.92 346 ALA C O 1
ATOM 10272 N N . GLY C 1 355 ? -6.208 16.966 21.535 1.00 25.13 347 GLY C N 1
ATOM 10273 C CA . GLY C 1 355 ? -5.026 17.043 22.382 1.00 27.52 347 GLY C CA 1
ATOM 10274 C C . GLY C 1 355 ? -3.814 17.712 21.762 1.00 27.00 347 GLY C C 1
ATOM 10275 O O . GLY C 1 355 ? -2.783 17.820 22.441 1.00 25.80 347 GLY C O 1
ATOM 10276 N N . ALA C 1 356 ? -3.863 18.159 20.510 1.00 22.37 348 ALA C N 1
ATOM 10277 C CA . ALA C 1 356 ? -2.713 18.825 19.924 1.00 20.14 348 ALA C CA 1
ATOM 10278 C C . ALA C 1 356 ? -2.538 20.216 20.526 1.00 22.14 348 ALA C C 1
ATOM 10279 O O . ALA C 1 356 ? -3.451 20.781 21.134 1.00 26.85 348 ALA C O 1
ATOM 10281 N N . LYS C 1 357 ? -1.341 20.766 20.353 1.00 21.21 349 LYS C N 1
ATOM 10282 C CA . LYS C 1 357 ? -0.992 22.077 20.887 1.00 23.05 349 LYS C CA 1
ATOM 10283 C C . LYS C 1 357 ? -0.483 22.960 19.758 1.00 19.42 349 LYS C C 1
ATOM 10284 O O . LYS C 1 357 ? 0.395 22.548 18.991 1.00 21.62 349 LYS C O 1
ATOM 10286 N N . ILE C 1 358 ? -1.026 24.170 19.656 1.00 20.45 350 ILE C N 1
ATOM 10287 C CA . ILE C 1 358 ? -0.486 25.152 18.722 1.00 20.68 350 ILE C CA 1
ATOM 10288 C C . ILE C 1 358 ? 0.688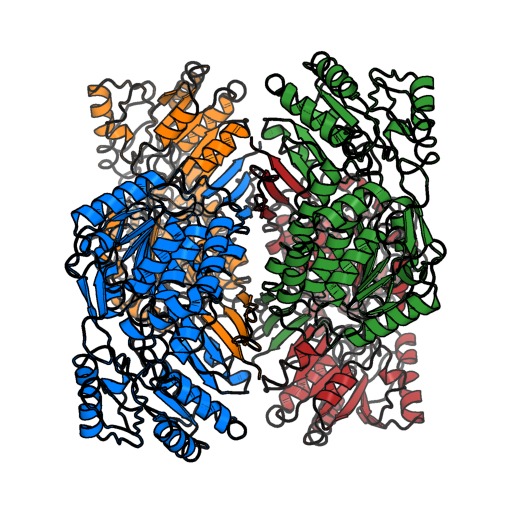 25.847 19.398 1.00 19.53 350 ILE C C 1
ATOM 10289 O O . ILE C 1 358 ? 0.532 26.416 20.481 1.00 23.27 350 ILE C O 1
ATOM 10294 N N . ILE C 1 359 ? 1.869 25.784 18.775 1.00 17.66 351 ILE C N 1
ATOM 10295 C CA . ILE C 1 359 ? 3.066 26.393 19.353 1.00 18.51 351 ILE C CA 1
ATOM 10296 C C . ILE C 1 359 ? 3.563 27.602 18.567 1.00 20.33 351 ILE C C 1
ATOM 10297 O O . ILE C 1 359 ? 4.481 28.295 19.043 1.00 20.97 351 ILE C O 1
ATOM 10302 N N . ALA C 1 360 ? 2.981 27.897 17.408 1.00 18.92 352 ALA C N 1
ATOM 10303 C CA . ALA C 1 360 ? 3.255 29.153 16.720 1.00 19.36 352 ALA C CA 1
ATOM 10304 C C . ALA C 1 360 ? 2.062 29.482 15.835 1.00 22.40 352 ALA C C 1
ATOM 10305 O O . ALA C 1 360 ? 1.478 28.586 15.222 1.00 18.45 352 ALA C O 1
ATOM 10307 N N . GLY C 1 361 ? 1.692 30.765 15.794 1.00 20.89 353 GLY C N 1
ATOM 10308 C CA . GLY C 1 361 ? 0.604 31.192 14.924 1.00 21.61 353 GLY C CA 1
ATOM 10309 C C . GLY C 1 361 ? -0.749 30.708 15.418 1.00 22.47 353 GLY C C 1
ATOM 10310 O O . GLY C 1 361 ? -1.083 30.802 16.607 1.00 24.50 353 GLY C O 1
ATOM 10311 N N . GLY C 1 362 ? -1.558 30.211 14.483 1.00 21.54 354 GLY C N 1
ATOM 10312 C CA . GLY C 1 362 ? -2.826 29.586 14.805 1.00 23.37 354 GLY C CA 1
ATOM 10313 C C . GLY C 1 362 ? -4.061 30.433 14.591 1.00 24.33 354 GLY C C 1
ATOM 10314 O O . GLY C 1 362 ? -5.174 29.932 14.798 1.00 26.74 354 GLY C O 1
ATOM 10315 N N . LYS C 1 363 ? -3.913 31.689 14.188 1.00 20.73 355 LYS C N 1
ATOM 10316 C CA . LYS C 1 363 ? -5.050 32.583 14.038 1.00 23.38 355 LYS C CA 1
ATOM 10317 C C . LYS C 1 363 ? -5.376 32.791 12.564 1.00 24.67 355 LYS C C 1
ATOM 10318 O O . LYS C 1 363 ? -4.490 32.827 11.701 1.00 24.66 355 LYS C O 1
ATOM 10324 N N . VAL C 1 364 ? -6.670 32.918 12.288 1.00 21.48 356 VAL C N 1
ATOM 10325 C CA . VAL C 1 364 ? -7.195 32.967 10.931 1.00 21.16 356 VAL C CA 1
ATOM 10326 C C . VAL C 1 364 ? -8.171 34.126 10.843 1.00 30.26 356 VAL C C 1
ATOM 10327 O O . VAL C 1 364 ? -9.050 34.261 11.699 1.00 34.07 356 VAL C O 1
ATOM 10331 N N . ASP C 1 365 ? -8.022 34.954 9.811 1.00 25.21 357 ASP C N 1
ATOM 10332 C CA . ASP C 1 365 ? -8.901 36.104 9.598 1.00 26.60 357 ASP C CA 1
ATOM 10333 C C . ASP C 1 365 ? -9.283 36.103 8.121 1.00 29.77 357 ASP C C 1
ATOM 10334 O O . ASP C 1 365 ? -8.492 36.529 7.273 1.00 26.16 357 ASP C O 1
ATOM 10339 N N . GLY C 1 366 ? -10.484 35.619 7.816 1.00 29.18 358 GLY C N 1
ATOM 10340 C CA . GLY C 1 366 ? -10.847 35.431 6.418 1.00 26.97 358 GLY C CA 1
ATOM 10341 C C . GLY C 1 366 ? -9.919 34.421 5.764 1.00 24.51 358 GLY C C 1
ATOM 10342 O O . GLY C 1 366 ? -9.715 33.310 6.265 1.00 28.37 358 GLY C O 1
ATOM 10343 N N . ALA C 1 367 ? -9.336 34.801 4.632 1.00 22.92 359 ALA C N 1
ATOM 10344 C CA . ALA C 1 367 ? -8.373 33.945 3.953 1.00 23.00 359 ALA C CA 1
ATOM 10345 C C . ALA C 1 367 ? -6.941 34.169 4.425 1.00 18.89 359 ALA C C 1
ATOM 10346 O O . ALA C 1 367 ? -6.032 33.493 3.928 1.00 21.93 359 ALA C O 1
ATOM 10348 N N . MET C 1 368 ? -6.720 35.078 5.378 1.00 21.38 360 MET C N 1
ATOM 10349 C CA . MET C 1 368 ? -5.385 35.322 5.926 1.00 20.55 360 MET C CA 1
ATOM 10350 C C . MET C 1 368 ? -5.157 34.365 7.091 1.00 19.92 360 MET C C 1
ATOM 10351 O O . MET C 1 368 ? -5.602 34.608 8.219 1.00 23.04 360 MET C O 1
ATOM 10356 N N . PHE C 1 369 ? -4.444 33.284 6.810 1.00 18.26 361 PHE C N 1
ATOM 10357 C CA . PHE C 1 369 ? -4.144 32.216 7.754 1.00 18.62 361 PHE C CA 1
ATOM 10358 C C . PHE C 1 369 ? -2.666 32.330 8.118 1.00 19.27 361 PHE C C 1
ATOM 10359 O O . PHE C 1 369 ? -1.803 32.227 7.238 1.00 18.61 361 PHE C O 1
ATOM 10367 N N . GLU C 1 370 ? -2.379 32.559 9.401 1.00 19.79 362 GLU C N 1
ATOM 10368 C CA . GLU C 1 370 ? -1.002 32.680 9.868 1.00 22.59 362 GLU C CA 1
ATOM 10369 C C . GLU C 1 370 ? -0.211 31.407 9.620 1.00 20.08 362 GLU C C 1
ATOM 10370 O O . GLU C 1 370 ? -0.746 30.298 9.687 1.00 20.99 362 GLU C O 1
ATOM 10376 N N . ALA C 1 371 ? 1.093 31.573 9.383 1.00 17.60 363 ALA C N 1
ATOM 10377 C CA . ALA C 1 371 ? 2.000 30.436 9.463 1.00 17.43 363 ALA C CA 1
ATOM 10378 C C . ALA C 1 371 ? 1.885 29.821 10.853 1.00 15.80 363 ALA C C 1
ATOM 10379 O O . ALA C 1 371 ? 2.044 30.515 11.869 1.00 17.11 363 ALA C O 1
ATOM 10381 N N . THR C 1 372 ? 1.579 28.526 10.892 1.00 18.34 364 THR C N 1
ATOM 10382 C CA . THR C 1 372 ? 1.112 27.858 12.096 1.00 17.92 364 THR C CA 1
ATOM 10383 C C . THR C 1 372 ? 1.846 26.536 12.267 1.00 16.94 364 THR C C 1
ATOM 10384 O O . THR C 1 372 ? 2.018 25.782 11.305 1.00 17.73 364 THR C O 1
ATOM 10388 N N . LEU C 1 373 ? 2.276 26.265 13.500 1.00 17.69 365 LEU C N 1
ATOM 10389 C CA . LEU C 1 373 ? 3.012 25.056 13.846 1.00 17.92 365 LEU C CA 1
ATOM 10390 C C . LEU C 1 373 ? 2.320 24.396 15.025 1.00 16.73 365 LEU C C 1
ATOM 10391 O O . LEU C 1 373 ? 1.985 25.074 15.998 1.00 17.09 365 LEU C O 1
ATOM 10396 N N . LEU C 1 374 ? 2.129 23.080 14.954 1.00 16.66 366 LEU C N 1
ATOM 10397 C CA . LEU C 1 374 ? 1.496 22.334 16.031 1.00 18.06 366 LEU C CA 1
ATOM 10398 C C . LEU C 1 374 ? 2.369 21.162 16.454 1.00 18.13 366 LEU C C 1
ATOM 10399 O O . LEU C 1 374 ? 3.172 20.650 15.671 1.00 18.31 366 LEU C O 1
ATOM 10404 N N . GLU C 1 375 ? 2.186 20.739 17.701 1.00 19.53 367 GLU C N 1
ATOM 10405 C CA A GLU C 1 375 ? 2.746 19.534 18.301 0.61 22.96 367 GLU C CA 1
ATOM 10406 C CA B GLU C 1 375 ? 2.724 19.459 18.129 0.39 21.51 367 GLU C CA 1
ATOM 10407 C C . GLU C 1 375 ? 1.612 18.626 18.751 1.00 20.62 367 GLU C C 1
ATOM 10408 O O . GLU C 1 375 ? 0.469 19.069 18.906 1.00 20.23 367 GLU C O 1
ATOM 10419 N N . ASP C 1 376 ? 1.956 17.367 19.035 1.00 20.79 368 ASP C N 1
ATOM 10420 C CA . ASP C 1 376 ? 1.035 16.403 19.637 1.00 19.14 368 ASP C CA 1
ATOM 10421 C C . ASP C 1 376 ? -0.197 16.153 18.770 1.00 18.87 368 ASP C C 1
ATOM 10422 O O . ASP C 1 376 ? -1.296 15.933 19.282 1.00 23.77 368 ASP C O 1
ATOM 10427 N N . VAL C 1 377 ? -0.023 16.163 17.452 1.00 19.46 369 VAL C N 1
ATOM 10428 C CA . VAL C 1 377 ? -1.113 15.857 16.529 1.00 17.87 369 VAL C CA 1
ATOM 10429 C C . VAL C 1 377 ? -1.179 14.345 16.350 1.00 21.96 369 VAL C C 1
ATOM 10430 O O . VAL C 1 377 ? -0.205 13.721 15.914 1.00 21.01 369 VAL C O 1
ATOM 10434 N N . GLY C 1 378 ? -2.324 13.754 16.683 1.00 22.28 370 GLY C N 1
ATOM 10435 C CA . GLY C 1 378 ? -2.470 12.314 16.542 1.00 25.47 370 GLY C CA 1
ATOM 10436 C C . GLY C 1 378 ? -2.452 11.892 15.084 1.00 22.42 370 GLY C C 1
ATOM 10437 O O . GLY C 1 378 ? -3.007 12.563 14.213 1.00 19.75 370 GLY C O 1
ATOM 10438 N N . ARG C 1 379 ? -1.812 10.745 14.819 1.00 18.89 371 ARG C N 1
ATOM 10439 C CA . ARG C 1 379 ? -1.671 10.264 13.448 1.00 19.87 371 ARG C CA 1
ATOM 10440 C C . ARG C 1 379 ? -3.011 9.961 12.792 1.00 16.19 371 ARG C C 1
ATOM 10441 O O . ARG C 1 379 ? -3.065 9.839 11.565 1.00 19.28 371 ARG C O 1
ATOM 10449 N N . GLU C 1 380 ? -4.084 9.838 13.576 1.00 19.69 372 GLU C N 1
ATOM 10450 C CA . GLU C 1 380 ? -5.418 9.599 13.043 1.00 20.00 372 GLU C CA 1
ATOM 10451 C C . GLU C 1 380 ? -6.089 10.867 12.527 1.00 26.21 372 GLU C C 1
ATOM 10452 O O . GLU C 1 380 ? -7.087 10.767 11.806 1.00 24.75 372 GLU C O 1
ATOM 10458 N N . GLN C 1 381 ? -5.566 12.043 12.868 1.00 19.38 373 GLN C N 1
ATOM 10459 C CA . GLN C 1 381 ? -6.276 13.293 12.620 1.00 23.33 373 GLN C CA 1
ATOM 10460 C C . GLN C 1 381 ? -6.288 13.671 11.142 1.00 21.14 373 GLN C C 1
ATOM 10461 O O . GLN C 1 381 ? -5.336 13.417 10.401 1.00 18.87 373 GLN C O 1
ATOM 10467 N N . ASP C 1 382 ? -7.385 14.314 10.722 1.00 23.05 374 ASP C N 1
ATOM 10468 C CA . ASP C 1 382 ? -7.442 14.862 9.368 1.00 20.76 374 ASP C CA 1
ATOM 10469 C C . ASP C 1 382 ? -6.270 15.794 9.097 1.00 18.38 374 ASP C C 1
ATOM 10470 O O . ASP C 1 382 ? -5.714 15.797 7.997 1.00 18.48 374 ASP C O 1
ATOM 10475 N N . LEU C 1 383 ? -5.895 16.607 10.087 1.00 20.17 375 LEU C N 1
ATOM 10476 C CA . LEU C 1 383 ? -4.774 17.521 9.901 1.00 17.84 375 LEU C CA 1
ATOM 10477 C C . LEU C 1 383 ? -3.487 16.770 9.588 1.00 17.34 375 LEU C C 1
ATOM 10478 O O . LEU C 1 383 ? -2.614 17.301 8.894 1.00 20.11 375 LEU C O 1
ATOM 10483 N N . TYR C 1 384 ? -3.356 15.537 10.092 1.00 16.36 376 TYR C N 1
ATOM 10484 C CA . TYR C 1 384 ? -2.184 14.712 9.829 1.00 14.41 376 TYR C CA 1
ATOM 10485 C C . TYR C 1 384 ? -2.281 14.010 8.478 1.00 15.79 376 TYR C C 1
ATOM 10486 O O . TYR C 1 384 ? -1.318 14.012 7.700 1.00 16.85 376 TYR C O 1
ATOM 10495 N N . ARG C 1 385 ? -3.440 13.415 8.179 1.00 15.80 377 ARG C N 1
ATOM 10496 C CA . ARG C 1 385 ? -3.551 12.451 7.087 1.00 16.23 377 ARG C CA 1
ATOM 10497 C C . ARG C 1 385 ? -4.022 13.041 5.768 1.00 16.61 377 ARG C C 1
ATOM 10498 O O . ARG C 1 385 ? -3.694 12.489 4.711 1.00 17.72 377 ARG C O 1
ATOM 10506 N N . LYS C 1 386 ? -4.803 14.110 5.792 1.00 15.50 378 LYS C N 1
ATOM 10507 C CA . LYS C 1 386 ? -5.265 14.694 4.545 1.00 18.72 378 LYS C CA 1
ATOM 10508 C C . LYS C 1 386 ? -4.305 15.793 4.104 1.00 18.99 378 LYS C C 1
ATOM 10509 O O . LYS C 1 386 ? -3.380 16.171 4.827 1.00 20.71 378 LYS C O 1
ATOM 10515 N N . GLU C 1 387 ? -4.523 16.304 2.892 1.00 18.71 379 GLU C N 1
ATOM 10516 C CA . GLU C 1 387 ? -3.641 17.327 2.332 1.00 14.38 379 GLU C CA 1
ATOM 10517 C C . GLU C 1 387 ? -4.026 18.690 2.894 1.00 17.92 379 GLU C C 1
ATOM 10518 O O . GLU C 1 387 ? -5.088 19.231 2.566 1.00 17.40 379 GLU C O 1
ATOM 10524 N N . ALA C 1 388 ? -3.153 19.261 3.728 1.00 14.45 380 ALA C N 1
ATOM 10525 C CA . ALA C 1 388 ? -3.484 20.517 4.387 1.00 14.88 380 ALA C CA 1
ATOM 10526 C C . ALA C 1 388 ? -3.685 21.634 3.369 1.00 15.44 380 ALA C C 1
ATOM 10527 O O . ALA C 1 388 ? -4.677 22.367 3.430 1.00 20.63 380 ALA C O 1
ATOM 10529 N N . PHE C 1 389 ? -2.752 21.762 2.419 1.00 17.47 381 PHE C N 1
ATOM 10530 C CA . PHE C 1 389 ? -2.744 22.825 1.402 1.00 15.28 381 PHE C CA 1
ATOM 10531 C C . PHE C 1 389 ? -2.993 24.199 2.021 1.00 19.04 381 PHE C C 1
ATOM 10532 O O . PHE C 1 389 ? -3.825 24.992 1.566 1.00 18.59 381 PHE C O 1
ATOM 10540 N N . GLY C 1 390 ? -2.234 24.486 3.067 1.00 16.03 382 GLY C N 1
ATOM 10541 C CA . GLY C 1 390 ? -2.326 25.750 3.751 1.00 15.98 382 GLY C CA 1
ATOM 10542 C C . GLY C 1 390 ? -1.131 25.891 4.661 1.00 18.22 382 GLY C C 1
ATOM 10543 O O . GLY C 1 390 ? -0.304 24.979 4.762 1.00 17.01 382 GLY C O 1
ATOM 10544 N N . PRO C 1 391 ? -1.018 27.018 5.346 1.00 16.14 383 PRO C N 1
ATOM 10545 C CA . PRO C 1 391 ? 0.216 27.328 6.084 1.00 15.09 383 PRO C CA 1
ATOM 10546 C C . PRO C 1 391 ? 0.242 26.700 7.473 1.00 18.31 383 PRO C C 1
ATOM 10547 O O . PRO C 1 391 ? 0.397 27.374 8.485 1.00 19.00 383 PRO C O 1
ATOM 10551 N N . VAL C 1 392 ? 0.110 25.376 7.514 1.00 16.43 384 VAL C N 1
ATOM 10552 C CA . VAL C 1 392 ? 0.122 24.618 8.759 1.00 17.59 384 VAL C CA 1
ATOM 10553 C C . VAL C 1 392 ? 1.135 23.492 8.614 1.00 17.90 384 VAL C C 1
ATOM 10554 O O . VAL C 1 392 ? 1.180 22.826 7.574 1.00 16.82 384 VAL C O 1
ATOM 10558 N N . ALA C 1 393 ? 1.959 23.296 9.639 1.00 18.35 385 ALA C N 1
ATOM 10559 C CA . ALA C 1 393 ? 2.858 22.155 9.704 1.00 17.16 385 ALA C CA 1
ATOM 10560 C C . ALA C 1 393 ? 2.787 21.532 11.088 1.00 15.41 385 ALA C C 1
ATOM 10561 O O . ALA C 1 393 ? 2.499 22.208 12.082 1.00 16.14 385 ALA C O 1
ATOM 10563 N N . ILE C 1 394 ? 3.055 20.230 11.134 1.00 15.98 386 ILE C N 1
ATOM 10564 C CA A ILE C 1 394 ? 2.997 19.416 12.345 0.65 15.97 386 ILE C CA 1
ATOM 10565 C CA B ILE C 1 394 ? 3.006 19.469 12.375 0.35 16.71 386 ILE C CA 1
ATOM 10566 C C . ILE C 1 394 ? 4.414 19.000 12.714 1.00 16.57 386 ILE C C 1
ATOM 10567 O O . ILE C 1 394 ? 5.177 18.567 11.841 1.00 18.07 386 ILE C O 1
ATOM 10576 N N . LEU C 1 395 ? 4.759 19.104 13.992 1.00 16.94 387 LEU C N 1
ATOM 10577 C CA . LEU C 1 395 ? 6.077 18.737 14.489 1.00 16.98 387 LEU C CA 1
ATOM 10578 C C . LEU C 1 395 ? 5.945 17.497 15.364 1.00 14.06 387 LEU C C 1
ATOM 10579 O O . LEU C 1 395 ? 5.095 17.458 16.258 1.00 17.29 387 LEU C O 1
ATOM 10584 N N . GLU C 1 396 ? 6.757 16.472 15.086 1.00 15.09 388 GLU C N 1
ATOM 10585 C CA . GLU C 1 396 ? 6.726 15.253 15.879 1.00 15.83 388 GLU C CA 1
ATOM 10586 C C . GLU C 1 396 ? 8.149 14.745 16.080 1.00 16.92 388 GLU C C 1
ATOM 10587 O O . GLU C 1 396 ? 9.094 15.172 15.408 1.00 18.22 388 GLU C O 1
ATOM 10593 N N . LYS C 1 397 ? 8.288 13.825 17.036 1.00 17.12 389 LYS C N 1
ATOM 10594 C CA . LYS C 1 397 ? 9.574 13.380 17.553 1.00 16.03 389 LYS C CA 1
ATOM 10595 C C . LYS C 1 397 ? 9.768 11.903 17.246 1.00 17.46 389 LYS C C 1
ATOM 10596 O O . LYS C 1 397 ? 8.803 11.131 17.255 1.00 21.05 389 LYS C O 1
ATOM 10602 N N . PHE C 1 398 ? 11.010 11.503 16.960 1.00 13.64 390 PHE C N 1
ATOM 10603 C CA . PHE C 1 398 ? 11.328 10.086 16.835 1.00 15.49 390 PHE C CA 1
ATOM 10604 C C . PHE C 1 398 ? 12.663 9.807 17.503 1.00 16.22 390 PHE C C 1
ATOM 10605 O O . PHE C 1 398 ? 13.470 10.712 17.730 1.00 17.63 390 PHE C O 1
ATOM 10613 N N . ASP C 1 399 ? 12.881 8.532 17.834 1.00 17.58 391 ASP C N 1
ATOM 10614 C CA . ASP C 1 399 ? 14.164 8.079 18.362 1.00 15.99 391 ASP C CA 1
ATOM 10615 C C . ASP C 1 399 ? 14.936 7.198 17.397 1.00 19.73 391 ASP C C 1
ATOM 10616 O O . ASP C 1 399 ? 16.168 7.205 17.423 1.00 23.34 391 ASP C O 1
ATOM 10621 N N . ARG C 1 400 ? 14.239 6.459 16.545 1.00 18.10 392 ARG C N 1
ATOM 10622 C CA A ARG C 1 400 ? 14.850 5.486 15.653 0.47 19.06 392 ARG C CA 1
ATOM 10623 C CA B ARG C 1 400 ? 14.842 5.477 15.654 0.53 19.03 392 ARG C CA 1
ATOM 10624 C C . ARG C 1 400 ? 14.554 5.855 14.208 1.00 16.40 392 ARG C C 1
ATOM 10625 O O . ARG C 1 400 ? 13.400 6.106 13.848 1.00 16.51 392 ARG C O 1
ATOM 10640 N N . PHE C 1 401 ? 15.604 5.888 13.379 1.00 17.00 393 PHE C N 1
ATOM 10641 C CA . PHE C 1 401 ? 15.445 6.328 11.995 1.00 14.72 393 PHE C CA 1
ATOM 10642 C C . PHE C 1 401 ? 14.409 5.491 11.252 1.00 14.49 393 PHE C C 1
ATOM 10643 O O . PHE C 1 401 ? 13.590 6.033 10.500 1.00 14.28 393 PHE C O 1
ATOM 10651 N N . ASP C 1 402 ? 14.421 4.169 11.452 1.00 12.94 394 ASP C N 1
ATOM 10652 C CA . ASP C 1 402 ? 13.446 3.328 10.764 1.00 15.60 394 ASP C CA 1
ATOM 10653 C C . ASP C 1 402 ? 12.018 3.694 11.152 1.00 18.55 394 ASP C C 1
ATOM 10654 O O . ASP C 1 402 ? 11.109 3.589 10.319 1.00 15.87 394 ASP C O 1
ATOM 10659 N N . ASP C 1 403 ? 11.807 4.121 12.404 1.00 16.76 395 ASP C N 1
ATOM 10660 C CA . ASP C 1 403 ? 10.479 4.559 12.837 1.00 16.79 395 ASP C CA 1
ATOM 10661 C C . ASP C 1 403 ? 10.064 5.835 12.114 1.00 13.17 395 ASP C C 1
ATOM 10662 O O . ASP C 1 403 ? 8.915 5.958 11.674 1.00 14.81 395 ASP C O 1
ATOM 10667 N N . ALA C 1 404 ? 10.989 6.788 11.957 1.00 15.92 396 ALA C N 1
ATOM 10668 C CA . ALA C 1 404 ? 10.686 7.975 11.159 1.00 15.15 396 ALA C CA 1
ATOM 10669 C C . ALA C 1 404 ? 10.286 7.599 9.737 1.00 11.77 396 ALA C C 1
ATOM 10670 O O . ALA C 1 404 ? 9.326 8.153 9.192 1.00 13.70 396 ALA C O 1
ATOM 10672 N N . LEU C 1 405 ? 10.999 6.651 9.117 1.00 11.72 397 LEU C N 1
ATOM 10673 C CA . LEU C 1 405 ? 10.642 6.256 7.755 1.00 12.16 397 LEU C CA 1
ATOM 10674 C C . LEU C 1 405 ? 9.254 5.631 7.711 1.00 14.66 397 LEU C C 1
ATOM 10675 O O . LEU C 1 405 ? 8.464 5.926 6.803 1.00 14.44 397 LEU C O 1
ATOM 10680 N N . ALA C 1 406 ? 8.959 4.734 8.662 1.00 12.67 398 ALA C N 1
ATOM 10681 C CA . ALA C 1 406 ? 7.636 4.120 8.738 1.00 14.45 398 ALA C CA 1
ATOM 10682 C C . ALA C 1 406 ? 6.553 5.180 8.858 1.00 16.61 398 ALA C C 1
ATOM 10683 O O . ALA C 1 406 ? 5.488 5.071 8.236 1.00 13.91 398 ALA C O 1
ATOM 10685 N N . ARG C 1 407 ? 6.822 6.228 9.633 1.00 14.72 399 ARG C N 1
ATOM 10686 C CA . ARG C 1 407 ? 5.814 7.257 9.851 1.00 12.88 399 ARG C CA 1
ATOM 10687 C C . ARG C 1 407 ? 5.664 8.175 8.633 1.00 14.29 399 ARG C C 1
ATOM 10688 O O . ARG C 1 407 ? 4.547 8.613 8.334 1.00 15.21 399 ARG C O 1
ATOM 10696 N N . VAL C 1 408 ? 6.744 8.443 7.893 1.00 14.09 400 VAL C N 1
ATOM 10697 C CA . VAL C 1 408 ? 6.593 9.113 6.601 1.00 14.34 400 VAL C CA 1
ATOM 10698 C C . VAL C 1 408 ? 5.663 8.305 5.705 1.00 15.61 400 VAL C C 1
ATOM 10699 O O . VAL C 1 408 ? 4.760 8.855 5.058 1.00 15.33 400 VAL C O 1
ATOM 10703 N N . ASN C 1 409 ? 5.860 6.981 5.664 1.00 13.69 401 ASN C N 1
ATOM 10704 C CA . ASN C 1 409 ? 5.058 6.120 4.802 1.00 13.38 401 ASN C CA 1
ATOM 10705 C C . ASN C 1 409 ? 3.641 5.917 5.312 1.00 14.63 401 ASN C C 1
ATOM 10706 O O . ASN C 1 409 ? 2.812 5.374 4.574 1.00 15.66 401 ASN C O 1
ATOM 10711 N N . ASP C 1 410 ? 3.354 6.298 6.556 1.00 13.33 402 ASP C N 1
ATOM 10712 C CA . ASP C 1 410 ? 2.034 6.118 7.155 1.00 14.79 402 ASP C CA 1
ATOM 10713 C C . ASP C 1 410 ? 1.092 7.176 6.587 1.00 16.01 402 ASP C C 1
ATOM 10714 O O . ASP C 1 410 ? 0.762 8.175 7.233 1.00 14.30 402 ASP C O 1
ATOM 10719 N N . SER C 1 411 ? 0.648 6.939 5.352 1.00 15.29 403 SER C N 1
ATOM 10720 C CA . SER C 1 411 ? -0.089 7.942 4.589 1.00 13.34 403 SER C CA 1
ATOM 10721 C C . SER C 1 411 ? -0.701 7.296 3.354 1.00 15.04 403 SER C C 1
ATOM 10722 O O . SER C 1 411 ? -0.161 6.322 2.822 1.00 16.61 403 SER C O 1
ATOM 10725 N N . ASP C 1 412 ? -1.810 7.877 2.883 1.00 13.94 404 ASP C N 1
ATOM 10726 C CA . ASP C 1 412 ? -2.328 7.523 1.562 1.00 13.75 404 ASP C CA 1
ATOM 10727 C C . ASP C 1 412 ? -1.414 7.980 0.435 1.00 15.44 404 ASP C C 1
ATOM 10728 O O . ASP C 1 412 ? -1.578 7.521 -0.705 1.00 15.05 404 ASP C O 1
ATOM 10733 N N . PHE C 1 413 ? -0.485 8.893 0.709 1.00 13.49 405 PHE C N 1
ATOM 10734 C CA . PHE C 1 413 ? 0.204 9.643 -0.332 1.00 10.77 405 PHE C CA 1
ATOM 10735 C C . PHE C 1 413 ? 1.669 9.243 -0.440 1.00 12.78 405 PHE C C 1
ATOM 10736 O O . PHE C 1 413 ? 2.181 8.442 0.341 1.00 14.46 405 PHE C O 1
ATOM 10744 N N . GLY C 1 414 ? 2.336 9.792 -1.453 1.00 10.97 406 GLY C N 1
ATOM 10745 C CA . GLY C 1 414 ? 3.715 9.435 -1.721 1.00 13.78 406 GLY C CA 1
ATOM 10746 C C . GLY C 1 414 ? 4.312 10.255 -2.843 1.00 11.99 406 GLY C C 1
ATOM 10747 O O . GLY C 1 414 ? 4.766 9.704 -3.855 1.00 12.94 406 GLY C O 1
ATOM 10748 N N . LEU C 1 415 ? 4.340 11.578 -2.675 1.00 11.90 407 LEU C N 1
ATOM 10749 C CA . LEU C 1 415 ? 4.883 12.423 -3.733 1.00 8.91 407 LEU C CA 1
ATOM 10750 C C . LEU C 1 415 ? 6.381 12.601 -3.517 1.00 12.30 407 LEU C C 1
ATOM 10751 O O . LEU C 1 415 ? 7.178 11.995 -4.235 1.00 12.68 407 LEU C O 1
ATOM 10756 N N . GLN C 1 416 ? 6.787 13.407 -2.528 1.00 11.05 408 GLN C N 1
ATOM 10757 C CA . GLN C 1 416 ? 8.197 13.525 -2.174 1.00 9.79 408 GLN C CA 1
ATOM 10758 C C . GLN C 1 416 ? 8.334 13.581 -0.660 1.00 10.70 408 GLN C C 1
ATOM 10759 O O . GLN C 1 416 ? 7.394 13.946 0.053 1.00 13.22 408 GLN C O 1
ATOM 10765 N N . ALA C 1 417 ? 9.510 13.170 -0.185 1.00 11.01 409 ALA C N 1
ATOM 10766 C CA . ALA C 1 417 ? 9.899 13.257 1.215 1.00 11.52 409 ALA C CA 1
ATOM 10767 C C . ALA C 1 417 ? 11.302 13.837 1.257 1.00 14.13 409 ALA C C 1
ATOM 10768 O O . ALA C 1 417 ? 12.063 13.702 0.292 1.00 14.00 409 ALA C O 1
ATOM 10770 N N . GLY C 1 418 ? 11.644 14.493 2.360 1.00 10.84 410 GLY C N 1
ATOM 10771 C CA . GLY C 1 418 ? 12.976 15.036 2.549 1.00 11.53 410 GLY C CA 1
ATOM 10772 C C . GLY C 1 418 ? 13.637 14.476 3.796 1.00 11.20 410 GLY C C 1
ATOM 10773 O O . GLY C 1 418 ? 12.972 14.186 4.790 1.00 14.05 410 GLY C O 1
ATOM 10774 N N . VAL C 1 419 ? 14.962 14.343 3.741 1.00 9.98 411 VAL C N 1
ATOM 10775 C CA . VAL C 1 419 ? 15.741 13.819 4.868 1.00 11.39 411 VAL C CA 1
ATOM 10776 C C . VAL C 1 419 ? 17.001 14.661 5.030 1.00 13.49 411 VAL C C 1
ATOM 10777 O O . VAL C 1 419 ? 17.861 14.667 4.143 1.00 12.65 411 VAL C O 1
ATOM 10781 N N . PHE C 1 420 ? 17.131 15.338 6.169 1.00 12.06 412 PHE C N 1
ATOM 10782 C CA . PHE C 1 420 ? 18.348 16.073 6.516 1.00 13.57 412 PHE C CA 1
ATOM 10783 C C . PHE C 1 420 ? 19.241 15.115 7.301 1.00 14.22 412 PHE C C 1
ATOM 10784 O O . PHE C 1 420 ? 18.982 14.824 8.469 1.00 12.62 412 PHE C O 1
ATOM 10792 N N . THR C 1 421 ? 20.284 14.601 6.645 1.00 14.49 413 THR C N 1
ATOM 10793 C CA . THR C 1 421 ? 21.207 13.642 7.239 1.00 10.91 413 THR C CA 1
ATOM 10794 C C . THR C 1 421 ? 22.546 13.778 6.526 1.00 13.21 413 THR C C 1
ATOM 10795 O O . THR C 1 421 ? 22.595 14.144 5.346 1.00 15.30 413 THR C O 1
ATOM 10799 N N . ASP C 1 422 ? 23.632 13.493 7.247 1.00 14.22 414 ASP C N 1
ATOM 10800 C CA . ASP C 1 422 ? 24.937 13.295 6.618 1.00 13.62 414 ASP C CA 1
ATOM 10801 C C . ASP C 1 422 ? 25.330 11.822 6.594 1.00 16.80 414 ASP C C 1
ATOM 10802 O O . ASP C 1 422 ? 26.462 11.489 6.222 1.00 16.61 414 ASP C O 1
ATOM 10807 N N . SER C 1 423 ? 24.432 10.928 6.995 1.00 13.13 415 SER C N 1
ATOM 10808 C CA . SER C 1 423 ? 24.750 9.507 7.055 1.00 11.29 415 SER C CA 1
ATOM 10809 C C . SER C 1 423 ? 24.452 8.837 5.720 1.00 14.39 415 SER C C 1
ATOM 10810 O O . SER C 1 423 ? 23.303 8.828 5.260 1.00 13.66 415 SER C O 1
ATOM 10813 N N . LEU C 1 424 ? 25.495 8.286 5.094 1.00 15.67 416 LEU C N 1
ATOM 10814 C CA . LEU C 1 424 ? 25.304 7.460 3.905 1.00 16.45 416 LEU C CA 1
ATOM 10815 C C . LEU C 1 424 ? 24.329 6.327 4.182 1.00 14.48 416 LEU C C 1
ATOM 10816 O O . LEU C 1 424 ? 23.422 6.061 3.385 1.00 15.15 416 LEU C O 1
ATOM 10821 N N . THR C 1 425 ? 24.525 5.633 5.306 1.00 14.58 417 THR C N 1
ATOM 10822 C CA . THR C 1 425 ? 23.655 4.515 5.655 1.00 15.74 417 THR C CA 1
ATOM 10823 C C . THR C 1 425 ? 22.198 4.962 5.719 1.00 16.35 417 THR C C 1
ATOM 10824 O O . THR C 1 425 ? 21.313 4.304 5.160 1.00 15.10 417 THR C O 1
ATOM 10828 N N . HIS C 1 426 ? 21.935 6.105 6.355 1.00 14.94 418 HIS C N 1
ATOM 10829 C CA . HIS C 1 426 ? 20.552 6.555 6.473 1.00 13.94 418 HIS C CA 1
ATOM 10830 C C . HIS C 1 426 ? 19.990 7.054 5.142 1.00 14.32 418 HIS C C 1
ATOM 10831 O O . HIS C 1 426 ? 18.816 6.815 4.840 1.00 13.72 418 HIS C O 1
ATOM 10838 N N . ALA C 1 427 ? 20.792 7.756 4.334 1.00 13.80 419 ALA C N 1
ATOM 10839 C CA . ALA C 1 427 ? 20.299 8.202 3.033 1.00 13.40 419 ALA C CA 1
ATOM 10840 C C . ALA C 1 427 ? 19.918 7.013 2.153 1.00 12.76 419 ALA C C 1
ATOM 10841 O O . ALA C 1 427 ? 18.900 7.046 1.446 1.00 13.91 419 ALA C O 1
ATOM 10843 N N . GLN C 1 428 ? 20.736 5.959 2.180 1.00 13.04 420 GLN C N 1
ATOM 10844 C CA A GLN C 1 428 ? 20.474 4.760 1.384 0.57 15.51 420 GLN C CA 1
ATOM 10845 C CA B GLN C 1 428 ? 20.447 4.798 1.354 0.43 15.45 420 GLN C CA 1
ATOM 10846 C C . GLN C 1 428 ? 19.222 4.046 1.869 1.00 15.07 420 GLN C C 1
ATOM 10847 O O . GLN C 1 428 ? 18.415 3.559 1.066 1.00 14.96 420 GLN C O 1
ATOM 10858 N N . ARG C 1 429 ? 19.070 3.937 3.191 1.00 13.44 421 ARG C N 1
ATOM 10859 C CA . ARG C 1 429 ? 17.880 3.303 3.749 1.00 12.96 421 ARG C CA 1
ATOM 10860 C C . ARG C 1 429 ? 16.627 4.084 3.356 1.00 13.08 421 ARG C C 1
ATOM 10861 O O . ARG C 1 429 ? 15.593 3.497 3.015 1.00 12.95 421 ARG C O 1
ATOM 10869 N N . ALA C 1 430 ? 16.706 5.412 3.376 1.00 13.58 422 ALA C N 1
ATOM 10870 C CA . ALA C 1 430 ? 15.554 6.210 2.986 1.00 12.80 422 ALA C CA 1
ATOM 10871 C C . ALA C 1 430 ? 15.219 6.017 1.509 1.00 12.60 422 ALA C C 1
ATOM 10872 O O . ALA C 1 430 ? 14.042 5.931 1.138 1.00 12.95 422 ALA C O 1
ATOM 10874 N N . TRP C 1 431 ? 16.236 5.968 0.647 1.00 11.71 423 TRP C N 1
ATOM 10875 C CA . TRP C 1 431 ? 15.976 5.711 -0.770 1.00 10.40 423 TRP C CA 1
ATOM 10876 C C . TRP C 1 431 ? 15.345 4.336 -0.966 1.00 11.61 423 TRP C C 1
ATOM 10877 O O . TRP C 1 431 ? 14.439 4.176 -1.796 1.00 13.36 423 TRP C O 1
ATOM 10888 N N . ASP C 1 432 ? 15.808 3.334 -0.204 1.00 11.52 424 ASP C N 1
ATOM 10889 C CA . ASP C 1 432 ? 15.236 1.988 -0.264 1.00 11.10 424 ASP C CA 1
ATOM 10890 C C . ASP C 1 432 ? 13.770 1.961 0.166 1.00 13.46 424 ASP C C 1
ATOM 10891 O O . ASP C 1 432 ? 12.956 1.252 -0.433 1.00 14.45 424 ASP C O 1
ATOM 10896 N N . GLU C 1 433 ? 13.426 2.672 1.243 1.00 12.50 425 GLU C N 1
ATOM 10897 C CA . GLU C 1 433 ? 12.205 2.371 1.984 1.00 14.55 425 GLU C CA 1
ATOM 10898 C C . GLU C 1 433 ? 11.088 3.397 1.849 1.00 13.46 425 GLU C C 1
ATOM 10899 O O . GLU C 1 433 ? 9.933 3.052 2.107 1.00 14.62 425 GLU C O 1
ATOM 10905 N N . LEU C 1 434 ? 11.382 4.637 1.479 1.00 11.94 426 LEU C N 1
ATOM 10906 C CA . LEU C 1 434 ? 10.335 5.651 1.391 1.00 12.21 426 LEU C CA 1
ATOM 10907 C C . LEU C 1 434 ? 9.552 5.454 0.096 1.00 12.90 426 LEU C C 1
ATOM 10908 O O . LEU C 1 434 ? 10.120 5.545 -0.996 1.00 13.89 426 LEU C O 1
ATOM 10913 N N . GLU C 1 435 ? 8.249 5.176 0.218 1.00 14.80 427 GLU C N 1
ATOM 10914 C CA A GLU C 1 435 ? 7.402 4.916 -0.953 0.69 14.11 427 GLU C CA 1
ATOM 10915 C CA B GLU C 1 435 ? 7.391 4.918 -0.941 0.31 14.48 427 GLU C CA 1
ATOM 10916 C C . GLU C 1 435 ? 6.887 6.252 -1.487 1.00 14.79 427 GLU C C 1
ATOM 10917 O O . GLU C 1 435 ? 5.737 6.663 -1.272 1.00 13.92 427 GLU C O 1
ATOM 10928 N N . VAL C 1 436 ? 7.780 6.939 -2.198 1.00 12.02 428 VAL C N 1
ATOM 10929 C CA . VAL C 1 436 ? 7.526 8.255 -2.772 1.00 11.35 428 VAL C CA 1
ATOM 10930 C C . VAL C 1 436 ? 8.134 8.280 -4.166 1.00 10.26 428 VAL C C 1
ATOM 10931 O O . VAL C 1 436 ? 8.973 7.445 -4.521 1.00 11.71 428 VAL C O 1
ATOM 10935 N N . GLY C 1 437 ? 7.704 9.259 -4.960 1.00 11.36 429 GLY C N 1
ATOM 10936 C CA . GLY C 1 437 ? 8.328 9.454 -6.259 1.00 11.40 429 GLY C CA 1
ATOM 10937 C C . GLY C 1 437 ? 9.756 9.941 -6.126 1.00 12.91 429 GLY C C 1
ATOM 10938 O O . GLY C 1 437 ? 10.651 9.473 -6.836 1.00 12.32 429 GLY C O 1
ATOM 10939 N N . GLY C 1 438 ? 9.993 10.856 -5.190 1.00 11.61 430 GLY C N 1
ATOM 10940 C CA . GLY C 1 438 ? 11.296 11.462 -5.041 1.00 12.16 430 GLY C CA 1
ATOM 10941 C C . GLY C 1 438 ? 11.676 11.648 -3.589 1.00 12.05 430 GLY C C 1
ATOM 10942 O O . GLY C 1 438 ? 10.864 12.117 -2.783 1.00 11.81 430 GLY C O 1
ATOM 10943 N N . VAL C 1 439 ? 12.907 11.276 -3.255 1.00 10.99 431 VAL C N 1
ATOM 10944 C CA . VAL C 1 439 ? 13.497 11.468 -1.930 1.00 10.15 431 VAL C CA 1
ATOM 10945 C C . VAL C 1 439 ? 14.546 12.561 -2.043 1.00 13.26 431 VAL C C 1
ATOM 10946 O O . VAL C 1 439 ? 15.460 12.452 -2.863 1.00 13.42 431 VAL C O 1
ATOM 10950 N N . VAL C 1 440 ? 14.437 13.600 -1.217 1.00 11.13 432 VAL C N 1
ATOM 10951 C CA . VAL C 1 440 ? 15.390 14.712 -1.232 1.00 9.94 432 VAL C CA 1
ATOM 10952 C C . VAL C 1 440 ? 16.302 14.594 -0.014 1.00 11.95 432 VAL C C 1
ATOM 10953 O O . VAL C 1 440 ? 15.823 14.515 1.124 1.00 13.88 432 VAL C O 1
ATOM 10957 N N . ILE C 1 441 ? 17.612 14.584 -0.248 1.00 10.55 433 ILE C N 1
ATOM 10958 C CA . ILE C 1 441 ? 18.595 14.480 0.828 1.00 9.92 433 ILE C CA 1
ATOM 10959 C C . ILE C 1 441 ? 19.213 15.852 1.063 1.00 13.28 433 ILE C C 1
ATOM 10960 O O . ILE C 1 441 ? 19.759 16.459 0.135 1.00 13.04 433 ILE C O 1
ATOM 10965 N N . ASN C 1 442 ? 19.112 16.332 2.312 1.00 11.00 434 ASN C N 1
ATOM 10966 C CA A ASN C 1 442 ? 19.687 17.610 2.740 0.53 12.34 434 ASN C CA 1
ATOM 10967 C CA B ASN C 1 442 ? 19.649 17.608 2.783 0.47 12.63 434 ASN C CA 1
ATOM 10968 C C . ASN C 1 442 ? 18.924 18.811 2.188 1.00 12.99 434 ASN C C 1
ATOM 10969 O O . ASN C 1 442 ? 19.485 19.913 2.088 1.00 12.73 434 ASN C O 1
ATOM 10978 N N . ASP C 1 443 ? 17.660 18.612 1.822 1.00 12.40 435 ASP C N 1
ATOM 10979 C CA . ASP C 1 443 ? 16.723 19.704 1.588 1.00 14.97 435 ASP C CA 1
ATOM 10980 C C . ASP C 1 443 ? 15.327 19.150 1.850 1.00 14.24 435 ASP C C 1
ATOM 10981 O O . ASP C 1 443 ? 15.141 17.941 2.020 1.00 11.62 435 ASP C O 1
ATOM 10986 N N . VAL C 1 444 ? 14.346 20.047 1.897 1.00 13.62 436 VAL C N 1
ATOM 10987 C CA . VAL C 1 444 ? 12.947 19.670 2.101 1.00 10.99 436 VAL C CA 1
ATOM 10988 C C . VAL C 1 444 ? 12.373 18.947 0.884 1.00 11.99 436 VAL C C 1
ATOM 10989 O O . VAL C 1 444 ? 12.928 19.038 -0.224 1.00 13.47 436 VAL C O 1
ATOM 10993 N N . PRO C 1 445 ? 11.256 18.229 1.049 1.00 11.81 437 PRO C N 1
ATOM 10994 C CA . PRO C 1 445 ? 10.567 17.636 -0.112 1.00 11.82 437 PRO C CA 1
ATOM 10995 C C . PRO C 1 445 ? 10.058 18.669 -1.101 1.00 17.42 437 PRO C C 1
ATOM 10996 O O . PRO C 1 445 ? 9.686 18.294 -2.217 1.00 14.00 437 PRO C O 1
ATOM 11000 N N . SER C 1 446 ? 10.025 19.950 -0.721 1.00 13.19 438 SER C N 1
ATOM 11001 C CA . SER C 1 446 ? 9.476 21.016 -1.552 1.00 10.79 438 SER C CA 1
ATOM 11002 C C . SER C 1 446 ? 10.379 21.408 -2.714 1.00 15.89 438 SER C C 1
ATOM 11003 O O . SER C 1 446 ? 9.988 22.281 -3.498 1.00 19.98 438 SER C O 1
ATOM 11006 N N . PHE C 1 447 ? 11.550 20.786 -2.860 1.00 12.14 439 PHE C N 1
ATOM 11007 C CA . PHE C 1 447 ? 12.462 21.132 -3.947 1.00 13.01 439 PHE C CA 1
ATOM 11008 C C . PHE C 1 447 ? 12.087 20.433 -5.251 1.00 13.99 439 PHE C C 1
ATOM 11009 O O . PHE C 1 447 ? 11.858 19.219 -5.277 1.00 13.18 439 PHE C O 1
ATOM 11017 N N . ARG C 1 448 ? 12.072 21.199 -6.345 1.00 12.78 440 ARG C N 1
ATOM 11018 C CA . ARG C 1 448 ? 11.953 20.629 -7.684 1.00 11.61 440 ARG C CA 1
ATOM 11019 C C . ARG C 1 448 ? 12.753 21.490 -8.649 1.00 12.24 440 ARG C C 1
ATOM 11020 O O . ARG C 1 448 ? 12.743 22.720 -8.548 1.00 13.04 440 ARG C O 1
ATOM 11028 N N . VAL C 1 449 ? 13.447 20.840 -9.575 1.00 12.85 441 VAL C N 1
ATOM 11029 C CA . VAL C 1 449 ? 14.094 21.513 -10.691 1.00 12.40 441 VAL C CA 1
ATOM 11030 C C . VAL C 1 449 ? 13.493 20.918 -11.959 1.00 12.33 441 VAL C C 1
ATOM 11031 O O . VAL C 1 449 ? 13.155 19.730 -11.989 1.00 14.36 441 VAL C O 1
ATOM 11035 N N . ASP C 1 450 ? 13.302 21.746 -12.984 1.00 12.53 442 ASP C N 1
ATOM 11036 C CA . ASP C 1 450 ? 12.289 21.404 -13.978 1.00 14.63 442 ASP C CA 1
ATOM 11037 C C . ASP C 1 450 ? 12.715 20.325 -14.971 1.00 16.39 442 ASP C C 1
ATOM 11038 O O . ASP C 1 450 ? 11.855 19.827 -15.707 1.00 16.93 442 ASP C O 1
ATOM 11043 N N . ASN C 1 451 ? 13.988 19.930 -15.017 1.00 11.36 443 ASN C N 1
ATOM 11044 C CA . ASN C 1 451 ? 14.360 18.785 -15.851 1.00 9.71 443 ASN C CA 1
ATOM 11045 C C . ASN C 1 451 ? 14.215 17.444 -15.137 1.00 11.47 443 ASN C C 1
ATOM 11046 O O . ASN C 1 451 ? 14.226 16.403 -15.807 1.00 13.84 443 ASN C O 1
ATOM 11051 N N . MET C 1 452 ? 14.032 17.433 -13.806 1.00 12.44 444 MET C N 1
ATOM 11052 C CA . MET C 1 452 ? 14.091 16.160 -13.095 1.00 10.13 444 MET C CA 1
ATOM 11053 C C . MET C 1 452 ? 12.790 15.371 -13.248 1.00 11.59 444 MET C C 1
ATOM 11054 O O . MET C 1 452 ? 11.714 15.954 -13.410 1.00 13.13 444 MET C O 1
ATOM 11059 N N . PRO C 1 453 ? 12.854 14.037 -13.189 1.00 11.74 445 PRO C N 1
ATOM 11060 C CA . PRO C 1 453 ? 11.608 13.260 -13.141 1.00 10.61 445 PRO C CA 1
ATOM 11061 C C . PRO C 1 453 ? 10.837 13.633 -11.884 1.00 13.41 445 PRO C C 1
ATOM 11062 O O . PRO C 1 453 ? 11.418 13.763 -10.802 1.00 13.76 445 PRO C O 1
ATOM 11066 N N . TYR C 1 454 ? 9.529 13.859 -12.036 1.00 10.33 446 TYR C N 1
ATOM 11067 C CA . TYR C 1 454 ? 8.745 14.400 -10.931 1.00 10.10 446 TYR C CA 1
ATOM 11068 C C . TYR C 1 454 ? 7.342 13.822 -10.930 1.00 12.00 446 TYR C C 1
ATOM 11069 O O . TYR C 1 454 ? 6.636 13.896 -11.940 1.00 12.94 446 TYR C O 1
ATOM 11078 N N . GLY C 1 455 ? 6.918 13.289 -9.789 1.00 13.31 447 GLY C N 1
ATOM 11079 C CA . GLY C 1 455 ? 5.559 12.801 -9.691 1.00 11.27 447 GLY C CA 1
ATOM 11080 C C . GLY C 1 455 ? 5.385 11.942 -8.457 1.00 12.09 447 GLY C C 1
ATOM 11081 O O . GLY C 1 455 ? 6.299 11.793 -7.645 1.00 13.13 447 GLY C O 1
ATOM 11082 N N . GLY C 1 456 ? 4.194 11.368 -8.349 1.00 13.19 448 GLY C N 1
ATOM 11083 C CA . GLY C 1 456 ? 3.858 10.625 -7.155 1.00 13.26 448 GLY C CA 1
ATOM 11084 C C . GLY C 1 456 ? 3.515 9.174 -7.382 1.00 13.60 448 GLY C C 1
ATOM 11085 O O . GLY C 1 456 ? 3.167 8.761 -8.493 1.00 13.91 448 GLY C O 1
ATOM 11086 N N . VAL C 1 457 ? 3.645 8.387 -6.318 1.00 11.22 449 VAL C N 1
ATOM 11087 C CA . VAL C 1 457 ? 3.091 7.039 -6.260 1.00 10.90 449 VAL C CA 1
ATOM 11088 C C . VAL C 1 457 ? 1.989 7.023 -5.208 1.00 12.51 449 VAL C C 1
ATOM 11089 O O . VAL C 1 457 ? 1.635 8.069 -4.644 1.00 12.62 449 VAL C O 1
ATOM 11093 N N . LYS C 1 458 ? 1.432 5.840 -4.932 1.00 11.32 450 LYS C N 1
ATOM 11094 C CA . LYS C 1 458 ? 0.257 5.711 -4.066 1.00 12.69 450 LYS C CA 1
ATOM 11095 C C . LYS C 1 458 ? -0.819 6.675 -4.565 1.00 16.82 450 LYS C C 1
ATOM 11096 O O . LYS C 1 458 ? -1.032 6.777 -5.783 1.00 13.84 450 LYS C O 1
ATOM 11102 N N . ASP C 1 459 ? -1.489 7.411 -3.675 1.00 12.29 451 ASP C N 1
ATOM 11103 C CA . ASP C 1 459 ? -2.569 8.279 -4.154 1.00 12.67 451 ASP C CA 1
ATOM 11104 C C . ASP C 1 459 ? -2.076 9.601 -4.736 1.00 13.48 451 ASP C C 1
ATOM 11105 O O . ASP C 1 459 ? -2.907 10.434 -5.137 1.00 14.41 451 ASP C O 1
ATOM 11110 N N . SER C 1 460 ? -0.766 9.811 -4.801 1.00 12.76 452 SER C N 1
ATOM 11111 C CA . SER C 1 460 ? -0.213 11.094 -5.210 1.00 11.69 452 SER C CA 1
ATOM 11112 C C . SER C 1 460 ? 0.009 11.219 -6.708 1.00 13.60 452 SER C C 1
ATOM 11113 O O . SER C 1 460 ? 0.339 12.317 -7.164 1.00 12.69 452 SER C O 1
ATOM 11116 N N . GLY C 1 461 ? -0.126 10.153 -7.486 1.00 11.67 453 GLY C N 1
ATOM 11117 C CA . GLY C 1 461 ? 0.050 10.323 -8.914 1.00 14.33 453 GLY C CA 1
ATOM 11118 C C . GLY C 1 461 ? 0.151 9.011 -9.661 1.00 13.16 453 GLY C C 1
ATOM 11119 O O . GLY C 1 461 ? 0.106 7.913 -9.083 1.00 13.84 453 GLY C O 1
ATOM 11120 N N . LEU C 1 462 ? 0.294 9.164 -10.979 1.00 11.72 454 LEU C N 1
ATOM 11121 C CA . LEU C 1 462 ? 0.481 8.039 -11.898 1.00 13.32 454 LEU C CA 1
ATOM 11122 C C . LEU C 1 462 ? 1.268 8.574 -13.095 1.00 13.06 454 LEU C C 1
ATOM 11123 O O . LEU C 1 462 ? 0.698 9.242 -13.966 1.00 13.80 454 LEU C O 1
ATOM 11128 N N . GLY C 1 463 ? 2.564 8.296 -13.131 1.00 12.16 455 GLY C N 1
ATOM 11129 C CA . GLY C 1 463 ? 3.438 8.795 -14.178 1.00 12.53 455 GLY C CA 1
ATOM 11130 C C . GLY C 1 463 ? 4.362 9.895 -13.674 1.00 13.31 455 GLY C C 1
ATOM 11131 O O . GLY C 1 463 ? 4.366 10.263 -12.498 1.00 13.00 455 GLY C O 1
ATOM 11132 N N . ARG C 1 464 ? 5.178 10.415 -14.596 1.00 12.56 456 ARG C N 1
ATOM 11133 C CA . ARG C 1 464 ? 6.134 11.461 -14.252 1.00 11.49 456 ARG C CA 1
ATOM 11134 C C . ARG C 1 464 ? 6.089 12.593 -15.259 1.00 13.47 456 ARG C C 1
ATOM 11135 O O . ARG C 1 464 ? 5.926 12.363 -16.463 1.00 13.70 456 ARG C O 1
ATOM 11143 N N . GLU C 1 465 ? 6.276 13.809 -14.760 1.00 9.43 457 GLU C N 1
ATOM 11144 C CA . GLU C 1 465 ? 6.586 14.958 -15.590 1.00 11.41 457 GLU C CA 1
ATOM 11145 C C . GLU C 1 465 ? 8.058 15.324 -15.400 1.00 12.40 457 GLU C C 1
ATOM 11146 O O . GLU C 1 465 ? 8.850 14.545 -14.837 1.00 12.34 457 GLU C O 1
ATOM 11152 N N . GLY C 1 466 ? 8.432 16.513 -15.870 1.00 9.98 458 GLY C N 1
ATOM 11153 C CA . GLY C 1 466 ? 9.817 16.740 -16.238 1.00 12.41 458 GLY C CA 1
ATOM 11154 C C . GLY C 1 466 ? 9.936 16.450 -17.722 1.00 11.23 458 GLY C C 1
ATOM 11155 O O . GLY C 1 466 ? 9.403 15.441 -18.174 1.00 13.21 458 GLY C O 1
ATOM 11156 N N . ILE C 1 467 ? 10.636 17.303 -18.476 1.00 12.37 459 ILE C N 1
ATOM 11157 C CA . ILE C 1 467 ? 10.436 17.378 -19.931 1.00 10.23 459 ILE C CA 1
ATOM 11158 C C . ILE C 1 467 ? 10.635 16.021 -20.604 1.00 12.80 459 ILE C C 1
ATOM 11159 O O . ILE C 1 467 ? 9.785 15.576 -21.387 1.00 11.71 459 ILE C O 1
ATOM 11164 N N . ARG C 1 468 ? 11.767 15.353 -20.332 1.00 11.96 460 ARG C N 1
ATOM 11165 C CA . ARG C 1 468 ? 12.047 14.064 -20.981 1.00 11.61 460 ARG C CA 1
ATOM 11166 C C . ARG C 1 468 ? 10.919 13.067 -20.763 1.00 13.38 460 ARG C C 1
ATOM 11167 O O . ARG C 1 468 ? 10.552 12.315 -21.677 1.00 13.04 460 ARG C O 1
ATOM 11175 N N . TYR C 1 469 ? 10.382 13.028 -19.544 1.00 13.83 461 TYR C N 1
ATOM 11176 C CA . TYR C 1 469 ? 9.404 12.019 -19.154 1.00 13.00 461 TYR C CA 1
ATOM 11177 C C . TYR C 1 469 ? 8.026 12.344 -19.709 1.00 12.36 461 TYR C C 1
ATOM 11178 O O . TYR C 1 469 ? 7.277 11.432 -20.089 1.00 13.55 461 TYR C O 1
ATOM 11187 N N . ALA C 1 470 ? 7.694 13.635 -19.802 1.00 10.06 462 ALA C N 1
ATOM 11188 C CA . ALA C 1 470 ? 6.459 14.046 -20.457 1.00 11.17 462 ALA C CA 1
ATOM 11189 C C . ALA C 1 470 ? 6.498 13.724 -21.949 1.00 14.47 462 ALA C C 1
ATOM 11190 O O . ALA C 1 470 ? 5.500 13.267 -22.518 1.00 12.82 462 ALA C O 1
ATOM 11192 N N . ILE C 1 471 ? 7.643 13.946 -22.594 1.00 15.40 463 ILE C N 1
ATOM 11193 C CA . ILE C 1 471 ? 7.779 13.594 -24.008 1.00 11.78 463 ILE C CA 1
ATOM 11194 C C . ILE C 1 471 ? 7.513 12.110 -24.215 1.00 12.38 463 ILE C C 1
ATOM 11195 O O . ILE C 1 471 ? 6.839 11.714 -25.179 1.00 13.11 463 ILE C O 1
ATOM 11200 N N . GLU C 1 472 ? 8.018 11.266 -23.306 1.00 12.22 464 GLU C N 1
ATOM 11201 C CA A GLU C 1 472 ? 7.769 9.830 -23.410 0.45 12.91 464 GLU C CA 1
ATOM 11202 C CA B GLU C 1 472 ? 7.770 9.832 -23.415 0.55 12.80 464 GLU C CA 1
ATOM 11203 C C . GLU C 1 472 ? 6.277 9.526 -23.378 1.00 13.28 464 GLU C C 1
ATOM 11204 O O . GLU C 1 472 ? 5.785 8.707 -24.162 1.00 15.22 464 GLU C O 1
ATOM 11215 N N . ASP C 1 473 ? 5.531 10.180 -22.477 1.00 13.42 465 ASP C N 1
ATOM 11216 C CA . ASP C 1 473 ? 4.099 9.901 -22.406 1.00 14.52 465 ASP C CA 1
ATOM 11217 C C . ASP C 1 473 ? 3.333 10.494 -23.581 1.00 14.43 465 ASP C C 1
ATOM 11218 O O . ASP C 1 473 ? 2.260 9.989 -23.928 1.00 15.36 465 ASP C O 1
ATOM 11223 N N . MET C 1 474 ? 3.847 11.556 -24.193 1.00 12.75 466 MET C N 1
ATOM 11224 C CA . MET C 1 474 ? 3.180 12.209 -25.312 1.00 10.52 466 MET C CA 1
ATOM 11225 C C . MET C 1 474 ? 3.606 11.636 -26.654 1.00 11.66 466 MET C C 1
ATOM 11226 O O . MET C 1 474 ? 3.317 12.237 -27.693 1.00 13.11 466 MET C O 1
ATOM 11231 N N . THR C 1 475 ? 4.311 10.505 -26.652 1.00 13.48 467 THR C N 1
ATOM 11232 C CA . THR C 1 475 ? 4.688 9.834 -27.881 1.00 10.56 467 THR C CA 1
ATOM 11233 C C . THR C 1 475 ? 4.394 8.346 -27.751 1.00 14.41 467 THR C C 1
ATOM 11234 O O . THR C 1 475 ? 4.347 7.787 -26.646 1.00 13.99 467 THR C O 1
ATOM 11238 N N . GLU C 1 476 ? 4.205 7.714 -28.905 1.00 11.21 468 GLU C N 1
ATOM 11239 C CA . GLU C 1 476 ? 4.168 6.268 -29.031 1.00 10.24 468 GLU C CA 1
ATOM 11240 C C . GLU C 1 476 ? 5.438 5.803 -29.711 1.00 12.92 468 GLU C C 1
ATOM 11241 O O . GLU C 1 476 ? 5.824 6.370 -30.743 1.00 12.03 468 GLU C O 1
ATOM 11247 N N . PRO C 1 477 ? 6.105 4.781 -29.198 1.00 10.50 469 PRO C N 1
ATOM 11248 C CA . PRO C 1 477 ? 7.207 4.195 -29.964 1.00 11.57 469 PRO C CA 1
ATOM 11249 C C . PRO C 1 477 ? 6.652 3.520 -31.204 1.00 12.07 469 PRO C C 1
ATOM 11250 O O . PRO C 1 477 ? 5.577 2.908 -31.178 1.00 12.44 469 PRO C O 1
ATOM 11254 N N . ARG C 1 478 ? 7.365 3.668 -32.316 1.00 10.63 470 ARG C N 1
ATOM 11255 C CA . ARG C 1 478 ? 7.005 2.936 -33.525 1.00 11.31 470 ARG C CA 1
ATOM 11256 C C . ARG C 1 478 ? 8.250 2.206 -33.996 1.00 12.40 470 ARG C C 1
ATOM 11257 O O . ARG C 1 478 ? 9.230 2.837 -34.406 1.00 11.83 470 ARG C O 1
ATOM 11265 N N . LEU C 1 479 ? 8.202 0.881 -33.918 1.00 10.79 471 LEU C N 1
ATOM 11266 C CA . LEU C 1 479 ? 9.313 0.033 -34.307 1.00 9.81 471 LEU C CA 1
ATOM 11267 C C . LEU C 1 479 ? 9.263 -0.229 -35.805 1.00 9.93 471 LEU C C 1
ATOM 11268 O O . LEU C 1 479 ? 8.189 -0.452 -36.367 1.00 13.28 471 LEU C O 1
ATOM 11273 N N . MET C 1 480 ? 10.422 -0.157 -36.465 1.00 9.88 472 MET C N 1
ATOM 11274 C CA . MET C 1 480 ? 10.553 -0.683 -37.820 1.00 9.98 472 MET C CA 1
ATOM 11275 C C . MET C 1 480 ? 11.505 -1.868 -37.767 1.00 13.92 472 MET C C 1
ATOM 11276 O O . MET C 1 480 ? 12.670 -1.709 -37.381 1.00 12.99 472 MET C O 1
ATOM 11281 N N . VAL C 1 481 ? 11.006 -3.046 -38.136 1.00 10.93 473 VAL C N 1
ATOM 11282 C CA . VAL C 1 481 ? 11.813 -4.255 -38.257 1.00 10.52 473 VAL C CA 1
ATOM 11283 C C . VAL C 1 481 ? 12.188 -4.412 -39.722 1.00 12.08 473 VAL C C 1
ATOM 11284 O O . VAL C 1 481 ? 11.308 -4.462 -40.591 1.00 13.84 473 VAL C O 1
ATOM 11288 N N . VAL C 1 482 ? 13.483 -4.500 -40.016 1.00 10.26 474 VAL C N 1
ATOM 11289 C CA . VAL C 1 482 ? 13.938 -4.694 -41.389 1.00 10.65 474 VAL C CA 1
ATOM 11290 C C . VAL C 1 482 ? 14.542 -6.084 -41.494 1.00 11.51 474 VAL C C 1
ATOM 11291 O O . VAL C 1 482 ? 15.475 -6.412 -40.755 1.00 12.93 474 VAL C O 1
ATOM 11295 N N . ARG C 1 483 ? 14.031 -6.892 -42.419 1.00 12.03 475 ARG C N 1
ATOM 11296 C CA . ARG C 1 483 ? 14.587 -8.215 -42.680 1.00 11.38 475 ARG C CA 1
ATOM 11297 C C . ARG C 1 483 ? 15.493 -8.176 -43.900 1.00 15.08 475 ARG C C 1
ATOM 11298 O O . ARG C 1 483 ? 15.085 -7.724 -44.978 1.00 14.33 475 ARG C O 1
ATOM 11306 N N . ARG C 1 484 ? 16.716 -8.668 -43.727 1.00 13.55 476 ARG C N 1
ATOM 11307 C CA . ARG C 1 484 ? 17.632 -8.926 -44.827 1.00 16.80 476 ARG C CA 1
ATOM 11308 C C . ARG C 1 484 ? 17.766 -10.432 -45.013 1.00 19.17 476 ARG C C 1
ATOM 11309 O O . ARG C 1 484 ? 17.915 -11.179 -44.040 1.00 21.48 476 ARG C O 1
ATOM 11317 N N . ARG C 1 485 ? 17.715 -10.879 -46.255 1.00 23.05 477 ARG C N 1
ATOM 11318 C CA . ARG C 1 485 ? 17.831 -12.308 -46.518 1.00 27.63 477 ARG C CA 1
ATOM 11319 C C . ARG C 1 485 ? 19.191 -12.679 -47.106 1.00 40.25 477 ARG C C 1
ATOM 11320 O O . ARG C 1 485 ? 19.913 -11.838 -47.651 1.00 41.12 477 ARG C O 1
ATOM 11329 N N . LEU D 1 10 ? -0.589 -35.807 -20.944 1.00 52.76 2 LEU D N 1
ATOM 11330 C CA . LEU D 1 10 ? -1.119 -34.994 -19.855 1.00 43.09 2 LEU D CA 1
ATOM 11331 C C . LEU D 1 10 ? -1.393 -35.832 -18.611 1.00 42.32 2 LEU D C 1
ATOM 11332 O O . LEU D 1 10 ? -1.859 -36.969 -18.709 1.00 43.45 2 LEU D O 1
ATOM 11337 N N . LYS D 1 11 ? -1.097 -35.272 -17.440 1.00 32.89 3 LYS D N 1
ATOM 11338 C CA . LYS D 1 11 ? -1.525 -35.896 -16.199 1.00 35.34 3 LYS D CA 1
ATOM 11339 C C . LYS D 1 11 ? -3.050 -35.893 -16.125 1.00 31.48 3 LYS D C 1
ATOM 11340 O O . LYS D 1 11 ? -3.726 -35.088 -16.774 1.00 30.43 3 LYS D O 1
ATOM 11346 N N . ASP D 1 12 ? -3.593 -36.813 -15.321 1.00 30.28 4 ASP D N 1
ATOM 11347 C CA . ASP D 1 12 ? -5.044 -36.896 -15.179 1.00 30.61 4 ASP D CA 1
ATOM 11348 C C . ASP D 1 12 ? -5.615 -35.639 -14.537 1.00 27.80 4 ASP D C 1
ATOM 11349 O O . ASP D 1 12 ? -6.723 -35.211 -14.882 1.00 28.93 4 ASP D O 1
ATOM 11354 N N . THR D 1 13 ? -4.887 -35.043 -13.593 1.00 29.68 5 THR D N 1
ATOM 11355 C CA . THR D 1 13 ? -5.334 -33.831 -12.915 1.00 24.07 5 THR D CA 1
ATOM 11356 C C . THR D 1 13 ? -4.150 -32.894 -12.722 1.00 25.91 5 THR D C 1
ATOM 11357 O O . THR D 1 13 ? -2.993 -33.322 -12.685 1.00 25.97 5 THR D O 1
ATOM 11361 N N . TYR D 1 14 ? -4.454 -31.598 -12.603 1.00 23.29 6 TYR D N 1
ATOM 11362 C CA . TYR D 1 14 ? -3.484 -30.573 -12.255 1.00 21.11 6 TYR D CA 1
ATOM 11363 C C . TYR D 1 14 ? -3.998 -29.737 -11.090 1.00 19.80 6 TYR D C 1
ATOM 11364 O O . TYR D 1 14 ? -5.194 -29.431 -11.020 1.00 22.08 6 TYR D O 1
ATOM 11373 N N . PRO D 1 15 ? -3.123 -29.354 -10.169 1.00 20.75 7 PRO D N 1
ATOM 11374 C CA . PRO D 1 15 ? -3.510 -28.415 -9.115 1.00 17.44 7 PRO D CA 1
ATOM 11375 C C . PRO D 1 15 ? -3.421 -26.988 -9.633 1.00 19.86 7 PRO D C 1
ATOM 11376 O O . PRO D 1 15 ? -2.878 -26.725 -10.704 1.00 20.97 7 PRO D O 1
ATOM 11380 N N . TYR D 1 16 ? -3.955 -26.051 -8.856 1.00 16.36 8 TYR D N 1
ATOM 11381 C CA . TYR D 1 16 ? -3.552 -24.668 -9.061 1.00 15.39 8 TYR D CA 1
ATOM 11382 C C . TYR D 1 16 ? -2.469 -24.314 -8.043 1.00 15.48 8 TYR D C 1
ATOM 11383 O O . TYR D 1 16 ? -2.156 -25.093 -7.143 1.00 19.57 8 TYR D O 1
ATOM 11392 N N . TYR D 1 17 ? -1.855 -23.149 -8.219 1.00 15.80 9 TYR D N 1
ATOM 11393 C CA . TYR D 1 17 ? -0.723 -22.752 -7.379 1.00 15.46 9 TYR D CA 1
ATOM 11394 C C . TYR D 1 17 ? -1.103 -21.500 -6.604 1.00 16.71 9 TYR D C 1
ATOM 11395 O O . TYR D 1 17 ? -1.344 -20.443 -7.193 1.00 16.26 9 TYR D O 1
ATOM 11404 N N . LEU D 1 18 ? -1.182 -21.640 -5.285 1.00 18.38 10 LEU D N 1
ATOM 11405 C CA . LEU D 1 18 ? -1.598 -20.573 -4.386 1.00 15.22 10 LEU D CA 1
ATOM 11406 C C . LEU D 1 18 ? -0.420 -20.261 -3.480 1.00 15.45 10 LEU D C 1
ATOM 11407 O O . LEU D 1 18 ? -0.009 -21.114 -2.683 1.00 16.64 10 LEU D O 1
ATOM 11412 N N . ALA D 1 19 ? 0.132 -19.056 -3.623 1.00 16.22 11 ALA D N 1
ATOM 11413 C CA . ALA D 1 19 ? 1.293 -18.617 -2.847 1.00 15.31 11 ALA D CA 1
ATOM 11414 C C . ALA D 1 19 ? 2.418 -19.654 -2.909 1.00 17.28 11 ALA D C 1
ATOM 11415 O O . ALA D 1 19 ? 2.926 -20.136 -1.893 1.00 17.98 11 ALA D O 1
ATOM 11417 N N . ASN D 1 20 ? 2.794 -19.988 -4.144 1.00 16.30 12 ASN D N 1
ATOM 11418 C CA . ASN D 1 20 ? 3.910 -20.846 -4.549 1.00 15.47 12 ASN D CA 1
ATOM 11419 C C . ASN D 1 20 ? 3.625 -22.337 -4.398 1.00 18.01 12 ASN D C 1
ATOM 11420 O O . ASN D 1 20 ? 4.512 -23.132 -4.723 1.00 21.51 12 ASN D O 1
ATOM 11425 N N . GLU D 1 21 ? 2.457 -22.755 -3.911 1.00 16.77 13 GLU D N 1
ATOM 11426 C CA . GLU D 1 21 ? 2.259 -24.145 -3.519 1.00 19.79 13 GLU D CA 1
ATOM 11427 C C . GLU D 1 21 ? 1.115 -24.791 -4.289 1.00 20.30 13 GLU D C 1
ATOM 11428 O O . GLU D 1 21 ? 0.075 -24.171 -4.523 1.00 18.96 13 GLU D O 1
ATOM 11434 N N . ALA D 1 22 ? 1.309 -26.055 -4.650 1.00 18.94 14 ALA D N 1
ATOM 11435 C CA . ALA D 1 22 ? 0.272 -26.802 -5.349 1.00 19.94 14 ALA D CA 1
ATOM 11436 C C . ALA D 1 22 ? -0.913 -27.080 -4.430 1.00 18.56 14 ALA D C 1
ATOM 11437 O O . ALA D 1 22 ? -0.745 -27.570 -3.306 1.00 22.28 14 ALA D O 1
ATOM 11439 N N . VAL D 1 23 ? -2.118 -26.786 -4.914 1.00 19.46 15 VAL D N 1
ATOM 11440 C CA . VAL D 1 23 ? -3.358 -27.065 -4.183 1.00 19.82 15 VAL D CA 1
ATOM 11441 C C . VAL D 1 23 ? -4.286 -27.843 -5.109 1.00 20.98 15 VAL D C 1
ATOM 11442 O O . VAL D 1 23 ? -4.767 -27.299 -6.110 1.00 21.83 15 VAL D O 1
ATOM 11446 N N . TYR D 1 24 ? -4.553 -29.107 -4.773 1.00 22.19 16 TYR D N 1
ATOM 11447 C CA . TYR D 1 24 ? -5.488 -29.928 -5.548 1.00 20.95 16 TYR D CA 1
ATOM 11448 C C . TYR D 1 24 ? -6.907 -29.693 -5.023 1.00 22.52 16 TYR D C 1
ATOM 11449 O O . TYR D 1 24 ? -7.552 -30.569 -4.445 1.00 25.67 16 TYR D O 1
ATOM 11458 N N . ALA D 1 25 ? -7.390 -28.464 -5.244 1.00 21.68 17 ALA D N 1
ATOM 11459 C CA . ALA D 1 25 ? -8.613 -28.007 -4.585 1.00 23.24 17 ALA D CA 1
ATOM 11460 C C . ALA D 1 25 ? -9.843 -28.730 -5.111 1.00 21.91 17 ALA D C 1
ATOM 11461 O O . ALA D 1 25 ? -10.764 -29.037 -4.344 1.00 26.32 17 ALA D O 1
ATOM 11463 N N . ASN D 1 26 ? -9.882 -28.996 -6.412 1.00 24.30 18 ASN D N 1
ATOM 11464 C CA . ASN D 1 26 ? -11.020 -29.631 -7.069 1.00 22.55 18 ASN D CA 1
ATOM 11465 C C . ASN D 1 26 ? -10.557 -30.054 -8.457 1.00 20.51 18 ASN D C 1
ATOM 11466 O O . ASN D 1 26 ? -9.428 -29.764 -8.865 1.00 22.80 18 ASN D O 1
ATOM 11471 N N . THR D 1 27 ? -11.441 -30.728 -9.189 1.00 26.35 19 THR D N 1
ATOM 11472 C CA . THR D 1 27 ? -11.217 -31.054 -10.593 1.00 24.56 19 THR D CA 1
ATOM 11473 C C . THR D 1 27 ? -12.312 -30.450 -11.466 1.00 24.74 19 THR D C 1
ATOM 11474 O O . THR D 1 27 ? -12.799 -31.073 -12.410 1.00 24.73 19 THR D O 1
ATOM 11478 N N . ASP D 1 28 ? -12.687 -29.204 -11.178 1.00 22.92 20 ASP D N 1
ATOM 11479 C CA . ASP D 1 28 ? -13.891 -28.633 -11.762 1.00 23.80 20 ASP D CA 1
ATOM 11480 C C . ASP D 1 28 ? -13.683 -28.030 -13.144 1.00 25.20 20 ASP D C 1
ATOM 11481 O O . ASP D 1 28 ? -14.677 -27.763 -13.828 1.00 24.09 20 ASP D O 1
ATOM 11486 N N . LEU D 1 29 ? -12.445 -27.817 -13.582 1.00 20.17 21 LEU D N 1
ATOM 11487 C CA . LEU D 1 29 ? -12.188 -27.233 -14.897 1.00 19.86 21 LEU D CA 1
ATOM 11488 C C . LEU D 1 29 ? -11.718 -28.341 -15.836 1.00 21.75 21 LEU D C 1
ATOM 11489 O O . LEU D 1 29 ? -10.574 -28.798 -15.751 1.00 21.88 21 LEU D O 1
ATOM 11494 N N . GLU D 1 30 ? -12.609 -28.768 -16.735 1.00 21.53 22 GLU D N 1
ATOM 11495 C CA . GLU D 1 30 ? -12.261 -29.750 -17.755 1.00 21.35 22 GLU D CA 1
ATOM 11496 C C . GLU D 1 30 ? -11.576 -29.065 -18.931 1.00 19.85 22 GLU D C 1
ATOM 11497 O O . GLU D 1 30 ? -12.056 -28.042 -19.432 1.00 22.71 22 GLU D O 1
ATOM 11503 N N . VAL D 1 31 ? -10.458 -29.634 -19.372 1.00 17.67 23 VAL D N 1
ATOM 11504 C CA . VAL D 1 31 ? -9.706 -29.140 -20.520 1.00 18.75 23 VAL D CA 1
ATOM 11505 C C . VAL D 1 31 ? -9.809 -30.184 -21.621 1.00 21.28 23 VAL D C 1
ATOM 11506 O O . VAL D 1 31 ? -9.424 -31.342 -21.421 1.00 20.98 23 VAL D O 1
ATOM 11510 N N . THR D 1 32 ? -10.320 -29.786 -22.781 1.00 19.80 24 THR D N 1
ATOM 11511 C CA . THR D 1 32 ? -10.520 -30.746 -23.857 1.00 20.50 24 THR D CA 1
ATOM 11512 C C . THR D 1 32 ? -9.338 -30.758 -24.816 1.00 22.89 24 THR D C 1
ATOM 11513 O O . THR D 1 32 ? -8.627 -29.760 -24.985 1.00 23.09 24 THR D O 1
ATOM 11517 N N . ASP D 1 33 ? -9.129 -31.915 -25.431 1.00 21.29 25 ASP D N 1
ATOM 11518 C CA . ASP D 1 33 ? -8.320 -32.004 -26.637 1.00 22.25 25 ASP D CA 1
ATOM 11519 C C . ASP D 1 33 ? -9.066 -31.305 -27.770 1.00 20.49 25 ASP D C 1
ATOM 11520 O O . ASP D 1 33 ? -10.165 -31.725 -28.144 1.00 23.32 25 ASP D O 1
ATOM 11525 N N . LYS D 1 34 ? -8.475 -30.243 -28.322 1.00 20.06 26 LYS D N 1
ATOM 11526 C CA . LYS D 1 34 ? -9.224 -29.408 -29.254 1.00 21.05 26 LYS D CA 1
ATOM 11527 C C . LYS D 1 34 ? -9.400 -30.042 -30.631 1.00 24.20 26 LYS D C 1
ATOM 11528 O O . LYS D 1 34 ? -10.138 -29.493 -31.461 1.00 22.76 26 LYS D O 1
ATOM 11534 N N . PHE D 1 35 ? -8.768 -31.185 -30.900 1.00 20.93 27 PHE D N 1
ATOM 11535 C CA . PHE D 1 35 ? -9.007 -31.903 -32.148 1.00 24.56 27 PHE D CA 1
ATOM 11536 C C . PHE D 1 35 ? -10.016 -33.031 -31.978 1.00 25.96 27 PHE D C 1
ATOM 11537 O O . PHE D 1 35 ? -10.937 -33.160 -32.788 1.00 28.57 27 PHE D O 1
ATOM 11545 N N . SER D 1 36 ? -9.871 -33.846 -30.930 1.00 24.43 28 SER D N 1
ATOM 11546 C CA . SER D 1 36 ? -10.795 -34.958 -30.724 1.00 29.43 28 SER D CA 1
ATOM 11547 C C . SER D 1 36 ? -12.065 -34.549 -29.989 1.00 28.35 28 SER D C 1
ATOM 11548 O O . SER D 1 36 ? -13.078 -35.246 -30.105 1.00 31.77 28 SER D O 1
ATOM 11551 N N . GLY D 1 37 ? -12.033 -33.449 -29.236 1.00 28.12 29 GLY D N 1
ATOM 11552 C CA . GLY D 1 37 ? -13.155 -33.033 -28.423 1.00 30.20 29 GLY D CA 1
ATOM 11553 C C . GLY D 1 37 ? -13.271 -33.729 -27.084 1.00 32.15 29 GLY D C 1
ATOM 11554 O O . GLY D 1 37 ? -14.129 -33.346 -26.279 1.00 36.78 29 GLY D O 1
ATOM 11555 N N . LYS D 1 38 ? -12.440 -34.730 -26.814 1.00 26.10 30 LYS D N 1
ATOM 11556 C CA . LYS D 1 38 ? -12.525 -35.480 -25.571 1.00 32.19 30 LYS D CA 1
ATOM 11557 C C . LYS D 1 38 ? -11.813 -34.740 -24.444 1.00 29.77 30 LYS D C 1
ATOM 11558 O O . LYS D 1 38 ? -10.868 -33.981 -24.672 1.00 26.54 30 LYS D O 1
ATOM 11560 N N . VAL D 1 39 ? -12.285 -34.960 -23.213 1.00 31.63 31 VAL D N 1
ATOM 11561 C CA . VAL D 1 39 ? -11.610 -34.377 -22.058 1.00 28.51 31 VAL D CA 1
ATOM 11562 C C . VAL D 1 39 ? -10.216 -34.975 -21.942 1.00 30.63 31 VAL D C 1
ATOM 11563 O O . VAL D 1 39 ? -10.050 -36.201 -21.906 1.00 32.57 31 VAL D O 1
ATOM 11567 N N . ALA D 1 40 ? -9.203 -34.109 -21.892 1.00 26.77 32 ALA D N 1
ATOM 11568 C CA . ALA D 1 40 ? -7.819 -34.551 -21.795 1.00 26.77 32 ALA D CA 1
ATOM 11569 C C . ALA D 1 40 ? -7.264 -34.496 -20.379 1.00 29.87 32 ALA D C 1
ATOM 11570 O O . ALA D 1 40 ? -6.409 -35.315 -20.030 1.00 28.23 32 ALA D O 1
ATOM 11572 N N . THR D 1 41 ? -7.719 -33.552 -19.563 1.00 25.67 33 THR D N 1
ATOM 11573 C CA . THR D 1 41 ? -7.311 -33.476 -18.167 1.00 23.93 33 THR D CA 1
ATOM 11574 C C . THR D 1 41 ? -8.335 -32.628 -17.428 1.00 21.19 33 THR D C 1
ATOM 11575 O O . THR D 1 41 ? -9.213 -32.014 -18.033 1.00 22.90 33 THR D O 1
ATOM 11579 N N . ARG D 1 42 ? -8.219 -32.615 -16.106 1.00 23.00 34 ARG D N 1
ATOM 11580 C CA . ARG D 1 42 ? -9.052 -31.773 -15.262 1.00 22.98 34 ARG D CA 1
ATOM 11581 C C . ARG D 1 42 ? -8.146 -31.020 -14.307 1.00 26.84 34 ARG D C 1
ATOM 11582 O O . ARG D 1 42 ? -7.192 -31.591 -13.772 1.00 26.37 34 ARG D O 1
ATOM 11590 N N . VAL D 1 43 ? -8.402 -29.724 -14.131 1.00 22.12 35 VAL D N 1
ATOM 11591 C CA . VAL D 1 43 ? -7.531 -28.918 -13.288 1.00 20.26 35 VAL D CA 1
ATOM 11592 C C . VAL D 1 43 ? -8.369 -28.198 -12.240 1.00 21.30 35 VAL D C 1
ATOM 11593 O O . VAL D 1 43 ? -9.583 -28.032 -12.378 1.00 21.82 35 VAL D O 1
ATOM 11597 N N . ALA D 1 44 ? -7.696 -27.800 -11.164 1.00 18.72 36 ALA D N 1
ATOM 11598 C CA . ALA D 1 44 ? -8.374 -27.117 -10.072 1.00 19.38 36 ALA D CA 1
ATOM 11599 C C . ALA D 1 44 ? -8.772 -25.708 -10.494 1.00 16.78 36 ALA D C 1
ATOM 11600 O O . ALA D 1 44 ? -7.975 -24.968 -11.084 1.00 18.93 36 ALA D O 1
ATOM 11602 N N . LEU D 1 45 ? -10.011 -25.346 -10.188 1.00 19.70 37 LEU D N 1
ATOM 11603 C CA . LEU D 1 45 ? -10.573 -24.045 -10.511 1.00 18.38 37 LEU D CA 1
ATOM 11604 C C . LEU D 1 45 ? -10.612 -23.206 -9.239 1.00 19.68 37 LEU D C 1
ATOM 11605 O O . LEU D 1 45 ? -11.158 -23.646 -8.222 1.00 20.39 37 LEU D O 1
ATOM 11610 N N . ALA D 1 46 ? -10.037 -22.005 -9.298 1.00 19.07 38 ALA D N 1
ATOM 11611 C CA . ALA D 1 46 ? -9.955 -21.119 -8.143 1.00 20.15 38 ALA D CA 1
ATOM 11612 C C . ALA D 1 46 ? -11.217 -20.272 -8.027 1.00 20.05 38 ALA D C 1
ATOM 11613 O O . ALA D 1 46 ? -11.636 -19.642 -9.005 1.00 23.98 38 ALA D O 1
ATOM 11615 N N . ASP D 1 47 ? -11.799 -20.233 -6.825 1.00 16.66 39 ASP D N 1
ATOM 11616 C CA . ASP D 1 47 ? -12.942 -19.365 -6.571 1.00 17.19 39 ASP D CA 1
ATOM 11617 C C . ASP D 1 47 ? -12.464 -18.024 -6.005 1.00 22.87 39 ASP D C 1
ATOM 11618 O O . ASP D 1 47 ? -11.267 -17.785 -5.835 1.00 19.37 39 ASP D O 1
ATOM 11623 N N . ALA D 1 48 ? -13.414 -17.127 -5.702 1.00 22.14 40 ALA D N 1
ATOM 11624 C CA . ALA D 1 48 ? -13.022 -15.784 -5.271 1.00 20.98 40 ALA D CA 1
ATOM 11625 C C . ALA D 1 48 ? -12.271 -15.808 -3.944 1.00 22.58 40 ALA D C 1
ATOM 11626 O O . ALA D 1 48 ? -11.392 -14.966 -3.717 1.00 19.93 40 ALA D O 1
ATOM 11628 N N . GLN D 1 49 ? -12.588 -16.766 -3.067 1.00 22.53 41 GLN D N 1
ATOM 11629 C CA . GLN D 1 49 ? -11.858 -16.883 -1.808 1.00 21.71 41 GLN D CA 1
ATOM 11630 C C . GLN D 1 49 ? -10.391 -17.206 -2.058 1.00 23.73 41 GLN D C 1
ATOM 11631 O O . GLN D 1 49 ? -9.502 -16.652 -1.401 1.00 21.74 41 GLN D O 1
ATOM 11633 N N . ALA D 1 50 ? -10.117 -18.090 -3.022 1.00 22.04 42 ALA D N 1
ATOM 11634 C CA . ALA D 1 50 ? -8.734 -18.421 -3.346 1.00 21.39 42 ALA D CA 1
ATOM 11635 C C . ALA D 1 50 ? -8.022 -17.240 -3.998 1.00 19.50 42 ALA D C 1
ATOM 11636 O O . ALA D 1 50 ? -6.856 -16.959 -3.684 1.00 18.14 42 ALA D O 1
ATOM 11638 N N . ILE D 1 51 ? -8.707 -16.530 -4.900 1.00 15.15 43 ILE D N 1
ATOM 11639 C CA . ILE D 1 51 ? -8.096 -15.369 -5.542 1.00 16.13 43 ILE D CA 1
ATOM 11640 C C . ILE D 1 51 ? -7.767 -14.310 -4.502 1.00 16.16 43 ILE D C 1
ATOM 11641 O O . ILE D 1 51 ? -6.670 -13.739 -4.502 1.00 16.11 43 ILE D O 1
ATOM 11646 N N . ASP D 1 52 ? -8.709 -14.047 -3.593 1.00 16.72 44 ASP D N 1
ATOM 11647 C CA A ASP D 1 52 ? -8.485 -13.083 -2.518 0.37 18.49 44 ASP D CA 1
ATOM 11648 C CA B ASP D 1 52 ? -8.456 -13.066 -2.546 0.63 18.70 44 ASP D CA 1
ATOM 11649 C C . ASP D 1 52 ? -7.269 -13.474 -1.684 1.00 20.23 44 ASP D C 1
ATOM 11650 O O . ASP D 1 52 ? -6.418 -12.637 -1.358 1.00 20.48 44 ASP D O 1
ATOM 11659 N N . ALA D 1 53 ? -7.179 -14.756 -1.322 1.00 18.00 45 ALA D N 1
ATOM 11660 C CA . ALA D 1 53 ? -6.043 -15.218 -0.530 1.00 19.56 45 ALA D CA 1
ATOM 11661 C C . ALA D 1 53 ? -4.733 -15.042 -1.282 1.00 19.42 45 ALA D C 1
ATOM 11662 O O . ALA D 1 53 ? -3.706 -14.693 -0.685 1.00 19.15 45 ALA D O 1
ATOM 11664 N N . ALA D 1 54 ? -4.744 -15.294 -2.596 1.00 16.53 46 ALA D N 1
ATOM 11665 C CA . ALA D 1 54 ? -3.533 -15.113 -3.390 1.00 15.92 46 ALA D CA 1
ATOM 11666 C C . ALA D 1 54 ? -3.090 -13.658 -3.392 1.00 16.73 46 ALA D C 1
ATOM 11667 O O . ALA D 1 54 ? -1.889 -13.363 -3.316 1.00 17.45 46 ALA D O 1
ATOM 11669 N N . ILE D 1 55 ? -4.046 -12.734 -3.491 1.00 15.56 47 ILE D N 1
ATOM 11670 C CA . ILE D 1 55 ? -3.699 -11.319 -3.488 1.00 16.68 47 ILE D CA 1
ATOM 11671 C C . ILE D 1 55 ? -3.095 -10.932 -2.143 1.00 17.76 47 ILE D C 1
ATOM 11672 O O . ILE D 1 55 ? -2.072 -10.238 -2.088 1.00 16.36 47 ILE D O 1
ATOM 11677 N N . GLY D 1 56 ? -3.701 -11.398 -1.043 1.00 16.83 48 GLY D N 1
ATOM 11678 C CA . GLY D 1 56 ? -3.153 -11.113 0.279 1.00 18.24 48 GLY D CA 1
ATOM 11679 C C . GLY D 1 56 ? -1.745 -11.651 0.449 1.00 16.62 48 GLY D C 1
ATOM 11680 O O . GLY D 1 56 ? -0.880 -10.989 1.033 1.00 17.08 48 GLY D O 1
ATOM 11681 N N . ALA D 1 57 ? -1.491 -12.858 -0.067 1.00 15.61 49 ALA D N 1
ATOM 11682 C CA . ALA D 1 57 ? -0.145 -13.416 -0.016 1.00 17.36 49 ALA D CA 1
ATOM 11683 C C . ALA D 1 57 ? 0.822 -12.612 -0.870 1.00 17.49 49 ALA D C 1
ATOM 11684 O O . ALA D 1 57 ? 1.989 -12.430 -0.496 1.00 17.31 49 ALA D O 1
ATOM 11686 N N . ALA D 1 58 ? 0.366 -12.135 -2.028 1.00 13.64 50 ALA D N 1
ATOM 11687 C CA . ALA D 1 58 ? 1.236 -11.314 -2.859 1.00 15.85 50 ALA D CA 1
ATOM 11688 C C . ALA D 1 58 ? 1.634 -10.034 -2.133 1.00 17.94 50 ALA D C 1
ATOM 11689 O O . ALA D 1 58 ? 2.791 -9.604 -2.209 1.00 16.27 50 ALA D O 1
ATOM 11691 N N . VAL D 1 59 ? 0.690 -9.412 -1.422 1.00 14.98 51 VAL D N 1
ATOM 11692 C CA . VAL D 1 59 ? 1.015 -8.210 -0.654 1.00 15.96 51 VAL D CA 1
ATOM 11693 C C . VAL D 1 59 ? 2.092 -8.519 0.377 1.00 15.13 51 VAL D C 1
ATOM 11694 O O . VAL D 1 59 ? 3.045 -7.747 0.556 1.00 17.26 51 VAL D O 1
ATOM 11698 N N . ASP D 1 60 ? 1.965 -9.652 1.070 1.00 17.64 52 ASP D N 1
ATOM 11699 C CA . ASP D 1 60 ? 2.953 -10.005 2.081 1.00 16.58 52 ASP D CA 1
ATOM 11700 C C . ASP D 1 60 ? 4.315 -10.329 1.479 1.00 18.58 52 ASP D C 1
ATOM 11701 O O . ASP D 1 60 ? 5.327 -10.201 2.173 1.00 21.20 52 ASP D O 1
ATOM 11706 N N . ALA D 1 61 ? 4.376 -10.695 0.205 1.00 16.81 53 ALA D N 1
ATOM 11707 C CA . ALA D 1 61 ? 5.639 -11.019 -0.439 1.00 17.58 53 ALA D CA 1
ATOM 11708 C C . ALA D 1 61 ? 6.316 -9.811 -1.082 1.00 14.97 53 ALA D C 1
ATOM 11709 O O . ALA D 1 61 ? 7.404 -9.961 -1.640 1.00 15.33 53 ALA D O 1
ATOM 11711 N N . VAL D 1 62 ? 5.714 -8.619 -1.002 1.00 13.71 54 VAL D N 1
ATOM 11712 C CA . VAL D 1 62 ? 6.273 -7.446 -1.684 1.00 14.25 54 VAL D CA 1
ATOM 11713 C C . VAL D 1 62 ? 7.673 -7.135 -1.165 1.00 16.00 54 VAL D C 1
ATOM 11714 O O . VAL D 1 62 ? 8.615 -6.950 -1.946 1.00 15.83 54 VAL D O 1
ATOM 11718 N N . LYS D 1 63 ? 7.832 -7.075 0.166 1.00 16.96 55 LYS D N 1
ATOM 11719 C CA . LYS D 1 63 ? 9.140 -6.722 0.716 1.00 15.79 55 LYS D CA 1
ATOM 11720 C C . LYS D 1 63 ? 10.188 -7.800 0.447 1.00 18.65 55 LYS D C 1
ATOM 11721 O O . LYS D 1 63 ? 11.283 -7.459 -0.040 1.00 17.10 55 LYS D O 1
ATOM 11727 N N . PRO D 1 64 ? 9.940 -9.089 0.705 1.00 15.50 56 PRO D N 1
ATOM 11728 C CA . PRO D 1 64 ? 10.980 -10.078 0.386 1.00 15.37 56 PRO D CA 1
ATOM 11729 C C . PRO D 1 64 ? 11.315 -10.147 -1.094 1.00 17.15 56 PRO D C 1
ATOM 11730 O O . PRO D 1 64 ? 12.479 -10.384 -1.431 1.00 16.12 56 PRO D O 1
ATOM 11734 N N . MET D 1 65 ? 10.345 -9.933 -1.990 1.00 14.48 57 MET D N 1
ATOM 11735 C CA . MET D 1 65 ? 10.676 -9.910 -3.411 1.00 13.41 57 MET D CA 1
ATOM 11736 C C . MET D 1 65 ? 11.544 -8.708 -3.743 1.00 15.15 57 MET D C 1
ATOM 11737 O O . MET D 1 65 ? 12.486 -8.821 -4.531 1.00 15.88 57 MET D O 1
ATOM 11742 N N . ARG D 1 66 ? 11.233 -7.549 -3.151 1.00 15.56 58 ARG D N 1
ATOM 11743 C CA A ARG D 1 66 ? 12.014 -6.341 -3.399 0.60 12.31 58 ARG D CA 1
ATOM 11744 C CA B ARG D 1 66 ? 12.018 -6.348 -3.412 0.40 13.56 58 ARG D CA 1
ATOM 11745 C C . ARG D 1 66 ? 13.448 -6.490 -2.903 1.00 15.54 58 ARG D C 1
ATOM 11746 O O . ARG D 1 66 ? 14.374 -5.923 -3.494 1.00 19.42 58 ARG D O 1
ATOM 11761 N N . GLU D 1 67 ? 13.655 -7.250 -1.829 1.00 14.56 59 GLU D N 1
ATOM 11762 C CA . GLU D 1 67 ? 14.991 -7.409 -1.269 1.00 16.09 59 GLU D CA 1
ATOM 11763 C C . GLU D 1 67 ? 15.797 -8.524 -1.928 1.00 20.01 59 GLU D C 1
ATOM 11764 O O . GLU D 1 67 ? 16.984 -8.668 -1.623 1.00 21.58 59 GLU D O 1
ATOM 11770 N N . LEU D 1 68 ? 15.190 -9.301 -2.816 1.00 17.92 60 LEU D N 1
ATOM 11771 C CA A LEU D 1 68 ? 15.914 -10.342 -3.533 0.53 19.58 60 LEU D CA 1
ATOM 11772 C CA B LEU D 1 68 ? 15.903 -10.341 -3.553 0.47 19.62 60 LEU D CA 1
ATOM 11773 C C . LEU D 1 68 ? 16.968 -9.707 -4.435 1.00 21.80 60 LEU D C 1
ATOM 11774 O O . LEU D 1 68 ? 16.626 -8.876 -5.286 1.00 22.12 60 LEU D O 1
ATOM 11783 N N . PRO D 1 69 ? 18.247 -10.055 -4.285 1.00 15.77 61 PRO D N 1
ATOM 11784 C CA . PRO D 1 69 ? 19.272 -9.445 -5.141 1.00 19.56 61 PRO D CA 1
ATOM 11785 C C . PRO D 1 69 ? 19.096 -9.830 -6.607 1.00 16.42 61 PRO D C 1
ATOM 11786 O O . PRO D 1 69 ? 18.521 -10.867 -6.950 1.00 14.47 61 PRO D O 1
ATOM 11790 N N . ALA D 1 70 ? 19.626 -8.970 -7.486 1.00 16.64 62 ALA D N 1
ATOM 11791 C CA . ALA D 1 70 ? 19.447 -9.175 -8.918 1.00 13.10 62 ALA D CA 1
ATOM 11792 C C . ALA D 1 70 ? 19.934 -10.555 -9.350 1.00 13.56 62 ALA D C 1
ATOM 11793 O O . ALA D 1 70 ? 19.276 -11.226 -10.156 1.00 13.81 62 ALA D O 1
ATOM 11795 N N . TYR D 1 71 ? 21.086 -10.998 -8.830 1.00 13.15 63 TYR D N 1
ATOM 11796 C CA . TYR D 1 71 ? 21.619 -12.283 -9.284 1.00 14.71 63 TYR D CA 1
ATOM 11797 C C . TYR D 1 71 ? 20.782 -13.461 -8.783 1.00 13.54 63 TYR D C 1
ATOM 11798 O O . TYR D 1 71 ? 20.823 -14.530 -9.398 1.00 15.10 63 TYR D O 1
ATOM 11807 N N . ARG D 1 72 ? 20.043 -13.296 -7.676 1.00 12.67 64 ARG D N 1
ATOM 11808 C CA . ARG D 1 72 ? 19.111 -14.342 -7.252 1.00 13.35 64 ARG D CA 1
ATOM 11809 C C . ARG D 1 72 ? 17.875 -14.381 -8.142 1.00 16.37 64 ARG D C 1
ATOM 11810 O O . ARG D 1 72 ? 17.380 -15.465 -8.472 1.00 15.12 64 ARG D O 1
ATOM 11818 N N . ARG D 1 73 ? 17.341 -13.218 -8.522 1.00 14.05 65 ARG D N 1
ATOM 11819 C CA A ARG D 1 73 ? 16.246 -13.201 -9.488 0.61 13.54 65 ARG D CA 1
ATOM 11820 C CA B ARG D 1 73 ? 16.244 -13.210 -9.482 0.39 13.62 65 ARG D CA 1
ATOM 11821 C C . ARG D 1 73 ? 16.678 -13.852 -10.795 1.00 14.37 65 ARG D C 1
ATOM 11822 O O . ARG D 1 73 ? 15.917 -14.614 -11.404 1.00 11.42 65 ARG D O 1
ATOM 11837 N N . GLN D 1 74 ? 17.911 -13.575 -11.234 1.00 12.25 66 GLN D N 1
ATOM 11838 C CA . GLN D 1 74 ? 18.445 -14.221 -12.431 1.00 11.28 66 GLN D CA 1
ATOM 11839 C C . GLN D 1 74 ? 18.509 -15.739 -12.259 1.00 11.62 66 GLN D C 1
ATOM 11840 O O . GLN D 1 74 ? 18.144 -16.494 -13.171 1.00 12.38 66 GLN D O 1
ATOM 11846 N N . ALA D 1 75 ? 18.970 -16.202 -11.094 1.00 13.56 67 ALA D N 1
ATOM 11847 C CA . ALA D 1 75 ? 19.088 -17.641 -10.860 1.00 16.04 67 ALA D CA 1
ATOM 11848 C C . ALA D 1 75 ? 17.729 -18.333 -10.929 1.00 15.82 67 ALA D C 1
ATOM 11849 O O . ALA D 1 75 ? 17.629 -19.470 -11.415 1.00 15.41 67 ALA D O 1
ATOM 11851 N N . VAL D 1 76 ? 16.681 -17.671 -10.427 1.00 13.73 68 VAL D N 1
ATOM 11852 C CA . VAL D 1 76 ? 15.323 -18.209 -10.531 1.00 12.22 68 VAL D CA 1
ATOM 11853 C C . VAL D 1 76 ? 14.930 -18.355 -11.997 1.00 14.71 68 VAL D C 1
ATOM 11854 O O . VAL D 1 76 ? 14.417 -19.396 -12.425 1.00 14.67 68 VAL D O 1
ATOM 11858 N N . LEU D 1 77 ? 15.199 -17.324 -12.798 1.00 13.06 69 LEU D N 1
ATOM 11859 C CA . LEU D 1 77 ? 14.878 -17.386 -14.218 1.00 11.89 69 LEU D CA 1
ATOM 11860 C C . LEU D 1 77 ? 15.699 -18.461 -14.923 1.00 13.96 69 LEU D C 1
ATOM 11861 O O . LEU D 1 77 ? 15.173 -19.186 -15.775 1.00 13.98 69 LEU D O 1
ATOM 11866 N N . ASP D 1 78 ? 16.977 -18.598 -14.554 1.00 15.22 70 ASP D N 1
ATOM 11867 C CA . ASP D 1 78 ? 17.832 -19.617 -15.155 1.00 13.55 70 ASP D CA 1
ATOM 11868 C C . ASP D 1 78 ? 17.338 -21.018 -14.830 1.00 15.91 70 ASP D C 1
ATOM 11869 O O . ASP D 1 78 ? 17.456 -21.929 -15.657 1.00 15.56 70 ASP D O 1
ATOM 11874 N N . HIS D 1 79 ? 16.817 -21.215 -13.614 1.00 15.67 71 HIS D N 1
ATOM 11875 C CA . HIS D 1 79 ? 16.234 -22.507 -13.262 1.00 17.94 71 HIS D CA 1
ATOM 11876 C C . HIS D 1 79 ? 15.053 -22.831 -14.165 1.00 16.72 71 HIS D C 1
ATOM 11877 O O . HIS D 1 79 ? 14.918 -23.964 -14.642 1.00 17.42 71 HIS D O 1
ATOM 11884 N N . CYS D 1 80 ? 14.193 -21.845 -14.421 1.00 15.42 72 CYS D N 1
ATOM 11885 C CA . CYS D 1 80 ? 13.079 -22.061 -15.338 1.00 16.64 72 CYS D CA 1
ATOM 11886 C C . CYS D 1 80 ? 13.578 -22.449 -16.724 1.00 18.29 72 CYS D C 1
ATOM 11887 O O . CYS D 1 80 ? 13.081 -23.406 -17.326 1.00 17.97 72 CYS D O 1
ATOM 11890 N N . VAL D 1 81 ? 14.580 -21.726 -17.234 1.00 14.24 73 VAL D N 1
ATOM 11891 C CA . VAL D 1 81 ? 15.128 -22.022 -18.559 1.00 18.07 73 VAL D CA 1
ATOM 11892 C C . VAL D 1 81 ? 15.608 -23.464 -18.628 1.00 18.42 73 VAL D C 1
ATOM 11893 O O . VAL D 1 81 ? 15.317 -24.194 -19.584 1.00 18.75 73 VAL D O 1
ATOM 11897 N N . ALA D 1 82 ? 16.364 -23.895 -17.618 1.00 16.56 74 ALA D N 1
ATOM 11898 C CA . ALA D 1 82 ? 16.912 -25.247 -17.648 1.00 15.71 74 ALA D CA 1
ATOM 11899 C C . ALA D 1 82 ? 15.809 -26.294 -17.577 1.00 17.44 74 ALA D C 1
ATOM 11900 O O . ALA D 1 82 ? 15.880 -27.326 -18.254 1.00 20.03 74 ALA D O 1
ATOM 11902 N N . ARG D 1 83 ? 14.783 -26.042 -16.769 1.00 17.11 75 ARG D N 1
ATOM 11903 C CA . ARG D 1 83 ? 13.720 -27.026 -16.611 1.00 20.03 75 ARG D CA 1
ATOM 11904 C C . ARG D 1 83 ? 12.801 -27.054 -17.825 1.00 19.73 75 ARG D C 1
ATOM 11905 O O . ARG D 1 83 ? 12.334 -28.128 -18.215 1.00 20.76 75 ARG D O 1
ATOM 11913 N N . PHE D 1 84 ? 12.537 -25.895 -18.441 1.00 19.11 76 PHE D N 1
ATOM 11914 C CA . PHE D 1 84 ? 11.780 -25.895 -19.693 1.00 19.75 76 PHE D CA 1
ATOM 11915 C C . PHE D 1 84 ? 12.515 -26.676 -20.776 1.00 22.20 76 PHE D C 1
ATOM 11916 O O . PHE D 1 84 ? 11.884 -27.344 -21.607 1.00 22.06 76 PHE D O 1
ATOM 11924 N N . ARG D 1 85 ? 13.849 -26.610 -20.790 1.00 19.37 77 ARG D N 1
ATOM 11925 C CA . ARG D 1 85 ? 14.609 -27.400 -21.755 1.00 20.94 77 ARG D CA 1
ATOM 11926 C C . ARG D 1 85 ? 14.438 -28.896 -21.503 1.00 23.48 77 ARG D C 1
ATOM 11927 O O . ARG D 1 85 ? 14.194 -29.670 -22.438 1.00 26.55 77 ARG D O 1
ATOM 11935 N N . GLU D 1 86 ? 14.552 -29.331 -20.245 1.00 23.69 78 GLU D N 1
ATOM 11936 C CA A GLU D 1 86 ? 14.395 -30.745 -19.893 0.64 25.45 78 GLU D CA 1
ATOM 11937 C CA B GLU D 1 86 ? 14.421 -30.765 -20.043 0.36 26.44 78 GLU D CA 1
ATOM 11938 C C . GLU D 1 86 ? 12.977 -31.240 -20.136 1.00 24.41 78 GLU D C 1
ATOM 11939 O O . GLU D 1 86 ? 12.763 -32.428 -20.411 1.00 27.57 78 GLU D O 1
ATOM 11950 N N . ARG D 1 87 ? 11.995 -30.355 -19.978 1.00 22.19 79 ARG D N 1
ATOM 11951 C CA . ARG D 1 87 ? 10.593 -30.710 -20.129 1.00 23.14 79 ARG D CA 1
ATOM 11952 C C . ARG D 1 87 ? 10.031 -30.237 -21.460 1.00 19.90 79 ARG D C 1
ATOM 11953 O O . ARG D 1 87 ? 8.815 -30.061 -21.587 1.00 22.43 79 ARG D O 1
ATOM 11961 N N . PHE D 1 88 ? 10.904 -30.061 -22.458 1.00 23.18 80 PHE D N 1
ATOM 11962 C CA . PHE D 1 88 ? 10.515 -29.477 -23.738 1.00 22.71 80 PHE D CA 1
ATOM 11963 C C . PHE D 1 88 ? 9.379 -30.259 -24.394 1.00 24.82 80 PHE D C 1
ATOM 11964 O O . PHE D 1 88 ? 8.357 -29.680 -24.784 1.00 23.81 80 PHE D O 1
ATOM 11972 N N . ASP D 1 89 ? 9.554 -31.578 -24.552 1.00 22.40 81 ASP D N 1
ATOM 11973 C CA . ASP D 1 89 ? 8.536 -32.377 -25.230 1.00 25.81 81 ASP D CA 1
ATOM 11974 C C . ASP D 1 89 ? 7.226 -32.392 -24.450 1.00 24.78 81 ASP D C 1
ATOM 11975 O O . ASP D 1 89 ? 6.145 -32.330 -25.047 1.00 26.64 81 ASP D O 1
ATOM 11980 N N . GLU D 1 90 ? 7.302 -32.468 -23.118 1.00 20.83 82 GLU D N 1
ATOM 11981 C CA . GLU D 1 90 ? 6.098 -32.408 -22.295 1.00 21.96 82 GLU D CA 1
ATOM 11982 C C . GLU D 1 90 ? 5.327 -31.119 -22.546 1.00 26.10 82 GLU D C 1
ATOM 11983 O O . GLU D 1 90 ? 4.104 -31.135 -22.738 1.00 22.32 82 GLU D O 1
ATOM 11989 N N . LEU D 1 91 ? 6.035 -29.986 -22.534 1.00 22.79 83 LEU D N 1
ATOM 11990 C CA . LEU D 1 91 ? 5.389 -28.695 -22.749 1.00 19.63 83 LEU D CA 1
ATOM 11991 C C . LEU D 1 91 ? 4.773 -28.604 -24.139 1.00 20.20 83 LEU D C 1
ATOM 11992 O O . LEU D 1 91 ? 3.653 -28.099 -24.296 1.00 21.68 83 LEU D O 1
ATOM 11997 N N . ALA D 1 92 ? 5.495 -29.070 -25.161 1.00 20.52 84 ALA D N 1
ATOM 11998 C CA . ALA D 1 92 ? 4.985 -28.991 -26.526 1.00 19.80 84 ALA D CA 1
ATOM 11999 C C . ALA D 1 92 ? 3.766 -29.886 -26.717 1.00 22.75 84 ALA D C 1
ATOM 12000 O O . ALA D 1 92 ? 2.806 -29.501 -27.396 1.00 21.89 84 ALA D O 1
ATOM 12002 N N . GLU D 1 93 ? 3.790 -31.087 -26.139 1.00 21.61 85 GLU D N 1
ATOM 12003 C CA . GLU D 1 93 ? 2.647 -31.981 -26.282 1.00 25.27 85 GLU D CA 1
ATOM 12004 C C . GLU D 1 93 ? 1.426 -31.420 -25.563 1.00 25.22 85 GLU D C 1
ATOM 12005 O O . GLU D 1 93 ? 0.311 -31.470 -26.095 1.00 23.02 85 GLU D O 1
ATOM 12011 N N . ALA D 1 94 ? 1.619 -30.860 -24.366 1.00 25.27 86 ALA D N 1
ATOM 12012 C CA . ALA D 1 94 ? 0.504 -30.261 -23.641 1.00 21.49 86 ALA D CA 1
ATOM 12013 C C . ALA D 1 94 ? -0.122 -29.134 -24.450 1.00 22.79 86 ALA D C 1
ATOM 12014 O O . ALA D 1 94 ? -1.348 -29.041 -24.576 1.00 19.58 86 ALA D O 1
ATOM 12016 N N . LEU D 1 95 ? 0.722 -28.265 -25.009 1.00 22.99 87 LEU D N 1
ATOM 12017 C CA . LEU D 1 95 ? 0.247 -27.172 -25.846 1.00 21.85 87 LEU D CA 1
ATOM 12018 C C . LEU D 1 95 ? -0.485 -27.696 -27.080 1.00 21.70 87 LEU D C 1
ATOM 12019 O O . LEU D 1 95 ? -1.559 -27.193 -27.440 1.00 22.78 87 LEU D O 1
ATOM 12024 N N . CYS D 1 96 ? 0.076 -28.720 -27.728 1.00 19.63 88 CYS D N 1
ATOM 12025 C CA . CYS D 1 96 ? -0.573 -29.336 -28.878 1.00 18.98 88 CYS D CA 1
ATOM 12026 C C . CYS D 1 96 ? -1.983 -29.810 -28.533 1.00 21.76 88 CYS D C 1
ATOM 12027 O O . CYS D 1 96 ? -2.930 -29.586 -29.294 1.00 22.93 88 CYS D O 1
ATOM 12030 N N . ILE D 1 97 ? -2.142 -30.468 -27.385 1.00 18.79 89 ILE D N 1
ATOM 12031 C CA . ILE D 1 97 ? -3.445 -31.012 -27.015 1.00 17.81 89 ILE D CA 1
ATOM 12032 C C . ILE D 1 97 ? -4.416 -29.892 -26.646 1.00 17.21 89 ILE D C 1
ATOM 12033 O O . ILE D 1 97 ? -5.515 -29.794 -27.206 1.00 20.96 89 ILE D O 1
ATOM 12038 N N . GLU D 1 98 ? -4.030 -29.027 -25.697 1.00 18.09 90 GLU D N 1
ATOM 12039 C CA . GLU D 1 98 ? -4.999 -28.093 -25.132 1.00 20.94 90 GLU D CA 1
ATOM 12040 C C . GLU D 1 98 ? -5.296 -26.906 -26.044 1.00 17.93 90 GLU D C 1
ATOM 12041 O O . GLU D 1 98 ? -6.366 -26.305 -25.920 1.00 18.65 90 GLU D O 1
ATOM 12047 N N . ALA D 1 99 ? -4.392 -26.556 -26.959 1.00 17.76 91 ALA D N 1
ATOM 12048 C CA . ALA D 1 99 ? -4.672 -25.503 -27.922 1.00 17.29 91 ALA D CA 1
ATOM 12049 C C . ALA D 1 99 ? -4.999 -26.039 -29.311 1.00 18.96 91 ALA D C 1
ATOM 12050 O O . ALA D 1 99 ? -5.372 -25.253 -30.184 1.00 21.20 91 ALA D O 1
ATOM 12052 N N . GLY D 1 100 ? -4.886 -27.347 -29.538 1.00 18.92 92 GLY D N 1
ATOM 12053 C CA . GLY D 1 100 ? -5.009 -27.869 -30.896 1.00 17.43 92 GLY D CA 1
ATOM 12054 C C . GLY D 1 100 ? -3.948 -27.321 -31.828 1.00 19.62 92 GLY D C 1
ATOM 12055 O O . GLY D 1 100 ? -4.166 -27.242 -33.043 1.00 20.28 92 GLY D O 1
ATOM 12056 N N . LYS D 1 101 ? -2.793 -26.951 -31.285 1.00 17.17 93 LYS D N 1
ATOM 12057 C CA . LYS D 1 101 ? -1.751 -26.280 -32.049 1.00 15.93 93 LYS D CA 1
ATOM 12058 C C . LYS D 1 101 ? -0.860 -27.315 -32.724 1.00 21.73 93 LYS D C 1
ATOM 12059 O O . LYS D 1 101 ? -0.339 -28.208 -32.038 1.00 20.16 93 LYS D O 1
ATOM 12065 N N . PRO D 1 102 ? -0.672 -27.249 -34.041 1.00 18.19 94 PRO D N 1
ATOM 12066 C CA . PRO D 1 102 ? 0.171 -28.236 -34.728 1.00 20.98 94 PRO D CA 1
ATOM 12067 C C . PRO D 1 102 ? 1.509 -28.431 -34.027 1.00 20.54 94 PRO D C 1
ATOM 12068 O O . PRO D 1 102 ? 2.152 -27.475 -33.590 1.00 17.85 94 PRO D O 1
ATOM 12072 N N . ILE D 1 103 ? 1.922 -29.697 -33.913 1.00 21.16 95 ILE D N 1
ATOM 12073 C CA . ILE D 1 103 ? 3.011 -30.037 -32.998 1.00 27.12 95 ILE D CA 1
ATOM 12074 C C . ILE D 1 103 ? 4.295 -29.297 -33.369 1.00 24.23 95 ILE D C 1
ATOM 12075 O O . ILE D 1 103 ? 5.058 -28.884 -32.488 1.00 22.47 95 ILE D O 1
ATOM 12080 N N . ASN D 1 104 ? 4.541 -29.080 -34.669 1.00 25.25 96 ASN D N 1
ATOM 12081 C CA . ASN D 1 104 ? 5.711 -28.300 -35.073 1.00 26.05 96 ASN D CA 1
ATOM 12082 C C . ASN D 1 104 ? 5.656 -26.880 -34.523 1.00 25.46 96 ASN D C 1
ATOM 12083 O O . ASN D 1 104 ? 6.666 -26.344 -34.046 1.00 26.49 96 ASN D O 1
ATOM 12088 N N . ASP D 1 105 ? 4.492 -26.238 -34.611 1.00 21.36 97 ASP D N 1
ATOM 12089 C CA . ASP D 1 105 ? 4.364 -24.888 -34.083 1.00 20.45 97 ASP D CA 1
ATOM 12090 C C . ASP D 1 105 ? 4.339 -24.883 -32.564 1.00 17.14 97 ASP D C 1
ATOM 12091 O O . ASP D 1 105 ? 4.763 -23.901 -31.944 1.00 19.06 97 ASP D O 1
ATOM 12096 N N . SER D 1 106 ? 3.835 -25.955 -31.950 1.00 18.28 98 SER D N 1
ATOM 12097 C CA . SER D 1 106 ? 3.886 -26.054 -30.497 1.00 21.88 98 SER D CA 1
ATOM 12098 C C . SER D 1 106 ? 5.330 -26.101 -30.013 1.00 20.31 98 SER D C 1
ATOM 12099 O O . SER D 1 106 ? 5.700 -25.406 -29.061 1.00 20.01 98 SER D O 1
ATOM 12102 N N . ARG D 1 107 ? 6.162 -26.923 -30.659 1.00 19.43 99 ARG D N 1
ATOM 12103 C CA . ARG D 1 107 ? 7.583 -26.933 -30.325 1.00 20.41 99 ARG D CA 1
ATOM 12104 C C . ARG D 1 107 ? 8.197 -25.556 -30.539 1.00 21.90 99 ARG D C 1
ATOM 12105 O O . ARG D 1 107 ? 9.006 -25.091 -29.724 1.00 20.63 99 ARG D O 1
ATOM 12113 N N . GLY D 1 108 ? 7.794 -24.867 -31.609 1.00 17.32 100 GLY D N 1
ATOM 12114 C CA . GLY D 1 108 ? 8.292 -23.516 -31.830 1.00 19.60 100 GLY D CA 1
ATOM 12115 C C . GLY D 1 108 ? 7.924 -22.552 -30.715 1.00 23.73 100 GLY D C 1
ATOM 12116 O O . GLY D 1 108 ? 8.712 -21.669 -30.358 1.00 17.69 100 GLY D O 1
ATOM 12117 N N . GLU D 1 109 ? 6.722 -22.698 -30.149 1.00 17.08 101 GLU D N 1
ATOM 12118 C CA . GLU D 1 109 ? 6.338 -21.823 -29.043 1.00 13.49 101 GLU D CA 1
ATOM 12119 C C . GLU D 1 109 ? 7.129 -22.148 -27.780 1.00 18.55 101 GLU D C 1
ATOM 12120 O O . GLU D 1 109 ? 7.477 -21.246 -27.015 1.00 17.09 101 GLU D O 1
ATOM 12126 N N . VAL D 1 110 ? 7.423 -23.427 -27.535 1.00 18.68 102 VAL D N 1
ATOM 12127 C CA . VAL D 1 110 ? 8.235 -23.763 -26.366 1.00 16.77 102 VAL D CA 1
ATOM 12128 C C . VAL D 1 110 ? 9.625 -23.145 -26.490 1.00 17.52 102 VAL D C 1
ATOM 12129 O O . VAL D 1 110 ? 10.192 -22.646 -25.509 1.00 17.08 102 VAL D O 1
ATOM 12133 N N . THR D 1 111 ? 10.194 -23.156 -27.697 1.00 17.62 103 THR D N 1
ATOM 12134 C CA . THR D 1 111 ? 11.463 -22.470 -27.906 1.00 17.52 103 THR D CA 1
ATOM 12135 C C . THR D 1 111 ? 11.346 -20.991 -27.574 1.00 19.36 103 THR D C 1
ATOM 12136 O O . THR D 1 111 ? 12.254 -20.411 -26.964 1.00 17.77 103 THR D O 1
ATOM 12140 N N . ARG D 1 112 ? 10.225 -20.364 -27.950 1.00 16.67 104 ARG D N 1
ATOM 12141 C CA A ARG D 1 112 ? 10.070 -18.953 -27.620 0.45 15.91 104 ARG D CA 1
ATOM 12142 C CA B ARG D 1 112 ? 10.002 -18.956 -27.623 0.55 15.85 104 ARG D CA 1
ATOM 12143 C C . ARG D 1 112 ? 9.866 -18.749 -26.122 1.00 14.08 104 ARG D C 1
ATOM 12144 O O . ARG D 1 112 ? 10.350 -17.754 -25.568 1.00 16.26 104 ARG D O 1
ATOM 12159 N N . LEU D 1 113 ? 9.169 -19.668 -25.449 1.00 15.58 105 LEU D N 1
ATOM 12160 C CA . LEU D 1 113 ? 9.046 -19.595 -23.998 1.00 16.12 105 LEU D CA 1
ATOM 12161 C C . LEU D 1 113 ? 10.423 -19.548 -23.354 1.00 18.49 105 LEU D C 1
ATOM 12162 O O . LEU D 1 113 ? 10.709 -18.687 -22.511 1.00 14.57 105 LEU D O 1
ATOM 12167 N N . ILE D 1 114 ? 11.300 -20.459 -23.772 1.00 16.90 106 ILE D N 1
ATOM 12168 C CA . ILE D 1 114 ? 12.672 -20.486 -23.271 1.00 17.60 106 ILE D CA 1
ATOM 12169 C C . ILE D 1 114 ? 13.394 -19.187 -23.608 1.00 22.60 106 ILE D C 1
ATOM 12170 O O . ILE D 1 114 ? 14.053 -18.585 -22.751 1.00 17.67 106 ILE D O 1
ATOM 12175 N N . ASP D 1 115 ? 13.244 -18.701 -24.841 1.00 17.20 107 ASP D N 1
ATOM 12176 C CA . ASP D 1 115 ? 13.960 -17.492 -25.230 1.00 16.30 107 ASP D CA 1
ATOM 12177 C C . ASP D 1 115 ? 13.462 -16.262 -24.473 1.00 15.01 107 ASP D C 1
ATOM 12178 O O . ASP D 1 115 ? 14.261 -15.386 -24.120 1.00 14.03 107 ASP D O 1
ATOM 12183 N N . THR D 1 116 ? 12.154 -16.177 -24.205 1.00 13.15 108 THR D N 1
ATOM 12184 C CA . THR D 1 116 ? 11.627 -15.053 -23.429 1.00 11.19 108 THR D CA 1
ATOM 12185 C C . THR D 1 116 ? 12.196 -15.056 -22.014 1.00 11.62 108 THR D C 1
ATOM 12186 O O . THR D 1 116 ? 12.610 -14.011 -21.497 1.00 11.36 108 THR D O 1
ATOM 12190 N N . PHE D 1 117 ? 12.248 -16.228 -21.379 1.00 12.55 109 PHE D N 1
ATOM 12191 C CA . PHE D 1 117 ? 12.862 -16.314 -20.057 1.00 12.55 109 PHE D CA 1
ATOM 12192 C C . PHE D 1 117 ? 14.357 -16.015 -20.110 1.00 13.38 109 PHE D C 1
ATOM 12193 O O . PHE D 1 117 ? 14.903 -15.425 -19.170 1.00 11.75 109 PHE D O 1
ATOM 12201 N N . ARG D 1 118 ? 15.038 -16.405 -21.191 1.00 14.26 110 ARG D N 1
ATOM 12202 C CA A ARG D 1 118 ? 16.464 -16.110 -21.294 0.46 13.73 110 ARG D CA 1
ATOM 12203 C CA B ARG D 1 118 ? 16.462 -16.110 -21.298 0.54 13.85 110 ARG D CA 1
ATOM 12204 C C . ARG D 1 118 ? 16.717 -14.610 -21.397 1.00 13.36 110 ARG D C 1
ATOM 12205 O O . ARG D 1 118 ? 17.656 -14.093 -20.776 1.00 11.78 110 ARG D O 1
ATOM 12220 N N . VAL D 1 119 ? 15.914 -13.893 -22.196 1.00 10.06 111 VAL D N 1
ATOM 12221 C CA . VAL D 1 119 ? 16.070 -12.441 -22.250 1.00 11.62 111 VAL D CA 1
ATOM 12222 C C . VAL D 1 119 ? 15.857 -11.844 -20.864 1.00 11.60 111 VAL D C 1
ATOM 12223 O O . VAL D 1 119 ? 16.611 -10.968 -20.426 1.00 10.93 111 VAL D O 1
ATOM 12227 N N . ALA D 1 120 ? 14.836 -12.321 -20.142 1.00 10.91 112 ALA D N 1
ATOM 12228 C CA . ALA D 1 120 ? 14.579 -11.796 -18.804 1.00 10.08 112 ALA D CA 1
ATOM 12229 C C . ALA D 1 120 ? 15.736 -12.079 -17.854 1.00 10.24 112 ALA D C 1
ATOM 12230 O O . ALA D 1 120 ? 16.088 -11.228 -17.028 1.00 12.16 112 ALA D O 1
ATOM 12232 N N . SER D 1 121 ? 16.326 -13.275 -17.942 1.00 11.05 113 SER D N 1
ATOM 12233 C CA . SER D 1 121 ? 17.509 -13.578 -17.141 1.00 11.23 113 SER D CA 1
ATOM 12234 C C . SER D 1 121 ? 18.623 -12.567 -17.388 1.00 13.94 113 SER D C 1
ATOM 12235 O O . SER D 1 121 ? 19.275 -12.102 -16.441 1.00 11.43 113 SER D O 1
ATOM 12238 N N . GLU D 1 122 ? 18.868 -12.221 -18.656 1.00 12.03 114 GLU D N 1
ATOM 12239 C CA . GLU D 1 122 ? 19.889 -11.220 -18.963 1.00 12.46 114 GLU D CA 1
ATOM 12240 C C . GLU D 1 122 ? 19.513 -9.851 -18.406 1.00 14.80 114 GLU D C 1
ATOM 12241 O O . GLU D 1 122 ? 20.350 -9.153 -17.818 1.00 14.52 114 GLU D O 1
ATOM 12247 N N . GLU D 1 123 ? 18.265 -9.428 -18.605 1.00 11.54 115 GLU D N 1
ATOM 12248 C CA . GLU D 1 123 ? 17.884 -8.088 -18.190 1.00 11.81 115 GLU D CA 1
ATOM 12249 C C . GLU D 1 123 ? 17.828 -7.954 -16.673 1.00 12.32 115 GLU D C 1
ATOM 12250 O O . GLU D 1 123 ? 17.954 -6.837 -16.159 1.00 12.43 115 GLU D O 1
ATOM 12256 N N . ALA D 1 124 ? 17.658 -9.068 -15.949 1.00 11.84 116 ALA D N 1
ATOM 12257 C CA . ALA D 1 124 ? 17.505 -8.993 -14.495 1.00 13.33 116 ALA D CA 1
ATOM 12258 C C . ALA D 1 124 ? 18.718 -8.359 -13.822 1.00 12.79 116 ALA D C 1
ATOM 12259 O O . ALA D 1 124 ? 18.584 -7.758 -12.750 1.00 13.53 116 ALA D O 1
ATOM 12261 N N . VAL D 1 125 ? 19.904 -8.470 -14.425 1.00 10.62 117 VAL D N 1
ATOM 12262 C CA . VAL D 1 125 ? 21.116 -7.957 -13.792 1.00 10.23 117 VAL D CA 1
ATOM 12263 C C . VAL D 1 125 ? 21.582 -6.644 -14.413 1.00 12.35 117 VAL D C 1
ATOM 12264 O O . VAL D 1 125 ? 22.716 -6.224 -14.158 1.00 15.72 117 VAL D O 1
ATOM 12268 N N . ARG D 1 126 ? 20.743 -5.981 -15.216 1.00 10.91 118 ARG D N 1
ATOM 12269 C CA . ARG D 1 126 ? 21.138 -4.687 -15.794 1.00 12.53 118 ARG D CA 1
ATOM 12270 C C . ARG D 1 126 ? 19.995 -3.676 -15.731 1.00 12.85 118 ARG D C 1
ATOM 12271 O O . ARG D 1 126 ? 19.817 -2.852 -16.639 1.00 14.93 118 ARG D O 1
ATOM 12279 N N . ILE D 1 127 ? 19.216 -3.708 -14.647 1.00 12.38 119 ILE D N 1
ATOM 12280 C CA . ILE D 1 127 ? 18.204 -2.682 -14.411 1.00 10.49 119 ILE D CA 1
ATOM 12281 C C . ILE D 1 127 ? 18.894 -1.477 -13.777 1.00 13.09 119 ILE D C 1
ATOM 12282 O O . ILE D 1 127 ? 18.831 -1.267 -12.556 1.00 17.47 119 ILE D O 1
ATOM 12287 N N . ASP D 1 128 ? 19.566 -0.695 -14.610 1.00 12.01 120 ASP D N 1
ATOM 12288 C CA . ASP D 1 128 ? 20.396 0.415 -14.170 1.00 11.03 120 ASP D CA 1
ATOM 12289 C C . ASP D 1 128 ? 19.560 1.675 -13.985 1.00 16.84 120 ASP D C 1
ATOM 12290 O O . ASP D 1 128 ? 18.400 1.761 -14.403 1.00 18.81 120 ASP D O 1
ATOM 12295 N N . GLY D 1 129 ? 20.178 2.675 -13.363 1.00 11.75 121 GLY D N 1
ATOM 12296 C CA . GLY D 1 129 ? 19.575 3.986 -13.246 1.00 10.82 121 GLY D CA 1
ATOM 12297 C C . GLY D 1 129 ? 20.498 5.045 -13.810 1.00 10.21 121 GLY D C 1
ATOM 12298 O O . GLY D 1 129 ? 21.479 4.731 -14.506 1.00 11.02 121 GLY D O 1
ATOM 12299 N N . GLU D 1 130 ? 20.194 6.310 -13.511 1.00 10.82 122 GLU D N 1
ATOM 12300 C CA . GLU D 1 130 ? 20.926 7.435 -14.070 1.00 9.97 122 GLU D CA 1
ATOM 12301 C C . GLU D 1 130 ? 21.422 8.351 -12.965 1.00 10.72 122 GLU D C 1
ATOM 12302 O O . GLU D 1 130 ? 20.764 8.515 -11.932 1.00 11.80 122 GLU D O 1
ATOM 12308 N N . VAL D 1 131 ? 22.588 8.951 -13.197 1.00 9.84 123 VAL D N 1
ATOM 12309 C CA . VAL D 1 131 ? 23.085 10.072 -12.402 1.00 9.93 123 VAL D CA 1
ATOM 12310 C C . VAL D 1 131 ? 22.807 11.331 -13.214 1.00 11.55 123 VAL D C 1
ATOM 12311 O O . VAL D 1 131 ? 23.411 11.543 -14.271 1.00 11.86 123 VAL D O 1
ATOM 12315 N N . LEU D 1 132 ? 21.882 12.168 -12.750 1.00 10.26 124 LEU D N 1
ATOM 12316 C CA . LEU D 1 132 ? 21.358 13.259 -13.569 1.00 11.53 124 LEU D CA 1
ATOM 12317 C C . LEU D 1 132 ? 21.994 14.585 -13.182 1.00 11.04 124 LEU D C 1
ATOM 12318 O O . LEU D 1 132 ? 21.995 14.947 -12.000 1.00 12.70 124 LEU D O 1
ATOM 12323 N N . ASN D 1 133 ? 22.510 15.323 -14.172 1.00 9.63 125 ASN D N 1
ATOM 12324 C CA . ASN D 1 133 ? 22.865 16.709 -13.891 1.00 9.40 125 ASN D CA 1
ATOM 12325 C C . ASN D 1 133 ? 21.596 17.493 -13.610 1.00 13.56 125 ASN D C 1
ATOM 12326 O O . ASN D 1 133 ? 20.695 17.544 -14.458 1.00 13.71 125 ASN D O 1
ATOM 12331 N N . LEU D 1 134 ? 21.529 18.102 -12.427 1.00 11.62 126 LEU D N 1
ATOM 12332 C CA . LEU D 1 134 ? 20.427 18.975 -12.062 1.00 10.81 126 LEU D CA 1
ATOM 12333 C C . LEU D 1 134 ? 20.853 20.430 -11.971 1.00 13.01 126 LEU D C 1
ATOM 12334 O O . LEU D 1 134 ? 20.002 21.300 -11.748 1.00 13.71 126 LEU D O 1
ATOM 12339 N N . GLU D 1 135 ? 22.147 20.723 -12.144 1.00 12.85 127 GLU D N 1
ATOM 12340 C CA . GLU D 1 135 ? 22.647 22.098 -12.050 1.00 13.03 127 GLU D CA 1
ATOM 12341 C C . GLU D 1 135 ? 22.389 22.831 -13.367 1.00 16.44 127 GLU D C 1
ATOM 12342 O O . GLU D 1 135 ? 23.295 23.126 -14.148 1.00 18.07 127 GLU D O 1
ATOM 12348 N N . ILE D 1 136 ? 21.109 23.139 -13.606 1.00 13.59 128 ILE D N 1
ATOM 12349 C CA . ILE D 1 136 ? 20.708 23.831 -14.829 1.00 12.63 128 ILE D CA 1
ATOM 12350 C C . ILE D 1 136 ? 20.428 25.308 -14.587 1.00 12.86 128 ILE D C 1
ATOM 12351 O O . ILE D 1 136 ? 20.153 26.051 -15.546 1.00 15.34 128 ILE D O 1
ATOM 12356 N N . SER D 1 137 ? 20.513 25.759 -13.331 1.00 13.91 129 SER D N 1
ATOM 12357 C CA . SER D 1 137 ? 20.363 27.156 -12.946 1.00 15.58 129 SER D CA 1
ATOM 12358 C C . SER D 1 137 ? 21.036 27.358 -11.598 1.00 16.91 129 SER D C 1
ATOM 12359 O O . SER D 1 137 ? 21.305 26.402 -10.871 1.00 16.38 129 SER D O 1
ATOM 12362 N N . ALA D 1 138 ? 21.271 28.629 -11.260 1.00 17.51 130 ALA D N 1
ATOM 12363 C CA . ALA D 1 138 ? 21.884 28.958 -9.976 1.00 21.77 130 ALA D CA 1
ATOM 12364 C C . ALA D 1 138 ? 21.060 28.432 -8.801 1.00 16.39 130 ALA D C 1
ATOM 12365 O O . ALA D 1 138 ? 21.625 28.001 -7.787 1.00 16.42 130 ALA D O 1
ATOM 12367 N N . ARG D 1 139 ? 19.729 28.465 -8.916 1.00 18.58 131 ARG D N 1
ATOM 12368 C CA . ARG D 1 139 ? 18.866 27.954 -7.853 1.00 20.20 131 ARG D CA 1
ATOM 12369 C C . ARG D 1 139 ? 19.152 26.486 -7.554 1.00 18.79 131 ARG D C 1
ATOM 12370 O O . ARG D 1 139 ? 19.036 26.052 -6.400 1.00 17.61 131 ARG D O 1
ATOM 12378 N N . ALA D 1 140 ? 19.525 25.709 -8.572 1.00 14.31 132 ALA D N 1
ATOM 12379 C CA . ALA D 1 140 ? 19.788 24.285 -8.416 1.00 13.46 132 ALA D CA 1
ATOM 12380 C C . ALA D 1 140 ? 21.279 23.975 -8.281 1.00 12.30 132 ALA D C 1
ATOM 12381 O O . ALA D 1 140 ? 21.683 22.814 -8.450 1.00 13.89 132 ALA D O 1
ATOM 12383 N N . GLN D 1 141 ? 22.102 24.976 -7.967 1.00 14.32 133 GLN D N 1
ATOM 12384 C CA . GLN D 1 141 ? 23.518 24.715 -7.749 1.00 14.89 133 GLN D CA 1
ATOM 12385 C C . GLN D 1 141 ? 23.693 23.765 -6.573 1.00 16.40 133 GLN D C 1
ATOM 12386 O O . GLN D 1 141 ? 23.096 23.963 -5.510 1.00 16.86 133 GLN D O 1
ATOM 12392 N N . GLY D 1 142 ? 24.516 22.736 -6.765 1.00 14.44 134 GLY D N 1
ATOM 12393 C CA . GLY D 1 142 ? 24.792 21.802 -5.698 1.00 14.36 134 GLY D CA 1
ATOM 12394 C C . GLY D 1 142 ? 23.846 20.628 -5.593 1.00 16.92 134 GLY D C 1
ATOM 12395 O O . GLY D 1 142 ? 24.022 19.798 -4.696 1.00 16.91 134 GLY D O 1
ATOM 12396 N N . TYR D 1 143 ? 22.857 20.513 -6.472 1.00 12.39 135 TYR D N 1
ATOM 12397 C CA . TYR D 1 143 ? 21.952 19.371 -6.444 1.00 11.49 135 TYR D CA 1
ATOM 12398 C C . TYR D 1 143 ? 22.309 18.389 -7.551 1.00 12.30 135 TYR D C 1
ATOM 12399 O O . TYR D 1 143 ? 22.636 18.799 -8.670 1.00 13.71 135 TYR D O 1
ATOM 12408 N N . THR D 1 144 ? 22.203 17.094 -7.242 1.00 11.21 136 THR D N 1
ATOM 12409 C CA . THR D 1 144 ? 22.407 16.013 -8.201 1.00 11.24 136 THR D CA 1
ATOM 12410 C C . THR D 1 144 ? 21.288 14.995 -8.038 1.00 9.99 136 THR D C 1
ATOM 12411 O O . THR D 1 144 ? 20.806 14.770 -6.926 1.00 12.94 136 THR D O 1
ATOM 12415 N N . GLY D 1 145 ? 20.876 14.376 -9.145 1.00 11.09 137 GLY D N 1
ATOM 12416 C CA . GLY D 1 145 ? 19.838 13.358 -9.128 1.00 10.27 137 GLY D CA 1
ATOM 12417 C C . GLY D 1 145 ? 20.395 11.963 -9.347 1.00 11.95 137 GLY D C 1
ATOM 12418 O O . GLY D 1 145 ? 21.362 11.773 -10.088 1.00 11.97 137 GLY D O 1
ATOM 12419 N N . TYR D 1 146 ? 19.783 10.984 -8.683 1.00 11.67 138 TYR D N 1
ATOM 12420 C CA . TYR D 1 146 ? 20.133 9.572 -8.810 1.00 10.58 138 TYR D CA 1
ATOM 12421 C C . TYR D 1 146 ? 18.836 8.800 -8.968 1.00 12.88 138 TYR D C 1
ATOM 12422 O O . TYR D 1 146 ? 17.908 9.004 -8.178 1.00 11.66 138 TYR D O 1
ATOM 12431 N N . THR D 1 147 ? 18.761 7.901 -9.949 1.00 10.07 139 THR D N 1
ATOM 12432 C CA . THR D 1 147 ? 17.521 7.158 -10.135 1.00 10.31 139 THR D CA 1
ATOM 12433 C C . THR D 1 147 ? 17.722 5.653 -9.977 1.00 12.35 139 THR D C 1
ATOM 12434 O O . THR D 1 147 ? 18.818 5.111 -10.145 1.00 9.95 139 THR D O 1
ATOM 12438 N N . ARG D 1 148 ? 16.612 4.989 -9.664 1.00 10.43 140 ARG D N 1
ATOM 12439 C CA . ARG D 1 148 ? 16.525 3.532 -9.596 1.00 10.27 140 ARG D CA 1
ATOM 12440 C C . ARG D 1 148 ? 15.104 3.144 -9.988 1.00 14.16 140 ARG D C 1
ATOM 12441 O O . ARG D 1 148 ? 14.194 3.976 -9.981 1.00 12.58 140 ARG D O 1
ATOM 12449 N N . ARG D 1 149 ? 14.912 1.873 -10.334 1.00 13.56 141 ARG D N 1
ATOM 12450 C CA . ARG D 1 149 ? 13.584 1.335 -10.620 1.00 9.67 141 ARG D CA 1
ATOM 12451 C C . ARG D 1 149 ? 13.201 0.396 -9.484 1.00 13.19 141 ARG D C 1
ATOM 12452 O O . ARG D 1 149 ? 13.918 -0.573 -9.222 1.00 17.42 141 ARG D O 1
ATOM 12460 N N . VAL D 1 150 ? 12.088 0.688 -8.812 1.00 10.64 142 VAL D N 1
ATOM 12461 C CA A VAL D 1 150 ? 11.588 -0.091 -7.678 0.63 11.15 142 VAL D CA 1
ATOM 12462 C CA B VAL D 1 150 ? 11.637 -0.152 -7.704 0.37 10.93 142 VAL D CA 1
ATOM 12463 C C . VAL D 1 150 ? 10.437 -0.964 -8.176 1.00 12.32 142 VAL D C 1
ATOM 12464 O O . VAL D 1 150 ? 9.626 -0.488 -8.974 1.00 13.28 142 VAL D O 1
ATOM 12471 N N . PRO D 1 151 ? 10.302 -2.212 -7.742 1.00 17.03 143 PRO D N 1
ATOM 12472 C CA . PRO D 1 151 ? 9.143 -3.004 -8.181 1.00 16.82 143 PRO D CA 1
ATOM 12473 C C . PRO D 1 151 ? 7.841 -2.283 -7.844 1.00 15.52 143 PRO D C 1
ATOM 12474 O O . PRO D 1 151 ? 7.698 -1.686 -6.774 1.00 17.60 143 PRO D O 1
ATOM 12478 N N . ILE D 1 152 ? 6.898 -2.313 -8.794 1.00 12.28 144 ILE D N 1
ATOM 12479 C CA . ILE D 1 152 ? 5.651 -1.564 -8.639 1.00 13.89 144 ILE D CA 1
ATOM 12480 C C . ILE D 1 152 ? 4.773 -2.155 -7.535 1.00 16.27 144 ILE D C 1
ATOM 12481 O O . ILE D 1 152 ? 3.982 -1.433 -6.910 1.00 18.53 144 ILE D O 1
ATOM 12486 N N . GLY D 1 153 ? 4.920 -3.446 -7.242 1.00 16.84 145 GLY D N 1
ATOM 12487 C CA . GLY D 1 153 ? 4.078 -4.101 -6.268 1.00 17.39 145 GLY D CA 1
ATOM 12488 C C . GLY D 1 153 ? 3.392 -5.301 -6.885 1.00 13.89 145 GLY D C 1
ATOM 12489 O O . GLY D 1 153 ? 3.809 -5.799 -7.940 1.00 14.68 145 GLY D O 1
ATOM 12490 N N . PRO D 1 154 ? 2.335 -5.796 -6.244 1.00 14.43 146 PRO D N 1
ATOM 12491 C CA . PRO D 1 154 ? 1.642 -6.976 -6.782 1.00 13.51 146 PRO D CA 1
ATOM 12492 C C . PRO D 1 154 ? 1.052 -6.687 -8.155 1.00 13.71 146 PRO D C 1
ATOM 12493 O O . PRO D 1 154 ? 0.409 -5.649 -8.372 1.00 13.49 146 PRO D O 1
ATOM 12497 N N . CYS D 1 155 ? 1.264 -7.620 -9.085 1.00 12.75 147 CYS D N 1
ATOM 12498 C CA . CYS D 1 155 ? 0.806 -7.477 -10.462 1.00 12.29 147 CYS D CA 1
ATOM 12499 C C . CYS D 1 155 ? -0.285 -8.498 -10.756 1.00 11.87 147 CYS D C 1
ATOM 12500 O O . CYS D 1 155 ? -0.196 -9.654 -10.329 1.00 14.47 147 CYS D O 1
ATOM 12503 N N . SER D 1 156 ? -1.312 -8.064 -11.486 1.00 10.89 148 SER D N 1
ATOM 12504 C CA . SER D 1 156 ? -2.367 -8.950 -11.961 1.00 12.73 148 SER D CA 1
ATOM 12505 C C . SER D 1 156 ? -2.140 -9.221 -13.444 1.00 12.45 148 SER D C 1
ATOM 12506 O O . SER D 1 156 ? -2.053 -8.280 -14.239 1.00 12.20 148 SER D O 1
ATOM 12509 N N . PHE D 1 157 ? -2.050 -10.502 -13.813 1.00 12.07 149 PHE D N 1
ATOM 12510 C CA . PHE D 1 157 ? -1.755 -10.919 -15.181 1.00 10.72 149 PHE D CA 1
ATOM 12511 C C . PHE D 1 157 ? -2.885 -11.787 -15.718 1.00 10.14 149 PHE D C 1
ATOM 12512 O O . PHE D 1 157 ? -3.307 -12.738 -15.054 1.00 12.51 149 PHE D O 1
ATOM 12520 N N . ILE D 1 158 ? -3.354 -11.480 -16.929 1.00 10.74 150 ILE D N 1
ATOM 12521 C CA . ILE D 1 158 ? -4.385 -12.261 -17.611 1.00 10.02 150 ILE D CA 1
ATOM 12522 C C . ILE D 1 158 ? -3.887 -12.573 -19.017 1.00 13.36 150 ILE D C 1
ATOM 12523 O O . ILE D 1 158 ? -3.478 -11.663 -19.745 1.00 12.86 150 ILE D O 1
ATOM 12528 N N . SER D 1 159 ? -3.931 -13.844 -19.408 1.00 14.33 151 SER D N 1
ATOM 12529 C CA . SER D 1 159 ? -3.369 -14.274 -20.681 1.00 12.66 151 SER D CA 1
ATOM 12530 C C . SER D 1 159 ? -4.392 -15.044 -21.507 1.00 13.64 151 SER D C 1
ATOM 12531 O O . SER D 1 159 ? -5.396 -15.534 -20.972 1.00 13.64 151 SER D O 1
ATOM 12534 N N . PRO D 1 160 ? -4.156 -15.172 -22.854 1.00 13.65 152 PRO D N 1
ATOM 12535 C CA . PRO D 1 160 ? -5.175 -15.740 -23.754 1.00 11.63 152 PRO D CA 1
ATOM 12536 C C . PRO D 1 160 ? -4.902 -17.186 -24.147 1.00 10.77 152 PRO D C 1
ATOM 12537 O O . PRO D 1 160 ? -3.914 -17.781 -23.704 1.00 14.83 152 PRO D O 1
ATOM 12541 N N . PHE D 1 161 ? -5.753 -17.750 -25.010 1.00 13.08 153 PHE D N 1
ATOM 12542 C CA . PHE D 1 161 ? -5.656 -19.177 -25.290 1.00 13.55 153 PHE D CA 1
ATOM 12543 C C . PHE D 1 161 ? -4.582 -19.530 -26.311 1.00 16.24 153 PHE D C 1
ATOM 12544 O O . PHE D 1 161 ? -4.113 -20.672 -26.304 1.00 16.68 153 PHE D O 1
ATOM 12552 N N . ASN D 1 162 ? -4.195 -18.605 -27.204 1.00 14.57 154 ASN D N 1
ATOM 12553 C CA . ASN D 1 162 ? -3.578 -19.070 -28.449 1.00 15.25 154 ASN D CA 1
ATOM 12554 C C . ASN D 1 162 ? -2.063 -19.244 -28.365 1.00 14.65 154 ASN D C 1
ATOM 12555 O O . ASN D 1 162 ? -1.520 -20.168 -28.990 1.00 16.38 154 ASN D O 1
ATOM 12560 N N . PHE D 1 163 ? -1.358 -18.375 -27.635 1.00 13.56 155 PHE D N 1
ATOM 12561 C CA . PHE D 1 163 ? 0.064 -18.561 -27.333 1.00 14.89 155 PHE D CA 1
ATOM 12562 C C . PHE D 1 163 ? 0.183 -18.617 -25.815 1.00 15.00 155 PHE D C 1
ATOM 12563 O O . PHE D 1 163 ? 0.761 -17.717 -25.194 1.00 18.39 155 PHE D O 1
ATOM 12571 N N . PRO D 1 164 ? -0.355 -19.663 -25.184 1.00 16.06 156 PRO D N 1
ATOM 12572 C CA . PRO D 1 164 ? -0.511 -19.617 -23.722 1.00 22.37 156 PRO D CA 1
ATOM 12573 C C . PRO D 1 164 ? 0.806 -19.673 -22.973 1.00 21.99 156 PRO D C 1
ATOM 12574 O O . PRO D 1 164 ? 0.918 -19.054 -21.905 1.00 20.09 156 PRO D O 1
ATOM 12578 N N . LEU D 1 165 ? 1.812 -20.379 -23.493 1.00 13.74 157 LEU D N 1
ATOM 12579 C CA . LEU D 1 165 ? 3.111 -20.377 -22.823 1.00 11.81 157 LEU D CA 1
ATOM 12580 C C . LEU D 1 165 ? 3.805 -19.030 -22.984 1.00 14.59 157 LEU D C 1
ATOM 12581 O O . LEU D 1 165 ? 4.170 -18.381 -21.996 1.00 13.97 157 LEU D O 1
ATOM 12586 N N . ASN D 1 166 ? 4.001 -18.591 -24.229 1.00 11.84 158 ASN D N 1
ATOM 12587 C CA . ASN D 1 166 ? 4.877 -17.442 -24.434 1.00 11.76 158 ASN D CA 1
ATOM 12588 C C . ASN D 1 166 ? 4.242 -16.131 -23.977 1.00 13.46 158 ASN D C 1
ATOM 12589 O O . ASN D 1 166 ? 4.958 -15.237 -23.504 1.00 13.01 158 ASN D O 1
ATOM 12594 N N . LEU D 1 167 ? 2.923 -15.980 -24.108 1.00 12.99 159 LEU D N 1
ATOM 12595 C CA . LEU D 1 167 ? 2.325 -14.724 -23.664 1.00 12.26 159 LEU D CA 1
ATOM 12596 C C . LEU D 1 167 ? 2.229 -14.649 -22.141 1.00 13.69 159 LEU D C 1
ATOM 12597 O O . LEU D 1 167 ? 2.314 -13.558 -21.569 1.00 13.93 159 LEU D O 1
ATOM 12602 N N . ALA D 1 168 ? 2.096 -15.790 -21.461 1.00 11.51 160 ALA D N 1
ATOM 12603 C CA . ALA D 1 168 ? 2.298 -15.790 -20.016 1.00 11.65 160 ALA D CA 1
ATOM 12604 C C . ALA D 1 168 ? 3.741 -15.429 -19.673 1.00 12.13 160 ALA D C 1
ATOM 12605 O O . ALA D 1 168 ? 3.994 -14.662 -18.734 1.00 13.06 160 ALA D O 1
ATOM 12607 N N . ALA D 1 169 ? 4.700 -15.960 -20.440 1.00 11.87 161 ALA D N 1
ATOM 12608 C CA . ALA D 1 169 ? 6.113 -15.691 -20.181 1.00 12.23 161 ALA D CA 1
ATOM 12609 C C . ALA D 1 169 ? 6.429 -14.202 -20.264 1.00 10.64 161 ALA D C 1
ATOM 12610 O O . ALA D 1 169 ? 7.268 -13.694 -19.506 1.00 12.21 161 ALA D O 1
ATOM 12612 N N . HIS D 1 170 ? 5.784 -13.491 -21.190 1.00 9.77 162 HIS D N 1
ATOM 12613 C CA . HIS D 1 170 ? 6.057 -12.064 -21.363 1.00 8.93 162 HIS D CA 1
ATOM 12614 C C . HIS D 1 170 ? 5.548 -11.219 -20.208 1.00 12.22 162 HIS D C 1
ATOM 12615 O O . HIS D 1 170 ? 5.853 -10.020 -20.167 1.00 12.47 162 HIS D O 1
ATOM 12622 N N . LYS D 1 171 ? 4.802 -11.808 -19.276 1.00 12.08 163 LYS D N 1
ATOM 12623 C CA . LYS D 1 171 ? 4.420 -11.147 -18.033 1.00 10.58 163 LYS D CA 1
ATOM 12624 C C . LYS D 1 171 ? 5.176 -11.715 -16.843 1.00 12.27 163 LYS D C 1
ATOM 12625 O O . LYS D 1 171 ? 5.745 -10.964 -16.048 1.00 12.23 163 LYS D O 1
ATOM 12631 N N . VAL D 1 172 ? 5.233 -13.044 -16.744 1.00 10.88 164 VAL D N 1
ATOM 12632 C CA . VAL D 1 172 ? 5.862 -13.719 -15.606 1.00 11.01 164 VAL D CA 1
ATOM 12633 C C . VAL D 1 172 ? 7.359 -13.425 -15.544 1.00 10.96 164 VAL D C 1
ATOM 12634 O O . VAL D 1 172 ? 7.897 -13.096 -14.483 1.00 12.16 164 VAL D O 1
ATOM 12638 N N . ALA D 1 173 ? 8.065 -13.588 -16.667 1.00 10.65 165 ALA D N 1
ATOM 12639 C CA . ALA D 1 173 ? 9.521 -13.447 -16.621 1.00 10.78 165 ALA D CA 1
ATOM 12640 C C . ALA D 1 173 ? 9.945 -12.026 -16.278 1.00 10.56 165 ALA D C 1
ATOM 12641 O O . ALA D 1 173 ? 10.834 -11.860 -15.422 1.00 11.64 165 ALA D O 1
ATOM 12643 N N . PRO D 1 174 ? 9.382 -10.973 -16.876 1.00 12.34 166 PRO D N 1
ATOM 12644 C CA . PRO D 1 174 ? 9.761 -9.623 -16.438 1.00 11.26 166 PRO D CA 1
ATOM 12645 C C . PRO D 1 174 ? 9.362 -9.339 -15.011 1.00 13.33 166 PRO D C 1
ATOM 12646 O O . PRO D 1 174 ? 10.074 -8.598 -14.321 1.00 11.07 166 PRO D O 1
ATOM 12650 N N . ALA D 1 175 ? 8.237 -9.893 -14.543 1.00 13.40 167 ALA D N 1
ATOM 12651 C CA . ALA D 1 175 ? 7.844 -9.685 -13.151 1.00 13.46 167 ALA D CA 1
ATOM 12652 C C . ALA D 1 175 ? 8.912 -10.218 -12.202 1.00 11.91 167 ALA D C 1
ATOM 12653 O O . ALA D 1 175 ? 9.278 -9.554 -11.222 1.00 12.61 167 ALA D O 1
ATOM 12655 N N . LEU D 1 176 ? 9.441 -11.408 -12.496 1.00 10.78 168 LEU D N 1
ATOM 12656 C CA . LEU D 1 176 ? 10.512 -11.975 -11.680 1.00 11.73 168 LEU D CA 1
ATOM 12657 C C . LEU D 1 176 ? 11.783 -11.139 -11.785 1.00 11.92 168 LEU D C 1
ATOM 12658 O O . LEU D 1 176 ? 12.455 -10.893 -10.775 1.00 14.61 168 LEU D O 1
ATOM 12663 N N . ALA D 1 177 ? 12.119 -10.680 -12.993 1.00 13.11 169 ALA D N 1
ATOM 12664 C CA . ALA D 1 177 ? 13.301 -9.837 -13.154 1.00 13.17 169 ALA D CA 1
ATOM 12665 C C . ALA D 1 177 ? 13.151 -8.524 -12.392 1.00 14.06 169 ALA D C 1
ATOM 12666 O O . ALA D 1 177 ? 14.123 -8.010 -11.824 1.00 17.83 169 ALA D O 1
ATOM 12668 N N . ALA D 1 178 ? 11.935 -7.969 -12.367 1.00 13.31 170 ALA D N 1
ATOM 12669 C CA . ALA D 1 178 ? 11.690 -6.676 -11.728 1.00 13.80 170 ALA D CA 1
ATOM 12670 C C . ALA D 1 178 ? 11.487 -6.772 -10.220 1.00 18.33 170 ALA D C 1
ATOM 12671 O O . ALA D 1 178 ? 11.564 -5.746 -9.535 1.00 25.47 170 ALA D O 1
ATOM 12673 N N . GLY D 1 179 ? 11.212 -7.959 -9.690 1.00 12.58 171 GLY D N 1
ATOM 12674 C CA . GLY D 1 179 ? 11.004 -8.106 -8.262 1.00 12.11 171 GLY D CA 1
ATOM 12675 C C . GLY D 1 179 ? 9.567 -7.971 -7.806 1.00 14.95 171 GLY D C 1
ATOM 12676 O O . GLY D 1 179 ? 9.331 -7.644 -6.640 1.00 16.01 171 GLY D O 1
ATOM 12677 N N . CYS D 1 180 ? 8.576 -8.238 -8.691 1.00 14.37 172 CYS D N 1
ATOM 12678 C CA . CYS D 1 180 ? 7.156 -8.102 -8.359 1.00 13.84 172 CYS D CA 1
ATOM 12679 C C . CYS D 1 180 ? 6.535 -9.449 -8.053 1.00 14.56 172 CYS D C 1
ATOM 12680 O O . CYS D 1 180 ? 6.654 -10.368 -8.880 1.00 14.60 172 CYS D O 1
ATOM 12683 N N . PRO D 1 181 ? 5.808 -9.579 -6.938 1.00 14.46 173 PRO D N 1
ATOM 12684 C CA . PRO D 1 181 ? 4.866 -10.695 -6.804 1.00 11.90 173 PRO D CA 1
ATOM 12685 C C . PRO D 1 181 ? 3.774 -10.556 -7.851 1.00 12.55 173 PRO D C 1
ATOM 12686 O O . PRO D 1 181 ? 3.431 -9.444 -8.259 1.00 12.85 173 PRO D O 1
ATOM 12690 N N . PHE D 1 182 ? 3.217 -11.688 -8.289 1.00 11.65 174 PHE D N 1
ATOM 12691 C CA . PHE D 1 182 ? 2.156 -11.626 -9.293 1.00 11.95 174 PHE D CA 1
ATOM 12692 C C . PHE D 1 182 ? 1.150 -12.747 -9.076 1.00 13.06 174 PHE D C 1
ATOM 12693 O O . PHE D 1 182 ? 1.450 -13.778 -8.466 1.00 14.79 174 PHE D O 1
ATOM 12701 N N . VAL D 1 183 ? -0.050 -12.539 -9.618 1.00 11.88 175 VAL D N 1
ATOM 12702 C CA . VAL D 1 183 ? -1.093 -13.558 -9.690 1.00 13.92 175 VAL D CA 1
ATOM 12703 C C . VAL D 1 183 ? -1.511 -13.655 -11.153 1.00 13.05 175 VAL D C 1
ATOM 12704 O O . VAL D 1 183 ? -1.964 -12.662 -11.735 1.00 14.19 175 VAL D O 1
ATOM 12708 N N . LEU D 1 184 ? -1.352 -14.836 -11.749 1.00 11.76 176 LEU D N 1
ATOM 12709 C CA . LEU D 1 184 ? -1.639 -15.054 -13.166 1.00 11.56 176 LEU D CA 1
ATOM 12710 C C . LEU D 1 184 ? -2.926 -15.853 -13.325 1.00 12.13 176 LEU D C 1
ATOM 12711 O O . LEU D 1 184 ? -3.087 -16.907 -12.699 1.00 14.19 176 LEU D O 1
ATOM 12716 N N . LYS D 1 185 ? -3.836 -15.355 -14.167 1.00 10.28 177 LYS D N 1
ATOM 12717 C CA . LYS D 1 185 ? -5.010 -16.124 -14.570 1.00 12.76 177 LYS D CA 1
ATOM 12718 C C . LYS D 1 185 ? -4.841 -16.537 -16.027 1.00 14.55 177 LYS D C 1
ATOM 12719 O O . LYS D 1 185 ? -4.959 -15.684 -16.925 1.00 14.67 177 LYS D O 1
ATOM 12725 N N . PRO D 1 186 ? -4.566 -17.802 -16.315 1.00 13.42 178 PRO D N 1
ATOM 12726 C CA . PRO D 1 186 ? -4.468 -18.245 -17.705 1.00 13.03 178 PRO D CA 1
ATOM 12727 C C . PRO D 1 186 ? -5.857 -18.380 -18.314 1.00 13.92 178 PRO D C 1
ATOM 12728 O O . PRO D 1 186 ? -6.877 -18.288 -17.629 1.00 15.72 178 PRO D O 1
ATOM 12732 N N . ALA D 1 187 ? -5.887 -18.625 -19.622 1.00 12.55 179 ALA D N 1
ATOM 12733 C CA . ALA D 1 187 ? -7.156 -18.910 -20.278 1.00 13.69 179 ALA D CA 1
ATOM 12734 C C . ALA D 1 187 ? -7.698 -20.266 -19.832 1.00 13.12 179 ALA D C 1
ATOM 12735 O O . ALA D 1 187 ? -6.962 -21.255 -19.774 1.00 15.16 179 ALA D O 1
ATOM 12737 N N . SER D 1 188 ? -9.003 -20.315 -19.530 1.00 13.13 180 SER D N 1
ATOM 12738 C CA . SER D 1 188 ? -9.585 -21.565 -19.033 1.00 16.15 180 SER D CA 1
ATOM 12739 C C . SER D 1 188 ? -9.534 -22.670 -20.083 1.00 17.32 180 SER D C 1
ATOM 12740 O O . SER D 1 188 ? -9.488 -23.861 -19.736 1.00 15.20 180 SER D O 1
ATOM 12743 N N . ARG D 1 189 ? -9.543 -22.301 -21.365 1.00 13.00 181 ARG D N 1
ATOM 12744 C CA . ARG D 1 189 ? -9.431 -23.291 -22.435 1.00 16.92 181 ARG D CA 1
ATOM 12745 C C . ARG D 1 189 ? -8.039 -23.909 -22.508 1.00 16.84 181 ARG D C 1
ATOM 12746 O O . ARG D 1 189 ? -7.894 -25.031 -23.010 1.00 16.38 181 ARG D O 1
ATOM 12754 N N . THR D 1 190 ? -7.004 -23.204 -22.036 1.00 15.40 182 THR D N 1
ATOM 12755 C CA . THR D 1 190 ? -5.613 -23.659 -22.151 1.00 16.72 182 THR D CA 1
ATOM 12756 C C . THR D 1 190 ? -4.835 -23.320 -20.887 1.00 17.53 182 THR D C 1
ATOM 12757 O O . THR D 1 190 ? -3.894 -22.519 -20.915 1.00 18.20 182 THR D O 1
ATOM 12761 N N . PRO D 1 191 ? -5.172 -23.944 -19.754 1.00 14.93 183 PRO D N 1
ATOM 12762 C CA . PRO D 1 191 ? -4.492 -23.595 -18.499 1.00 14.55 183 PRO D CA 1
ATOM 12763 C C . PRO D 1 191 ? -3.273 -24.436 -18.149 1.00 16.80 183 PRO D C 1
ATOM 12764 O O . PRO D 1 191 ? -2.530 -24.049 -17.233 1.00 16.20 183 PRO D O 1
ATOM 12768 N N . VAL D 1 192 ? -3.035 -25.555 -18.838 1.00 15.61 184 VAL D N 1
ATOM 12769 C CA . VAL D 1 192 ? -2.060 -26.534 -18.356 1.00 17.77 184 VAL D CA 1
ATOM 12770 C C . VAL D 1 192 ? -0.636 -26.005 -18.490 1.00 17.69 184 VAL D C 1
ATOM 12771 O O . VAL D 1 192 ? 0.185 -26.164 -17.579 1.00 18.70 184 VAL D O 1
ATOM 12775 N N . GLY D 1 193 ? -0.306 -25.404 -19.634 1.00 17.46 185 GLY D N 1
ATOM 12776 C CA . GLY D 1 193 ? 1.031 -24.851 -19.799 1.00 19.74 185 GLY D CA 1
ATOM 12777 C C . GLY D 1 193 ? 1.412 -23.892 -18.687 1.00 18.71 185 GLY D C 1
ATOM 12778 O O . GLY D 1 193 ? 2.510 -23.975 -18.131 1.00 19.44 185 GLY D O 1
ATOM 12779 N N . ALA D 1 194 ? 0.489 -23.001 -18.310 1.00 15.97 186 ALA D N 1
ATOM 12780 C CA . ALA D 1 194 ? 0.763 -22.079 -17.211 1.00 16.25 186 ALA D CA 1
ATOM 12781 C C . ALA D 1 194 ? 0.960 -22.821 -15.898 1.00 17.62 186 ALA D C 1
ATOM 12782 O O . ALA D 1 194 ? 1.743 -22.380 -15.046 1.00 15.56 186 ALA D O 1
ATOM 12784 N N . 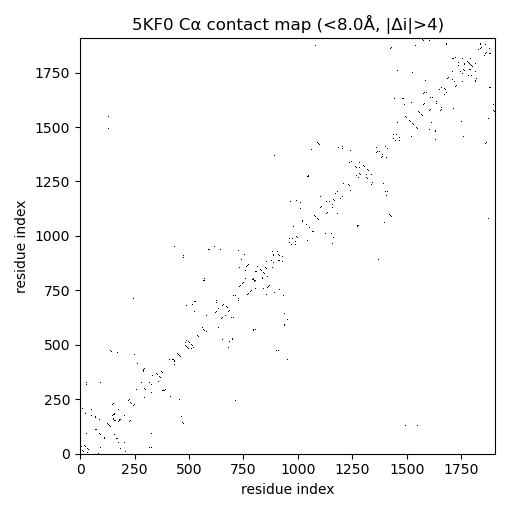LEU D 1 195 ? 0.261 -23.944 -15.715 1.00 15.66 187 LEU D N 1
ATOM 12785 C CA . LEU D 1 195 ? 0.406 -24.709 -14.484 1.00 15.18 187 LEU D CA 1
ATOM 12786 C C . LEU D 1 195 ? 1.708 -25.508 -14.468 1.00 18.76 187 LEU D C 1
ATOM 12787 O O . LEU D 1 195 ? 2.229 -25.809 -13.388 1.00 19.57 187 LEU D O 1
ATOM 12792 N N . ILE D 1 196 ? 2.253 -25.844 -15.641 1.00 18.67 188 ILE D N 1
ATOM 12793 C CA . ILE D 1 196 ? 3.585 -26.445 -15.676 1.00 19.71 188 ILE D CA 1
ATOM 12794 C C . ILE D 1 196 ? 4.643 -25.394 -15.363 1.00 18.92 188 ILE D C 1
ATOM 12795 O O . ILE D 1 196 ? 5.586 -25.652 -14.603 1.00 19.04 188 ILE D O 1
ATOM 12800 N N . ILE D 1 197 ? 4.501 -24.195 -15.932 1.00 16.72 189 ILE D N 1
ATOM 12801 C CA . ILE D 1 197 ? 5.360 -23.075 -15.545 1.00 15.71 189 ILE D CA 1
ATOM 12802 C C . ILE D 1 197 ? 5.311 -22.873 -14.036 1.00 17.93 189 ILE D C 1
ATOM 12803 O O . ILE D 1 197 ? 6.348 -22.690 -13.384 1.00 15.67 189 ILE D O 1
ATOM 12808 N N . ALA D 1 198 ? 4.106 -22.900 -13.457 1.00 15.68 190 ALA D N 1
ATOM 12809 C CA . ALA D 1 198 ? 3.973 -22.711 -12.014 1.00 15.27 190 ALA D CA 1
ATOM 12810 C C . ALA D 1 198 ? 4.677 -23.816 -11.239 1.00 18.06 190 ALA D C 1
ATOM 12811 O O . ALA D 1 198 ? 5.348 -23.547 -10.235 1.00 17.26 190 ALA D O 1
ATOM 12813 N N . GLU D 1 199 ? 4.539 -25.068 -11.691 1.00 15.94 191 GLU D N 1
ATOM 12814 C CA . GLU D 1 199 ? 5.212 -26.179 -11.023 1.00 18.28 191 GLU D CA 1
ATOM 12815 C C . GLU D 1 199 ? 6.718 -25.977 -11.003 1.00 18.49 191 GLU D C 1
ATOM 12816 O O . GLU D 1 199 ? 7.380 -26.253 -9.993 1.00 19.38 191 GLU D O 1
ATOM 12822 N N . VAL D 1 200 ? 7.278 -25.503 -12.115 1.00 17.60 192 VAL D N 1
ATOM 12823 C CA . VAL D 1 200 ? 8.713 -25.245 -12.171 1.00 17.59 192 VAL D CA 1
ATOM 12824 C C . VAL D 1 200 ? 9.094 -24.114 -11.223 1.00 17.06 192 VAL D C 1
ATOM 12825 O O . VAL D 1 200 ? 10.105 -24.200 -10.512 1.00 18.09 192 VAL D O 1
ATOM 12829 N N . LEU D 1 201 ? 8.293 -23.042 -11.190 1.00 15.28 193 LEU D N 1
ATOM 12830 C CA . LEU D 1 201 ? 8.572 -21.945 -10.261 1.00 17.32 193 LEU D CA 1
ATOM 12831 C C . LEU D 1 201 ? 8.492 -22.400 -8.806 1.00 15.91 193 LEU D C 1
ATOM 12832 O O . LEU D 1 201 ? 9.245 -21.905 -7.957 1.00 19.95 193 LEU D O 1
ATOM 12837 N N . ALA D 1 202 ? 7.582 -23.325 -8.497 1.00 14.90 194 ALA D N 1
ATOM 12838 C CA . ALA D 1 202 ? 7.437 -23.831 -7.136 1.00 16.06 194 ALA D CA 1
ATOM 12839 C C . ALA D 1 202 ? 8.682 -24.568 -6.655 1.00 22.01 194 ALA D C 1
ATOM 12840 O O . ALA D 1 202 ? 8.845 -24.761 -5.443 1.00 25.54 194 ALA D O 1
ATOM 12842 N N . GLU D 1 203 ? 9.557 -24.990 -7.574 1.00 20.52 195 GLU D N 1
ATOM 12843 C CA . GLU D 1 203 ? 10.813 -25.639 -7.208 1.00 20.63 195 GLU D CA 1
ATOM 12844 C C . GLU D 1 203 ? 11.871 -24.659 -6.732 1.00 24.50 195 GLU D C 1
ATOM 12845 O O . GLU D 1 203 ? 12.862 -25.089 -6.129 1.00 24.18 195 GLU D O 1
ATOM 12851 N N . THR D 1 204 ? 11.702 -23.372 -7.017 1.00 21.10 196 THR D N 1
ATOM 12852 C CA . THR D 1 204 ? 12.672 -22.368 -6.622 1.00 25.06 196 THR D CA 1
ATOM 12853 C C . THR D 1 204 ? 12.409 -21.932 -5.182 1.00 25.19 196 THR D C 1
ATOM 12854 O O . THR D 1 204 ? 11.380 -22.252 -4.581 1.00 26.31 196 THR D O 1
ATOM 12858 N N . ASN D 1 205 ? 13.364 -21.199 -4.615 1.00 27.75 197 ASN D N 1
ATOM 12859 C CA . ASN D 1 205 ? 13.233 -20.741 -3.238 1.00 26.71 197 ASN D CA 1
ATOM 12860 C C . ASN D 1 205 ? 12.628 -19.351 -3.141 1.00 22.55 197 ASN D C 1
ATOM 12861 O O . ASN D 1 205 ? 12.960 -18.599 -2.214 1.00 23.52 197 ASN D O 1
ATOM 12866 N N . LEU D 1 206 ? 11.773 -18.977 -4.092 1.00 22.73 198 LEU D N 1
ATOM 12867 C CA . LEU D 1 206 ? 11.115 -17.683 -4.024 1.00 18.14 198 LEU D CA 1
ATOM 12868 C C . LEU D 1 206 ? 10.364 -17.554 -2.700 1.00 16.71 198 LEU D C 1
ATOM 12869 O O . LEU D 1 206 ? 9.873 -18.550 -2.162 1.00 17.52 198 LEU D O 1
ATOM 12874 N N . PRO D 1 207 ? 10.261 -16.342 -2.150 1.00 18.47 199 PRO D N 1
ATOM 12875 C CA A PRO D 1 207 ? 9.450 -16.148 -0.939 0.53 17.88 199 PRO D CA 1
ATOM 12876 C CA B PRO D 1 207 ? 9.458 -16.172 -0.934 0.47 17.71 199 PRO D CA 1
ATOM 12877 C C . PRO D 1 207 ? 8.013 -16.567 -1.195 1.00 16.04 199 PRO D C 1
ATOM 12878 O O . PRO D 1 207 ? 7.483 -16.390 -2.297 1.00 17.33 199 PRO D O 1
ATOM 12885 N N . LYS D 1 208 ? 7.379 -17.123 -0.167 1.00 18.55 200 LYS D N 1
ATOM 12886 C CA . LYS D 1 208 ? 5.989 -17.536 -0.319 1.00 15.69 200 LYS D CA 1
ATOM 12887 C C . LYS D 1 208 ? 5.113 -16.320 -0.586 1.00 18.10 200 LYS D C 1
ATOM 12888 O O . LYS D 1 208 ? 5.266 -15.269 0.047 1.00 20.50 200 LYS D O 1
ATOM 12894 N N . GLY D 1 209 ? 4.201 -16.468 -1.548 1.00 18.66 201 GLY D N 1
ATOM 12895 C CA . GLY D 1 209 ? 3.415 -15.360 -2.057 1.00 16.29 201 GLY D CA 1
ATOM 12896 C C . GLY D 1 209 ? 4.009 -14.668 -3.263 1.00 17.55 201 GLY D C 1
ATOM 12897 O O . GLY D 1 209 ? 3.356 -13.782 -3.839 1.00 17.10 201 GLY D O 1
ATOM 12898 N N . ALA D 1 210 ? 5.225 -15.044 -3.673 1.00 12.36 202 ALA D N 1
ATOM 12899 C CA . ALA D 1 210 ? 5.803 -14.472 -4.884 1.00 14.17 202 ALA D CA 1
ATOM 12900 C C . ALA D 1 210 ? 4.929 -14.729 -6.104 1.00 14.53 202 ALA D C 1
ATOM 12901 O O . ALA D 1 210 ? 4.897 -13.905 -7.025 1.00 15.08 202 ALA D O 1
ATOM 12903 N N . PHE D 1 211 ? 4.225 -15.857 -6.146 1.00 14.89 203 PHE D N 1
ATOM 12904 C CA . PHE D 1 211 ? 3.395 -16.124 -7.310 1.00 13.62 203 PHE D CA 1
ATOM 12905 C C . PHE D 1 211 ? 2.215 -17.010 -6.939 1.00 13.23 203 PHE D C 1
ATOM 12906 O O . PHE D 1 211 ? 2.296 -17.861 -6.044 1.00 15.70 203 PHE D O 1
ATOM 12914 N N . SER D 1 212 ? 1.116 -16.784 -7.649 1.00 12.56 204 SER D N 1
ATOM 12915 C CA . SER D 1 212 ? -0.013 -17.698 -7.714 1.00 12.69 204 SER D CA 1
ATOM 12916 C C . SER D 1 212 ? -0.403 -17.830 -9.175 1.00 11.77 204 SER D C 1
ATOM 12917 O O . SER D 1 212 ? -0.293 -16.869 -9.935 1.00 14.45 204 SER D O 1
ATOM 12920 N N . VAL D 1 213 ? -0.808 -19.028 -9.580 1.00 14.34 205 VAL D N 1
ATOM 12921 C CA . VAL D 1 213 ? -1.336 -19.254 -10.924 1.00 13.73 205 VAL D CA 1
ATOM 12922 C C . VAL D 1 213 ? -2.681 -19.929 -10.731 1.00 13.12 205 VAL D C 1
ATOM 12923 O O . VAL D 1 213 ? -2.742 -21.068 -10.249 1.00 15.63 205 VAL D O 1
ATOM 12927 N N . LEU D 1 214 ? -3.753 -19.229 -11.090 1.00 13.11 206 LEU D N 1
ATOM 12928 C CA . LEU D 1 214 ? -5.111 -19.592 -10.687 1.00 13.12 206 LEU D CA 1
ATOM 12929 C C . LEU D 1 214 ? -6.032 -19.640 -11.897 1.00 12.26 206 LEU D C 1
ATOM 12930 O O . LEU D 1 214 ? -6.438 -18.585 -12.412 1.00 14.87 206 LEU D O 1
ATOM 12935 N N . PRO D 1 215 ? -6.391 -20.830 -12.371 1.00 13.21 207 PRO D N 1
ATOM 12936 C CA . PRO D 1 215 ? -7.437 -20.926 -13.397 1.00 16.92 207 PRO D CA 1
ATOM 12937 C C . PRO D 1 215 ? -8.755 -20.417 -12.837 1.00 17.54 207 PRO D C 1
ATOM 12938 O O . PRO D 1 215 ? -9.119 -20.725 -11.702 1.00 17.63 207 PRO D O 1
ATOM 12942 N N . ALA D 1 216 ? -9.453 -19.607 -13.632 1.00 14.78 208 ALA D N 1
ATOM 12943 C CA . ALA D 1 216 ? -10.762 -19.081 -13.270 1.00 12.47 208 ALA D CA 1
ATOM 12944 C C . ALA D 1 216 ? -11.443 -18.591 -14.538 1.00 16.88 208 ALA D C 1
ATOM 12945 O O . ALA D 1 216 ? -10.788 -18.018 -15.411 1.00 17.25 208 ALA D O 1
ATOM 12947 N N . HIS D 1 217 ? -12.749 -18.823 -14.637 1.00 16.98 209 HIS D N 1
ATOM 12948 C CA . HIS D 1 217 ? -13.500 -18.321 -15.780 1.00 18.92 209 HIS D CA 1
ATOM 12949 C C . HIS D 1 217 ? -13.683 -16.812 -15.670 1.00 19.81 209 HIS D C 1
ATOM 12950 O O . HIS D 1 217 ? -13.683 -16.239 -14.576 1.00 18.65 209 HIS D O 1
ATOM 12957 N N . ARG D 1 218 ? -13.873 -16.172 -16.828 1.00 17.65 210 ARG D N 1
ATOM 12958 C CA . ARG D 1 218 ? -14.036 -14.719 -16.863 1.00 17.24 210 ARG D CA 1
ATOM 12959 C C . ARG D 1 218 ? -15.113 -14.233 -15.889 1.00 18.27 210 ARG D C 1
ATOM 12960 O O . ARG D 1 218 ? -14.937 -13.205 -15.225 1.00 19.98 210 ARG D O 1
ATOM 12968 N N . ASP D 1 219 ? -16.219 -14.969 -15.757 1.00 18.19 211 ASP D N 1
ATOM 12969 C CA . ASP D 1 219 ? -17.278 -14.505 -14.868 1.00 21.45 211 ASP D CA 1
ATOM 12970 C C . ASP D 1 219 ? -16.948 -14.690 -13.389 1.00 21.19 211 ASP D C 1
ATOM 12971 O O . ASP D 1 219 ? -17.691 -14.182 -12.542 1.00 22.81 211 ASP D O 1
ATOM 12976 N N . GLY D 1 220 ? -15.858 -15.381 -13.057 1.00 20.79 212 GLY D N 1
ATOM 12977 C CA . GLY D 1 220 ? -15.399 -15.459 -11.680 1.00 22.10 212 GLY D CA 1
ATOM 12978 C C . GLY D 1 220 ? -14.102 -14.706 -11.436 1.00 21.81 212 GLY D C 1
ATOM 12979 O O . GLY D 1 220 ? -13.429 -14.933 -10.426 1.00 20.51 212 GLY D O 1
ATOM 12980 N N . ALA D 1 221 ? -13.737 -13.798 -12.349 1.00 15.57 213 ALA D N 1
ATOM 12981 C CA . ALA D 1 221 ? -12.407 -13.199 -12.354 1.00 13.51 213 ALA D CA 1
ATOM 12982 C C . ALA D 1 221 ? -12.404 -11.698 -12.071 1.00 14.32 213 ALA D C 1
ATOM 12983 O O . ALA D 1 221 ? -11.411 -11.028 -12.371 1.00 17.20 213 ALA D O 1
ATOM 12985 N N . ASP D 1 222 ? -13.475 -11.157 -11.480 1.00 15.41 214 ASP D N 1
ATOM 12986 C CA . ASP D 1 222 ? -13.556 -9.707 -11.304 1.00 17.32 214 ASP D CA 1
ATOM 12987 C C . ASP D 1 222 ? -12.393 -9.157 -10.474 1.00 17.37 214 ASP D C 1
ATOM 12988 O O . ASP D 1 222 ? -11.900 -8.055 -10.747 1.00 17.61 214 ASP D O 1
ATOM 12993 N N . LEU D 1 223 ? -11.933 -9.908 -9.465 1.00 16.37 215 LEU D N 1
ATOM 12994 C CA . LEU D 1 223 ? -10.888 -9.402 -8.568 1.00 16.11 215 LEU D CA 1
ATOM 12995 C C . LEU D 1 223 ? -9.572 -9.120 -9.293 1.00 15.65 215 LEU D C 1
ATOM 12996 O O . LEU D 1 223 ? -8.792 -8.265 -8.853 1.00 15.03 215 LEU D O 1
ATOM 13001 N N . PHE D 1 224 ? -9.302 -9.831 -10.392 1.00 15.18 216 PHE D N 1
ATOM 13002 C CA . PHE D 1 224 ? -8.085 -9.585 -11.157 1.00 14.25 216 PHE D CA 1
ATOM 13003 C C . PHE D 1 224 ? -8.052 -8.173 -11.728 1.00 14.31 216 PHE D C 1
ATOM 13004 O O . PHE D 1 224 ? -6.970 -7.633 -11.976 1.00 17.19 216 PHE D O 1
ATOM 13012 N N . THR D 1 225 ? -9.217 -7.562 -11.943 1.00 14.96 217 THR D N 1
ATOM 13013 C CA . THR D 1 225 ? -9.276 -6.199 -12.453 1.00 13.86 217 THR D CA 1
ATOM 13014 C C . THR D 1 225 ? -9.476 -5.164 -11.358 1.00 12.40 217 THR D C 1
ATOM 13015 O O . THR D 1 225 ? -8.824 -4.114 -11.375 1.00 17.04 217 THR D O 1
ATOM 13019 N N . THR D 1 226 ? -10.347 -5.443 -10.391 1.00 14.17 218 THR D N 1
ATOM 13020 C CA . THR D 1 226 ? -10.808 -4.390 -9.502 1.00 18.26 218 THR D CA 1
ATOM 13021 C C . THR D 1 226 ? -10.068 -4.313 -8.174 1.00 19.78 218 THR D C 1
ATOM 13022 O O . THR D 1 226 ? -10.106 -3.253 -7.544 1.00 19.65 218 THR D O 1
ATOM 13026 N N . ASP D 1 227 ? -9.404 -5.377 -7.723 1.00 16.27 219 ASP D N 1
ATOM 13027 C CA . ASP D 1 227 ? -8.827 -5.327 -6.379 1.00 16.78 219 ASP D CA 1
ATOM 13028 C C . ASP D 1 227 ? -7.750 -4.252 -6.306 1.00 18.61 219 ASP D C 1
ATOM 13029 O O . ASP D 1 227 ? -6.823 -4.223 -7.125 1.00 17.74 219 ASP D O 1
ATOM 13034 N N . GLU D 1 228 ? -7.874 -3.363 -5.312 1.00 17.25 220 GLU D N 1
ATOM 13035 C CA . GLU D 1 228 ? -6.961 -2.228 -5.240 1.00 17.28 220 GLU D CA 1
ATOM 13036 C C . GLU D 1 228 ? -5.578 -2.598 -4.727 1.00 16.40 220 GLU D C 1
ATOM 13037 O O . GLU D 1 228 ? -4.688 -1.745 -4.747 1.00 18.39 220 GLU D O 1
ATOM 13043 N N . ARG D 1 229 ? -5.368 -3.835 -4.278 1.00 16.71 221 ARG D N 1
ATOM 13044 C CA . ARG D 1 229 ? -4.044 -4.231 -3.823 1.00 14.69 221 ARG D CA 1
ATOM 13045 C C . ARG D 1 229 ? -3.107 -4.550 -4.974 1.00 15.33 221 ARG D C 1
ATOM 13046 O O . ARG D 1 229 ? -1.889 -4.530 -4.779 1.00 17.51 221 ARG D O 1
ATOM 13054 N N . PHE D 1 230 ? -3.643 -4.846 -6.159 1.00 14.68 222 PHE D N 1
ATOM 13055 C CA . PHE D 1 230 ? -2.818 -4.894 -7.361 1.00 13.01 222 PHE D CA 1
ATOM 13056 C C . PHE D 1 230 ? -2.454 -3.479 -7.783 1.00 15.49 222 PHE D C 1
ATOM 13057 O O . PHE D 1 230 ? -3.318 -2.594 -7.818 1.00 18.26 222 PHE D O 1
ATOM 13065 N N . ARG D 1 231 ? -1.182 -3.268 -8.137 1.00 13.67 223 ARG D N 1
ATOM 13066 C CA . ARG D 1 231 ? -0.733 -1.964 -8.615 1.00 13.51 223 ARG D CA 1
ATOM 13067 C C . ARG D 1 231 ? -0.645 -1.888 -10.133 1.00 14.53 223 ARG D C 1
ATOM 13068 O O . ARG D 1 231 ? -0.484 -0.789 -10.677 1.00 13.60 223 ARG D O 1
ATOM 13076 N N . LEU D 1 232 ? -0.759 -3.025 -10.823 1.00 11.99 224 LEU D N 1
ATOM 13077 C CA . LEU D 1 232 ? -0.691 -3.096 -12.279 1.00 11.02 224 LEU D CA 1
ATOM 13078 C C . LEU D 1 232 ? -1.624 -4.209 -12.717 1.00 13.14 224 LEU D C 1
ATOM 13079 O O . LEU D 1 232 ? -1.607 -5.284 -12.114 1.00 13.36 224 LEU D O 1
ATOM 13084 N N . LEU D 1 233 ? -2.445 -3.949 -13.736 1.00 11.23 225 LEU D N 1
ATOM 13085 C CA . LEU D 1 233 ? -3.130 -5.000 -14.481 1.00 12.31 225 LEU D CA 1
ATOM 13086 C C . LEU D 1 233 ? -2.488 -5.061 -15.857 1.00 13.99 225 LEU D C 1
ATOM 13087 O O . LEU D 1 233 ? -2.415 -4.037 -16.545 1.00 12.03 225 LEU D O 1
ATOM 13092 N N . SER D 1 234 ? -1.993 -6.235 -16.248 1.00 12.13 226 SER D N 1
ATOM 13093 C CA . SER D 1 234 ? -1.450 -6.418 -17.592 1.00 11.08 226 SER D CA 1
ATOM 13094 C C . SER D 1 234 ? -2.238 -7.529 -18.265 1.00 11.24 226 SER D C 1
ATOM 13095 O O . SER D 1 234 ? -2.172 -8.692 -17.844 1.00 12.80 226 SER D O 1
ATOM 13098 N N . PHE D 1 235 ? -2.983 -7.156 -19.296 1.00 10.30 227 PHE D N 1
ATOM 13099 C CA . PHE D 1 235 ? -3.975 -8.006 -19.939 1.00 10.49 227 PHE D CA 1
ATOM 13100 C C . PHE D 1 235 ? -3.557 -8.252 -21.376 1.00 11.49 227 PHE D C 1
ATOM 13101 O O . PHE D 1 235 ? -3.298 -7.299 -22.116 1.00 12.51 227 PHE D O 1
ATOM 13109 N N . THR D 1 236 ? -3.503 -9.525 -21.773 1.00 10.98 228 THR D N 1
ATOM 13110 C CA . THR D 1 236 ? -3.362 -9.906 -23.177 1.00 11.49 228 THR D CA 1
ATOM 13111 C C . THR D 1 236 ? -4.596 -10.701 -23.580 1.00 13.01 228 THR D C 1
ATOM 13112 O O . THR D 1 236 ? -4.910 -11.719 -22.952 1.00 12.54 228 THR D O 1
ATOM 13116 N N . GLY D 1 237 ? -5.306 -10.220 -24.599 1.00 10.96 229 GLY D N 1
ATOM 13117 C CA . GLY D 1 237 ? -6.565 -10.836 -24.994 1.00 13.45 229 GLY D CA 1
ATOM 13118 C C . GLY D 1 237 ? -7.311 -9.960 -25.985 1.00 13.28 229 GLY D C 1
ATOM 13119 O O . GLY D 1 237 ? -6.719 -9.099 -26.641 1.00 13.66 229 GLY D O 1
ATOM 13120 N N . SER D 1 238 ? -8.625 -10.190 -26.082 1.00 11.36 230 SER D N 1
ATOM 13121 C CA . SER D 1 238 ? -9.416 -9.527 -27.114 1.00 11.85 230 SER D CA 1
ATOM 13122 C C . SER D 1 238 ? -9.611 -8.040 -26.801 1.00 12.99 230 SER D C 1
ATOM 13123 O O . SER D 1 238 ? -9.705 -7.640 -25.636 1.00 14.79 230 SER D O 1
ATOM 13126 N N . PRO D 1 239 ? -9.682 -7.198 -27.834 1.00 13.01 231 PRO D N 1
ATOM 13127 C CA . PRO D 1 239 ? -9.938 -5.770 -27.584 1.00 16.08 231 PRO D CA 1
ATOM 13128 C C . PRO D 1 239 ? -11.249 -5.511 -26.849 1.00 16.23 231 PRO D C 1
ATOM 13129 O O . PRO D 1 239 ? -11.300 -4.632 -25.982 1.00 16.16 231 PRO D O 1
ATOM 13133 N N . ALA D 1 240 ? -12.311 -6.256 -27.160 1.00 15.15 232 ALA D N 1
ATOM 13134 C CA . ALA D 1 240 ? -13.591 -6.025 -26.491 1.00 16.03 232 ALA D CA 1
ATOM 13135 C C . ALA D 1 240 ? -13.461 -6.180 -24.982 1.00 18.07 232 ALA D C 1
ATOM 13136 O O . ALA D 1 240 ? -14.062 -5.416 -24.212 1.00 18.77 232 ALA D O 1
ATOM 13138 N N . VAL D 1 241 ? -12.691 -7.173 -24.542 1.00 15.01 233 VAL D N 1
ATOM 13139 C CA . VAL D 1 241 ? -12.491 -7.390 -23.114 1.00 14.12 233 VAL D CA 1
ATOM 13140 C C . VAL D 1 241 ? -11.516 -6.372 -22.541 1.00 15.01 233 VAL D C 1
ATOM 13141 O O . VAL D 1 241 ? -11.777 -5.766 -21.497 1.00 14.36 233 VAL D O 1
ATOM 13145 N N . GLY D 1 242 ? -10.375 -6.183 -23.207 1.00 13.90 234 GLY D N 1
ATOM 13146 C CA . GLY D 1 242 ? -9.323 -5.345 -22.642 1.00 14.28 234 GLY D CA 1
ATOM 13147 C C . GLY D 1 242 ? -9.776 -3.921 -22.375 1.00 14.12 234 GLY D C 1
ATOM 13148 O O . GLY D 1 242 ? -9.514 -3.362 -21.303 1.00 13.74 234 GLY D O 1
ATOM 13149 N N . TRP D 1 243 ? -10.460 -3.310 -23.344 1.00 11.46 235 TRP D N 1
ATOM 13150 C CA . TRP D 1 243 ? -10.926 -1.939 -23.138 1.00 10.75 235 TRP D CA 1
ATOM 13151 C C . TRP D 1 243 ? -11.985 -1.872 -22.048 1.00 15.25 235 TRP D C 1
ATOM 13152 O O . TRP D 1 243 ? -12.068 -0.868 -21.330 1.00 16.91 235 TRP D O 1
ATOM 13163 N N . ALA D 1 244 ? -12.784 -2.932 -21.887 1.00 15.20 236 ALA D N 1
ATOM 13164 C CA . ALA D 1 244 ? -13.770 -2.928 -20.817 1.00 18.31 236 ALA D CA 1
ATOM 13165 C C . ALA D 1 244 ? -13.112 -3.071 -19.449 1.00 17.17 236 ALA D C 1
ATOM 13166 O O . ALA D 1 244 ? -13.587 -2.475 -18.473 1.00 16.84 236 ALA D O 1
ATOM 13168 N N . LEU D 1 245 ? -12.017 -3.840 -19.352 1.00 14.09 237 LEU D N 1
ATOM 13169 C CA . LEU D 1 245 ? -11.338 -3.980 -18.068 1.00 13.35 237 LEU D CA 1
ATOM 13170 C C . LEU D 1 245 ? -10.653 -2.680 -17.663 1.00 14.84 237 LEU D C 1
ATOM 13171 O O . LEU D 1 245 ? -10.642 -2.327 -16.478 1.00 15.86 237 LEU D O 1
ATOM 13176 N N . LYS D 1 246 ? -10.090 -1.949 -18.631 1.00 14.09 238 LYS D N 1
ATOM 13177 C CA . LYS D 1 246 ? -9.488 -0.654 -18.320 1.00 14.70 238 LYS D CA 1
ATOM 13178 C C . LYS D 1 246 ? -10.483 0.246 -17.601 1.00 14.01 238 LYS D C 1
ATOM 13179 O O . LYS D 1 246 ? -10.127 0.937 -16.636 1.00 16.52 238 LYS D O 1
ATOM 13185 N N . GLU D 1 247 ? -11.747 0.219 -18.035 1.00 14.77 239 GLU D N 1
ATOM 13186 C CA . GLU D 1 247 ? -12.767 1.078 -17.435 1.00 15.76 239 GLU D CA 1
ATOM 13187 C C . GLU D 1 247 ? -13.043 0.722 -15.984 1.00 16.18 239 GLU D C 1
ATOM 13188 O O . GLU D 1 247 ? -13.489 1.582 -15.212 1.00 18.42 239 GLU D O 1
ATOM 13194 N N . LYS D 1 248 ? -12.835 -0.539 -15.606 1.00 14.59 240 LYS D N 1
ATOM 13195 C CA . LYS D 1 248 ? -13.152 -1.044 -14.274 1.00 16.13 240 LYS D CA 1
ATOM 13196 C C . LYS D 1 248 ? -11.941 -1.152 -13.357 1.00 18.60 240 LYS D C 1
ATOM 13197 O O . LYS D 1 248 ? -12.104 -1.557 -12.203 1.00 17.74 240 LYS D O 1
ATOM 13203 N N . ALA D 1 249 ? -10.741 -0.802 -13.831 1.00 15.78 241 ALA D N 1
ATOM 13204 C CA . ALA D 1 249 ? -9.517 -1.144 -13.106 1.00 15.37 241 ALA D CA 1
ATOM 13205 C C . ALA D 1 249 ? -9.284 -0.296 -11.861 1.00 16.10 241 ALA D C 1
ATOM 13206 O O . ALA D 1 249 ? -8.516 -0.710 -10.987 1.00 16.50 241 ALA D O 1
ATOM 13208 N N . GLY D 1 250 ? -9.911 0.876 -11.753 1.00 14.62 242 GLY D N 1
ATOM 13209 C CA . GLY D 1 250 ? -9.632 1.748 -10.624 1.00 15.43 242 GLY D CA 1
ATOM 13210 C C . GLY D 1 250 ? -8.296 2.458 -10.767 1.00 15.72 242 GLY D C 1
ATOM 13211 O O . GLY D 1 250 ? -7.948 2.906 -11.861 1.00 17.24 242 GLY D O 1
ATOM 13212 N N . LYS D 1 251 ? -7.527 2.556 -9.672 1.00 14.05 243 LYS D N 1
ATOM 13213 C CA . LYS D 1 251 ? -6.327 3.391 -9.671 1.00 14.97 243 LYS D CA 1
ATOM 13214 C C . LYS D 1 251 ? -5.114 2.743 -10.334 1.00 16.01 243 LYS D C 1
ATOM 13215 O O . LYS D 1 251 ? -4.216 3.468 -10.783 1.00 15.74 243 LYS D O 1
ATOM 13221 N N . LYS D 1 252 ? -5.072 1.414 -10.408 1.00 12.95 244 LYS D N 1
ATOM 13222 C CA . LYS D 1 252 ? -3.893 0.709 -10.906 1.00 14.62 244 LYS D CA 1
ATOM 13223 C C . LYS D 1 252 ? -3.529 1.108 -12.333 1.00 13.66 244 LYS D C 1
ATOM 13224 O O . LYS D 1 252 ? -4.379 1.481 -13.153 1.00 14.68 244 LYS D O 1
ATOM 13230 N N . LYS D 1 253 ? -2.238 0.990 -12.632 1.00 13.22 245 LYS D N 1
ATOM 13231 C CA . LYS D 1 253 ? -1.768 1.088 -14.004 1.00 11.58 245 LYS D CA 1
ATOM 13232 C C . LYS D 1 253 ? -2.347 -0.054 -14.832 1.00 14.59 245 LYS D C 1
ATOM 13233 O O . LYS D 1 253 ? -2.542 -1.163 -14.333 1.00 13.55 245 LYS D O 1
ATOM 13239 N N . VAL D 1 254 ? -2.639 0.224 -16.099 1.00 11.95 246 VAL D N 1
ATOM 13240 C CA . VAL D 1 254 ? -3.218 -0.755 -17.013 1.00 11.51 246 VAL D CA 1
ATOM 13241 C C . VAL D 1 254 ? -2.343 -0.858 -18.260 1.00 14.68 246 VAL D C 1
ATOM 13242 O O . VAL D 1 254 ? -2.018 0.159 -18.886 1.00 15.72 246 VAL D O 1
ATOM 13246 N N . VAL D 1 255 ? -1.966 -2.085 -18.617 1.00 10.11 247 VAL D N 1
ATOM 13247 C CA . VAL D 1 255 ? -1.266 -2.383 -19.865 1.00 10.30 247 VAL D CA 1
ATOM 13248 C C . VAL D 1 255 ? -2.140 -3.344 -20.654 1.00 10.42 247 VAL D C 1
ATOM 13249 O O . VAL D 1 255 ? -2.625 -4.334 -20.094 1.00 12.50 247 VAL D O 1
ATOM 13253 N N . LEU D 1 256 ? -2.343 -3.054 -21.944 1.00 10.56 248 LEU D N 1
ATOM 13254 C CA . LEU D 1 256 ? -3.225 -3.853 -22.790 1.00 10.51 248 LEU D CA 1
ATOM 13255 C C . LEU D 1 256 ? -2.495 -4.320 -24.043 1.00 12.90 248 LEU D C 1
ATOM 13256 O O . LEU D 1 256 ? -1.917 -3.510 -24.776 1.00 11.91 248 LEU D O 1
ATOM 13261 N N . GLU D 1 257 ? -2.574 -5.621 -24.305 1.00 11.69 249 GLU D N 1
ATOM 13262 C CA . GLU D 1 257 ? -1.997 -6.255 -25.493 1.00 11.71 249 GLU D CA 1
ATOM 13263 C C . GLU D 1 257 ? -3.162 -6.899 -26.231 1.00 11.63 249 GLU D C 1
ATOM 13264 O O . GLU D 1 257 ? -3.647 -7.959 -25.820 1.00 13.80 249 GLU D O 1
ATOM 13270 N N . LEU D 1 258 ? -3.638 -6.264 -27.308 1.00 10.74 250 LEU D N 1
ATOM 13271 C CA . LEU D 1 258 ? -4.922 -6.708 -27.857 1.00 11.43 250 LEU D CA 1
ATOM 13272 C C . LEU D 1 258 ? -4.756 -7.252 -29.274 1.00 11.81 250 LEU D C 1
ATOM 13273 O O . LEU D 1 258 ? -3.713 -7.843 -29.588 1.00 14.69 250 LEU D O 1
ATOM 13278 N N . GLY D 1 259 ? -5.774 -7.084 -30.120 1.00 13.21 251 GLY D N 1
ATOM 13279 C CA . GLY D 1 259 ? -5.774 -7.703 -31.442 1.00 13.83 251 GLY D CA 1
ATOM 13280 C C . GLY D 1 259 ? -5.906 -6.746 -32.613 1.00 13.81 251 GLY D C 1
ATOM 13281 O O . GLY D 1 259 ? -5.850 -5.527 -32.428 1.00 15.65 251 GLY D O 1
ATOM 13282 N N . GLY D 1 260 ? -6.082 -7.278 -33.821 1.00 13.22 252 GLY D N 1
ATOM 13283 C CA . GLY D 1 260 ? -6.202 -6.415 -34.987 1.00 12.22 252 GLY D CA 1
ATOM 13284 C C . GLY D 1 260 ? -6.448 -7.232 -36.241 1.00 13.77 252 GLY D C 1
ATOM 13285 O O . GLY D 1 260 ? -6.605 -8.456 -36.190 1.00 13.52 252 GLY D O 1
ATOM 13286 N N . ASN D 1 261 ? -6.499 -6.527 -37.377 1.00 11.31 253 ASN D N 1
ATOM 13287 C CA . ASN D 1 261 ? -6.716 -7.147 -38.693 1.00 12.35 253 ASN D CA 1
ATOM 13288 C C . ASN D 1 261 ? -5.512 -6.828 -39.586 1.00 13.48 253 ASN D C 1
ATOM 13289 O O . ASN D 1 261 ? -5.615 -6.067 -40.556 1.00 14.03 253 ASN D O 1
ATOM 13294 N N . ALA D 1 262 ? -4.376 -7.453 -39.271 1.00 12.00 254 ALA D N 1
ATOM 13295 C CA . ALA D 1 262 ? -3.086 -7.014 -39.796 1.00 10.85 254 ALA D CA 1
ATOM 13296 C C . ALA D 1 262 ? -3.015 -7.123 -41.317 1.00 14.02 254 ALA D C 1
ATOM 13297 O O . ALA D 1 262 ? -3.539 -8.069 -41.920 1.00 13.18 254 ALA D O 1
ATOM 13299 N N . ALA D 1 263 ? -2.337 -6.151 -41.932 1.00 11.44 255 ALA D N 1
ATOM 13300 C CA . ALA D 1 263 ? -2.185 -6.071 -43.379 1.00 15.56 255 ALA D CA 1
ATOM 13301 C C . ALA D 1 263 ? -0.727 -6.230 -43.802 1.00 13.87 255 ALA D C 1
ATOM 13302 O O . ALA D 1 263 ? 0.199 -5.841 -43.079 1.00 13.64 255 ALA D O 1
ATOM 13304 N N . ALA D 1 264 ? -0.537 -6.793 -44.995 1.00 12.60 256 ALA D N 1
ATOM 13305 C CA . ALA D 1 264 ? 0.756 -6.836 -45.666 1.00 12.20 256 ALA D CA 1
ATOM 13306 C C . ALA D 1 264 ? 0.624 -6.170 -47.030 1.00 12.68 256 ALA D C 1
ATOM 13307 O O . ALA D 1 264 ? -0.326 -6.455 -47.763 1.00 16.08 256 ALA D O 1
ATOM 13309 N N . ILE D 1 265 ? 1.558 -5.275 -47.355 1.00 13.27 257 ILE D N 1
ATOM 13310 C CA . ILE D 1 265 ? 1.624 -4.627 -48.665 1.00 11.95 257 ILE D CA 1
ATOM 13311 C C . ILE D 1 265 ? 2.711 -5.302 -49.485 1.00 12.31 257 ILE D C 1
ATOM 13312 O O . ILE D 1 265 ? 3.822 -5.516 -48.984 1.00 14.35 257 ILE D O 1
ATOM 13317 N N . VAL D 1 266 ? 2.408 -5.608 -50.751 1.00 11.78 258 VAL D N 1
ATOM 13318 C CA . VAL D 1 266 ? 3.404 -6.095 -51.704 1.00 12.11 258 VAL D CA 1
ATOM 13319 C C . VAL D 1 266 ? 3.620 -4.995 -52.740 1.00 13.45 258 VAL D C 1
ATOM 13320 O O . VAL D 1 266 ? 2.723 -4.679 -53.536 1.00 14.35 258 VAL D O 1
ATOM 13324 N N . ASP D 1 267 ? 4.811 -4.399 -52.722 1.00 13.76 259 ASP D N 1
ATOM 13325 C CA . ASP D 1 267 ? 5.132 -3.245 -53.547 1.00 15.23 259 ASP D CA 1
ATOM 13326 C C . ASP D 1 267 ? 5.440 -3.659 -54.988 1.00 15.18 259 ASP D C 1
ATOM 13327 O O . ASP D 1 267 ? 5.623 -4.836 -55.313 1.00 15.33 259 ASP D O 1
ATOM 13332 N N . ALA D 1 268 ? 5.511 -2.648 -55.855 1.00 13.79 260 ALA D N 1
ATOM 13333 C CA . ALA D 1 268 ? 5.664 -2.847 -57.294 1.00 15.54 260 ALA D CA 1
ATOM 13334 C C . ALA D 1 268 ? 7.006 -3.452 -57.692 1.00 18.70 260 ALA D C 1
ATOM 13335 O O . ALA D 1 268 ? 7.138 -3.908 -58.838 1.00 19.66 260 ALA D O 1
ATOM 13337 N N . ASP D 1 269 ? 7.989 -3.493 -56.787 1.00 15.98 261 ASP D N 1
ATOM 13338 C CA . ASP D 1 269 ? 9.337 -3.933 -57.122 1.00 15.52 261 ASP D CA 1
ATOM 13339 C C . ASP D 1 269 ? 9.603 -5.388 -56.749 1.00 15.59 261 ASP D C 1
ATOM 13340 O O . ASP D 1 269 ? 10.761 -5.817 -56.769 1.00 18.80 261 ASP D O 1
ATOM 13345 N N . GLN D 1 270 ? 8.563 -6.166 -56.447 1.00 16.35 262 GLN D N 1
ATOM 13346 C CA . GLN D 1 270 ? 8.725 -7.474 -55.824 1.00 15.33 262 GLN D CA 1
ATOM 13347 C C . GLN D 1 270 ? 8.652 -8.652 -56.791 1.00 16.79 262 GLN D C 1
ATOM 13348 O O . GLN D 1 270 ? 8.673 -9.799 -56.330 1.00 17.54 262 GLN D O 1
ATOM 13354 N N . PHE D 1 271 ? 8.609 -8.415 -58.110 1.00 18.46 263 PHE D N 1
ATOM 13355 C CA . PHE D 1 271 ? 8.372 -9.516 -59.047 1.00 19.52 263 PHE D CA 1
ATOM 13356 C C . PHE D 1 271 ? 9.379 -10.648 -58.864 1.00 18.75 263 PHE D C 1
ATOM 13357 O O . PHE D 1 271 ? 9.003 -11.827 -58.830 1.00 21.12 263 PHE D O 1
ATOM 13365 N N . GLU D 1 272 ? 10.665 -10.311 -58.732 1.00 20.38 264 GLU D N 1
ATOM 13366 C CA . GLU D 1 272 ? 11.685 -11.348 -58.652 1.00 20.74 264 GLU D CA 1
ATOM 13367 C C . GLU D 1 272 ? 11.664 -12.119 -57.336 1.00 23.86 264 GLU D C 1
ATOM 13368 O O . GLU D 1 272 ? 12.285 -13.184 -57.265 1.00 28.30 264 GLU D O 1
ATOM 13374 N N . GLN D 1 273 ? 10.979 -11.633 -56.301 1.00 18.06 265 GLN D N 1
ATOM 13375 C CA A GLN D 1 273 ? 10.955 -12.453 -55.090 0.52 15.52 265 GLN D CA 1
ATOM 13376 C CA B GLN D 1 273 ? 10.896 -12.231 -54.979 0.48 16.59 265 GLN D CA 1
ATOM 13377 C C . GLN D 1 273 ? 9.536 -12.851 -54.692 1.00 17.12 265 GLN D C 1
ATOM 13378 O O . GLN D 1 273 ? 9.258 -13.152 -53.534 1.00 16.30 265 GLN D O 1
ATOM 13389 N N . LEU D 1 274 ? 8.658 -12.989 -55.691 1.00 18.04 266 LEU D N 1
ATOM 13390 C CA . LEU D 1 274 ? 7.278 -13.374 -55.394 1.00 19.38 266 LEU D CA 1
ATOM 13391 C C . LEU D 1 274 ? 7.168 -14.728 -54.693 1.00 17.17 266 LEU D C 1
ATOM 13392 O O . LEU D 1 274 ? 6.280 -14.906 -53.853 1.00 18.02 266 LEU D O 1
ATOM 13397 N N . ASP D 1 275 ? 8.034 -15.699 -55.016 1.00 20.43 267 ASP D N 1
ATOM 13398 C CA . ASP D 1 275 ? 7.925 -16.984 -54.327 1.00 18.54 267 ASP D CA 1
ATOM 13399 C C . ASP D 1 275 ? 8.230 -16.835 -52.838 1.00 16.73 267 ASP D C 1
ATOM 13400 O O . ASP D 1 275 ? 7.539 -17.429 -52.000 1.00 16.89 267 ASP D O 1
ATOM 13405 N N . TYR D 1 276 ? 9.242 -16.031 -52.492 1.00 15.13 268 TYR D N 1
ATOM 13406 C CA . TYR D 1 276 ? 9.488 -15.699 -51.090 1.00 17.45 268 TYR D CA 1
ATOM 13407 C C . TYR D 1 276 ? 8.291 -14.990 -50.473 1.00 16.36 268 TYR D C 1
ATOM 13408 O O . TYR D 1 276 ? 7.821 -15.368 -49.394 1.00 15.68 268 TYR D O 1
ATOM 13417 N N . VAL D 1 277 ? 7.787 -13.953 -51.146 1.00 15.93 269 VAL D N 1
ATOM 13418 C CA . VAL D 1 277 ? 6.663 -13.185 -50.615 1.00 12.83 269 VAL D CA 1
ATOM 13419 C C . VAL D 1 277 ? 5.468 -14.092 -50.363 1.00 16.71 269 VAL D C 1
ATOM 13420 O O . VAL D 1 277 ? 4.836 -14.036 -49.302 1.00 15.20 269 VAL D O 1
ATOM 13424 N N . VAL D 1 278 ? 5.149 -14.949 -51.332 1.00 16.60 270 VAL D N 1
ATOM 13425 C CA . VAL D 1 278 ? 3.980 -15.814 -51.208 1.00 16.74 270 VAL D CA 1
ATOM 13426 C C . VAL D 1 278 ? 4.161 -16.799 -50.062 1.00 15.70 270 VAL D C 1
ATOM 13427 O O . VAL D 1 278 ? 3.225 -17.061 -49.295 1.00 15.31 270 VAL D O 1
ATOM 13431 N N . ASP D 1 279 ? 5.373 -17.333 -49.899 1.00 14.76 271 ASP D N 1
ATOM 13432 C CA . ASP D 1 279 ? 5.606 -18.253 -48.793 1.00 16.27 271 ASP D CA 1
ATOM 13433 C C . ASP D 1 279 ? 5.384 -17.569 -47.449 1.00 16.69 271 ASP D C 1
ATOM 13434 O O . ASP D 1 279 ? 4.779 -18.153 -46.541 1.00 14.84 271 ASP D O 1
ATOM 13439 N N . ARG D 1 280 ? 5.837 -16.318 -47.309 1.00 14.55 272 ARG D N 1
ATOM 13440 C CA . ARG D 1 280 ? 5.658 -15.611 -46.044 1.00 14.05 272 ARG D CA 1
ATOM 13441 C C . ARG D 1 280 ? 4.205 -15.188 -45.842 1.00 13.88 272 ARG D C 1
ATOM 13442 O O . ARG D 1 280 ? 3.704 -15.199 -44.712 1.00 15.38 272 ARG D O 1
ATOM 13450 N N . LEU D 1 281 ? 3.517 -14.794 -46.921 1.00 13.06 273 LEU D N 1
ATOM 13451 C CA . LEU D 1 281 ? 2.096 -14.477 -46.809 1.00 12.94 273 LEU D CA 1
ATOM 13452 C C . LEU D 1 281 ? 1.297 -15.685 -46.339 1.00 14.90 273 LEU D C 1
ATOM 13453 O O . LEU D 1 281 ? 0.434 -15.562 -45.461 1.00 15.21 273 LEU D O 1
ATOM 13458 N N . ALA D 1 282 ? 1.566 -16.863 -46.913 1.00 13.70 274 ALA D N 1
ATOM 13459 C CA . ALA D 1 282 ? 0.854 -18.059 -46.474 1.00 16.43 274 ALA D CA 1
ATOM 13460 C C . ALA D 1 282 ? 1.172 -18.379 -45.021 1.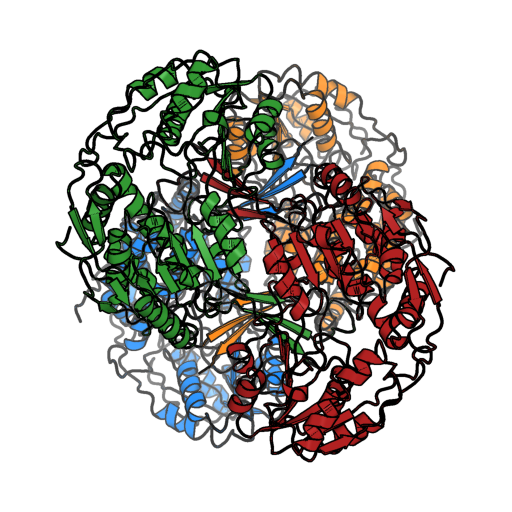00 18.58 274 ALA D C 1
ATOM 13461 O O . ALA D 1 282 ? 0.275 -18.737 -44.247 1.00 18.08 274 ALA D O 1
ATOM 13463 N N . PHE D 1 283 ? 2.439 -18.239 -44.625 1.00 15.47 275 PHE D N 1
ATOM 13464 C CA . PHE D 1 283 ? 2.792 -18.463 -43.224 1.00 13.98 275 PHE D CA 1
ATOM 13465 C C . PHE D 1 283 ? 2.035 -17.503 -42.313 1.00 14.97 275 PHE D C 1
ATOM 13466 O O . PHE D 1 283 ? 1.425 -17.915 -41.319 1.00 14.50 275 PHE D O 1
ATOM 13474 N N . GLY D 1 284 ? 2.066 -16.210 -42.633 1.00 14.58 276 GLY D N 1
ATOM 13475 C CA . GLY D 1 284 ? 1.435 -15.237 -41.759 1.00 13.28 276 GLY D CA 1
ATOM 13476 C C . GLY D 1 284 ? -0.073 -15.370 -41.704 1.00 15.58 276 GLY D C 1
ATOM 13477 O O . GLY D 1 284 ? -0.679 -15.139 -40.654 1.00 13.61 276 GLY D O 1
ATOM 13478 N N . ALA D 1 285 ? -0.700 -15.737 -42.824 1.00 15.41 277 ALA D N 1
ATOM 13479 C CA . ALA D 1 285 ? -2.153 -15.841 -42.850 1.00 14.73 277 ALA D CA 1
ATOM 13480 C C . ALA D 1 285 ? -2.654 -17.106 -42.175 1.00 13.42 277 ALA D C 1
ATOM 13481 O O . ALA D 1 285 ? -3.749 -17.098 -41.601 1.00 14.11 277 ALA D O 1
ATOM 13483 N N . TYR D 1 286 ? -1.892 -18.199 -42.238 1.00 13.86 278 TYR D N 1
ATOM 13484 C CA . TYR D 1 286 ? -2.442 -19.503 -41.896 1.00 14.46 278 TYR D CA 1
ATOM 13485 C C . TYR D 1 286 ? -1.681 -20.259 -40.814 1.00 14.24 278 TYR D C 1
ATOM 13486 O O . TYR D 1 286 ? -2.144 -21.326 -40.400 1.00 14.60 278 TYR D O 1
ATOM 13495 N N . TYR D 1 287 ? -0.547 -19.759 -40.325 1.00 15.28 279 TYR D N 1
ATOM 13496 C CA A TYR D 1 287 ? 0.068 -20.489 -39.237 0.28 17.32 279 TYR D CA 1
ATOM 13497 C CA B TYR D 1 287 ? 0.128 -20.363 -39.173 0.72 16.58 279 TYR D CA 1
ATOM 13498 C C . TYR D 1 287 ? -0.830 -20.420 -38.000 1.00 13.94 279 TYR D C 1
ATOM 13499 O O . TYR D 1 287 ? -1.527 -19.432 -37.733 1.00 15.29 279 TYR D O 1
ATOM 13516 N N . GLN D 1 288 ? -0.859 -21.554 -37.292 1.00 12.54 280 GLN D N 1
ATOM 13517 C CA . GLN D 1 288 ? -1.814 -21.801 -36.211 1.00 14.26 280 GLN D CA 1
ATOM 13518 C C . GLN D 1 288 ? -3.243 -21.488 -36.661 1.00 16.13 280 GLN D C 1
ATOM 13519 O O . GLN D 1 288 ? -4.084 -21.011 -35.889 1.00 15.46 280 GLN D O 1
ATOM 13525 N N . SER D 1 289 ? -3.520 -21.767 -37.938 1.00 16.37 281 SER D N 1
ATOM 13526 C CA . SER D 1 289 ? -4.829 -21.526 -38.546 1.00 15.44 281 SER D CA 1
ATOM 13527 C C . SER D 1 289 ? -5.287 -20.083 -38.351 1.00 17.42 281 SER D C 1
ATOM 13528 O O . SER D 1 289 ? -6.467 -19.813 -38.116 1.00 16.64 281 SER D O 1
ATOM 13531 N N . GLY D 1 290 ? -4.348 -19.143 -38.455 1.00 14.20 282 GLY D N 1
ATOM 13532 C CA . GLY D 1 290 ? -4.696 -17.740 -38.357 1.00 14.96 282 GLY D CA 1
ATOM 13533 C C . GLY D 1 290 ? -4.984 -17.253 -36.955 1.00 13.47 282 GLY D C 1
ATOM 13534 O O . GLY D 1 290 ? -5.357 -16.086 -36.786 1.00 15.00 282 GLY D O 1
ATOM 13535 N N . GLN D 1 291 ? -4.799 -18.100 -35.945 1.00 13.94 283 GLN D N 1
ATOM 13536 C CA . GLN D 1 291 ? -5.101 -17.736 -34.557 1.00 12.86 283 GLN D CA 1
ATOM 13537 C C . GLN D 1 291 ? -3.883 -17.056 -33.933 1.00 15.07 283 GLN D C 1
ATOM 13538 O O . GLN D 1 291 ? -3.233 -17.556 -33.011 1.00 17.47 283 GLN D O 1
ATOM 13544 N N . SER D 1 292 ? -3.587 -15.876 -34.473 1.00 13.77 284 SER D N 1
ATOM 13545 C CA . SER D 1 292 ? -2.472 -15.044 -34.054 1.00 12.82 284 SER D CA 1
ATOM 13546 C C . SER D 1 292 ? -2.921 -13.593 -34.043 1.00 12.12 284 SER D C 1
ATOM 13547 O O . SER D 1 292 ? -3.604 -13.146 -34.966 1.00 12.61 284 SER D O 1
ATOM 13550 N N . CYS D 1 293 ? -2.517 -12.861 -33.002 1.00 12.76 285 CYS D N 1
ATOM 13551 C CA . CYS D 1 293 ? -2.807 -11.434 -32.906 1.00 14.02 285 CYS D CA 1
ATOM 13552 C C . CYS D 1 293 ? -2.115 -10.606 -33.978 1.00 12.96 285 CYS D C 1
ATOM 13553 O O . CYS D 1 293 ? -2.456 -9.429 -34.129 1.00 13.94 285 CYS D O 1
ATOM 13556 N N . ILE D 1 294 ? -1.156 -11.170 -34.712 1.00 11.95 286 ILE D N 1
ATOM 13557 C CA . ILE D 1 294 ? -0.572 -10.454 -35.844 1.00 13.63 286 ILE D CA 1
ATOM 13558 C C . ILE D 1 294 ? -0.665 -11.314 -37.096 1.00 12.71 286 ILE D C 1
ATOM 13559 O O . ILE D 1 294 ? 0.138 -11.160 -38.022 1.00 12.52 286 ILE D O 1
ATOM 13564 N N . GLY D 1 295 ? -1.653 -12.205 -37.146 1.00 12.91 287 GLY D N 1
ATOM 13565 C CA . GLY D 1 295 ? -1.868 -12.970 -38.364 1.00 11.87 287 GLY D CA 1
ATOM 13566 C C . GLY D 1 295 ? -2.220 -12.064 -39.534 1.00 12.74 287 GLY D C 1
ATOM 13567 O O . GLY D 1 295 ? -2.915 -11.054 -39.387 1.00 13.18 287 GLY D O 1
ATOM 13568 N N . VAL D 1 296 ? -1.746 -12.443 -40.717 1.00 12.66 288 VAL D N 1
ATOM 13569 C CA . VAL D 1 296 ? -2.080 -11.698 -41.928 1.00 12.22 288 VAL D CA 1
ATOM 13570 C C . VAL D 1 296 ? -3.551 -11.918 -42.257 1.00 12.54 288 VAL D C 1
ATOM 13571 O O . VAL D 1 296 ? -3.978 -13.043 -42.540 1.00 14.40 288 VAL D O 1
ATOM 13575 N N . GLN D 1 297 ? -4.328 -10.837 -42.246 1.00 12.14 289 GLN D N 1
ATOM 13576 C CA . GLN D 1 297 ? -5.727 -10.890 -42.645 1.00 13.46 289 GLN D CA 1
ATOM 13577 C C . GLN D 1 297 ? -5.998 -10.193 -43.967 1.00 13.70 289 GLN D C 1
ATOM 13578 O O . GLN D 1 297 ? -6.910 -10.602 -44.688 1.00 13.00 289 GLN D O 1
ATOM 13584 N N . ARG D 1 298 ? -5.219 -9.164 -44.303 1.00 12.98 290 ARG D N 1
ATOM 13585 C CA . ARG D 1 298 ? -5.431 -8.358 -45.500 1.00 12.29 290 ARG D CA 1
ATOM 13586 C C . ARG D 1 298 ? -4.121 -8.251 -46.269 1.00 14.13 290 ARG D C 1
ATOM 13587 O O . ARG D 1 298 ? -3.069 -7.981 -45.676 1.00 13.40 290 ARG D O 1
ATOM 13595 N N . ILE D 1 299 ? -4.189 -8.442 -47.585 1.00 12.80 291 ILE D N 1
ATOM 13596 C CA . ILE D 1 299 ? -3.014 -8.480 -48.447 1.00 11.57 291 ILE D CA 1
ATOM 13597 C C . ILE D 1 299 ? -3.257 -7.494 -49.577 1.00 13.73 291 ILE D C 1
ATOM 13598 O O . ILE D 1 299 ? -4.161 -7.696 -50.396 1.00 16.51 291 ILE D O 1
ATOM 13603 N N . LEU D 1 300 ? -2.471 -6.420 -49.619 1.00 13.92 292 LEU D N 1
ATOM 13604 C CA . LEU D 1 300 ? -2.617 -5.392 -50.643 1.00 14.09 292 LEU D CA 1
ATOM 13605 C C . LEU D 1 300 ? -1.458 -5.520 -51.620 1.00 15.84 292 LEU D C 1
ATOM 13606 O O . LEU D 1 300 ? -0.297 -5.399 -51.221 1.00 14.39 292 LEU D O 1
ATOM 13611 N N . VAL D 1 301 ? -1.767 -5.773 -52.893 1.00 15.87 293 VAL D N 1
ATOM 13612 C CA . VAL D 1 301 ? -0.749 -6.091 -53.890 1.00 14.51 293 VAL D CA 1
ATOM 13613 C C . VAL D 1 301 ? -0.801 -5.061 -55.008 1.00 15.16 293 VAL D C 1
ATOM 13614 O O . VAL D 1 301 ? -1.884 -4.738 -55.514 1.00 16.79 293 VAL D O 1
ATOM 13618 N N . HIS D 1 302 ? 0.371 -4.577 -55.420 1.00 15.47 294 HIS D N 1
ATOM 13619 C CA . HIS D 1 302 ? 0.421 -3.634 -56.527 1.00 14.10 294 HIS D CA 1
ATOM 13620 C C . HIS D 1 302 ? -0.164 -4.255 -57.792 1.00 15.02 294 HIS D C 1
ATOM 13621 O O . HIS D 1 302 ? 0.082 -5.424 -58.107 1.00 17.04 294 HIS D O 1
ATOM 13628 N N . ALA D 1 303 ? -0.945 -3.451 -58.520 1.00 15.70 295 ALA D N 1
ATOM 13629 C CA . ALA D 1 303 ? -1.707 -3.966 -59.655 1.00 15.76 295 ALA D CA 1
ATOM 13630 C C . ALA D 1 303 ? -0.821 -4.668 -60.678 1.00 17.51 295 ALA D C 1
ATOM 13631 O O . ALA D 1 303 ? -1.247 -5.654 -61.294 1.00 20.50 295 ALA D O 1
ATOM 13633 N N . SER D 1 304 ? 0.404 -4.183 -60.876 1.00 18.05 296 SER D N 1
ATOM 13634 C CA . SER D 1 304 ? 1.274 -4.759 -61.897 1.00 21.65 296 SER D CA 1
ATOM 13635 C C . SER D 1 304 ? 1.662 -6.208 -61.605 1.00 20.09 296 SER D C 1
ATOM 13636 O O . SER D 1 304 ? 1.976 -6.951 -62.543 1.00 20.41 296 SER D O 1
ATOM 13639 N N . LEU D 1 305 ? 1.649 -6.631 -60.342 1.00 19.40 297 LEU D N 1
ATOM 13640 C CA A LEU D 1 305 ? 2.022 -7.963 -59.890 0.87 19.88 297 LEU D CA 1
ATOM 13641 C CA B LEU D 1 305 ? 1.981 -8.025 -60.063 0.13 20.81 297 LEU D CA 1
ATOM 13642 C C . LEU D 1 305 ? 0.837 -8.792 -59.416 1.00 21.37 297 LEU D C 1
ATOM 13643 O O . LEU D 1 305 ? 1.029 -9.952 -59.029 1.00 20.69 297 LEU D O 1
ATOM 13652 N N . TYR D 1 306 ? -0.363 -8.208 -59.366 1.00 22.10 298 TYR D N 1
ATOM 13653 C CA . TYR D 1 306 ? -1.487 -8.846 -58.683 1.00 21.19 298 TYR D CA 1
ATOM 13654 C C . TYR D 1 306 ? -1.786 -10.231 -59.248 1.00 19.29 298 TYR D C 1
ATOM 13655 O O . TYR D 1 306 ? -1.929 -11.200 -58.495 1.00 19.78 298 TYR D O 1
ATOM 13664 N N . ASP D 1 307 ? -1.905 -10.345 -60.574 1.00 21.12 299 ASP D N 1
ATOM 13665 C CA . ASP D 1 307 ? -2.308 -11.622 -61.158 1.00 19.43 299 ASP D CA 1
ATOM 13666 C C . ASP D 1 307 ? -1.264 -12.706 -60.920 1.00 21.71 299 ASP D C 1
ATOM 13667 O O . ASP D 1 307 ? -1.617 -13.859 -60.643 1.00 22.32 299 ASP D O 1
ATOM 13672 N N . THR D 1 308 ? 0.024 -12.366 -61.033 1.00 21.03 300 THR D N 1
ATOM 13673 C CA . THR D 1 308 ? 1.065 -13.362 -60.797 1.00 21.17 300 THR D CA 1
ATOM 13674 C C . THR D 1 308 ? 1.066 -13.809 -59.342 1.00 20.89 300 THR D C 1
ATOM 13675 O O . THR D 1 308 ? 1.130 -15.012 -59.052 1.00 21.17 300 THR D O 1
ATOM 13679 N N . LEU D 1 309 ? 1.003 -12.851 -58.409 1.00 17.03 301 LEU D N 1
ATOM 13680 C CA . LEU D 1 309 ? 0.972 -13.212 -56.996 1.00 15.88 301 LEU D CA 1
ATOM 13681 C C . LEU D 1 309 ? -0.272 -14.022 -56.673 1.00 19.82 301 LEU D C 1
ATOM 13682 O O . LEU D 1 309 ? -0.199 -15.009 -55.934 1.00 18.10 301 LEU D O 1
ATOM 13687 N N . ARG D 1 310 ? -1.422 -13.629 -57.226 1.00 17.71 302 ARG D N 1
ATOM 13688 C CA A ARG D 1 310 ? -2.661 -14.350 -56.944 0.66 18.62 302 ARG D CA 1
ATOM 13689 C CA B ARG D 1 310 ? -2.661 -14.348 -56.943 0.34 18.66 302 ARG D CA 1
ATOM 13690 C C . ARG D 1 310 ? -2.544 -15.821 -57.322 1.00 17.00 302 ARG D C 1
ATOM 13691 O O . ARG D 1 310 ? -2.888 -16.706 -56.531 1.00 19.29 302 ARG D O 1
ATOM 13706 N N . ASP D 1 311 ? -2.067 -16.101 -58.537 1.00 19.44 303 ASP D N 1
ATOM 13707 C CA . ASP D 1 311 ? -1.934 -17.488 -58.972 1.00 17.22 303 ASP D CA 1
ATOM 13708 C C . ASP D 1 311 ? -1.014 -18.267 -58.041 1.00 20.12 303 ASP D C 1
ATOM 13709 O O . ASP D 1 311 ? -1.330 -19.394 -57.643 1.00 19.43 303 ASP D O 1
ATOM 13714 N N . LYS D 1 312 ? 0.128 -17.678 -57.678 1.00 18.41 304 LYS D N 1
ATOM 13715 C CA . LYS D 1 312 ? 1.060 -18.369 -56.792 1.00 17.14 304 LYS D CA 1
ATOM 13716 C C . LYS D 1 312 ? 0.470 -18.558 -55.402 1.00 18.18 304 LYS D C 1
ATOM 13717 O O . LYS D 1 312 ? 0.656 -19.613 -54.784 1.00 19.81 304 LYS D O 1
ATOM 13723 N N . LEU D 1 313 ? -0.230 -17.544 -54.886 1.00 15.60 305 LEU D N 1
ATOM 13724 C CA . LEU D 1 313 ? -0.774 -17.642 -53.534 1.00 18.94 305 LEU D CA 1
ATOM 13725 C C . LEU D 1 313 ? -1.941 -18.623 -53.471 1.00 17.64 305 LEU D C 1
ATOM 13726 O O . LEU D 1 313 ? -2.108 -19.330 -52.468 1.00 18.30 305 LEU D O 1
ATOM 13731 N N . VAL D 1 314 ? -2.764 -18.676 -54.521 1.00 18.18 306 VAL D N 1
ATOM 13732 C CA . VAL D 1 314 ? -3.828 -19.677 -54.567 1.00 17.55 306 VAL D CA 1
ATOM 13733 C C . VAL D 1 314 ? -3.230 -21.078 -54.523 1.00 18.54 306 VAL D C 1
ATOM 13734 O O . VAL D 1 314 ? -3.679 -21.942 -53.759 1.00 20.00 306 VAL D O 1
ATOM 13738 N N . ALA D 1 315 ? -2.186 -21.315 -55.321 1.00 19.36 307 ALA D N 1
ATOM 13739 C CA . ALA D 1 315 ? -1.562 -22.635 -55.337 1.00 19.22 307 ALA D CA 1
ATOM 13740 C C . ALA D 1 315 ? -0.921 -22.957 -53.993 1.00 21.18 307 ALA D C 1
ATOM 13741 O O . ALA D 1 315 ? -1.014 -24.091 -53.511 1.00 21.54 307 ALA D O 1
ATOM 13743 N N . LYS D 1 316 ? -0.255 -21.972 -53.383 1.00 19.19 308 LYS D N 1
ATOM 13744 C CA . LYS D 1 316 ? 0.375 -22.190 -52.085 1.00 19.24 308 LYS D CA 1
ATOM 13745 C C . LYS D 1 316 ? -0.670 -22.486 -51.015 1.00 17.63 308 LYS D C 1
ATOM 13746 O O . LYS D 1 316 ? -0.514 -23.418 -50.215 1.00 20.38 308 LYS D O 1
ATOM 13752 N N . THR D 1 317 ? -1.751 -21.703 -50.998 1.00 17.06 309 THR D N 1
ATOM 13753 C CA . THR D 1 317 ? -2.804 -21.893 -50.003 1.00 19.17 309 THR D CA 1
ATOM 13754 C C . THR D 1 317 ? -3.430 -23.272 -50.131 1.00 23.15 309 THR D C 1
ATOM 13755 O O . THR D 1 317 ? -3.663 -23.954 -49.123 1.00 24.13 309 THR D O 1
ATOM 13759 N N . ARG D 1 318 ? -3.698 -23.701 -51.369 1.00 19.90 310 ARG D N 1
ATOM 13760 C CA . ARG D 1 318 ? -4.296 -25.012 -51.593 1.00 23.46 310 ARG D CA 1
ATOM 13761 C C . ARG D 1 318 ? -3.374 -26.140 -51.148 1.00 26.02 310 ARG D C 1
ATOM 13762 O O . ARG D 1 318 ? -3.855 -27.219 -50.781 1.00 25.33 310 ARG D O 1
ATOM 13770 N N . SER D 1 319 ? -2.059 -25.910 -51.150 1.00 23.38 311 SER D N 1
ATOM 13771 C CA . SER D 1 319 ? -1.086 -26.937 -50.794 1.00 24.59 311 SER D CA 1
ATOM 13772 C C . SER D 1 319 ? -0.982 -27.191 -49.295 1.00 29.97 311 SER D C 1
ATOM 13773 O O . SER D 1 319 ? -0.374 -28.191 -48.901 1.00 25.59 311 SER D O 1
ATOM 13776 N N . LEU D 1 320 ? -1.544 -26.324 -48.455 1.00 23.55 312 LEU D N 1
ATOM 13777 C CA . LEU D 1 320 ? -1.350 -26.446 -47.015 1.00 22.44 312 LEU D CA 1
ATOM 13778 C C . LEU D 1 320 ? -2.177 -27.598 -46.468 1.00 27.50 312 LEU D C 1
ATOM 13779 O O . LEU D 1 320 ? -3.379 -27.693 -46.733 1.00 31.77 312 LEU D O 1
ATOM 13784 N N . LYS D 1 321 ? -1.534 -28.466 -45.690 1.00 24.84 313 LYS D N 1
ATOM 13785 C CA . LYS D 1 321 ? -2.197 -29.651 -45.161 1.00 25.20 313 LYS D CA 1
ATOM 13786 C C . LYS D 1 321 ? -2.998 -29.300 -43.913 1.00 24.31 313 LYS D C 1
ATOM 13787 O O . LYS D 1 321 ? -2.471 -28.691 -42.975 1.00 24.22 313 LYS D O 1
ATOM 13789 N N . MET D 1 322 ? -4.270 -29.685 -43.908 1.00 23.47 314 MET D N 1
ATOM 13790 C CA . MET D 1 322 ? -5.160 -29.517 -42.770 1.00 22.65 314 MET D CA 1
ATOM 13791 C C . MET D 1 322 ? -5.385 -30.870 -42.106 1.00 26.25 314 MET D C 1
ATOM 13792 O O . MET D 1 322 ? -5.508 -31.891 -42.792 1.00 27.42 314 MET D O 1
ATOM 13797 N N . GLY D 1 323 ? -5.433 -30.890 -40.778 1.00 21.97 315 GLY D N 1
ATOM 13798 C CA . GLY D 1 323 ? -5.802 -32.149 -40.139 1.00 21.64 315 GLY D CA 1
ATOM 13799 C C . GLY D 1 323 ? -5.382 -32.188 -38.676 1.00 21.78 315 GLY D C 1
ATOM 13800 O O . GLY D 1 323 ? -5.409 -31.173 -37.982 1.00 20.90 315 GLY D O 1
ATOM 13801 N N . ASP D 1 324 ? -5.019 -33.392 -38.242 1.00 23.99 316 ASP D N 1
ATOM 13802 C CA . ASP D 1 324 ? -4.665 -33.679 -36.855 1.00 20.88 316 ASP D CA 1
ATOM 13803 C C . ASP D 1 324 ? -3.409 -32.915 -36.443 1.00 19.13 316 ASP D C 1
ATOM 13804 O O . ASP D 1 324 ? -2.349 -33.114 -37.054 1.00 21.54 316 ASP D O 1
ATOM 13809 N N . PRO D 1 325 ? -3.463 -32.058 -35.416 1.00 19.37 317 PRO D N 1
ATOM 13810 C CA . PRO D 1 325 ? -2.264 -31.286 -35.057 1.00 20.23 317 PRO D CA 1
ATOM 13811 C C . PRO D 1 325 ? -1.159 -32.128 -34.443 1.00 27.19 317 PRO D C 1
ATOM 13812 O O . PRO D 1 325 ? -0.025 -31.644 -34.358 1.00 22.61 317 PRO D O 1
ATOM 13816 N N . LYS D 1 326 ? -1.442 -33.375 -34.039 1.00 23.50 318 LYS D N 1
ATOM 13817 C CA . LYS D 1 326 ? -0.388 -34.272 -33.580 1.00 27.01 318 LYS D CA 1
ATOM 13818 C C . LYS D 1 326 ? 0.455 -34.805 -34.732 1.00 29.91 318 LYS D C 1
ATOM 13819 O O . LYS D 1 326 ? 1.553 -35.322 -34.493 1.00 28.82 318 LYS D O 1
ATOM 13825 N N . ASP D 1 327 ? -0.032 -34.688 -35.964 1.00 22.49 319 ASP D N 1
ATOM 13826 C CA . ASP D 1 327 ? 0.734 -35.079 -37.141 1.00 28.91 319 ASP D CA 1
ATOM 13827 C C . ASP D 1 327 ? 1.703 -33.958 -37.488 1.00 26.41 319 ASP D C 1
ATOM 13828 O O . ASP D 1 327 ? 1.263 -32.825 -37.718 1.00 24.86 319 ASP D O 1
ATOM 13833 N N . PRO D 1 328 ? 3.014 -34.218 -37.539 1.00 27.44 320 PRO D N 1
ATOM 13834 C CA . PRO D 1 328 ? 3.966 -33.131 -37.819 1.00 31.54 320 PRO D CA 1
ATOM 13835 C C . PRO D 1 328 ? 3.848 -32.544 -39.216 1.00 34.04 320 PRO D C 1
ATOM 13836 O O . PRO D 1 328 ? 4.432 -31.480 -39.465 1.00 43.60 320 PRO D O 1
ATOM 13840 N N . SER D 1 329 ? 3.121 -33.182 -40.129 1.00 28.91 321 SER D N 1
ATOM 13841 C CA . SER D 1 329 ? 2.896 -32.604 -41.446 1.00 33.81 321 SER D CA 1
ATOM 13842 C C . SER D 1 329 ? 1.674 -31.693 -41.495 1.00 31.23 321 SER D C 1
ATOM 13843 O O . SER D 1 329 ? 1.417 -31.087 -42.539 1.00 30.22 321 SER D O 1
ATOM 13846 N N . THR D 1 330 ? 0.914 -31.585 -40.408 1.00 27.61 322 THR D N 1
ATOM 13847 C CA . THR D 1 330 ? -0.227 -30.677 -40.382 1.00 25.22 322 THR D CA 1
ATOM 13848 C C . THR D 1 330 ? 0.250 -29.242 -40.231 1.00 22.77 322 THR D C 1
ATOM 13849 O O . THR D 1 330 ? 1.037 -28.933 -39.329 1.00 24.30 322 THR D O 1
ATOM 13853 N N . PHE D 1 331 ? -0.230 -28.363 -41.110 1.00 20.16 323 PHE D N 1
ATOM 13854 C CA . PHE D 1 331 ? -0.023 -26.933 -40.933 1.00 21.27 323 PHE D CA 1
ATOM 13855 C C . PHE D 1 331 ? -1.265 -26.226 -40.414 1.00 21.58 323 PHE D C 1
ATOM 13856 O O . PHE D 1 331 ? -1.156 -25.323 -39.576 1.00 19.97 323 PHE D O 1
ATOM 13864 N N . VAL D 1 332 ? -2.446 -26.636 -40.875 1.00 21.16 324 VAL D N 1
ATOM 13865 C CA . VAL D 1 332 ? -3.717 -26.024 -40.497 1.00 18.81 324 VAL D CA 1
ATOM 13866 C C . VAL D 1 332 ? -4.421 -26.995 -39.557 1.00 17.34 324 VAL D C 1
ATOM 13867 O O . VAL D 1 332 ? -5.028 -27.972 -40.001 1.00 19.57 324 VAL D O 1
ATOM 13871 N N . GLY D 1 333 ? -4.356 -26.730 -38.254 1.00 17.25 325 GLY D N 1
ATOM 13872 C CA . GLY D 1 333 ? -5.093 -27.524 -37.298 1.00 16.74 325 GLY D CA 1
ATOM 13873 C C . GLY D 1 333 ? -6.486 -26.959 -37.078 1.00 15.83 325 GLY D C 1
ATOM 13874 O O . GLY D 1 333 ? -6.923 -26.022 -37.756 1.00 17.05 325 GLY D O 1
ATOM 13875 N N . PRO D 1 334 ? -7.204 -27.516 -36.112 1.00 18.26 326 PRO D N 1
ATOM 13876 C CA . PRO D 1 334 ? -8.548 -27.011 -35.814 1.00 15.95 326 PRO D CA 1
ATOM 13877 C C . PRO D 1 334 ? -8.523 -25.611 -35.231 1.00 18.67 326 PRO D C 1
ATOM 13878 O O . PRO D 1 334 ? -7.593 -25.219 -34.522 1.00 19.62 326 PRO D O 1
ATOM 13882 N N . MET D 1 335 ? -9.585 -24.863 -35.512 1.00 17.09 327 MET D N 1
ATOM 13883 C CA . MET D 1 335 ? -9.839 -23.660 -34.737 1.00 18.73 327 MET D CA 1
ATOM 13884 C C . MET D 1 335 ? -10.213 -24.043 -33.303 1.00 17.21 327 MET D C 1
ATOM 13885 O O . MET D 1 335 ? -10.506 -25.203 -32.994 1.00 19.29 327 MET D O 1
ATOM 13890 N N . ILE D 1 336 ? -10.177 -23.047 -32.412 1.00 15.17 328 ILE D N 1
ATOM 13891 C CA . ILE D 1 336 ? -10.243 -23.333 -30.978 1.00 17.74 328 ILE D CA 1
ATOM 13892 C C . ILE D 1 336 ? -11.595 -23.907 -30.555 1.00 18.52 328 ILE D C 1
ATOM 13893 O O . ILE D 1 336 ? -11.688 -24.590 -29.525 1.00 18.22 328 ILE D O 1
ATOM 13898 N N . SER D 1 337 ? -12.648 -23.669 -31.333 1.00 17.62 329 SER D N 1
ATOM 13899 C CA . SER D 1 337 ? -13.962 -24.208 -31.015 1.00 18.61 329 SER D CA 1
ATOM 13900 C C . SER D 1 337 ? -14.817 -24.139 -32.265 1.00 17.87 329 SER D C 1
ATOM 13901 O O . SER D 1 337 ? -14.545 -23.354 -33.177 1.00 19.61 329 SER D O 1
ATOM 13904 N N . GLU D 1 338 ? -15.868 -24.963 -32.286 1.00 20.44 330 GLU D N 1
ATOM 13905 C CA . GLU D 1 338 ? -16.846 -24.859 -33.361 1.00 22.40 330 GLU D CA 1
ATOM 13906 C C . GLU D 1 338 ? -17.509 -23.490 -33.386 1.00 22.96 330 GLU D C 1
ATOM 13907 O O . GLU D 1 338 ? -17.808 -22.972 -34.466 1.00 23.39 330 GLU D O 1
ATOM 13913 N N . SER D 1 339 ? -17.748 -22.889 -32.215 1.00 22.07 331 SER D N 1
ATOM 13914 C CA . SER D 1 339 ? -18.431 -21.597 -32.178 1.00 20.81 331 SER D CA 1
ATOM 13915 C C . SER D 1 339 ? -17.590 -20.502 -32.824 1.00 22.45 331 SER D C 1
ATOM 13916 O O . SER D 1 339 ? -18.128 -19.596 -33.472 1.00 21.34 331 SER D O 1
ATOM 13919 N N . GLU D 1 340 ? -16.270 -20.555 -32.647 1.00 20.86 332 GLU D N 1
ATOM 13920 C CA . GLU D 1 340 ? -15.415 -19.566 -33.292 1.00 18.30 332 GLU D CA 1
ATOM 13921 C C . GLU D 1 340 ? -15.328 -19.815 -34.790 1.00 20.34 332 GLU D C 1
ATOM 13922 O O . GLU D 1 340 ? -15.272 -18.868 -35.581 1.00 19.66 332 GLU D O 1
ATOM 13928 N N . SER D 1 341 ? -15.320 -21.082 -35.199 1.00 19.12 333 SER D N 1
ATOM 13929 C CA . SER D 1 341 ? -15.398 -21.386 -36.622 1.00 20.75 333 SER D CA 1
ATOM 13930 C C . SER D 1 341 ? -16.699 -20.856 -37.221 1.00 22.09 333 SER D C 1
ATOM 13931 O O . SER D 1 341 ? -16.694 -20.278 -38.318 1.00 22.02 333 SER D O 1
ATOM 13934 N N . ARG D 1 342 ? -17.815 -21.021 -36.496 1.00 21.90 334 ARG D N 1
ATOM 13935 C CA . ARG D 1 342 ? -19.111 -20.501 -36.937 1.00 24.11 334 ARG D CA 1
ATOM 13936 C C . ARG D 1 342 ? -19.095 -18.983 -37.075 1.00 21.61 334 ARG D C 1
ATOM 13937 O O . ARG D 1 342 ? -19.680 -18.433 -38.018 1.00 21.53 334 ARG D O 1
ATOM 13945 N N . ARG D 1 343 ? -18.472 -18.288 -36.120 1.00 18.51 335 ARG D N 1
ATOM 13946 C CA . ARG D 1 343 ? -18.369 -16.836 -36.215 1.00 19.10 335 ARG D CA 1
ATOM 13947 C C . ARG D 1 343 ? -17.711 -16.431 -37.523 1.00 22.87 335 ARG D C 1
ATOM 13948 O O . ARG D 1 343 ? -18.254 -15.616 -38.280 1.00 19.99 335 ARG D O 1
ATOM 13956 N N . LEU D 1 344 ? -16.539 -17.008 -37.806 1.00 18.27 336 LEU D N 1
ATOM 13957 C CA . LEU D 1 344 ? -15.783 -16.621 -38.991 1.00 17.41 336 LEU D CA 1
ATOM 13958 C C . LEU D 1 344 ? -16.485 -17.067 -40.268 1.00 19.28 336 LEU D C 1
ATOM 13959 O O . LEU D 1 344 ? -16.515 -16.321 -41.255 1.00 18.18 336 LEU D O 1
ATOM 13964 N N . SER D 1 345 ? -17.066 -18.272 -40.270 1.00 17.58 337 SER D N 1
ATOM 13965 C CA A SER D 1 345 ? -17.804 -18.747 -41.437 0.55 19.54 337 SER D CA 1
ATOM 13966 C CA B SER D 1 345 ? -17.773 -18.716 -41.465 0.45 19.54 337 SER D CA 1
ATOM 13967 C C . SER D 1 345 ? -18.964 -17.814 -41.767 1.00 20.24 337 SER D C 1
ATOM 13968 O O . SER D 1 345 ? -19.260 -17.558 -42.941 1.00 20.30 337 SER D O 1
ATOM 13973 N N . GLY D 1 346 ? -19.637 -17.301 -40.733 1.00 18.75 338 GLY D N 1
ATOM 13974 C CA . GLY D 1 346 ? -20.721 -16.357 -40.964 1.00 19.25 338 GLY D CA 1
ATOM 13975 C C . GLY D 1 346 ? -20.243 -15.075 -41.626 1.00 21.44 338 GLY D C 1
ATOM 13976 O O . GLY D 1 346 ? -20.878 -14.576 -42.560 1.00 22.36 338 GLY D O 1
ATOM 13977 N N . TRP D 1 347 ? -19.117 -14.525 -41.156 1.00 18.01 339 TRP D N 1
ATOM 13978 C CA . TRP D 1 347 ? -18.558 -13.339 -41.808 1.00 17.10 339 TRP D CA 1
ATOM 13979 C C . TRP D 1 347 ? -18.171 -13.648 -43.245 1.00 22.84 339 TRP D C 1
ATOM 13980 O O . TRP D 1 347 ? -18.381 -12.825 -44.146 1.00 22.48 339 TRP D O 1
ATOM 13991 N N . MET D 1 348 ? -17.582 -14.823 -43.477 1.00 18.49 340 MET D N 1
ATOM 13992 C CA . MET D 1 348 ? -17.221 -15.210 -44.837 1.00 19.83 340 MET D CA 1
ATOM 13993 C C . MET D 1 348 ? -18.454 -15.289 -45.729 1.00 21.45 340 MET D C 1
ATOM 13994 O O . MET D 1 348 ? -18.455 -14.777 -46.855 1.00 21.90 340 MET D O 1
ATOM 13999 N N . ASP D 1 349 ? -19.518 -15.938 -45.242 1.00 19.94 341 ASP D N 1
ATOM 14000 C CA . ASP D 1 349 ? -20.750 -16.022 -46.021 1.00 22.06 341 ASP D CA 1
ATOM 14001 C C . ASP D 1 349 ? -21.275 -14.640 -46.375 1.00 22.81 341 ASP D C 1
ATOM 14002 O O . ASP D 1 349 ? -21.731 -14.414 -47.503 1.00 23.27 341 ASP D O 1
ATOM 14007 N N . ALA D 1 350 ? -21.237 -13.708 -45.418 1.00 22.02 342 ALA D N 1
ATOM 14008 C CA . ALA D 1 350 ? -21.778 -12.373 -45.662 1.00 22.57 342 ALA D CA 1
ATOM 14009 C C . ALA D 1 350 ? -20.966 -11.635 -46.718 1.00 22.97 342 ALA D C 1
ATOM 14010 O O . ALA D 1 350 ? -21.530 -10.912 -47.551 1.00 23.74 342 ALA D O 1
ATOM 14012 N N . ALA D 1 351 ? -19.641 -11.802 -46.693 1.00 20.80 343 ALA D N 1
ATOM 14013 C CA . ALA D 1 351 ? -18.799 -11.148 -47.689 1.00 21.51 343 ALA D CA 1
ATOM 14014 C C . ALA D 1 351 ? -19.088 -11.687 -49.081 1.00 22.56 343 ALA D C 1
ATOM 14015 O O . ALA D 1 351 ? -19.180 -10.918 -50.045 1.00 20.41 343 ALA D O 1
ATOM 14017 N N . VAL D 1 352 ? -19.258 -13.004 -49.199 1.00 21.03 344 VAL D N 1
ATOM 14018 C CA . VAL D 1 352 ? -19.587 -13.608 -50.487 1.00 21.30 344 VAL D CA 1
ATOM 14019 C C . VAL D 1 352 ? -20.953 -13.137 -50.970 1.00 20.51 344 VAL D C 1
ATOM 14020 O O . VAL D 1 352 ? -21.133 -12.825 -52.156 1.00 25.10 344 VAL D O 1
ATOM 14024 N N . ALA D 1 353 ? -21.936 -13.072 -50.069 1.00 20.39 345 ALA D N 1
ATOM 14025 C CA . ALA D 1 353 ? -23.253 -12.584 -50.469 1.00 23.53 345 ALA D CA 1
ATOM 14026 C C . ALA D 1 353 ? -23.177 -11.157 -50.993 1.00 28.68 345 ALA D C 1
ATOM 14027 O O . ALA D 1 353 ? -23.941 -10.788 -51.893 1.00 26.19 345 ALA D O 1
ATOM 14029 N N . ALA D 1 354 ? -22.257 -10.353 -50.460 1.00 23.35 346 ALA D N 1
ATOM 14030 C CA . ALA D 1 354 ? -22.074 -8.968 -50.876 1.00 24.95 346 ALA D CA 1
ATOM 14031 C C . ALA D 1 354 ? -21.145 -8.822 -52.078 1.00 28.32 346 ALA D C 1
ATOM 14032 O O . ALA D 1 354 ? -20.819 -7.692 -52.458 1.00 29.66 346 ALA D O 1
ATOM 14034 N N . GLY D 1 355 ? -20.706 -9.927 -52.676 1.00 22.34 347 GLY D N 1
ATOM 14035 C CA . GLY D 1 355 ? -19.959 -9.887 -53.923 1.00 25.41 347 GLY D CA 1
ATOM 14036 C C . GLY D 1 355 ? -18.557 -10.454 -53.866 1.00 23.64 347 GLY D C 1
ATOM 14037 O O . GLY D 1 355 ? -17.896 -10.518 -54.914 1.00 24.85 347 GLY D O 1
ATOM 14038 N N . ALA D 1 356 ? -18.055 -10.863 -52.702 1.00 19.24 348 ALA D N 1
ATOM 14039 C CA . ALA D 1 356 ? -16.705 -11.400 -52.630 1.00 17.45 348 ALA D CA 1
ATOM 14040 C C . ALA D 1 356 ? -16.653 -12.783 -53.274 1.00 24.77 348 ALA D C 1
ATOM 14041 O O . ALA D 1 356 ? -17.677 -13.444 -53.473 1.00 23.53 348 ALA D O 1
ATOM 14043 N N . LYS D 1 357 ? -15.438 -13.216 -53.610 1.00 21.86 349 LYS D N 1
ATOM 14044 C CA . LYS D 1 357 ? -15.222 -14.482 -54.297 1.00 20.28 349 LYS D CA 1
ATOM 14045 C C . LYS D 1 357 ? -14.178 -15.299 -53.548 1.00 23.86 349 LYS D C 1
ATOM 14046 O O . LYS D 1 357 ? -13.074 -14.809 -53.292 1.00 23.98 349 LYS D O 1
ATOM 14048 N N . ILE D 1 358 ? -14.523 -16.540 -53.206 1.00 20.23 350 ILE D N 1
ATOM 14049 C CA . ILE D 1 358 ? -13.553 -17.464 -52.621 1.00 20.33 350 ILE D CA 1
ATOM 14050 C C . ILE D 1 358 ? -12.683 -18.005 -53.749 1.00 20.06 350 ILE D C 1
ATOM 14051 O O . ILE D 1 358 ? -13.198 -18.605 -54.700 1.00 24.99 350 ILE D O 1
ATOM 14056 N N . ILE D 1 359 ? -11.367 -17.779 -53.661 1.00 18.94 351 ILE D N 1
ATOM 14057 C CA . ILE D 1 359 ? -10.455 -18.227 -54.711 1.00 19.27 351 ILE D CA 1
ATOM 14058 C C . ILE D 1 359 ? -9.519 -19.341 -54.259 1.00 19.78 351 ILE D C 1
ATOM 14059 O O . ILE D 1 359 ? -8.799 -19.901 -55.104 1.00 21.89 351 ILE D O 1
ATOM 14064 N N . ALA D 1 360 ? -9.517 -19.694 -52.977 1.00 18.76 352 ALA D N 1
ATOM 14065 C CA . ALA D 1 360 ? -8.836 -20.886 -52.493 1.00 21.61 352 ALA D CA 1
ATOM 14066 C C . ALA D 1 360 ? -9.502 -21.317 -51.197 1.00 23.42 352 ALA D C 1
ATOM 14067 O O . ALA D 1 360 ? -9.879 -20.474 -50.380 1.00 20.65 352 ALA D O 1
ATOM 14069 N N . GLY D 1 361 ? -9.650 -22.628 -51.021 1.00 22.64 353 GLY D N 1
ATOM 14070 C CA . GLY D 1 361 ? -10.216 -23.130 -49.783 1.00 19.85 353 GLY D CA 1
ATOM 14071 C C . GLY D 1 361 ? -11.714 -22.900 -49.698 1.00 19.77 353 GLY D C 1
ATOM 14072 O O . GLY D 1 361 ? -12.454 -23.082 -50.671 1.00 23.24 353 GLY D O 1
ATOM 14073 N N . GLY D 1 362 ? -12.181 -22.536 -48.500 1.00 21.34 354 GLY D N 1
ATOM 14074 C CA . GLY D 1 362 ? -13.575 -22.209 -48.280 1.00 21.83 354 GLY D CA 1
ATOM 14075 C C . GLY D 1 362 ? -14.395 -23.265 -47.558 1.00 24.96 354 GLY D C 1
ATOM 14076 O O . GLY D 1 362 ? -15.491 -22.946 -47.076 1.00 23.39 354 GLY D O 1
ATOM 14077 N N . LYS D 1 363 ? -13.916 -24.506 -47.474 1.00 20.08 355 LYS D N 1
ATOM 14078 C CA . LYS D 1 363 ? -14.688 -25.564 -46.827 1.00 24.22 355 LYS D CA 1
ATOM 14079 C C . LYS D 1 363 ? -14.525 -25.511 -45.310 1.00 27.77 355 LYS D C 1
ATOM 14080 O O . LYS D 1 363 ? -13.407 -25.393 -44.792 1.00 23.40 355 LYS D O 1
ATOM 14086 N N . VAL D 1 364 ? -15.644 -25.605 -44.595 1.00 23.69 356 VAL D N 1
ATOM 14087 C CA . VAL D 1 364 ? -15.652 -25.580 -43.137 1.00 22.44 356 VAL D CA 1
ATOM 14088 C C . VAL D 1 364 ? -16.413 -26.800 -42.642 1.00 26.45 356 VAL D C 1
ATOM 14089 O O . VAL D 1 364 ? -17.527 -27.069 -43.101 1.00 28.15 356 VAL D O 1
ATOM 14093 N N . ASP D 1 365 ? -15.817 -27.534 -41.706 1.00 21.84 357 ASP D N 1
ATOM 14094 C CA . ASP D 1 365 ? -16.441 -28.740 -41.156 1.00 25.20 357 ASP D CA 1
ATOM 14095 C C . ASP D 1 365 ? -16.158 -28.746 -39.658 1.00 26.82 357 ASP D C 1
ATOM 14096 O O . ASP D 1 365 ? -15.069 -29.139 -39.229 1.00 21.84 357 ASP D O 1
ATOM 14101 N N . GLY D 1 366 ? -17.132 -28.303 -38.872 1.00 24.34 358 GLY D N 1
ATOM 14102 C CA . GLY D 1 366 ? -16.887 -28.154 -37.448 1.00 27.79 358 GLY D CA 1
ATOM 14103 C C . GLY D 1 366 ? -15.825 -27.100 -37.221 1.00 23.54 358 GLY D C 1
ATOM 14104 O O . GLY D 1 366 ? -15.850 -26.020 -37.821 1.00 24.90 358 GLY D O 1
ATOM 14105 N N . ALA D 1 367 ? -14.858 -27.418 -36.363 1.00 20.72 359 ALA D N 1
ATOM 14106 C CA . ALA D 1 367 ? -13.733 -26.521 -36.129 1.00 19.18 359 ALA D CA 1
ATOM 14107 C C . ALA D 1 367 ? -12.632 -26.657 -37.175 1.00 18.12 359 ALA D C 1
ATOM 14108 O O . ALA D 1 367 ? -11.633 -25.934 -37.092 1.00 20.08 359 ALA D O 1
ATOM 14110 N N . MET D 1 368 ? -12.798 -27.532 -38.171 1.00 19.31 360 MET D N 1
ATOM 14111 C CA . MET D 1 368 ? -11.809 -27.678 -39.240 1.00 20.14 360 MET D CA 1
ATOM 14112 C C . MET D 1 368 ? -12.166 -26.710 -40.363 1.00 18.24 360 MET D C 1
ATOM 14113 O O . MET D 1 368 ? -13.046 -26.980 -41.185 1.00 20.67 360 MET D O 1
ATOM 14118 N N . PHE D 1 369 ? -11.458 -25.589 -40.407 1.00 20.37 361 PHE D N 1
ATOM 14119 C CA . PHE D 1 369 ? -11.666 -24.512 -41.368 1.00 19.43 361 PHE D CA 1
ATOM 14120 C C . PHE D 1 369 ? -10.443 -24.504 -42.282 1.00 18.18 361 PHE D C 1
ATOM 14121 O O . PHE D 1 369 ? -9.324 -24.297 -41.805 1.00 18.65 361 PHE D O 1
ATOM 14129 N N . GLU D 1 370 ? -10.632 -24.800 -43.571 1.00 16.56 362 GLU D N 1
ATOM 14130 C CA A GLU D 1 370 ? -9.539 -24.836 -44.545 0.55 16.70 362 GLU D CA 1
ATOM 14131 C CA B GLU D 1 370 ? -9.429 -24.878 -44.373 0.45 16.50 362 GLU D CA 1
ATOM 14132 C C . GLU D 1 370 ? -8.862 -23.483 -44.645 1.00 18.53 362 GLU D C 1
ATOM 14133 O O . GLU D 1 370 ? -9.515 -22.450 -44.489 1.00 20.50 362 GLU D O 1
ATOM 14144 N N . ALA D 1 371 ? -7.577 -23.481 -44.996 1.00 18.20 363 ALA D N 1
ATOM 14145 C CA . ALA D 1 371 ? -6.920 -22.241 -45.386 1.00 14.97 363 ALA D CA 1
ATOM 14146 C C . ALA D 1 371 ? -7.659 -21.649 -46.577 1.00 17.17 363 ALA D C 1
ATOM 14147 O O . ALA D 1 371 ? -7.849 -22.320 -47.597 1.00 18.12 363 ALA D O 1
ATOM 14149 N N . THR D 1 372 ? -8.083 -20.391 -46.444 1.00 16.71 364 THR D N 1
ATOM 14150 C CA . THR D 1 372 ? -9.053 -19.802 -47.357 1.00 15.91 364 THR D CA 1
ATOM 14151 C C . THR D 1 372 ? -8.617 -18.401 -47.766 1.00 15.79 364 THR D C 1
ATOM 14152 O O . THR D 1 372 ? -8.140 -17.624 -46.935 1.00 17.79 364 THR D O 1
ATOM 14156 N N . LEU D 1 373 ? -8.798 -18.084 -49.050 1.00 17.28 365 LEU D N 1
ATOM 14157 C CA . LEU D 1 373 ? -8.400 -16.808 -49.636 1.00 17.45 365 LEU D CA 1
ATOM 14158 C C . LEU D 1 373 ? -9.570 -16.250 -50.438 1.00 15.77 365 LEU D C 1
ATOM 14159 O O . LEU D 1 373 ? -10.159 -16.966 -51.253 1.00 18.62 365 LEU D O 1
ATOM 14164 N N . LEU D 1 374 ? -9.914 -14.985 -50.204 1.00 16.24 366 LEU D N 1
ATOM 14165 C CA . LEU D 1 374 ? -10.987 -14.321 -50.937 1.00 16.92 366 LEU D CA 1
ATOM 14166 C C . LEU D 1 374 ? -10.462 -13.076 -51.639 1.00 20.35 366 LEU D C 1
ATOM 14167 O O . LEU D 1 374 ? -9.481 -12.468 -51.207 1.00 19.53 366 LEU D O 1
ATOM 14172 N N . GLU D 1 375 ? -11.126 -12.691 -52.728 1.00 18.86 367 GLU D N 1
ATOM 14173 C CA . GLU D 1 375 ? -10.926 -11.360 -53.284 1.00 20.55 367 GLU D CA 1
ATOM 14174 C C . GLU D 1 375 ? -12.282 -10.678 -53.425 1.00 19.45 367 GLU D C 1
ATOM 14175 O O . GLU D 1 375 ? -13.335 -11.275 -53.168 1.00 20.09 367 GLU D O 1
ATOM 14181 N N . ASP D 1 376 ? -12.235 -9.389 -53.780 1.00 20.18 368 ASP D N 1
ATOM 14182 C CA . ASP D 1 376 ? -13.432 -8.557 -53.942 1.00 21.55 368 ASP D CA 1
ATOM 14183 C C . ASP D 1 376 ? -14.223 -8.431 -52.644 1.00 19.61 368 ASP D C 1
ATOM 14184 O O . ASP D 1 376 ? -15.455 -8.372 -52.658 1.00 19.39 368 ASP D O 1
ATOM 14189 N N . VAL D 1 377 ? -13.522 -8.371 -51.511 1.00 20.75 369 VAL D N 1
ATOM 14190 C CA . VAL D 1 377 ? -14.167 -8.165 -50.217 1.00 18.59 369 VAL D CA 1
ATOM 14191 C C . VAL D 1 377 ? -14.323 -6.666 -49.979 1.00 18.86 369 VAL D C 1
ATOM 14192 O O . VAL D 1 377 ? -13.329 -5.935 -49.922 1.00 21.07 369 VAL D O 1
ATOM 14196 N N . GLY D 1 378 ? -15.563 -6.208 -49.830 1.00 20.36 370 GLY D N 1
ATOM 14197 C CA . GLY D 1 378 ? -15.793 -4.792 -49.589 1.00 19.12 370 GLY D CA 1
ATOM 14198 C C . GLY D 1 378 ? -15.218 -4.355 -48.251 1.00 19.48 370 GLY D C 1
ATOM 14199 O O . GLY D 1 378 ? -15.248 -5.093 -47.264 1.00 20.04 370 GLY D O 1
ATOM 14200 N N . ARG D 1 379 ? -14.688 -3.127 -48.222 1.00 17.31 371 ARG D N 1
ATOM 14201 C CA . ARG D 1 379 ? -14.047 -2.622 -47.013 1.00 16.82 371 ARG D CA 1
ATOM 14202 C C . ARG D 1 379 ? -15.024 -2.429 -45.862 1.00 18.81 371 ARG D C 1
ATOM 14203 O O . ARG D 1 379 ? -14.577 -2.251 -44.725 1.00 19.38 371 ARG D O 1
ATOM 14211 N N . GLU D 1 380 ? -16.333 -2.459 -46.120 1.00 19.05 372 GLU D N 1
ATOM 14212 C CA . GLU D 1 380 ? -17.318 -2.362 -45.049 1.00 17.59 372 GLU D CA 1
ATOM 14213 C C . GLU D 1 380 ? -17.580 -3.692 -44.348 1.00 21.11 372 GLU D C 1
ATOM 14214 O O . GLU D 1 380 ? -18.175 -3.694 -43.263 1.00 22.89 372 GLU D O 1
ATOM 14220 N N . GLN D 1 381 ? -17.165 -4.810 -44.940 1.00 19.03 373 GLN D N 1
ATOM 14221 C CA . GLN D 1 381 ? -17.532 -6.132 -44.442 1.00 20.19 373 GLN D CA 1
ATOM 14222 C C . GLN D 1 381 ? -16.876 -6.447 -43.102 1.00 19.16 373 GLN D C 1
ATOM 14223 O O . GLN D 1 381 ? -15.737 -6.059 -42.835 1.00 18.03 373 GLN D O 1
ATOM 14229 N N . ASP D 1 382 ? -17.609 -7.197 -42.268 1.00 20.42 374 ASP D N 1
ATOM 14230 C CA . ASP D 1 382 ? -17.040 -7.717 -41.029 1.00 18.19 374 ASP D CA 1
ATOM 14231 C C . ASP D 1 382 ? -15.762 -8.498 -41.294 1.00 18.45 374 ASP D C 1
ATOM 14232 O O . ASP D 1 382 ? -14.784 -8.371 -40.550 1.00 19.20 374 ASP D O 1
ATOM 14237 N N . LEU D 1 383 ? -15.748 -9.309 -42.359 1.00 15.17 375 LEU D N 1
ATOM 14238 C CA . LEU D 1 383 ? -14.543 -10.064 -42.689 1.00 17.01 375 LEU D CA 1
ATOM 14239 C C . LEU D 1 383 ? -13.351 -9.145 -42.918 1.00 17.86 375 LEU D C 1
ATOM 14240 O O . LEU D 1 383 ? -12.210 -9.538 -42.647 1.00 16.83 375 LEU D O 1
ATOM 14245 N N . TYR D 1 384 ? -13.591 -7.921 -43.413 1.00 16.29 376 TYR D N 1
ATOM 14246 C CA . TYR D 1 384 ? -12.512 -6.958 -43.624 1.00 15.77 376 TYR D CA 1
ATOM 14247 C C . TYR D 1 384 ? -12.107 -6.257 -42.327 1.00 16.16 376 TYR D C 1
ATOM 14248 O O . TYR D 1 384 ? -10.915 -6.152 -42.017 1.00 16.82 376 TYR D O 1
ATOM 14257 N N . ARG D 1 385 ? -13.088 -5.775 -41.557 1.00 15.76 377 ARG D N 1
ATOM 14258 C CA . ARG D 1 385 ? -12.848 -4.799 -40.494 1.00 15.82 377 ARG D CA 1
ATOM 14259 C C . ARG D 1 385 ? -12.698 -5.402 -39.104 1.00 17.16 377 ARG D C 1
ATOM 14260 O O . ARG D 1 385 ? -12.035 -4.801 -38.255 1.00 20.19 377 ARG D O 1
ATOM 14268 N N . LYS D 1 386 ? -13.300 -6.552 -38.840 1.00 15.84 378 LYS D N 1
ATOM 14269 C CA . LYS D 1 386 ? -13.169 -7.184 -37.537 1.00 13.71 378 LYS D CA 1
ATOM 14270 C C . LYS D 1 386 ? -12.000 -8.167 -37.552 1.00 18.37 378 LYS D C 1
ATOM 14271 O O . LYS D 1 386 ? -11.387 -8.427 -38.593 1.00 19.65 378 LYS D O 1
ATOM 14277 N N . GLU D 1 387 ? -11.660 -8.692 -36.373 1.00 15.59 379 GLU D N 1
ATOM 14278 C CA . GLU D 1 387 ? -10.505 -9.580 -36.252 1.00 13.23 379 GLU D CA 1
ATOM 14279 C C . GLU D 1 387 ? -10.927 -10.999 -36.620 1.00 15.29 379 GLU D C 1
ATOM 14280 O O . GLU D 1 387 ? -11.679 -11.642 -35.879 1.00 16.92 379 GLU D O 1
ATOM 14286 N N . ALA D 1 388 ? -10.438 -11.485 -37.765 1.00 13.60 380 ALA D N 1
ATOM 14287 C CA . ALA D 1 388 ? -10.872 -12.787 -38.269 1.00 14.50 380 ALA D CA 1
ATOM 14288 C C . ALA D 1 388 ? -10.480 -13.913 -37.315 1.00 16.67 380 ALA D C 1
ATOM 14289 O O . ALA D 1 388 ? -11.300 -14.776 -36.995 1.00 17.87 380 ALA D O 1
ATOM 14291 N N . PHE D 1 389 ? -9.229 -13.905 -36.846 1.00 13.32 381 PHE D N 1
ATOM 14292 C CA . PHE D 1 389 ? -8.688 -14.920 -35.936 1.00 14.00 381 PHE D CA 1
ATOM 14293 C C . PHE D 1 389 ? -9.022 -16.336 -36.407 1.00 16.09 381 PHE D C 1
ATOM 14294 O O . PHE D 1 389 ? -9.520 -17.179 -35.658 1.00 16.25 381 PHE D O 1
ATOM 14302 N N . GLY D 1 390 ? -8.712 -16.590 -37.669 1.00 14.45 382 GLY D N 1
ATOM 14303 C CA . GLY D 1 390 ? -8.938 -17.874 -38.283 1.00 12.68 382 GLY D CA 1
ATOM 14304 C C . GLY D 1 390 ? -8.257 -17.896 -39.634 1.00 13.29 382 GLY D C 1
ATOM 14305 O O . GLY D 1 390 ? -7.667 -16.900 -40.062 1.00 14.87 382 GLY D O 1
ATOM 14306 N N . PRO D 1 391 ? -8.356 -19.010 -40.344 1.00 14.78 383 PRO D N 1
ATOM 14307 C CA . PRO D 1 391 ? -7.505 -19.235 -41.525 1.00 16.20 383 PRO D CA 1
ATOM 14308 C C . PRO D 1 391 ? -8.103 -18.638 -42.797 1.00 16.72 383 PRO D C 1
ATOM 14309 O O . PRO D 1 391 ? -8.319 -19.322 -43.795 1.00 16.35 383 PRO D O 1
ATOM 14313 N N . VAL D 1 392 ? -8.364 -17.334 -42.757 1.00 16.78 384 VAL D N 1
ATOM 14314 C CA . VAL D 1 392 ? -8.939 -16.594 -43.874 1.00 16.59 384 VAL D CA 1
ATOM 14315 C C . VAL D 1 392 ? -8.089 -15.358 -44.103 1.00 14.10 384 VAL D C 1
ATOM 14316 O O . VAL D 1 392 ? -7.703 -14.676 -43.147 1.00 15.42 384 VAL D O 1
ATOM 14320 N N . ALA D 1 393 ? -7.796 -15.068 -45.368 1.00 14.28 385 ALA D N 1
ATOM 14321 C CA . ALA D 1 393 ? -7.140 -13.830 -45.746 1.00 12.49 385 ALA D CA 1
ATOM 14322 C C . ALA D 1 393 ? -7.848 -13.251 -46.960 1.00 17.03 385 ALA D C 1
ATOM 14323 O O . ALA D 1 393 ? -8.472 -13.979 -47.743 1.00 19.18 385 ALA D O 1
ATOM 14325 N N . ILE D 1 394 ? -7.775 -11.932 -47.092 1.00 15.84 386 ILE D N 1
ATOM 14326 C CA . ILE D 1 394 ? -8.406 -11.232 -48.200 1.00 14.27 386 ILE D CA 1
ATOM 14327 C C . ILE D 1 394 ? -7.318 -10.577 -49.038 1.00 15.53 386 ILE D C 1
ATOM 14328 O O . ILE D 1 394 ? -6.334 -10.044 -48.510 1.00 15.48 386 ILE D O 1
ATOM 14333 N N . LEU D 1 395 ? -7.501 -10.635 -50.349 1.00 14.66 387 LEU D N 1
ATOM 14334 C CA . LEU D 1 395 ? -6.553 -10.127 -51.326 1.00 15.28 387 LEU D CA 1
ATOM 14335 C C . LEU D 1 395 ? -7.181 -8.932 -52.032 1.00 16.66 387 LEU D C 1
ATOM 14336 O O . LEU D 1 395 ? -8.329 -9.015 -52.489 1.00 17.81 387 LEU D O 1
ATOM 14341 N N . GLU D 1 396 ? -6.452 -7.814 -52.091 1.00 14.55 388 GLU D N 1
ATOM 14342 C CA . GLU D 1 396 ? -6.932 -6.618 -52.774 1.00 15.16 388 GLU D CA 1
ATOM 14343 C C . GLU D 1 396 ? -5.774 -5.942 -53.502 1.00 15.94 388 GLU D C 1
ATOM 14344 O O . GLU D 1 396 ? -4.604 -6.269 -53.302 1.00 15.99 388 GLU D O 1
ATOM 14350 N N . LYS D 1 397 ? -6.121 -4.970 -54.344 1.00 17.55 389 LYS D N 1
ATOM 14351 C CA . LYS D 1 397 ? -5.218 -4.420 -55.345 1.00 15.32 389 LYS D CA 1
ATOM 14352 C C . LYS D 1 397 ? -5.088 -2.914 -55.156 1.00 16.98 389 LYS D C 1
ATOM 14353 O O . LYS D 1 397 ? -6.039 -2.246 -54.745 1.00 19.73 389 LYS D O 1
ATOM 14359 N N . PHE D 1 398 ? -3.907 -2.372 -55.466 1.00 15.71 390 PHE D N 1
ATOM 14360 C CA . PHE D 1 398 ? -3.698 -0.928 -55.409 1.00 16.54 390 PHE D CA 1
ATOM 14361 C C . PHE D 1 398 ? -2.769 -0.488 -56.530 1.00 16.12 390 PHE D C 1
ATOM 14362 O O . PHE D 1 398 ? -1.985 -1.280 -57.068 1.00 17.29 390 PHE D O 1
ATOM 14370 N N . ASP D 1 399 ? -2.865 0.800 -56.874 1.00 17.16 391 ASP D N 1
ATOM 14371 C CA . ASP D 1 399 ? -1.972 1.439 -57.837 1.00 20.01 391 ASP D CA 1
ATOM 14372 C C . ASP D 1 399 ? -0.952 2.359 -57.181 1.00 22.49 391 ASP D C 1
ATOM 14373 O O . ASP D 1 399 ? 0.233 2.315 -57.524 1.00 26.63 391 ASP D O 1
ATOM 14378 N N . ARG D 1 400 ? -1.387 3.208 -56.251 1.00 18.64 392 ARG D N 1
ATOM 14379 C CA . ARG D 1 400 ? -0.540 4.213 -55.623 1.00 18.94 392 ARG D CA 1
ATOM 14380 C C . ARG D 1 400 ? -0.143 3.743 -54.231 1.00 15.32 392 ARG D C 1
ATOM 14381 O O . ARG D 1 400 ? -1.004 3.321 -53.454 1.00 14.57 392 ARG D O 1
ATOM 14389 N N . PHE D 1 401 ? 1.155 3.822 -53.921 1.00 16.62 393 PHE D N 1
ATOM 14390 C CA . PHE D 1 401 ? 1.633 3.360 -52.618 1.00 15.88 393 PHE D CA 1
ATOM 14391 C C . PHE D 1 401 ? 0.908 4.058 -51.468 1.00 15.02 393 PHE D C 1
ATOM 14392 O O . PHE D 1 401 ? 0.573 3.419 -50.465 1.00 15.59 393 PHE D O 1
ATOM 14400 N N . ASP D 1 402 ? 0.655 5.366 -51.591 1.00 14.94 394 ASP D N 1
ATOM 14401 C CA . ASP D 1 402 ? -0.045 6.078 -50.522 1.00 16.60 394 ASP D CA 1
ATOM 14402 C C . ASP D 1 402 ? -1.462 5.548 -50.311 1.00 17.57 394 ASP D C 1
ATOM 14403 O O . ASP D 1 402 ? -1.966 5.565 -49.177 1.00 15.29 394 ASP D O 1
ATOM 14408 N N . ASP D 1 403 ? -2.126 5.103 -51.385 1.00 17.26 395 ASP D N 1
ATOM 14409 C CA . ASP D 1 403 ? -3.440 4.467 -51.255 1.00 16.31 395 ASP D CA 1
ATOM 14410 C C . ASP D 1 403 ? -3.342 3.167 -50.460 1.00 17.20 395 ASP D C 1
ATOM 14411 O O . ASP D 1 403 ? -4.204 2.871 -49.619 1.00 13.90 395 ASP D O 1
ATOM 14416 N N . ALA D 1 404 ? -2.287 2.380 -50.701 1.00 14.87 396 ALA D N 1
ATOM 14417 C CA . ALA D 1 404 ? -2.076 1.173 -49.906 1.00 13.83 396 ALA D CA 1
ATOM 14418 C C . ALA D 1 404 ? -1.915 1.513 -48.430 1.00 12.95 396 ALA D C 1
ATOM 14419 O O . ALA D 1 404 ? -2.493 0.847 -47.563 1.00 14.82 396 ALA D O 1
ATOM 14421 N N . LEU D 1 405 ? -1.144 2.560 -48.127 1.00 13.81 397 LEU D N 1
ATOM 14422 C CA . LEU D 1 405 ? -0.932 2.940 -46.734 1.00 15.06 397 LEU D CA 1
ATOM 14423 C C . LEU D 1 405 ? -2.241 3.372 -46.095 1.00 17.89 397 LEU D C 1
ATOM 14424 O O . LEU D 1 405 ? -2.555 2.970 -44.969 1.00 15.27 397 LEU D O 1
ATOM 14429 N N . ALA D 1 406 ? -3.022 4.185 -46.810 1.00 15.07 398 ALA D N 1
ATOM 14430 C CA . ALA D 1 406 ? -4.305 4.638 -46.283 1.00 15.46 398 ALA D CA 1
ATOM 14431 C C . ALA D 1 406 ? -5.236 3.465 -46.027 1.00 15.36 398 ALA D C 1
ATOM 14432 O O . ALA D 1 406 ? -5.998 3.462 -45.053 1.00 16.73 398 ALA D O 1
ATOM 14434 N N . ARG D 1 407 ? -5.196 2.461 -46.900 1.00 12.69 399 ARG D N 1
ATOM 14435 C CA . ARG D 1 407 ? -6.083 1.323 -46.719 1.00 14.35 399 ARG D CA 1
ATOM 14436 C C . ARG D 1 407 ? -5.620 0.423 -45.572 1.00 14.49 399 ARG D C 1
ATOM 14437 O O . ARG D 1 407 ? -6.461 -0.126 -44.854 1.00 15.56 399 ARG D O 1
ATOM 14445 N N . VAL D 1 408 ? -4.310 0.286 -45.348 1.00 13.98 400 VAL D N 1
ATOM 14446 C CA . VAL D 1 408 ? -3.843 -0.368 -44.118 1.00 11.78 400 VAL D CA 1
ATOM 14447 C C . VAL D 1 408 ? -4.406 0.345 -42.893 1.00 13.71 400 VAL D C 1
ATOM 14448 O O . VAL D 1 408 ? -4.886 -0.289 -41.942 1.00 14.61 400 VAL D O 1
ATOM 14452 N N . ASN D 1 409 ? -4.341 1.678 -42.893 1.00 13.85 401 ASN D N 1
ATOM 14453 C CA . ASN D 1 409 ? -4.824 2.466 -41.764 1.00 14.15 401 ASN D CA 1
ATOM 14454 C C . ASN D 1 409 ? -6.342 2.507 -41.651 1.00 14.19 401 ASN D C 1
ATOM 14455 O O . ASN D 1 409 ? -6.848 2.995 -40.634 1.00 15.48 401 ASN D O 1
ATOM 14460 N N . ASP D 1 410 ? -7.076 2.027 -42.660 1.00 14.58 402 ASP D N 1
ATOM 14461 C CA . ASP D 1 410 ? -8.538 2.088 -42.676 1.00 15.92 402 ASP D CA 1
ATOM 14462 C C . ASP D 1 410 ? -9.069 0.962 -41.793 1.00 16.67 402 ASP D C 1
ATOM 14463 O O . ASP D 1 410 ? -9.567 -0.066 -42.261 1.00 15.38 402 ASP D O 1
ATOM 14468 N N . SER D 1 411 ? -8.967 1.177 -40.485 1.00 15.35 403 SER D N 1
ATOM 14469 C CA . SER D 1 411 ? -9.179 0.115 -39.515 1.00 15.60 403 SER D CA 1
ATOM 14470 C C . SER D 1 411 ? -9.290 0.724 -38.132 1.00 14.41 403 SER D C 1
ATOM 14471 O O . SER D 1 411 ? -8.696 1.770 -37.858 1.00 14.49 403 SER D O 1
ATOM 14474 N N . ASP D 1 412 ? -10.036 0.041 -37.253 1.00 13.54 404 ASP D N 1
ATOM 14475 C CA . ASP D 1 412 ? -10.014 0.394 -35.839 1.00 13.62 404 ASP D CA 1
ATOM 14476 C C . ASP D 1 412 ? -8.682 0.070 -35.185 1.00 13.52 404 ASP D C 1
ATOM 14477 O O . ASP D 1 412 ? -8.414 0.560 -34.082 1.00 13.90 404 ASP D O 1
ATOM 14482 N N . PHE D 1 413 ? -7.856 -0.752 -35.831 1.00 13.41 405 PHE D N 1
ATOM 14483 C CA . PHE D 1 413 ? -6.730 -1.421 -35.197 1.00 12.63 405 PHE D CA 1
ATOM 14484 C C . PHE D 1 413 ? -5.394 -0.859 -35.676 1.00 13.04 405 PHE D C 1
ATOM 14485 O O . PHE D 1 413 ? -5.319 -0.025 -36.586 1.00 15.11 405 PHE D O 1
ATOM 14493 N N . GLY D 1 414 ? -4.320 -1.323 -35.042 1.00 12.46 406 GLY D N 1
ATOM 14494 C CA . GLY D 1 414 ? -2.994 -0.838 -35.375 1.00 14.38 406 GLY D CA 1
ATOM 14495 C C . GLY D 1 414 ? -1.902 -1.563 -34.610 1.00 12.92 406 GLY D C 1
ATOM 14496 O O . GLY D 1 414 ? -1.143 -0.949 -33.850 1.00 12.45 406 GLY D O 1
ATOM 14497 N N . LEU D 1 415 ? -1.818 -2.884 -34.789 1.00 11.73 407 LEU D N 1
ATOM 14498 C CA . LEU D 1 415 ? -0.812 -3.659 -34.063 1.00 12.35 407 LEU D CA 1
ATOM 14499 C C . LEU D 1 415 ? 0.484 -3.693 -34.869 1.00 12.61 407 LEU D C 1
ATOM 14500 O O . LEU D 1 415 ? 1.446 -3.005 -34.521 1.00 11.74 407 LEU D O 1
ATOM 14505 N N . GLN D 1 416 ? 0.529 -4.482 -35.948 1.00 11.73 408 GLN D N 1
ATOM 14506 C CA . GLN D 1 416 ? 1.671 -4.434 -36.864 1.00 9.72 408 GLN D CA 1
ATOM 14507 C C . GLN D 1 416 ? 1.174 -4.489 -38.300 1.00 11.25 408 GLN D C 1
ATOM 14508 O O . GLN D 1 416 ? 0.060 -4.934 -38.576 1.00 13.68 408 GLN D O 1
ATOM 14514 N N . ALA D 1 417 ? 2.016 -3.986 -39.210 1.00 9.18 409 ALA D N 1
ATOM 14515 C CA . ALA D 1 417 ? 1.796 -4.075 -40.648 1.00 10.77 409 ALA D CA 1
ATOM 14516 C C . ALA D 1 417 ? 3.107 -4.491 -41.297 1.00 11.80 409 ALA D C 1
ATOM 14517 O O . ALA D 1 417 ? 4.182 -4.219 -40.762 1.00 13.53 409 ALA D O 1
ATOM 14519 N N . GLY D 1 418 ? 3.027 -5.168 -42.444 1.00 10.89 410 GLY D N 1
ATOM 14520 C CA . GLY D 1 418 ? 4.214 -5.557 -43.191 1.00 11.98 410 GLY D CA 1
ATOM 14521 C C . GLY D 1 418 ? 4.234 -4.917 -44.568 1.00 10.97 410 GLY D C 1
ATOM 14522 O O . GLY D 1 418 ? 3.188 -4.706 -45.180 1.00 12.70 410 GLY D O 1
ATOM 14523 N N . VAL D 1 419 ? 5.441 -4.608 -45.057 1.00 10.99 411 VAL D N 1
ATOM 14524 C CA . VAL D 1 419 ? 5.621 -4.043 -46.400 1.00 11.54 411 VAL D CA 1
ATOM 14525 C C . VAL D 1 419 ? 6.779 -4.766 -47.085 1.00 12.25 411 VAL D C 1
ATOM 14526 O O . VAL D 1 419 ? 7.924 -4.688 -46.622 1.00 13.03 411 VAL D O 1
ATOM 14530 N N . PHE D 1 420 ? 6.488 -5.460 -48.178 1.00 10.20 412 PHE D N 1
ATOM 14531 C CA . PHE D 1 420 ? 7.527 -6.070 -49.008 1.00 12.91 412 PHE D CA 1
ATOM 14532 C C . PHE D 1 420 ? 7.946 -5.030 -50.040 1.00 13.51 412 PHE D C 1
ATOM 14533 O O . PHE D 1 420 ? 7.229 -4.773 -51.010 1.00 13.48 412 PHE D O 1
ATOM 14541 N N . THR D 1 421 ? 9.115 -4.426 -49.835 1.00 14.20 413 THR D N 1
ATOM 14542 C CA . THR D 1 421 ? 9.617 -3.394 -50.731 1.00 15.04 413 THR D CA 1
ATOM 14543 C C . THR D 1 421 ? 11.131 -3.359 -50.621 1.00 16.40 413 THR D C 1
ATOM 14544 O O . THR D 1 421 ? 11.688 -3.695 -49.575 1.00 15.53 413 THR D O 1
ATOM 14548 N N . ASP D 1 422 ? 11.793 -2.972 -51.713 1.00 13.20 414 ASP D N 1
ATOM 14549 C CA . ASP D 1 422 ? 13.211 -2.643 -51.657 1.00 13.50 414 ASP D CA 1
ATOM 14550 C C . ASP D 1 422 ? 13.443 -1.143 -51.764 1.00 15.97 414 ASP D C 1
ATOM 14551 O O . ASP D 1 422 ? 14.596 -0.707 -51.803 1.00 15.63 414 ASP D O 1
ATOM 14556 N N . SER D 1 423 ? 12.382 -0.342 -51.795 1.00 14.80 415 SER D N 1
ATOM 14557 C CA . SER D 1 423 ? 12.521 1.102 -51.935 1.00 14.59 415 SER D CA 1
ATOM 14558 C C . SER D 1 423 ? 12.732 1.742 -50.567 1.00 13.21 415 SER D C 1
ATOM 14559 O O . SER D 1 423 ? 11.877 1.628 -49.682 1.00 13.22 415 SER D O 1
ATOM 14562 N N . LEU D 1 424 ? 13.874 2.422 -50.397 1.00 13.79 416 LEU D N 1
ATOM 14563 C CA . LEU D 1 424 ? 14.081 3.248 -49.207 1.00 16.10 416 LEU D CA 1
ATOM 14564 C C . LEU D 1 424 ? 12.965 4.270 -49.044 1.00 16.43 416 LEU D C 1
ATOM 14565 O O . LEU D 1 424 ? 12.438 4.462 -47.938 1.00 15.44 416 LEU D O 1
ATOM 14570 N N . THR D 1 425 ? 12.592 4.934 -50.141 1.00 15.90 417 THR D N 1
ATOM 14571 C CA . THR D 1 425 ? 11.560 5.964 -50.074 1.00 16.40 417 THR D CA 1
ATOM 14572 C C . THR D 1 425 ? 10.248 5.389 -49.552 1.00 17.66 417 THR D C 1
ATOM 14573 O O . THR D 1 425 ? 9.598 5.983 -48.686 1.00 15.77 417 THR D O 1
ATOM 14577 N N . HIS D 1 426 ? 9.849 4.224 -50.054 1.00 14.03 418 HIS D N 1
ATOM 14578 C CA . HIS D 1 426 ? 8.590 3.641 -49.608 1.00 12.50 418 HIS D CA 1
ATOM 14579 C C . HIS D 1 426 ? 8.683 3.095 -48.183 1.00 15.42 418 HIS D C 1
ATOM 14580 O O . HIS D 1 426 ? 7.728 3.221 -47.405 1.00 13.37 418 HIS D O 1
ATOM 14587 N N . ALA D 1 427 ? 9.818 2.490 -47.814 1.00 12.46 419 ALA D N 1
ATOM 14588 C CA . ALA D 1 427 ? 9.975 2.016 -46.439 1.00 13.58 419 ALA D CA 1
ATOM 14589 C C . ALA D 1 427 ? 9.882 3.171 -45.449 1.00 13.74 419 ALA D C 1
ATOM 14590 O O . ALA D 1 427 ? 9.230 3.054 -44.401 1.00 14.49 419 ALA D O 1
ATOM 14592 N N . GLN D 1 428 ? 10.523 4.297 -45.775 1.00 15.28 420 GLN D N 1
ATOM 14593 C CA A GLN D 1 428 ? 10.491 5.484 -44.919 0.60 15.88 420 GLN D CA 1
ATOM 14594 C CA B GLN D 1 428 ? 10.481 5.440 -44.875 0.40 15.58 420 GLN D CA 1
ATOM 14595 C C . GLN D 1 428 ? 9.083 6.045 -44.819 1.00 16.96 420 GLN D C 1
ATOM 14596 O O . GLN D 1 428 ? 8.626 6.438 -43.739 1.00 13.48 420 GLN D O 1
ATOM 14607 N N . ARG D 1 429 ? 8.391 6.114 -45.957 1.00 14.08 421 ARG D N 1
ATOM 14608 C CA . ARG D 1 429 ? 7.023 6.613 -45.974 1.00 14.73 421 ARG D CA 1
ATOM 14609 C C . ARG D 1 429 ? 6.116 5.729 -45.126 1.00 12.91 421 ARG D C 1
ATOM 14610 O O . ARG D 1 429 ? 5.263 6.233 -44.385 1.00 12.61 421 ARG D O 1
ATOM 14618 N N . ALA D 1 430 ? 6.280 4.406 -45.223 1.00 12.34 422 ALA D N 1
ATOM 14619 C CA . ALA D 1 430 ? 5.476 3.503 -44.403 1.00 11.75 422 ALA D CA 1
ATOM 14620 C C . ALA D 1 430 ? 5.761 3.694 -42.915 1.00 14.79 422 ALA D C 1
ATOM 14621 O O . ALA D 1 430 ? 4.839 3.672 -42.091 1.00 11.82 422 ALA D O 1
ATOM 14623 N N . TRP D 1 431 ? 7.034 3.865 -42.546 1.00 12.73 423 TRP D N 1
ATOM 14624 C CA . TRP D 1 431 ? 7.358 4.111 -41.140 1.00 12.23 423 TRP D CA 1
ATOM 14625 C C . TRP D 1 431 ? 6.708 5.405 -40.651 1.00 14.84 423 TRP D C 1
ATOM 14626 O O . TRP D 1 431 ? 6.205 5.471 -39.520 1.00 13.92 423 TRP D O 1
ATOM 14637 N N . ASP D 1 432 ? 6.696 6.438 -41.504 1.00 13.42 424 ASP D N 1
ATOM 14638 C CA . ASP D 1 432 ? 6.070 7.713 -41.160 1.00 11.21 424 ASP D CA 1
ATOM 14639 C C . ASP D 1 432 ? 4.570 7.577 -40.949 1.00 15.40 424 ASP D C 1
ATOM 14640 O O . ASP D 1 432 ? 4.005 8.218 -40.054 1.00 15.98 424 ASP D O 1
ATOM 14645 N N . GLU D 1 433 ? 3.894 6.815 -41.814 1.00 14.15 425 GLU D N 1
ATOM 14646 C CA . GLU D 1 433 ? 2.458 6.975 -42.000 1.00 13.73 425 GLU D CA 1
ATOM 14647 C C . GLU D 1 433 ? 1.611 5.840 -41.451 1.00 11.77 425 GLU D C 1
ATOM 14648 O O . GLU D 1 433 ? 0.424 6.056 -41.197 1.00 13.97 425 GLU D O 1
ATOM 14654 N N . LEU D 1 434 ? 2.159 4.644 -41.294 1.00 13.42 426 LEU D N 1
ATOM 14655 C CA . LEU D 1 434 ? 1.358 3.525 -40.803 1.00 14.07 426 LEU D CA 1
ATOM 14656 C C . LEU D 1 434 ? 1.158 3.668 -39.300 1.00 14.39 426 LEU D C 1
ATOM 14657 O O . LEU D 1 434 ? 2.130 3.651 -38.534 1.00 12.25 426 LEU D O 1
ATOM 14662 N N . GLU D 1 435 ? -0.103 3.797 -38.881 1.00 11.64 427 GLU D N 1
ATOM 14663 C CA A GLU D 1 435 ? -0.423 4.001 -37.465 0.63 10.62 427 GLU D CA 1
ATOM 14664 C CA B GLU D 1 435 ? -0.439 3.999 -37.471 0.37 11.42 427 GLU D CA 1
ATOM 14665 C C . GLU D 1 435 ? -0.535 2.635 -36.798 1.00 13.02 427 GLU D C 1
ATOM 14666 O O . GLU D 1 435 ? -1.622 2.107 -36.538 1.00 14.03 427 GLU D O 1
ATOM 14677 N N . VAL D 1 436 ? 0.636 2.062 -36.517 1.00 12.88 428 VAL D N 1
ATOM 14678 C CA . VAL D 1 436 ? 0.769 0.746 -35.911 1.00 10.86 428 VAL D CA 1
ATOM 14679 C C . VAL D 1 436 ? 1.885 0.807 -34.880 1.00 11.37 428 VAL D C 1
ATOM 14680 O O . VAL D 1 436 ? 2.734 1.707 -34.894 1.00 11.28 428 VAL D O 1
ATOM 14684 N N . GLY D 1 437 ? 1.891 -0.191 -34.000 1.00 11.49 429 GLY D N 1
ATOM 14685 C CA . GLY D 1 437 ? 3.010 -0.346 -33.084 1.00 12.16 429 GLY D CA 1
ATOM 14686 C C . GLY D 1 437 ? 4.308 -0.663 -33.800 1.00 12.98 429 GLY D C 1
ATOM 14687 O O . GLY D 1 437 ? 5.358 -0.101 -33.478 1.00 12.96 429 GLY D O 1
ATOM 14688 N N . GLY D 1 438 ? 4.252 -1.557 -34.791 1.00 9.73 430 GLY D N 1
ATOM 14689 C CA . GLY D 1 438 ? 5.449 -1.988 -35.487 1.00 11.21 430 GLY D CA 1
ATOM 14690 C C . GLY D 1 438 ? 5.224 -2.195 -36.971 1.00 11.51 430 GLY D C 1
ATOM 14691 O O . GLY D 1 438 ? 4.210 -2.779 -37.375 1.00 12.20 430 GLY D O 1
ATOM 14692 N N . VAL D 1 439 ? 6.158 -1.704 -37.783 1.00 11.14 431 VAL D N 1
ATOM 14693 C CA . VAL D 1 439 ? 6.171 -1.870 -39.237 1.00 10.45 431 VAL D CA 1
ATOM 14694 C C . VAL D 1 439 ? 7.279 -2.857 -39.572 1.00 11.94 431 VAL D C 1
ATOM 14695 O O . VAL D 1 439 ? 8.437 -2.624 -39.216 1.00 12.62 431 VAL D O 1
ATOM 14699 N N . VAL D 1 440 ? 6.939 -3.949 -40.263 1.00 11.14 432 VAL D N 1
ATOM 14700 C CA . VAL D 1 440 ? 7.916 -4.955 -40.672 1.00 11.61 432 VAL D CA 1
ATOM 14701 C C . VAL D 1 440 ? 8.213 -4.757 -42.155 1.00 12.67 432 VAL D C 1
ATOM 14702 O O . VAL D 1 440 ? 7.289 -4.722 -42.976 1.00 13.79 432 VAL D O 1
ATOM 14706 N N . ILE D 1 441 ? 9.495 -4.613 -42.499 1.00 10.08 433 ILE D N 1
ATOM 14707 C CA . ILE D 1 441 ? 9.922 -4.406 -43.879 1.00 11.98 433 ILE D CA 1
ATOM 14708 C C . ILE D 1 441 ? 10.527 -5.702 -44.397 1.00 14.49 433 ILE D C 1
ATOM 14709 O O . ILE D 1 441 ? 11.449 -6.255 -43.779 1.00 11.86 433 ILE D O 1
ATOM 14714 N N . ASN D 1 442 ? 9.995 -6.177 -45.532 1.00 12.54 434 ASN D N 1
ATOM 14715 C CA A ASN D 1 442 ? 10.450 -7.392 -46.205 0.61 12.92 434 ASN D CA 1
ATOM 14716 C CA B ASN D 1 442 ? 10.416 -7.393 -46.224 0.39 12.91 434 ASN D CA 1
ATOM 14717 C C . ASN D 1 442 ? 10.088 -8.660 -45.433 1.00 13.92 434 ASN D C 1
ATOM 14718 O O . ASN D 1 442 ? 10.717 -9.709 -45.623 1.00 13.93 434 ASN D O 1
ATOM 14727 N N . ASP D 1 443 ? 9.081 -8.585 -44.566 1.00 13.04 435 ASP D N 1
ATOM 14728 C CA . ASP D 1 443 ? 8.453 -9.772 -44.001 1.00 13.09 435 ASP D CA 1
ATOM 14729 C C . ASP D 1 443 ? 7.027 -9.389 -43.639 1.00 13.60 435 ASP D C 1
ATOM 14730 O O . ASP D 1 443 ? 6.643 -8.218 -43.707 1.00 12.52 435 ASP D O 1
ATOM 14735 N N . VAL D 1 444 ? 6.238 -10.391 -43.262 1.00 13.60 436 VAL D N 1
ATOM 14736 C CA . VAL D 1 444 ? 4.838 -10.185 -42.897 1.00 14.35 436 VAL D CA 1
ATOM 14737 C C . VAL D 1 444 ? 4.734 -9.487 -41.544 1.00 13.23 436 VAL D C 1
ATOM 14738 O O . VAL D 1 444 ? 5.693 -9.506 -40.755 1.00 13.53 436 VAL D O 1
ATOM 14742 N N . PRO D 1 445 ? 3.585 -8.883 -41.225 1.00 12.63 437 PRO D N 1
ATOM 14743 C CA . PRO D 1 445 ? 3.388 -8.351 -39.868 1.00 12.70 437 PRO D CA 1
ATOM 14744 C C . PRO D 1 445 ? 3.458 -9.419 -38.795 1.00 16.67 437 PRO D C 1
ATOM 14745 O O . PRO D 1 445 ? 3.542 -9.081 -37.609 1.00 13.65 437 PRO D O 1
ATOM 14749 N N . SER D 1 446 ? 3.418 -10.693 -39.171 1.00 12.03 438 SER D N 1
ATOM 14750 C CA . SER D 1 446 ? 3.322 -11.771 -38.195 1.00 11.11 438 SER D CA 1
ATOM 14751 C C . SER D 1 446 ? 4.635 -12.069 -37.483 1.00 18.87 438 SER D C 1
ATOM 14752 O O . SER D 1 446 ? 4.670 -12.984 -36.651 1.00 19.48 438 SER D O 1
ATOM 14755 N N . PHE D 1 447 ? 5.695 -11.308 -37.748 1.00 15.84 439 PHE D N 1
ATOM 14756 C CA . PHE D 1 447 ? 6.996 -11.570 -37.147 1.00 14.63 439 PHE D CA 1
ATOM 14757 C C . PHE D 1 447 ? 7.115 -10.890 -35.790 1.00 13.94 439 PHE D C 1
ATOM 14758 O O . PHE D 1 447 ? 6.799 -9.704 -35.655 1.00 11.88 439 PHE D O 1
ATOM 14766 N N . ARG D 1 448 ? 7.618 -11.629 -34.805 1.00 12.43 440 ARG D N 1
ATOM 14767 C CA . ARG D 1 448 ? 8.003 -11.054 -33.520 1.00 9.91 440 ARG D CA 1
ATOM 14768 C C . ARG D 1 448 ? 9.200 -11.821 -32.983 1.00 14.11 440 ARG D C 1
ATOM 14769 O O . ARG D 1 448 ? 9.253 -13.046 -33.096 1.00 12.63 440 ARG D O 1
ATOM 14777 N N . VAL D 1 449 ? 10.164 -11.098 -32.411 1.00 11.07 441 VAL D N 1
ATOM 14778 C CA . VAL D 1 449 ? 11.263 -11.702 -31.664 1.00 11.40 441 VAL D CA 1
ATOM 14779 C C . VAL D 1 449 ? 11.165 -11.160 -30.244 1.00 14.04 441 VAL D C 1
ATOM 14780 O O . VAL D 1 449 ? 10.772 -10.007 -30.042 1.00 13.04 441 VAL D O 1
ATOM 14784 N N . ASP D 1 450 ? 11.465 -11.999 -29.250 1.00 13.22 442 ASP D N 1
ATOM 14785 C CA . ASP D 1 450 ? 10.905 -11.733 -27.928 1.00 14.31 442 ASP D CA 1
ATOM 14786 C C . ASP D 1 450 ? 11.590 -10.613 -27.154 1.00 14.22 442 ASP D C 1
ATOM 14787 O O . ASP D 1 450 ? 11.048 -10.186 -26.127 1.00 16.32 442 ASP D O 1
ATOM 14792 N N . ASN D 1 451 ? 12.726 -10.087 -27.612 1.00 12.22 443 ASN D N 1
ATOM 14793 C CA . ASN D 1 451 ? 13.263 -8.905 -26.950 1.00 10.18 443 ASN D CA 1
ATOM 14794 C C . ASN D 1 451 ? 12.706 -7.593 -27.499 1.00 10.24 443 ASN D C 1
ATOM 14795 O O . ASN D 1 451 ? 12.890 -6.547 -26.862 1.00 12.02 443 ASN D O 1
ATOM 14800 N N . MET D 1 452 ? 12.017 -7.609 -28.660 1.00 11.10 444 MET D N 1
ATOM 14801 C CA . MET D 1 452 ? 11.700 -6.341 -29.312 1.00 9.59 444 MET D CA 1
ATOM 14802 C C . MET D 1 452 ? 10.505 -5.664 -28.630 1.00 8.97 444 MET D C 1
ATOM 14803 O O . MET D 1 452 ? 9.645 -6.335 -28.047 1.00 11.05 444 MET D O 1
ATOM 14808 N N . PRO D 1 453 ? 10.429 -4.334 -28.666 1.00 9.74 445 PRO D N 1
ATOM 14809 C CA . PRO D 1 453 ? 9.205 -3.672 -28.192 1.00 11.41 445 PRO D CA 1
ATOM 14810 C C . PRO D 1 453 ? 8.025 -4.126 -29.042 1.00 11.79 445 PRO D C 1
ATOM 14811 O O . PRO D 1 453 ? 8.114 -4.179 -30.270 1.00 12.22 445 PRO D O 1
ATOM 14815 N N . TYR D 1 454 ? 6.923 -4.486 -28.387 1.00 9.57 446 TYR D N 1
ATOM 14816 C CA . TYR D 1 454 ? 5.819 -5.124 -29.101 1.00 9.43 446 TYR D CA 1
ATOM 14817 C C . TYR D 1 454 ? 4.483 -4.688 -28.521 1.00 11.32 446 TYR D C 1
ATOM 14818 O O . TYR D 1 454 ? 4.252 -4.817 -27.319 1.00 11.88 446 TYR D O 1
ATOM 14827 N N . GLY D 1 455 ? 3.598 -4.188 -29.371 1.00 9.91 447 GLY D N 1
ATOM 14828 C CA . GLY D 1 455 ? 2.276 -3.837 -28.891 1.00 10.73 447 GLY D CA 1
ATOM 14829 C C . GLY D 1 455 ? 1.529 -3.046 -29.940 1.00 11.79 447 GLY D C 1
ATOM 14830 O O . GLY D 1 455 ? 2.003 -2.849 -31.055 1.00 12.26 447 GLY D O 1
ATOM 14831 N N . GLY D 1 456 ? 0.334 -2.609 -29.555 1.00 11.64 448 GLY D N 1
ATOM 14832 C CA . GLY D 1 456 ? -0.545 -1.932 -30.490 1.00 13.24 448 GLY D CA 1
ATOM 14833 C C . GLY D 1 456 ? -0.892 -0.510 -30.100 1.00 13.01 448 GLY D C 1
ATOM 14834 O O . GLY D 1 456 ? -0.766 -0.124 -28.933 1.00 12.35 448 GLY D O 1
ATOM 14835 N N . VAL D 1 457 ? -1.303 0.279 -31.094 1.00 11.35 449 VAL D N 1
ATOM 14836 C CA . VAL D 1 457 ? -1.942 1.575 -30.888 1.00 13.04 449 VAL D CA 1
ATOM 14837 C C . VAL D 1 457 ? -3.375 1.456 -31.395 1.00 13.25 449 VAL D C 1
ATOM 14838 O O . VAL D 1 457 ? -3.803 0.368 -31.799 1.00 12.06 449 VAL D O 1
ATOM 14842 N N . LYS D 1 458 ? -4.118 2.566 -31.394 1.00 11.70 450 LYS D N 1
ATOM 14843 C CA . LYS D 1 458 ? -5.542 2.555 -31.728 1.00 11.88 450 LYS D CA 1
ATOM 14844 C C . LYS D 1 458 ? -6.240 1.499 -30.865 1.00 14.41 450 LYS D C 1
ATOM 14845 O O . LYS D 1 458 ? -5.943 1.412 -29.666 1.00 14.26 450 LYS D O 1
ATOM 14851 N N . ASP D 1 459 ? -7.151 0.693 -31.416 1.00 12.51 451 ASP D N 1
ATOM 14852 C CA . ASP D 1 459 ? -7.840 -0.287 -30.569 1.00 13.69 451 ASP D CA 1
ATOM 14853 C C . ASP D 1 459 ? -7.015 -1.541 -30.275 1.00 12.70 451 ASP D C 1
ATOM 14854 O O . ASP D 1 459 ? -7.515 -2.443 -29.584 1.00 12.51 451 ASP D O 1
ATOM 14859 N N . SER D 1 460 ? -5.767 -1.614 -30.738 1.00 11.84 452 SER D N 1
ATOM 14860 C CA . SER D 1 460 ? -4.955 -2.822 -30.603 1.00 11.56 452 SER D CA 1
ATOM 14861 C C . SER D 1 460 ? -4.110 -2.879 -29.334 1.00 12.24 452 SER D C 1
ATOM 14862 O O . SER D 1 460 ? -3.491 -3.916 -29.085 1.00 12.32 452 SER D O 1
ATOM 14865 N N . GLY D 1 461 ? -4.047 -1.827 -28.528 1.00 12.17 453 GLY D N 1
ATOM 14866 C CA . GLY D 1 461 ? -3.285 -1.953 -27.304 1.00 12.88 453 GLY D CA 1
ATOM 14867 C C . GLY D 1 461 ? -3.032 -0.622 -26.631 1.00 10.98 453 GLY D C 1
ATOM 14868 O O . GLY D 1 461 ? -3.398 0.446 -27.129 1.00 14.13 453 GLY D O 1
ATOM 14869 N N . LEU D 1 462 ? -2.384 -0.729 -25.473 1.00 10.64 454 LEU D N 1
ATOM 14870 C CA . LEU D 1 462 ? -1.932 0.422 -24.692 1.00 12.54 454 LEU D CA 1
ATOM 14871 C C . LEU D 1 462 ? -0.666 -0.025 -23.961 1.00 12.41 454 LEU D C 1
ATOM 14872 O O . LEU D 1 462 ? -0.752 -0.778 -22.986 1.00 13.67 454 LEU D O 1
ATOM 14877 N N . GLY D 1 463 ? 0.503 0.405 -24.447 1.00 12.01 455 GLY D N 1
ATOM 14878 C CA . GLY D 1 463 ? 1.770 -0.001 -23.853 1.00 11.10 455 GLY D CA 1
ATOM 14879 C C . GLY D 1 463 ? 2.506 -1.031 -24.697 1.00 10.87 455 GLY D C 1
ATOM 14880 O O . GLY D 1 463 ? 2.063 -1.438 -25.777 1.00 12.38 455 GLY D O 1
ATOM 14881 N N . ARG D 1 464 ? 3.666 -1.458 -24.188 1.00 11.00 456 ARG D N 1
ATOM 14882 C CA . ARG D 1 464 ? 4.517 -2.401 -24.909 1.00 9.07 456 ARG D CA 1
ATOM 14883 C C . ARG D 1 464 ? 4.991 -3.527 -24.004 1.00 11.54 456 ARG D C 1
ATOM 14884 O O . ARG D 1 464 ? 5.311 -3.305 -22.829 1.00 12.02 456 ARG D O 1
ATOM 14892 N N . GLU D 1 465 ? 5.056 -4.731 -24.565 1.00 10.30 457 GLU D N 1
ATOM 14893 C CA . GLU D 1 465 ? 5.793 -5.838 -23.974 1.00 9.61 457 GLU D CA 1
ATOM 14894 C C . GLU D 1 465 ? 7.082 -6.065 -24.768 1.00 11.08 457 GLU D C 1
ATOM 14895 O O . GLU D 1 465 ? 7.467 -5.246 -25.613 1.00 11.69 457 GLU D O 1
ATOM 14901 N N . GLY D 1 466 ? 7.752 -7.183 -24.494 1.00 10.92 458 GLY D N 1
ATOM 14902 C CA . GLY D 1 466 ? 9.183 -7.268 -24.737 1.00 10.67 458 GLY D CA 1
ATOM 14903 C C . GLY D 1 466 ? 9.842 -6.942 -23.413 1.00 8.59 458 GLY D C 1
ATOM 14904 O O . GLY D 1 466 ? 9.408 -5.999 -22.745 1.00 11.81 458 GLY D O 1
ATOM 14905 N N . ILE D 1 467 ? 10.865 -7.705 -23.017 1.00 10.52 459 ILE D N 1
ATOM 14906 C CA . ILE D 1 467 ? 11.264 -7.765 -21.606 1.00 10.85 459 ILE D CA 1
ATOM 14907 C C . ILE D 1 467 ? 11.592 -6.378 -21.048 1.00 11.26 459 ILE D C 1
ATOM 14908 O O . ILE D 1 467 ? 11.098 -6.002 -19.979 1.00 11.05 459 ILE D O 1
ATOM 14913 N N . ARG D 1 468 ? 12.458 -5.614 -21.733 1.00 11.79 460 ARG D N 1
ATOM 14914 C CA . ARG D 1 468 ? 12.842 -4.286 -21.231 1.00 11.76 460 ARG D CA 1
ATOM 14915 C C . ARG D 1 468 ? 11.626 -3.416 -20.947 1.00 12.57 460 ARG D C 1
ATOM 14916 O O . ARG D 1 468 ? 11.594 -2.662 -19.963 1.00 11.64 460 ARG D O 1
ATOM 14924 N N . TYR D 1 469 ? 10.622 -3.494 -21.811 1.00 10.86 461 TYR D N 1
ATOM 14925 C CA . TYR D 1 469 ? 9.500 -2.568 -21.763 1.00 10.20 461 TYR D CA 1
ATOM 14926 C C . TYR D 1 469 ? 8.502 -3.006 -20.710 1.00 12.17 461 TYR D C 1
ATOM 14927 O O . TYR D 1 469 ? 7.909 -2.164 -20.020 1.00 12.37 461 TYR D O 1
ATOM 14936 N N . ALA D 1 470 ? 8.377 -4.318 -20.520 1.00 12.09 462 ALA D N 1
ATOM 14937 C CA . ALA D 1 470 ? 7.572 -4.838 -19.422 1.00 12.23 462 ALA D CA 1
ATOM 14938 C C . ALA D 1 470 ? 8.194 -4.495 -18.069 1.00 15.09 462 ALA D C 1
ATOM 14939 O O . ALA D 1 470 ? 7.477 -4.155 -17.120 1.00 13.74 462 ALA D O 1
ATOM 14941 N N . ILE D 1 471 ? 9.522 -4.567 -17.966 1.00 12.39 463 ILE D N 1
ATOM 14942 C CA . ILE D 1 471 ? 10.190 -4.184 -16.719 1.00 10.93 463 ILE D CA 1
ATOM 14943 C C . ILE D 1 471 ? 9.911 -2.722 -16.399 1.00 12.21 463 ILE D C 1
ATOM 14944 O O . ILE D 1 471 ? 9.658 -2.366 -15.242 1.00 12.87 463 ILE D O 1
ATOM 14949 N N . GLU D 1 472 ? 9.904 -1.855 -17.419 1.00 12.87 464 GLU D N 1
ATOM 14950 C CA A GLU D 1 472 ? 9.580 -0.453 -17.181 0.53 12.43 464 GLU D CA 1
ATOM 14951 C CA B GLU D 1 472 ? 9.577 -0.452 -17.183 0.47 12.51 464 GLU D CA 1
ATOM 14952 C C . GLU D 1 472 ? 8.179 -0.303 -16.597 1.00 13.76 464 GLU D C 1
ATOM 14953 O O . GLU D 1 472 ? 7.974 0.463 -15.652 1.00 14.79 464 GLU D O 1
ATOM 14964 N N . ASP D 1 473 ? 7.199 -1.034 -17.141 1.00 14.44 465 ASP D N 1
ATOM 14965 C CA . ASP D 1 473 ? 5.844 -0.912 -16.617 1.00 13.79 465 ASP D CA 1
ATOM 14966 C C . ASP D 1 473 ? 5.702 -1.537 -15.238 1.00 12.90 465 ASP D C 1
ATOM 14967 O O . ASP D 1 473 ? 4.820 -1.127 -14.474 1.00 14.62 465 ASP D O 1
ATOM 14972 N N . MET D 1 474 ? 6.533 -2.528 -14.908 1.00 10.04 466 MET D N 1
ATOM 14973 C CA . MET D 1 474 ? 6.443 -3.222 -13.628 1.00 9.33 466 MET D CA 1
ATOM 14974 C C . MET D 1 474 ? 7.315 -2.579 -12.558 1.00 10.95 466 MET D C 1
ATOM 14975 O O . MET D 1 474 ? 7.548 -3.181 -11.509 1.00 12.48 466 MET D O 1
ATOM 14980 N N . THR D 1 475 ? 7.794 -1.365 -12.801 1.00 14.14 467 THR D N 1
ATOM 14981 C CA . THR D 1 475 ? 8.601 -0.659 -11.820 1.00 13.58 467 THR D CA 1
ATOM 14982 C C . THR D 1 475 ? 8.165 0.794 -11.774 1.00 12.12 467 THR D C 1
ATOM 14983 O O . THR D 1 475 ? 7.608 1.330 -12.736 1.00 14.53 467 THR D O 1
ATOM 14987 N N . GLU D 1 476 ? 8.420 1.421 -10.623 1.00 13.01 468 GLU D N 1
ATOM 14988 C CA . GLU D 1 476 ? 8.302 2.866 -10.494 1.00 11.01 468 GLU D CA 1
ATOM 14989 C C . GLU D 1 476 ? 9.690 3.462 -10.404 1.00 10.76 468 GLU D C 1
ATOM 14990 O O . GLU D 1 476 ? 10.524 2.960 -9.636 1.00 11.83 468 GLU D O 1
ATOM 14996 N N . PRO D 1 477 ? 9.983 4.532 -11.130 1.00 10.17 469 PRO D N 1
ATOM 14997 C CA . PRO D 1 477 ? 11.243 5.235 -10.878 1.00 9.56 469 PRO D CA 1
ATOM 14998 C C . PRO D 1 477 ? 11.191 5.892 -9.507 1.00 12.16 469 PRO D C 1
ATOM 14999 O O . PRO D 1 477 ? 10.148 6.393 -9.072 1.00 14.24 469 PRO D O 1
ATOM 15003 N N . ARG D 1 478 ? 12.316 5.849 -8.799 1.00 9.64 470 ARG D N 1
ATOM 15004 C CA . ARG D 1 478 ? 12.429 6.566 -7.532 1.00 9.09 470 ARG D CA 1
ATOM 15005 C C . ARG D 1 478 ? 13.681 7.421 -7.602 1.00 12.30 470 ARG D C 1
ATOM 15006 O O . ARG D 1 478 ? 14.801 6.891 -7.671 1.00 11.06 470 ARG D O 1
ATOM 15014 N N . LEU D 1 479 ? 13.470 8.733 -7.602 1.00 10.38 471 LEU D N 1
ATOM 15015 C CA . LEU D 1 479 ? 14.536 9.718 -7.681 1.00 9.90 471 LEU D CA 1
ATOM 15016 C C . LEU D 1 479 ? 15.075 9.998 -6.288 1.00 11.63 471 LEU D C 1
ATOM 15017 O O . LEU D 1 479 ? 14.309 10.122 -5.335 1.00 13.17 471 LEU D O 1
ATOM 15022 N N . MET D 1 480 ? 16.400 10.077 -6.176 1.00 9.16 472 MET D N 1
ATOM 15023 C CA . MET D 1 480 ? 17.039 10.632 -4.989 1.00 9.47 472 MET D CA 1
ATOM 15024 C C . MET D 1 480 ? 17.770 11.897 -5.409 1.00 14.62 472 MET D C 1
ATOM 15025 O O . MET D 1 480 ? 18.685 11.839 -6.237 1.00 12.29 472 MET D O 1
ATOM 15030 N N . VAL D 1 481 ? 17.350 13.036 -4.855 1.00 10.47 473 VAL D N 1
ATOM 15031 C CA . VAL D 1 481 ? 18.030 14.313 -5.063 1.00 11.60 473 VAL D CA 1
ATOM 15032 C C . VAL D 1 481 ? 18.942 14.539 -3.873 1.00 11.88 473 VAL D C 1
ATOM 15033 O O . VAL D 1 481 ? 18.481 14.518 -2.732 1.00 15.49 473 VAL D O 1
ATOM 15037 N N . VAL D 1 482 ? 20.229 14.775 -4.118 1.00 11.23 474 VAL D N 1
ATOM 15038 C CA . VAL D 1 482 ? 21.167 15.047 -3.029 1.00 10.91 474 VAL D CA 1
ATOM 15039 C C . VAL D 1 482 ? 21.650 16.483 -3.167 1.00 12.47 474 VAL D C 1
ATOM 15040 O O . VAL D 1 482 ? 22.167 16.869 -4.226 1.00 13.15 474 VAL D O 1
ATOM 15044 N N . ARG D 1 483 ? 21.483 17.277 -2.107 1.00 11.84 475 ARG D N 1
ATOM 15045 C CA . ARG D 1 483 ? 21.964 18.655 -2.082 1.00 14.22 475 ARG D CA 1
ATOM 15046 C C . ARG D 1 483 ? 23.274 18.738 -1.311 1.00 13.86 475 ARG D C 1
ATOM 15047 O O . ARG D 1 483 ? 23.353 18.310 -0.152 1.00 14.62 475 ARG D O 1
ATOM 15055 N N . ARG D 1 484 ? 24.292 19.300 -1.956 1.00 12.99 476 ARG D N 1
ATOM 15056 C CA . ARG D 1 484 ? 25.545 19.660 -1.311 1.00 13.45 476 ARG D CA 1
ATOM 15057 C C . ARG D 1 484 ? 25.587 21.173 -1.164 1.00 18.24 476 ARG D C 1
ATOM 15058 O O . ARG D 1 484 ? 25.229 21.908 -2.091 1.00 21.14 476 ARG D O 1
ATOM 15066 N N . ARG D 1 485 ? 26.025 21.641 -0.006 1.00 20.68 477 ARG D N 1
ATOM 15067 C CA . ARG D 1 485 ? 26.113 23.081 0.187 1.00 27.88 477 ARG D CA 1
ATOM 15068 C C . ARG D 1 485 ? 27.339 23.448 1.007 1.00 44.53 477 ARG D C 1
ATOM 15069 O O . ARG D 1 485 ? 27.969 22.579 1.613 1.00 46.97 477 ARG D O 1
#

CATH classification: 3.40.605.10 (+1 more: 3.40.309.10)

InterPro domains:
  IPR015590 Aldehyde dehydrogenase domain [PF00171] (20-470)
  IPR016161 Aldehyde/histidinol dehydrogenase [SSF53720] (5-474)
  IPR016162 Aldehyde dehydrogenase, N-terminal [G3DSA:3.40.605.10] (29-464)
  IPR016163 Aldehyde dehydrogenase, C-terminal [G3DSA:3.40.309.10] (252-441)
  IPR029510 Aldehyde dehydrogenase, glutamic acid active site [PS00687] (248-255)
  IPR051020 Aldehyde dehydrogenase-related metabolic enzymes [PTHR42991] (5-475)

Organism: Burkholderia vietnamiensis (strain G4 / LMG 22486) (NCBI:txid269482)